Protein 4F23 (pdb70)

Nearest PDB structures (foldseek):
  4fiu-assembly1_C  TM=9.993E-01  e=0.000E+00  Influenza A virus (A/black-headed gull/Sweden/2/99(H16N3))
  4f23-assembly1_C  TM=9.999E-01  e=0.000E+00  Influenza A virus (A/black-headed gull/Sweden/2/99(H16N3))
  8g5a-assembly1_A  TM=8.730E-01  e=5.882E-51  Influenza A virus
  1ha0-assembly1_A  TM=8.598E-01  e=1.245E-51  Influenza A virus
  6pdx-assembly1_A  TM=8.762E-01  e=6.628E-51  Influenza A virus

Foldseek 3Di:
DDDFFWKKFFFWEFADFDDFAFFPPGGGFTANDWDWQADADFDQFFEAAQPFAAEEFPLEDPQCQQQAQLVGDDCQPPFWHFAYAYAPPRPHYALFAEDEPPVLVVCLFVRTFGGKHKDFFWDPCQFDQWDFDFAPSRDHPRDTHHGPFWTHTWHDPLDQPKGKDKGWQQPQFKKKWKKKFKAEQDPVVQCRTQVDPFKKKWKDKPVDIDIDTHDYHADDDPPHRIYMYMYMDIDGHGIMMMMIISHGMRHGTMIMGTDHTSQHHHAYDDRYHDHHYAQKAANRHGDHDLRQEYQHHQQMHGQHRAHAPDDIHIAHQAESADPCCLVVLHDYDHDPDDVPAADDRHNIAGWMWIQAPVGIDIDGLPVLRVVSVVVSVVVVCCVRVVSRDRRHFQAGGGDDVCPPVRVVSNVVRVVVNVVVRVVRNNVRNHVNVVNNVVSVVSSVVVLVLLCVQQPLQWDSPSRSMTRGQAHQDPVNVVCSSVVNRHNVVCVVSSVVSVVVVVPDDPPDD/DDDFFWKKFWFAEFADFDAAAFFPVGDGFTANDWDWQADADFDQFAEAAPPFAAEEFALEAPQLQQQALLVTDDCQPPFWHFAYADAPPRPHYALFAEEEPPVLVVCLFARTFGGKHKDFFWAPCQFDQWDFDFAPSRDNVPHTHHGPFWTATWHDPQAQPKGKDKGAQQPQFKKKWKKKFKAEQDPVVQCHGQVDDFKKKWKDKVVDIDMDTHDYHADDDPPDRIYMYMYMDIDHHGIMMMMIISHGMRHGTMMMGTDHTSQHHHAYPDRHHDHDYAQKAANRHGDHDLRQEYQHHQGMHGQHRAHAPDDIHIAAQAESADPVCLVVLHDYDHDPDAPPAADPRHSFFTWMWIQAPVGIHIDGQCVLRVVSNVVSVVVVCCVRVVSRDDHHFQAGGGDDPCVVVRVVSNVVSVVVNHVVRVVSNNVRNPNNVVSHVVSVVSSVVVLVLLCVQQPLQWDSPSRSMTRGQAHADPVNVVCSSVVNRHNVVCVVSNVVSVVVVVPDDPPHD/DDDFFWKKFFFAEFAFFPDFAFFPPGGTQGANDWDWQADADFPQFAEAAPPFAAEEFPLEAPQCQQQALQVTDDCQPPFWHFAYAGAPVRPRYALFAEEEPPVLVVCLQARTFGGKHKDFFWAPCQFDQWDFDFAPSRDHPHGGHHGPFWTATWHDPLAQPKGKDKGAQAPQFKKKWKKKFKAEADPVVQCRTQVDDQKKKWKDKPPDIDMDTHDYHADPDPPHRIYMYMYIDIDHHGIMMMMIISHTMRHGTMIMGTDDTSQHHHAYPDRYHDHDYAFKAANRHHDHDLRQEYQHHQQMHGPHRAHAPDDIHIAQQAESADPCCLVVLHDYDHDPDD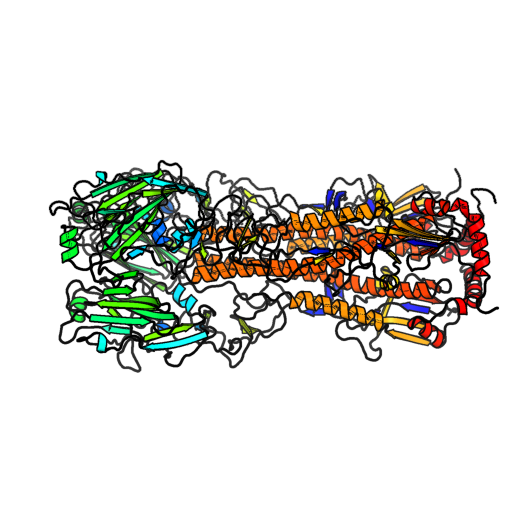VVAADDRHRHATWMWIQAPVGIDIDGLVPLGVVSVVVSVVVVCCVRVVSRDDRHAQAGGGDPVPVPVRVVSNVVRVVVNVVVRVVSNNVRNHVNVVSNVVSVVSSVVVLVLLCVQQPLQWDSPSRSMTRGQAHQPVVNVVCSSVVNRHNVVCVVSSVVSVVVVVPDDPPDD

Secondary structure (DSSP, 8-state):
------EEEEEEEE-----EE--SS-SSEE-S-EEE-EE----SSEEEETTB--EE-TTB-HHHHHHT-TTS---TT---BS-EEE-TT-SBS-SSSEEETTHHHHHHHTS-EEEEEEEE-S-GGGG-S-EEE-EEEEEETTEEE--TTEEEEE-BTTB-PPEEEEEE--SSSEEEEEEEEEE-SSHHHHHHHH-SSS-EEEEE-SS-EEEEE---S---STT-SSEEEEEEEEEPTT-EEEEEESS-EEEE-EEEEEEEES---EEESSS-EEEEEESEEETTEEE--S-SEE-S-S-EEES-PEE-S-S--EEE-S----GGGGGGT-EEEE-S--TT---TTTSSEEEEEEE-SS-EEEEE-HHHHHHHHHHHHHHHHHHHHT--S--S-------TT-HHHHHHHHHHHHHHHHHHHHHHHHHHHHHHHHHHHHHHHHHHHHHHHHHHHHGGGEEE-SSSEEEESS---HHHHHHHHTT---GGGGHHHHHHHHHHHHH--SS--/------EEEEEEEE-----EE--SS-SSEE-S-EEE-EE----SSEEEETTB--EE-TTB-HHHHHHT-TTSPP-TT---BS-EEE-TT-SBS-SSSEEETTHHHHHHHTS-EEEEEEEE-S-GGGG-S-EE--EEEEEETTEEE--TTEEEEE-BTTB---EEEEEE--SSSEEEEEEEEEE-SSHHHHHHHH-SSS-EEEEE-SS-EEEEE--------TT-SSEEEEEEEEEPTT-EEEEEESS-EEEE-EEEEEEEES---EEESSSPEEEEEESEEESS-EE--S-SEE-S-S-EEES-PEE-S-S--EEE-S----GGGGGGT-EEEE-S--SS---TTTS-EEEEEEEETTEEEEEE-HHHHHHHHHHHHHHHHHHHHT--S--S-------TT-HHHHHHHHHHHHHHHHHHHHHHHHHHHHHHHHHHHHHHHHHHHHHHHHHHHHGGGEEE-SSSEEEESS---HHHHHHHHTT---GGGGHHHHHHHHHHHHH--SS--/------EEEEEEEE----EEE--SS-SSEEES-EEE-EE----SSEEEETTB--EE-TTB-HHHHHHT-TTSPP-TT---BS-EEE-TT-SBS-SSSEEETTHHHHHHHTS-EEEEEEEE-S-GGGG-S-EEE-EEEEEETTEEE--TTEEEEE-BTTB-PPEEEEEE--SSSEEEEEEEEEE-SSHHHHHHHH-SSS-EEEEE-SS-EEEEE---S---STT-SSEEEEEEEEEPTT-EEEEEESS-EEEE-EEEEEEEES---EEESSSPEEEEEESEEETTEEE--S-SEE-S-S-EEES-PEE-S-S--EEE-S----GGGGGGT-EEEE-S--TT---TTTSSEEEEEEEETTEEEEEE-HHHHHHHHHHHHHHHHHHHHT--S--S-------TT-HHHHHHHHHHHHHHHHHHHHHHHHHHHHHHHHHHHHHHHHHHHHHHHHHHHHGGGEEE-SSSEEEESS---HHHHHHHHTT---GGGGHHHHHHHHHHHHH--SS--

Solvent-accessible surface area: 61920 Å² total; per-residue (Å²): 159,131,79,124,46,7,69,0,2,3,0,0,0,0,63,109,32,130,44,73,4,62,0,4,18,83,97,40,5,51,0,9,16,24,55,56,5,1,17,66,113,74,66,35,29,1,0,26,18,85,58,41,61,10,23,68,9,34,72,3,6,0,19,0,11,0,0,3,1,13,57,4,83,47,5,87,115,49,135,74,3,12,0,0,0,16,42,73,124,1,98,61,93,29,24,4,12,12,22,14,69,58,30,0,10,0,37,9,4,0,3,0,0,66,30,4,36,36,33,80,17,3,71,36,93,101,5,42,94,16,88,96,13,78,10,67,36,1,76,32,226,61,59,76,23,15,4,48,1,7,8,20,0,18,25,79,148,98,144,8,61,71,1,109,4,80,26,72,2,123,45,57,85,20,0,0,0,0,6,0,1,2,5,0,25,48,124,74,42,7,85,138,41,0,54,45,176,106,10,40,1,4,0,0,0,82,96,29,0,97,58,29,96,25,50,40,7,45,8,27,12,107,72,53,134,7,0,1,18,1,39,28,25,9,0,48,70,67,24,83,0,24,3,35,0,10,1,0,0,0,0,0,72,38,0,0,27,2,79,130,42,10,64,10,12,23,2,118,28,60,45,195,78,39,216,42,78,3,59,0,0,0,32,94,0,0,1,94,18,131,65,15,11,0,44,28,26,87,16,2,10,25,92,9,7,10,41,0,61,25,51,62,22,82,2,1,1,0,0,29,7,29,128,58,4,61,85,71,30,8,23,30,15,88,20,66,141,13,148,79,31,56,17,75,48,0,56,0,33,0,0,3,54,24,86,13,152,119,34,93,25,54,26,28,20,142,96,12,0,88,107,0,33,76,27,0,51,20,3,22,63,18,4,40,114,74,12,112,20,78,19,24,9,4,90,12,21,29,39,108,79,33,34,22,35,51,67,15,5,52,49,6,10,16,4,7,4,4,1,6,5,16,35,4,24,8,34,7,14,18,1,1,29,41,0,0,81,39,0,5,54,32,3,99,37,10,22,86,71,10,87,97,28,1,64,112,5,11,57,44,38,27,25,2,8,3,11,0,0,2,101,0,81,59,79,7,0,77,41,1,50,85,64,90,19,64,48,61,88,50,29,51,70,1,48,98,56,80,115,98,51,78,51,96,54,124,87,111,233,157,128,80,139,43,15,72,0,3,4,0,0,0,0,57,113,37,137,54,62,5,72,0,0,12,69,112,38,6,49,0,13,19,29,51,57,11,1,17,67,112,69,61,36,15,1,0,26,11,81,62,26,59,10,23,70,10,34,72,2,4,0,19,0,8,0,0,3,1,17,52,5,78,46,6,91,117,45,140,74,0,11,0,0,0,18,42,74,124,2,99,62,95,30,26,3,12,10,25,14,72,58,30,0,11,0,35,8,2,0,3,0,0,52,34,3,36,37,30,79,17,2,64,37,95,125,4,45,102,16,89,96,12,79,10,66,33,0,68,50,224,58,56,77,28,15,4,64,1,6,10,19,0,20,22,82,154,93,141,7,55,71,1,124,6,87,26,73,2,122,42,56,94,19,0,0,0,0,5,0,1,2,6,0,24,50,125,74,42,6,86,134,37,0,55,45,178,103,12,40,1,5,0,1,0,73,100,34,0,99,58,29,101,26,49,43,8,46,4,27,9,106,73,51,130,8,0,0,21,1,43,32,36,6,0,52,65,69,28,77,0,22,3,29,0,9,1,0,0,0,0,0,74,36,0,0,28,2,75,143,40,12,63,9,13,24,2,116,28,73,46,153,73,17,210,42,74,2,62,0,0,0,30,94,0,0,1,93,19,133,67,21,10,0,43,28,27,80,15,2,11,28,90,11,9,10,41,0,65,23,49,64,22,84,1,1,2,0,0,27,11,32,126,59,3,61,88,75,30,8,26,29,15,83,21,64,136,19,135,83,32,53,20,77,48,0,50,0,28,0,0,3,53,23,98,13,155,118,31,93,23,54,27,32,22,149,94,16,0,87,103,0,31,77,33,1,55,22,5,19,62,14,5,48,117,68,12,102,19,77,18,24,6,4,72,12,22,26,36,118,78,31,39,24,36,50,73,16,5,45,50,7,7,17,5,7,3,4,1,9,5,16,34,4,19,8,32,5,13,22,0,1,14,50,0,0,80,41,0,4,54,29,2,97,38,11,24,88,67,10,88,91,32,1,57,104,6,13,58,49,38,27,26,2,6,2,12,0,0,3,116,0,46,62,77,6,0,74,39,2,56,83,66,90,19,65,54,57,92,53,28,46,73,2,60,106,54,87,121,99,43,86,50,101,45,112,110,113,224,160,132,80,112,38,6,67,0,2,4,0,0,0,0,68,108,20,139,42,68,6,69,1,0,14,86,107,41,5,50,0,7,18,24,50,58,10,1,12,66,114,73,60,34,33,2,0,22,15,78,61,28,63,14,24,71,11,36,71,2,4,0,19,0,11,0,0,3,2,12,56,3,82,47,5,88,113,48,141,76,0,8,0,0,0,16,40,77,122,1,94,62,90,32,26,2,11,11,23,15,73,58,31,0,12,0,37,9,2,0,4,0,0,46,43,5,32,40,29,79,14,2,69,38,97,112,3,44,95,18,97,99,13,75,9,61,35,2,103,39,219,80,53,79,28,16,3,62,1,7,9,20,0,16,23,74,153,92,145,7,52,68,1,108,4,85,24,73,2,122,30,57,88,18,0,1,1,0,6,0,0,2,6,0,26,46,121,74,43,6,84,138,38,0,52,46,175,120,12,38,0,4,0,1,0,78,94,31,0,102,58,29,97,25,48,44,8,45,8,28,12,106,72,55,125,7,0,0,20,0,40,32,19,6,0,41,65,68,30,75,0,23,3,28,0,9,0,0,0,0,0,0,73,40,0,0,19,1,86,128,39,12,52,9,10,23,2,116,31,58,44,198,77,41,218,42,73,5,62,0,0,0,32,95,0,1,1,96,16,132,67,20,12,0,44,26,25,83,17,3,10,27,86,12,8,10,43,0,64,21,50,68,20,88,2,1,1,0,0,34,8,31,124,60,3,62,88,72,35,8,26,29,16,82,23,63,150,13,144,78,27,55,19,75,50,0,52,0,33,0,0,3,44,25,74,13,144,123,31,85,22,55,28,24,22,141,94,20,0,92,102,0,31,78,31,1,53,28,5,16,59,10,7,51,110,67,12,102,18,75,18,23,8,4,81,10,21,27,31,121,87,28,35,22,34,52,69,15,5,47,53,6,9,18,4,6,3,4,2,7,5,15,36,4,16,8,36,6,16,18,0,1,14,51,0,0,71,44,0,4,54,31,2,103,35,10,24,90,73,11,85,92,30,1,66,109,6,13,52,53,40,29,24,3,7,2,12,0,0,2,89,0,80,64,78,8,0,72,41,2,57,83,66,93,18,63,52,52,86,51,29,46,71,1,62,98,55,88,132,98,48,89,51,99,52,110,109,113,215

Structure (mmCIF, N/CA/C/O backbone):
data_4F23
#
_entry.id   4F23
#
_cell.length_a   69.332
_cell.length_b   240.944
_cell.length_c   69.673
_cell.angle_alpha   90.00
_cell.angle_beta   119.79
_cell.angle_gamma   90.00
#
_symmetry.space_group_name_H-M   'P 1 21 1'
#
loop_
_entity.id
_entity.type
_entity.pdbx_description
1 polymer Hemagglutinin
2 branched 2-acetamido-2-deoxy-beta-D-glucopyranose-(1-4)-2-acetamido-2-deoxy-beta-D-glucopyranose
3 non-polymer 2-acetamido-2-deoxy-beta-D-glucopyranose
4 water water
#
loop_
_atom_site.group_PDB
_atom_site.id
_atom_site.type_symbol
_atom_site.label_atom_id
_atom_site.label_alt_id
_atom_site.label_comp_id
_atom_site.label_asym_id
_atom_site.label_entity_id
_atom_site.label_seq_id
_atom_site.pdbx_PDB_ins_code
_atom_site.Cartn_x
_atom_site.Cartn_y
_atom_site.Cartn_z
_atom_site.occupancy
_atom_site.B_iso_or_equiv
_atom_site.auth_seq_id
_atom_site.auth_comp_id
_atom_site.auth_asym_id
_atom_site.auth_atom_id
_atom_site.pdbx_PDB_model_num
ATOM 1 N N . ALA A 1 7 ? -22.100 -89.276 39.581 1.00 36.39 1 ALA A N 1
ATOM 2 C CA . ALA A 1 7 ? -21.723 -88.768 38.225 1.00 35.26 1 ALA A CA 1
ATOM 3 C C . ALA A 1 7 ? -20.544 -89.538 37.665 1.00 33.47 1 ALA A C 1
ATOM 4 O O . ALA A 1 7 ? -19.875 -90.282 38.391 1.00 35.13 1 ALA A O 1
ATOM 6 N N . ASP A 1 8 ? -20.282 -89.395 36.367 1.00 30.67 2 ASP A N 1
ATOM 7 C CA . ASP A 1 8 ? -19.114 -90.010 35.772 1.00 27.83 2 ASP A CA 1
ATOM 8 C C . ASP A 1 8 ? -17.843 -89.506 36.461 1.00 28.78 2 ASP A C 1
ATOM 9 O O . ASP A 1 8 ? -17.841 -88.402 36.990 1.00 28.46 2 ASP A O 1
ATOM 14 N N . GLY A 1 9 ? -16.762 -90.265 36.353 1.00 30.62 3 GLY A N 1
ATOM 15 C CA . GLY A 1 9 ? -15.493 -89.817 36.886 1.00 30.91 3 GLY A CA 1
ATOM 16 C C . GLY A 1 9 ? -14.961 -88.661 36.059 1.00 30.67 3 GLY A C 1
ATOM 17 O O . GLY A 1 9 ? -15.167 -88.588 34.839 1.00 30.37 3 GLY A O 1
ATOM 18 N N . ILE A 1 10 ? -14.244 -87.767 36.739 1.00 28.53 4 ILE A N 1
ATOM 19 C CA . ILE A 1 10 ? -13.660 -86.601 36.068 1.00 26.10 4 ILE A CA 1
ATOM 20 C C . ILE A 1 10 ? -12.241 -86.478 36.571 1.00 24.56 4 ILE A C 1
ATOM 21 O O . ILE A 1 10 ? -11.980 -86.803 37.731 1.00 21.87 4 ILE A O 1
ATOM 26 N N . GLN A 1 11 ? -11.329 -86.035 35.689 1.00 19.26 5 GLN A N 1
ATOM 27 C CA . GLN A 1 11 ? -9.941 -85.785 36.159 1.00 19.39 5 GLN A CA 1
ATOM 28 C C . GLN A 1 11 ? -9.866 -84.516 36.996 1.00 19.45 5 GLN A C 1
ATOM 29 O O . GLN A 1 11 ? -10.559 -83.540 36.771 1.00 19.77 5 GLN A O 1
ATOM 35 N N . ASP A 1 12 ? -8.948 -84.522 37.977 1.00 18.55 6 ASP A N 1
ATOM 36 C CA . ASP A 1 12 ? -8.651 -83.348 38.700 1.00 16.32 6 ASP A CA 1
ATOM 37 C C . ASP A 1 12 ? -8.214 -82.242 37.721 1.00 17.96 6 ASP A C 1
ATOM 38 O O . ASP A 1 12 ? -7.754 -82.535 36.556 1.00 15.36 6 ASP A O 1
ATOM 43 N N . LYS A 1 13 ? -8.424 -81.005 38.123 1.00 14.80 7 LYS A N 1
ATOM 44 C CA . LYS A 1 13 ? -8.246 -79.888 37.170 1.00 17.67 7 LYS A CA 1
ATOM 45 C C . LYS A 1 13 ? -7.690 -78.671 37.852 1.00 16.66 7 LYS A C 1
ATOM 46 O O . LYS A 1 13 ? -7.999 -78.388 38.973 1.00 16.55 7 LYS A O 1
ATOM 52 N N . ILE A 1 14 ? -6.831 -77.951 37.122 1.00 15.01 8 ILE A N 1
ATOM 53 C CA . ILE A 1 14 ? -6.395 -76.641 37.550 1.00 14.30 8 ILE A CA 1
ATOM 54 C C . ILE A 1 14 ? -6.557 -75.674 36.422 1.00 15.14 8 ILE A C 1
ATOM 55 O O . ILE A 1 14 ? -6.175 -75.995 35.295 1.00 16.25 8 ILE A O 1
ATOM 60 N N . CYS A 1 15 ? -7.083 -74.503 36.715 1.00 14.99 9 CYS A N 1
ATOM 61 C CA . CYS A 1 15 ? -7.319 -73.429 35.738 1.00 16.07 9 CYS A CA 1
ATOM 62 C C . CYS A 1 15 ? -6.500 -72.206 36.076 1.00 16.22 9 CYS A C 1
ATOM 63 O O . CYS A 1 15 ? -6.326 -71.867 37.252 1.00 15.01 9 CYS A O 1
ATOM 66 N N . ILE A 1 16 ? -5.905 -71.561 35.033 1.00 14.77 10 ILE A N 1
ATOM 67 C CA . ILE A 1 16 ? -5.063 -70.384 35.218 1.00 15.48 10 ILE A CA 1
ATOM 68 C C . ILE A 1 16 ? -5.657 -69.194 34.573 1.00 16.34 10 ILE A C 1
ATOM 69 O O . ILE A 1 16 ? -6.061 -69.290 33.371 1.00 16.38 10 ILE A O 1
ATOM 74 N N . GLY A 1 17 ? -5.887 -68.106 35.323 1.00 17.73 11 GLY A N 1
ATOM 75 C CA . GLY A 1 17 ? -6.452 -66.897 34.715 1.00 17.29 11 GLY A CA 1
ATOM 76 C C . GLY A 1 17 ? -6.767 -65.786 35.727 1.00 15.31 11 GLY A C 1
ATOM 77 O O . GLY A 1 17 ? -5.956 -65.458 36.614 1.00 16.06 11 GLY A O 1
ATOM 78 N N . TYR A 1 18 ? -7.950 -65.189 35.535 1.00 13.84 12 TYR A N 1
ATOM 79 C CA . TYR A 1 18 ? -8.356 -64.011 36.321 1.00 15.51 12 TYR A CA 1
ATOM 80 C C . TYR A 1 18 ? -9.221 -64.403 37.522 1.00 17.07 12 TYR A C 1
ATOM 81 O O . TYR A 1 18 ? -10.169 -65.266 37.382 1.00 19.45 12 TYR A O 1
ATOM 90 N N . LEU A 1 19 ? -8.934 -63.770 38.658 1.00 16.90 13 LEU A N 1
ATOM 91 C CA . LEU A 1 19 ? -9.869 -63.900 39.809 1.00 17.73 13 LEU A CA 1
ATOM 92 C C . LEU A 1 19 ? -10.287 -62.480 40.153 1.00 19.77 13 LEU A C 1
ATOM 93 O O . LEU A 1 19 ? -9.441 -61.594 40.281 1.00 18.88 13 LEU A O 1
ATOM 98 N N . SER A 1 20 ? -11.600 -62.262 40.313 1.00 20.25 14 SER A N 1
ATOM 99 C CA . SER A 1 20 ? -12.032 -60.950 40.724 1.00 22.59 14 SER A CA 1
ATOM 100 C C . SER A 1 20 ? -13.528 -61.025 41.119 1.00 23.48 14 SER A C 1
ATOM 101 O O . SER A 1 20 ? -14.145 -62.095 40.980 1.00 24.62 14 SER A O 1
ATOM 104 N N . ASN A 1 21 ? -14.088 -59.934 41.601 1.00 24.36 15 ASN A N 1
ATOM 105 C CA . ASN A 1 21 ? -15.546 -59.920 41.788 1.00 29.83 15 ASN A CA 1
ATOM 106 C C . ASN A 1 21 ? -16.173 -59.460 40.483 1.00 31.46 15 ASN A C 1
ATOM 107 O O . ASN A 1 21 ? -15.477 -59.344 39.449 1.00 31.60 15 ASN A O 1
ATOM 112 N N . ASN A 1 22 ? -17.469 -59.252 40.497 1.00 34.75 16 ASN A N 1
ATOM 113 C CA . ASN A 1 22 ? -18.204 -58.741 39.358 1.00 37.17 16 ASN A CA 1
ATOM 114 C C . ASN A 1 22 ? -17.720 -57.348 38.993 1.00 36.99 16 ASN A C 1
ATOM 115 O O . ASN A 1 22 ? -17.416 -56.546 39.900 1.00 36.96 16 ASN A O 1
ATOM 120 N N . SER A 1 23 ? -17.642 -57.098 37.678 1.00 37.32 17 SER A N 1
ATOM 121 C CA . SER A 1 23 ? -17.162 -55.797 37.101 1.00 36.40 17 SER A CA 1
ATOM 122 C C . SER A 1 23 ? -18.253 -54.726 37.056 1.00 39.12 17 SER A C 1
ATOM 123 O O . SER A 1 23 ? -19.210 -54.828 36.274 1.00 40.85 17 SER A O 1
ATOM 126 N N . THR A 1 24 ? -18.073 -53.723 37.915 1.00 40.95 18 THR A N 1
ATOM 127 C CA . THR A 1 24 ? -18.936 -52.542 37.941 1.00 42.84 18 THR A CA 1
ATOM 128 C C . THR A 1 24 ? -17.962 -51.428 37.584 1.00 41.72 18 THR A C 1
ATOM 129 O O . THR A 1 24 ? -17.276 -50.860 38.460 1.00 44.09 18 THR A O 1
ATOM 133 N N . ASP A 1 25 ? -17.869 -51.175 36.288 1.00 38.92 19 ASP A N 1
ATOM 134 C CA . ASP A 1 25 ? -16.987 -50.157 35.731 1.00 35.42 19 ASP A CA 1
ATOM 135 C C . ASP A 1 25 ? -16.776 -50.487 34.273 1.00 31.97 19 ASP A C 1
ATOM 136 O O . ASP A 1 25 ? -16.306 -51.591 33.955 1.00 30.88 19 ASP A O 1
ATOM 141 N N . THR A 1 26 ? -17.151 -49.549 33.407 1.00 28.11 20 THR A N 1
ATOM 142 C CA . THR A 1 26 ? -16.891 -49.752 31.985 1.00 26.42 20 THR A CA 1
ATOM 143 C C . THR A 1 26 ? -15.954 -48.655 31.410 1.00 24.63 20 THR A C 1
ATOM 144 O O . THR A 1 26 ? -15.992 -47.502 31.839 1.00 24.68 20 THR A O 1
ATOM 148 N N . VAL A 1 27 ? -15.107 -49.034 30.423 1.00 22.32 21 VAL A N 1
ATOM 149 C CA . VAL A 1 27 ? -14.254 -48.095 29.745 1.00 18.82 21 VAL A CA 1
ATOM 150 C C . VAL A 1 27 ? -14.545 -48.209 28.236 1.00 19.34 21 VAL A C 1
ATOM 151 O O . VAL A 1 27 ? -15.201 -49.135 27.824 1.00 19.19 21 VAL A O 1
ATOM 155 N N . ASP A 1 28 ? -14.052 -47.264 27.457 1.00 18.65 22 ASP A N 1
ATOM 156 C CA . ASP A 1 28 ? -14.038 -47.428 26.015 1.00 19.20 22 ASP A CA 1
ATOM 157 C C . ASP A 1 28 ? -12.596 -47.653 25.561 1.00 18.40 22 ASP A C 1
ATOM 158 O O . ASP A 1 28 ? -11.645 -47.223 26.253 1.00 18.01 22 ASP A O 1
ATOM 163 N N . THR A 1 29 ? -12.442 -48.369 24.453 1.00 16.59 23 THR A N 1
ATOM 164 C CA . THR A 1 29 ? -11.116 -48.543 23.852 1.00 17.36 23 THR A CA 1
ATOM 165 C C . THR A 1 29 ? -11.155 -48.033 22.396 1.00 15.28 23 THR A C 1
ATOM 166 O O . THR A 1 29 ? -12.228 -47.744 21.867 1.00 16.37 23 THR A O 1
ATOM 170 N N . LEU A 1 30 ? -9.980 -47.975 21.723 1.00 15.32 24 LEU A N 1
ATOM 171 C CA . LEU A 1 30 ? -10.012 -47.426 20.379 1.00 15.60 24 LEU A CA 1
ATOM 172 C C . LEU A 1 30 ? -10.931 -48.281 19.467 1.00 18.79 24 LEU A C 1
ATOM 173 O O . LEU A 1 30 ? -11.501 -47.775 18.462 1.00 18.03 24 LEU A O 1
ATOM 178 N N . THR A 1 31 ? -11.092 -49.562 19.831 1.00 18.90 25 THR A N 1
ATOM 179 C CA . THR A 1 31 ? -11.764 -50.530 18.981 1.00 19.77 25 THR A CA 1
ATOM 180 C C . THR A 1 31 ? -13.035 -51.085 19.564 1.00 20.38 25 THR A C 1
ATOM 181 O O . THR A 1 31 ? -13.790 -51.747 18.873 1.00 20.54 25 THR A O 1
ATOM 185 N N . GLU A 1 32 ? -13.287 -50.746 20.810 1.00 20.36 26 GLU A N 1
ATOM 186 C CA . GLU A 1 32 ? -14.523 -51.206 21.464 1.00 22.93 26 GLU A CA 1
ATOM 187 C C . GLU A 1 32 ? -15.126 -50.249 22.463 1.00 22.35 26 GLU A C 1
ATOM 188 O O . GLU A 1 32 ? -14.414 -49.502 23.163 1.00 20.02 26 GLU A O 1
ATOM 194 N N . ASN A 1 33 ? -16.459 -50.281 22.550 1.00 22.84 27 ASN A N 1
ATOM 195 C CA . ASN A 1 33 ? -17.194 -49.447 23.524 1.00 24.40 27 ASN A CA 1
ATOM 196 C C . ASN A 1 33 ? -17.762 -50.271 24.663 1.00 23.01 27 ASN A C 1
ATOM 197 O O . ASN A 1 33 ? -18.174 -51.385 24.475 1.00 22.56 27 ASN A O 1
ATOM 202 N N . GLY A 1 34 ? -17.798 -49.663 25.840 1.00 23.05 28 GLY A N 1
ATOM 203 C CA . GLY A 1 34 ? -18.504 -50.224 26.980 1.00 23.95 28 GLY A CA 1
ATOM 204 C C . GLY A 1 34 ? -17.948 -51.527 27.506 1.00 23.68 28 GLY A C 1
ATOM 205 O O . GLY A 1 34 ? -18.682 -52.453 27.796 1.00 22.29 28 GLY A O 1
ATOM 206 N N . VAL A 1 35 ? -16.632 -51.593 27.624 1.00 21.49 29 VAL A N 1
ATOM 207 C CA . VAL A 1 35 ? -15.933 -52.834 27.990 1.00 20.86 29 VAL A CA 1
ATOM 208 C C . VAL A 1 35 ? -15.910 -52.857 29.481 1.00 20.72 29 VAL A C 1
ATOM 209 O O . VAL A 1 35 ? -15.362 -51.934 30.080 1.00 18.16 29 VAL A O 1
ATOM 213 N N . PRO A 1 36 ? -16.541 -53.888 30.097 1.00 21.31 30 PRO A N 1
ATOM 214 C CA . PRO A 1 36 ? -16.470 -53.976 31.544 1.00 20.60 30 PRO A CA 1
ATOM 215 C C . PRO A 1 36 ? -15.085 -54.375 32.018 1.00 18.75 30 PRO A C 1
ATOM 216 O O . PRO A 1 36 ? -14.497 -55.354 31.505 1.00 21.12 30 PRO A O 1
ATOM 220 N N . VAL A 1 37 ? -14.631 -53.675 33.053 1.00 18.77 31 VAL A N 1
ATOM 221 C CA . VAL A 1 37 ? -13.308 -53.876 33.651 1.00 17.58 31 VAL A CA 1
ATOM 222 C C . VAL A 1 37 ? -13.426 -53.846 35.131 1.00 19.06 31 VAL A C 1
ATOM 223 O O . VAL A 1 37 ? -14.281 -53.178 35.658 1.00 21.42 31 VAL A O 1
ATOM 227 N N . THR A 1 38 ? -12.470 -54.480 35.823 1.00 19.82 32 THR A N 1
ATOM 228 C CA . THR A 1 38 ? -12.573 -54.497 37.308 1.00 18.97 32 THR A CA 1
ATOM 229 C C . THR A 1 38 ? -12.150 -53.169 37.982 1.00 20.82 32 THR A C 1
ATOM 230 O O . THR A 1 38 ? -12.456 -52.922 39.161 1.00 19.95 32 THR A O 1
ATOM 234 N N . SER A 1 39 ? -11.412 -52.324 37.258 1.00 20.52 33 SER A N 1
ATOM 235 C CA . SER A 1 39 ? -11.178 -50.964 37.791 1.00 20.86 33 SER A CA 1
ATOM 236 C C . SER A 1 39 ? -10.638 -50.017 36.743 1.00 19.61 33 SER A C 1
ATOM 237 O O . SER A 1 39 ? -10.061 -50.456 35.729 1.00 17.75 33 SER A O 1
ATOM 240 N N . SER A 1 40 ? -10.757 -48.719 37.024 1.00 18.18 34 SER A N 1
ATOM 241 C CA . SER A 1 40 ? -10.162 -47.695 36.153 1.00 17.50 34 SER A CA 1
ATOM 242 C C . SER A 1 40 ? -9.870 -46.468 37.012 1.00 18.83 34 SER A C 1
ATOM 243 O O . SER A 1 40 ? -10.356 -46.394 38.193 1.00 20.04 34 SER A O 1
ATOM 246 N N . ILE A 1 41 ? -9.179 -45.483 36.456 1.00 17.60 35 ILE A N 1
ATOM 247 C CA . ILE A 1 41 ? -9.062 -44.191 37.120 1.00 17.89 35 ILE A CA 1
ATOM 248 C C . ILE A 1 41 ? -9.604 -43.061 36.225 1.00 18.59 35 ILE A C 1
ATOM 249 O O . ILE A 1 41 ? -9.548 -43.135 34.982 1.00 20.11 35 ILE A O 1
ATOM 254 N N . ASP A 1 42 ? -10.088 -41.991 36.859 1.00 18.85 36 ASP A N 1
ATOM 255 C CA . ASP A 1 42 ? -10.537 -40.763 36.096 1.00 19.40 36 ASP A CA 1
ATOM 256 C C . ASP A 1 42 ? -9.355 -39.850 35.775 1.00 18.18 36 ASP A C 1
ATOM 257 O O . ASP A 1 42 ? -8.558 -39.516 36.655 1.00 19.30 36 ASP A O 1
ATOM 262 N N . LEU A 1 43 ? -9.204 -39.469 34.519 1.00 17.13 37 LEU A N 1
ATOM 263 C CA . LEU A 1 43 ? -8.079 -38.591 34.124 1.00 17.10 37 LEU A CA 1
ATOM 264 C C . LEU A 1 43 ? -8.429 -37.128 34.136 1.00 17.33 37 LEU A C 1
ATOM 265 O O . LEU A 1 43 ? -7.554 -36.280 34.042 1.00 18.57 37 LEU A O 1
ATOM 270 N N . VAL A 1 44 ? -9.724 -36.831 34.222 1.00 16.63 38 VAL A N 1
ATOM 271 C CA . VAL A 1 44 ? -10.194 -35.444 34.067 1.00 16.82 38 VAL A CA 1
ATOM 272 C C . VAL A 1 44 ? -10.839 -34.943 35.368 1.00 17.95 38 VAL A C 1
ATOM 273 O O . VAL A 1 44 ? -11.828 -35.545 35.870 1.00 19.48 38 VAL A O 1
ATOM 277 N N . GLU A 1 45 ? -10.338 -33.834 35.896 1.00 17.90 39 GLU A N 1
ATOM 278 C CA . GLU A 1 45 ? -10.980 -33.264 37.127 1.00 18.55 39 GLU A CA 1
ATOM 279 C C . GLU A 1 45 ? -12.276 -32.482 36.811 1.00 19.85 39 GLU A C 1
ATOM 280 O O . GLU A 1 45 ? -12.306 -31.679 35.884 1.00 19.49 39 GLU A O 1
ATOM 286 N N . THR A 1 46 ? -13.361 -32.796 37.539 1.00 21.00 40 THR A N 1
ATOM 287 C CA . THR A 1 46 ? -14.616 -32.114 37.347 1.00 22.60 40 THR A CA 1
ATOM 288 C C . THR A 1 46 ? -15.117 -31.378 38.635 1.00 22.36 40 THR A C 1
ATOM 289 O O . THR A 1 46 ? -16.110 -30.694 38.606 1.00 22.85 40 THR A O 1
ATOM 293 N N . ASN A 1 47 ? -14.370 -31.526 39.718 1.00 23.13 41 ASN A N 1
ATOM 294 C CA . ASN A 1 47 ? -14.734 -30.916 41.026 1.00 24.32 41 ASN A CA 1
ATOM 295 C C . ASN A 1 47 ? -13.915 -29.699 41.280 1.00 23.13 41 ASN A C 1
ATOM 296 O O . ASN A 1 47 ? -12.757 -29.615 40.858 1.00 21.19 41 ASN A O 1
ATOM 301 N N . HIS A 1 48 ? -14.549 -28.717 41.904 1.00 22.30 42 HIS A N 1
ATOM 302 C CA . HIS A 1 48 ? -13.913 -27.448 42.225 1.00 22.18 42 HIS A CA 1
ATOM 303 C C . HIS A 1 48 ? -14.670 -26.779 43.347 1.00 22.95 42 HIS A C 1
ATOM 304 O O . HIS A 1 48 ? -15.827 -27.256 43.692 1.00 23.45 42 HIS A O 1
ATOM 311 N N . THR A 1 49 ? -14.108 -25.682 43.885 1.00 21.96 43 THR A N 1
ATOM 312 C CA . THR A 1 49 ? -14.713 -25.038 45.066 1.00 22.80 43 THR A CA 1
ATOM 313 C C . THR A 1 49 ? -15.967 -24.192 44.800 1.00 24.92 43 THR A C 1
ATOM 314 O O . THR A 1 49 ? -16.727 -23.873 45.750 1.00 24.99 43 THR A O 1
ATOM 318 N N . GLY A 1 50 ? -16.171 -23.772 43.556 1.00 22.63 44 GLY A N 1
ATOM 319 C CA . GLY A 1 50 ? -17.254 -22.870 43.276 1.00 22.53 44 GLY A CA 1
ATOM 320 C C . GLY A 1 50 ? -17.031 -21.488 43.885 1.00 22.03 44 GLY A C 1
ATOM 321 O O . GLY A 1 50 ? -17.946 -20.682 43.913 1.00 24.26 44 GLY A O 1
ATOM 322 N N . THR A 1 51 ? -15.809 -21.209 44.353 1.00 22.16 45 THR A N 1
ATOM 323 C CA . THR A 1 51 ? -15.483 -19.938 44.948 1.00 22.92 45 THR A CA 1
ATOM 324 C C . THR A 1 51 ? -14.105 -19.412 44.483 1.00 21.17 45 THR A C 1
ATOM 325 O O . THR A 1 51 ? -13.363 -20.117 43.841 1.00 18.82 45 THR A O 1
ATOM 329 N N . TYR A 1 52 ? -13.782 -18.179 44.834 1.00 20.31 46 TYR A N 1
ATOM 330 C CA . TYR A 1 52 ? -12.470 -17.651 44.555 1.00 20.06 46 TYR A CA 1
ATOM 331 C C . TYR A 1 52 ? -11.660 -17.926 45.794 1.00 21.66 46 TYR A C 1
ATOM 332 O O . TYR A 1 52 ? -12.104 -17.606 46.896 1.00 25.42 46 TYR A O 1
ATOM 341 N N . CYS A 1 53 ? -10.492 -18.495 45.638 1.00 20.58 47 CYS A N 1
ATOM 342 C CA . CYS A 1 53 ? -9.618 -18.888 46.776 1.00 20.33 47 CYS A CA 1
ATOM 343 C C . CYS A 1 53 ? -8.291 -18.212 46.718 1.00 20.50 47 CYS A C 1
ATOM 344 O O . CYS A 1 53 ? -7.908 -17.618 45.656 1.00 21.35 47 CYS A O 1
ATOM 347 N N . SER A 1 54 ? -7.504 -18.329 47.799 1.00 19.91 48 SER A N 1
ATOM 348 C CA . SER A 1 54 ? -6.097 -18.060 47.725 1.00 20.45 48 SER A CA 1
ATOM 349 C C . SER A 1 54 ? -5.510 -18.978 46.683 1.00 20.34 48 SER A C 1
ATOM 350 O O . SER A 1 54 ? -6.086 -20.040 46.388 1.00 23.15 48 SER A O 1
ATOM 353 N N . LEU A 1 55 ? -4.425 -18.544 46.087 1.00 20.71 49 LEU A N 1
ATOM 354 C CA . LEU A 1 55 ? -3.771 -19.275 45.009 1.00 22.01 49 LEU A CA 1
ATOM 355 C C . LEU A 1 55 ? -2.349 -19.564 45.447 1.00 22.35 49 LEU A C 1
ATOM 356 O O . LEU A 1 55 ? -1.534 -18.684 45.546 1.00 23.30 49 LEU A O 1
ATOM 361 N N . ASN A 1 56 ? -2.091 -20.825 45.759 1.00 24.73 50 ASN A N 1
ATOM 362 C CA . ASN A 1 56 ? -0.838 -21.289 46.276 1.00 23.04 50 ASN A CA 1
ATOM 363 C C . ASN A 1 56 ? -0.322 -20.408 47.390 1.00 22.23 50 ASN A C 1
ATOM 364 O O . ASN A 1 56 ? 0.864 -20.085 47.442 1.00 22.67 50 ASN A O 1
ATOM 369 N N . GLY A 1 57 ? -1.225 -20.051 48.317 1.00 21.97 51 GLY A N 1
ATOM 370 C CA . GLY A 1 57 ? -0.810 -19.323 49.520 1.00 22.64 51 GLY A CA 1
ATOM 371 C C . GLY A 1 57 ? -0.942 -17.799 49.437 1.00 23.86 51 GLY A C 1
ATOM 372 O O . GLY A 1 57 ? -0.707 -17.059 50.429 1.00 24.44 51 GLY A O 1
ATOM 373 N N . VAL A 1 58 ? -1.300 -17.298 48.237 1.00 20.89 52 VAL A N 1
ATOM 374 C CA . VAL A 1 58 ? -1.332 -15.869 48.028 1.00 20.13 52 VAL A CA 1
ATOM 375 C C . VAL A 1 58 ? -2.774 -15.453 47.745 1.00 21.02 52 VAL A C 1
ATOM 376 O O . VAL A 1 58 ? -3.426 -15.919 46.800 1.00 21.59 52 VAL A O 1
ATOM 380 N N . SER A 1 59 ? -3.287 -14.590 48.627 1.00 20.72 53 SER A N 1
ATOM 381 C CA . SER A 1 59 ? -4.593 -14.090 48.478 1.00 21.46 53 SER A CA 1
ATOM 382 C C . SER A 1 59 ? -4.771 -13.142 47.277 1.00 19.75 53 SER A C 1
ATOM 383 O O . SER A 1 59 ? -3.898 -12.394 46.943 1.00 18.58 53 SER A O 1
ATOM 386 N N . PRO A 1 60 ? -5.946 -13.168 46.668 1.00 18.95 54 PRO A N 1
ATOM 387 C CA . PRO A 1 60 ? -6.225 -12.176 45.614 1.00 17.71 54 PRO A CA 1
ATOM 388 C C . PRO A 1 60 ? -6.759 -10.887 46.237 1.00 19.76 54 PRO A C 1
ATOM 389 O O . PRO A 1 60 ? -6.868 -10.755 47.476 1.00 19.72 54 PRO A O 1
ATOM 393 N N . ILE A 1 61 ? -7.107 -9.930 45.389 1.00 17.57 55 ILE A N 1
ATOM 394 C CA . ILE A 1 61 ? -7.843 -8.726 45.828 1.00 15.30 55 ILE A CA 1
ATOM 395 C C . ILE A 1 61 ? -9.135 -8.649 45.109 1.00 16.87 55 ILE A C 1
ATOM 396 O O . ILE A 1 61 ? -9.134 -8.625 43.898 1.00 17.13 55 ILE A O 1
ATOM 401 N N . HIS A 1 62 ? -10.203 -8.550 45.886 1.00 16.39 56 HIS A N 1
ATOM 402 C CA . HIS A 1 62 ? -11.539 -8.331 45.329 1.00 16.40 56 HIS A CA 1
ATOM 403 C C . HIS A 1 62 ? -11.704 -6.796 45.312 1.00 19.52 56 HIS A C 1
ATOM 404 O O . HIS A 1 62 ? -11.682 -6.087 46.377 1.00 15.85 56 HIS A O 1
ATOM 411 N N . LEU A 1 63 ? -11.849 -6.239 44.118 1.00 16.34 57 LEU A N 1
ATOM 412 C CA . LEU A 1 63 ? -11.956 -4.796 43.961 1.00 19.07 57 LEU A CA 1
ATOM 413 C C . LEU A 1 63 ? -13.312 -4.242 44.378 1.00 19.66 57 LEU A C 1
ATOM 414 O O . LEU A 1 63 ? -13.463 -3.007 44.434 1.00 21.30 57 LEU A O 1
ATOM 419 N N . GLY A 1 64 ? -14.231 -5.155 44.707 1.00 20.83 58 GLY A N 1
ATOM 420 C CA . GLY A 1 64 ? -15.534 -4.768 45.229 1.00 21.67 58 GLY A CA 1
ATOM 421 C C . GLY A 1 64 ? -16.313 -3.842 44.285 1.00 22.27 58 GLY A C 1
ATOM 422 O O . GLY A 1 64 ? -16.667 -4.262 43.202 1.00 22.22 58 GLY A O 1
ATOM 423 N N . ASP A 1 65 ? -16.651 -2.623 44.738 1.00 22.82 59 ASP A N 1
ATOM 424 C CA . ASP A 1 65 ? -17.438 -1.705 43.922 1.00 23.92 59 ASP A CA 1
ATOM 425 C C . ASP A 1 65 ? -16.543 -0.732 43.099 1.00 21.80 59 ASP A C 1
ATOM 426 O O . ASP A 1 65 ? -17.040 0.258 42.552 1.00 20.07 59 ASP A O 1
ATOM 431 N N . CYS A 1 66 ? -15.263 -1.085 42.986 1.00 18.47 60 CYS A N 1
ATOM 432 C CA . CYS A 1 66 ? -14.378 -0.234 42.239 1.00 17.61 60 CYS A CA 1
ATOM 433 C C . CYS A 1 66 ? -13.807 -0.902 41.015 1.00 16.73 60 CYS A C 1
ATOM 434 O O . CYS A 1 66 ? -13.557 -2.118 41.054 1.00 16.77 60 CYS A O 1
ATOM 437 N N . SER A 1 67 ? -13.507 -0.102 39.956 1.00 16.93 61 SER A N 1
ATOM 438 C CA . SER A 1 67 ? -12.738 -0.667 38.816 1.00 15.41 61 SER A CA 1
ATOM 439 C C . SER A 1 67 ? -11.290 -0.697 39.179 1.00 17.00 61 SER A C 1
ATOM 440 O O . SER A 1 67 ? -10.911 -0.101 40.164 1.00 19.11 61 SER A O 1
ATOM 443 N N . PHE A 1 68 ? -10.491 -1.424 38.361 1.00 14.47 62 PHE A N 1
ATOM 444 C CA . PHE A 1 68 ? -9.047 -1.447 38.575 1.00 14.93 62 PHE A CA 1
ATOM 445 C C . PHE A 1 68 ? -8.489 -0.004 38.478 1.00 13.22 62 PHE A C 1
ATOM 446 O O . PHE A 1 68 ? -7.579 0.368 39.198 1.00 14.00 62 PHE A O 1
ATOM 454 N N . GLU A 1 69 ? -8.961 0.756 37.494 1.00 13.53 63 GLU A N 1
ATOM 455 C CA . GLU A 1 69 ? -8.505 2.147 37.306 1.00 13.41 63 GLU A CA 1
ATOM 456 C C . GLU A 1 69 ? -8.763 3.033 38.497 1.00 13.20 63 GLU A C 1
ATOM 457 O O . GLU A 1 69 ? -7.901 3.734 38.991 1.00 13.95 63 GLU A O 1
ATOM 463 N N . GLY A 1 70 ? -9.985 2.904 39.032 1.00 15.26 64 GLY A N 1
ATOM 464 C CA . GLY A 1 70 ? -10.295 3.671 40.216 1.00 11.89 64 GLY A CA 1
ATOM 465 C C . GLY A 1 70 ? -9.340 3.284 41.342 1.00 12.47 64 GLY A C 1
ATOM 466 O O . GLY A 1 70 ? -8.886 4.160 42.073 1.00 13.46 64 GLY A O 1
ATOM 467 N N . TRP A 1 71 ? -9.209 1.998 41.564 1.00 14.80 65 TRP A N 1
ATOM 468 C CA . TRP A 1 71 ? -8.335 1.473 42.671 1.00 13.29 65 TRP A CA 1
ATOM 469 C C . TRP A 1 71 ? -6.905 1.901 42.468 1.00 14.60 65 TRP A C 1
ATOM 470 O O . TRP A 1 71 ? -6.239 2.320 43.410 1.00 15.29 65 TRP A O 1
ATOM 481 N N . ILE A 1 72 ? -6.375 1.729 41.253 1.00 14.84 66 ILE A N 1
ATOM 482 C CA . ILE A 1 72 ? -4.960 2.031 41.037 1.00 13.76 66 ILE A CA 1
ATOM 483 C C . ILE A 1 72 ? -4.576 3.503 41.133 1.00 12.05 66 ILE A C 1
ATOM 484 O O . ILE A 1 72 ? -3.452 3.852 41.557 1.00 14.27 66 ILE A O 1
ATOM 489 N N . VAL A 1 73 ? -5.450 4.417 40.710 1.00 12.06 67 VAL A N 1
ATOM 490 C CA . VAL A 1 73 ? -5.183 5.835 40.823 1.00 10.80 67 VAL A CA 1
ATOM 491 C C . VAL A 1 73 ? -5.523 6.424 42.192 1.00 12.78 67 VAL A C 1
ATOM 492 O O . VAL A 1 73 ? -5.132 7.550 42.483 1.00 13.66 67 VAL A O 1
ATOM 496 N N . GLY A 1 74 ? -6.294 5.642 42.962 1.00 13.97 68 GLY A N 1
ATOM 497 C CA . GLY A 1 74 ? -6.669 5.977 44.352 1.00 14.21 68 GLY A CA 1
ATOM 498 C C . GLY A 1 74 ? -7.924 6.852 44.488 1.00 13.58 68 GLY A C 1
ATOM 499 O O . GLY A 1 74 ? -7.995 7.825 45.239 1.00 13.90 68 GLY A O 1
ATOM 500 N N . ASN A 1 75 ? -8.980 6.477 43.747 1.00 12.53 69 ASN A N 1
ATOM 501 C CA . ASN A 1 75 ? -10.279 7.046 43.968 1.00 12.94 69 ASN A CA 1
ATOM 502 C C . ASN A 1 75 ? -10.619 6.871 45.441 1.00 13.67 69 ASN A C 1
ATOM 503 O O . ASN A 1 75 ? -10.602 5.756 45.889 1.00 15.21 69 ASN A O 1
ATOM 508 N N . PRO A 1 76 ? -10.855 7.997 46.127 1.00 16.69 70 PRO A N 1
ATOM 509 C CA . PRO A 1 76 ? -11.025 7.968 47.609 1.00 16.33 70 PRO A CA 1
ATOM 510 C C . PRO A 1 76 ? -12.247 7.153 47.992 1.00 17.96 70 PRO A C 1
ATOM 511 O O . PRO A 1 76 ? -12.369 6.782 49.150 1.00 18.81 70 PRO A O 1
ATOM 515 N N . SER A 1 77 ? -13.176 6.865 47.055 1.00 16.89 71 SER A N 1
ATOM 516 C CA . SER A 1 77 ? -14.303 5.952 47.356 1.00 19.63 71 SER A CA 1
ATOM 517 C C . SER A 1 77 ? -13.832 4.505 47.375 1.00 20.77 71 SER A C 1
ATOM 518 O O . SER A 1 77 ? -14.590 3.598 47.752 1.00 24.29 71 SER A O 1
ATOM 521 N N . CYS A 1 78 ? -12.556 4.277 47.024 1.00 19.77 72 CYS A N 1
ATOM 522 C CA . CYS A 1 78 ? -12.018 2.881 46.911 1.00 18.49 72 CYS A CA 1
ATOM 523 C C . CYS A 1 78 ? -11.081 2.634 48.125 1.00 17.13 72 CYS A C 1
ATOM 524 O O . CYS A 1 78 ? -10.508 3.560 48.642 1.00 16.37 72 CYS A O 1
ATOM 527 N N . ALA A 1 79 ? -10.968 1.380 48.494 1.00 20.32 73 ALA A N 1
ATOM 528 C CA . ALA A 1 79 ? -10.100 0.968 49.621 1.00 19.52 73 ALA A CA 1
ATOM 529 C C . ALA A 1 79 ? -8.682 1.367 49.337 1.00 20.42 73 ALA A C 1
ATOM 530 O O . ALA A 1 79 ? -8.138 1.055 48.221 1.00 20.39 73 ALA A O 1
ATOM 532 N N . SER A 1 80 ? -8.055 2.082 50.276 1.00 19.71 74 SER A N 1
ATOM 533 C CA . SER A 1 80 ? -6.650 2.446 50.160 1.00 20.52 74 SER A CA 1
ATOM 534 C C . SER A 1 80 ? -5.780 1.179 49.930 1.00 19.44 74 SER A C 1
ATOM 535 O O . SER A 1 80 ? -6.008 0.139 50.563 1.00 19.56 74 SER A O 1
ATOM 538 N N . ASN A 1 81 ? -4.709 1.287 49.089 1.00 18.84 75 ASN A N 1
ATOM 539 C CA . ASN A 1 81 ? -3.816 0.149 48.920 1.00 16.57 75 ASN A CA 1
ATOM 540 C C . ASN A 1 81 ? -2.533 0.374 49.708 1.00 19.98 75 ASN A C 1
ATOM 541 O O . ASN A 1 81 ? -1.540 -0.238 49.483 1.00 19.20 75 ASN A O 1
ATOM 546 N N . ILE A 1 82 ? -2.618 1.299 50.631 1.00 19.58 76 ILE A N 1
ATOM 547 C CA . ILE A 1 82 ? -1.371 1.744 51.347 1.00 21.19 76 ILE A CA 1
ATOM 548 C C . ILE A 1 82 ? -0.747 0.516 52.028 1.00 23.45 76 ILE A C 1
ATOM 549 O O . ILE A 1 82 ? 0.494 0.411 52.102 1.00 26.00 76 ILE A O 1
ATOM 554 N N . ASN A 1 83 ? -1.591 -0.395 52.527 1.00 22.46 77 ASN A N 1
ATOM 555 C CA . ASN A 1 83 ? -1.117 -1.545 53.333 1.00 24.06 77 ASN A CA 1
ATOM 556 C C . ASN A 1 83 ? -0.902 -2.831 52.538 1.00 23.38 77 ASN A C 1
ATOM 557 O O . ASN A 1 83 ? -0.328 -3.790 53.051 1.00 25.01 77 ASN A O 1
ATOM 562 N N . ILE A 1 84 ? -1.369 -2.866 51.270 1.00 20.91 78 ILE A N 1
ATOM 563 C CA . ILE A 1 84 ? -1.247 -4.050 50.426 1.00 19.09 78 ILE A CA 1
ATOM 564 C C . ILE A 1 84 ? 0.183 -4.391 50.117 1.00 17.06 78 ILE A C 1
ATOM 565 O O . ILE A 1 84 ? 0.987 -3.513 49.923 1.00 19.18 78 ILE A O 1
ATOM 570 N N . ARG A 1 85 ? 0.528 -5.666 50.135 1.00 20.40 79 ARG A N 1
ATOM 571 C CA . ARG A 1 85 ? 1.860 -6.124 49.910 1.00 21.49 79 ARG A CA 1
ATOM 572 C C . ARG A 1 85 ? 2.023 -7.094 48.711 1.00 21.63 79 ARG A C 1
ATOM 573 O O . ARG A 1 85 ? 3.168 -7.334 48.233 1.00 20.76 79 ARG A O 1
ATOM 581 N N . GLU A 1 86 ? 0.933 -7.707 48.296 1.00 22.38 80 GLU A N 1
ATOM 582 C CA . GLU A 1 86 ? 0.944 -8.743 47.270 1.00 22.02 80 GLU A CA 1
ATOM 583 C C . GLU A 1 86 ? -0.456 -9.112 46.853 1.00 20.90 80 GLU A C 1
ATOM 584 O O . GLU A 1 86 ? -1.398 -8.812 47.548 1.00 21.49 80 GLU A O 1
ATOM 590 N N . TRP A 1 87 ? -0.587 -9.692 45.637 1.00 19.97 81 TRP A N 1
ATOM 591 C CA . TRP A 1 87 ? -1.823 -10.386 45.315 1.00 18.38 81 TRP A CA 1
ATOM 592 C C . TRP A 1 87 ? -1.565 -11.399 44.220 1.00 19.11 81 TRP A C 1
ATOM 593 O O . TRP A 1 87 ? -0.671 -11.168 43.348 1.00 17.25 81 TRP A O 1
ATOM 604 N N . SER A 1 88 ? -2.340 -12.464 44.198 1.00 17.46 82 SER A N 1
ATOM 605 C CA . SER A 1 88 ? -2.268 -13.550 43.184 1.00 17.25 82 SER A CA 1
ATOM 606 C C . SER A 1 88 ? -3.116 -13.210 41.937 1.00 17.09 82 SER A C 1
ATOM 607 O O . SER A 1 88 ? -2.740 -13.544 40.851 1.00 19.58 82 SER A O 1
ATOM 610 N N . TYR A 1 89 ? -4.230 -12.557 42.113 1.00 17.99 83 TYR A N 1
ATOM 611 C CA . TYR A 1 89 ? -5.107 -12.207 40.987 1.00 16.42 83 TYR A CA 1
ATOM 612 C C . TYR A 1 89 ? -6.071 -11.145 41.471 1.00 17.45 83 TYR A C 1
ATOM 613 O O . TYR A 1 89 ? -6.091 -10.819 42.661 1.00 19.26 83 TYR A O 1
ATOM 622 N N . LEU A 1 90 ? -6.862 -10.552 40.541 1.00 16.13 84 LEU A N 1
ATOM 623 C CA . LEU A 1 90 ? -7.890 -9.570 40.953 1.00 16.32 84 LEU A CA 1
ATOM 624 C C . LEU A 1 90 ? -9.253 -10.023 40.562 1.00 15.49 84 LEU A C 1
ATOM 625 O O . LEU A 1 90 ? -9.428 -10.789 39.611 1.00 16.83 84 LEU A O 1
ATOM 630 N N . ILE A 1 91 ? -10.250 -9.596 41.364 1.00 13.06 85 ILE A N 1
ATOM 631 C CA . ILE A 1 91 ? -11.620 -9.881 41.013 1.00 15.58 85 ILE A CA 1
ATOM 632 C C . ILE A 1 91 ? -12.338 -8.511 40.855 1.00 15.53 85 ILE A C 1
ATOM 633 O O . ILE A 1 91 ? -12.305 -7.636 41.729 1.00 17.03 85 ILE A O 1
ATOM 638 N N . GLU A 1 92 ? -12.990 -8.299 39.708 1.00 17.49 86 GLU A N 1
ATOM 639 C CA . GLU A 1 92 ? -13.508 -7.007 39.425 1.00 17.13 86 GLU A CA 1
ATOM 640 C C . GLU A 1 92 ? -14.947 -7.081 38.874 1.00 18.62 86 GLU A C 1
ATOM 641 O O . GLU A 1 92 ? -15.282 -7.963 38.064 1.00 20.95 86 GLU A O 1
ATOM 647 N N . ASP A 1 93 ? -15.783 -6.181 39.316 1.00 19.36 87 ASP A N 1
ATOM 648 C CA . ASP A 1 93 ? -17.116 -6.027 38.755 1.00 21.88 87 ASP A CA 1
ATOM 649 C C . ASP A 1 93 ? -17.013 -5.142 37.523 1.00 23.43 87 ASP A C 1
ATOM 650 O O . ASP A 1 93 ? -16.646 -3.974 37.597 1.00 22.26 87 ASP A O 1
ATOM 655 N N . PRO A 1 94 ? -17.362 -5.713 36.360 1.00 26.34 88 PRO A N 1
ATOM 656 C CA . PRO A 1 94 ? -17.291 -4.960 35.108 1.00 27.76 88 PRO A CA 1
ATOM 657 C C . PRO A 1 94 ? -18.194 -3.697 35.126 1.00 28.87 88 PRO A C 1
ATOM 658 O O . PRO A 1 94 ? -17.920 -2.723 34.385 1.00 31.11 88 PRO A O 1
ATOM 662 N N . ASN A 1 95 ? -19.214 -3.682 35.981 1.00 28.56 89 ASN A N 1
ATOM 663 C CA . ASN A 1 95 ? -20.049 -2.444 36.117 1.00 27.55 89 ASN A CA 1
ATOM 664 C C . ASN A 1 95 ? -19.886 -1.827 37.477 1.00 25.54 89 ASN A C 1
ATOM 665 O O . ASN A 1 95 ? -20.831 -1.263 38.068 1.00 27.61 89 ASN A O 1
ATOM 670 N N . ALA A 1 96 ? -18.680 -1.921 38.031 1.00 24.70 90 ALA A N 1
ATOM 671 C CA . ALA A 1 96 ? -18.473 -1.233 39.293 1.00 22.41 90 ALA A CA 1
ATOM 672 C C . ALA A 1 96 ? -18.796 0.254 39.204 1.00 22.55 90 ALA A C 1
ATOM 673 O O . ALA A 1 96 ? -18.359 0.937 38.277 1.00 22.37 90 ALA A O 1
ATOM 675 N N . PRO A 1 97 ? -19.531 0.773 40.185 1.00 24.18 91 PRO A N 1
ATOM 676 C CA . PRO A 1 97 ? -19.939 2.185 40.150 1.00 24.53 91 PRO A CA 1
ATOM 677 C C . PRO A 1 97 ? -18.733 3.139 40.280 1.00 22.41 91 PRO A C 1
ATOM 678 O O . PRO A 1 97 ? -18.742 4.224 39.715 1.00 26.46 91 PRO A O 1
ATOM 682 N N . HIS A 1 98 ? -17.718 2.759 41.046 1.00 21.07 92 HIS A N 1
ATOM 683 C CA . HIS A 1 98 ? -16.606 3.680 41.334 1.00 18.77 92 HIS A CA 1
ATOM 684 C C . HIS A 1 98 ? -15.441 3.439 40.377 1.00 18.78 92 HIS A C 1
ATOM 685 O O . HIS A 1 98 ? -14.748 2.484 40.507 1.00 19.24 92 HIS A O 1
ATOM 692 N N . LYS A 1 99 ? -15.337 4.296 39.368 1.00 16.51 93 LYS A N 1
ATOM 693 C CA . LYS A 1 99 ? -14.273 4.104 38.365 1.00 18.28 93 LYS A CA 1
ATOM 694 C C . LYS A 1 99 ? -13.314 5.277 38.532 1.00 17.18 93 LYS A C 1
ATOM 695 O O . LYS A 1 99 ? -12.716 5.447 39.590 1.00 16.37 93 LYS A O 1
ATOM 701 N N . LEU A 1 100 ? -13.033 6.072 37.498 1.00 15.08 94 LEU A N 1
ATOM 702 C CA . LEU A 1 100 ? -12.457 7.371 37.739 1.00 17.75 94 LEU A CA 1
ATOM 703 C C . LEU A 1 100 ? -13.524 8.289 38.302 1.00 17.26 94 LEU A C 1
ATOM 704 O O . LEU A 1 100 ? -14.545 8.580 37.649 1.00 20.97 94 LEU A O 1
ATOM 709 N N . CYS A 1 101 ? -13.297 8.814 39.478 1.00 15.46 95 CYS A N 1
ATOM 710 C CA . CYS A 1 101 ? -14.279 9.752 40.124 1.00 17.44 95 CYS A CA 1
ATOM 711 C C . CYS A 1 101 ? -14.502 11.084 39.402 1.00 16.57 95 CYS A C 1
ATOM 712 O O . CYS A 1 101 ? -15.630 11.598 39.318 1.00 17.17 95 CYS A O 1
ATOM 715 N N . PHE A 1 102 ? -13.452 11.594 38.785 1.00 12.82 96 PHE A N 1
ATOM 716 C CA . PHE A 1 102 ? -13.600 12.789 37.991 1.00 14.43 96 PHE A CA 1
ATOM 717 C C . PHE A 1 102 ? -13.500 12.324 36.559 1.00 14.67 96 PHE A C 1
ATOM 718 O O . PHE A 1 102 ? -12.596 11.597 36.240 1.00 16.78 96 PHE A O 1
ATOM 726 N N . PRO A 1 103 ? -14.469 12.724 35.716 1.00 14.58 97 PRO A N 1
ATOM 727 C CA . PRO A 1 103 ? -14.492 12.110 34.396 1.00 14.08 97 PRO A CA 1
ATOM 728 C C . PRO A 1 103 ? -13.107 12.190 33.748 1.00 13.40 97 PRO A C 1
ATOM 729 O O . PRO A 1 103 ? -12.475 13.264 33.693 1.00 13.38 97 PRO A O 1
ATOM 733 N N . GLY A 1 104 ? -12.733 11.055 33.184 1.00 14.43 98 GLY A N 1
ATOM 734 C CA . GLY A 1 104 ? -11.455 10.924 32.524 1.00 12.49 98 GLY A CA 1
ATOM 735 C C . GLY A 1 104 ? -11.168 9.566 31.917 1.00 13.60 98 GLY A C 1
ATOM 736 O O . GLY A 1 104 ? -12.020 8.668 31.847 1.00 11.54 98 GLY A O 1
ATOM 737 N N . GLU A 1 105 ? -9.931 9.410 31.462 1.00 12.93 99 GLU A N 1
ATOM 738 C CA . GLU A 1 105 ? -9.423 8.146 30.890 1.00 11.10 99 GLU A CA 1
ATOM 739 C C . GLU A 1 105 ? -7.995 7.864 31.385 1.00 10.63 99 GLU A C 1
ATOM 740 O O . GLU A 1 105 ? -7.234 8.799 31.711 1.00 12.22 99 GLU A O 1
ATOM 746 N N . VAL A 1 106 ? -7.686 6.583 31.439 1.00 11.16 100 VAL A N 1
ATOM 747 C CA . VAL A 1 106 ? -6.306 6.152 31.671 1.00 11.25 100 VAL A CA 1
ATOM 748 C C . VAL A 1 106 ? -5.691 5.652 30.360 1.00 11.36 100 VAL A C 1
ATOM 749 O O . VAL A 1 106 ? -6.228 4.697 29.739 1.00 12.49 100 VAL A O 1
ATOM 753 N N . ASP A 1 107 ? -4.583 6.246 30.012 1.00 11.86 101 ASP A N 1
ATOM 754 C CA . ASP A 1 107 ? -3.842 5.905 28.793 1.00 14.40 101 ASP A CA 1
ATOM 755 C C . ASP A 1 107 ? -3.257 4.532 28.882 1.00 15.59 101 ASP A C 1
ATOM 756 O O . ASP A 1 107 ? -2.681 4.156 29.902 1.00 14.02 101 ASP A O 1
ATOM 761 N N . ASN A 1 108 ? -3.474 3.741 27.814 1.00 14.93 102 ASN A N 1
ATOM 762 C CA . ASN A 1 108 ? -2.824 2.422 27.732 1.00 15.40 102 ASN A CA 1
ATOM 763 C C . ASN A 1 108 ? -3.193 1.558 28.883 1.00 15.63 102 ASN A C 1
ATOM 764 O O . ASN A 1 108 ? -2.314 0.928 29.479 1.00 15.50 102 ASN A O 1
ATOM 769 N N . ASN A 1 109 ? -4.485 1.621 29.266 1.00 15.51 103 ASN A N 1
ATOM 770 C CA . ASN A 1 109 ? -4.912 0.912 30.467 1.00 15.06 103 ASN A CA 1
ATOM 771 C C . ASN A 1 109 ? -4.971 -0.614 30.351 1.00 16.03 103 ASN A C 1
ATOM 772 O O . ASN A 1 109 ? -4.950 -1.337 31.314 1.00 14.32 103 ASN A O 1
ATOM 777 N N . GLY A 1 110 ? -5.061 -1.122 29.106 1.00 15.73 104 GLY A N 1
ATOM 778 C CA . GLY A 1 110 ? -4.992 -2.574 28.910 1.00 16.93 104 GLY A CA 1
ATOM 779 C C . GLY A 1 110 ? -3.623 -3.136 29.362 1.00 14.48 104 GLY A C 1
ATOM 780 O O . GLY A 1 110 ? -3.557 -4.129 30.057 1.00 15.36 104 GLY A O 1
ATOM 781 N N . GLU A 1 111 ? -2.573 -2.514 28.882 1.00 14.63 105 GLU A N 1
ATOM 782 C CA . GLU A 1 111 ? -1.218 -2.875 29.286 1.00 16.08 105 GLU A CA 1
ATOM 783 C C . GLU A 1 111 ? -1.063 -2.802 30.794 1.00 17.36 105 GLU A C 1
ATOM 784 O O . GLU A 1 111 ? -0.424 -3.700 31.412 1.00 17.50 105 GLU A O 1
ATOM 790 N N . LEU A 1 112 ? -1.604 -1.719 31.368 1.00 15.66 106 LEU A N 1
ATOM 791 C CA . LEU A 1 112 ? -1.496 -1.487 32.808 1.00 15.36 106 LEU A CA 1
ATOM 792 C C . LEU A 1 112 ? -2.260 -2.609 33.592 1.00 14.81 106 LEU A C 1
ATOM 793 O O . LEU A 1 112 ? -1.748 -3.111 34.596 1.00 14.16 106 LEU A O 1
ATOM 798 N N . ARG A 1 113 ? -3.491 -2.901 33.209 1.00 12.07 107 ARG A N 1
ATOM 799 C CA . ARG A 1 113 ? -4.210 -4.047 33.759 1.00 14.23 107 ARG A CA 1
ATOM 800 C C . ARG A 1 113 ? -3.432 -5.340 33.684 1.00 16.72 107 ARG A C 1
ATOM 801 O O . ARG A 1 113 ? -3.405 -6.146 34.617 1.00 15.76 107 ARG A O 1
ATOM 809 N N . HIS A 1 114 ? -2.744 -5.561 32.529 1.00 15.83 108 HIS A N 1
ATOM 810 C CA . HIS A 1 114 ? -2.095 -6.833 32.335 1.00 16.61 108 HIS A CA 1
ATOM 811 C C . HIS A 1 114 ? -0.925 -6.952 33.369 1.00 16.79 108 HIS A C 1
ATOM 812 O O . HIS A 1 114 ? -0.764 -7.992 34.017 1.00 19.57 108 HIS A O 1
ATOM 819 N N . LEU A 1 115 ? -0.195 -5.892 33.581 1.00 15.45 109 LEU A N 1
ATOM 820 C CA . LEU A 1 115 ? 0.956 -5.885 34.454 1.00 17.04 109 LEU A CA 1
ATOM 821 C C . LEU A 1 115 ? 0.538 -5.963 35.920 1.00 16.44 109 LEU A C 1
ATOM 822 O O . LEU A 1 115 ? 1.302 -6.454 36.711 1.00 18.34 109 LEU A O 1
ATOM 827 N N . PHE A 1 116 ? -0.638 -5.479 36.221 1.00 14.82 110 PHE A N 1
ATOM 828 C CA . PHE A 1 116 ? -1.090 -5.462 37.658 1.00 14.69 110 PHE A CA 1
ATOM 829 C C . PHE A 1 116 ? -2.049 -6.623 37.966 1.00 16.07 110 PHE A C 1
ATOM 830 O O . PHE A 1 116 ? -2.713 -6.601 38.937 1.00 16.44 110 PHE A O 1
ATOM 838 N N . SER A 1 117 ? -2.138 -7.600 37.061 1.00 17.72 111 SER A N 1
ATOM 839 C CA . SER A 1 117 ? -3.112 -8.701 37.148 1.00 17.35 111 SER A CA 1
ATOM 840 C C . SER A 1 117 ? -2.739 -9.554 38.376 1.00 17.51 111 SER A C 1
ATOM 841 O O . SER A 1 117 ? -3.578 -10.118 39.032 1.00 19.17 111 SER A O 1
ATOM 844 N N . GLY A 1 118 ? -1.427 -9.604 38.625 1.00 16.18 112 GLY A N 1
ATOM 845 C CA . GLY A 1 118 ? -0.970 -10.120 39.893 1.00 15.21 112 GLY A CA 1
ATOM 846 C C . GLY A 1 118 ? 0.408 -9.683 40.102 1.00 16.51 112 GLY A C 1
ATOM 847 O O . GLY A 1 118 ? 1.209 -9.711 39.165 1.00 15.21 112 GLY A O 1
ATOM 848 N N . VAL A 1 119 ? 0.786 -9.416 41.382 1.00 16.72 113 VAL A N 1
ATOM 849 C CA . VAL A 1 119 ? 2.125 -8.983 41.594 1.00 17.33 113 VAL A CA 1
ATOM 850 C C . VAL A 1 119 ? 2.612 -9.497 42.947 1.00 18.01 113 VAL A C 1
ATOM 851 O O . VAL A 1 119 ? 1.879 -9.368 43.940 1.00 17.22 113 VAL A O 1
ATOM 855 N N . ASN A 1 120 ? 3.811 -10.048 42.942 1.00 20.13 114 ASN A N 1
ATOM 856 C CA . ASN A 1 120 ? 4.316 -10.810 44.106 1.00 22.56 114 ASN A CA 1
ATOM 857 C C . ASN A 1 120 ? 4.803 -9.948 45.225 1.00 23.76 114 ASN A C 1
ATOM 858 O O . ASN A 1 120 ? 4.684 -10.329 46.399 1.00 22.43 114 ASN A O 1
ATOM 863 N N . SER A 1 121 ? 5.367 -8.795 44.893 1.00 23.52 115 SER A N 1
ATOM 864 C CA . SER A 1 121 ? 5.898 -7.865 45.855 1.00 23.44 115 SER A CA 1
ATOM 865 C C . SER A 1 121 ? 5.443 -6.499 45.384 1.00 22.56 115 SER A C 1
ATOM 866 O O . SER A 1 121 ? 5.822 -6.042 44.286 1.00 21.11 115 SER A O 1
ATOM 869 N N . PHE A 1 122 ? 4.614 -5.853 46.168 1.00 20.00 116 PHE A N 1
ATOM 870 C CA . PHE A 1 122 ? 4.004 -4.556 45.898 1.00 20.01 116 PHE A CA 1
ATOM 871 C C . PHE A 1 122 ? 4.170 -3.695 47.148 1.00 20.91 116 PHE A C 1
ATOM 872 O O . PHE A 1 122 ? 3.969 -4.180 48.267 1.00 24.10 116 PHE A O 1
ATOM 880 N N . SER A 1 123 ? 4.515 -2.426 46.937 1.00 18.54 117 SER A N 1
ATOM 881 C CA . SER A 1 123 ? 4.623 -1.471 47.983 1.00 18.74 117 SER A CA 1
ATOM 882 C C . SER A 1 123 ? 4.340 -0.045 47.474 1.00 16.51 117 SER A C 1
ATOM 883 O O . SER A 1 123 ? 5.075 0.421 46.595 1.00 18.43 117 SER A O 1
ATOM 886 N N . ARG A 1 124 ? 3.355 0.650 48.007 1.00 17.66 118 ARG A N 1
ATOM 887 C CA . ARG A 1 124 ? 3.135 2.061 47.664 1.00 16.43 118 ARG A CA 1
ATOM 888 C C . ARG A 1 124 ? 4.244 2.903 48.262 1.00 17.97 118 ARG A C 1
ATOM 889 O O . ARG A 1 124 ? 4.766 2.622 49.367 1.00 20.96 118 ARG A O 1
ATOM 897 N N . THR A 1 125 ? 4.619 3.953 47.555 1.00 16.05 119 THR A N 1
ATOM 898 C CA . THR A 1 125 ? 5.727 4.820 47.977 1.00 17.78 119 THR A CA 1
ATOM 899 C C . THR A 1 125 ? 5.480 6.268 47.544 1.00 17.19 119 THR A C 1
ATOM 900 O O . THR A 1 125 ? 4.866 6.525 46.480 1.00 16.14 119 THR A O 1
ATOM 904 N N . GLU A 1 126 ? 5.799 7.187 48.436 1.00 15.83 120 GLU A N 1
ATOM 905 C CA . GLU A 1 126 ? 5.750 8.594 48.119 1.00 16.44 120 GLU A CA 1
ATOM 906 C C . GLU A 1 126 ? 6.961 9.024 47.332 1.00 18.00 120 GLU A C 1
ATOM 907 O O . GLU A 1 126 ? 8.066 9.146 47.843 1.00 16.61 120 GLU A O 1
ATOM 913 N N . LEU A 1 127 ? 6.731 9.309 46.066 1.00 14.35 121 LEU A N 1
ATOM 914 C CA . LEU A 1 127 ? 7.763 9.732 45.161 1.00 15.89 121 LEU A CA 1
ATOM 915 C C . LEU A 1 127 ? 8.291 11.168 45.417 1.00 17.31 121 LEU A C 1
ATOM 916 O O . LEU A 1 127 ? 9.511 11.388 45.530 1.00 15.51 121 LEU A O 1
ATOM 921 N N . ILE A 1 128 ? 7.380 12.128 45.574 1.00 15.69 122 ILE A N 1
ATOM 922 C CA . ILE A 1 128 ? 7.664 13.568 45.566 1.00 15.35 122 ILE A CA 1
ATOM 923 C C . ILE A 1 128 ? 6.716 14.174 46.562 1.00 16.62 122 ILE A C 1
ATOM 924 O O . ILE A 1 128 ? 5.557 13.920 46.508 1.00 17.64 122 ILE A O 1
ATOM 929 N N . PRO A 1 129 ? 7.253 14.980 47.483 1.00 17.41 123 PRO A N 1
ATOM 930 C CA . PRO A 1 129 ? 6.402 15.598 48.503 1.00 19.18 123 PRO A CA 1
ATOM 931 C C . PRO A 1 129 ? 5.492 16.665 47.853 1.00 16.56 123 PRO A C 1
ATOM 932 O O . PRO A 1 129 ? 5.920 17.427 47.014 1.00 16.50 123 PRO A O 1
ATOM 936 N N . PRO A 1 130 ? 4.280 16.815 48.333 1.00 19.84 124 PRO A N 1
ATOM 937 C CA . PRO A 1 130 ? 3.391 17.906 47.810 1.00 18.47 124 PRO A CA 1
ATOM 938 C C . PRO A 1 130 ? 4.003 19.278 47.939 1.00 20.55 124 PRO A C 1
ATOM 939 O O . PRO A 1 130 ? 3.734 20.153 47.106 1.00 19.13 124 PRO A O 1
ATOM 943 N N . SER A 1 131 ? 4.879 19.512 48.946 1.00 18.57 125 SER A N 1
ATOM 944 C CA . SER A 1 131 ? 5.523 20.772 49.087 1.00 20.45 125 SER A CA 1
ATOM 945 C C . SER A 1 131 ? 6.570 21.117 47.999 1.00 17.57 125 SER A C 1
ATOM 946 O O . SER A 1 131 ? 6.903 22.266 47.821 1.00 18.98 125 SER A O 1
ATOM 949 N N . LYS A 1 132 ? 7.068 20.112 47.301 1.00 15.37 126 LYS A N 1
ATOM 950 C CA . LYS A 1 132 ? 8.153 20.311 46.328 1.00 17.38 126 LYS A CA 1
ATOM 951 C C . LYS A 1 132 ? 7.647 21.139 45.177 1.00 16.45 126 LYS A C 1
ATOM 952 O O . LYS A 1 132 ? 8.381 21.932 44.622 1.00 17.83 126 LYS A O 1
ATOM 958 N N . TRP A 1 133 ? 6.345 20.992 44.821 1.00 15.92 127 TRP A N 1
ATOM 959 C CA . TRP A 1 133 ? 5.827 21.750 43.684 1.00 15.78 127 TRP A CA 1
ATOM 960 C C . TRP A 1 133 ? 5.799 23.281 43.804 1.00 18.57 127 TRP A C 1
ATOM 961 O O . TRP A 1 133 ? 5.813 23.990 42.819 1.00 23.50 127 TRP A O 1
ATOM 972 N N . GLY A 1 134 ? 5.887 23.816 45.007 1.00 17.52 128 GLY A N 1
ATOM 973 C CA . GLY A 1 134 ? 6.072 25.240 45.185 1.00 18.44 128 GLY A CA 1
ATOM 974 C C . GLY A 1 134 ? 4.775 25.967 45.641 1.00 20.25 128 GLY A C 1
ATOM 975 O O . GLY A 1 134 ? 3.907 25.368 46.293 1.00 19.15 128 GLY A O 1
ATOM 976 N N . ASP A 1 135 ? 4.699 27.244 45.288 1.00 19.63 129 ASP A N 1
ATOM 977 C CA . ASP A 1 135 ? 3.660 28.139 45.715 1.00 19.77 129 ASP A CA 1
ATOM 978 C C . ASP A 1 135 ? 2.408 27.915 44.901 1.00 19.98 129 ASP A C 1
ATOM 979 O O . ASP A 1 135 ? 1.986 28.805 44.219 1.00 18.19 129 ASP A O 1
ATOM 984 N N . ILE A 1 136 ? 1.878 26.698 45.045 1.00 18.12 130 ILE A N 1
ATOM 985 C CA . ILE A 1 136 ? 0.678 26.247 44.411 1.00 18.35 130 ILE A CA 1
ATOM 986 C C . ILE A 1 136 ? -0.345 25.823 45.493 1.00 17.30 130 ILE A C 1
ATOM 987 O O . ILE A 1 136 ? -0.011 25.723 46.672 1.00 15.75 130 ILE A O 1
ATOM 992 N N . LEU A 1 137 ? -1.608 25.649 45.109 1.00 14.37 131 LEU A N 1
ATOM 993 C CA . LEU A 1 137 ? -2.583 25.013 46.030 1.00 14.39 131 LEU A CA 1
ATOM 994 C C . LEU A 1 137 ? -3.055 23.669 45.429 1.00 16.10 131 LEU A C 1
ATOM 995 O O . LEU A 1 137 ? -2.631 23.276 44.326 1.00 16.66 131 LEU A O 1
ATOM 1000 N N . GLU A 1 138 ? -3.880 22.935 46.149 1.00 13.53 132 GLU A N 1
ATOM 1001 C CA . GLU A 1 138 ? -4.322 21.596 45.618 1.00 14.30 132 GLU A CA 1
ATOM 1002 C C . GLU A 1 138 ? -5.796 21.619 45.366 1.00 15.23 132 GLU A C 1
ATOM 1003 O O . GLU A 1 138 ? -6.612 21.894 46.336 1.00 16.67 132 GLU A O 1
ATOM 1009 N N . GLY A 1 139 ? -6.205 21.391 44.124 1.00 15.36 133 GLY A N 1
ATOM 1010 C CA . GLY A 1 139 ? -7.652 21.329 43.780 1.00 12.62 133 GLY A CA 1
ATOM 1011 C C . GLY A 1 139 ? -8.311 20.104 44.416 1.00 13.87 133 GLY A C 1
ATOM 1012 O O . GLY A 1 139 ? -7.714 19.029 44.536 1.00 15.37 133 GLY A O 1
ATOM 1013 N N . THR A 1 140 ? -9.556 20.339 44.990 1.00 14.07 134 THR A N 1
ATOM 1014 C CA . THR A 1 140 ? -10.334 19.233 45.393 1.00 12.73 134 THR A CA 1
ATOM 1015 C C . THR A 1 140 ? -11.649 19.318 44.706 1.00 12.58 134 THR A C 1
ATOM 1016 O O . THR A 1 140 ? -11.966 20.357 44.150 1.00 13.46 134 THR A O 1
ATOM 1020 N N . THR A 1 141 ? -12.390 18.254 44.831 1.00 11.11 135 THR A N 1
ATOM 1021 C CA . THR A 1 141 ? -13.675 18.144 44.106 1.00 12.71 135 THR A CA 1
ATOM 1022 C C . THR A 1 141 ? -14.698 17.303 44.780 1.00 13.94 135 THR A C 1
ATOM 1023 O O . THR A 1 141 ? -14.402 16.273 45.390 1.00 14.78 135 THR A O 1
ATOM 1027 N N . ALA A 1 142 ? -15.954 17.747 44.667 1.00 13.11 136 ALA A N 1
ATOM 1028 C CA . ALA A 1 142 ? -17.048 16.919 45.118 1.00 14.95 136 ALA A CA 1
ATOM 1029 C C . ALA A 1 142 ? -17.266 15.629 44.372 1.00 13.62 136 ALA A C 1
ATOM 1030 O O . ALA A 1 142 ? -18.027 14.754 44.802 1.00 17.65 136 ALA A O 1
ATOM 1032 N N . SER A 1 143 ? -16.610 15.483 43.196 1.00 14.46 137 SER A N 1
ATOM 1033 C CA . SER A 1 143 ? -16.671 14.268 42.447 1.00 14.78 137 SER A CA 1
ATOM 1034 C C . SER A 1 143 ? -15.837 13.220 43.055 1.00 12.52 137 SER A C 1
ATOM 1035 O O . SER A 1 143 ? -16.055 12.013 42.855 1.00 16.86 137 SER A O 1
ATOM 1038 N N . CYS A 1 144 ? -14.897 13.670 43.859 1.00 14.89 138 CYS A N 1
ATOM 1039 C CA . CYS A 1 144 ? -14.009 12.755 44.477 1.00 14.17 138 CYS A CA 1
ATOM 1040 C C . CYS A 1 144 ? -14.032 12.971 45.983 1.00 14.78 138 CYS A C 1
ATOM 1041 O O . CYS A 1 144 ? -13.047 13.426 46.562 1.00 16.80 138 CYS A O 1
ATOM 1044 N N . GLN A 1 145 ? -15.132 12.593 46.618 1.00 18.36 139 GLN A N 1
ATOM 1045 C CA . GLN A 1 145 ? -15.222 12.812 48.124 1.00 19.53 139 GLN A CA 1
ATOM 1046 C C . GLN A 1 145 ? -14.538 11.753 48.964 1.00 19.26 139 GLN A C 1
ATOM 1047 O O . GLN A 1 145 ? -14.387 10.552 48.590 1.00 20.92 139 GLN A O 1
ATOM 1053 N N . ASN A 1 146 ? -14.023 12.195 50.095 1.00 19.39 140 ASN A N 1
ATOM 1054 C CA . ASN A 1 146 ? -13.267 11.368 51.008 1.00 22.95 140 ASN A CA 1
ATOM 1055 C C . ASN A 1 146 ? -13.782 11.653 52.418 1.00 26.05 140 ASN A C 1
ATOM 1056 O O . ASN A 1 146 ? -13.473 12.704 52.964 1.00 26.16 140 ASN A O 1
ATOM 1061 N N . ARG A 1 147 ? -14.534 10.697 52.990 1.00 27.61 141 ARG A N 1
ATOM 1062 C CA . ARG A 1 147 ? -15.127 10.878 54.329 1.00 27.67 141 ARG A CA 1
ATOM 1063 C C . ARG A 1 147 ? -16.093 12.054 54.291 1.00 27.52 141 ARG A C 1
ATOM 1064 O O . ARG A 1 147 ? -16.187 12.803 55.216 1.00 26.88 141 ARG A O 1
ATOM 1072 N N . GLY A 1 148 ? -16.856 12.204 53.181 1.00 25.56 142 GLY A N 1
ATOM 1073 C CA . GLY A 1 148 ? -17.687 13.397 52.891 1.00 25.21 142 GLY A CA 1
ATOM 1074 C C . GLY A 1 148 ? -17.070 14.733 52.419 1.00 23.80 142 GLY A C 1
ATOM 1075 O O . GLY A 1 148 ? -17.780 15.656 52.099 1.00 25.09 142 GLY A O 1
ATOM 1076 N N . ALA A 1 149 ? -15.762 14.853 52.420 1.00 19.72 143 ALA A N 1
ATOM 1077 C CA . ALA A 1 149 ? -15.146 16.103 52.123 1.00 17.99 143 ALA A CA 1
ATOM 1078 C C . ALA A 1 149 ? -14.771 16.050 50.622 1.00 15.79 143 ALA A C 1
ATOM 1079 O O . ALA A 1 149 ? -14.377 14.998 50.144 1.00 14.93 143 ALA A O 1
ATOM 1081 N N . ASN A 1 150 ? -14.816 17.200 49.977 1.00 15.08 144 ASN A N 1
ATOM 1082 C CA . ASN A 1 150 ? -14.223 17.311 48.586 1.00 13.67 144 ASN A CA 1
ATOM 1083 C C . ASN A 1 150 ? -12.799 16.899 48.671 1.00 14.66 144 ASN A C 1
ATOM 1084 O O . ASN A 1 150 ? -12.049 17.263 49.629 1.00 14.71 144 ASN A O 1
ATOM 1089 N N . SER A 1 151 ? -12.347 16.142 47.670 1.00 15.03 145 SER A N 1
ATOM 1090 C CA . SER A 1 151 ? -10.977 15.580 47.785 1.00 12.59 145 SER A CA 1
ATOM 1091 C C . SER A 1 151 ? -10.481 15.312 46.383 1.00 14.23 145 SER A C 1
ATOM 1092 O O . SER A 1 151 ? -10.927 16.016 45.460 1.00 11.32 145 SER A O 1
ATOM 1095 N N . PHE A 1 152 ? -9.621 14.335 46.260 1.00 12.64 146 PHE A N 1
ATOM 1096 C CA . PHE A 1 152 ? -8.928 13.986 44.958 1.00 13.62 146 PHE A CA 1
ATOM 1097 C C . PHE A 1 152 ? -8.315 12.588 45.071 1.00 15.25 146 PHE A C 1
ATOM 1098 O O . PHE A 1 152 ? -8.259 11.971 46.164 1.00 16.28 146 PHE A O 1
ATOM 1106 N N . TYR A 1 153 ? -7.877 12.000 43.932 1.00 14.01 147 TYR A N 1
ATOM 1107 C CA . TYR A 1 153 ? -7.243 10.731 43.923 1.00 11.52 147 TYR A CA 1
ATOM 1108 C C . TYR A 1 153 ? -6.077 10.750 44.915 1.00 10.89 147 TYR A C 1
ATOM 1109 O O . TYR A 1 153 ? -5.384 11.788 44.977 1.00 12.11 147 TYR A O 1
ATOM 1118 N N . ARG A 1 154 ? -5.895 9.674 45.649 1.00 11.79 148 ARG A N 1
ATOM 1119 C CA . ARG A 1 154 ? -4.811 9.650 46.680 1.00 12.87 148 ARG A CA 1
ATOM 1120 C C . ARG A 1 154 ? -3.495 9.831 46.005 1.00 12.38 148 ARG A C 1
ATOM 1121 O O . ARG A 1 154 ? -2.499 10.289 46.635 1.00 13.96 148 ARG A O 1
ATOM 1129 N N . ASN A 1 155 ? -3.408 9.356 44.738 1.00 12.19 149 ASN A N 1
ATOM 1130 C CA . ASN A 1 155 ? -2.054 9.199 44.113 1.00 11.59 149 ASN A CA 1
ATOM 1131 C C . ASN A 1 155 ? -1.577 10.450 43.435 1.00 13.26 149 ASN A C 1
ATOM 1132 O O . ASN A 1 155 ? -0.364 10.553 43.072 1.00 13.77 149 ASN A O 1
ATOM 1137 N N . LEU A 1 156 ? -2.464 11.420 43.253 1.00 11.01 150 LEU A N 1
ATOM 1138 C CA . LEU A 1 156 ? -2.151 12.638 42.459 1.00 9.79 150 LEU A CA 1
ATOM 1139 C C . LEU A 1 156 ? -2.476 13.913 43.195 1.00 11.15 150 LEU A C 1
ATOM 1140 O O . LEU A 1 156 ? -3.323 13.921 44.164 1.00 14.34 150 LEU A O 1
ATOM 1145 N N . ILE A 1 157 ? -1.862 14.996 42.792 1.00 9.60 151 ILE A N 1
ATOM 1146 C CA . ILE A 1 157 ? -2.132 16.272 43.329 1.00 11.15 151 ILE A CA 1
ATOM 1147 C C . ILE A 1 157 ? -2.633 17.196 42.217 1.00 9.69 151 ILE A C 1
ATOM 1148 O O . ILE A 1 157 ? -1.844 17.485 41.254 1.00 12.66 151 ILE A O 1
ATOM 1153 N N . TRP A 1 158 ? -3.864 17.667 42.300 1.00 12.87 152 TRP A N 1
ATOM 1154 C CA . TRP A 1 158 ? -4.365 18.670 41.372 1.00 11.45 152 TRP A CA 1
ATOM 1155 C C . TRP A 1 158 ? -3.779 20.023 41.608 1.00 11.89 152 TRP A C 1
ATOM 1156 O O . TRP A 1 158 ? -4.254 20.803 42.442 1.00 13.71 152 TRP A O 1
ATOM 1167 N N . LEU A 1 159 ? -2.700 20.390 40.882 1.00 7.45 153 LEU A N 1
ATOM 1168 C CA . LEU A 1 159 ? -2.082 21.696 41.174 1.00 11.50 153 LEU A CA 1
ATOM 1169 C C . LEU A 1 159 ? -2.877 22.818 40.590 1.00 12.84 153 LEU A C 1
ATOM 1170 O O . LEU A 1 159 ? -3.219 22.801 39.365 1.00 13.37 153 LEU A O 1
ATOM 1175 N N . VAL A 1 160 ? -3.244 23.787 41.437 1.00 11.63 154 VAL A N 1
ATOM 1176 C CA . VAL A 1 160 ? -3.894 24.989 40.975 1.00 13.86 154 VAL A CA 1
ATOM 1177 C C . VAL A 1 160 ? -3.279 26.273 41.542 1.00 13.56 154 VAL A C 1
ATOM 1178 O O . VAL A 1 160 ? -2.414 26.218 42.357 1.00 14.09 154 VAL A O 1
ATOM 1182 N N . ASN A 1 161 ? -3.713 27.407 41.004 1.00 14.37 155 ASN A N 1
ATOM 1183 C CA . ASN A 1 161 ? -3.083 28.668 41.370 1.00 14.41 155 ASN A CA 1
ATOM 1184 C C . ASN A 1 161 ? -3.195 28.944 42.880 1.00 16.39 155 ASN A C 1
ATOM 1185 O O . ASN A 1 161 ? -4.040 28.363 43.607 1.00 12.49 155 ASN A O 1
ATOM 1190 N N . LYS A 1 162 ? -2.269 29.749 43.340 1.00 16.27 156 LYS A N 1
ATOM 1191 C CA . LYS A 1 162 ? -2.379 30.327 44.709 1.00 17.43 156 LYS A CA 1
ATOM 1192 C C . LYS A 1 162 ? -2.414 31.844 44.507 1.00 18.73 156 LYS A C 1
ATOM 1193 O O . LYS A 1 162 ? -1.511 32.425 43.883 1.00 18.17 156 LYS A O 1
ATOM 1199 N N . LEU A 1 163 ? -3.494 32.475 45.002 1.00 17.33 157 LEU A N 1
ATOM 1200 C CA . LEU A 1 163 ? -3.582 33.910 44.864 1.00 19.97 157 LEU A CA 1
ATOM 1201 C C . LEU A 1 163 ? -3.470 34.421 43.391 1.00 19.73 157 LEU A C 1
ATOM 1202 O O . LEU A 1 163 ? -2.911 35.458 43.108 1.00 24.41 157 LEU A O 1
ATOM 1207 N N . ASN A 1 164 ? -4.034 33.665 42.457 1.00 19.55 158 ASN A N 1
ATOM 1208 C CA . ASN A 1 164 ? -4.058 34.021 41.065 1.00 19.93 158 ASN A CA 1
ATOM 1209 C C . ASN A 1 164 ? -2.682 34.059 40.463 1.00 19.39 158 ASN A C 1
ATOM 1210 O O . ASN A 1 164 ? -2.464 34.802 39.508 1.00 20.64 158 ASN A O 1
ATOM 1215 N N . LYS A 1 165 ? -1.770 33.318 41.087 1.00 18.98 159 LYS A N 1
ATOM 1216 C CA . LYS A 1 165 ? -0.418 33.046 40.520 1.00 16.56 159 LYS A CA 1
ATOM 1217 C C . LYS A 1 165 ? -0.210 31.563 40.374 1.00 15.23 159 LYS A C 1
ATOM 1218 O O . LYS A 1 165 ? -0.554 30.780 41.239 1.00 15.63 159 LYS A O 1
ATOM 1224 N N . TYR A 1 166 ? 0.437 31.153 39.250 1.00 13.58 160 TYR A N 1
ATOM 1225 C CA . TYR A 1 166 ? 0.846 29.771 39.111 1.00 13.75 160 TYR A CA 1
ATOM 1226 C C . TYR A 1 166 ? 2.319 29.741 38.646 1.00 13.06 160 TYR A C 1
ATOM 1227 O O . TYR A 1 166 ? 2.607 29.838 37.456 1.00 13.66 160 TYR A O 1
ATOM 1236 N N . PRO A 1 167 ? 3.287 29.653 39.595 1.00 14.15 161 PRO A N 1
ATOM 1237 C CA . PRO A 1 167 ? 4.661 29.694 39.141 1.00 14.18 161 PRO A CA 1
ATOM 1238 C C . PRO A 1 167 ? 4.975 28.339 38.491 1.00 13.99 161 PRO A C 1
ATOM 1239 O O . PRO A 1 167 ? 4.296 27.360 38.752 1.00 15.55 161 PRO A O 1
ATOM 1243 N N . VAL A 1 168 ? 5.939 28.313 37.568 1.00 14.84 162 VAL A N 1
ATOM 1244 C CA . VAL A 1 168 ? 6.325 27.040 37.018 1.00 13.78 162 VAL A CA 1
ATOM 1245 C C . VAL A 1 168 ? 6.677 26.054 38.099 1.00 14.96 162 VAL A C 1
ATOM 1246 O O . VAL A 1 168 ? 7.479 26.387 38.999 1.00 18.99 162 VAL A O 1
ATOM 1250 N N . VAL A 1 169 ? 6.035 24.887 38.102 1.00 14.97 163 VAL A N 1
ATOM 1251 C CA . VAL A 1 169 ? 6.309 23.820 39.074 1.00 14.52 163 VAL A CA 1
ATOM 1252 C C . VAL A 1 169 ? 7.256 22.817 38.525 1.00 16.49 163 VAL A C 1
ATOM 1253 O O . VAL A 1 169 ? 7.197 22.416 37.355 1.00 15.10 163 VAL A O 1
ATOM 1257 N N . LYS A 1 170 ? 8.144 22.343 39.411 1.00 13.78 164 LYS A N 1
ATOM 1258 C CA . LYS A 1 170 ? 9.060 21.278 39.010 1.00 17.24 164 LYS A CA 1
ATOM 1259 C C . LYS A 1 170 ? 9.238 20.213 40.085 1.00 15.18 164 LYS A C 1
ATOM 1260 O O . LYS A 1 170 ? 9.263 20.525 41.310 1.00 15.41 164 LYS A O 1
ATOM 1266 N N . GLY A 1 171 ? 9.383 18.987 39.679 1.00 14.86 165 GLY A N 1
ATOM 1267 C CA . GLY A 1 171 ? 9.555 17.842 40.560 1.00 15.07 165 GLY A CA 1
ATOM 1268 C C . GLY A 1 171 ? 10.269 16.700 39.829 1.00 14.68 165 GLY A C 1
ATOM 1269 O O . GLY A 1 171 ? 10.102 16.442 38.644 1.00 16.04 165 GLY A O 1
ATOM 1270 N N . GLU A 1 172 ? 11.036 15.913 40.594 1.00 14.92 166 GLU A N 1
ATOM 1271 C CA . GLU A 1 172 ? 11.719 14.819 39.925 1.00 15.49 166 GLU A CA 1
ATOM 1272 C C . GLU A 1 172 ? 11.849 13.665 40.855 1.00 15.13 166 GLU A C 1
ATOM 1273 O O . GLU A 1 172 ? 11.726 13.821 42.097 1.00 16.74 166 GLU A O 1
ATOM 1279 N N . TYR A 1 173 ? 11.963 12.494 40.268 1.00 14.15 167 TYR A N 1
ATOM 1280 C CA . TYR A 1 173 ? 12.058 11.206 40.977 1.00 15.31 167 TYR A CA 1
ATOM 1281 C C . TYR A 1 173 ? 13.180 10.321 40.425 1.00 16.23 167 TYR A C 1
ATOM 1282 O O . TYR A 1 173 ? 13.200 9.976 39.268 1.00 14.75 167 TYR A O 1
ATOM 1291 N N . ASN A 1 174 ? 14.095 9.947 41.322 1.00 14.64 168 ASN A N 1
ATOM 1292 C CA . ASN A 1 174 ? 15.188 9.029 40.941 1.00 17.18 168 ASN A CA 1
ATOM 1293 C C . ASN A 1 174 ? 14.855 7.640 41.434 1.00 17.04 168 ASN A C 1
ATOM 1294 O O . ASN A 1 174 ? 14.598 7.413 42.652 1.00 17.95 168 ASN A O 1
ATOM 1299 N N . ASN A 1 175 ? 14.708 6.667 40.535 1.00 18.86 169 ASN A N 1
ATOM 1300 C CA . ASN A 1 175 ? 14.386 5.295 40.976 1.00 16.90 169 ASN A CA 1
ATOM 1301 C C . ASN A 1 175 ? 15.698 4.662 41.531 1.00 20.01 169 ASN A C 1
ATOM 1302 O O . ASN A 1 175 ? 16.490 4.163 40.747 1.00 19.47 169 ASN A O 1
ATOM 1307 N N . THR A 1 176 ? 15.877 4.759 42.858 1.00 19.07 170 THR A N 1
ATOM 1308 C CA . THR A 1 176 ? 17.033 4.161 43.553 1.00 23.16 170 THR A CA 1
ATOM 1309 C C . THR A 1 176 ? 16.610 2.875 44.330 1.00 21.43 170 THR A C 1
ATOM 1310 O O . THR A 1 176 ? 17.321 2.405 45.292 1.00 23.56 170 THR A O 1
ATOM 1314 N N . THR A 1 177 ? 15.523 2.213 43.910 1.00 20.32 171 THR A N 1
ATOM 1315 C CA . THR A 1 177 ? 14.908 1.173 44.773 1.00 19.89 171 THR A CA 1
ATOM 1316 C C . THR A 1 177 ? 15.457 -0.207 44.468 1.00 21.23 171 THR A C 1
ATOM 1317 O O . THR A 1 177 ? 15.168 -1.140 45.194 1.00 25.08 171 THR A O 1
ATOM 1321 N N . GLY A 1 178 ? 16.239 -0.366 43.385 1.00 20.63 172 GLY A N 1
ATOM 1322 C CA . GLY A 1 178 ? 16.635 -1.701 42.942 1.00 22.26 172 GLY A CA 1
ATOM 1323 C C . GLY A 1 178 ? 15.527 -2.447 42.267 1.00 22.21 172 GLY A C 1
ATOM 1324 O O . GLY A 1 178 ? 15.773 -3.505 41.781 1.00 22.74 172 GLY A O 1
ATOM 1325 N N . ARG A 1 179 ? 14.298 -1.864 42.235 1.00 20.50 173 ARG A N 1
ATOM 1326 C CA . ARG A 1 179 ? 13.136 -2.484 41.654 1.00 20.41 173 ARG A CA 1
ATOM 1327 C C . ARG A 1 179 ? 12.465 -1.573 40.698 1.00 17.91 173 ARG A C 1
ATOM 1328 O O . ARG A 1 179 ? 12.790 -0.417 40.653 1.00 19.27 173 ARG A O 1
ATOM 1336 N N . ASP A 1 180 ? 11.445 -2.100 40.025 1.00 16.83 174 ASP A N 1
ATOM 1337 C CA . ASP A 1 180 ? 10.568 -1.334 39.121 1.00 18.54 174 ASP A CA 1
ATOM 1338 C C . ASP A 1 180 ? 9.578 -0.478 39.832 1.00 16.49 174 ASP A C 1
ATOM 1339 O O . ASP A 1 180 ? 9.016 -0.911 40.841 1.00 16.97 174 ASP A O 1
ATOM 1344 N N . VAL A 1 181 ? 9.434 0.781 39.367 1.00 15.69 175 VAL A N 1
ATOM 1345 C CA . VAL A 1 181 ? 8.522 1.762 40.147 1.00 13.27 175 VAL A CA 1
ATOM 1346 C C . VAL A 1 181 ? 7.497 2.246 39.143 1.00 14.04 175 VAL A C 1
ATOM 1347 O O . VAL A 1 181 ? 7.874 2.805 38.127 1.00 15.10 175 VAL A O 1
ATOM 1351 N N . LEU A 1 182 ? 6.222 2.031 39.461 1.00 12.29 176 LEU A N 1
ATOM 1352 C CA . LEU A 1 182 ? 5.176 2.563 38.591 1.00 14.99 176 LEU A CA 1
ATOM 1353 C C . LEU A 1 182 ? 4.892 4.006 39.011 1.00 12.21 176 LEU A C 1
ATOM 1354 O O . LEU A 1 182 ? 4.434 4.245 40.131 1.00 14.03 176 LEU A O 1
ATOM 1359 N N . VAL A 1 183 ? 5.013 4.906 38.063 1.00 13.27 177 VAL A N 1
ATOM 1360 C CA . VAL A 1 183 ? 4.691 6.331 38.306 1.00 10.04 177 VAL A CA 1
ATOM 1361 C C . VAL A 1 183 ? 3.413 6.702 37.531 1.00 11.84 177 VAL A C 1
ATOM 1362 O O . VAL A 1 183 ? 3.329 6.483 36.339 1.00 13.00 177 VAL A O 1
ATOM 1366 N N . LEU A 1 184 ? 2.474 7.373 38.215 1.00 12.21 178 LEU A N 1
ATOM 1367 C CA . LEU A 1 184 ? 1.225 7.890 37.549 1.00 12.89 178 LEU A CA 1
ATOM 1368 C C . LEU A 1 184 ? 1.248 9.413 37.580 1.00 11.17 178 LEU A C 1
ATOM 1369 O O . LEU A 1 184 ? 1.639 10.044 38.565 1.00 10.00 178 LEU A O 1
ATOM 1374 N N . TRP A 1 185 ? 0.663 10.047 36.530 1.00 10.21 179 TRP A N 1
ATOM 1375 C CA . TRP A 1 185 ? 0.478 11.443 36.483 1.00 9.10 179 TRP A CA 1
ATOM 1376 C C . TRP A 1 185 ? -0.712 11.745 35.567 1.00 9.69 179 TRP A C 1
ATOM 1377 O O . TRP A 1 185 ? -1.257 10.817 35.030 1.00 11.83 179 TRP A O 1
ATOM 1388 N N . GLY A 1 186 ? -1.163 12.992 35.534 1.00 10.22 180 GLY A N 1
ATOM 1389 C CA . GLY A 1 186 ? -2.336 13.282 34.591 1.00 10.65 180 GLY A CA 1
ATOM 1390 C C . GLY A 1 186 ? -2.275 14.696 34.135 1.00 7.89 180 GLY A C 1
ATOM 1391 O O . GLY A 1 186 ? -1.405 15.524 34.498 1.00 8.11 180 GLY A O 1
ATOM 1392 N N . ILE A 1 187 ? -3.226 15.044 33.269 1.00 8.13 181 ILE A N 1
ATOM 1393 C CA . ILE A 1 187 ? -3.404 16.376 32.848 1.00 10.00 181 ILE A CA 1
ATOM 1394 C C . ILE A 1 187 ? -4.879 16.710 32.875 1.00 9.75 181 ILE A C 1
ATOM 1395 O O . ILE A 1 187 ? -5.693 15.848 32.403 1.00 11.65 181 ILE A O 1
ATOM 1400 N N . HIS A 1 188 ? -5.239 17.873 33.458 1.00 9.80 182 HIS A N 1
ATOM 1401 C CA . HIS A 1 188 ? -6.624 18.311 33.419 1.00 9.31 182 HIS A CA 1
ATOM 1402 C C . HIS A 1 188 ? -6.877 19.239 32.294 1.00 10.13 182 HIS A C 1
ATOM 1403 O O . HIS A 1 188 ? -6.217 20.172 32.111 1.00 11.01 182 HIS A O 1
ATOM 1410 N N . HIS A 1 189 ? -7.923 18.904 31.500 1.00 11.88 183 HIS A N 1
ATOM 1411 C CA . HIS A 1 189 ? -8.319 19.665 30.348 1.00 10.29 183 HIS A CA 1
ATOM 1412 C C . HIS A 1 189 ? -9.619 20.394 30.643 1.00 9.12 183 HIS A C 1
ATOM 1413 O O . HIS A 1 189 ? -10.665 19.717 30.702 1.00 11.81 183 HIS A O 1
ATOM 1420 N N . PRO A 1 190 ? -9.554 21.715 30.782 1.00 10.57 184 PRO A N 1
ATOM 1421 C CA . PRO A 1 190 ? -10.737 22.550 31.159 1.00 9.73 184 PRO A CA 1
ATOM 1422 C C . PRO A 1 190 ? -11.827 22.478 30.072 1.00 10.60 184 PRO A C 1
ATOM 1423 O O . PRO A 1 190 ? -11.514 22.240 28.894 1.00 10.10 184 PRO A O 1
ATOM 1427 N N . ASP A 1 191 ? -13.035 22.764 30.490 1.00 8.11 185 ASP A N 1
ATOM 1428 C CA . ASP A 1 191 ? -14.172 22.819 29.503 1.00 10.48 185 ASP A CA 1
ATOM 1429 C C . ASP A 1 191 ? -14.131 24.114 28.751 1.00 13.07 185 ASP A C 1
ATOM 1430 O O . ASP A 1 191 ? -14.669 24.218 27.631 1.00 12.67 185 ASP A O 1
ATOM 1435 N N . THR A 1 192 ? -13.512 25.146 29.341 1.00 10.42 186 THR A N 1
ATOM 1436 C CA . THR A 1 192 ? -13.458 26.540 28.762 1.00 11.85 186 THR A CA 1
ATOM 1437 C C . THR A 1 192 ? -12.128 27.200 28.993 1.00 11.99 186 THR A C 1
ATOM 1438 O O . THR A 1 192 ? -11.343 26.783 29.925 1.00 13.34 186 THR A O 1
ATOM 1442 N N . GLU A 1 193 ? -11.789 28.134 28.095 1.00 14.47 187 GLU A N 1
ATOM 1443 C CA . GLU A 1 193 ? -10.637 28.998 28.364 1.00 16.67 187 GLU A CA 1
ATOM 1444 C C . GLU A 1 193 ? -10.782 29.748 29.679 1.00 15.37 187 GLU A C 1
ATOM 1445 O O . GLU A 1 193 ? -9.763 29.978 30.413 1.00 15.09 187 GLU A O 1
ATOM 1451 N N . ALA A 1 194 ? -12.039 30.150 30.008 1.00 15.80 188 ALA A N 1
ATOM 1452 C CA . ALA A 1 194 ? -12.256 30.827 31.323 1.00 15.68 188 ALA A CA 1
ATOM 1453 C C . ALA A 1 194 ? -11.788 29.975 32.466 1.00 14.38 188 ALA A C 1
ATOM 1454 O O . ALA A 1 194 ? -11.042 30.513 33.358 1.00 15.81 188 ALA A O 1
ATOM 1456 N N . THR A 1 195 ? -12.116 28.676 32.451 1.00 12.71 189 THR A N 1
ATOM 1457 C CA . THR A 1 195 ? -11.680 27.775 33.575 1.00 11.99 189 THR A CA 1
ATOM 1458 C C . THR A 1 195 ? -10.183 27.616 33.507 1.00 10.00 189 THR A C 1
ATOM 1459 O O . THR A 1 195 ? -9.457 27.660 34.506 1.00 11.42 189 THR A O 1
ATOM 1463 N N . ALA A 1 196 ? -9.653 27.392 32.295 1.00 11.46 190 ALA A N 1
ATOM 1464 C CA . ALA A 1 196 ? -8.169 27.293 32.202 1.00 11.17 190 ALA A CA 1
ATOM 1465 C C . ALA A 1 196 ? -7.458 28.506 32.793 1.00 12.15 190 ALA A C 1
ATOM 1466 O O . ALA A 1 196 ? -6.454 28.377 33.590 1.00 11.50 190 ALA A O 1
ATOM 1468 N N . ASN A 1 197 ? -7.939 29.698 32.465 1.00 11.78 191 ASN A N 1
ATOM 1469 C CA . ASN A 1 197 ? -7.373 30.977 33.053 1.00 13.32 191 ASN A CA 1
ATOM 1470 C C . ASN A 1 197 ? -7.550 31.064 34.523 1.00 13.05 191 ASN A C 1
ATOM 1471 O O . ASN A 1 197 ? -6.579 31.358 35.260 1.00 13.86 191 ASN A O 1
ATOM 1476 N N . LYS A 1 198 ? -8.732 30.653 34.985 1.00 13.65 192 LYS A N 1
ATOM 1477 C CA . LYS A 1 198 ? -9.016 30.655 36.483 1.00 13.62 192 LYS A CA 1
ATOM 1478 C C . LYS A 1 198 ? -8.125 29.687 37.256 1.00 13.65 192 LYS A C 1
ATOM 1479 O O . LYS A 1 198 ? -7.488 30.113 38.286 1.00 16.61 192 LYS A O 1
ATOM 1485 N N . LEU A 1 199 ? -8.015 28.426 36.805 1.00 11.80 193 LEU A N 1
ATOM 1486 C CA . LEU A 1 199 ? -7.216 27.458 37.546 1.00 12.85 193 LEU A CA 1
ATOM 1487 C C . LEU A 1 199 ? -5.744 27.687 37.429 1.00 12.08 193 LEU A C 1
ATOM 1488 O O . LEU A 1 199 ? -4.964 27.555 38.422 1.00 12.19 193 LEU A O 1
ATOM 1493 N N . TYR A 1 200 ? -5.296 27.895 36.180 1.00 11.33 194 TYR A N 1
ATOM 1494 C CA . TYR A 1 200 ? -3.815 27.860 35.893 1.00 12.38 194 TYR A CA 1
ATOM 1495 C C . TYR A 1 200 ? -3.118 29.169 35.565 1.00 14.16 194 TYR A C 1
ATOM 1496 O O . TYR A 1 200 ? -1.912 29.221 35.618 1.00 14.63 194 TYR A O 1
ATOM 1505 N N . VAL A 1 201 ? -3.898 30.206 35.235 1.00 14.18 195 VAL A N 1
ATOM 1506 C CA . VAL A 1 201 ? -3.440 31.595 35.105 1.00 13.61 195 VAL A CA 1
ATOM 1507 C C . VAL A 1 201 ? -2.628 31.874 33.838 1.00 14.66 195 VAL A C 1
ATOM 1508 O O . VAL A 1 201 ? -2.929 32.820 33.079 1.00 16.09 195 VAL A O 1
ATOM 1512 N N . ASN A 1 202 ? -1.608 31.064 33.590 1.00 14.37 196 ASN A N 1
ATOM 1513 C CA . ASN A 1 202 ? -0.664 31.307 32.506 1.00 15.90 196 ASN A CA 1
ATOM 1514 C C . ASN A 1 202 ? -1.348 31.016 31.162 1.00 18.64 196 ASN A C 1
ATOM 1515 O O . ASN A 1 202 ? -2.175 30.147 31.051 1.00 17.54 196 ASN A O 1
ATOM 1520 N N . LYS A 1 203 ? -0.900 31.766 30.148 1.00 22.27 197 LYS A N 1
ATOM 1521 C CA . LYS A 1 203 ? -1.417 31.509 28.787 1.00 25.51 197 LYS A CA 1
ATOM 1522 C C . LYS A 1 203 ? -0.716 30.295 28.191 1.00 23.89 197 LYS A C 1
ATOM 1523 O O . LYS A 1 203 ? 0.494 30.130 28.407 1.00 22.86 197 LYS A O 1
ATOM 1529 N N . ASN A 1 204 ? -1.489 29.465 27.489 1.00 23.02 198 ASN A N 1
ATOM 1530 C CA . ASN A 1 204 ? -1.003 28.239 26.844 1.00 23.80 198 ASN A CA 1
ATOM 1531 C C . ASN A 1 204 ? -0.102 27.438 27.781 1.00 21.06 198 ASN A C 1
ATOM 1532 O O . ASN A 1 204 ? 1.100 27.157 27.508 1.00 18.72 198 ASN A O 1
ATOM 1537 N N . PRO A 1 205 ? -0.679 27.074 28.924 1.00 17.20 199 PRO A N 1
ATOM 1538 C CA . PRO A 1 205 ? 0.089 26.252 29.817 1.00 16.39 199 PRO A CA 1
ATOM 1539 C C . PRO A 1 205 ? 0.532 24.907 29.219 1.00 15.24 199 PRO A C 1
ATOM 1540 O O . PRO A 1 205 ? -0.188 24.313 28.420 1.00 15.16 199 PRO A O 1
ATOM 1544 N N . TYR A 1 206 ? 1.703 24.419 29.674 1.00 12.88 200 TYR A N 1
ATOM 1545 C CA . TYR A 1 206 ? 2.260 23.209 29.180 1.00 12.83 200 TYR A CA 1
ATOM 1546 C C . TYR A 1 206 ? 2.685 22.299 30.345 1.00 11.40 200 TYR A C 1
ATOM 1547 O O . TYR A 1 206 ? 2.977 22.830 31.420 1.00 13.54 200 TYR A O 1
ATOM 1556 N N . THR A 1 207 ? 2.779 21.005 30.117 1.00 12.41 201 THR A N 1
ATOM 1557 C CA . THR A 1 207 ? 3.418 20.075 31.035 1.00 11.36 201 THR A CA 1
ATOM 1558 C C . THR A 1 207 ? 4.485 19.268 30.268 1.00 13.20 201 THR A C 1
ATOM 1559 O O . THR A 1 207 ? 4.243 18.805 29.177 1.00 13.23 201 THR A O 1
ATOM 1563 N N . LEU A 1 208 ? 5.681 19.134 30.867 1.00 10.09 202 LEU A N 1
ATOM 1564 C CA . LEU A 1 208 ? 6.734 18.337 30.277 1.00 11.79 202 LEU A CA 1
ATOM 1565 C C . LEU A 1 208 ? 7.153 17.256 31.201 1.00 12.96 202 LEU A C 1
ATOM 1566 O O . LEU A 1 208 ? 7.514 17.537 32.398 1.00 13.24 202 LEU A O 1
ATOM 1571 N N . VAL A 1 209 ? 7.085 16.038 30.741 1.00 11.57 203 VAL A N 1
ATOM 1572 C CA . VAL A 1 209 ? 7.512 14.885 31.509 1.00 13.31 203 VAL A CA 1
ATOM 1573 C C . VAL A 1 209 ? 8.579 14.117 30.761 1.00 14.89 203 VAL A C 1
ATOM 1574 O O . VAL A 1 209 ? 8.377 13.718 29.643 1.00 14.94 203 VAL A O 1
ATOM 1578 N N A SER A 1 210 ? 9.683 13.807 31.433 0.47 14.70 204 SER A N 1
ATOM 1579 N N B SER A 1 210 ? 9.701 13.823 31.403 0.53 14.78 204 SER A N 1
ATOM 1580 C CA A SER A 1 210 ? 10.789 13.190 30.753 0.47 14.91 204 SER A CA 1
ATOM 1581 C CA B SER A 1 210 ? 10.693 13.072 30.686 0.53 15.66 204 SER A CA 1
ATOM 1582 C C A SER A 1 210 ? 11.553 12.178 31.590 0.47 16.11 204 SER A C 1
ATOM 1583 C C B SER A 1 210 ? 11.602 12.233 31.546 0.53 16.28 204 SER A C 1
ATOM 1584 O O A SER A 1 210 ? 11.650 12.311 32.816 0.47 13.88 204 SER A O 1
ATOM 1585 O O B SER A 1 210 ? 11.821 12.535 32.739 0.53 13.68 204 SER A O 1
ATOM 1590 N N . THR A 1 211 ? 12.132 11.192 30.926 1.00 15.41 205 THR A N 1
ATOM 1591 C CA . THR A 1 211 ? 13.148 10.311 31.580 1.00 15.61 205 THR A CA 1
ATOM 1592 C C . THR A 1 211 ? 14.357 10.443 30.645 1.00 16.01 205 THR A C 1
ATOM 1593 O O . THR A 1 211 ? 14.274 11.189 29.687 1.00 16.60 205 THR A O 1
ATOM 1597 N N . LYS A 1 212 ? 15.474 9.762 30.902 1.00 14.37 206 LYS A N 1
ATOM 1598 C CA . LYS A 1 212 ? 16.550 9.818 29.946 1.00 16.60 206 LYS A CA 1
ATOM 1599 C C . LYS A 1 212 ? 16.231 9.037 28.671 1.00 17.81 206 LYS A C 1
ATOM 1600 O O . LYS A 1 212 ? 17.042 9.124 27.693 1.00 17.65 206 LYS A O 1
ATOM 1606 N N . GLU A 1 213 ? 15.089 8.340 28.610 1.00 15.90 207 GLU A N 1
ATOM 1607 C CA . GLU A 1 213 ? 14.716 7.432 27.494 1.00 16.06 207 GLU A CA 1
ATOM 1608 C C . GLU A 1 213 ? 13.607 7.980 26.652 1.00 15.82 207 GLU A C 1
ATOM 1609 O O . GLU A 1 213 ? 13.411 7.514 25.534 1.00 14.01 207 GLU A O 1
ATOM 1615 N N . TRP A 1 214 ? 12.780 8.862 27.214 1.00 14.83 208 TRP A N 1
ATOM 1616 C CA . TRP A 1 214 ? 11.623 9.431 26.458 1.00 13.70 208 TRP A CA 1
ATOM 1617 C C . TRP A 1 214 ? 11.166 10.758 27.065 1.00 14.51 208 TRP A C 1
ATOM 1618 O O . TRP A 1 214 ? 11.539 11.131 28.188 1.00 14.44 208 TRP A O 1
ATOM 1629 N N . SER A 1 215 ? 10.377 11.504 26.268 1.00 11.99 209 SER A N 1
ATOM 1630 C CA . SER A 1 215 ? 9.965 12.784 26.638 1.00 11.05 209 SER A CA 1
ATOM 1631 C C . SER A 1 215 ? 8.613 13.051 26.052 1.00 13.94 209 SER A C 1
ATOM 1632 O O . SER A 1 215 ? 8.399 12.782 24.901 1.00 12.14 209 SER A O 1
ATOM 1635 N N . ARG A 1 216 ? 7.698 13.591 26.901 1.00 12.64 210 ARG A N 1
ATOM 1636 C CA . ARG A 1 216 ? 6.348 13.920 26.379 1.00 13.70 210 ARG A CA 1
ATOM 1637 C C . ARG A 1 216 ? 5.998 15.339 26.820 1.00 13.77 210 ARG A C 1
ATOM 1638 O O . ARG A 1 216 ? 6.321 15.774 27.923 1.00 14.12 210 ARG A O 1
ATOM 1646 N N . ARG A 1 217 ? 5.316 16.084 25.958 1.00 9.25 211 ARG A N 1
ATOM 1647 C CA . ARG A 1 217 ? 4.893 17.440 26.264 1.00 9.84 211 ARG A CA 1
ATOM 1648 C C . ARG A 1 217 ? 3.408 17.501 26.077 1.00 12.60 211 ARG A C 1
ATOM 1649 O O . ARG A 1 217 ? 2.934 16.975 25.083 1.00 12.51 211 ARG A O 1
ATOM 1657 N N . TYR A 1 218 ? 2.685 18.117 27.041 1.00 10.11 212 TYR A N 1
ATOM 1658 C CA . TYR A 1 218 ? 1.203 18.113 27.024 1.00 13.38 212 TYR A CA 1
ATOM 1659 C C . TYR A 1 218 ? 0.648 19.520 27.083 1.00 14.23 212 TYR A C 1
ATOM 1660 O O . TYR A 1 218 ? 1.055 20.330 27.941 1.00 13.73 212 TYR A O 1
ATOM 1669 N N . GLU A 1 219 ? -0.276 19.886 26.146 1.00 11.18 213 GLU A N 1
ATOM 1670 C CA . GLU A 1 219 ? -0.957 21.150 26.205 1.00 12.63 213 GLU A CA 1
ATOM 1671 C C . GLU A 1 219 ? -2.441 20.856 26.456 1.00 9.96 213 GLU A C 1
ATOM 1672 O O . GLU A 1 219 ? -2.852 19.725 26.388 1.00 11.71 213 GLU A O 1
ATOM 1678 N N . LEU A 1 220 ? -3.214 21.889 26.826 1.00 10.74 214 LEU A N 1
ATOM 1679 C CA . LEU A 1 220 ? -4.613 21.632 27.239 1.00 11.21 214 LEU A CA 1
ATOM 1680 C C . LEU A 1 220 ? -5.497 21.524 25.995 1.00 12.51 214 LEU A C 1
ATOM 1681 O O . LEU A 1 220 ? -5.213 22.226 25.016 1.00 12.79 214 LEU A O 1
ATOM 1686 N N . GLU A 1 221 ? -6.431 20.633 26.029 1.00 10.35 215 GLU A N 1
ATOM 1687 C CA . GLU A 1 221 ? -7.378 20.450 24.900 1.00 10.84 215 GLU A CA 1
ATOM 1688 C C . GLU A 1 221 ? -8.745 20.867 25.479 1.00 10.06 215 GLU A C 1
ATOM 1689 O O . GLU A 1 221 ? -9.307 20.173 26.265 1.00 9.24 215 GLU A O 1
ATOM 1695 N N . ILE A 1 222 ? -9.184 22.059 25.116 1.00 11.59 216 ILE A N 1
ATOM 1696 C CA . ILE A 1 222 ? -10.301 22.731 25.793 1.00 11.45 216 ILE A CA 1
ATOM 1697 C C . ILE A 1 222 ? -11.610 22.336 25.108 1.00 12.77 216 ILE A C 1
ATOM 1698 O O . ILE A 1 222 ? -11.679 22.309 23.900 1.00 13.05 216 ILE A O 1
ATOM 1703 N N . GLY A 1 223 ? -12.631 22.064 25.936 1.00 10.44 217 GLY A N 1
ATOM 1704 C CA . GLY A 1 223 ? -13.971 21.862 25.369 1.00 11.71 217 GLY A CA 1
ATOM 1705 C C . GLY A 1 223 ? -14.821 21.038 26.322 1.00 13.18 217 GLY A C 1
ATOM 1706 O O . GLY A 1 223 ? -14.323 20.502 27.323 1.00 11.26 217 GLY A O 1
ATOM 1707 N N . THR A 1 224 ? -16.120 20.986 26.054 1.00 11.49 218 THR A N 1
ATOM 1708 C CA . THR A 1 224 ? -16.992 20.298 26.954 1.00 12.66 218 THR A CA 1
ATOM 1709 C C . THR A 1 224 ? -17.048 18.803 26.660 1.00 14.12 218 THR A C 1
ATOM 1710 O O . THR A 1 224 ? -17.155 18.373 25.503 1.00 14.56 218 THR A O 1
ATOM 1714 N N . ARG A 1 225 ? -17.009 17.986 27.728 1.00 11.99 219 ARG A N 1
ATOM 1715 C CA . ARG A 1 225 ? -17.061 16.542 27.679 1.00 12.10 219 ARG A CA 1
ATOM 1716 C C . ARG A 1 225 ? -18.371 16.066 28.276 1.00 12.90 219 ARG A C 1
ATOM 1717 O O . ARG A 1 225 ? -19.085 16.907 28.871 1.00 15.45 219 ARG A O 1
ATOM 1725 N N . ILE A 1 226 ? -18.628 14.803 28.228 1.00 14.35 220 ILE A N 1
ATOM 1726 C CA . ILE A 1 226 ? -19.926 14.234 28.666 1.00 17.18 220 ILE A CA 1
ATOM 1727 C C . ILE A 1 226 ? -19.893 13.325 29.863 1.00 17.09 220 ILE A C 1
ATOM 1728 O O . ILE A 1 226 ? -20.838 12.590 30.094 1.00 19.29 220 ILE A O 1
ATOM 1733 N N . GLY A 1 227 ? -18.833 13.393 30.687 1.00 14.08 221 GLY A N 1
ATOM 1734 C CA . GLY A 1 227 ? -18.751 12.518 31.819 1.00 16.29 221 GLY A CA 1
ATOM 1735 C C . GLY A 1 227 ? -19.762 13.038 32.844 1.00 16.29 221 GLY A C 1
ATOM 1736 O O . GLY A 1 227 ? -20.201 14.191 32.781 1.00 16.75 221 GLY A O 1
ATOM 1737 N N . ASP A 1 228 ? -20.062 12.164 33.810 1.00 17.30 222 ASP A N 1
ATOM 1738 C CA . ASP A 1 228 ? -21.065 12.498 34.821 1.00 19.70 222 ASP A CA 1
ATOM 1739 C C . ASP A 1 228 ? -20.509 13.570 35.785 1.00 16.86 222 ASP A C 1
ATOM 1740 O O . ASP A 1 228 ? -19.421 13.358 36.421 1.00 18.55 222 ASP A O 1
ATOM 1745 N N . GLY A 1 229 ? -21.235 14.710 35.901 1.00 17.12 223 GLY A N 1
ATOM 1746 C CA . GLY A 1 229 ? -21.011 15.686 36.969 1.00 15.04 223 GLY A CA 1
ATOM 1747 C C . GLY A 1 229 ? -19.954 16.712 36.712 1.00 16.70 223 GLY A C 1
ATOM 1748 O O . GLY A 1 229 ? -19.697 17.559 37.522 1.00 15.48 223 GLY A O 1
ATOM 1749 N N . GLN A 1 230 ? -19.259 16.623 35.551 1.00 14.68 224 GLN A N 1
ATOM 1750 C CA . GLN A 1 230 ? -18.296 17.611 35.235 1.00 14.02 224 GLN A CA 1
ATOM 1751 C C . GLN A 1 230 ? -18.336 17.814 33.680 1.00 12.71 224 GLN A C 1
ATOM 1752 O O . GLN A 1 230 ? -18.579 16.865 32.983 1.00 15.73 224 GLN A O 1
ATOM 1758 N N . ARG A 1 231 ? -18.012 19.026 33.255 1.00 11.89 225 ARG A N 1
ATOM 1759 C CA . ARG A 1 231 ? -17.863 19.288 31.793 1.00 13.46 225 ARG A CA 1
ATOM 1760 C C . ARG A 1 231 ? -16.456 19.158 31.362 1.00 13.11 225 ARG A C 1
ATOM 1761 O O . ARG A 1 231 ? -16.172 19.110 30.180 1.00 12.82 225 ARG A O 1
ATOM 1769 N N . SER A 1 232 ? -15.499 19.171 32.313 1.00 12.23 226 SER A N 1
ATOM 1770 C CA . SER A 1 232 ? -14.126 19.062 31.914 1.00 10.78 226 SER A CA 1
ATOM 1771 C C . SER A 1 232 ? -13.632 17.648 31.956 1.00 10.10 226 SER A C 1
ATOM 1772 O O . SER A 1 232 ? -14.425 16.726 32.115 1.00 11.52 226 SER A O 1
ATOM 1775 N N . TRP A 1 233 ? -12.289 17.421 31.779 1.00 9.02 227 TRP A N 1
ATOM 1776 C CA . TRP A 1 233 ? -11.882 16.023 31.507 1.00 9.70 227 TRP A CA 1
ATOM 1777 C C . TRP A 1 233 ? -10.422 15.866 31.965 1.00 8.19 227 TRP A C 1
ATOM 1778 O O . TRP A 1 233 ? -9.695 16.830 31.931 1.00 8.97 227 TRP A O 1
ATOM 1789 N N . MET A 1 234 ? -10.086 14.662 32.444 1.00 11.06 228 MET A N 1
ATOM 1790 C CA . MET A 1 234 ? -8.692 14.380 32.836 1.00 9.63 228 MET A CA 1
ATOM 1791 C C . MET A 1 234 ? -8.141 13.205 32.064 1.00 12.10 228 MET A C 1
ATOM 1792 O O . MET A 1 234 ? -8.884 12.215 31.798 1.00 13.11 228 MET A O 1
ATOM 1797 N N . LYS A 1 235 ? -6.878 13.295 31.645 1.00 12.29 229 LYS A N 1
ATOM 1798 C CA . LYS A 1 235 ? -6.171 12.187 31.052 1.00 9.91 229 LYS A CA 1
ATOM 1799 C C . LYS A 1 235 ? -5.028 11.741 31.982 1.00 10.65 229 LYS A C 1
ATOM 1800 O O . LYS A 1 235 ? -4.238 12.573 32.342 1.00 11.04 229 LYS A O 1
ATOM 1806 N N . ILE A 1 236 ? -5.059 10.462 32.342 1.00 10.63 230 ILE A N 1
ATOM 1807 C CA . ILE A 1 236 ? -4.058 9.916 33.294 1.00 10.90 230 ILE A CA 1
ATOM 1808 C C . ILE A 1 236 ? -3.081 9.083 32.487 1.00 10.91 230 ILE A C 1
ATOM 1809 O O . ILE A 1 236 ? -3.497 8.299 31.602 1.00 12.81 230 ILE A O 1
ATOM 1814 N N . TYR A 1 237 ? -1.806 9.162 32.871 1.00 10.12 231 TYR A N 1
ATOM 1815 C CA . TYR A 1 237 ? -0.742 8.562 32.161 1.00 8.75 231 TYR A CA 1
ATOM 1816 C C . TYR A 1 237 ? 0.186 7.830 33.150 1.00 11.58 231 TYR A C 1
ATOM 1817 O O . TYR A 1 237 ? 0.132 8.121 34.353 1.00 12.05 231 TYR A O 1
ATOM 1826 N N . TRP A 1 238 ? 0.940 6.876 32.648 1.00 11.42 232 TRP A N 1
ATOM 1827 C CA . TRP A 1 238 ? 1.856 6.065 33.588 1.00 11.97 232 TRP A CA 1
ATOM 1828 C C . TRP A 1 238 ? 3.076 5.567 32.867 1.00 13.12 232 TRP A C 1
ATOM 1829 O O . TRP A 1 238 ? 3.126 5.439 31.634 1.00 12.41 232 TRP A O 1
ATOM 1840 N N . HIS A 1 239 ? 4.159 5.342 33.645 1.00 11.97 233 HIS A N 1
ATOM 1841 C CA . HIS A 1 239 ? 5.336 4.743 33.146 1.00 16.34 233 HIS A CA 1
ATOM 1842 C C . HIS A 1 239 ? 5.946 3.875 34.261 1.00 18.04 233 HIS A C 1
ATOM 1843 O O . HIS A 1 239 ? 5.946 4.286 35.409 1.00 18.03 233 HIS A O 1
ATOM 1850 N N . LEU A 1 240 ? 6.453 2.710 33.857 1.00 19.08 234 LEU A N 1
ATOM 1851 C CA . LEU A 1 240 ? 7.091 1.752 34.787 1.00 18.54 234 LEU A CA 1
ATOM 1852 C C . LEU A 1 240 ? 8.533 2.051 34.688 1.00 18.92 234 LEU A C 1
ATOM 1853 O O . LEU A 1 240 ? 9.162 1.715 33.657 1.00 20.92 234 LEU A O 1
ATOM 1858 N N . MET A 1 241 ? 9.115 2.635 35.735 1.00 17.47 235 MET A N 1
ATOM 1859 C CA . MET A 1 241 ? 10.564 2.867 35.776 1.00 19.49 235 MET A CA 1
ATOM 1860 C C . MET A 1 241 ? 11.369 1.675 36.230 1.00 20.23 235 MET A C 1
ATOM 1861 O O . MET A 1 241 ? 11.102 1.066 37.272 1.00 20.82 235 MET A O 1
ATOM 1866 N N . HIS A 1 242 ? 12.400 1.334 35.445 1.00 20.83 236 HIS A N 1
ATOM 1867 C CA . HIS A 1 242 ? 13.365 0.317 35.892 1.00 22.74 236 HIS A CA 1
ATOM 1868 C C . HIS A 1 242 ? 14.401 0.946 36.785 1.00 22.47 236 HIS A C 1
ATOM 1869 O O . HIS A 1 242 ? 14.593 2.153 36.792 1.00 19.70 236 HIS A O 1
ATOM 1876 N N . PRO A 1 243 ? 15.125 0.111 37.544 1.00 21.89 237 PRO A N 1
ATOM 1877 C CA . PRO A 1 243 ? 16.141 0.681 38.436 1.00 22.90 237 PRO A CA 1
ATOM 1878 C C . PRO A 1 243 ? 17.107 1.597 37.708 1.00 22.85 237 PRO A C 1
ATOM 1879 O O . PRO A 1 243 ? 17.564 1.259 36.599 1.00 23.44 237 PRO A O 1
ATOM 1883 N N . GLY A 1 244 ? 17.420 2.740 38.303 1.00 21.41 238 GLY A N 1
ATOM 1884 C CA . GLY A 1 244 ? 18.392 3.721 37.772 1.00 20.35 238 GLY A CA 1
ATOM 1885 C C . GLY A 1 244 ? 17.773 4.732 36.869 1.00 19.94 238 GLY A C 1
ATOM 1886 O O . GLY A 1 244 ? 18.411 5.693 36.493 1.00 19.30 238 GLY A O 1
ATOM 1887 N N . GLU A 1 245 ? 16.510 4.523 36.497 1.00 19.85 239 GLU A N 1
ATOM 1888 C CA . GLU A 1 245 ? 15.860 5.561 35.716 1.00 19.75 239 GLU A CA 1
ATOM 1889 C C . GLU A 1 245 ? 15.628 6.861 36.539 1.00 20.60 239 GLU A C 1
ATOM 1890 O O . GLU A 1 245 ? 15.627 6.888 37.801 1.00 21.45 239 GLU A O 1
ATOM 1896 N N . ARG A 1 246 ? 15.403 7.954 35.829 1.00 18.48 240 ARG A N 1
ATOM 1897 C CA . ARG A 1 246 ? 15.143 9.240 36.407 1.00 18.23 240 ARG A CA 1
ATOM 1898 C C . ARG A 1 246 ? 13.934 9.826 35.667 1.00 16.42 240 ARG A C 1
ATOM 1899 O O . ARG A 1 246 ? 13.807 9.647 34.487 1.00 18.27 240 ARG A O 1
ATOM 1907 N N . ILE A 1 247 ? 13.060 10.524 36.384 1.00 15.76 241 ILE A N 1
ATOM 1908 C CA . ILE A 1 247 ? 11.879 11.129 35.732 1.00 14.35 241 ILE A CA 1
ATOM 1909 C C . ILE A 1 247 ? 11.676 12.582 36.252 1.00 17.07 241 ILE A C 1
ATOM 1910 O O . ILE A 1 247 ? 11.845 12.889 37.443 1.00 16.69 241 ILE A O 1
ATOM 1915 N N . THR A 1 248 ? 11.401 13.522 35.337 1.00 13.74 242 THR A N 1
ATOM 1916 C CA . THR A 1 248 ? 11.246 14.916 35.766 1.00 12.51 242 THR A CA 1
ATOM 1917 C C . THR A 1 248 ? 9.879 15.384 35.296 1.00 13.71 242 THR A C 1
ATOM 1918 O O . THR A 1 248 ? 9.411 14.935 34.203 1.00 13.93 242 THR A O 1
ATOM 1922 N N . PHE A 1 249 ? 9.297 16.316 36.073 1.00 11.86 243 PHE A N 1
ATOM 1923 C CA . PHE A 1 249 ? 8.038 16.951 35.797 1.00 13.08 243 PHE A CA 1
ATOM 1924 C C . PHE A 1 249 ? 8.227 18.434 35.805 1.00 11.28 243 PHE A C 1
ATOM 1925 O O . PHE A 1 249 ? 8.845 18.994 36.716 1.00 13.22 243 PHE A O 1
ATOM 1933 N N . GLU A 1 250 ? 7.626 19.163 34.826 1.00 10.14 244 GLU A N 1
ATOM 1934 C CA . GLU A 1 250 ? 7.606 20.621 34.875 1.00 10.25 244 GLU A CA 1
ATOM 1935 C C . GLU A 1 250 ? 6.257 21.045 34.303 1.00 11.35 244 GLU A C 1
ATOM 1936 O O . GLU A 1 250 ? 5.822 20.486 33.286 1.00 13.60 244 GLU A O 1
ATOM 1942 N N . SER A 1 251 ? 5.621 22.054 34.946 1.00 12.22 245 SER A N 1
ATOM 1943 C CA . SER A 1 251 ? 4.308 22.456 34.353 1.00 11.64 245 SER A CA 1
ATOM 1944 C C . SER A 1 251 ? 4.060 23.954 34.593 1.00 11.59 245 SER A C 1
ATOM 1945 O O . SER A 1 251 ? 4.476 24.509 35.589 1.00 11.92 245 SER A O 1
ATOM 1948 N N . SER A 1 252 ? 3.315 24.608 33.657 1.00 10.01 246 SER A N 1
ATOM 1949 C CA . SER A 1 252 ? 2.848 25.962 33.878 1.00 12.68 246 SER A CA 1
ATOM 1950 C C . SER A 1 252 ? 1.288 25.924 33.959 1.00 11.22 246 SER A C 1
ATOM 1951 O O . SER A 1 252 ? 0.662 26.970 34.013 1.00 11.16 246 SER A O 1
ATOM 1954 N N . GLY A 1 253 ? 0.753 24.709 34.098 1.00 12.74 247 GLY A N 1
ATOM 1955 C CA . GLY A 1 253 ? -0.759 24.521 34.322 1.00 11.54 247 GLY A CA 1
ATOM 1956 C C . GLY A 1 253 ? -1.246 23.295 33.665 1.00 11.04 247 GLY A C 1
ATOM 1957 O O . GLY A 1 253 ? -0.891 23.010 32.498 1.00 13.57 247 GLY A O 1
ATOM 1958 N N . GLY A 1 254 ? -1.984 22.508 34.362 1.00 11.54 248 GLY A N 1
ATOM 1959 C CA . GLY A 1 254 ? -2.651 21.282 33.894 1.00 12.17 248 GLY A CA 1
ATOM 1960 C C . GLY A 1 254 ? -2.195 20.038 34.504 1.00 10.42 248 GLY A C 1
ATOM 1961 O O . GLY A 1 254 ? -2.881 19.031 34.547 1.00 9.13 248 GLY A O 1
ATOM 1962 N N . LEU A 1 255 ? -0.975 20.085 35.107 1.00 9.02 249 LEU A N 1
ATOM 1963 C CA . LEU A 1 255 ? -0.417 18.830 35.599 1.00 8.02 249 LEU A CA 1
ATOM 1964 C C . LEU A 1 255 ? -1.204 18.356 36.842 1.00 10.37 249 LEU A C 1
ATOM 1965 O O . LEU A 1 255 ? -1.416 19.204 37.778 1.00 11.43 249 LEU A O 1
ATOM 1970 N N . LEU A 1 256 ? -1.562 17.094 36.849 1.00 9.65 250 LEU A N 1
ATOM 1971 C CA . LEU A 1 256 ? -2.103 16.380 38.043 1.00 8.98 250 LEU A CA 1
ATOM 1972 C C . LEU A 1 256 ? -0.829 15.674 38.507 1.00 9.38 250 LEU A C 1
ATOM 1973 O O . LEU A 1 256 ? -0.324 14.667 37.866 1.00 8.86 250 LEU A O 1
ATOM 1978 N N . ALA A 1 257 ? -0.163 16.265 39.479 1.00 9.52 251 ALA A N 1
ATOM 1979 C CA . ALA A 1 257 ? 1.179 15.804 39.817 1.00 12.27 251 ALA A CA 1
ATOM 1980 C C . ALA A 1 257 ? 1.278 14.434 40.566 1.00 11.45 251 ALA A C 1
ATOM 1981 O O . ALA A 1 257 ? 0.426 14.035 41.360 1.00 12.91 251 ALA A O 1
ATOM 1983 N N . PRO A 1 258 ? 2.357 13.679 40.308 1.00 9.88 252 PRO A N 1
ATOM 1984 C CA . PRO A 1 258 ? 2.617 12.403 40.972 1.00 10.05 252 PRO A CA 1
ATOM 1985 C C . PRO A 1 258 ? 2.857 12.656 42.450 1.00 12.99 252 PRO A C 1
ATOM 1986 O O . PRO A 1 258 ? 3.681 13.535 42.814 1.00 14.65 252 PRO A O 1
ATOM 1990 N N . ARG A 1 259 ? 2.125 11.936 43.285 1.00 13.14 253 ARG A N 1
ATOM 1991 C CA . ARG A 1 259 ? 2.522 11.815 44.671 1.00 13.19 253 ARG A CA 1
ATOM 1992 C C . ARG A 1 259 ? 2.967 10.402 45.049 1.00 13.43 253 ARG A C 1
ATOM 1993 O O . ARG A 1 259 ? 4.056 10.233 45.596 1.00 15.80 253 ARG A O 1
ATOM 2001 N N . TYR A 1 260 ? 2.056 9.449 44.917 1.00 11.93 254 TYR A N 1
ATOM 2002 C CA . TYR A 1 260 ? 2.321 8.038 45.247 1.00 14.09 254 TYR A CA 1
ATOM 2003 C C . TYR A 1 260 ? 2.551 7.201 44.054 1.00 16.17 254 TYR A C 1
ATOM 2004 O O . TYR A 1 260 ? 1.808 7.344 43.050 1.00 15.37 254 TYR A O 1
ATOM 2013 N N . GLY A 1 261 ? 3.594 6.379 44.111 1.00 14.60 255 GLY A N 1
ATOM 2014 C CA . GLY A 1 261 ? 3.834 5.383 43.064 1.00 15.67 255 GLY A CA 1
ATOM 2015 C C . GLY A 1 261 ? 3.840 4.002 43.712 1.00 16.15 255 GLY A C 1
ATOM 2016 O O . GLY A 1 261 ? 3.479 3.865 44.908 1.00 15.26 255 GLY A O 1
ATOM 2017 N N . TYR A 1 262 ? 4.242 2.977 42.972 1.00 14.48 256 TYR A N 1
ATOM 2018 C CA . TYR A 1 262 ? 4.191 1.594 43.458 1.00 13.64 256 TYR A CA 1
ATOM 2019 C C . TYR A 1 262 ? 5.487 0.871 43.086 1.00 14.59 256 TYR A C 1
ATOM 2020 O O . TYR A 1 262 ? 5.836 0.744 41.923 1.00 16.85 256 TYR A O 1
ATOM 2029 N N . ILE A 1 263 ? 6.226 0.425 44.093 1.00 13.16 257 ILE A N 1
ATOM 2030 C CA . ILE A 1 263 ? 7.406 -0.435 43.818 1.00 15.73 257 ILE A CA 1
ATOM 2031 C C . ILE A 1 263 ? 6.937 -1.870 43.648 1.00 16.98 257 ILE A C 1
ATOM 2032 O O . ILE A 1 263 ? 6.268 -2.462 44.513 1.00 18.70 257 ILE A O 1
ATOM 2037 N N . ILE A 1 264 ? 7.301 -2.480 42.532 1.00 16.43 258 ILE A N 1
ATOM 2038 C CA . ILE A 1 264 ? 6.734 -3.807 42.190 1.00 16.38 258 ILE A CA 1
ATOM 2039 C C . ILE A 1 264 ? 7.828 -4.760 41.718 1.00 19.71 258 ILE A C 1
ATOM 2040 O O . ILE A 1 264 ? 8.785 -4.349 41.016 1.00 20.37 258 ILE A O 1
ATOM 2045 N N . GLU A 1 265 ? 7.623 -6.016 42.045 1.00 20.56 259 GLU A N 1
ATOM 2046 C CA . GLU A 1 265 ? 8.527 -7.078 41.623 1.00 22.03 259 GLU A CA 1
ATOM 2047 C C . GLU A 1 265 ? 7.645 -8.274 41.273 1.00 20.50 259 GLU A C 1
ATOM 2048 O O . GLU A 1 265 ? 6.593 -8.514 41.932 1.00 21.52 259 GLU A O 1
ATOM 2054 N N A LYS A 1 266 ? 8.081 -9.027 40.273 0.29 20.87 260 LYS A N 1
ATOM 2055 N N B LYS A 1 266 ? 8.045 -9.016 40.255 0.71 20.62 260 LYS A N 1
ATOM 2056 C CA A LYS A 1 266 ? 7.400 -10.242 39.847 0.29 20.81 260 LYS A CA 1
ATOM 2057 C CA B LYS A 1 266 ? 7.367 -10.258 39.866 0.71 20.66 260 LYS A CA 1
ATOM 2058 C C A LYS A 1 266 ? 5.925 -9.966 39.626 0.29 20.84 260 LYS A C 1
ATOM 2059 C C B LYS A 1 266 ? 5.902 -10.032 39.582 0.71 21.36 260 LYS A C 1
ATOM 2060 O O A LYS A 1 266 ? 5.073 -10.385 40.402 0.29 21.16 260 LYS A O 1
ATOM 2061 O O B LYS A 1 266 ? 5.035 -10.579 40.255 0.71 21.94 260 LYS A O 1
ATOM 2072 N N . TYR A 1 267 ? 5.640 -9.244 38.555 1.00 21.24 261 TYR A N 1
ATOM 2073 C CA . TYR A 1 267 ? 4.274 -8.857 38.223 1.00 18.29 261 TYR A CA 1
ATOM 2074 C C . TYR A 1 267 ? 3.806 -9.363 36.902 1.00 17.82 261 TYR A C 1
ATOM 2075 O O . TYR A 1 267 ? 4.545 -10.075 36.217 1.00 20.79 261 TYR A O 1
ATOM 2084 N N . GLY A 1 268 ? 2.580 -9.027 36.478 1.00 19.01 262 GLY A N 1
ATOM 2085 C CA . GLY A 1 268 ? 1.993 -9.579 35.239 1.00 19.89 262 GLY A CA 1
ATOM 2086 C C . GLY A 1 268 ? 1.743 -11.098 35.297 1.00 21.69 262 GLY A C 1
ATOM 2087 O O . GLY A 1 268 ? 1.731 -11.788 34.249 1.00 25.79 262 GLY A O 1
ATOM 2088 N N . THR A 1 269 ? 1.602 -11.627 36.499 1.00 18.91 263 THR A N 1
ATOM 2089 C CA . THR A 1 269 ? 1.527 -13.050 36.781 1.00 20.09 263 THR A CA 1
ATOM 2090 C C . THR A 1 269 ? 0.134 -13.539 37.098 1.00 19.88 263 THR A C 1
ATOM 2091 O O . THR A 1 269 ? -0.060 -14.693 37.482 1.00 22.56 263 THR A O 1
ATOM 2095 N N . GLY A 1 270 ? -0.866 -12.661 36.944 1.00 19.68 264 GLY A N 1
ATOM 2096 C CA . GLY A 1 270 ? -2.173 -12.880 37.500 1.00 14.12 264 GLY A CA 1
ATOM 2097 C C . GLY A 1 270 ? -3.269 -12.924 36.433 1.00 15.91 264 GLY A C 1
ATOM 2098 O O . GLY A 1 270 ? -3.033 -13.337 35.308 1.00 14.31 264 GLY A O 1
ATOM 2099 N N . ARG A 1 271 ? -4.483 -12.595 36.866 1.00 15.95 265 ARG A N 1
ATOM 2100 C CA . ARG A 1 271 ? -5.657 -12.561 36.029 1.00 17.66 265 ARG A CA 1
ATOM 2101 C C . ARG A 1 271 ? -6.636 -11.625 36.676 1.00 17.95 265 ARG A C 1
ATOM 2102 O O . ARG A 1 271 ? -6.687 -11.490 37.925 1.00 19.42 265 ARG A O 1
ATOM 2110 N N . ILE A 1 272 ? -7.448 -11.002 35.835 1.00 19.27 266 ILE A N 1
ATOM 2111 C CA . ILE A 1 272 ? -8.526 -10.230 36.369 1.00 17.78 266 ILE A CA 1
ATOM 2112 C C . ILE A 1 272 ? -9.770 -11.022 36.082 1.00 18.46 266 ILE A C 1
ATOM 2113 O O . ILE A 1 272 ? -10.312 -10.959 34.956 1.00 19.32 266 ILE A O 1
ATOM 2118 N N . PHE A 1 273 ? -10.266 -11.727 37.115 1.00 19.22 267 PHE A N 1
ATOM 2119 C CA . PHE A 1 273 ? -11.534 -12.471 37.081 1.00 18.52 267 PHE A CA 1
ATOM 2120 C C . PHE A 1 273 ? -12.736 -11.583 37.366 1.00 20.95 267 PHE A C 1
ATOM 2121 O O . PHE A 1 273 ? -12.599 -10.563 38.013 1.00 23.08 267 PHE A O 1
ATOM 2129 N N . GLN A 1 274 ? -13.898 -11.915 36.812 1.00 20.03 268 GLN A N 1
ATOM 2130 C CA . GLN A 1 274 ? -15.110 -11.165 36.992 1.00 20.97 268 GLN A CA 1
ATOM 2131 C C . GLN A 1 274 ? -15.804 -11.533 38.314 1.00 23.16 268 GLN A C 1
ATOM 2132 O O . GLN A 1 274 ? -15.787 -12.697 38.726 1.00 25.12 268 GLN A O 1
ATOM 2138 N N . SER A 1 275 ? -16.348 -10.538 39.007 1.00 23.11 269 SER A N 1
ATOM 2139 C CA . SER A 1 275 ? -17.122 -10.726 40.240 1.00 24.93 269 SER A CA 1
ATOM 2140 C C . SER A 1 275 ? -18.400 -11.552 40.006 1.00 27.30 269 SER A C 1
ATOM 2141 O O . SER A 1 275 ? -18.801 -11.742 38.852 1.00 27.32 269 SER A O 1
ATOM 2144 N N . GLY A 1 276 ? -19.111 -11.893 41.105 1.00 28.56 270 GLY A N 1
ATOM 2145 C CA . GLY A 1 276 ? -20.264 -12.851 41.068 1.00 28.28 270 GLY A CA 1
ATOM 2146 C C . GLY A 1 276 ? -19.900 -14.071 41.928 1.00 27.82 270 GLY A C 1
ATOM 2147 O O . GLY A 1 276 ? -20.371 -14.257 43.041 1.00 27.68 270 GLY A O 1
ATOM 2148 N N . VAL A 1 277 ? -19.029 -14.915 41.430 1.00 27.88 271 VAL A N 1
ATOM 2149 C CA . VAL A 1 277 ? -18.539 -16.024 42.257 1.00 26.52 271 VAL A CA 1
ATOM 2150 C C . VAL A 1 277 ? -17.894 -15.431 43.503 1.00 27.14 271 VAL A C 1
ATOM 2151 O O . VAL A 1 277 ? -17.222 -14.416 43.445 1.00 27.61 271 VAL A O 1
ATOM 2155 N N . ARG A 1 278 ? -18.116 -16.069 44.641 1.00 28.63 272 ARG A N 1
ATOM 2156 C CA . ARG A 1 278 ? -17.762 -15.447 45.901 1.00 29.82 272 ARG A CA 1
ATOM 2157 C C . ARG A 1 278 ? -16.374 -15.770 46.376 1.00 27.36 272 ARG A C 1
ATOM 2158 O O . ARG A 1 278 ? -15.908 -16.908 46.233 1.00 26.32 272 ARG A O 1
ATOM 2166 N N . LEU A 1 279 ? -15.731 -14.793 47.014 1.00 26.78 273 LEU A N 1
ATOM 2167 C CA . LEU A 1 279 ? -14.375 -14.978 47.593 1.00 25.98 273 LEU A CA 1
ATOM 2168 C C . LEU A 1 279 ? -14.467 -15.682 48.941 1.00 28.32 273 LEU A C 1
ATOM 2169 O O . LEU A 1 279 ? -14.921 -15.063 49.929 1.00 28.30 273 LEU A O 1
ATOM 2174 N N . ALA A 1 280 ? -14.073 -16.961 48.985 1.00 27.90 274 ALA A N 1
ATOM 2175 C CA . ALA A 1 280 ? -14.216 -17.766 50.222 1.00 28.29 274 ALA A CA 1
ATOM 2176 C C . ALA A 1 280 ? -12.895 -17.853 50.949 1.00 28.75 274 ALA A C 1
ATOM 2177 O O . ALA A 1 280 ? -11.843 -17.464 50.461 1.00 28.49 274 ALA A O 1
ATOM 2179 N N . LYS A 1 281 ? -12.933 -18.307 52.180 1.00 30.38 275 LYS A N 1
ATOM 2180 C CA . LYS A 1 281 ? -11.680 -18.581 52.869 1.00 31.70 275 LYS A CA 1
ATOM 2181 C C . LYS A 1 281 ? -11.207 -19.999 52.426 1.00 30.50 275 LYS A C 1
ATOM 2182 O O . LYS A 1 281 ? -11.781 -21.012 52.836 1.00 32.31 275 LYS A O 1
ATOM 2188 N N . CYS A 1 282 ? -10.194 -20.069 51.548 1.00 27.86 276 CYS A N 1
ATOM 2189 C CA . CYS A 1 282 ? -9.751 -21.349 51.027 1.00 25.34 276 CYS A CA 1
ATOM 2190 C C . CYS A 1 282 ? -8.492 -21.098 50.205 1.00 23.87 276 CYS A C 1
ATOM 2191 O O . CYS A 1 282 ? -8.149 -19.967 49.956 1.00 23.24 276 CYS A O 1
ATOM 2194 N N . ASN A 1 283 ? -7.824 -22.177 49.840 1.00 22.52 277 ASN A N 1
ATOM 2195 C CA . ASN A 1 283 ? -6.535 -22.113 49.145 1.00 22.41 277 ASN A CA 1
ATOM 2196 C C . ASN A 1 283 ? -6.463 -23.256 48.124 1.00 22.38 277 ASN A C 1
ATOM 2197 O O . ASN A 1 283 ? -6.771 -24.414 48.464 1.00 21.90 277 ASN A O 1
ATOM 2202 N N . THR A 1 284 ? -6.059 -22.945 46.873 1.00 22.22 278 THR A N 1
ATOM 2203 C CA . THR A 1 284 ? -6.033 -23.952 45.789 1.00 22.90 278 THR A CA 1
ATOM 2204 C C . THR A 1 284 ? -4.766 -23.740 45.011 1.00 22.61 278 THR A C 1
ATOM 2205 O O . THR A 1 284 ? -4.126 -22.719 45.149 1.00 21.34 278 THR A O 1
ATOM 2209 N N . LYS A 1 285 ? -4.360 -24.736 44.232 1.00 21.15 279 LYS A N 1
ATOM 2210 C CA . LYS A 1 285 ? -3.220 -24.501 43.380 1.00 22.55 279 LYS A CA 1
ATOM 2211 C C . LYS A 1 285 ? -3.555 -23.996 41.981 1.00 19.66 279 LYS A C 1
ATOM 2212 O O . LYS A 1 285 ? -2.635 -23.650 41.229 1.00 19.15 279 LYS A O 1
ATOM 2218 N N . CYS A 1 286 ? -4.809 -23.998 41.670 1.00 18.81 280 CYS A N 1
ATOM 2219 C CA . CYS A 1 286 ? -5.302 -23.530 40.375 1.00 17.85 280 CYS A CA 1
ATOM 2220 C C . CYS A 1 286 ? -6.676 -22.826 40.479 1.00 17.69 280 CYS A C 1
ATOM 2221 O O . CYS A 1 286 ? -7.646 -23.426 40.923 1.00 19.87 280 CYS A O 1
ATOM 2224 N N . GLN A 1 287 ? -6.742 -21.560 40.103 1.00 15.79 281 GLN A N 1
ATOM 2225 C CA . GLN A 1 287 ? -7.994 -20.802 40.248 1.00 16.38 281 GLN A CA 1
ATOM 2226 C C . GLN A 1 287 ? -8.639 -20.623 38.853 1.00 16.35 281 GLN A C 1
ATOM 2227 O O . GLN A 1 287 ? -7.941 -20.193 37.885 1.00 17.63 281 GLN A O 1
ATOM 2233 N N . THR A 1 288 ? -9.890 -21.030 38.727 1.00 15.80 282 THR A N 1
ATOM 2234 C CA . THR A 1 288 ? -10.637 -20.687 37.503 1.00 17.46 282 THR A CA 1
ATOM 2235 C C . THR A 1 288 ? -11.757 -19.718 37.813 1.00 18.59 282 THR A C 1
ATOM 2236 O O . THR A 1 288 ? -12.073 -19.468 38.997 1.00 18.17 282 THR A O 1
ATOM 2240 N N . SER A 1 289 ? -12.435 -19.233 36.738 1.00 19.18 283 SER A N 1
ATOM 2241 C CA . SER A 1 289 ? -13.500 -18.269 36.929 1.00 19.78 283 SER A CA 1
ATOM 2242 C C . SER A 1 289 ? -14.724 -18.959 37.552 1.00 20.79 283 SER A C 1
ATOM 2243 O O . SER A 1 289 ? -15.660 -18.279 37.986 1.00 21.63 283 SER A O 1
ATOM 2246 N N . MET A 1 290 ? -14.705 -20.302 37.596 1.00 20.77 284 MET A N 1
ATOM 2247 C CA . MET A 1 290 ? -15.851 -21.105 38.111 1.00 21.11 284 MET A CA 1
ATOM 2248 C C . MET A 1 290 ? -15.595 -21.486 39.565 1.00 20.23 284 MET A C 1
ATOM 2249 O O . MET A 1 290 ? -16.547 -21.737 40.299 1.00 22.33 284 MET A O 1
ATOM 2254 N N . GLY A 1 291 ? -14.314 -21.484 39.988 1.00 19.91 285 GLY A N 1
ATOM 2255 C CA . GLY A 1 291 ? -13.902 -22.098 41.237 1.00 18.41 285 GLY A CA 1
ATOM 2256 C C . GLY A 1 291 ? -12.470 -22.544 41.280 1.00 18.04 285 GLY A C 1
ATOM 2257 O O . GLY A 1 291 ? -11.772 -22.632 40.232 1.00 16.46 285 GLY A O 1
ATOM 2258 N N . GLY A 1 292 ? -11.949 -22.772 42.479 1.00 16.99 286 GLY A N 1
ATOM 2259 C CA . GLY A 1 292 ? -10.588 -23.298 42.635 1.00 19.08 286 GLY A CA 1
ATOM 2260 C C . GLY A 1 292 ? -10.522 -24.824 42.406 1.00 19.24 286 GLY A C 1
ATOM 2261 O O . GLY A 1 292 ? -11.461 -25.573 42.732 1.00 19.19 286 GLY A O 1
ATOM 2262 N N . ILE A 1 293 ? -9.409 -25.283 41.839 1.00 18.31 287 ILE A N 1
ATOM 2263 C CA . ILE A 1 293 ? -9.221 -26.725 41.549 1.00 18.71 287 ILE A CA 1
ATOM 2264 C C . ILE A 1 293 ? -8.056 -27.223 42.383 1.00 19.77 287 ILE A C 1
ATOM 2265 O O . ILE A 1 293 ? -6.940 -26.690 42.255 1.00 18.71 287 ILE A O 1
ATOM 2270 N N . ASN A 1 294 ? -8.307 -28.220 43.248 1.00 21.86 288 ASN A N 1
ATOM 2271 C CA . ASN A 1 294 ? -7.210 -28.827 44.040 1.00 22.58 288 ASN A CA 1
ATOM 2272 C C . ASN A 1 294 ? -7.201 -30.336 43.687 1.00 22.35 288 ASN A C 1
ATOM 2273 O O . ASN A 1 294 ? -8.100 -31.123 44.122 1.00 23.61 288 ASN A O 1
ATOM 2278 N N . THR A 1 295 ? -6.260 -30.757 42.850 1.00 21.30 289 THR A N 1
ATOM 2279 C CA . THR A 1 295 ? -6.280 -32.107 42.256 1.00 21.56 289 THR A CA 1
ATOM 2280 C C . THR A 1 295 ? -4.888 -32.498 41.773 1.00 21.87 289 THR A C 1
ATOM 2281 O O . THR A 1 295 ? -4.023 -31.642 41.547 1.00 21.71 289 THR A O 1
ATOM 2285 N N . ASN A 1 296 ? -4.687 -33.800 41.606 1.00 21.98 290 ASN A N 1
ATOM 2286 C CA . ASN A 1 296 ? -3.489 -34.318 41.049 1.00 21.71 290 ASN A CA 1
ATOM 2287 C C . ASN A 1 296 ? -3.771 -34.807 39.630 1.00 21.31 290 ASN A C 1
ATOM 2288 O O . ASN A 1 296 ? -2.865 -35.189 38.941 1.00 20.71 290 ASN A O 1
ATOM 2293 N N . LYS A 1 297 ? -5.032 -34.762 39.200 1.00 18.32 291 LYS A N 1
ATOM 2294 C CA . LYS A 1 297 ? -5.323 -35.048 37.806 1.00 17.87 291 LYS A CA 1
ATOM 2295 C C . LYS A 1 297 ? -4.625 -33.988 36.924 1.00 18.27 291 LYS A C 1
ATOM 2296 O O . LYS A 1 297 ? -4.350 -32.853 37.396 1.00 18.02 291 LYS A O 1
ATOM 2302 N N . THR A 1 298 ? -4.339 -34.352 35.675 1.00 14.92 292 THR A N 1
ATOM 2303 C CA . THR A 1 298 ? -3.620 -33.487 34.795 1.00 17.13 292 THR A CA 1
ATOM 2304 C C . THR A 1 298 ? -4.478 -32.829 33.751 1.00 15.54 292 THR A C 1
ATOM 2305 O O . THR A 1 298 ? -3.971 -32.003 32.917 1.00 16.63 292 THR A O 1
ATOM 2309 N N . PHE A 1 299 ? -5.770 -33.173 33.742 1.00 16.84 293 PHE A N 1
ATOM 2310 C CA . PHE A 1 299 ? -6.737 -32.559 32.877 1.00 17.05 293 PHE A CA 1
ATOM 2311 C C . PHE A 1 299 ? -7.921 -32.026 33.714 1.00 17.29 293 PHE A C 1
ATOM 2312 O O . PHE A 1 299 ? -8.213 -32.578 34.790 1.00 20.14 293 PHE A O 1
ATOM 2320 N N . GLN A 1 300 ? -8.606 -30.981 33.201 1.00 16.77 294 GLN A N 1
ATOM 2321 C CA . GLN A 1 300 ? -9.832 -30.545 33.792 1.00 14.73 294 GLN A CA 1
ATOM 2322 C C . GLN A 1 300 ? -10.784 -30.128 32.645 1.00 14.71 294 GLN A C 1
ATOM 2323 O O . GLN A 1 300 ? -10.313 -29.681 31.611 1.00 16.56 294 GLN A O 1
ATOM 2329 N N . ASN A 1 301 ? -12.054 -30.238 32.842 1.00 15.48 295 ASN A N 1
ATOM 2330 C CA . ASN A 1 301 ? -13.050 -29.852 31.767 1.00 15.91 295 ASN A CA 1
ATOM 2331 C C . ASN A 1 301 ? -14.038 -28.853 32.294 1.00 17.07 295 ASN A C 1
ATOM 2332 O O . ASN A 1 301 ? -15.163 -28.692 31.738 1.00 17.71 295 ASN A O 1
ATOM 2337 N N . ILE A 1 302 ? -13.670 -28.199 33.372 1.00 15.14 296 ILE A N 1
ATOM 2338 C CA . ILE A 1 302 ? -14.532 -27.242 34.081 1.00 18.49 296 ILE A CA 1
ATOM 2339 C C . ILE A 1 302 ? -14.598 -25.888 33.440 1.00 17.88 296 ILE A C 1
ATOM 2340 O O . ILE A 1 302 ? -15.654 -25.419 33.123 1.00 20.49 296 ILE A O 1
ATOM 2345 N N . GLU A 1 303 ? -13.469 -25.239 33.230 1.00 17.35 297 GLU A N 1
ATOM 2346 C CA . GLU A 1 303 ? -13.448 -23.857 32.836 1.00 16.22 297 GLU A CA 1
ATOM 2347 C C . GLU A 1 303 ? -12.128 -23.560 32.062 1.00 17.71 297 GLU A C 1
ATOM 2348 O O . GLU A 1 303 ? -10.997 -23.858 32.543 1.00 17.53 297 GLU A O 1
ATOM 2354 N N . ARG A 1 304 ? -12.240 -22.988 30.854 1.00 17.72 298 ARG A N 1
ATOM 2355 C CA . ARG A 1 304 ? -11.021 -22.619 30.074 1.00 18.42 298 ARG A CA 1
ATOM 2356 C C . ARG A 1 304 ? -10.225 -21.498 30.690 1.00 16.64 298 ARG A C 1
ATOM 2357 O O . ARG A 1 304 ? -9.041 -21.374 30.441 1.00 16.76 298 ARG A O 1
ATOM 2365 N N . ASN A 1 305 ? -10.846 -20.628 31.492 1.00 17.65 299 ASN A N 1
ATOM 2366 C CA . ASN A 1 305 ? -10.165 -19.463 32.052 1.00 17.09 299 ASN A CA 1
ATOM 2367 C C . ASN A 1 305 ? -9.568 -19.846 33.412 1.00 16.14 299 ASN A C 1
ATOM 2368 O O . ASN A 1 305 ? -10.273 -19.752 34.449 1.00 17.19 299 ASN A O 1
ATOM 2373 N N . ALA A 1 306 ? -8.311 -20.261 33.394 1.00 14.89 300 ALA A N 1
ATOM 2374 C CA . ALA A 1 306 ? -7.711 -20.885 34.601 1.00 15.33 300 ALA A CA 1
ATOM 2375 C C . ALA A 1 306 ? -6.362 -20.297 34.855 1.00 16.24 300 ALA A C 1
ATOM 2376 O O . ALA A 1 306 ? -5.631 -19.935 33.878 1.00 16.90 300 ALA A O 1
ATOM 2378 N N . LEU A 1 307 ? -5.965 -20.211 36.125 1.00 13.85 301 LEU A N 1
ATOM 2379 C CA . LEU A 1 307 ? -4.705 -19.561 36.438 1.00 13.16 301 LEU A CA 1
ATOM 2380 C C . LEU A 1 307 ? -4.007 -20.382 37.531 1.00 12.34 301 LEU A C 1
ATOM 2381 O O . LEU A 1 307 ? -4.626 -20.753 38.570 1.00 17.94 301 LEU A O 1
ATOM 2386 N N . GLY A 1 308 ? -2.718 -20.622 37.300 1.00 14.20 302 GLY A N 1
ATOM 2387 C CA . GLY A 1 308 ? -1.896 -21.286 38.319 1.00 16.87 302 GLY A CA 1
ATOM 2388 C C . GLY A 1 308 ? -1.270 -22.598 37.931 1.00 19.08 302 GLY A C 1
ATOM 2389 O O . GLY A 1 308 ? -0.922 -22.820 36.750 1.00 18.97 302 GLY A O 1
ATOM 2390 N N . ASP A 1 309 ? -1.004 -23.447 38.933 1.00 18.91 303 ASP A N 1
ATOM 2391 C CA . ASP A 1 309 ? -0.517 -24.810 38.709 1.00 17.76 303 ASP A CA 1
ATOM 2392 C C . ASP A 1 309 ? -1.711 -25.680 38.333 1.00 17.47 303 ASP A C 1
ATOM 2393 O O . ASP A 1 309 ? -2.354 -26.284 39.151 1.00 18.04 303 ASP A O 1
ATOM 2398 N N . CYS A 1 310 ? -2.069 -25.659 37.037 1.00 18.58 304 CYS A N 1
ATOM 2399 C CA . CYS A 1 310 ? -3.372 -26.202 36.622 1.00 17.14 304 CYS A CA 1
ATOM 2400 C C . CYS A 1 310 ? -3.295 -27.503 35.822 1.00 16.85 304 CYS A C 1
ATOM 2401 O O . CYS A 1 310 ? -2.282 -27.712 35.076 1.00 16.12 304 CYS A O 1
ATOM 2404 N N . PRO A 1 311 ? -4.323 -28.336 35.941 1.00 16.65 305 PRO A N 1
ATOM 2405 C CA . PRO A 1 311 ? -4.538 -29.401 34.958 1.00 16.96 305 PRO A CA 1
ATOM 2406 C C . PRO A 1 311 ? -4.831 -28.627 33.623 1.00 16.77 305 PRO A C 1
ATOM 2407 O O . PRO A 1 311 ? -5.275 -27.488 33.659 1.00 15.31 305 PRO A O 1
ATOM 2411 N N . LYS A 1 312 ? -4.532 -29.263 32.498 1.00 14.04 306 LYS A N 1
ATOM 2412 C CA . LYS A 1 312 ? -4.819 -28.576 31.254 1.00 13.96 306 LYS A CA 1
ATOM 2413 C C . LYS A 1 312 ? -6.282 -28.732 31.018 1.00 14.20 306 LYS A C 1
ATOM 2414 O O . LYS A 1 312 ? -6.823 -29.851 31.094 1.00 16.03 306 LYS A O 1
ATOM 2420 N N . TYR A 1 313 ? -6.884 -27.626 30.586 1.00 13.54 307 TYR A N 1
ATOM 2421 C CA . TYR A 1 313 ? -8.313 -27.636 30.225 1.00 13.92 307 TYR A CA 1
ATOM 2422 C C . TYR A 1 313 ? -8.525 -28.317 28.927 1.00 14.81 307 TYR A C 1
ATOM 2423 O O . TYR A 1 313 ? -7.727 -28.080 27.966 1.00 14.48 307 TYR A O 1
ATOM 2432 N N . ILE A 1 314 ? -9.519 -29.209 28.887 1.00 14.56 308 ILE A N 1
ATOM 2433 C CA . ILE A 1 314 ? -9.781 -29.925 27.594 1.00 15.94 308 ILE A CA 1
ATOM 2434 C C . ILE A 1 314 ? -11.258 -29.867 27.326 1.00 14.87 308 ILE A C 1
ATOM 2435 O O . ILE A 1 314 ? -12.057 -29.794 28.257 1.00 14.10 308 ILE A O 1
ATOM 2440 N N . LYS A 1 315 ? -11.641 -29.960 26.076 1.00 14.56 309 LYS A N 1
ATOM 2441 C CA . LYS A 1 315 ? -13.034 -30.025 25.689 1.00 17.42 309 LYS A CA 1
ATOM 2442 C C . LYS A 1 315 ? -13.417 -31.480 25.604 1.00 18.34 309 LYS A C 1
ATOM 2443 O O . LYS A 1 315 ? -13.250 -32.100 24.570 1.00 21.78 309 LYS A O 1
ATOM 2449 N N . SER A 1 316 ? -13.928 -32.032 26.695 1.00 17.32 310 SER A N 1
ATOM 2450 C CA . SER A 1 316 ? -14.080 -33.510 26.815 1.00 19.25 310 SER A CA 1
ATOM 2451 C C . SER A 1 316 ? -15.009 -33.814 27.957 1.00 18.80 310 SER A C 1
ATOM 2452 O O . SER A 1 316 ? -15.159 -32.969 28.872 1.00 21.96 310 SER A O 1
ATOM 2455 N N . GLY A 1 317 ? -15.619 -35.018 27.889 1.00 21.25 311 GLY A N 1
ATOM 2456 C CA . GLY A 1 317 ? -16.279 -35.618 29.042 1.00 17.99 311 GLY A CA 1
ATOM 2457 C C . GLY A 1 317 ? -15.177 -36.221 29.914 1.00 19.96 311 GLY A C 1
ATOM 2458 O O . GLY A 1 317 ? -13.943 -35.984 29.667 1.00 20.41 311 GLY A O 1
ATOM 2459 N N . GLN A 1 318 ? -15.584 -37.023 30.874 1.00 19.37 312 GLN A N 1
ATOM 2460 C CA . GLN A 1 318 ? -14.603 -37.779 31.716 1.00 19.40 312 GLN A CA 1
ATOM 2461 C C . GLN A 1 318 ? -13.850 -38.755 30.817 1.00 18.38 312 GLN A C 1
ATOM 2462 O O . GLN A 1 318 ? -14.396 -39.275 29.810 1.00 21.12 312 GLN A O 1
ATOM 2468 N N . LEU A 1 319 ? -12.592 -38.993 31.160 1.00 18.32 313 LEU A N 1
ATOM 2469 C CA . LEU A 1 319 ? -11.822 -39.987 30.423 1.00 16.70 313 LEU A CA 1
ATOM 2470 C C . LEU A 1 319 ? -11.359 -41.076 31.405 1.00 16.51 313 LEU A C 1
ATOM 2471 O O . LEU A 1 319 ? -10.454 -40.830 32.268 1.00 19.92 313 LEU A O 1
ATOM 2476 N N . LYS A 1 320 ? -11.970 -42.260 31.271 1.00 15.26 314 LYS A N 1
ATOM 2477 C CA . LYS A 1 320 ? -11.594 -43.370 32.189 1.00 15.45 314 LYS A CA 1
ATOM 2478 C C . LYS A 1 320 ? -10.449 -44.201 31.643 1.00 15.00 314 LYS A C 1
ATOM 2479 O O . LYS A 1 320 ? -10.615 -44.836 30.628 1.00 16.08 314 LYS A O 1
ATOM 2485 N N . LEU A 1 321 ? -9.307 -44.219 32.374 1.00 13.48 315 LEU A N 1
ATOM 2486 C CA . LEU A 1 321 ? -8.133 -45.035 31.958 1.00 14.53 315 LEU A CA 1
ATOM 2487 C C . LEU A 1 321 ? -8.270 -46.365 32.665 1.00 15.17 315 LEU A C 1
ATOM 2488 O O . LEU A 1 321 ? -8.197 -46.425 33.939 1.00 17.22 315 LEU A O 1
ATOM 2493 N N . ALA A 1 322 ? -8.374 -47.441 31.908 1.00 16.02 316 ALA A N 1
ATOM 2494 C CA . ALA A 1 322 ? -8.442 -48.804 32.473 1.00 15.79 316 ALA A CA 1
ATOM 2495 C C . ALA A 1 322 ? -7.193 -49.140 33.247 1.00 15.39 316 ALA A C 1
ATOM 2496 O O . ALA A 1 322 ? -6.081 -48.843 32.794 1.00 15.33 316 ALA A O 1
ATOM 2498 N N . THR A 1 323 ? -7.363 -49.680 34.450 1.00 16.97 317 THR A N 1
ATOM 2499 C CA . THR A 1 323 ? -6.225 -50.246 35.154 1.00 15.55 317 THR A CA 1
ATOM 2500 C C . THR A 1 323 ? -6.400 -51.769 35.440 1.00 17.39 317 THR A C 1
ATOM 2501 O O . THR A 1 323 ? -5.411 -52.511 35.528 1.00 18.09 317 THR A O 1
ATOM 2505 N N . GLY A 1 324 ? -7.606 -52.214 35.647 1.00 16.66 318 GLY A N 1
ATOM 2506 C CA . GLY A 1 324 ? -7.850 -53.594 35.973 1.00 16.21 318 GLY A CA 1
ATOM 2507 C C . GLY A 1 324 ? -8.155 -54.529 34.802 1.00 17.48 318 GLY A C 1
ATOM 2508 O O . GLY A 1 324 ? -7.756 -54.248 33.639 1.00 17.47 318 GLY A O 1
ATOM 2509 N N . LEU A 1 325 ? -8.825 -55.616 35.109 1.00 17.41 319 LEU A N 1
ATOM 2510 C CA . LEU A 1 325 ? -8.971 -56.773 34.203 1.00 16.28 319 LEU A CA 1
ATOM 2511 C C . LEU A 1 325 ? -10.277 -56.769 33.425 1.00 16.60 319 LEU A C 1
ATOM 2512 O O . LEU A 1 325 ? -11.343 -56.422 33.946 1.00 19.03 319 LEU A O 1
ATOM 2517 N N . ARG A 1 326 ? -10.167 -57.188 32.166 1.00 17.45 320 ARG A N 1
ATOM 2518 C CA . ARG A 1 326 ? -11.359 -57.642 31.366 1.00 17.78 320 ARG A CA 1
ATOM 2519 C C . ARG A 1 326 ? -11.700 -59.096 31.689 1.00 16.54 320 ARG A C 1
ATOM 2520 O O . ARG A 1 326 ? -11.237 -60.030 31.003 1.00 16.11 320 ARG A O 1
ATOM 2528 N N . ASN A 1 327 ? -12.440 -59.312 32.786 1.00 16.56 321 ASN A N 1
ATOM 2529 C CA . ASN A 1 327 ? -12.763 -60.669 33.232 1.00 15.44 321 ASN A CA 1
ATOM 2530 C C . ASN A 1 327 ? -14.255 -60.909 33.107 1.00 18.60 321 ASN A C 1
ATOM 2531 O O . ASN A 1 327 ? -14.994 -60.753 34.085 1.00 20.83 321 ASN A O 1
ATOM 2536 N N . VAL A 1 328 ? -14.698 -61.158 31.891 1.00 20.46 322 VAL A N 1
ATOM 2537 C CA . VAL A 1 328 ? -16.145 -61.338 31.581 1.00 20.33 322 VAL A CA 1
ATOM 2538 C C . VAL A 1 328 ? -16.293 -62.738 30.993 1.00 23.32 322 VAL A C 1
ATOM 2539 O O . VAL A 1 328 ? -15.351 -63.330 30.529 1.00 21.24 322 VAL A O 1
ATOM 2543 N N . PRO A 1 329 ? -17.522 -63.249 30.919 1.00 24.73 323 PRO A N 1
ATOM 2544 C CA . PRO A 1 329 ? -17.703 -64.666 30.568 1.00 26.22 323 PRO A CA 1
ATOM 2545 C C . PRO A 1 329 ? -17.171 -64.989 29.172 1.00 24.90 323 PRO A C 1
ATOM 2546 O O . PRO A 1 329 ? -16.798 -66.122 28.894 1.00 28.56 323 PRO A O 1
ATOM 2550 N N . SER A 1 330 ? -17.126 -63.979 28.322 1.00 23.96 324 SER A N 1
ATOM 2551 C CA . SER A 1 330 ? -16.792 -64.194 26.932 1.00 21.40 324 SER A CA 1
ATOM 2552 C C . SER A 1 330 ? -15.303 -64.283 26.691 1.00 19.63 324 SER A C 1
ATOM 2553 O O . SER A 1 330 ? -14.844 -64.580 25.572 1.00 21.93 324 SER A O 1
ATOM 2556 N N . ILE A 1 331 ? -14.493 -64.202 27.747 1.00 19.32 325 ILE A N 1
ATOM 2557 C CA . ILE A 1 331 ? -13.095 -64.333 27.489 1.00 15.86 325 ILE A CA 1
ATOM 2558 C C . ILE A 1 331 ? -12.683 -65.780 27.074 1.00 17.90 325 ILE A C 1
ATOM 2559 O O . ILE A 1 331 ? -11.637 -66.006 26.463 1.00 17.52 325 ILE A O 1
ATOM 2564 N N . VAL A 1 332 ? -13.529 -66.753 27.402 1.00 17.26 326 VAL A N 1
ATOM 2565 C CA . VAL A 1 332 ? -13.274 -68.126 27.069 1.00 19.96 326 VAL A CA 1
ATOM 2566 C C . VAL A 1 332 ? -13.231 -68.333 25.562 1.00 20.01 326 VAL A C 1
ATOM 2567 O O . VAL A 1 332 ? -12.592 -69.287 25.083 1.00 22.46 326 VAL A O 1
ATOM 2571 N N . GLU A 1 333 ? -13.902 -67.425 24.835 1.00 19.92 327 GLU A N 1
ATOM 2572 C CA . GLU A 1 333 ? -13.875 -67.484 23.349 1.00 21.01 327 GLU A CA 1
ATOM 2573 C C . GLU A 1 333 ? -12.497 -67.201 22.822 1.00 20.10 327 GLU A C 1
ATOM 2574 O O . GLU A 1 333 ? -12.166 -67.501 21.652 1.00 20.57 327 GLU A O 1
ATOM 2580 N N . ARG A 1 334 ? -11.646 -66.614 23.643 1.00 18.66 328 ARG A N 1
ATOM 2581 C CA . ARG A 1 334 ? -10.297 -66.352 23.249 1.00 17.88 328 ARG A CA 1
ATOM 2582 C C . ARG A 1 334 ? -9.308 -67.241 24.064 1.00 17.62 328 ARG A C 1
ATOM 2583 O O . ARG A 1 334 ? -8.149 -66.925 24.152 1.00 18.20 328 ARG A O 1
ATOM 2591 N N . GLY A 1 335 ? -9.811 -68.334 24.676 1.00 18.79 329 GLY A N 1
ATOM 2592 C CA . GLY A 1 335 ? -9.019 -69.348 25.289 1.00 16.06 329 GLY A CA 1
ATOM 2593 C C . GLY A 1 335 ? -8.624 -69.004 26.698 1.00 18.92 329 GLY A C 1
ATOM 2594 O O . GLY A 1 335 ? -7.679 -69.589 27.259 1.00 19.32 329 GLY A O 1
ATOM 2595 N N . LEU A 1 336 ? -9.328 -68.049 27.285 1.00 18.46 330 LEU A N 1
ATOM 2596 C CA . LEU A 1 336 ? -8.904 -67.523 28.598 1.00 16.21 330 LEU A CA 1
ATOM 2597 C C . LEU A 1 336 ? -9.864 -68.015 29.689 1.00 16.51 330 LEU A C 1
ATOM 2598 O O . LEU A 1 336 ? -11.065 -68.099 29.495 1.00 16.89 330 LEU A O 1
ATOM 2603 N N . PHE A 1 337 ? -9.271 -68.235 30.854 1.00 15.28 331 PHE A N 1
ATOM 2604 C CA . PHE A 1 337 ? -10.063 -68.567 32.033 1.00 16.37 331 PHE A CA 1
ATOM 2605 C C . PHE A 1 337 ? -10.295 -67.377 32.990 1.00 17.18 331 PHE A C 1
ATOM 2606 O O . PHE A 1 337 ? -9.368 -66.603 33.286 1.00 17.60 331 PHE A O 1
ATOM 2614 N N . GLY A 1 338 ? -11.487 -67.310 33.578 1.00 16.84 332 GLY A N 1
ATOM 2615 C CA . GLY A 1 338 ? -11.689 -66.365 34.678 1.00 16.38 332 GLY A CA 1
ATOM 2616 C C . GLY A 1 338 ? -12.795 -66.874 35.588 1.00 18.39 332 GLY A C 1
ATOM 2617 O O . GLY A 1 338 ? -13.726 -67.574 35.164 1.00 19.42 332 GLY A O 1
ATOM 2618 N N . ALA A 1 339 ? -12.643 -66.534 36.863 1.00 18.38 333 ALA A N 1
ATOM 2619 C CA . ALA A 1 339 ? -13.621 -66.935 37.876 1.00 21.73 333 ALA A CA 1
ATOM 2620 C C . ALA A 1 339 ? -14.053 -65.716 38.663 1.00 22.41 333 ALA A C 1
ATOM 2621 O O . ALA A 1 339 ? -13.237 -64.814 38.923 1.00 21.72 333 ALA A O 1
ATOM 2623 N N . ILE A 1 340 ? -15.324 -65.686 39.068 1.00 22.73 334 ILE A N 1
ATOM 2624 C CA . ILE A 1 340 ? -15.909 -64.539 39.819 1.00 25.23 334 ILE A CA 1
ATOM 2625 C C . ILE A 1 340 ? -16.195 -64.932 41.269 1.00 26.14 334 ILE A C 1
ATOM 2626 O O . ILE A 1 340 ? -16.876 -65.922 41.513 1.00 29.19 334 ILE A O 1
ATOM 2631 N N . ALA A 1 341 ? -15.578 -64.239 42.206 1.00 26.68 335 ALA A N 1
ATOM 2632 C CA . ALA A 1 341 ? -15.705 -64.577 43.617 1.00 27.71 335 ALA A CA 1
ATOM 2633 C C . ALA A 1 341 ? -16.035 -63.279 44.376 1.00 29.53 335 ALA A C 1
ATOM 2634 O O . ALA A 1 341 ? -15.455 -62.221 44.117 1.00 30.32 335 ALA A O 1
ATOM 2636 N N . GLY A 1 342 ? -16.949 -63.380 45.354 1.00 31.49 336 GLY A N 1
ATOM 2637 C CA . GLY A 1 342 ? -17.236 -62.229 46.195 1.00 31.41 336 GLY A CA 1
ATOM 2638 C C . GLY A 1 342 ? -16.129 -62.141 47.242 1.00 33.90 336 GLY A C 1
ATOM 2639 O O . GLY A 1 342 ? -15.990 -61.116 47.900 1.00 36.35 336 GLY A O 1
ATOM 2640 N N . PHE A 1 343 ? -15.347 -63.211 47.404 1.00 33.17 337 PHE A N 1
ATOM 2641 C CA . PHE A 1 343 ? -14.317 -63.250 48.453 1.00 33.46 337 PHE A CA 1
ATOM 2642 C C . PHE A 1 343 ? -13.003 -63.946 48.065 1.00 31.82 337 PHE A C 1
ATOM 2643 O O . PHE A 1 343 ? -13.030 -64.939 47.366 1.00 33.88 337 PHE A O 1
ATOM 2651 N N . ILE A 1 344 ? -11.861 -63.427 48.556 1.00 28.97 338 ILE A N 1
ATOM 2652 C CA . ILE A 1 344 ? -10.628 -64.151 48.491 1.00 29.52 338 ILE A CA 1
ATOM 2653 C C . ILE A 1 344 ? -9.835 -63.772 49.698 1.00 31.51 338 ILE A C 1
ATOM 2654 O O . ILE A 1 344 ? -9.881 -62.615 50.128 1.00 30.92 338 ILE A O 1
ATOM 2659 N N . GLU A 1 345 ? -9.100 -64.728 50.247 1.00 33.99 339 GLU A N 1
ATOM 2660 C CA . GLU A 1 345 ? -8.297 -64.453 51.454 1.00 35.53 339 GLU A CA 1
ATOM 2661 C C . GLU A 1 345 ? -7.341 -63.306 51.237 1.00 35.68 339 GLU A C 1
ATOM 2662 O O . GLU A 1 345 ? -6.440 -63.386 50.395 1.00 35.80 339 GLU A O 1
ATOM 2668 N N . GLY A 1 346 ? -7.505 -62.244 52.028 1.00 34.83 340 GLY A N 1
ATOM 2669 C CA . GLY A 1 346 ? -6.600 -61.098 51.961 1.00 35.89 340 GLY A CA 1
ATOM 2670 C C . GLY A 1 346 ? -7.149 -59.983 51.075 1.00 34.92 340 GLY A C 1
ATOM 2671 O O . GLY A 1 346 ? -6.531 -58.914 50.980 1.00 38.03 340 GLY A O 1
ATOM 2672 N N . GLY A 1 347 ? -8.330 -60.224 50.473 1.00 32.76 341 GLY A N 1
ATOM 2673 C CA . GLY A 1 347 ? -8.967 -59.292 49.579 1.00 28.84 341 GLY A CA 1
ATOM 2674 C C . GLY A 1 347 ? -8.254 -59.068 48.253 1.00 29.43 341 GLY A C 1
ATOM 2675 O O . GLY A 1 347 ? -7.223 -59.726 47.932 1.00 27.50 341 GLY A O 1
ATOM 2676 N N . TRP A 1 348 ? -8.831 -58.176 47.462 1.00 28.66 342 TRP A N 1
ATOM 2677 C CA . TRP A 1 348 ? -8.288 -57.903 46.121 1.00 28.37 342 TRP A CA 1
ATOM 2678 C C . TRP A 1 348 ? -7.227 -56.784 46.174 1.00 28.83 342 TRP A C 1
ATOM 2679 O O . TRP A 1 348 ? -7.351 -55.855 46.952 1.00 30.80 342 TRP A O 1
ATOM 2690 N N . PRO A 1 349 ? -6.206 -56.830 45.297 1.00 28.20 343 PRO A N 1
ATOM 2691 C CA . PRO A 1 349 ? -5.265 -55.709 45.219 1.00 29.21 343 PRO A CA 1
ATOM 2692 C C . PRO A 1 349 ? -5.932 -54.403 44.776 1.00 28.63 343 PRO A C 1
ATOM 2693 O O . PRO A 1 349 ? -6.891 -54.415 43.942 1.00 27.73 343 PRO A O 1
ATOM 2697 N N . GLY A 1 350 ? -5.422 -53.281 45.292 1.00 27.93 344 GLY A N 1
ATOM 2698 C CA . GLY A 1 350 ? -6.072 -51.995 45.079 1.00 28.69 344 GLY A CA 1
ATOM 2699 C C . GLY A 1 350 ? -6.145 -51.476 43.613 1.00 29.22 344 GLY A C 1
ATOM 2700 O O . GLY A 1 350 ? -7.231 -51.206 43.106 1.00 32.08 344 GLY A O 1
ATOM 2701 N N . LEU A 1 351 ? -5.003 -51.409 42.924 1.00 27.57 345 LEU A N 1
ATOM 2702 C CA . LEU A 1 351 ? -4.935 -50.852 41.586 1.00 26.05 345 LEU A CA 1
ATOM 2703 C C . LEU A 1 351 ? -5.664 -51.718 40.529 1.00 26.12 345 LEU A C 1
ATOM 2704 O O . LEU A 1 351 ? -6.361 -51.192 39.665 1.00 25.55 345 LEU A O 1
ATOM 2709 N N . ILE A 1 352 ? -5.567 -53.047 40.609 1.00 24.47 346 ILE A N 1
ATOM 2710 C CA . ILE A 1 352 ? -6.210 -53.861 39.591 1.00 24.30 346 ILE A CA 1
ATOM 2711 C C . ILE A 1 352 ? -7.527 -54.514 40.013 1.00 23.85 346 ILE A C 1
ATOM 2712 O O . ILE A 1 352 ? -8.269 -55.076 39.202 1.00 24.77 346 ILE A O 1
ATOM 2717 N N . ASN A 1 353 ? -7.823 -54.447 41.301 1.00 22.25 347 ASN A N 1
ATOM 2718 C CA . ASN A 1 353 ? -9.044 -54.992 41.805 1.00 22.56 347 ASN A CA 1
ATOM 2719 C C . ASN A 1 353 ? -9.276 -56.414 41.297 1.00 21.72 347 ASN A C 1
ATOM 2720 O O . ASN A 1 353 ? -10.333 -56.721 40.733 1.00 22.31 347 ASN A O 1
ATOM 2725 N N . GLY A 1 354 ? -8.289 -57.284 41.480 1.00 21.71 348 GLY A N 1
ATOM 2726 C CA . GLY A 1 354 ? -8.374 -58.631 40.923 1.00 21.49 348 GLY A CA 1
ATOM 2727 C C . GLY A 1 354 ? -7.000 -59.267 40.975 1.00 21.18 348 GLY A C 1
ATOM 2728 O O . GLY A 1 354 ? -5.993 -58.540 41.128 1.00 21.61 348 GLY A O 1
ATOM 2729 N N . TRP A 1 355 ? -6.950 -60.589 40.847 1.00 20.42 349 TRP A N 1
ATOM 2730 C CA . TRP A 1 355 ? -5.674 -61.343 40.847 1.00 19.34 349 TRP A CA 1
ATOM 2731 C C . TRP A 1 355 ? -5.479 -62.136 39.555 1.00 16.76 349 TRP A C 1
ATOM 2732 O O . TRP A 1 355 ? -6.458 -62.503 38.889 1.00 16.78 349 TRP A O 1
ATOM 2743 N N . TYR A 1 356 ? -4.234 -62.315 39.145 1.00 15.66 350 TYR A N 1
ATOM 2744 C CA . TYR A 1 356 ? -3.943 -63.468 38.321 1.00 15.68 350 TYR A CA 1
ATOM 2745 C C . TYR A 1 356 ? -3.855 -64.635 39.293 1.00 16.25 350 TYR A C 1
ATOM 2746 O O . TYR A 1 356 ? -3.320 -64.482 40.382 1.00 17.71 350 TYR A O 1
ATOM 2755 N N . GLY A 1 357 ? -4.267 -65.792 38.867 1.00 17.85 351 GLY A N 1
ATOM 2756 C CA . GLY A 1 357 ? -4.134 -66.984 39.712 1.00 15.06 351 GLY A CA 1
ATOM 2757 C C . GLY A 1 357 ? -4.836 -68.208 39.218 1.00 16.09 351 GLY A C 1
ATOM 2758 O O . GLY A 1 357 ? -5.060 -68.362 38.039 1.00 17.18 351 GLY A O 1
ATOM 2759 N N . PHE A 1 358 ? -5.254 -69.064 40.145 1.00 15.36 352 PHE A N 1
ATOM 2760 C CA . PHE A 1 358 ? -5.636 -70.409 39.875 1.00 14.47 352 PHE A CA 1
ATOM 2761 C C . PHE A 1 358 ? -7.008 -70.689 40.455 1.00 16.24 352 PHE A C 1
ATOM 2762 O O . PHE A 1 358 ? -7.370 -70.078 41.461 1.00 18.42 352 PHE A O 1
ATOM 2770 N N . GLN A 1 359 ? -7.720 -71.621 39.798 1.00 15.66 353 GLN A N 1
ATOM 2771 C CA . GLN A 1 359 ? -8.848 -72.362 40.414 1.00 13.80 353 GLN A CA 1
ATOM 2772 C C . GLN A 1 359 ? -8.613 -73.815 40.252 1.00 15.29 353 GLN A C 1
ATOM 2773 O O . GLN A 1 359 ? -8.061 -74.263 39.232 1.00 14.91 353 GLN A O 1
ATOM 2779 N N . HIS A 1 360 ? -8.957 -74.642 41.235 1.00 14.16 354 HIS A N 1
ATOM 2780 C CA . HIS A 1 360 ? -8.694 -76.054 41.137 1.00 16.31 354 HIS A CA 1
ATOM 2781 C C . HIS A 1 360 ? -9.868 -76.880 41.589 1.00 17.25 354 HIS A C 1
ATOM 2782 O O . HIS A 1 360 ? -10.741 -76.360 42.305 1.00 18.30 354 HIS A O 1
ATOM 2789 N N . GLN A 1 361 ? -9.923 -78.140 41.099 1.00 19.05 355 GLN A N 1
ATOM 2790 C CA . GLN A 1 361 ? -10.912 -79.116 41.582 1.00 18.17 355 GLN A CA 1
ATOM 2791 C C . GLN A 1 361 ? -10.212 -80.454 41.728 1.00 18.55 355 GLN A C 1
ATOM 2792 O O . GLN A 1 361 ? -9.449 -80.873 40.809 1.00 16.02 355 GLN A O 1
ATOM 2798 N N . ASN A 1 362 ? -10.415 -81.105 42.872 1.00 16.99 356 ASN A N 1
ATOM 2799 C CA . ASN A 1 362 ? -9.938 -82.450 43.067 1.00 17.00 356 ASN A CA 1
ATOM 2800 C C . ASN A 1 362 ? -10.821 -83.123 44.047 1.00 20.09 356 ASN A C 1
ATOM 2801 O O . ASN A 1 362 ? -11.919 -82.656 44.276 1.00 21.57 356 ASN A O 1
ATOM 2806 N N . GLU A 1 363 ? -10.411 -84.279 44.560 1.00 20.82 357 GLU A N 1
ATOM 2807 C CA . GLU A 1 363 ? -11.349 -84.994 45.461 1.00 24.82 357 GLU A CA 1
ATOM 2808 C C . GLU A 1 363 ? -11.599 -84.221 46.789 1.00 23.17 357 GLU A C 1
ATOM 2809 O O . GLU A 1 363 ? -12.647 -84.374 47.434 1.00 23.35 357 GLU A O 1
ATOM 2815 N N . GLN A 1 364 ? -10.593 -83.475 47.246 1.00 23.03 358 GLN A N 1
ATOM 2816 C CA . GLN A 1 364 ? -10.664 -82.724 48.477 1.00 21.38 358 GLN A CA 1
ATOM 2817 C C . GLN A 1 364 ? -11.674 -81.575 48.409 1.00 22.78 358 GLN A C 1
ATOM 2818 O O . GLN A 1 364 ? -12.293 -81.152 49.442 1.00 25.43 358 GLN A O 1
ATOM 2824 N N . GLY A 1 365 ? -11.853 -81.042 47.195 1.00 21.21 359 GLY A N 1
ATOM 2825 C CA . GLY A 1 365 ? -12.884 -80.032 46.917 1.00 21.51 359 GLY A CA 1
ATOM 2826 C C . GLY A 1 365 ? -12.352 -79.076 45.888 1.00 20.76 359 GLY A C 1
ATOM 2827 O O . GLY A 1 365 ? -11.462 -79.433 45.097 1.00 18.59 359 GLY A O 1
ATOM 2828 N N . THR A 1 366 ? -12.862 -77.847 45.924 1.00 22.37 360 THR A N 1
ATOM 2829 C CA . THR A 1 366 ? -12.478 -76.810 44.917 1.00 20.75 360 THR A CA 1
ATOM 2830 C C . THR A 1 366 ? -12.008 -75.572 45.614 1.00 21.94 360 THR A C 1
ATOM 2831 O O . THR A 1 366 ? -12.333 -75.325 46.809 1.00 26.26 360 THR A O 1
ATOM 2835 N N . GLY A 1 367 ? -11.253 -74.734 44.926 1.00 21.82 361 GLY A N 1
ATOM 2836 C CA . GLY A 1 367 ? -10.849 -73.487 45.595 1.00 19.70 361 GLY A CA 1
ATOM 2837 C C . GLY A 1 367 ? -10.186 -72.591 44.582 1.00 20.63 361 GLY A C 1
ATOM 2838 O O . GLY A 1 367 ? -9.997 -73.035 43.395 1.00 19.20 361 GLY A O 1
ATOM 2839 N N . ILE A 1 368 ? -9.873 -71.374 45.005 1.00 19.36 362 ILE A N 1
ATOM 2840 C CA . ILE A 1 368 ? -9.099 -70.425 44.126 1.00 18.50 362 ILE A CA 1
ATOM 2841 C C . ILE A 1 368 ? -7.883 -69.944 44.905 1.00 18.81 362 ILE A C 1
ATOM 2842 O O . ILE A 1 368 ? -7.917 -69.952 46.139 1.00 20.21 362 ILE A O 1
ATOM 2847 N N . ALA A 1 369 ? -6.863 -69.458 44.209 1.00 14.72 363 ALA A N 1
ATOM 2848 C CA . ALA A 1 369 ? -5.694 -68.982 44.845 1.00 17.36 363 ALA A CA 1
ATOM 2849 C C . ALA A 1 369 ? -4.961 -67.991 43.964 1.00 18.53 363 ALA A C 1
ATOM 2850 O O . ALA A 1 369 ? -4.760 -68.244 42.805 1.00 17.80 363 ALA A O 1
ATOM 2852 N N . ALA A 1 370 ? -4.518 -66.903 44.580 1.00 17.12 364 ALA A N 1
ATOM 2853 C CA . ALA A 1 370 ? -3.835 -65.840 43.856 1.00 15.34 364 ALA A CA 1
ATOM 2854 C C . ALA A 1 370 ? -2.407 -66.250 43.547 1.00 18.66 364 ALA A C 1
ATOM 2855 O O . ALA A 1 370 ? -1.705 -66.861 44.393 1.00 21.55 364 ALA A O 1
ATOM 2857 N N . ASP A 1 371 ? -1.954 -65.949 42.314 1.00 17.96 365 ASP A N 1
ATOM 2858 C CA . ASP A 1 371 ? -0.538 -65.973 42.041 1.00 17.43 365 ASP A CA 1
ATOM 2859 C C . ASP A 1 371 ? 0.068 -64.579 42.290 1.00 16.66 365 ASP A C 1
ATOM 2860 O O . ASP A 1 371 ? -0.136 -63.671 41.531 1.00 15.95 365 ASP A O 1
ATOM 2865 N N . LYS A 1 372 ? 0.796 -64.439 43.422 1.00 17.09 366 LYS A N 1
ATOM 2866 C CA . LYS A 1 372 ? 1.236 -63.154 43.858 1.00 19.84 366 LYS A CA 1
ATOM 2867 C C . LYS A 1 372 ? 2.341 -62.576 42.984 1.00 16.81 366 LYS A C 1
ATOM 2868 O O . LYS A 1 372 ? 2.341 -61.359 42.717 1.00 17.04 366 LYS A O 1
ATOM 2874 N N . THR A 1 373 ? 3.239 -63.449 42.540 1.00 18.62 367 THR A N 1
ATOM 2875 C CA . THR A 1 373 ? 4.403 -62.973 41.767 1.00 20.44 367 THR A CA 1
ATOM 2876 C C . THR A 1 373 ? 3.983 -62.320 40.422 1.00 21.44 367 THR A C 1
ATOM 2877 O O . THR A 1 373 ? 4.378 -61.177 40.119 1.00 21.30 367 THR A O 1
ATOM 2881 N N . SER A 1 374 ? 3.159 -63.040 39.671 1.00 19.74 368 SER A N 1
ATOM 2882 C CA . SER A 1 374 ? 2.675 -62.516 38.363 1.00 19.62 368 SER A CA 1
ATOM 2883 C C . SER A 1 374 ? 1.853 -61.266 38.561 1.00 19.30 368 SER A C 1
ATOM 2884 O O . SER A 1 374 ? 2.021 -60.306 37.872 1.00 20.92 368 SER A O 1
ATOM 2887 N N . THR A 1 375 ? 0.961 -61.265 39.540 1.00 19.27 369 THR A N 1
ATOM 2888 C CA . THR A 1 375 ? 0.078 -60.142 39.722 1.00 19.34 369 THR A CA 1
ATOM 2889 C C . THR A 1 375 ? 0.872 -58.930 40.160 1.00 20.38 369 THR A C 1
ATOM 2890 O O . THR A 1 375 ? 0.594 -57.836 39.756 1.00 19.08 369 THR A O 1
ATOM 2894 N N . GLN A 1 376 ? 1.823 -59.117 41.088 1.00 20.01 370 GLN A N 1
ATOM 2895 C CA . GLN A 1 376 ? 2.681 -58.026 41.454 1.00 22.18 370 GLN A CA 1
ATOM 2896 C C . GLN A 1 376 ? 3.418 -57.407 40.237 1.00 22.21 370 GLN A C 1
ATOM 2897 O O . GLN A 1 376 ? 3.511 -56.160 40.117 1.00 22.92 370 GLN A O 1
ATOM 2903 N N . LYS A 1 377 ? 3.903 -58.252 39.324 1.00 22.62 371 LYS A N 1
ATOM 2904 C CA . LYS A 1 377 ? 4.574 -57.745 38.138 1.00 21.99 371 LYS A CA 1
ATOM 2905 C C . LYS A 1 377 ? 3.584 -56.863 37.372 1.00 21.49 371 LYS A C 1
ATOM 2906 O O . LYS A 1 377 ? 4.013 -55.808 36.857 1.00 20.98 371 LYS A O 1
ATOM 2912 N N . ALA A 1 378 ? 2.325 -57.271 37.285 1.00 17.85 372 ALA A N 1
ATOM 2913 C CA . ALA A 1 378 ? 1.284 -56.474 36.602 1.00 20.00 372 ALA A CA 1
ATOM 2914 C C . ALA A 1 378 ? 1.028 -55.160 37.328 1.00 18.71 372 ALA A C 1
ATOM 2915 O O . ALA A 1 378 ? 0.943 -54.112 36.732 1.00 18.93 372 ALA A O 1
ATOM 2917 N N . ILE A 1 379 ? 0.941 -55.207 38.652 1.00 18.67 373 ILE A N 1
ATOM 2918 C CA . ILE A 1 379 ? 0.668 -53.996 39.385 1.00 20.24 373 ILE A CA 1
ATOM 2919 C C . ILE A 1 379 ? 1.785 -53.012 39.128 1.00 21.72 373 ILE A C 1
ATOM 2920 O O . ILE A 1 379 ? 1.524 -51.800 38.990 1.00 23.42 373 ILE A O 1
ATOM 2925 N N . ASN A 1 380 ? 3.018 -53.520 39.070 1.00 22.04 374 ASN A N 1
ATOM 2926 C CA . ASN A 1 380 ? 4.176 -52.635 38.791 1.00 22.18 374 ASN A CA 1
ATOM 2927 C C . ASN A 1 380 ? 4.070 -52.018 37.413 1.00 22.12 374 ASN A C 1
ATOM 2928 O O . ASN A 1 380 ? 4.378 -50.830 37.231 1.00 21.72 374 ASN A O 1
ATOM 2933 N N . GLU A 1 381 ? 3.651 -52.842 36.444 1.00 19.62 375 GLU A N 1
ATOM 2934 C CA . GLU A 1 381 ? 3.518 -52.342 35.081 1.00 19.87 375 GLU A CA 1
ATOM 2935 C C . GLU A 1 381 ? 2.466 -51.263 34.969 1.00 19.31 375 GLU A C 1
ATOM 2936 O O . GLU A 1 381 ? 2.697 -50.256 34.274 1.00 20.52 375 GLU A O 1
ATOM 2942 N N . ILE A 1 382 ? 1.288 -51.470 35.566 1.00 19.18 376 ILE A N 1
ATOM 2943 C CA . ILE A 1 382 ? 0.198 -50.533 35.497 1.00 19.26 376 ILE A CA 1
ATOM 2944 C C . ILE A 1 382 ? 0.540 -49.280 36.260 1.00 17.65 376 ILE A C 1
ATOM 2945 O O . ILE A 1 382 ? 0.287 -48.203 35.791 1.00 15.76 376 ILE A O 1
ATOM 2950 N N . THR A 1 383 ? 1.195 -49.424 37.436 1.00 17.17 377 THR A N 1
ATOM 2951 C CA . THR A 1 383 ? 1.660 -48.288 38.184 1.00 19.05 377 THR A CA 1
ATOM 2952 C C . THR A 1 383 ? 2.645 -47.416 37.399 1.00 19.08 377 THR A C 1
ATOM 2953 O O . THR A 1 383 ? 2.536 -46.178 37.398 1.00 20.72 377 THR A O 1
ATOM 2957 N N . THR A 1 384 ? 3.626 -48.050 36.751 1.00 18.75 378 THR A N 1
ATOM 2958 C CA . THR A 1 384 ? 4.626 -47.409 35.971 1.00 17.76 378 THR A CA 1
ATOM 2959 C C . THR A 1 384 ? 3.983 -46.675 34.775 1.00 18.48 378 THR A C 1
ATOM 2960 O O . THR A 1 384 ? 4.295 -45.488 34.470 1.00 17.21 378 THR A O 1
ATOM 2964 N N . LYS A 1 385 ? 3.014 -47.362 34.186 1.00 16.85 379 LYS A N 1
ATOM 2965 C CA . LYS A 1 385 ? 2.251 -46.783 33.042 1.00 16.01 379 LYS A CA 1
ATOM 2966 C C . LYS A 1 385 ? 1.543 -45.487 33.481 1.00 18.23 379 LYS A C 1
ATOM 2967 O O . LYS A 1 385 ? 1.707 -44.406 32.851 1.00 15.91 379 LYS A O 1
ATOM 2973 N N . ILE A 1 386 ? 0.706 -45.595 34.524 1.00 16.32 380 ILE A N 1
ATOM 2974 C CA . ILE A 1 386 ? 0.017 -44.461 35.061 1.00 18.43 380 ILE A CA 1
ATOM 2975 C C . ILE A 1 386 ? 0.922 -43.321 35.450 1.00 18.84 380 ILE A C 1
ATOM 2976 O O . ILE A 1 386 ? 0.711 -42.214 35.011 1.00 19.82 380 ILE A O 1
ATOM 2981 N N . ASN A 1 387 ? 1.954 -43.594 36.262 1.00 17.52 381 ASN A N 1
ATOM 2982 C CA . ASN A 1 387 ? 2.924 -42.607 36.660 1.00 19.50 381 ASN A CA 1
ATOM 2983 C C . ASN A 1 387 ? 3.601 -41.935 35.465 1.00 18.98 381 ASN A C 1
ATOM 2984 O O . ASN A 1 387 ? 3.936 -40.770 35.516 1.00 21.26 381 ASN A O 1
ATOM 2989 N N . ASN A 1 388 ? 3.878 -42.683 34.394 1.00 19.53 382 ASN A N 1
ATOM 2990 C CA . ASN A 1 388 ? 4.413 -42.020 33.241 1.00 17.68 382 ASN A CA 1
ATOM 2991 C C . ASN A 1 388 ? 3.409 -41.046 32.630 1.00 17.06 382 ASN A C 1
ATOM 2992 O O . ASN A 1 388 ? 3.790 -39.921 32.295 1.00 18.04 382 ASN A O 1
ATOM 2997 N N . ILE A 1 389 ? 2.186 -41.507 32.400 1.00 18.21 383 ILE A N 1
ATOM 2998 C CA . ILE A 1 389 ? 1.177 -40.699 31.722 1.00 16.98 383 ILE A CA 1
ATOM 2999 C C . ILE A 1 389 ? 0.926 -39.407 32.484 1.00 19.81 383 ILE A C 1
ATOM 3000 O O . ILE A 1 389 ? 0.798 -38.352 31.888 1.00 18.99 383 ILE A O 1
ATOM 3005 N N . ILE A 1 390 ? 0.895 -39.499 33.823 1.00 19.48 384 ILE A N 1
ATOM 3006 C CA . ILE A 1 390 ? 0.650 -38.388 34.693 1.00 20.82 384 ILE A CA 1
ATOM 3007 C C . ILE A 1 390 ? 1.835 -37.473 34.924 1.00 19.16 384 ILE A C 1
ATOM 3008 O O . ILE A 1 390 ? 1.746 -36.268 34.671 1.00 18.29 384 ILE A O 1
ATOM 3013 N N . GLU A 1 391 ? 2.955 -38.041 35.390 1.00 19.65 385 GLU A N 1
ATOM 3014 C CA . GLU A 1 391 ? 4.083 -37.260 35.857 1.00 20.05 385 GLU A CA 1
ATOM 3015 C C . GLU A 1 391 ? 4.924 -36.632 34.748 1.00 20.02 385 GLU A C 1
ATOM 3016 O O . GLU A 1 391 ? 5.608 -35.649 34.987 1.00 20.23 385 GLU A O 1
ATOM 3022 N N . LYS A 1 392 ? 4.874 -37.214 33.557 1.00 20.13 386 LYS A N 1
ATOM 3023 C CA . LYS A 1 392 ? 5.545 -36.611 32.375 1.00 20.97 386 LYS A CA 1
ATOM 3024 C C . LYS A 1 392 ? 4.859 -35.304 31.911 1.00 19.21 386 LYS A C 1
ATOM 3025 O O . LYS A 1 392 ? 5.436 -34.550 31.156 1.00 19.46 386 LYS A O 1
ATOM 3031 N N . MET A 1 393 ? 3.649 -35.045 32.390 1.00 19.01 387 MET A N 1
ATOM 3032 C CA . MET A 1 393 ? 2.963 -33.791 32.050 1.00 19.39 387 MET A CA 1
ATOM 3033 C C . MET A 1 393 ? 3.270 -32.789 33.152 1.00 17.14 387 MET A C 1
ATOM 3034 O O . MET A 1 393 ? 2.399 -32.527 34.016 1.00 20.60 387 MET A O 1
ATOM 3039 N N . ASN A 1 394 ? 4.487 -32.243 33.139 1.00 17.42 388 ASN A N 1
ATOM 3040 C CA . ASN A 1 394 ? 4.929 -31.358 34.199 1.00 19.59 388 ASN A CA 1
ATOM 3041 C C . ASN A 1 394 ? 5.152 -29.980 33.632 1.00 18.81 388 ASN A C 1
ATOM 3042 O O . ASN A 1 394 ? 6.033 -29.253 34.067 1.00 20.65 388 ASN A O 1
ATOM 3047 N N . GLY A 1 395 ? 4.382 -29.630 32.590 1.00 18.74 389 GLY A N 1
ATOM 3048 C CA . GLY A 1 395 ? 4.564 -28.359 31.931 1.00 18.62 389 GLY A CA 1
ATOM 3049 C C . GLY A 1 395 ? 3.668 -27.261 32.542 1.00 17.93 389 GLY A C 1
ATOM 3050 O O . GLY A 1 395 ? 3.319 -27.306 33.732 1.00 19.20 389 GLY A O 1
ATOM 3051 N N . ASN A 1 396 ? 3.313 -26.259 31.743 1.00 18.17 390 ASN A N 1
ATOM 3052 C CA . ASN A 1 396 ? 2.524 -25.129 32.210 1.00 15.18 390 ASN A CA 1
ATOM 3053 C C . ASN A 1 396 ? 1.230 -25.094 31.385 1.00 16.35 390 ASN A C 1
ATOM 3054 O O . ASN A 1 396 ? 1.271 -24.796 30.193 1.00 17.42 390 ASN A O 1
ATOM 3059 N N . TYR A 1 397 ? 0.117 -25.445 32.052 1.00 16.60 391 TYR A N 1
ATOM 3060 C CA . TYR A 1 397 ? -1.159 -25.747 31.356 1.00 15.88 391 TYR A CA 1
ATOM 3061 C C . TYR A 1 397 ? -2.331 -24.777 31.696 1.00 15.57 391 TYR A C 1
ATOM 3062 O O . TYR A 1 397 ? -3.503 -25.018 31.326 1.00 16.04 391 TYR A O 1
ATOM 3071 N N . ASP A 1 398 ? -2.068 -23.699 32.414 1.00 16.80 392 ASP A N 1
ATOM 3072 C CA . ASP A 1 398 ? -3.122 -22.711 32.646 1.00 17.42 392 ASP A CA 1
ATOM 3073 C C . ASP A 1 398 ? -3.362 -21.923 31.341 1.00 18.32 392 ASP A C 1
ATOM 3074 O O . ASP A 1 398 ? -2.652 -22.153 30.320 1.00 18.24 392 ASP A O 1
ATOM 3079 N N . SER A 1 399 ? -4.324 -21.046 31.312 1.00 16.65 393 SER A N 1
ATOM 3080 C CA . SER A 1 399 ? -4.723 -20.361 30.063 1.00 17.54 393 SER A CA 1
ATOM 3081 C C . SER A 1 399 ? -3.682 -19.496 29.438 1.00 18.45 393 SER A C 1
ATOM 3082 O O . SER A 1 399 ? -2.795 -18.884 30.133 1.00 18.93 393 SER A O 1
ATOM 3085 N N . ILE A 1 400 ? -3.670 -19.518 28.116 1.00 17.13 394 ILE A N 1
ATOM 3086 C CA . ILE A 1 400 ? -2.818 -18.582 27.382 1.00 18.36 394 ILE A CA 1
ATOM 3087 C C . ILE A 1 400 ? -3.733 -17.378 27.147 1.00 16.98 394 ILE A C 1
ATOM 3088 O O . ILE A 1 400 ? -4.722 -17.444 26.436 1.00 16.49 394 ILE A O 1
ATOM 3093 N N . ARG A 1 401 ? -3.449 -16.316 27.864 1.00 19.51 395 ARG A N 1
ATOM 3094 C CA . ARG A 1 401 ? -4.414 -15.207 28.025 1.00 20.28 395 ARG A CA 1
ATOM 3095 C C . ARG A 1 401 ? -3.706 -13.918 28.452 1.00 19.27 395 ARG A C 1
ATOM 3096 O O . ARG A 1 401 ? -2.611 -13.927 29.023 1.00 18.44 395 ARG A O 1
ATOM 3104 N N . GLY A 1 402 ? -4.309 -12.799 28.158 1.00 19.14 396 GLY A N 1
ATOM 3105 C CA . GLY A 1 402 ? -3.828 -11.504 28.627 1.00 17.07 396 GLY A CA 1
ATOM 3106 C C . GLY A 1 402 ? -4.965 -10.627 29.097 1.00 16.99 396 GLY A C 1
ATOM 3107 O O . GLY A 1 402 ? -6.189 -10.974 28.954 1.00 18.25 396 GLY A O 1
ATOM 3108 N N . GLU A 1 403 ? -4.585 -9.430 29.549 1.00 17.48 397 GLU A N 1
ATOM 3109 C CA . GLU A 1 403 ? -5.543 -8.400 29.835 1.00 18.65 397 GLU A CA 1
ATOM 3110 C C . GLU A 1 403 ? -5.584 -7.359 28.685 1.00 17.59 397 GLU A C 1
ATOM 3111 O O . GLU A 1 403 ? -4.591 -6.823 28.367 1.00 17.41 397 GLU A O 1
ATOM 3117 N N . PHE A 1 404 ? -6.788 -7.104 28.108 1.00 17.99 398 PHE A N 1
ATOM 3118 C CA . PHE A 1 404 ? -6.947 -6.186 26.997 1.00 18.31 398 PHE A CA 1
ATOM 3119 C C . PHE A 1 404 ? -8.067 -5.225 27.261 1.00 20.22 398 PHE A C 1
ATOM 3120 O O . PHE A 1 404 ? -8.981 -5.588 27.988 1.00 23.36 398 PHE A O 1
ATOM 3128 N N . ASN A 1 405 ? -8.030 -4.036 26.692 1.00 21.24 399 ASN A N 1
ATOM 3129 C CA . ASN A 1 405 ? -9.128 -3.110 26.910 1.00 20.78 399 ASN A CA 1
ATOM 3130 C C . ASN A 1 405 ? -10.062 -3.183 25.726 1.00 22.46 399 ASN A C 1
ATOM 3131 O O . ASN A 1 405 ? -9.879 -4.041 24.818 1.00 21.06 399 ASN A O 1
ATOM 3136 N N . GLN A 1 406 ? -11.025 -2.268 25.689 1.00 25.02 400 GLN A N 1
ATOM 3137 C CA . GLN A 1 406 ? -12.130 -2.378 24.697 1.00 26.35 400 GLN A CA 1
ATOM 3138 C C . GLN A 1 406 ? -11.727 -2.162 23.277 1.00 24.43 400 GLN A C 1
ATOM 3139 O O . GLN A 1 406 ? -12.385 -2.697 22.359 1.00 26.61 400 GLN A O 1
ATOM 3145 N N . VAL A 1 407 ? -10.654 -1.446 23.058 1.00 22.35 401 VAL A N 1
ATOM 3146 C CA . VAL A 1 407 ? -10.213 -1.082 21.721 1.00 24.24 401 VAL A CA 1
ATOM 3147 C C . VAL A 1 407 ? -9.095 -2.038 21.215 1.00 23.22 401 VAL A C 1
ATOM 3148 O O . VAL A 1 407 ? -8.464 -1.809 20.151 1.00 24.19 401 VAL A O 1
ATOM 3152 N N . GLU A 1 408 ? -8.831 -3.091 21.998 1.00 19.70 402 GLU A N 1
ATOM 3153 C CA . GLU A 1 408 ? -7.796 -4.052 21.667 1.00 17.92 402 GLU A CA 1
ATOM 3154 C C . GLU A 1 408 ? -8.420 -5.366 21.259 1.00 16.36 402 GLU A C 1
ATOM 3155 O O . GLU A 1 408 ? -8.013 -6.454 21.662 1.00 16.46 402 GLU A O 1
ATOM 3161 N N . LYS A 1 409 ? -9.491 -5.315 20.476 1.00 17.01 403 LYS A N 1
ATOM 3162 C CA . LYS A 1 409 ? -10.200 -6.528 20.163 1.00 15.66 403 LYS A CA 1
ATOM 3163 C C . LYS A 1 409 ? -9.450 -7.558 19.306 1.00 14.63 403 LYS A C 1
ATOM 3164 O O . LYS A 1 409 ? -9.654 -8.766 19.487 1.00 16.26 403 LYS A O 1
ATOM 3170 N N . ARG A 1 410 ? -8.665 -7.108 18.301 1.00 14.89 404 ARG A N 1
ATOM 3171 C CA . ARG A 1 410 ? -8.003 -8.071 17.453 1.00 13.48 404 ARG A CA 1
ATOM 3172 C C . ARG A 1 410 ? -7.018 -8.918 18.183 1.00 13.48 404 ARG A C 1
ATOM 3173 O O . ARG A 1 410 ? -7.009 -10.142 18.078 1.00 13.02 404 ARG A O 1
ATOM 3181 N N . ILE A 1 411 ? -6.136 -8.255 18.911 1.00 14.85 405 ILE A N 1
ATOM 3182 C CA . ILE A 1 411 ? -5.167 -9.005 19.618 1.00 15.26 405 ILE A CA 1
ATOM 3183 C C . ILE A 1 411 ? -5.758 -9.924 20.697 1.00 16.97 405 ILE A C 1
ATOM 3184 O O . ILE A 1 411 ? -5.264 -11.033 20.924 1.00 15.47 405 ILE A O 1
ATOM 3189 N N . ASN A 1 412 ? -6.849 -9.468 21.321 1.00 16.21 406 ASN A N 1
ATOM 3190 C CA . ASN A 1 412 ? -7.550 -10.284 22.308 1.00 18.47 406 ASN A CA 1
ATOM 3191 C C . ASN A 1 412 ? -8.123 -11.524 21.614 1.00 17.18 406 ASN A C 1
ATOM 3192 O O . ASN A 1 412 ? -8.052 -12.630 22.125 1.00 14.59 406 ASN A O 1
ATOM 3197 N N . MET A 1 413 ? -8.710 -11.308 20.419 1.00 18.58 407 MET A N 1
ATOM 3198 C CA . MET A 1 413 ? -9.291 -12.377 19.717 1.00 18.49 407 MET A CA 1
ATOM 3199 C C . MET A 1 413 ? -8.279 -13.427 19.293 1.00 17.64 407 MET A C 1
ATOM 3200 O O . MET A 1 413 ? -8.549 -14.614 19.373 1.00 20.47 407 MET A O 1
ATOM 3205 N N . ILE A 1 414 ? -7.151 -12.960 18.818 1.00 17.98 408 ILE A N 1
ATOM 3206 C CA . ILE A 1 414 ? -6.087 -13.818 18.389 1.00 15.94 408 ILE A CA 1
ATOM 3207 C C . ILE A 1 414 ? -5.535 -14.609 19.595 1.00 18.02 408 ILE A C 1
ATOM 3208 O O . ILE A 1 414 ? -5.328 -15.827 19.481 1.00 18.23 408 ILE A O 1
ATOM 3213 N N . ALA A 1 415 ? -5.230 -13.921 20.674 1.00 17.22 409 ALA A N 1
ATOM 3214 C CA . ALA A 1 415 ? -4.672 -14.621 21.844 1.00 18.83 409 ALA A CA 1
ATOM 3215 C C . ALA A 1 415 ? -5.681 -15.729 22.273 1.00 20.26 409 ALA A C 1
ATOM 3216 O O . ALA A 1 415 ? -5.254 -16.871 22.586 1.00 21.07 409 ALA A O 1
ATOM 3218 N N . ASP A 1 416 ? -6.990 -15.427 22.300 1.00 19.55 410 ASP A N 1
ATOM 3219 C CA . ASP A 1 416 ? -7.966 -16.420 22.698 1.00 21.32 410 ASP A CA 1
ATOM 3220 C C . ASP A 1 416 ? -8.003 -17.615 21.748 1.00 19.77 410 ASP A C 1
ATOM 3221 O O . ASP A 1 416 ? -8.236 -18.754 22.185 1.00 21.01 410 ASP A O 1
ATOM 3226 N N . ARG A 1 417 ? -7.840 -17.360 20.449 1.00 18.87 411 ARG A N 1
ATOM 3227 C CA . ARG A 1 417 ? -7.826 -18.447 19.447 1.00 18.17 411 ARG A CA 1
ATOM 3228 C C . ARG A 1 417 ? -6.589 -19.358 19.597 1.00 18.54 411 ARG A C 1
ATOM 3229 O O . ARG A 1 417 ? -6.697 -20.590 19.476 1.00 16.92 411 ARG A O 1
ATOM 3237 N N . VAL A 1 418 ? -5.463 -18.770 20.029 1.00 15.59 412 VAL A N 1
ATOM 3238 C CA . VAL A 1 418 ? -4.319 -19.551 20.242 1.00 16.30 412 VAL A CA 1
ATOM 3239 C C . VAL A 1 418 ? -4.586 -20.438 21.475 1.00 16.42 412 VAL A C 1
ATOM 3240 O O . VAL A 1 418 ? -4.247 -21.617 21.447 1.00 16.51 412 VAL A O 1
ATOM 3244 N N . ASP A 1 419 ? -5.172 -19.843 22.534 1.00 14.85 413 ASP A N 1
ATOM 3245 C CA . ASP A 1 419 ? -5.472 -20.664 23.717 1.00 15.81 413 ASP A CA 1
ATOM 3246 C C . ASP A 1 419 ? -6.344 -21.829 23.266 1.00 15.19 413 ASP A C 1
ATOM 3247 O O . ASP A 1 419 ? -6.150 -22.971 23.662 1.00 16.11 413 ASP A O 1
ATOM 3252 N N . ASP A 1 420 ? -7.332 -21.556 22.409 1.00 13.92 414 ASP A N 1
ATOM 3253 C CA . ASP A 1 420 ? -8.277 -22.556 22.000 1.00 15.33 414 ASP A CA 1
ATOM 3254 C C . ASP A 1 420 ? -7.627 -23.628 21.160 1.00 15.19 414 ASP A C 1
ATOM 3255 O O . ASP A 1 420 ? -7.917 -24.799 21.274 1.00 14.52 414 ASP A O 1
ATOM 3260 N N . ALA A 1 421 ? -6.684 -23.238 20.299 1.00 16.88 415 ALA A N 1
ATOM 3261 C CA . ALA A 1 421 ? -6.032 -24.224 19.432 1.00 15.64 415 ALA A CA 1
ATOM 3262 C C . ALA A 1 421 ? -5.112 -25.141 20.212 1.00 13.66 415 ALA A C 1
ATOM 3263 O O . ALA A 1 421 ? -5.035 -26.321 19.876 1.00 17.11 415 ALA A O 1
ATOM 3265 N N . VAL A 1 422 ? -4.447 -24.587 21.219 1.00 12.09 416 VAL A N 1
ATOM 3266 C CA . VAL A 1 422 ? -3.656 -25.384 22.123 1.00 13.64 416 VAL A CA 1
ATOM 3267 C C . VAL A 1 422 ? -4.533 -26.378 22.863 1.00 13.99 416 VAL A C 1
ATOM 3268 O O . VAL A 1 422 ? -4.185 -27.560 22.977 1.00 14.57 416 VAL A O 1
ATOM 3272 N N . THR A 1 423 ? -5.677 -25.906 23.338 1.00 15.17 417 THR A N 1
ATOM 3273 C CA . THR A 1 423 ? -6.672 -26.800 23.944 1.00 13.94 417 THR A CA 1
ATOM 3274 C C . THR A 1 423 ? -7.130 -27.886 22.947 1.00 14.78 417 THR A C 1
ATOM 3275 O O . THR A 1 423 ? -7.220 -29.046 23.288 1.00 13.23 417 THR A O 1
ATOM 3279 N N . ASP A 1 424 ? -7.385 -27.509 21.691 1.00 13.54 418 ASP A N 1
ATOM 3280 C CA . ASP A 1 424 ? -7.784 -28.512 20.738 1.00 15.53 418 ASP A CA 1
ATOM 3281 C C . ASP A 1 424 ? -6.761 -29.634 20.514 1.00 14.83 418 ASP A C 1
ATOM 3282 O O . ASP A 1 424 ? -7.132 -30.820 20.351 1.00 13.89 418 ASP A O 1
ATOM 3287 N N . ILE A 1 425 ? -5.481 -29.277 20.470 1.00 15.80 419 ILE A N 1
ATOM 3288 C CA . ILE A 1 425 ? -4.425 -30.286 20.465 1.00 16.12 419 ILE A CA 1
ATOM 3289 C C . ILE A 1 425 ? -4.512 -31.249 21.685 1.00 15.85 419 ILE A C 1
ATOM 3290 O O . ILE A 1 425 ? -4.546 -32.494 21.514 1.00 14.84 419 ILE A O 1
ATOM 3295 N N . TRP A 1 426 ? -4.482 -30.714 22.892 1.00 14.95 420 TRP A N 1
ATOM 3296 C CA . TRP A 1 426 ? -4.518 -31.564 24.077 1.00 15.99 420 TRP A CA 1
ATOM 3297 C C . TRP A 1 426 ? -5.785 -32.343 24.224 1.00 16.51 420 TRP A C 1
ATOM 3298 O O . TRP A 1 426 ? -5.745 -33.488 24.667 1.00 14.16 420 TRP A O 1
ATOM 3309 N N . SER A 1 427 ? -6.895 -31.784 23.735 1.00 16.19 421 SER A N 1
ATOM 3310 C CA . SER A 1 427 ? -8.192 -32.501 23.837 1.00 16.32 421 SER A CA 1
ATOM 3311 C C . SER A 1 427 ? -8.183 -33.760 23.031 1.00 15.39 421 SER A C 1
ATOM 3312 O O . SER A 1 427 ? -8.639 -34.798 23.481 1.00 16.07 421 SER A O 1
ATOM 3315 N N . TYR A 1 428 ? -7.735 -33.662 21.764 1.00 15.30 422 TYR A N 1
ATOM 3316 C CA . TYR A 1 428 ? -7.698 -34.836 20.900 1.00 15.04 422 TYR A CA 1
ATOM 3317 C C . TYR A 1 428 ? -6.688 -35.847 21.412 1.00 16.15 422 TYR A C 1
ATOM 3318 O O . TYR A 1 428 ? -6.968 -37.069 21.477 1.00 15.97 422 TYR A O 1
ATOM 3327 N N . ASN A 1 429 ? -5.512 -35.340 21.797 1.00 16.48 423 ASN A N 1
ATOM 3328 C CA . ASN A 1 429 ? -4.443 -36.175 22.262 1.00 17.34 423 ASN A CA 1
ATOM 3329 C C . ASN A 1 429 ? -4.876 -36.992 23.458 1.00 17.35 423 ASN A C 1
ATOM 3330 O O . ASN A 1 429 ? -4.493 -38.165 23.609 1.00 19.07 423 ASN A O 1
ATOM 3335 N N . ALA A 1 430 ? -5.687 -36.385 24.327 1.00 16.31 424 ALA A N 1
ATOM 3336 C CA . ALA A 1 430 ? -6.118 -37.050 25.562 1.00 16.87 424 ALA A CA 1
ATOM 3337 C C . ALA A 1 430 ? -7.162 -38.089 25.233 1.00 15.61 424 ALA A C 1
ATOM 3338 O O . ALA A 1 430 ? -7.100 -39.214 25.700 1.00 17.10 424 ALA A O 1
ATOM 3340 N N . LYS A 1 431 ? -8.147 -37.724 24.400 1.00 15.65 425 LYS A N 1
ATOM 3341 C CA . LYS A 1 431 ? -9.178 -38.662 24.056 1.00 16.44 425 LYS A CA 1
ATOM 3342 C C . LYS A 1 431 ? -8.633 -39.890 23.385 1.00 17.00 425 LYS A C 1
ATOM 3343 O O . LYS A 1 431 ? -9.096 -40.990 23.658 1.00 17.74 425 LYS A O 1
ATOM 3349 N N . LEU A 1 432 ? -7.703 -39.692 22.423 1.00 16.00 426 LEU A N 1
ATOM 3350 C CA . LEU A 1 432 ? -7.092 -40.799 21.753 1.00 15.83 426 LEU A CA 1
ATOM 3351 C C . LEU A 1 432 ? -6.110 -41.610 22.598 1.00 15.69 426 LEU A C 1
ATOM 3352 O O . LEU A 1 432 ? -6.141 -42.847 22.535 1.00 20.03 426 LEU A O 1
ATOM 3357 N N . LEU A 1 433 ? -5.281 -40.939 23.398 1.00 15.13 427 LEU A N 1
ATOM 3358 C CA . LEU A 1 433 ? -4.272 -41.667 24.217 1.00 16.04 427 LEU A CA 1
ATOM 3359 C C . LEU A 1 433 ? -5.039 -42.644 25.073 1.00 17.58 427 LEU A C 1
ATOM 3360 O O . LEU A 1 433 ? -4.626 -43.809 25.176 1.00 18.59 427 LEU A O 1
ATOM 3365 N N . VAL A 1 434 ? -6.136 -42.163 25.748 1.00 15.23 428 VAL A N 1
ATOM 3366 C CA . VAL A 1 434 ? -6.895 -43.069 26.601 1.00 15.31 428 VAL A CA 1
ATOM 3367 C C . VAL A 1 434 ? -7.460 -44.276 25.885 1.00 14.80 428 VAL A C 1
ATOM 3368 O O . VAL A 1 434 ? -7.384 -45.357 26.356 1.00 15.79 428 VAL A O 1
ATOM 3372 N N . LEU A 1 435 ? -8.099 -44.060 24.731 1.00 15.77 429 LEU A N 1
ATOM 3373 C CA . LEU A 1 435 ? -8.688 -45.157 23.996 1.00 17.26 429 LEU A CA 1
ATOM 3374 C C . LEU A 1 435 ? -7.620 -46.181 23.586 1.00 15.41 429 LEU A C 1
ATOM 3375 O O . LEU A 1 435 ? -7.826 -47.374 23.619 1.00 16.63 429 LEU A O 1
ATOM 3380 N N . ILE A 1 436 ? -6.474 -45.690 23.152 1.00 15.73 430 ILE A N 1
ATOM 3381 C CA . ILE A 1 436 ? -5.413 -46.503 22.671 1.00 15.25 430 ILE A CA 1
ATOM 3382 C C . ILE A 1 436 ? -4.809 -47.271 23.836 1.00 15.10 430 ILE A C 1
ATOM 3383 O O . ILE A 1 436 ? -4.609 -48.501 23.780 1.00 17.15 430 ILE A O 1
ATOM 3388 N N . GLU A 1 437 ? -4.617 -46.554 24.935 1.00 15.93 431 GLU A N 1
ATOM 3389 C CA . GLU A 1 437 ? -3.898 -47.159 26.056 1.00 16.44 431 GLU A CA 1
ATOM 3390 C C . GLU A 1 437 ? -4.808 -48.177 26.789 1.00 18.09 431 GLU A C 1
ATOM 3391 O O . GLU A 1 437 ? -4.344 -49.130 27.387 1.00 16.88 431 GLU A O 1
ATOM 3397 N N . ASN A 1 438 ? -6.141 -47.960 26.714 1.00 16.15 432 ASN A N 1
ATOM 3398 C CA . ASN A 1 438 ? -7.039 -48.956 27.271 1.00 15.70 432 ASN A CA 1
ATOM 3399 C C . ASN A 1 438 ? -6.970 -50.325 26.544 1.00 16.93 432 ASN A C 1
ATOM 3400 O O . ASN A 1 438 ? -7.049 -51.364 27.167 1.00 14.99 432 ASN A O 1
ATOM 3405 N N . ASP A 1 439 ? -6.821 -50.297 25.188 1.00 15.78 433 ASP A N 1
ATOM 3406 C CA . ASP A 1 439 ? -6.658 -51.546 24.452 1.00 16.80 433 ASP A CA 1
ATOM 3407 C C . ASP A 1 439 ? -5.357 -52.192 24.912 1.00 18.01 433 ASP A C 1
ATOM 3408 O O . ASP A 1 439 ? -5.331 -53.392 25.174 1.00 17.92 433 ASP A O 1
ATOM 3413 N N . ARG A 1 440 ? -4.305 -51.382 25.032 1.00 17.63 434 ARG A N 1
ATOM 3414 C CA . ARG A 1 440 ? -2.990 -51.914 25.414 1.00 18.14 434 ARG A CA 1
ATOM 3415 C C . ARG A 1 440 ? -2.991 -52.557 26.798 1.00 17.50 434 ARG A C 1
ATOM 3416 O O . ARG A 1 440 ? -2.440 -53.621 27.005 1.00 17.58 434 ARG A O 1
ATOM 3424 N N . THR A 1 441 ? -3.675 -51.908 27.712 1.00 17.53 435 THR A N 1
ATOM 3425 C CA . THR A 1 441 ? -3.730 -52.370 29.077 1.00 15.65 435 THR A CA 1
ATOM 3426 C C . THR A 1 441 ? -4.462 -53.720 29.210 1.00 16.87 435 THR A C 1
ATOM 3427 O O . THR A 1 441 ? -3.963 -54.625 29.846 1.00 15.47 435 THR A O 1
ATOM 3431 N N . LEU A 1 442 ? -5.673 -53.805 28.628 1.00 15.43 436 LEU A N 1
ATOM 3432 C CA . LEU A 1 442 ? -6.465 -55.002 28.654 1.00 16.45 436 LEU A CA 1
ATOM 3433 C C . LEU A 1 442 ? -5.768 -56.145 27.908 1.00 15.90 436 LEU A C 1
ATOM 3434 O O . LEU A 1 442 ? -5.853 -57.291 28.284 1.00 16.85 436 LEU A O 1
ATOM 3439 N N . ASP A 1 443 ? -4.986 -55.809 26.877 1.00 15.97 437 ASP A N 1
ATOM 3440 C CA . ASP A 1 443 ? -4.274 -56.773 26.113 1.00 16.11 437 ASP A CA 1
ATOM 3441 C C . ASP A 1 443 ? -3.085 -57.249 26.936 1.00 15.70 437 ASP A C 1
ATOM 3442 O O . ASP A 1 443 ? -2.689 -58.427 26.855 1.00 17.08 437 ASP A O 1
ATOM 3447 N N . LEU A 1 444 ? -2.489 -56.334 27.667 1.00 15.24 438 LEU A N 1
ATOM 3448 C CA . LEU A 1 444 ? -1.282 -56.687 28.478 1.00 15.43 438 LEU A CA 1
ATOM 3449 C C . LEU A 1 444 ? -1.686 -57.691 29.594 1.00 15.63 438 LEU A C 1
ATOM 3450 O O . LEU A 1 444 ? -0.962 -58.644 29.868 1.00 15.39 438 LEU A O 1
ATOM 3455 N N . HIS A 1 445 ? -2.814 -57.402 30.238 1.00 15.74 439 HIS A N 1
ATOM 3456 C CA . HIS A 1 445 ? -3.322 -58.350 31.249 1.00 15.39 439 HIS A CA 1
ATOM 3457 C C . HIS A 1 445 ? -3.510 -59.729 30.644 1.00 16.16 439 HIS A C 1
ATOM 3458 O O . HIS A 1 445 ? -3.116 -60.741 31.267 1.00 15.23 439 HIS A O 1
ATOM 3465 N N . ASP A 1 446 ? -4.200 -59.816 29.477 1.00 15.61 440 ASP A N 1
ATOM 3466 C CA . ASP A 1 446 ? -4.306 -61.116 28.805 1.00 14.34 440 ASP A CA 1
ATOM 3467 C C . ASP A 1 446 ? -2.963 -61.804 28.545 1.00 14.78 440 ASP A C 1
ATOM 3468 O O . ASP A 1 446 ? -2.807 -62.987 28.758 1.00 16.52 440 ASP A O 1
ATOM 3473 N N . ALA A 1 447 ? -2.037 -61.052 27.999 1.00 12.67 441 ALA A N 1
ATOM 3474 C CA . ALA A 1 447 ? -0.733 -61.543 27.672 1.00 15.11 441 ALA A CA 1
ATOM 3475 C C . ALA A 1 447 ? -0.046 -62.097 28.951 1.00 16.08 441 ALA A C 1
ATOM 3476 O O . ALA A 1 447 ? 0.526 -63.213 28.945 1.00 16.72 441 ALA A O 1
ATOM 3478 N N . ASN A 1 448 ? -0.240 -61.397 30.046 1.00 16.62 442 ASN A N 1
ATOM 3479 C CA . ASN A 1 448 ? 0.384 -61.811 31.353 1.00 16.42 442 ASN A CA 1
ATOM 3480 C C . ASN A 1 448 ? -0.192 -63.148 31.842 1.00 17.26 442 ASN A C 1
ATOM 3481 O O . ASN A 1 448 ? 0.566 -64.000 32.233 1.00 15.54 442 ASN A O 1
ATOM 3486 N N . VAL A 1 449 ? -1.520 -63.339 31.788 1.00 16.13 443 VAL A N 1
ATOM 3487 C CA . VAL A 1 449 ? -2.078 -64.632 32.264 1.00 17.12 443 VAL A CA 1
ATOM 3488 C C . VAL A 1 449 ? -1.829 -65.757 31.247 1.00 16.95 443 VAL A C 1
ATOM 3489 O O . VAL A 1 449 ? -1.735 -66.943 31.602 1.00 18.77 443 VAL A O 1
ATOM 3493 N N . ARG A 1 450 ? -1.744 -65.407 29.943 1.00 17.55 444 ARG A N 1
ATOM 3494 C CA . ARG A 1 450 ? -1.339 -66.405 28.987 1.00 14.79 444 ARG A CA 1
ATOM 3495 C C . ARG A 1 450 ? 0.068 -66.886 29.304 1.00 16.12 444 ARG A C 1
ATOM 3496 O O . ARG A 1 450 ? 0.369 -68.077 29.158 1.00 16.24 444 ARG A O 1
ATOM 3504 N N . ASN A 1 451 ? 0.919 -65.952 29.762 1.00 15.04 445 ASN A N 1
ATOM 3505 C CA . ASN A 1 451 ? 2.311 -66.309 30.177 1.00 16.69 445 ASN A CA 1
ATOM 3506 C C . ASN A 1 451 ? 2.346 -67.263 31.383 1.00 16.63 445 ASN A C 1
ATOM 3507 O O . ASN A 1 451 ? 3.093 -68.178 31.393 1.00 14.91 445 ASN A O 1
ATOM 3512 N N . LEU A 1 452 ? 1.531 -66.997 32.403 1.00 14.59 446 LEU A N 1
ATOM 3513 C CA . LEU A 1 452 ? 1.372 -67.934 33.510 1.00 15.37 446 LEU A CA 1
ATOM 3514 C C . LEU A 1 452 ? 0.891 -69.285 33.028 1.00 15.52 446 LEU A C 1
ATOM 3515 O O . LEU A 1 452 ? 1.443 -70.273 33.351 1.00 15.76 446 LEU A O 1
ATOM 3520 N N . HIS A 1 453 ? -0.183 -69.302 32.223 1.00 14.43 447 HIS A N 1
ATOM 3521 C CA . HIS A 1 453 ? -0.800 -70.503 31.766 1.00 15.47 447 HIS A CA 1
ATOM 3522 C C . HIS A 1 453 ? 0.274 -71.331 31.050 1.00 13.94 447 HIS A C 1
ATOM 3523 O O . HIS A 1 453 ? 0.345 -72.538 31.190 1.00 17.67 447 HIS A O 1
ATOM 3530 N N . GLU A 1 454 ? 1.113 -70.644 30.265 1.00 15.84 448 GLU A N 1
ATOM 3531 C CA . GLU A 1 454 ? 2.215 -71.337 29.533 1.00 14.35 448 GLU A CA 1
ATOM 3532 C C . GLU A 1 454 ? 3.255 -71.899 30.482 1.00 13.03 448 GLU A C 1
ATOM 3533 O O . GLU A 1 454 ? 3.787 -72.969 30.202 1.00 14.46 448 GLU A O 1
ATOM 3539 N N . GLN A 1 455 ? 3.552 -71.193 31.587 1.00 14.94 449 GLN A N 1
ATOM 3540 C CA . GLN A 1 455 ? 4.515 -71.746 32.536 1.00 13.79 449 GLN A CA 1
ATOM 3541 C C . GLN A 1 455 ? 3.956 -73.016 33.165 1.00 16.32 449 GLN A C 1
ATOM 3542 O O . GLN A 1 455 ? 4.687 -73.993 33.322 1.00 13.95 449 GLN A O 1
ATOM 3548 N N . ILE A 1 456 ? 2.677 -73.007 33.577 1.00 15.53 450 ILE A N 1
ATOM 3549 C CA . ILE A 1 456 ? 2.076 -74.233 34.051 1.00 16.03 450 ILE A CA 1
ATOM 3550 C C . ILE A 1 456 ? 2.112 -75.334 32.959 1.00 16.29 450 ILE A C 1
ATOM 3551 O O . ILE A 1 456 ? 2.422 -76.456 33.266 1.00 16.23 450 ILE A O 1
ATOM 3556 N N . LYS A 1 457 ? 1.693 -75.028 31.710 1.00 15.53 451 LYS A N 1
ATOM 3557 C CA . LYS A 1 457 ? 1.762 -75.982 30.612 1.00 15.16 451 LYS A CA 1
ATOM 3558 C C . LYS A 1 457 ? 3.131 -76.642 30.523 1.00 15.09 451 LYS A C 1
ATOM 3559 O O . LYS A 1 457 ? 3.247 -77.861 30.435 1.00 14.43 451 LYS A O 1
ATOM 3565 N N . ARG A 1 458 ? 4.157 -75.853 30.691 1.00 14.69 452 ARG A N 1
ATOM 3566 C CA . ARG A 1 458 ? 5.500 -76.346 30.565 1.00 15.55 452 ARG A CA 1
ATOM 3567 C C . ARG A 1 458 ? 5.792 -77.270 31.770 1.00 16.49 452 ARG A C 1
ATOM 3568 O O . ARG A 1 458 ? 6.560 -78.208 31.620 1.00 17.82 452 ARG A O 1
ATOM 3576 N N . ALA A 1 459 ? 5.251 -76.953 32.941 1.00 14.98 453 ALA A N 1
ATOM 3577 C CA . ALA A 1 459 ? 5.489 -77.808 34.147 1.00 15.62 453 ALA A CA 1
ATOM 3578 C C . ALA A 1 459 ? 4.811 -79.120 34.064 1.00 13.76 453 ALA A C 1
ATOM 3579 O O . ALA A 1 459 ? 5.341 -80.162 34.455 1.00 11.96 453 ALA A O 1
ATOM 3581 N N . LEU A 1 460 ? 3.581 -79.141 33.533 1.00 12.63 454 LEU A N 1
ATOM 3582 C CA . LEU A 1 460 ? 2.779 -80.356 33.533 1.00 13.94 454 LEU A CA 1
ATOM 3583 C C . LEU A 1 460 ? 3.183 -81.290 32.394 1.00 13.57 454 LEU A C 1
ATOM 3584 O O . LEU A 1 460 ? 3.035 -82.492 32.482 1.00 12.76 454 LEU A O 1
ATOM 3589 N N . LYS A 1 461 ? 3.735 -80.684 31.328 1.00 13.83 455 LYS A N 1
ATOM 3590 C CA . LYS A 1 461 ? 4.134 -81.477 30.162 1.00 16.47 455 LYS A CA 1
ATOM 3591 C C . LYS A 1 461 ? 3.045 -82.481 29.731 1.00 15.64 455 LYS A C 1
ATOM 3592 O O . LYS A 1 461 ? 1.897 -82.098 29.571 1.00 16.62 455 LYS A O 1
ATOM 3598 N N . ASP A 1 462 ? 3.408 -83.757 29.582 1.00 17.38 456 ASP A N 1
ATOM 3599 C CA . ASP A 1 462 ? 2.499 -84.784 29.092 1.00 16.76 456 ASP A CA 1
ATOM 3600 C C . ASP A 1 462 ? 1.555 -85.362 30.180 1.00 17.50 456 ASP A C 1
ATOM 3601 O O . ASP A 1 462 ? 0.763 -86.256 29.876 1.00 16.14 456 ASP A O 1
ATOM 3606 N N . ASN A 1 463 ? 1.615 -84.766 31.381 1.00 14.56 457 ASN A N 1
ATOM 3607 C CA . ASN A 1 463 ? 0.714 -85.219 32.493 1.00 14.99 457 ASN A CA 1
ATOM 3608 C C . ASN A 1 463 ? -0.619 -84.515 32.529 1.00 14.11 457 ASN A C 1
ATOM 3609 O O . ASN A 1 463 ? -1.356 -84.708 33.467 1.00 13.67 457 ASN A O 1
ATOM 3614 N N . ALA A 1 464 ? -0.890 -83.643 31.543 1.00 13.59 458 ALA A N 1
ATOM 3615 C CA . ALA A 1 464 ? -2.182 -82.899 31.537 1.00 15.99 458 ALA A CA 1
ATOM 3616 C C . ALA A 1 464 ? -2.677 -82.603 30.162 1.00 16.12 458 ALA A C 1
ATOM 3617 O O . ALA A 1 464 ? -1.884 -82.361 29.243 1.00 16.76 458 ALA A O 1
ATOM 3619 N N . ILE A 1 465 ? -3.973 -82.638 29.999 1.00 12.63 459 ILE A N 1
ATOM 3620 C CA . ILE A 1 465 ? -4.590 -82.317 28.668 1.00 14.73 459 ILE A CA 1
ATOM 3621 C C . ILE A 1 465 ? -4.937 -80.819 28.746 1.00 14.64 459 ILE A C 1
ATOM 3622 O O . ILE A 1 465 ? -5.631 -80.320 29.693 1.00 14.18 459 ILE A O 1
ATOM 3627 N N . ASP A 1 466 ? -4.475 -80.091 27.716 1.00 14.30 460 ASP A N 1
ATOM 3628 C CA . ASP A 1 466 ? -4.820 -78.653 27.560 1.00 16.14 460 ASP A CA 1
ATOM 3629 C C . ASP A 1 466 ? -6.213 -78.476 26.943 1.00 16.96 460 ASP A C 1
ATOM 3630 O O . ASP A 1 466 ? -6.391 -78.749 25.789 1.00 17.74 460 ASP A O 1
ATOM 3635 N N . GLU A 1 467 ? -7.223 -78.149 27.778 1.00 15.94 461 GLU A N 1
ATOM 3636 C CA . GLU A 1 467 ? -8.600 -78.051 27.352 1.00 18.52 461 GLU A CA 1
ATOM 3637 C C . GLU A 1 467 ? -8.927 -76.857 26.462 1.00 19.87 461 GLU A C 1
ATOM 3638 O O . GLU A 1 467 ? -10.065 -76.751 25.983 1.00 20.67 461 GLU A O 1
ATOM 3644 N N . GLY A 1 468 ? -7.960 -76.001 26.219 1.00 17.41 462 GLY A N 1
ATOM 3645 C CA . GLY A 1 468 ? -8.086 -74.805 25.355 1.00 20.52 462 GLY A CA 1
ATOM 3646 C C . GLY A 1 468 ? -8.934 -73.671 25.964 1.00 18.27 462 GLY A C 1
ATOM 3647 O O . GLY A 1 468 ? -9.325 -72.729 25.255 1.00 18.88 462 GLY A O 1
ATOM 3648 N N . ASP A 1 469 ? -9.212 -73.739 27.250 1.00 16.39 463 ASP A N 1
ATOM 3649 C CA . ASP A 1 469 ? -10.101 -72.765 27.905 1.00 16.05 463 ASP A CA 1
ATOM 3650 C C . ASP A 1 469 ? -9.430 -72.192 29.144 1.00 15.39 463 ASP A C 1
ATOM 3651 O O . ASP A 1 469 ? -10.089 -71.565 30.022 1.00 14.56 463 ASP A O 1
ATOM 3656 N N . GLY A 1 470 ? -8.100 -72.373 29.193 1.00 14.32 464 GLY A N 1
ATOM 3657 C CA . GLY A 1 470 ? -7.371 -71.874 30.346 1.00 15.21 464 GLY A CA 1
ATOM 3658 C C . GLY A 1 470 ? -7.121 -72.968 31.393 1.00 15.12 464 GLY A C 1
ATOM 3659 O O . GLY A 1 470 ? -6.297 -72.753 32.324 1.00 17.28 464 GLY A O 1
ATOM 3660 N N . CYS A 1 471 ? -7.823 -74.105 31.277 1.00 16.65 465 CYS A N 1
ATOM 3661 C CA . CYS A 1 471 ? -7.737 -75.212 32.213 1.00 16.32 465 CYS A CA 1
ATOM 3662 C C . CYS A 1 471 ? -6.936 -76.440 31.664 1.00 15.95 465 CYS A C 1
ATOM 3663 O O . CYS A 1 471 ? -6.849 -76.679 30.456 1.00 11.34 465 CYS A O 1
ATOM 3666 N N . PHE A 1 472 ? -6.301 -77.175 32.583 1.00 14.49 466 PHE A N 1
ATOM 3667 C CA . PHE A 1 472 ? -5.688 -78.432 32.324 1.00 15.07 466 PHE A CA 1
ATOM 3668 C C . PHE A 1 472 ? -6.373 -79.571 33.097 1.00 16.20 466 PHE A C 1
ATOM 3669 O O . PHE A 1 472 ? -6.616 -79.446 34.302 1.00 14.83 466 PHE A O 1
ATOM 3677 N N A SER A 1 473 ? -6.715 -80.652 32.400 0.83 17.00 467 SER A N 1
ATOM 3678 N N B SER A 1 473 ? -6.693 -80.659 32.392 0.17 16.78 467 SER A N 1
ATOM 3679 C CA A SER A 1 473 ? -7.215 -81.889 33.014 0.83 16.72 467 SER A CA 1
ATOM 3680 C CA B SER A 1 473 ? -7.211 -81.889 33.001 0.17 16.82 467 SER A CA 1
ATOM 3681 C C A SER A 1 473 ? -6.043 -82.753 33.410 0.83 16.51 467 SER A C 1
ATOM 3682 C C B SER A 1 473 ? -6.046 -82.774 33.411 0.17 16.53 467 SER A C 1
ATOM 3683 O O A SER A 1 473 ? -5.314 -83.189 32.548 0.83 16.45 467 SER A O 1
ATOM 3684 O O B SER A 1 473 ? -5.390 -83.355 32.556 0.17 16.73 467 SER A O 1
ATOM 3689 N N . ILE A 1 474 ? -5.772 -82.867 34.709 1.00 15.13 468 ILE A N 1
ATOM 3690 C CA . ILE A 1 474 ? -4.555 -83.549 35.160 1.00 13.98 468 ILE A CA 1
ATOM 3691 C C . ILE A 1 474 ? -4.703 -85.078 35.097 1.00 15.17 468 ILE A C 1
ATOM 3692 O O . ILE A 1 474 ? -5.723 -85.623 35.552 1.00 13.86 468 ILE A O 1
ATOM 3697 N N . LEU A 1 475 ? -3.751 -85.769 34.447 1.00 13.28 469 LEU A N 1
ATOM 3698 C CA . LEU A 1 475 ? -3.900 -87.214 34.212 1.00 14.25 469 LEU A CA 1
ATOM 3699 C C . LEU A 1 475 ? -3.433 -88.114 35.405 1.00 15.03 469 LEU A C 1
ATOM 3700 O O . LEU A 1 475 ? -3.012 -89.275 35.194 1.00 15.45 469 LEU A O 1
ATOM 3705 N N . HIS A 1 476 ? -3.456 -87.560 36.620 1.00 15.75 470 HIS A N 1
ATOM 3706 C CA . HIS A 1 476 ? -3.115 -88.369 37.803 1.00 14.57 470 HIS A CA 1
ATOM 3707 C C . HIS A 1 476 ? -3.890 -87.713 38.950 1.00 15.51 470 HIS A C 1
ATOM 3708 O O . HIS A 1 476 ? -4.301 -86.555 38.845 1.00 16.56 470 HIS A O 1
ATOM 3715 N N . LYS A 1 477 ? -3.978 -88.384 40.064 1.00 15.49 471 LYS A N 1
ATOM 3716 C CA . LYS A 1 477 ? -4.623 -87.803 41.224 1.00 18.01 471 LYS A CA 1
ATOM 3717 C C . LYS A 1 477 ? -3.706 -86.690 41.682 1.00 18.51 471 LYS A C 1
ATOM 3718 O O . LYS A 1 477 ? -2.501 -86.894 41.820 1.00 17.07 471 LYS A O 1
ATOM 3724 N N . CYS A 1 478 ? -4.289 -85.523 41.972 1.00 18.05 472 CYS A N 1
ATOM 3725 C CA . CYS A 1 478 ? -3.512 -84.358 42.306 1.00 17.05 472 CYS A CA 1
ATOM 3726 C C . CYS A 1 478 ? -4.209 -83.720 43.502 1.00 17.91 472 CYS A C 1
ATOM 3727 O O . CYS A 1 478 ? -5.110 -82.868 43.388 1.00 17.74 472 CYS A O 1
ATOM 3730 N N . ASN A 1 479 ? -3.795 -84.210 44.660 1.00 17.69 473 ASN A N 1
ATOM 3731 C CA . ASN A 1 479 ? -4.450 -83.664 45.885 1.00 18.37 473 ASN A CA 1
ATOM 3732 C C . ASN A 1 479 ? -3.932 -82.247 46.204 1.00 17.20 473 ASN A C 1
ATOM 3733 O O . ASN A 1 479 ? -3.199 -81.622 45.419 1.00 16.39 473 ASN A O 1
ATOM 3738 N N . ASP A 1 480 ? -4.341 -81.676 47.329 1.00 16.64 474 ASP A N 1
ATOM 3739 C CA . ASP A 1 480 ? -4.014 -80.285 47.623 1.00 17.60 474 ASP A CA 1
ATOM 3740 C C . ASP A 1 480 ? -2.489 -80.028 47.674 1.00 15.57 474 ASP A C 1
ATOM 3741 O O . ASP A 1 480 ? -2.012 -78.991 47.246 1.00 14.81 474 ASP A O 1
ATOM 3746 N N . SER A 1 481 ? -1.776 -81.010 48.201 1.00 17.02 475 SER A N 1
ATOM 3747 C CA . SER A 1 481 ? -0.324 -80.943 48.237 1.00 17.55 475 SER A CA 1
ATOM 3748 C C . SER A 1 481 ? 0.252 -80.817 46.810 1.00 18.08 475 SER A C 1
ATOM 3749 O O . SER A 1 481 ? 1.137 -80.006 46.553 1.00 18.61 475 SER A O 1
ATOM 3752 N N . CYS A 1 482 ? -0.229 -81.688 45.936 1.00 16.14 476 CYS A N 1
ATOM 3753 C CA . CYS A 1 482 ? 0.209 -81.752 44.528 1.00 16.40 476 CYS A CA 1
ATOM 3754 C C . CYS A 1 482 ? -0.152 -80.413 43.879 1.00 16.75 476 CYS A C 1
ATOM 3755 O O . CYS A 1 482 ? 0.696 -79.793 43.173 1.00 17.13 476 CYS A O 1
ATOM 3758 N N . MET A 1 483 ? -1.402 -79.931 44.093 1.00 14.64 477 MET A N 1
ATOM 3759 C CA . MET A 1 483 ? -1.803 -78.623 43.509 1.00 15.11 477 MET A CA 1
ATOM 3760 C C . MET A 1 483 ? -0.890 -77.491 43.985 1.00 15.39 477 MET A C 1
ATOM 3761 O O . MET A 1 483 ? -0.615 -76.555 43.238 1.00 15.31 477 MET A O 1
ATOM 3766 N N . GLU A 1 484 ? -0.361 -77.557 45.243 1.00 15.82 478 GLU A N 1
ATOM 3767 C CA . GLU A 1 484 ? 0.422 -76.470 45.735 1.00 16.92 478 GLU A CA 1
ATOM 3768 C C . GLU A 1 484 ? 1.789 -76.498 45.025 1.00 17.10 478 GLU A C 1
ATOM 3769 O O . GLU A 1 484 ? 2.391 -75.462 44.782 1.00 19.53 478 GLU A O 1
ATOM 3775 N N . THR A 1 485 ? 2.246 -77.700 44.710 1.00 17.12 479 THR A N 1
ATOM 3776 C CA . THR A 1 485 ? 3.517 -77.817 43.975 1.00 15.92 479 THR A CA 1
ATOM 3777 C C . THR A 1 485 ? 3.380 -77.226 42.578 1.00 14.04 479 THR A C 1
ATOM 3778 O O . THR A 1 485 ? 4.326 -76.698 42.050 1.00 16.92 479 THR A O 1
ATOM 3782 N N . ILE A 1 486 ? 2.208 -77.344 42.008 1.00 12.38 480 ILE A N 1
ATOM 3783 C CA . ILE A 1 486 ? 1.996 -76.755 40.726 1.00 12.68 480 ILE A CA 1
ATOM 3784 C C . ILE A 1 486 ? 1.981 -75.242 40.886 1.00 14.61 480 ILE A C 1
ATOM 3785 O O . ILE A 1 486 ? 2.630 -74.566 40.163 1.00 15.00 480 ILE A O 1
ATOM 3790 N N . ARG A 1 487 ? 1.214 -74.747 41.870 1.00 14.29 481 ARG A N 1
ATOM 3791 C CA . ARG A 1 487 ? 1.119 -73.293 42.091 1.00 15.62 481 ARG A CA 1
ATOM 3792 C C . ARG A 1 487 ? 2.458 -72.681 42.514 1.00 17.51 481 ARG A C 1
ATOM 3793 O O . ARG A 1 487 ? 2.746 -71.513 42.104 1.00 18.97 481 ARG A O 1
ATOM 3801 N N . ASN A 1 488 ? 3.284 -73.415 43.243 1.00 18.28 482 ASN A N 1
ATOM 3802 C CA . ASN A 1 488 ? 4.512 -72.803 43.691 1.00 18.54 482 ASN A CA 1
ATOM 3803 C C . ASN A 1 488 ? 5.748 -73.154 42.802 1.00 17.89 482 ASN A C 1
ATOM 3804 O O . ASN A 1 488 ? 6.927 -72.960 43.164 1.00 18.51 482 ASN A O 1
ATOM 3809 N N . GLY A 1 489 ? 5.458 -73.767 41.674 1.00 16.44 483 GLY A N 1
ATOM 3810 C CA . GLY A 1 489 ? 6.497 -74.069 40.693 1.00 17.81 483 GLY A CA 1
ATOM 3811 C C . GLY A 1 489 ? 7.509 -75.127 41.037 1.00 18.00 483 GLY A C 1
ATOM 3812 O O . GLY A 1 489 ? 8.610 -75.115 40.458 1.00 18.85 483 GLY A O 1
ATOM 3813 N N . THR A 1 490 ? 7.148 -76.080 41.882 1.00 17.86 484 THR A N 1
ATOM 3814 C CA . THR A 1 490 ? 8.049 -77.193 42.228 1.00 17.93 484 THR A CA 1
ATOM 3815 C C . THR A 1 490 ? 7.602 -78.534 41.725 1.00 16.55 484 THR A C 1
ATOM 3816 O O . THR A 1 490 ? 8.362 -79.497 41.780 1.00 17.57 484 THR A O 1
ATOM 3820 N N . TYR A 1 491 ? 6.342 -78.606 41.187 1.00 15.63 485 TYR A N 1
ATOM 3821 C CA . TYR A 1 491 ? 5.846 -79.798 40.628 1.00 13.53 485 TYR A CA 1
ATOM 3822 C C . TYR A 1 491 ? 6.833 -80.373 39.583 1.00 15.91 485 TYR A C 1
ATOM 3823 O O . TYR A 1 491 ? 7.311 -79.620 38.661 1.00 17.47 485 TYR A O 1
ATOM 3832 N N . ASN A 1 492 ? 7.120 -81.670 39.691 1.00 14.93 486 ASN A N 1
ATOM 3833 C CA . ASN A 1 492 ? 8.018 -82.388 38.770 1.00 17.16 486 ASN A CA 1
ATOM 3834 C C . ASN A 1 492 ? 7.272 -83.443 38.011 1.00 15.01 486 ASN A C 1
ATOM 3835 O O . ASN A 1 492 ? 6.801 -84.386 38.609 1.00 16.47 486 ASN A O 1
ATOM 3840 N N . HIS A 1 493 ? 7.083 -83.233 36.701 1.00 15.19 487 HIS A N 1
ATOM 3841 C CA . HIS A 1 493 ? 6.235 -84.152 35.940 1.00 14.19 487 HIS A CA 1
ATOM 3842 C C . HIS A 1 493 ? 6.703 -85.608 36.014 1.00 14.55 487 HIS A C 1
ATOM 3843 O O . HIS A 1 493 ? 5.970 -86.542 35.857 1.00 13.02 487 HIS A O 1
ATOM 3850 N N . GLU A 1 494 ? 8.022 -85.786 36.237 1.00 14.16 488 GLU A N 1
ATOM 3851 C CA . GLU A 1 494 ? 8.567 -87.119 36.280 1.00 15.35 488 GLU A CA 1
ATOM 3852 C C . GLU A 1 494 ? 8.005 -87.963 37.428 1.00 13.12 488 GLU A C 1
ATOM 3853 O O . GLU A 1 494 ? 7.991 -89.172 37.353 1.00 15.14 488 GLU A O 1
ATOM 3859 N N . ASP A 1 495 ? 7.516 -87.309 38.451 1.00 14.04 489 ASP A N 1
ATOM 3860 C CA . ASP A 1 495 ? 6.993 -88.006 39.629 1.00 14.35 489 ASP A CA 1
ATOM 3861 C C . ASP A 1 495 ? 5.695 -88.729 39.373 1.00 15.04 489 ASP A C 1
ATOM 3862 O O . ASP A 1 495 ? 5.338 -89.650 40.092 1.00 13.94 489 ASP A O 1
ATOM 3867 N N . TYR A 1 496 ? 5.047 -88.347 38.299 1.00 14.39 490 TYR A N 1
ATOM 3868 C CA . TYR A 1 496 ? 3.661 -88.882 38.016 1.00 13.24 490 TYR A CA 1
ATOM 3869 C C . TYR A 1 496 ? 3.594 -89.534 36.632 1.00 13.06 490 TYR A C 1
ATOM 3870 O O . TYR A 1 496 ? 2.481 -89.845 36.082 1.00 15.82 490 TYR A O 1
ATOM 3879 N N . LYS A 1 497 ? 4.752 -89.709 36.025 1.00 13.50 491 LYS A N 1
ATOM 3880 C CA . LYS A 1 497 ? 4.870 -90.256 34.621 1.00 12.62 491 LYS A CA 1
ATOM 3881 C C . LYS A 1 497 ? 4.127 -91.600 34.402 1.00 13.78 491 LYS A C 1
ATOM 3882 O O . LYS A 1 497 ? 3.315 -91.734 33.458 1.00 14.68 491 LYS A O 1
ATOM 3888 N N . GLU A 1 498 ? 4.362 -92.576 35.286 1.00 14.09 492 GLU A N 1
ATOM 3889 C CA . GLU A 1 498 ? 3.700 -93.924 35.184 1.00 11.72 492 GLU A CA 1
ATOM 3890 C C . GLU A 1 498 ? 2.178 -93.740 35.284 1.00 13.09 492 GLU A C 1
ATOM 3891 O O . GLU A 1 498 ? 1.429 -94.222 34.401 1.00 14.06 492 GLU A O 1
ATOM 3897 N N . GLU A 1 499 ? 1.732 -93.021 36.323 1.00 13.77 493 GLU A N 1
ATOM 3898 C CA . GLU A 1 499 ? 0.242 -92.900 36.601 1.00 12.96 493 GLU A CA 1
ATOM 3899 C C . GLU A 1 499 ? -0.436 -92.177 35.400 1.00 15.54 493 GLU A C 1
ATOM 3900 O O . GLU A 1 499 ? -1.524 -92.594 34.901 1.00 15.48 493 GLU A O 1
ATOM 3906 N N . SER A 1 500 ? 0.251 -91.121 34.936 1.00 12.83 494 SER A N 1
ATOM 3907 C CA . SER A 1 500 ? -0.265 -90.231 33.852 1.00 14.00 494 SER A CA 1
ATOM 3908 C C . SER A 1 500 ? -0.363 -90.997 32.502 1.00 15.36 494 SER A C 1
ATOM 3909 O O . SER A 1 500 ? -1.390 -90.898 31.777 1.00 14.47 494 SER A O 1
ATOM 3912 N N . GLN A 1 501 ? 0.682 -91.785 32.190 1.00 15.48 495 GLN A N 1
ATOM 3913 C CA . GLN A 1 501 ? 0.637 -92.628 30.991 1.00 15.87 495 GLN A CA 1
ATOM 3914 C C . GLN A 1 501 ? -0.505 -93.663 31.010 1.00 16.85 495 GLN A C 1
ATOM 3915 O O . GLN A 1 501 ? -1.237 -93.860 29.993 1.00 18.15 495 GLN A O 1
ATOM 3921 N N . LEU A 1 502 ? -0.703 -94.288 32.173 1.00 14.76 496 LEU A N 1
ATOM 3922 C CA . LEU A 1 502 ? -1.760 -95.287 32.367 1.00 17.12 496 LEU A CA 1
ATOM 3923 C C . LEU A 1 502 ? -3.101 -94.632 32.206 1.00 18.29 496 LEU A C 1
ATOM 3924 O O . LEU A 1 502 ? -4.002 -95.212 31.501 1.00 19.03 496 LEU A O 1
ATOM 3929 N N . LYS A 1 503 ? -3.258 -93.438 32.826 1.00 18.47 497 LYS A N 1
ATOM 3930 C CA . LYS A 1 503 ? -4.569 -92.718 32.682 1.00 17.74 497 LYS A CA 1
ATOM 3931 C C . LYS A 1 503 ? -4.840 -92.276 31.222 1.00 18.08 497 LYS A C 1
ATOM 3932 O O . LYS A 1 503 ? -5.994 -92.401 30.678 1.00 16.05 497 LYS A O 1
ATOM 3938 N N . ARG A 1 504 ? -3.804 -91.755 30.589 1.00 15.50 498 ARG A N 1
ATOM 3939 C CA . ARG A 1 504 ? -3.991 -91.297 29.200 1.00 17.71 498 ARG A CA 1
ATOM 3940 C C . ARG A 1 504 ? -4.473 -92.459 28.337 1.00 17.80 498 ARG A C 1
ATOM 3941 O O . ARG A 1 504 ? -5.404 -92.296 27.496 1.00 17.21 498 ARG A O 1
ATOM 3949 N N . GLN A 1 505 ? -3.823 -93.629 28.508 1.00 17.68 499 GLN A N 1
ATOM 3950 C CA . GLN A 1 505 ? -4.154 -94.875 27.747 1.00 20.30 499 GLN A CA 1
ATOM 3951 C C . GLN A 1 505 ? -5.584 -95.284 28.014 1.00 20.57 499 GLN A C 1
ATOM 3952 O O . GLN A 1 505 ? -6.363 -95.613 27.055 1.00 18.60 499 GLN A O 1
ATOM 3958 N N . GLU A 1 506 ? -5.963 -95.233 29.299 1.00 18.42 500 GLU A N 1
ATOM 3959 C CA . GLU A 1 506 ? -7.363 -95.498 29.629 1.00 19.13 500 GLU A CA 1
ATOM 3960 C C . GLU A 1 506 ? -8.341 -94.524 28.939 1.00 19.67 500 GLU A C 1
ATOM 3961 O O . GLU A 1 506 ? -9.368 -94.971 28.316 1.00 21.14 500 GLU A O 1
ATOM 3967 N N . ILE A 1 507 ? -8.058 -93.242 29.015 1.00 16.59 501 ILE A N 1
ATOM 3968 C CA . ILE A 1 507 ? -8.946 -92.225 28.368 1.00 18.54 501 ILE A CA 1
ATOM 3969 C C . ILE A 1 507 ? -9.000 -92.411 26.873 1.00 19.02 501 ILE A C 1
ATOM 3970 O O . ILE A 1 507 ? -10.095 -92.301 26.249 1.00 18.73 501 ILE A O 1
ATOM 3975 N N . GLU A 1 508 ? -7.855 -92.661 26.257 1.00 16.43 502 GLU A N 1
ATOM 3976 C CA . GLU A 1 508 ? -7.886 -92.889 24.792 1.00 20.04 502 GLU A CA 1
ATOM 3977 C C . GLU A 1 508 ? -8.752 -94.068 24.416 1.00 18.96 502 GLU A C 1
ATOM 3978 O O . GLU A 1 508 ? -9.265 -94.123 23.318 1.00 18.63 502 GLU A O 1
ATOM 3984 N N . GLY A 1 509 ? -8.884 -95.049 25.313 1.00 17.99 503 GLY A N 1
ATOM 3985 C CA . GLY A 1 509 ? -9.667 -96.262 25.068 1.00 18.66 503 GLY A CA 1
ATOM 3986 C C . GLY A 1 509 ? -11.166 -96.109 25.213 1.00 16.97 503 GLY A C 1
ATOM 3987 O O . GLY A 1 509 ? -11.927 -96.928 24.669 1.00 19.10 503 GLY A O 1
ATOM 3988 N N . ILE A 1 510 ? -11.603 -95.060 25.912 1.00 17.52 504 ILE A N 1
ATOM 3989 C CA . ILE A 1 510 ? -13.058 -94.883 26.167 1.00 15.83 504 ILE A CA 1
ATOM 3990 C C . ILE A 1 510 ? -13.760 -94.508 24.886 1.00 14.07 504 ILE A C 1
ATOM 3991 O O . ILE A 1 510 ? -13.175 -93.787 24.026 1.00 14.41 504 ILE A O 1
ATOM 3996 N N . ARG A 1 511 ? -14.995 -94.955 24.742 1.00 11.29 505 ARG A N 1
ATOM 3997 C CA . ARG A 1 511 ? -15.855 -94.647 23.590 1.00 13.38 505 ARG A CA 1
ATOM 3998 C C . ARG A 1 511 ? -17.171 -94.141 24.006 1.00 14.98 505 ARG A C 1
ATOM 3999 O O . ARG A 1 511 ? -17.960 -94.849 24.556 1.00 14.97 505 ARG A O 1
ATOM 4007 N N . LEU A 1 512 ? -17.464 -92.886 23.686 1.00 17.76 506 LEU A N 1
ATOM 4008 C CA . LEU A 1 512 ? -18.794 -92.307 23.988 1.00 16.87 506 LEU A CA 1
ATOM 4009 C C . LEU A 1 512 ? -19.882 -93.072 23.273 1.00 15.38 506 LEU A C 1
ATOM 4010 O O . LEU A 1 512 ? -20.922 -93.476 23.878 1.00 14.30 506 LEU A O 1
ATOM 4015 N N . VAL A 1 513 ? -19.719 -93.236 21.956 1.00 14.89 507 VAL A N 1
ATOM 4016 C CA . VAL A 1 513 ? -20.548 -94.138 21.267 1.00 17.55 507 VAL A CA 1
ATOM 4017 C C . VAL A 1 513 ? -19.735 -95.418 21.076 1.00 14.78 507 VAL A C 1
ATOM 4018 O O . VAL A 1 513 ? -18.585 -95.402 20.517 1.00 16.13 507 VAL A O 1
ATOM 4022 N N . PRO A 1 514 ? -20.260 -96.533 21.534 1.00 13.87 508 PRO A N 1
ATOM 4023 C CA . PRO A 1 514 ? -19.513 -97.782 21.506 1.00 13.59 508 PRO A CA 1
ATOM 4024 C C . PRO A 1 514 ? -18.938 -98.103 20.113 1.00 15.11 508 PRO A C 1
ATOM 4025 O O . PRO A 1 514 ? -19.701 -97.991 19.097 1.00 13.30 508 PRO A O 1
ATOM 4029 N N . ARG A 1 515 ? -17.682 -98.494 20.102 1.00 14.77 509 ARG A N 1
ATOM 4030 C CA . ARG A 1 515 ? -17.047 -99.041 18.873 1.00 16.83 509 ARG A CA 1
ATOM 4031 C C . ARG A 1 515 ? -17.910 -100.128 18.252 1.00 17.94 509 ARG A C 1
ATOM 4032 O O . ARG A 1 515 ? -18.000 -100.263 16.984 1.00 17.31 509 ARG A O 1
ATOM 4041 N N . ALA B 1 7 ? 27.653 -88.187 33.180 1.00 34.11 1 ALA B N 1
ATOM 4042 C CA . ALA B 1 7 ? 26.257 -87.738 33.318 1.00 31.66 1 ALA B CA 1
ATOM 4043 C C . ALA B 1 7 ? 25.387 -88.538 32.375 1.00 29.19 1 ALA B C 1
ATOM 4044 O O . ALA B 1 7 ? 25.886 -89.180 31.476 1.00 30.86 1 ALA B O 1
ATOM 4046 N N . ASP B 1 8 ? 24.064 -88.480 32.576 1.00 27.05 2 ASP B N 1
ATOM 4047 C CA . ASP B 1 8 ? 23.173 -89.319 31.822 1.00 25.63 2 ASP B CA 1
ATOM 4048 C C . ASP B 1 8 ? 23.102 -88.814 30.367 1.00 26.46 2 ASP B C 1
ATOM 4049 O O . ASP B 1 8 ? 23.335 -87.625 30.111 1.00 24.92 2 ASP B O 1
ATOM 4054 N N . GLY B 1 9 ? 22.809 -89.729 29.458 1.00 27.04 3 GLY B N 1
ATOM 4055 C CA . GLY B 1 9 ? 22.701 -89.353 28.039 1.00 29.05 3 GLY B CA 1
ATOM 4056 C C . GLY B 1 9 ? 21.544 -88.429 27.806 1.00 28.22 3 GLY B C 1
ATOM 4057 O O . GLY B 1 9 ? 20.503 -88.500 28.512 1.00 29.04 3 GLY B O 1
ATOM 4058 N N . ILE B 1 10 ? 21.697 -87.578 26.804 1.00 26.93 4 ILE B N 1
ATOM 4059 C CA . ILE B 1 10 ? 20.752 -86.535 26.512 1.00 24.76 4 ILE B CA 1
ATOM 4060 C C . ILE B 1 10 ? 20.535 -86.481 24.990 1.00 22.10 4 ILE B C 1
ATOM 4061 O O . ILE B 1 10 ? 21.466 -86.691 24.233 1.00 25.86 4 ILE B O 1
ATOM 4066 N N . GLN B 1 11 ? 19.298 -86.215 24.572 1.00 19.70 5 GLN B N 1
ATOM 4067 C CA . GLN B 1 11 ? 19.019 -85.951 23.156 1.00 18.80 5 GLN B CA 1
ATOM 4068 C C . GLN B 1 11 ? 19.736 -84.714 22.610 1.00 18.61 5 GLN B C 1
ATOM 4069 O O . GLN B 1 11 ? 19.844 -83.718 23.304 1.00 18.90 5 GLN B O 1
ATOM 4075 N N . ASP B 1 12 ? 20.254 -84.824 21.371 1.00 17.13 6 ASP B N 1
ATOM 4076 C CA . ASP B 1 12 ? 20.705 -83.636 20.635 1.00 18.62 6 ASP B CA 1
ATOM 4077 C C . ASP B 1 12 ? 19.604 -82.523 20.676 1.00 19.34 6 ASP B C 1
ATOM 4078 O O . ASP B 1 12 ? 18.389 -82.788 20.703 1.00 18.03 6 ASP B O 1
ATOM 4083 N N . LYS B 1 13 ? 20.025 -81.297 20.615 1.00 17.20 7 LYS B N 1
ATOM 4084 C CA . LYS B 1 13 ? 19.151 -80.176 20.978 1.00 18.90 7 LYS B CA 1
ATOM 4085 C C . LYS B 1 13 ? 19.472 -78.955 20.084 1.00 18.24 7 LYS B C 1
ATOM 4086 O O . LYS B 1 13 ? 20.637 -78.663 19.838 1.00 20.01 7 LYS B O 1
ATOM 4092 N N . ILE B 1 14 ? 18.428 -78.282 19.583 1.00 16.08 8 ILE B N 1
ATOM 4093 C CA . ILE B 1 14 ? 18.575 -77.031 18.921 1.00 16.60 8 ILE B CA 1
ATOM 4094 C C . ILE B 1 14 ? 17.633 -75.949 19.557 1.00 18.07 8 ILE B C 1
ATOM 4095 O O . ILE B 1 14 ? 16.416 -76.206 19.871 1.00 17.33 8 ILE B O 1
ATOM 4100 N N . CYS B 1 15 ? 18.209 -74.758 19.737 1.00 17.17 9 CYS B N 1
ATOM 4101 C CA . CYS B 1 15 ? 17.505 -73.666 20.482 1.00 16.53 9 CYS B CA 1
ATOM 4102 C C . CYS B 1 15 ? 17.419 -72.496 19.538 1.00 16.88 9 CYS B C 1
ATOM 4103 O O . CYS B 1 15 ? 18.396 -72.248 18.717 1.00 17.12 9 CYS B O 1
ATOM 4106 N N . ILE B 1 16 ? 16.296 -71.763 19.557 1.00 18.04 10 ILE B N 1
ATOM 4107 C CA . ILE B 1 16 ? 16.085 -70.655 18.686 1.00 18.11 10 ILE B CA 1
ATOM 4108 C C . ILE B 1 16 ? 15.796 -69.417 19.483 1.00 19.88 10 ILE B C 1
ATOM 4109 O O . ILE B 1 16 ? 14.829 -69.411 20.359 1.00 17.67 10 ILE B O 1
ATOM 4114 N N . GLY B 1 17 ? 16.547 -68.343 19.211 1.00 17.80 11 GLY B N 1
ATOM 4115 C CA . GLY B 1 17 ? 16.315 -67.069 19.988 1.00 17.68 11 GLY B CA 1
ATOM 4116 C C . GLY B 1 17 ? 17.384 -66.040 19.693 1.00 16.97 11 GLY B C 1
ATOM 4117 O O . GLY B 1 17 ? 17.729 -65.783 18.526 1.00 18.32 11 GLY B O 1
ATOM 4118 N N . TYR B 1 18 ? 17.882 -65.410 20.754 1.00 17.41 12 TYR B N 1
ATOM 4119 C CA . TYR B 1 18 ? 18.740 -64.251 20.640 1.00 15.83 12 TYR B CA 1
ATOM 4120 C C . TYR B 1 18 ? 20.189 -64.673 20.865 1.00 19.99 12 TYR B C 1
ATOM 4121 O O . TYR B 1 18 ? 20.481 -65.537 21.723 1.00 17.10 12 TYR B O 1
ATOM 4130 N N . LEU B 1 19 ? 21.053 -64.032 20.065 1.00 19.01 13 LEU B N 1
ATOM 4131 C CA . LEU B 1 19 ? 22.496 -64.134 20.253 1.00 20.27 13 LEU B CA 1
ATOM 4132 C C . LEU B 1 19 ? 23.065 -62.727 20.389 1.00 20.60 13 LEU B C 1
ATOM 4133 O O . LEU B 1 19 ? 22.910 -61.913 19.497 1.00 18.84 13 LEU B O 1
ATOM 4138 N N . SER B 1 20 ? 23.778 -62.457 21.491 1.00 21.09 14 SER B N 1
ATOM 4139 C CA . SER B 1 20 ? 24.351 -61.150 21.622 1.00 22.82 14 SER B CA 1
ATOM 4140 C C . SER B 1 20 ? 25.432 -61.192 22.662 1.00 25.73 14 SER B C 1
ATOM 4141 O O . SER B 1 20 ? 25.611 -62.212 23.296 1.00 22.24 14 SER B O 1
ATOM 4144 N N . ASN B 1 21 ? 26.128 -60.065 22.867 1.00 29.16 15 ASN B N 1
ATOM 4145 C CA . ASN B 1 21 ? 27.006 -59.995 24.026 1.00 31.97 15 ASN B CA 1
ATOM 4146 C C . ASN B 1 21 ? 26.176 -59.544 25.241 1.00 33.35 15 ASN B C 1
ATOM 4147 O O . ASN B 1 21 ? 24.943 -59.405 25.146 1.00 32.13 15 ASN B O 1
ATOM 4152 N N . ASN B 1 22 ? 26.845 -59.375 26.377 1.00 35.26 16 ASN B N 1
ATOM 4153 C CA . ASN B 1 22 ? 26.247 -58.809 27.575 1.00 37.84 16 ASN B CA 1
ATOM 4154 C C . ASN B 1 22 ? 25.957 -57.326 27.323 1.00 38.16 16 ASN B C 1
ATOM 4155 O O . ASN B 1 22 ? 26.851 -56.578 26.883 1.00 39.17 16 ASN B O 1
ATOM 4160 N N . SER B 1 23 ? 24.699 -56.928 27.560 1.00 39.09 17 SER B N 1
ATOM 4161 C CA . SER B 1 23 ? 24.284 -55.484 27.454 1.00 39.54 17 SER B CA 1
ATOM 4162 C C . SER B 1 23 ? 24.587 -54.666 28.715 1.00 39.64 17 SER B C 1
ATOM 4163 O O . SER B 1 23 ? 24.508 -55.191 29.801 1.00 41.49 17 SER B O 1
ATOM 4166 N N . THR B 1 24 ? 24.906 -53.386 28.552 1.00 39.86 18 THR B N 1
ATOM 4167 C CA . THR B 1 24 ? 25.184 -52.517 29.707 1.00 39.11 18 THR B CA 1
ATOM 4168 C C . THR B 1 24 ? 24.153 -51.383 29.769 1.00 38.60 18 THR B C 1
ATOM 4169 O O . THR B 1 24 ? 23.803 -50.905 30.861 1.00 39.51 18 THR B O 1
ATOM 4173 N N . ASP B 1 25 ? 23.640 -50.977 28.604 1.00 36.97 19 ASP B N 1
ATOM 4174 C CA . ASP B 1 25 ? 22.830 -49.746 28.528 1.00 35.04 19 ASP B CA 1
ATOM 4175 C C . ASP B 1 25 ? 21.308 -50.035 28.563 1.00 33.29 19 ASP B C 1
ATOM 4176 O O . ASP B 1 25 ? 20.789 -50.875 27.835 1.00 35.25 19 ASP B O 1
ATOM 4181 N N . THR B 1 26 ? 20.616 -49.348 29.434 1.00 29.42 20 THR B N 1
ATOM 4182 C CA . THR B 1 26 ? 19.231 -49.630 29.645 1.00 27.22 20 THR B CA 1
ATOM 4183 C C . THR B 1 26 ? 18.338 -48.558 28.945 1.00 26.12 20 THR B C 1
ATOM 4184 O O . THR B 1 26 ? 18.805 -47.475 28.620 1.00 26.28 20 THR B O 1
ATOM 4188 N N . VAL B 1 27 ? 17.030 -48.859 28.795 1.00 23.42 21 VAL B N 1
ATOM 4189 C CA . VAL B 1 27 ? 16.070 -47.873 28.352 1.00 20.51 21 VAL B CA 1
ATOM 4190 C C . VAL B 1 27 ? 14.896 -47.948 29.334 1.00 20.17 21 VAL B C 1
ATOM 4191 O O . VAL B 1 27 ? 14.824 -48.876 30.139 1.00 18.54 21 VAL B O 1
ATOM 4195 N N . ASP B 1 28 ? 13.949 -47.019 29.182 1.00 18.88 22 ASP B N 1
ATOM 4196 C CA . ASP B 1 28 ? 12.711 -47.076 29.945 1.00 17.35 22 ASP B CA 1
ATOM 4197 C C . ASP B 1 28 ? 11.630 -47.341 28.904 1.00 17.06 22 ASP B C 1
ATOM 4198 O O . ASP B 1 28 ? 11.741 -46.938 27.746 1.00 17.77 22 ASP B O 1
ATOM 4203 N N . THR B 1 29 ? 10.593 -48.024 29.342 1.00 15.10 23 THR B N 1
ATOM 4204 C CA . THR B 1 29 ? 9.415 -48.191 28.447 1.00 15.25 23 THR B CA 1
ATOM 4205 C C . THR B 1 29 ? 8.227 -47.712 29.264 1.00 16.41 23 THR B C 1
ATOM 4206 O O . THR B 1 29 ? 8.374 -47.420 30.444 1.00 16.82 23 THR B O 1
ATOM 4210 N N . LEU B 1 30 ? 7.040 -47.654 28.643 1.00 12.98 24 LEU B N 1
ATOM 4211 C CA . LEU B 1 30 ? 5.925 -47.119 29.324 1.00 16.45 24 LEU B CA 1
ATOM 4212 C C . LEU B 1 30 ? 5.586 -47.958 30.543 1.00 17.57 24 LEU B C 1
ATOM 4213 O O . LEU B 1 30 ? 4.984 -47.415 31.509 1.00 16.72 24 LEU B O 1
ATOM 4218 N N . THR B 1 31 ? 5.945 -49.256 30.517 1.00 19.35 25 THR B N 1
ATOM 4219 C CA . THR B 1 31 ? 5.592 -50.140 31.584 1.00 20.32 25 THR B CA 1
ATOM 4220 C C . THR B 1 31 ? 6.741 -50.609 32.470 1.00 21.09 25 THR B C 1
ATOM 4221 O O . THR B 1 31 ? 6.512 -51.151 33.571 1.00 22.21 25 THR B O 1
ATOM 4225 N N . GLU B 1 32 ? 7.963 -50.362 32.041 1.00 20.58 26 GLU B N 1
ATOM 4226 C CA . GLU B 1 32 ? 9.134 -50.900 32.667 1.00 22.84 26 GLU B CA 1
ATOM 4227 C C . GLU B 1 32 ? 10.251 -49.870 32.794 1.00 22.31 26 GLU B C 1
ATOM 4228 O O . GLU B 1 32 ? 10.534 -49.061 31.890 1.00 21.13 26 GLU B O 1
ATOM 4234 N N . ASN B 1 33 ? 11.024 -49.998 33.873 1.00 22.38 27 ASN B N 1
ATOM 4235 C CA . ASN B 1 33 ? 12.120 -49.078 34.067 1.00 22.95 27 ASN B CA 1
ATOM 4236 C C . ASN B 1 33 ? 13.431 -49.845 33.954 1.00 23.45 27 ASN B C 1
ATOM 4237 O O . ASN B 1 33 ? 13.521 -51.001 34.414 1.00 22.90 27 ASN B O 1
ATOM 4242 N N . GLY B 1 34 ? 14.452 -49.196 33.384 1.00 22.26 28 GLY B N 1
ATOM 4243 C CA . GLY B 1 34 ? 15.823 -49.731 33.444 1.00 23.63 28 GLY B CA 1
ATOM 4244 C C . GLY B 1 34 ? 15.928 -51.121 32.819 1.00 24.29 28 GLY B C 1
ATOM 4245 O O . GLY B 1 34 ? 16.508 -52.017 33.414 1.00 25.90 28 GLY B O 1
ATOM 4246 N N . VAL B 1 35 ? 15.314 -51.294 31.642 1.00 21.95 29 VAL B N 1
ATOM 4247 C CA . VAL B 1 35 ? 15.391 -52.465 30.847 1.00 20.74 29 VAL B CA 1
ATOM 4248 C C . VAL B 1 35 ? 16.714 -52.553 30.107 1.00 21.72 29 VAL B C 1
ATOM 4249 O O . VAL B 1 35 ? 17.010 -51.694 29.224 1.00 20.66 29 VAL B O 1
ATOM 4253 N N . PRO B 1 36 ? 17.471 -53.631 30.351 1.00 24.02 30 PRO B N 1
ATOM 4254 C CA . PRO B 1 36 ? 18.718 -53.799 29.609 1.00 23.28 30 PRO B CA 1
ATOM 4255 C C . PRO B 1 36 ? 18.441 -54.170 28.146 1.00 22.30 30 PRO B C 1
ATOM 4256 O O . PRO B 1 36 ? 17.702 -55.115 27.913 1.00 23.70 30 PRO B O 1
ATOM 4260 N N . VAL B 1 37 ? 19.072 -53.448 27.203 1.00 19.38 31 VAL B N 1
ATOM 4261 C CA . VAL B 1 37 ? 18.916 -53.828 25.764 1.00 19.70 31 VAL B CA 1
ATOM 4262 C C . VAL B 1 37 ? 20.276 -53.772 25.115 1.00 19.26 31 VAL B C 1
ATOM 4263 O O . VAL B 1 37 ? 21.227 -53.207 25.637 1.00 21.32 31 VAL B O 1
ATOM 4267 N N . THR B 1 38 ? 20.407 -54.418 23.969 1.00 21.54 32 THR B N 1
ATOM 4268 C CA . THR B 1 38 ? 21.752 -54.536 23.403 1.00 20.85 32 THR B CA 1
ATOM 4269 C C . THR B 1 38 ? 22.195 -53.210 22.716 1.00 21.71 32 THR B C 1
ATOM 4270 O O . THR B 1 38 ? 23.345 -53.033 22.428 1.00 22.27 32 THR B O 1
ATOM 4274 N N . SER B 1 39 ? 21.229 -52.345 22.378 1.00 21.99 33 SER B N 1
ATOM 4275 C CA . SER B 1 39 ? 21.529 -51.061 21.729 1.00 22.37 33 SER B CA 1
ATOM 4276 C C . SER B 1 39 ? 20.372 -50.090 21.748 1.00 21.47 33 SER B C 1
ATOM 4277 O O . SER B 1 39 ? 19.195 -50.478 21.815 1.00 20.88 33 SER B O 1
ATOM 4280 N N . SER B 1 40 ? 20.703 -48.818 21.635 1.00 22.13 34 SER B N 1
ATOM 4281 C CA . SER B 1 40 ? 19.670 -47.787 21.537 1.00 20.28 34 SER B CA 1
ATOM 4282 C C . SER B 1 40 ? 20.298 -46.595 20.888 1.00 21.26 34 SER B C 1
ATOM 4283 O O . SER B 1 40 ? 21.530 -46.583 20.705 1.00 22.94 34 SER B O 1
ATOM 4286 N N . ILE B 1 41 ? 19.488 -45.623 20.523 1.00 20.95 35 ILE B N 1
ATOM 4287 C CA . ILE B 1 41 ? 19.922 -44.296 20.019 1.00 19.15 35 ILE B CA 1
ATOM 4288 C C . ILE B 1 41 ? 19.415 -43.166 20.903 1.00 19.61 35 ILE B C 1
ATOM 4289 O O . ILE B 1 41 ? 18.388 -43.290 21.590 1.00 20.48 35 ILE B O 1
ATOM 4294 N N . ASP B 1 42 ? 20.169 -42.057 20.934 1.00 20.27 36 ASP B N 1
ATOM 4295 C CA . ASP B 1 42 ? 19.743 -40.868 21.678 1.00 18.64 36 ASP B CA 1
ATOM 4296 C C . ASP B 1 42 ? 18.970 -39.942 20.700 1.00 18.54 36 ASP B C 1
ATOM 4297 O O . ASP B 1 42 ? 19.423 -39.703 19.560 1.00 19.05 36 ASP B O 1
ATOM 4302 N N . LEU B 1 43 ? 17.784 -39.491 21.120 1.00 17.58 37 LEU B N 1
ATOM 4303 C CA . LEU B 1 43 ? 16.917 -38.666 20.303 1.00 17.05 37 LEU B CA 1
ATOM 4304 C C . LEU B 1 43 ? 17.163 -37.162 20.572 1.00 17.46 37 LEU B C 1
ATOM 4305 O O . LEU B 1 43 ? 16.652 -36.295 19.848 1.00 17.54 37 LEU B O 1
ATOM 4310 N N . VAL B 1 44 ? 17.901 -36.846 21.646 1.00 18.18 38 VAL B N 1
ATOM 4311 C CA . VAL B 1 44 ? 18.028 -35.475 22.092 1.00 17.28 38 VAL B CA 1
ATOM 4312 C C . VAL B 1 44 ? 19.446 -34.973 21.928 1.00 19.24 38 VAL B C 1
ATOM 4313 O O . VAL B 1 44 ? 20.400 -35.624 22.435 1.00 19.28 38 VAL B O 1
ATOM 4317 N N . GLU B 1 45 ? 19.613 -33.792 21.306 1.00 19.41 39 GLU B N 1
ATOM 4318 C CA . GLU B 1 45 ? 21.003 -33.219 21.234 1.00 19.19 39 GLU B CA 1
ATOM 4319 C C . GLU B 1 45 ? 21.360 -32.426 22.489 1.00 17.52 39 GLU B C 1
ATOM 4320 O O . GLU B 1 45 ? 20.571 -31.580 22.957 1.00 16.80 39 GLU B O 1
ATOM 4326 N N . THR B 1 46 ? 22.538 -32.679 23.054 1.00 17.36 40 THR B N 1
ATOM 4327 C CA . THR B 1 46 ? 22.919 -32.006 24.248 1.00 20.06 40 THR B CA 1
ATOM 4328 C C . THR B 1 46 ? 24.216 -31.231 24.054 1.00 21.26 40 THR B C 1
ATOM 4329 O O . THR B 1 46 ? 24.629 -30.524 24.942 1.00 24.20 40 THR B O 1
ATOM 4333 N N . ASN B 1 47 ? 24.880 -31.451 22.945 1.00 22.36 41 ASN B N 1
ATOM 4334 C CA . ASN B 1 47 ? 26.115 -30.743 22.640 1.00 24.01 41 ASN B CA 1
ATOM 4335 C C . ASN B 1 47 ? 25.938 -29.537 21.753 1.00 23.70 41 ASN B C 1
ATOM 4336 O O . ASN B 1 47 ? 25.081 -29.510 20.851 1.00 22.75 41 ASN B O 1
ATOM 4341 N N . HIS B 1 48 ? 26.845 -28.572 21.929 1.00 22.65 42 HIS B N 1
ATOM 4342 C CA . HIS B 1 48 ? 26.823 -27.361 21.160 1.00 22.36 42 HIS B CA 1
ATOM 4343 C C . HIS B 1 48 ? 28.182 -26.694 21.269 1.00 22.99 42 HIS B C 1
ATOM 4344 O O . HIS B 1 48 ? 29.003 -27.026 22.156 1.00 24.02 42 HIS B O 1
ATOM 4351 N N . THR B 1 49 ? 28.396 -25.698 20.433 1.00 24.30 43 THR B N 1
ATOM 4352 C CA . THR B 1 49 ? 29.727 -25.100 20.336 1.00 24.24 43 THR B CA 1
ATOM 4353 C C . THR B 1 49 ? 30.070 -24.132 21.482 1.00 25.24 43 THR B C 1
ATOM 4354 O O . THR B 1 49 ? 31.223 -23.697 21.629 1.00 26.56 43 THR B O 1
ATOM 4358 N N . GLY B 1 50 ? 29.064 -23.717 22.257 1.00 23.51 44 GLY B N 1
ATOM 4359 C CA . GLY B 1 50 ? 29.241 -22.694 23.289 1.00 23.78 44 GLY B CA 1
ATOM 4360 C C . GLY B 1 50 ? 29.744 -21.362 22.805 1.00 22.63 44 GLY B C 1
ATOM 4361 O O . GLY B 1 50 ? 30.330 -20.607 23.587 1.00 22.64 44 GLY B O 1
ATOM 4362 N N . THR B 1 51 ? 29.506 -21.074 21.514 1.00 22.43 45 THR B N 1
ATOM 4363 C CA . THR B 1 51 ? 29.934 -19.848 20.886 1.00 22.88 45 THR B CA 1
ATOM 4364 C C . THR B 1 51 ? 28.855 -19.344 19.915 1.00 21.07 45 THR B C 1
ATOM 4365 O O . THR B 1 51 ? 27.982 -20.117 19.571 1.00 19.71 45 THR B O 1
ATOM 4369 N N . TYR B 1 52 ? 28.981 -18.086 19.457 1.00 19.78 46 TYR B N 1
ATOM 4370 C CA . TYR B 1 52 ? 28.118 -17.629 18.366 1.00 19.25 46 TYR B CA 1
ATOM 4371 C C . TYR B 1 52 ? 28.853 -17.919 17.068 1.00 19.75 46 TYR B C 1
ATOM 4372 O O . TYR B 1 52 ? 30.000 -17.504 16.895 1.00 23.03 46 TYR B O 1
ATOM 4381 N N . CYS B 1 53 ? 28.164 -18.558 16.137 1.00 20.84 47 CYS B N 1
ATOM 4382 C CA . CYS B 1 53 ? 28.718 -18.913 14.822 1.00 21.92 47 CYS B CA 1
ATOM 4383 C C . CYS B 1 53 ? 27.950 -18.288 13.697 1.00 21.03 47 CYS B C 1
ATOM 4384 O O . CYS B 1 53 ? 26.868 -17.736 13.895 1.00 20.86 47 CYS B O 1
ATOM 4387 N N . SER B 1 54 ? 28.500 -18.367 12.484 1.00 19.11 48 SER B N 1
ATOM 4388 C CA . SER B 1 54 ? 27.645 -18.115 11.306 1.00 18.95 48 SER B CA 1
ATOM 4389 C C . SER B 1 54 ? 26.495 -19.075 11.311 1.00 18.88 48 SER B C 1
ATOM 4390 O O . SER B 1 54 ? 26.545 -20.170 11.949 1.00 20.32 48 SER B O 1
ATOM 4393 N N . LEU B 1 55 ? 25.427 -18.713 10.597 1.00 19.30 49 LEU B N 1
ATOM 4394 C CA . LEU B 1 55 ? 24.249 -19.489 10.614 1.00 19.30 49 LEU B CA 1
ATOM 4395 C C . LEU B 1 55 ? 23.961 -19.827 9.159 1.00 20.96 49 LEU B C 1
ATOM 4396 O O . LEU B 1 55 ? 23.571 -18.942 8.336 1.00 21.85 49 LEU B O 1
ATOM 4401 N N . ASN B 1 56 ? 24.110 -21.121 8.839 1.00 21.66 50 ASN B N 1
ATOM 4402 C CA . ASN B 1 56 ? 23.865 -21.633 7.490 1.00 20.50 50 ASN B CA 1
ATOM 4403 C C . ASN B 1 56 ? 24.640 -20.797 6.449 1.00 20.75 50 ASN B C 1
ATOM 4404 O O . ASN B 1 56 ? 24.123 -20.419 5.412 1.00 23.16 50 ASN B O 1
ATOM 4409 N N . GLY B 1 57 ? 25.881 -20.510 6.809 1.00 21.08 51 GLY B N 1
ATOM 4410 C CA . GLY B 1 57 ? 26.826 -19.765 5.878 1.00 23.08 51 GLY B CA 1
ATOM 4411 C C . GLY B 1 57 ? 26.800 -18.260 5.956 1.00 23.18 51 GLY B C 1
ATOM 4412 O O . GLY B 1 57 ? 27.654 -17.600 5.302 1.00 25.38 51 GLY B O 1
ATOM 4413 N N . VAL B 1 58 ? 25.851 -17.724 6.755 1.00 22.38 52 VAL B N 1
ATOM 4414 C CA . VAL B 1 58 ? 25.601 -16.270 6.873 1.00 18.94 52 VAL B CA 1
ATOM 4415 C C . VAL B 1 58 ? 26.114 -15.750 8.210 1.00 19.73 52 VAL B C 1
ATOM 4416 O O . VAL B 1 58 ? 25.681 -16.269 9.267 1.00 19.04 52 VAL B O 1
ATOM 4420 N N A SER B 1 59 ? 27.000 -14.748 8.191 0.38 19.83 53 SER B N 1
ATOM 4421 N N B SER B 1 59 ? 27.032 -14.758 8.197 0.62 19.78 53 SER B N 1
ATOM 4422 C CA A SER B 1 59 ? 27.550 -14.219 9.424 0.38 20.91 53 SER B CA 1
ATOM 4423 C CA B SER B 1 59 ? 27.562 -14.212 9.451 0.62 21.32 53 SER B CA 1
ATOM 4424 C C A SER B 1 59 ? 26.615 -13.260 10.191 0.38 19.90 53 SER B C 1
ATOM 4425 C C B SER B 1 59 ? 26.577 -13.295 10.202 0.62 19.89 53 SER B C 1
ATOM 4426 O O A SER B 1 59 ? 25.909 -12.461 9.572 0.38 19.52 53 SER B O 1
ATOM 4427 O O B SER B 1 59 ? 25.773 -12.598 9.576 0.62 20.07 53 SER B O 1
ATOM 4432 N N . PRO B 1 60 ? 26.622 -13.336 11.531 1.00 19.12 54 PRO B N 1
ATOM 4433 C CA . PRO B 1 60 ? 25.909 -12.347 12.301 1.00 19.68 54 PRO B CA 1
ATOM 4434 C C . PRO B 1 60 ? 26.703 -11.054 12.405 1.00 18.11 54 PRO B C 1
ATOM 4435 O O . PRO B 1 60 ? 27.812 -10.942 11.858 1.00 21.02 54 PRO B O 1
ATOM 4439 N N . ILE B 1 61 ? 26.105 -10.031 13.004 1.00 18.17 55 ILE B N 1
ATOM 4440 C CA . ILE B 1 61 ? 26.821 -8.771 13.326 1.00 16.35 55 ILE B CA 1
ATOM 4441 C C . ILE B 1 61 ? 26.794 -8.601 14.821 1.00 16.23 55 ILE B C 1
ATOM 4442 O O . ILE B 1 61 ? 25.710 -8.651 15.446 1.00 18.19 55 ILE B O 1
ATOM 4447 N N . HIS B 1 62 ? 27.971 -8.512 15.423 1.00 16.35 56 HIS B N 1
ATOM 4448 C CA . HIS B 1 62 ? 28.125 -8.212 16.795 1.00 16.43 56 HIS B CA 1
ATOM 4449 C C . HIS B 1 62 ? 28.174 -6.708 16.902 1.00 17.79 56 HIS B C 1
ATOM 4450 O O . HIS B 1 62 ? 29.036 -6.054 16.295 1.00 19.88 56 HIS B O 1
ATOM 4457 N N . LEU B 1 63 ? 27.225 -6.101 17.623 1.00 16.43 57 LEU B N 1
ATOM 4458 C CA . LEU B 1 63 ? 27.082 -4.631 17.698 1.00 15.68 57 LEU B CA 1
ATOM 4459 C C . LEU B 1 63 ? 28.078 -4.041 18.695 1.00 17.02 57 LEU B C 1
ATOM 4460 O O . LEU B 1 63 ? 28.183 -2.807 18.842 1.00 18.41 57 LEU B O 1
ATOM 4465 N N . GLY B 1 64 ? 28.913 -4.893 19.250 1.00 18.82 58 GLY B N 1
ATOM 4466 C CA . GLY B 1 64 ? 29.969 -4.416 20.190 1.00 18.43 58 GLY B CA 1
ATOM 4467 C C . GLY B 1 64 ? 29.494 -3.488 21.305 1.00 20.16 58 GLY B C 1
ATOM 4468 O O . GLY B 1 64 ? 28.719 -3.898 22.205 1.00 20.83 58 GLY B O 1
ATOM 4469 N N . ASP B 1 65 ? 30.008 -2.252 21.286 1.00 19.91 59 ASP B N 1
ATOM 4470 C CA . ASP B 1 65 ? 29.683 -1.254 22.278 1.00 19.97 59 ASP B CA 1
ATOM 4471 C C . ASP B 1 65 ? 28.517 -0.405 21.915 1.00 19.57 59 ASP B C 1
ATOM 4472 O O . ASP B 1 65 ? 28.237 0.607 22.571 1.00 20.56 59 ASP B O 1
ATOM 4477 N N . CYS B 1 66 ? 27.742 -0.840 20.921 1.00 19.12 60 CYS B N 1
ATOM 4478 C CA . CYS B 1 66 ? 26.656 0.011 20.442 1.00 18.67 60 CYS B CA 1
ATOM 4479 C C . CYS B 1 66 ? 25.321 -0.697 20.506 1.00 17.70 60 CYS B C 1
ATOM 4480 O O . CYS B 1 66 ? 25.287 -1.881 20.417 1.00 18.18 60 CYS B O 1
ATOM 4483 N N . SER B 1 67 ? 24.254 0.061 20.757 1.00 17.60 61 SER B N 1
ATOM 4484 C CA . SER B 1 67 ? 22.906 -0.523 20.745 1.00 15.01 61 SER B CA 1
ATOM 4485 C C . SER B 1 67 ? 22.463 -0.631 19.316 1.00 15.13 61 SER B C 1
ATOM 4486 O O . SER B 1 67 ? 23.022 -0.002 18.427 1.00 16.66 61 SER B O 1
ATOM 4489 N N . PHE B 1 68 ? 21.438 -1.394 19.088 1.00 15.66 62 PHE B N 1
ATOM 4490 C CA . PHE B 1 68 ? 20.841 -1.445 17.740 1.00 15.21 62 PHE B CA 1
ATOM 4491 C C . PHE B 1 68 ? 20.497 -0.041 17.260 1.00 14.33 62 PHE B C 1
ATOM 4492 O O . PHE B 1 68 ? 20.765 0.273 16.110 1.00 15.24 62 PHE B O 1
ATOM 4500 N N . GLU B 1 69 ? 19.809 0.773 18.087 1.00 15.53 63 GLU B N 1
ATOM 4501 C CA . GLU B 1 69 ? 19.399 2.124 17.686 1.00 15.02 63 GLU B CA 1
ATOM 4502 C C . GLU B 1 69 ? 20.574 3.008 17.318 1.00 14.43 63 GLU B C 1
ATOM 4503 O O . GLU B 1 69 ? 20.546 3.716 16.339 1.00 13.59 63 GLU B O 1
ATOM 4509 N N . GLY B 1 70 ? 21.666 2.903 18.092 1.00 14.86 64 GLY B N 1
ATOM 4510 C CA . GLY B 1 70 ? 22.801 3.692 17.760 1.00 11.81 64 GLY B CA 1
ATOM 4511 C C . GLY B 1 70 ? 23.374 3.296 16.394 1.00 13.91 64 GLY B C 1
ATOM 4512 O O . GLY B 1 70 ? 23.754 4.141 15.610 1.00 12.60 64 GLY B O 1
ATOM 4513 N N . TRP B 1 71 ? 23.395 2.012 16.136 1.00 15.07 65 TRP B N 1
ATOM 4514 C CA . TRP B 1 71 ? 23.942 1.437 14.934 1.00 14.42 65 TRP B CA 1
ATOM 4515 C C . TRP B 1 71 ? 23.082 1.757 13.738 1.00 12.91 65 TRP B C 1
ATOM 4516 O O . TRP B 1 71 ? 23.639 2.188 12.698 1.00 14.59 65 TRP B O 1
ATOM 4527 N N . ILE B 1 72 ? 21.827 1.619 13.884 1.00 12.89 66 ILE B N 1
ATOM 4528 C CA . ILE B 1 72 ? 20.902 1.770 12.691 1.00 13.84 66 ILE B CA 1
ATOM 4529 C C . ILE B 1 72 ? 20.796 3.258 12.293 1.00 14.10 66 ILE B C 1
ATOM 4530 O O . ILE B 1 72 ? 20.632 3.564 11.116 1.00 16.26 66 ILE B O 1
ATOM 4535 N N . VAL B 1 73 ? 20.800 4.207 13.239 1.00 13.35 67 VAL B N 1
ATOM 4536 C CA . VAL B 1 73 ? 20.764 5.644 12.942 1.00 12.59 67 VAL B CA 1
ATOM 4537 C C . VAL B 1 73 ? 22.120 6.199 12.508 1.00 12.96 67 VAL B C 1
ATOM 4538 O O . VAL B 1 73 ? 22.266 7.300 11.916 1.00 11.30 67 VAL B O 1
ATOM 4542 N N . GLY B 1 74 ? 23.170 5.449 12.856 1.00 14.22 68 GLY B N 1
ATOM 4543 C CA . GLY B 1 74 ? 24.531 5.823 12.407 1.00 15.43 68 GLY B CA 1
ATOM 4544 C C . GLY B 1 74 ? 25.330 6.685 13.379 1.00 14.09 68 GLY B C 1
ATOM 4545 O O . GLY B 1 74 ? 26.080 7.564 13.005 1.00 15.02 68 GLY B O 1
ATOM 4546 N N . ASN B 1 75 ? 25.109 6.466 14.650 1.00 12.55 69 ASN B N 1
ATOM 4547 C CA . ASN B 1 75 ? 25.976 7.052 15.678 1.00 12.40 69 ASN B CA 1
ATOM 4548 C C . ASN B 1 75 ? 27.392 6.854 15.258 1.00 13.53 69 ASN B C 1
ATOM 4549 O O . ASN B 1 75 ? 27.772 5.741 15.027 1.00 16.33 69 ASN B O 1
ATOM 4554 N N . PRO B 1 76 ? 28.130 7.962 15.103 1.00 14.96 70 PRO B N 1
ATOM 4555 C CA . PRO B 1 76 ? 29.510 7.845 14.521 1.00 17.19 70 PRO B CA 1
ATOM 4556 C C . PRO B 1 76 ? 30.468 7.200 15.499 1.00 17.42 70 PRO B C 1
ATOM 4557 O O . PRO B 1 76 ? 31.624 6.899 15.046 1.00 17.64 70 PRO B O 1
ATOM 4561 N N . SER B 1 77 ? 30.000 6.862 16.702 1.00 17.86 71 SER B N 1
ATOM 4562 C CA . SER B 1 77 ? 30.869 6.060 17.607 1.00 20.98 71 SER B CA 1
ATOM 4563 C C . SER B 1 77 ? 30.747 4.554 17.322 1.00 20.29 71 SER B C 1
ATOM 4564 O O . SER B 1 77 ? 31.521 3.762 17.857 1.00 22.79 71 SER B O 1
ATOM 4567 N N . CYS B 1 78 ? 29.792 4.187 16.428 1.00 18.07 72 CYS B N 1
ATOM 4568 C CA . CYS B 1 78 ? 29.498 2.833 16.064 1.00 18.91 72 CYS B CA 1
ATOM 4569 C C . CYS B 1 78 ? 30.146 2.485 14.701 1.00 18.16 72 CYS B C 1
ATOM 4570 O O . CYS B 1 78 ? 30.472 3.359 13.977 1.00 20.21 72 CYS B O 1
ATOM 4573 N N . ALA B 1 79 ? 30.321 1.197 14.451 1.00 20.71 73 ALA B N 1
ATOM 4574 C CA . ALA B 1 79 ? 30.829 0.702 13.193 1.00 18.29 73 ALA B CA 1
ATOM 4575 C C . ALA B 1 79 ? 29.885 1.127 12.064 1.00 20.26 73 ALA B C 1
ATOM 4576 O O . ALA B 1 79 ? 28.666 1.014 12.235 1.00 21.45 73 ALA B O 1
ATOM 4578 N N . SER B 1 80 ? 30.456 1.741 11.009 1.00 18.81 74 SER B N 1
ATOM 4579 C CA . SER B 1 80 ? 29.619 2.060 9.876 1.00 19.31 74 SER B CA 1
ATOM 4580 C C . SER B 1 80 ? 29.079 0.822 9.188 1.00 19.55 74 SER B C 1
ATOM 4581 O O . SER B 1 80 ? 29.766 -0.179 9.083 1.00 19.45 74 SER B O 1
ATOM 4584 N N . ASN B 1 81 ? 27.848 0.922 8.650 1.00 18.89 75 ASN B N 1
ATOM 4585 C CA . ASN B 1 81 ? 27.302 -0.210 7.951 1.00 17.81 75 ASN B CA 1
ATOM 4586 C C . ASN B 1 81 ? 27.302 0.012 6.429 1.00 20.69 75 ASN B C 1
ATOM 4587 O O . ASN B 1 81 ? 26.551 -0.609 5.710 1.00 19.94 75 ASN B O 1
ATOM 4592 N N . ILE B 1 82 ? 28.184 0.904 5.990 1.00 21.37 76 ILE B N 1
ATOM 4593 C CA . ILE B 1 82 ? 28.301 1.234 4.548 1.00 23.06 76 ILE B CA 1
ATOM 4594 C C . ILE B 1 82 ? 28.539 0.005 3.661 1.00 23.34 76 ILE B C 1
ATOM 4595 O O . ILE B 1 82 ? 28.002 -0.056 2.521 1.00 23.63 76 ILE B O 1
ATOM 4600 N N . ASN B 1 83 ? 29.363 -0.912 4.159 1.00 22.06 77 ASN B N 1
ATOM 4601 C CA . ASN B 1 83 ? 29.745 -2.143 3.423 1.00 23.33 77 ASN B CA 1
ATOM 4602 C C . ASN B 1 83 ? 29.012 -3.432 3.807 1.00 22.71 77 ASN B C 1
ATOM 4603 O O . ASN B 1 83 ? 29.303 -4.516 3.286 1.00 23.06 77 ASN B O 1
ATOM 4608 N N . ILE B 1 84 ? 28.045 -3.354 4.733 1.00 19.83 78 ILE B N 1
ATOM 4609 C CA . ILE B 1 84 ? 27.301 -4.539 5.127 1.00 19.79 78 ILE B CA 1
ATOM 4610 C C . ILE B 1 84 ? 26.385 -4.953 4.031 1.00 18.79 78 ILE B C 1
ATOM 4611 O O . ILE B 1 84 ? 25.736 -4.120 3.456 1.00 20.80 78 ILE B O 1
ATOM 4616 N N . ARG B 1 85 ? 26.266 -6.253 3.806 1.00 19.26 79 ARG B N 1
ATOM 4617 C CA . ARG B 1 85 ? 25.403 -6.803 2.743 1.00 20.11 79 ARG B CA 1
ATOM 4618 C C . ARG B 1 85 ? 24.339 -7.714 3.261 1.00 18.43 79 ARG B C 1
ATOM 4619 O O . ARG B 1 85 ? 23.378 -8.054 2.530 1.00 16.58 79 ARG B O 1
ATOM 4627 N N . GLU B 1 86 ? 24.534 -8.205 4.472 1.00 17.50 80 GLU B N 1
ATOM 4628 C CA . GLU B 1 86 ? 23.623 -9.274 5.046 1.00 18.70 80 GLU B CA 1
ATOM 4629 C C . GLU B 1 86 ? 23.983 -9.575 6.494 1.00 18.61 80 GLU B C 1
ATOM 4630 O O . GLU B 1 86 ? 25.154 -9.348 6.949 1.00 19.69 80 GLU B O 1
ATOM 4636 N N . TRP B 1 87 ? 22.994 -10.025 7.257 1.00 15.73 81 TRP B N 1
ATOM 4637 C CA . TRP B 1 87 ? 23.336 -10.705 8.499 1.00 16.50 81 TRP B CA 1
ATOM 4638 C C . TRP B 1 87 ? 22.244 -11.719 8.881 1.00 16.64 81 TRP B C 1
ATOM 4639 O O . TRP B 1 87 ? 21.046 -11.583 8.502 1.00 17.11 81 TRP B O 1
ATOM 4650 N N . SER B 1 88 ? 22.629 -12.719 9.638 1.00 16.52 82 SER B N 1
ATOM 4651 C CA . SER B 1 88 ? 21.728 -13.813 10.013 1.00 15.77 82 SER B CA 1
ATOM 4652 C C . SER B 1 88 ? 21.059 -13.469 11.348 1.00 17.03 82 SER B C 1
ATOM 4653 O O . SER B 1 88 ? 19.919 -13.901 11.615 1.00 19.56 82 SER B O 1
ATOM 4656 N N . TYR B 1 89 ? 21.783 -12.747 12.188 1.00 16.63 83 TYR B N 1
ATOM 4657 C CA . TYR B 1 89 ? 21.310 -12.337 13.485 1.00 17.75 83 TYR B CA 1
ATOM 4658 C C . TYR B 1 89 ? 22.266 -11.256 14.083 1.00 17.05 83 TYR B C 1
ATOM 4659 O O . TYR B 1 89 ? 23.349 -11.003 13.548 1.00 17.82 83 TYR B O 1
ATOM 4668 N N . LEU B 1 90 ? 21.810 -10.605 15.139 1.00 15.92 84 LEU B N 1
ATOM 4669 C CA . LEU B 1 90 ? 22.594 -9.567 15.793 1.00 14.33 84 LEU B CA 1
ATOM 4670 C C . LEU B 1 90 ? 22.917 -10.019 17.170 1.00 15.26 84 LEU B C 1
ATOM 4671 O O . LEU B 1 90 ? 22.147 -10.768 17.790 1.00 16.93 84 LEU B O 1
ATOM 4676 N N . ILE B 1 91 ? 24.064 -9.594 17.640 1.00 15.15 85 ILE B N 1
ATOM 4677 C CA . ILE B 1 91 ? 24.431 -9.833 19.081 1.00 15.89 85 ILE B CA 1
ATOM 4678 C C . ILE B 1 91 ? 24.608 -8.443 19.686 1.00 16.04 85 ILE B C 1
ATOM 4679 O O . ILE B 1 91 ? 25.309 -7.558 19.096 1.00 16.86 85 ILE B O 1
ATOM 4684 N N . GLU B 1 92 ? 23.920 -8.185 20.774 1.00 14.75 86 GLU B N 1
ATOM 4685 C CA . GLU B 1 92 ? 23.818 -6.871 21.384 1.00 17.55 86 GLU B CA 1
ATOM 4686 C C . GLU B 1 92 ? 24.044 -6.895 22.910 1.00 19.00 86 GLU B C 1
ATOM 4687 O O . GLU B 1 92 ? 23.460 -7.750 23.688 1.00 17.90 86 GLU B O 1
ATOM 4693 N N . ASP B 1 93 ? 24.836 -5.940 23.343 1.00 20.11 87 ASP B N 1
ATOM 4694 C CA . ASP B 1 93 ? 25.017 -5.659 24.778 1.00 18.43 87 ASP B CA 1
ATOM 4695 C C . ASP B 1 93 ? 23.937 -4.764 25.360 1.00 21.70 87 ASP B C 1
ATOM 4696 O O . ASP B 1 93 ? 23.794 -3.607 24.984 1.00 21.17 87 ASP B O 1
ATOM 4701 N N . PRO B 1 94 ? 23.069 -5.346 26.220 1.00 24.14 88 PRO B N 1
ATOM 4702 C CA . PRO B 1 94 ? 21.909 -4.599 26.746 1.00 27.36 88 PRO B CA 1
ATOM 4703 C C . PRO B 1 94 ? 22.357 -3.262 27.360 1.00 28.13 88 PRO B C 1
ATOM 4704 O O . PRO B 1 94 ? 21.571 -2.292 27.430 1.00 28.97 88 PRO B O 1
ATOM 4708 N N . ASN B 1 95 ? 23.608 -3.215 27.821 1.00 27.72 89 ASN B N 1
ATOM 4709 C CA . ASN B 1 95 ? 24.149 -2.029 28.462 1.00 28.29 89 ASN B CA 1
ATOM 4710 C C . ASN B 1 95 ? 25.224 -1.342 27.628 1.00 27.22 89 ASN B C 1
ATOM 4711 O O . ASN B 1 95 ? 26.200 -0.769 28.165 1.00 29.09 89 ASN B O 1
ATOM 4716 N N . ALA B 1 96 ? 25.092 -1.406 26.292 1.00 25.01 90 ALA B N 1
ATOM 4717 C CA . ALA B 1 96 ? 26.063 -0.847 25.399 1.00 23.84 90 ALA B CA 1
ATOM 4718 C C . ALA B 1 96 ? 26.137 0.638 25.725 1.00 23.93 90 ALA B C 1
ATOM 4719 O O . ALA B 1 96 ? 25.104 1.266 25.987 1.00 25.27 90 ALA B O 1
ATOM 4721 N N . PRO B 1 97 ? 27.345 1.202 25.754 1.00 25.70 91 PRO B N 1
ATOM 4722 C CA . PRO B 1 97 ? 27.499 2.641 26.050 1.00 25.26 91 PRO B CA 1
ATOM 4723 C C . PRO B 1 97 ? 27.006 3.552 24.921 1.00 24.48 91 PRO B C 1
ATOM 4724 O O . PRO B 1 97 ? 26.410 4.595 25.211 1.00 23.99 91 PRO B O 1
ATOM 4728 N N . HIS B 1 98 ? 27.264 3.187 23.669 1.00 21.78 92 HIS B N 1
ATOM 4729 C CA . HIS B 1 98 ? 26.845 4.065 22.582 1.00 19.93 92 HIS B CA 1
ATOM 4730 C C . HIS B 1 98 ? 25.450 3.706 22.075 1.00 18.79 92 HIS B C 1
ATOM 4731 O O . HIS B 1 98 ? 25.283 2.756 21.355 1.00 20.87 92 HIS B O 1
ATOM 4738 N N . LYS B 1 99 ? 24.498 4.485 22.525 1.00 18.59 93 LYS B N 1
ATOM 4739 C CA . LYS B 1 99 ? 23.081 4.290 22.071 1.00 17.53 93 LYS B CA 1
ATOM 4740 C C . LYS B 1 99 ? 22.799 5.477 21.107 1.00 14.80 93 LYS B C 1
ATOM 4741 O O . LYS B 1 99 ? 23.575 5.716 20.164 1.00 15.08 93 LYS B O 1
ATOM 4747 N N . LEU B 1 100 ? 21.775 6.280 21.379 1.00 13.57 94 LEU B N 1
ATOM 4748 C CA . LEU B 1 100 ? 21.611 7.539 20.620 1.00 15.48 94 LEU B CA 1
ATOM 4749 C C . LEU B 1 100 ? 22.616 8.519 21.251 1.00 16.13 94 LEU B C 1
ATOM 4750 O O . LEU B 1 100 ? 22.419 8.905 22.409 1.00 18.70 94 LEU B O 1
ATOM 4755 N N . CYS B 1 101 ? 23.529 9.015 20.445 1.00 13.54 95 CYS B N 1
ATOM 4756 C CA . CYS B 1 101 ? 24.642 9.893 20.929 1.00 16.83 95 CYS B CA 1
ATOM 4757 C C . CYS B 1 101 ? 24.077 11.259 21.468 1.00 14.15 95 CYS B C 1
ATOM 4758 O O . CYS B 1 101 ? 24.597 11.829 22.431 1.00 16.77 95 CYS B O 1
ATOM 4761 N N . PHE B 1 102 ? 22.995 11.757 20.846 1.00 11.84 96 PHE B N 1
ATOM 4762 C CA . PHE B 1 102 ? 22.390 12.981 21.275 1.00 12.53 96 PHE B CA 1
ATOM 4763 C C . PHE B 1 102 ? 21.077 12.475 21.957 1.00 11.67 96 PHE B C 1
ATOM 4764 O O . PHE B 1 102 ? 20.346 11.679 21.365 1.00 11.91 96 PHE B O 1
ATOM 4772 N N . PRO B 1 103 ? 20.707 13.032 23.126 1.00 12.49 97 PRO B N 1
ATOM 4773 C CA . PRO B 1 103 ? 19.554 12.509 23.812 1.00 11.28 97 PRO B CA 1
ATOM 4774 C C . PRO B 1 103 ? 18.303 12.486 22.935 1.00 11.95 97 PRO B C 1
ATOM 4775 O O . PRO B 1 103 ? 17.999 13.440 22.245 1.00 9.35 97 PRO B O 1
ATOM 4779 N N . GLY B 1 104 ? 17.663 11.371 22.998 1.00 9.89 98 GLY B N 1
ATOM 4780 C CA . GLY B 1 104 ? 16.438 11.182 22.155 1.00 10.39 98 GLY B CA 1
ATOM 4781 C C . GLY B 1 104 ? 15.844 9.806 22.262 1.00 11.12 98 GLY B C 1
ATOM 4782 O O . GLY B 1 104 ? 16.181 9.006 23.118 1.00 11.94 98 GLY B O 1
ATOM 4783 N N . GLU B 1 105 ? 14.859 9.511 21.360 1.00 11.31 99 GLU B N 1
ATOM 4784 C CA . GLU B 1 105 ? 14.281 8.239 21.370 1.00 10.43 99 GLU B CA 1
ATOM 4785 C C . GLU B 1 105 ? 13.953 7.874 19.900 1.00 11.76 99 GLU B C 1
ATOM 4786 O O . GLU B 1 105 ? 13.747 8.803 19.099 1.00 11.74 99 GLU B O 1
ATOM 4792 N N . VAL B 1 106 ? 13.837 6.599 19.665 1.00 9.54 100 VAL B N 1
ATOM 4793 C CA . VAL B 1 106 ? 13.346 6.120 18.365 1.00 11.90 100 VAL B CA 1
ATOM 4794 C C . VAL B 1 106 ? 11.907 5.609 18.535 1.00 10.52 100 VAL B C 1
ATOM 4795 O O . VAL B 1 106 ? 11.600 4.634 19.298 1.00 14.89 100 VAL B O 1
ATOM 4799 N N . ASP B 1 107 ? 11.019 6.211 17.731 1.00 12.93 101 ASP B N 1
ATOM 4800 C CA . ASP B 1 107 ? 9.651 5.799 17.659 1.00 12.84 101 ASP B CA 1
ATOM 4801 C C . ASP B 1 107 ? 9.482 4.393 17.181 1.00 12.77 101 ASP B C 1
ATOM 4802 O O . ASP B 1 107 ? 10.125 3.959 16.216 1.00 11.95 101 ASP B O 1
ATOM 4807 N N . ASN B 1 108 ? 8.551 3.618 17.825 1.00 13.21 102 ASN B N 1
ATOM 4808 C CA . ASN B 1 108 ? 8.313 2.213 17.403 1.00 12.43 102 ASN B CA 1
ATOM 4809 C C . ASN B 1 108 ? 9.556 1.427 17.213 1.00 13.68 102 ASN B C 1
ATOM 4810 O O . ASN B 1 108 ? 9.742 0.689 16.192 1.00 14.82 102 ASN B O 1
ATOM 4815 N N . ASN B 1 109 ? 10.488 1.525 18.185 1.00 12.97 103 ASN B N 1
ATOM 4816 C CA . ASN B 1 109 ? 11.716 0.885 17.968 1.00 13.36 103 ASN B CA 1
ATOM 4817 C C . ASN B 1 109 ? 11.729 -0.650 18.238 1.00 13.08 103 ASN B C 1
ATOM 4818 O O . ASN B 1 109 ? 12.626 -1.339 17.815 1.00 13.84 103 ASN B O 1
ATOM 4823 N N . GLY B 1 110 ? 10.686 -1.188 18.919 1.00 14.04 104 GLY B N 1
ATOM 4824 C CA . GLY B 1 110 ? 10.513 -2.648 19.069 1.00 13.66 104 GLY B CA 1
ATOM 4825 C C . GLY B 1 110 ? 10.239 -3.262 17.703 1.00 13.31 104 GLY B C 1
ATOM 4826 O O . GLY B 1 110 ? 10.837 -4.262 17.305 1.00 16.37 104 GLY B O 1
ATOM 4827 N N . GLU B 1 111 ? 9.309 -2.661 16.956 1.00 13.24 105 GLU B N 1
ATOM 4828 C CA . GLU B 1 111 ? 9.018 -3.110 15.621 1.00 12.79 105 GLU B CA 1
ATOM 4829 C C . GLU B 1 111 ? 10.207 -3.039 14.660 1.00 14.39 105 GLU B C 1
ATOM 4830 O O . GLU B 1 111 ? 10.440 -3.977 13.898 1.00 16.64 105 GLU B O 1
ATOM 4836 N N . LEU B 1 112 ? 10.978 -1.972 14.774 1.00 12.99 106 LEU B N 1
ATOM 4837 C CA . LEU B 1 112 ? 12.216 -1.800 13.942 1.00 14.29 106 LEU B CA 1
ATOM 4838 C C . LEU B 1 112 ? 13.258 -2.853 14.284 1.00 15.04 106 LEU B C 1
ATOM 4839 O O . LEU B 1 112 ? 13.830 -3.453 13.397 1.00 12.97 106 LEU B O 1
ATOM 4844 N N . ARG B 1 113 ? 13.495 -3.112 15.572 1.00 15.31 107 ARG B N 1
ATOM 4845 C CA . ARG B 1 113 ? 14.366 -4.220 15.997 1.00 15.93 107 ARG B CA 1
ATOM 4846 C C . ARG B 1 113 ? 13.932 -5.559 15.456 1.00 16.05 107 ARG B C 1
ATOM 4847 O O . ARG B 1 113 ? 14.705 -6.312 14.977 1.00 15.68 107 ARG B O 1
ATOM 4855 N N . HIS B 1 114 ? 12.613 -5.853 15.524 1.00 15.93 108 HIS B N 1
ATOM 4856 C CA . HIS B 1 114 ? 12.106 -7.076 14.981 1.00 15.26 108 HIS B CA 1
ATOM 4857 C C . HIS B 1 114 ? 12.367 -7.214 13.484 1.00 15.62 108 HIS B C 1
ATOM 4858 O O . HIS B 1 114 ? 12.740 -8.277 13.086 1.00 14.82 108 HIS B O 1
ATOM 4865 N N . LEU B 1 115 ? 12.121 -6.158 12.712 1.00 15.15 109 LEU B N 1
ATOM 4866 C CA . LEU B 1 115 ? 12.411 -6.210 11.271 1.00 15.98 109 LEU B CA 1
ATOM 4867 C C . LEU B 1 115 ? 13.882 -6.303 10.902 1.00 16.49 109 LEU B C 1
ATOM 4868 O O . LEU B 1 115 ? 14.247 -6.928 9.898 1.00 16.04 109 LEU B O 1
ATOM 4873 N N . PHE B 1 116 ? 14.751 -5.739 11.711 1.00 14.24 110 PHE B N 1
ATOM 4874 C CA . PHE B 1 116 ? 16.193 -5.841 11.388 1.00 14.75 110 PHE B CA 1
ATOM 4875 C C . PHE B 1 116 ? 16.962 -6.908 12.194 1.00 16.01 110 PHE B C 1
ATOM 4876 O O . PHE B 1 116 ? 18.200 -6.902 12.253 1.00 15.78 110 PHE B O 1
ATOM 4884 N N . SER B 1 117 ? 16.228 -7.844 12.780 1.00 17.15 111 SER B N 1
ATOM 4885 C CA . SER B 1 117 ? 16.845 -8.887 13.598 1.00 15.92 111 SER B CA 1
ATOM 4886 C C . SER B 1 117 ? 17.688 -9.814 12.711 1.00 15.69 111 SER B C 1
ATOM 4887 O O . SER B 1 117 ? 18.709 -10.353 13.147 1.00 17.28 111 SER B O 1
ATOM 4890 N N . GLY B 1 118 ? 17.221 -10.015 11.493 1.00 14.67 112 GLY B N 1
ATOM 4891 C CA . GLY B 1 118 ? 18.080 -10.571 10.464 1.00 16.93 112 GLY B CA 1
ATOM 4892 C C . GLY B 1 118 ? 17.517 -10.141 9.110 1.00 16.65 112 GLY B C 1
ATOM 4893 O O . GLY B 1 118 ? 16.320 -9.968 8.951 1.00 18.35 112 GLY B O 1
ATOM 4894 N N . VAL B 1 119 ? 18.450 -9.842 8.181 1.00 18.21 113 VAL B N 1
ATOM 4895 C CA . VAL B 1 119 ? 18.074 -9.442 6.796 1.00 18.14 113 VAL B CA 1
ATOM 4896 C C . VAL B 1 119 ? 19.025 -10.067 5.805 1.00 19.59 113 VAL B C 1
ATOM 4897 O O . VAL B 1 119 ? 20.260 -9.986 5.953 1.00 18.82 113 VAL B O 1
ATOM 4901 N N . ASN B 1 120 ? 18.455 -10.728 4.817 1.00 20.14 114 ASN B N 1
ATOM 4902 C CA . ASN B 1 120 ? 19.309 -11.514 3.928 1.00 21.12 114 ASN B CA 1
ATOM 4903 C C . ASN B 1 120 ? 19.929 -10.705 2.820 1.00 21.18 114 ASN B C 1
ATOM 4904 O O . ASN B 1 120 ? 20.966 -11.124 2.253 1.00 21.64 114 ASN B O 1
ATOM 4909 N N . SER B 1 121 ? 19.323 -9.554 2.498 1.00 21.39 115 SER B N 1
ATOM 4910 C CA . SER B 1 121 ? 19.875 -8.630 1.460 1.00 20.72 115 SER B CA 1
ATOM 4911 C C . SER B 1 121 ? 19.697 -7.221 1.997 1.00 21.12 115 SER B C 1
ATOM 4912 O O . SER B 1 121 ? 18.566 -6.760 2.230 1.00 20.75 115 SER B O 1
ATOM 4915 N N . PHE B 1 122 ? 20.830 -6.573 2.260 1.00 18.68 116 PHE B N 1
ATOM 4916 C CA . PHE B 1 122 ? 20.868 -5.264 2.833 1.00 16.59 116 PHE B CA 1
ATOM 4917 C C . PHE B 1 122 ? 21.893 -4.395 2.032 1.00 17.34 116 PHE B C 1
ATOM 4918 O O . PHE B 1 122 ? 23.034 -4.858 1.730 1.00 17.94 116 PHE B O 1
ATOM 4926 N N . SER B 1 123 ? 21.547 -3.154 1.780 1.00 15.59 117 SER B N 1
ATOM 4927 C CA . SER B 1 123 ? 22.440 -2.201 1.125 1.00 19.58 117 SER B CA 1
ATOM 4928 C C . SER B 1 123 ? 22.104 -0.813 1.603 1.00 18.25 117 SER B C 1
ATOM 4929 O O . SER B 1 123 ? 20.941 -0.421 1.543 1.00 22.11 117 SER B O 1
ATOM 4932 N N . ARG B 1 124 ? 23.068 -0.084 2.194 1.00 15.86 118 ARG B N 1
ATOM 4933 C CA . ARG B 1 124 ? 22.860 1.314 2.491 1.00 17.40 118 ARG B CA 1
ATOM 4934 C C . ARG B 1 124 ? 22.844 2.145 1.212 1.00 17.26 118 ARG B C 1
ATOM 4935 O O . ARG B 1 124 ? 23.620 1.842 0.267 1.00 18.56 118 ARG B O 1
ATOM 4943 N N . THR B 1 125 ? 21.972 3.135 1.155 1.00 17.26 119 THR B N 1
ATOM 4944 C CA . THR B 1 125 ? 21.735 3.921 -0.101 1.00 16.67 119 THR B CA 1
ATOM 4945 C C . THR B 1 125 ? 21.532 5.354 0.231 1.00 17.32 119 THR B C 1
ATOM 4946 O O . THR B 1 125 ? 20.861 5.694 1.253 1.00 15.61 119 THR B O 1
ATOM 4950 N N . GLU B 1 126 ? 22.144 6.249 -0.531 1.00 16.57 120 GLU B N 1
ATOM 4951 C CA . GLU B 1 126 ? 21.866 7.690 -0.342 1.00 17.19 120 GLU B CA 1
ATOM 4952 C C . GLU B 1 126 ? 20.513 8.042 -0.961 1.00 18.53 120 GLU B C 1
ATOM 4953 O O . GLU B 1 126 ? 20.316 7.866 -2.164 1.00 21.01 120 GLU B O 1
ATOM 4959 N N . LEU B 1 127 ? 19.608 8.614 -0.167 1.00 14.50 121 LEU B N 1
ATOM 4960 C CA . LEU B 1 127 ? 18.265 8.869 -0.629 1.00 14.25 121 LEU B CA 1
ATOM 4961 C C . LEU B 1 127 ? 18.230 10.220 -1.304 1.00 16.78 121 LEU B C 1
ATOM 4962 O O . LEU B 1 127 ? 17.678 10.356 -2.409 1.00 18.88 121 LEU B O 1
ATOM 4967 N N . ILE B 1 128 ? 18.698 11.254 -0.619 1.00 16.55 122 ILE B N 1
ATOM 4968 C CA . ILE B 1 128 ? 18.566 12.694 -1.080 1.00 17.84 122 ILE B CA 1
ATOM 4969 C C . ILE B 1 128 ? 19.912 13.327 -0.826 1.00 19.68 122 ILE B C 1
ATOM 4970 O O . ILE B 1 128 ? 20.460 13.145 0.252 1.00 19.74 122 ILE B O 1
ATOM 4975 N N . PRO B 1 129 ? 20.503 14.041 -1.828 1.00 22.86 123 PRO B N 1
ATOM 4976 C CA . PRO B 1 129 ? 21.839 14.612 -1.536 1.00 23.39 123 PRO B CA 1
ATOM 4977 C C . PRO B 1 129 ? 21.697 15.810 -0.553 1.00 22.09 123 PRO B C 1
ATOM 4978 O O . PRO B 1 129 ? 20.725 16.498 -0.623 1.00 19.41 123 PRO B O 1
ATOM 4982 N N . PRO B 1 130 ? 22.671 16.026 0.335 1.00 21.84 124 PRO B N 1
ATOM 4983 C CA . PRO B 1 130 ? 22.610 17.177 1.251 1.00 23.67 124 PRO B CA 1
ATOM 4984 C C . PRO B 1 130 ? 22.276 18.536 0.612 1.00 24.44 124 PRO B C 1
ATOM 4985 O O . PRO B 1 130 ? 21.655 19.386 1.246 1.00 21.77 124 PRO B O 1
ATOM 4989 N N . SER B 1 131 ? 22.713 18.746 -0.639 1.00 24.30 125 SER B N 1
ATOM 4990 C CA . SER B 1 131 ? 22.448 19.969 -1.376 1.00 25.76 125 SER B CA 1
ATOM 4991 C C . SER B 1 131 ? 20.959 20.223 -1.735 1.00 24.54 125 SER B C 1
ATOM 4992 O O . SER B 1 131 ? 20.564 21.337 -2.003 1.00 26.67 125 SER B O 1
ATOM 4995 N N . LYS B 1 132 ? 20.122 19.209 -1.681 1.00 23.86 126 LYS B N 1
ATOM 4996 C CA . LYS B 1 132 ? 18.758 19.327 -2.115 1.00 22.55 126 LYS B CA 1
ATOM 4997 C C . LYS B 1 132 ? 17.932 20.290 -1.222 1.00 21.86 126 LYS B C 1
ATOM 4998 O O . LYS B 1 132 ? 16.998 20.922 -1.652 1.00 18.86 126 LYS B O 1
ATOM 5004 N N . TRP B 1 133 ? 18.354 20.381 0.031 1.00 18.40 127 TRP B N 1
ATOM 5005 C CA . TRP B 1 133 ? 17.571 21.136 1.042 1.00 14.16 127 TRP B CA 1
ATOM 5006 C C . TRP B 1 133 ? 17.765 22.658 0.905 1.00 16.38 127 TRP B C 1
ATOM 5007 O O . TRP B 1 133 ? 17.125 23.446 1.557 1.00 21.08 127 TRP B O 1
ATOM 5018 N N . GLY B 1 134 ? 18.726 23.095 0.106 1.00 17.96 128 GLY B N 1
ATOM 5019 C CA . GLY B 1 134 ? 18.889 24.537 -0.170 1.00 16.48 128 GLY B CA 1
ATOM 5020 C C . GLY B 1 134 ? 19.794 25.287 0.720 1.00 17.78 128 GLY B C 1
ATOM 5021 O O . GLY B 1 134 ? 20.781 24.679 1.189 1.00 17.61 128 GLY B O 1
ATOM 5022 N N . ASP B 1 135 ? 19.439 26.544 0.985 1.00 16.90 129 ASP B N 1
ATOM 5023 C CA . ASP B 1 135 ? 20.312 27.478 1.656 1.00 19.61 129 ASP B CA 1
ATOM 5024 C C . ASP B 1 135 ? 20.261 27.312 3.136 1.00 19.12 129 ASP B C 1
ATOM 5025 O O . ASP B 1 135 ? 19.817 28.230 3.884 1.00 20.83 129 ASP B O 1
ATOM 5030 N N . ILE B 1 136 ? 20.756 26.166 3.554 1.00 16.82 130 ILE B N 1
ATOM 5031 C CA . ILE B 1 136 ? 20.837 25.778 4.932 1.00 18.59 130 ILE B CA 1
ATOM 5032 C C . ILE B 1 136 ? 22.226 25.401 5.300 1.00 16.47 130 ILE B C 1
ATOM 5033 O O . ILE B 1 136 ? 23.052 25.275 4.428 1.00 15.56 130 ILE B O 1
ATOM 5038 N N . LEU B 1 137 ? 22.505 25.257 6.626 1.00 14.32 131 LEU B N 1
ATOM 5039 C CA . LEU B 1 137 ? 23.797 24.617 6.982 1.00 13.82 131 LEU B CA 1
ATOM 5040 C C . LEU B 1 137 ? 23.503 23.334 7.863 1.00 15.09 131 LEU B C 1
ATOM 5041 O O . LEU B 1 137 ? 22.307 23.093 8.216 1.00 15.31 131 LEU B O 1
ATOM 5046 N N . GLU B 1 138 ? 24.551 22.561 8.200 1.00 15.32 132 GLU B N 1
ATOM 5047 C CA . GLU B 1 138 ? 24.433 21.305 8.890 1.00 12.89 132 GLU B CA 1
ATOM 5048 C C . GLU B 1 138 ? 24.899 21.373 10.306 1.00 12.68 132 GLU B C 1
ATOM 5049 O O . GLU B 1 138 ? 26.054 21.689 10.532 1.00 14.18 132 GLU B O 1
ATOM 5055 N N . GLY B 1 139 ? 24.002 21.120 11.264 1.00 12.08 133 GLY B N 1
ATOM 5056 C CA . GLY B 1 139 ? 24.410 21.080 12.691 1.00 14.14 133 GLY B CA 1
ATOM 5057 C C . GLY B 1 139 ? 25.295 19.934 13.044 1.00 12.28 133 GLY B C 1
ATOM 5058 O O . GLY B 1 139 ? 25.168 18.849 12.617 1.00 15.17 133 GLY B O 1
ATOM 5059 N N . THR B 1 140 ? 26.291 20.241 13.925 1.00 14.00 134 THR B N 1
ATOM 5060 C CA . THR B 1 140 ? 27.103 19.166 14.411 1.00 13.72 134 THR B CA 1
ATOM 5061 C C . THR B 1 140 ? 27.256 19.368 15.920 1.00 14.73 134 THR B C 1
ATOM 5062 O O . THR B 1 140 ? 26.965 20.452 16.418 1.00 13.49 134 THR B O 1
ATOM 5066 N N . THR B 1 141 ? 27.691 18.344 16.611 1.00 13.39 135 THR B N 1
ATOM 5067 C CA . THR B 1 141 ? 27.616 18.356 18.080 1.00 13.73 135 THR B CA 1
ATOM 5068 C C . THR B 1 141 ? 28.701 17.514 18.712 1.00 12.90 135 THR B C 1
ATOM 5069 O O . THR B 1 141 ? 29.036 16.412 18.238 1.00 14.84 135 THR B O 1
ATOM 5073 N N . ALA B 1 142 ? 29.271 18.034 19.809 1.00 13.65 136 ALA B N 1
ATOM 5074 C CA . ALA B 1 142 ? 30.196 17.195 20.540 1.00 13.55 136 ALA B CA 1
ATOM 5075 C C . ALA B 1 142 ? 29.605 15.881 21.117 1.00 14.37 136 ALA B C 1
ATOM 5076 O O . ALA B 1 142 ? 30.311 14.965 21.505 1.00 15.18 136 ALA B O 1
ATOM 5078 N N . SER B 1 143 ? 28.265 15.820 21.237 1.00 15.30 137 SER B N 1
ATOM 5079 C CA . SER B 1 143 ? 27.619 14.620 21.627 1.00 16.02 137 SER B CA 1
ATOM 5080 C C . SER B 1 143 ? 27.856 13.444 20.680 1.00 14.94 137 SER B C 1
ATOM 5081 O O . SER B 1 143 ? 27.762 12.314 21.075 1.00 14.87 137 SER B O 1
ATOM 5084 N N . CYS B 1 144 ? 28.060 13.774 19.387 1.00 15.12 138 CYS B N 1
ATOM 5085 C CA . CYS B 1 144 ? 28.125 12.799 18.339 1.00 14.77 138 CYS B CA 1
ATOM 5086 C C . CYS B 1 144 ? 29.445 12.999 17.636 1.00 16.32 138 CYS B C 1
ATOM 5087 O O . CYS B 1 144 ? 29.491 13.369 16.489 1.00 14.06 138 CYS B O 1
ATOM 5090 N N . GLN B 1 145 ? 30.546 12.837 18.361 1.00 18.33 139 GLN B N 1
ATOM 5091 C CA . GLN B 1 145 ? 31.815 12.956 17.753 1.00 18.78 139 GLN B CA 1
ATOM 5092 C C . GLN B 1 145 ? 32.240 11.846 16.791 1.00 19.59 139 GLN B C 1
ATOM 5093 O O . GLN B 1 145 ? 31.995 10.681 16.969 1.00 20.86 139 GLN B O 1
ATOM 5099 N N . ASN B 1 146 ? 32.989 12.262 15.790 1.00 22.00 140 ASN B N 1
ATOM 5100 C CA . ASN B 1 146 ? 33.619 11.339 14.833 1.00 22.04 140 ASN B CA 1
ATOM 5101 C C . ASN B 1 146 ? 35.091 11.592 15.028 1.00 23.07 140 ASN B C 1
ATOM 5102 O O . ASN B 1 146 ? 35.591 12.609 14.575 1.00 19.99 140 ASN B O 1
ATOM 5107 N N . ARG B 1 147 ? 35.752 10.711 15.762 1.00 23.42 141 ARG B N 1
ATOM 5108 C CA . ARG B 1 147 ? 37.219 10.801 15.882 1.00 25.65 141 ARG B CA 1
ATOM 5109 C C . ARG B 1 147 ? 37.642 12.159 16.389 1.00 25.87 141 ARG B C 1
ATOM 5110 O O . ARG B 1 147 ? 38.610 12.757 15.914 1.00 26.70 141 ARG B O 1
ATOM 5118 N N . GLY B 1 148 ? 36.917 12.680 17.371 1.00 25.14 142 GLY B N 1
ATOM 5119 C CA . GLY B 1 148 ? 37.324 13.913 18.022 1.00 25.51 142 GLY B CA 1
ATOM 5120 C C . GLY B 1 148 ? 36.769 15.167 17.430 1.00 23.44 142 GLY B C 1
ATOM 5121 O O . GLY B 1 148 ? 36.737 16.206 18.084 1.00 26.12 142 GLY B O 1
ATOM 5122 N N . ALA B 1 149 ? 36.166 15.052 16.243 1.00 21.19 143 ALA B N 1
ATOM 5123 C CA . ALA B 1 149 ? 35.488 16.172 15.619 1.00 18.68 143 ALA B CA 1
ATOM 5124 C C . ALA B 1 149 ? 33.941 16.128 15.884 1.00 16.78 143 ALA B C 1
ATOM 5125 O O . ALA B 1 149 ? 33.348 15.127 15.833 1.00 15.28 143 ALA B O 1
ATOM 5127 N N . ASN B 1 150 ? 33.358 17.284 16.079 1.00 15.35 144 ASN B N 1
ATOM 5128 C CA . ASN B 1 150 ? 31.916 17.353 16.318 1.00 13.95 144 ASN B CA 1
ATOM 5129 C C . ASN B 1 150 ? 31.253 16.910 15.060 1.00 14.24 144 ASN B C 1
ATOM 5130 O O . ASN B 1 150 ? 31.721 17.216 13.973 1.00 14.49 144 ASN B O 1
ATOM 5135 N N . SER B 1 151 ? 30.162 16.172 15.213 1.00 12.70 145 SER B N 1
ATOM 5136 C CA . SER B 1 151 ? 29.586 15.534 13.991 1.00 13.81 145 SER B CA 1
ATOM 5137 C C . SER B 1 151 ? 28.114 15.272 14.230 1.00 13.96 145 SER B C 1
ATOM 5138 O O . SER B 1 151 ? 27.521 15.957 15.069 1.00 12.58 145 SER B O 1
ATOM 5141 N N . PHE B 1 152 ? 27.583 14.249 13.572 1.00 13.04 146 PHE B N 1
ATOM 5142 C CA . PHE B 1 152 ? 26.167 13.874 13.722 1.00 11.81 146 PHE B CA 1
ATOM 5143 C C . PHE B 1 152 ? 25.961 12.465 13.204 1.00 12.96 146 PHE B C 1
ATOM 5144 O O . PHE B 1 152 ? 26.861 11.851 12.543 1.00 14.78 146 PHE B O 1
ATOM 5152 N N . TYR B 1 153 ? 24.797 11.895 13.472 1.00 12.35 147 TYR B N 1
ATOM 5153 C CA . TYR B 1 153 ? 24.447 10.585 12.913 1.00 12.74 147 TYR B CA 1
ATOM 5154 C C . TYR B 1 153 ? 24.771 10.562 11.422 1.00 13.91 147 TYR B C 1
ATOM 5155 O O . TYR B 1 153 ? 24.417 11.530 10.686 1.00 15.61 147 TYR B O 1
ATOM 5164 N N . ARG B 1 154 ? 25.300 9.452 10.947 1.00 13.53 148 ARG B N 1
ATOM 5165 C CA . ARG B 1 154 ? 25.724 9.368 9.540 1.00 12.99 148 ARG B CA 1
ATOM 5166 C C . ARG B 1 154 ? 24.474 9.461 8.660 1.00 13.78 148 ARG B C 1
ATOM 5167 O O . ARG B 1 154 ? 24.560 9.972 7.537 1.00 15.37 148 ARG B O 1
ATOM 5175 N N . ASN B 1 155 ? 23.367 8.998 9.178 1.00 10.64 149 ASN B N 1
ATOM 5176 C CA . ASN B 1 155 ? 22.141 8.812 8.281 1.00 10.71 149 ASN B CA 1
ATOM 5177 C C . ASN B 1 155 ? 21.328 10.032 8.148 1.00 12.82 149 ASN B C 1
ATOM 5178 O O . ASN B 1 155 ? 20.373 10.063 7.348 1.00 12.98 149 ASN B O 1
ATOM 5183 N N . LEU B 1 156 ? 21.520 11.007 9.008 1.00 12.22 150 LEU B N 1
ATOM 5184 C CA . LEU B 1 156 ? 20.630 12.166 9.056 1.00 11.18 150 LEU B CA 1
ATOM 5185 C C . LEU B 1 156 ? 21.436 13.446 8.877 1.00 12.37 150 LEU B C 1
ATOM 5186 O O . LEU B 1 156 ? 22.669 13.471 9.175 1.00 13.11 150 LEU B O 1
ATOM 5191 N N . ILE B 1 157 ? 20.789 14.525 8.486 1.00 10.16 151 ILE B N 1
ATOM 5192 C CA . ILE B 1 157 ? 21.394 15.875 8.444 1.00 12.08 151 ILE B CA 1
ATOM 5193 C C . ILE B 1 157 ? 20.619 16.843 9.331 1.00 11.44 151 ILE B C 1
ATOM 5194 O O . ILE B 1 157 ? 19.371 17.084 9.186 1.00 10.12 151 ILE B O 1
ATOM 5199 N N . TRP B 1 158 ? 21.309 17.389 10.314 1.00 10.38 152 TRP B N 1
ATOM 5200 C CA . TRP B 1 158 ? 20.674 18.363 11.180 1.00 11.47 152 TRP B CA 1
ATOM 5201 C C . TRP B 1 158 ? 20.613 19.715 10.536 1.00 10.25 152 TRP B C 1
ATOM 5202 O O . TRP B 1 158 ? 21.569 20.484 10.496 1.00 12.03 152 TRP B O 1
ATOM 5213 N N . LEU B 1 159 ? 19.434 20.012 9.888 1.00 10.87 153 LEU B N 1
ATOM 5214 C CA . LEU B 1 159 ? 19.347 21.278 9.173 1.00 10.58 153 LEU B CA 1
ATOM 5215 C C . LEU B 1 159 ? 19.197 22.468 10.081 1.00 9.71 153 LEU B C 1
ATOM 5216 O O . LEU B 1 159 ? 18.361 22.485 10.952 1.00 10.85 153 LEU B O 1
ATOM 5221 N N . VAL B 1 160 ? 20.071 23.459 9.911 1.00 9.91 154 VAL B N 1
ATOM 5222 C CA . VAL B 1 160 ? 20.025 24.687 10.769 1.00 9.80 154 VAL B CA 1
ATOM 5223 C C . VAL B 1 160 ? 20.223 25.907 9.916 1.00 12.84 154 VAL B C 1
ATOM 5224 O O . VAL B 1 160 ? 20.475 25.783 8.633 1.00 15.84 154 VAL B O 1
ATOM 5228 N N . ASN B 1 161 ? 20.038 27.078 10.517 1.00 11.29 155 ASN B N 1
ATOM 5229 C CA . ASN B 1 161 ? 20.055 28.331 9.750 1.00 12.53 155 ASN B CA 1
ATOM 5230 C C . ASN B 1 161 ? 21.372 28.539 9.013 1.00 13.16 155 ASN B C 1
ATOM 5231 O O . ASN B 1 161 ? 22.460 28.114 9.468 1.00 14.18 155 ASN B O 1
ATOM 5236 N N . LYS B 1 162 ? 21.263 29.259 7.900 1.00 15.11 156 LYS B N 1
ATOM 5237 C CA . LYS B 1 162 ? 22.494 29.867 7.256 1.00 16.24 156 LYS B CA 1
ATOM 5238 C C . LYS B 1 162 ? 22.323 31.375 7.275 1.00 16.60 156 LYS B C 1
ATOM 5239 O O . LYS B 1 162 ? 21.333 31.929 6.732 1.00 15.61 156 LYS B O 1
ATOM 5245 N N . LEU B 1 163 ? 23.293 32.054 7.880 1.00 17.14 157 LEU B N 1
ATOM 5246 C CA . LEU B 1 163 ? 23.287 33.538 7.932 1.00 18.88 157 LEU B CA 1
ATOM 5247 C C . LEU B 1 163 ? 21.996 34.064 8.619 1.00 18.14 157 LEU B C 1
ATOM 5248 O O . LEU B 1 163 ? 21.429 35.097 8.192 1.00 19.15 157 LEU B O 1
ATOM 5253 N N . ASN B 1 164 ? 21.508 33.274 9.581 1.00 17.97 158 ASN B N 1
ATOM 5254 C CA . ASN B 1 164 ? 20.338 33.656 10.366 1.00 17.22 158 ASN B CA 1
ATOM 5255 C C . ASN B 1 164 ? 19.046 33.660 9.556 1.00 17.02 158 ASN B C 1
ATOM 5256 O O . ASN B 1 164 ? 18.102 34.410 9.863 1.00 17.06 158 ASN B O 1
ATOM 5261 N N . LYS B 1 165 ? 19.032 32.849 8.520 1.00 15.10 159 LYS B N 1
ATOM 5262 C CA . LYS B 1 165 ? 17.761 32.581 7.769 1.00 15.28 159 LYS B CA 1
ATOM 5263 C C . LYS B 1 165 ? 17.581 31.099 7.577 1.00 12.75 159 LYS B C 1
ATOM 5264 O O . LYS B 1 165 ? 18.529 30.337 7.413 1.00 14.53 159 LYS B O 1
ATOM 5270 N N . TYR B 1 166 ? 16.342 30.642 7.563 1.00 14.45 160 TYR B N 1
ATOM 5271 C CA . TYR B 1 166 ? 16.068 29.251 7.361 1.00 12.98 160 TYR B CA 1
ATOM 5272 C C . TYR B 1 166 ? 14.887 29.202 6.362 1.00 13.60 160 TYR B C 1
ATOM 5273 O O . TYR B 1 166 ? 13.749 29.321 6.710 1.00 15.20 160 TYR B O 1
ATOM 5282 N N . PRO B 1 167 ? 15.228 29.129 5.088 1.00 13.95 161 PRO B N 1
ATOM 5283 C CA . PRO B 1 167 ? 14.109 29.116 4.085 1.00 13.44 161 PRO B CA 1
ATOM 5284 C C . PRO B 1 167 ? 13.352 27.781 4.263 1.00 15.15 161 PRO B C 1
ATOM 5285 O O . PRO B 1 167 ? 13.884 26.818 4.788 1.00 17.77 161 PRO B O 1
ATOM 5289 N N . VAL B 1 168 ? 12.147 27.664 3.744 1.00 14.47 162 VAL B N 1
ATOM 5290 C CA . VAL B 1 168 ? 11.517 26.412 3.738 1.00 14.07 162 VAL B CA 1
ATOM 5291 C C . VAL B 1 168 ? 12.313 25.439 2.908 1.00 15.43 162 VAL B C 1
ATOM 5292 O O . VAL B 1 168 ? 12.748 25.805 1.773 1.00 18.07 162 VAL B O 1
ATOM 5296 N N . VAL B 1 169 ? 12.588 24.270 3.456 1.00 13.30 163 VAL B N 1
ATOM 5297 C CA . VAL B 1 169 ? 13.391 23.248 2.796 1.00 13.74 163 VAL B CA 1
ATOM 5298 C C . VAL B 1 169 ? 12.484 22.172 2.348 1.00 14.72 163 VAL B C 1
ATOM 5299 O O . VAL B 1 169 ? 11.448 21.842 3.028 1.00 17.30 163 VAL B O 1
ATOM 5303 N N . LYS B 1 170 ? 12.873 21.528 1.258 1.00 13.85 164 LYS B N 1
ATOM 5304 C CA . LYS B 1 170 ? 12.097 20.454 0.654 1.00 17.49 164 LYS B CA 1
ATOM 5305 C C . LYS B 1 170 ? 12.987 19.394 0.021 1.00 17.27 164 LYS B C 1
ATOM 5306 O O . LYS B 1 170 ? 14.016 19.718 -0.543 1.00 18.91 164 LYS B O 1
ATOM 5312 N N . GLY B 1 171 ? 12.586 18.139 0.130 1.00 17.22 165 GLY B N 1
ATOM 5313 C CA . GLY B 1 171 ? 13.290 17.031 -0.466 1.00 14.81 165 GLY B CA 1
ATOM 5314 C C . GLY B 1 171 ? 12.343 15.859 -0.688 1.00 17.67 165 GLY B C 1
ATOM 5315 O O . GLY B 1 171 ? 11.361 15.695 0.067 1.00 16.95 165 GLY B O 1
ATOM 5316 N N . GLU B 1 172 ? 12.608 14.995 -1.670 1.00 16.07 166 GLU B N 1
ATOM 5317 C CA . GLU B 1 172 ? 11.744 13.808 -1.781 1.00 16.95 166 GLU B CA 1
ATOM 5318 C C . GLU B 1 172 ? 12.498 12.646 -2.293 1.00 16.98 166 GLU B C 1
ATOM 5319 O O . GLU B 1 172 ? 13.572 12.836 -2.947 1.00 17.27 166 GLU B O 1
ATOM 5325 N N . TYR B 1 173 ? 12.009 11.469 -2.027 1.00 16.26 167 TYR B N 1
ATOM 5326 C CA . TYR B 1 173 ? 12.652 10.209 -2.512 1.00 15.82 167 TYR B CA 1
ATOM 5327 C C . TYR B 1 173 ? 11.609 9.286 -3.085 1.00 18.39 167 TYR B C 1
ATOM 5328 O O . TYR B 1 173 ? 10.519 9.040 -2.431 1.00 14.40 167 TYR B O 1
ATOM 5337 N N . ASN B 1 174 ? 11.827 8.834 -4.321 1.00 16.67 168 ASN B N 1
ATOM 5338 C CA . ASN B 1 174 ? 11.016 7.774 -4.929 1.00 19.85 168 ASN B CA 1
ATOM 5339 C C . ASN B 1 174 ? 11.692 6.414 -4.817 1.00 17.89 168 ASN B C 1
ATOM 5340 O O . ASN B 1 174 ? 12.831 6.253 -5.218 1.00 20.81 168 ASN B O 1
ATOM 5345 N N . ASN B 1 175 ? 11.013 5.420 -4.260 1.00 17.33 169 ASN B N 1
ATOM 5346 C CA . ASN B 1 175 ? 11.594 4.102 -4.215 1.00 16.31 169 ASN B CA 1
ATOM 5347 C C . ASN B 1 175 ? 11.438 3.400 -5.530 1.00 19.28 169 ASN B C 1
ATOM 5348 O O . ASN B 1 175 ? 10.356 2.863 -5.793 1.00 20.92 169 ASN B O 1
ATOM 5353 N N . THR B 1 176 ? 12.508 3.432 -6.296 1.00 19.83 170 THR B N 1
ATOM 5354 C CA . THR B 1 176 ? 12.588 2.849 -7.641 1.00 22.45 170 THR B CA 1
ATOM 5355 C C . THR B 1 176 ? 13.478 1.584 -7.605 1.00 23.40 170 THR B C 1
ATOM 5356 O O . THR B 1 176 ? 13.692 0.930 -8.617 1.00 24.57 170 THR B O 1
ATOM 5360 N N . THR B 1 177 ? 13.951 1.202 -6.428 1.00 24.61 171 THR B N 1
ATOM 5361 C CA . THR B 1 177 ? 14.876 0.031 -6.268 1.00 23.61 171 THR B CA 1
ATOM 5362 C C . THR B 1 177 ? 14.292 -1.348 -6.515 1.00 23.54 171 THR B C 1
ATOM 5363 O O . THR B 1 177 ? 15.056 -2.333 -6.699 1.00 27.14 171 THR B O 1
ATOM 5367 N N . GLY B 1 178 ? 12.974 -1.461 -6.536 1.00 24.64 172 GLY B N 1
ATOM 5368 C CA . GLY B 1 178 ? 12.285 -2.730 -6.707 1.00 23.40 172 GLY B CA 1
ATOM 5369 C C . GLY B 1 178 ? 12.279 -3.566 -5.448 1.00 22.86 172 GLY B C 1
ATOM 5370 O O . GLY B 1 178 ? 11.759 -4.675 -5.431 1.00 23.27 172 GLY B O 1
ATOM 5371 N N . ARG B 1 179 ? 12.873 -3.020 -4.365 1.00 20.61 173 ARG B N 1
ATOM 5372 C CA . ARG B 1 179 ? 12.834 -3.635 -3.038 1.00 21.50 173 ARG B CA 1
ATOM 5373 C C . ARG B 1 179 ? 12.258 -2.686 -1.999 1.00 18.06 173 ARG B C 1
ATOM 5374 O O . ARG B 1 179 ? 12.040 -1.569 -2.293 1.00 17.81 173 ARG B O 1
ATOM 5382 N N . ASP B 1 180 ? 12.117 -3.167 -0.766 1.00 18.33 174 ASP B N 1
ATOM 5383 C CA . ASP B 1 180 ? 11.741 -2.286 0.362 1.00 15.91 174 ASP B CA 1
ATOM 5384 C C . ASP B 1 180 ? 12.898 -1.410 0.826 1.00 15.61 174 ASP B C 1
ATOM 5385 O O . ASP B 1 180 ? 14.056 -1.852 0.832 1.00 15.36 174 ASP B O 1
ATOM 5390 N N . VAL B 1 181 ? 12.586 -0.169 1.167 1.00 15.99 175 VAL B N 1
ATOM 5391 C CA . VAL B 1 181 ? 13.582 0.815 1.601 1.00 15.36 175 VAL B CA 1
ATOM 5392 C C . VAL B 1 181 ? 13.191 1.416 2.950 1.00 12.78 175 VAL B C 1
ATOM 5393 O O . VAL B 1 181 ? 12.215 2.082 3.051 1.00 13.06 175 VAL B O 1
ATOM 5397 N N . LEU B 1 182 ? 14.106 1.324 3.920 1.00 11.39 176 LEU B N 1
ATOM 5398 C CA . LEU B 1 182 ? 13.878 1.940 5.197 1.00 13.30 176 LEU B CA 1
ATOM 5399 C C . LEU B 1 182 ? 14.396 3.411 5.148 1.00 13.43 176 LEU B C 1
ATOM 5400 O O . LEU B 1 182 ? 15.539 3.637 4.888 1.00 12.89 176 LEU B O 1
ATOM 5405 N N . VAL B 1 183 ? 13.526 4.356 5.478 1.00 11.28 177 VAL B N 1
ATOM 5406 C CA . VAL B 1 183 ? 13.806 5.753 5.532 1.00 9.99 177 VAL B CA 1
ATOM 5407 C C . VAL B 1 183 ? 13.699 6.194 6.997 1.00 13.35 177 VAL B C 1
ATOM 5408 O O . VAL B 1 183 ? 12.706 5.896 7.663 1.00 12.90 177 VAL B O 1
ATOM 5412 N N . LEU B 1 184 ? 14.747 6.859 7.452 1.00 10.46 178 LEU B N 1
ATOM 5413 C CA . LEU B 1 184 ? 14.821 7.458 8.799 1.00 12.11 178 LEU B CA 1
ATOM 5414 C C . LEU B 1 184 ? 14.850 9.005 8.771 1.00 10.59 178 LEU B C 1
ATOM 5415 O O . LEU B 1 184 ? 15.566 9.625 7.976 1.00 10.42 178 LEU B O 1
ATOM 5420 N N . TRP B 1 185 ? 14.122 9.642 9.672 1.00 9.12 179 TRP B N 1
ATOM 5421 C CA . TRP B 1 185 ? 14.208 11.092 9.811 1.00 7.87 179 TRP B CA 1
ATOM 5422 C C . TRP B 1 185 ? 13.970 11.451 11.268 1.00 9.99 179 TRP B C 1
ATOM 5423 O O . TRP B 1 185 ? 13.662 10.536 12.074 1.00 9.79 179 TRP B O 1
ATOM 5434 N N . GLY B 1 186 ? 14.083 12.718 11.586 1.00 11.25 180 GLY B N 1
ATOM 5435 C CA . GLY B 1 186 ? 13.825 13.078 13.042 1.00 9.38 180 GLY B CA 1
ATOM 5436 C C . GLY B 1 186 ? 13.429 14.496 13.191 1.00 11.08 180 GLY B C 1
ATOM 5437 O O . GLY B 1 186 ? 13.318 15.291 12.190 1.00 10.19 180 GLY B O 1
ATOM 5438 N N . ILE B 1 187 ? 13.113 14.873 14.446 1.00 8.90 181 ILE B N 1
ATOM 5439 C CA . ILE B 1 187 ? 12.754 16.222 14.781 1.00 8.92 181 ILE B CA 1
ATOM 5440 C C . ILE B 1 187 ? 13.634 16.577 16.017 1.00 7.91 181 ILE B C 1
ATOM 5441 O O . ILE B 1 187 ? 13.692 15.767 16.922 1.00 8.59 181 ILE B O 1
ATOM 5446 N N . HIS B 1 188 ? 14.278 17.711 15.960 1.00 8.59 182 HIS B N 1
ATOM 5447 C CA . HIS B 1 188 ? 15.007 18.241 17.165 1.00 9.42 182 HIS B CA 1
ATOM 5448 C C . HIS B 1 188 ? 14.119 19.198 17.859 1.00 9.82 182 HIS B C 1
ATOM 5449 O O . HIS B 1 188 ? 13.561 20.164 17.269 1.00 10.07 182 HIS B O 1
ATOM 5456 N N . HIS B 1 189 ? 13.901 18.919 19.171 1.00 9.14 183 HIS B N 1
ATOM 5457 C CA . HIS B 1 189 ? 13.040 19.741 20.019 1.00 6.91 183 HIS B CA 1
ATOM 5458 C C . HIS B 1 189 ? 13.911 20.603 20.983 1.00 7.10 183 HIS B C 1
ATOM 5459 O O . HIS B 1 189 ? 14.519 20.030 21.885 1.00 9.41 183 HIS B O 1
ATOM 5466 N N . PRO B 1 190 ? 13.980 21.884 20.748 1.00 8.73 184 PRO B N 1
ATOM 5467 C CA . PRO B 1 190 ? 14.813 22.764 21.587 1.00 10.16 184 PRO B CA 1
ATOM 5468 C C . PRO B 1 190 ? 14.416 22.850 23.027 1.00 10.32 184 PRO B C 1
ATOM 5469 O O . PRO B 1 190 ? 13.224 22.653 23.381 1.00 10.19 184 PRO B O 1
ATOM 5473 N N . ASP B 1 191 ? 15.448 23.039 23.885 1.00 9.54 185 ASP B N 1
ATOM 5474 C CA . ASP B 1 191 ? 15.095 23.204 25.289 1.00 8.64 185 ASP B CA 1
ATOM 5475 C C . ASP B 1 191 ? 14.440 24.554 25.639 1.00 11.05 185 ASP B C 1
ATOM 5476 O O . ASP B 1 191 ? 13.721 24.662 26.691 1.00 14.17 185 ASP B O 1
ATOM 5481 N N . THR B 1 192 ? 14.705 25.609 24.856 1.00 9.89 186 THR B N 1
ATOM 5482 C CA . THR B 1 192 ? 14.195 26.987 25.021 1.00 11.16 186 THR B CA 1
ATOM 5483 C C . THR B 1 192 ? 13.704 27.574 23.732 1.00 11.17 186 THR B C 1
ATOM 5484 O O . THR B 1 192 ? 14.141 27.130 22.659 1.00 12.33 186 THR B O 1
ATOM 5488 N N . GLU B 1 193 ? 12.852 28.563 23.825 1.00 14.05 187 GLU B N 1
ATOM 5489 C CA . GLU B 1 193 ? 12.474 29.419 22.675 1.00 14.34 187 GLU B CA 1
ATOM 5490 C C . GLU B 1 193 ? 13.725 30.115 22.129 1.00 14.79 187 GLU B C 1
ATOM 5491 O O . GLU B 1 193 ? 13.855 30.291 20.909 1.00 14.95 187 GLU B O 1
ATOM 5497 N N . ALA B 1 194 ? 14.677 30.487 22.998 1.00 12.73 188 ALA B N 1
ATOM 5498 C CA . ALA B 1 194 ? 15.850 31.134 22.466 1.00 10.79 188 ALA B CA 1
ATOM 5499 C C . ALA B 1 194 ? 16.616 30.243 21.530 1.00 9.26 188 ALA B C 1
ATOM 5500 O O . ALA B 1 194 ? 17.120 30.728 20.517 1.00 14.53 188 ALA B O 1
ATOM 5502 N N . THR B 1 195 ? 16.817 28.980 21.892 1.00 9.91 189 THR B N 1
ATOM 5503 C CA . THR B 1 195 ? 17.506 28.018 21.049 1.00 9.87 189 THR B CA 1
ATOM 5504 C C . THR B 1 195 ? 16.685 27.774 19.735 1.00 9.62 189 THR B C 1
ATOM 5505 O O . THR B 1 195 ? 17.249 27.685 18.699 1.00 9.33 189 THR B O 1
ATOM 5509 N N . ALA B 1 196 ? 15.402 27.563 19.873 1.00 10.18 190 ALA B N 1
ATOM 5510 C CA . ALA B 1 196 ? 14.586 27.387 18.662 1.00 11.06 190 ALA B CA 1
ATOM 5511 C C . ALA B 1 196 ? 14.752 28.568 17.716 1.00 14.48 190 ALA B C 1
ATOM 5512 O O . ALA B 1 196 ? 14.864 28.349 16.447 1.00 15.50 190 ALA B O 1
ATOM 5514 N N . ASN B 1 197 ? 14.663 29.772 18.254 1.00 10.63 191 ASN B N 1
ATOM 5515 C CA . ASN B 1 197 ? 14.819 31.034 17.421 1.00 11.24 191 ASN B CA 1
ATOM 5516 C C . ASN B 1 197 ? 16.187 31.066 16.777 1.00 13.66 191 ASN B C 1
ATOM 5517 O O . ASN B 1 197 ? 16.372 31.347 15.587 1.00 12.10 191 ASN B O 1
ATOM 5522 N N . LYS B 1 198 ? 17.208 30.763 17.583 1.00 9.28 192 LYS B N 1
ATOM 5523 C CA . LYS B 1 198 ? 18.521 30.751 17.065 1.00 10.30 192 LYS B CA 1
ATOM 5524 C C . LYS B 1 198 ? 18.756 29.752 15.958 1.00 11.10 192 LYS B C 1
ATOM 5525 O O . LYS B 1 198 ? 19.380 30.143 14.897 1.00 12.68 192 LYS B O 1
ATOM 5531 N N . LEU B 1 199 ? 18.379 28.496 16.105 1.00 10.33 193 LEU B N 1
ATOM 5532 C CA . LEU B 1 199 ? 18.766 27.462 15.149 1.00 8.98 193 LEU B CA 1
ATOM 5533 C C . LEU B 1 199 ? 17.821 27.639 13.904 1.00 9.72 193 LEU B C 1
ATOM 5534 O O . LEU B 1 199 ? 18.255 27.450 12.755 1.00 13.05 193 LEU B O 1
ATOM 5539 N N . TYR B 1 200 ? 16.573 27.890 14.155 1.00 10.40 194 TYR B N 1
ATOM 5540 C CA . TYR B 1 200 ? 15.554 27.758 13.050 1.00 11.59 194 TYR B CA 1
ATOM 5541 C C . TYR B 1 200 ? 14.949 29.043 12.542 1.00 13.20 194 TYR B C 1
ATOM 5542 O O . TYR B 1 200 ? 14.305 29.002 11.470 1.00 14.25 194 TYR B O 1
ATOM 5551 N N . VAL B 1 201 ? 15.027 30.102 13.319 1.00 11.16 195 VAL B N 1
ATOM 5552 C CA . VAL B 1 201 ? 14.728 31.450 12.937 1.00 12.27 195 VAL B CA 1
ATOM 5553 C C . VAL B 1 201 ? 13.210 31.707 12.820 1.00 1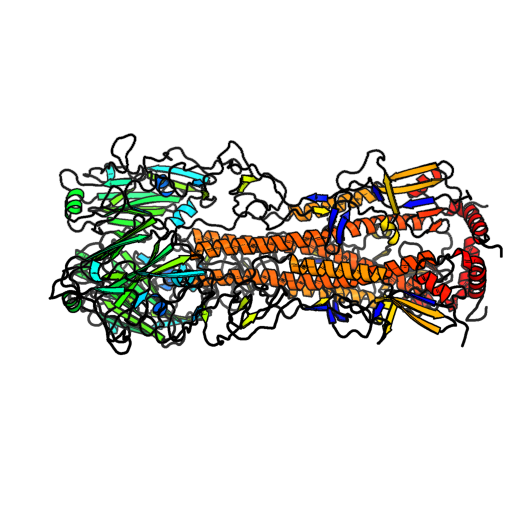3.79 195 VAL B C 1
ATOM 5554 O O . VAL B 1 201 ? 12.680 32.718 13.407 1.00 13.58 195 VAL B O 1
ATOM 5558 N N . ASN B 1 202 ? 12.524 30.827 12.112 1.00 13.29 196 ASN B N 1
ATOM 5559 C CA . ASN B 1 202 ? 11.088 31.039 11.743 1.00 13.01 196 ASN B CA 1
ATOM 5560 C C . ASN B 1 202 ? 10.187 30.854 12.969 1.00 14.92 196 ASN B C 1
ATOM 5561 O O . ASN B 1 202 ? 10.486 30.071 13.923 1.00 18.86 196 ASN B O 1
ATOM 5566 N N . LYS B 1 203 ? 9.092 31.540 12.958 1.00 17.34 197 LYS B N 1
ATOM 5567 C CA . LYS B 1 203 ? 8.077 31.438 14.007 1.00 21.58 197 LYS B CA 1
ATOM 5568 C C . LYS B 1 203 ? 7.242 30.153 13.767 1.00 21.45 197 LYS B C 1
ATOM 5569 O O . LYS B 1 203 ? 6.831 29.841 12.595 1.00 23.15 197 LYS B O 1
ATOM 5575 N N . ASN B 1 204 ? 6.975 29.423 14.823 1.00 21.37 198 ASN B N 1
ATOM 5576 C CA . ASN B 1 204 ? 6.184 28.176 14.758 1.00 21.37 198 ASN B CA 1
ATOM 5577 C C . ASN B 1 204 ? 6.682 27.273 13.643 1.00 17.82 198 ASN B C 1
ATOM 5578 O O . ASN B 1 204 ? 5.933 26.938 12.706 1.00 18.59 198 ASN B O 1
ATOM 5583 N N . PRO B 1 205 ? 7.945 26.919 13.697 1.00 14.39 199 PRO B N 1
ATOM 5584 C CA . PRO B 1 205 ? 8.466 25.959 12.740 1.00 15.85 199 PRO B CA 1
ATOM 5585 C C . PRO B 1 205 ? 7.674 24.663 12.676 1.00 14.42 199 PRO B C 1
ATOM 5586 O O . PRO B 1 205 ? 7.245 24.121 13.733 1.00 17.49 199 PRO B O 1
ATOM 5590 N N . TYR B 1 206 ? 7.494 24.135 11.456 1.00 15.02 200 TYR B N 1
ATOM 5591 C CA . TYR B 1 206 ? 6.777 22.920 11.249 1.00 13.21 200 TYR B CA 1
ATOM 5592 C C . TYR B 1 206 ? 7.564 21.990 10.360 1.00 12.30 200 TYR B C 1
ATOM 5593 O O . TYR B 1 206 ? 8.428 22.482 9.550 1.00 13.59 200 TYR B O 1
ATOM 5602 N N . THR B 1 207 ? 7.351 20.705 10.464 1.00 12.19 201 THR B N 1
ATOM 5603 C CA . THR B 1 207 ? 7.883 19.724 9.486 1.00 11.35 201 THR B CA 1
ATOM 5604 C C . THR B 1 207 ? 6.718 18.874 8.969 1.00 12.05 201 THR B C 1
ATOM 5605 O O . THR B 1 207 ? 5.812 18.475 9.717 1.00 12.30 201 THR B O 1
ATOM 5609 N N . LEU B 1 208 ? 6.732 18.602 7.662 1.00 10.28 202 LEU B N 1
ATOM 5610 C CA . LEU B 1 208 ? 5.598 17.836 7.109 1.00 11.94 202 LEU B CA 1
ATOM 5611 C C . LEU B 1 208 ? 6.215 16.691 6.263 1.00 10.39 202 LEU B C 1
ATOM 5612 O O . LEU B 1 208 ? 7.099 16.952 5.367 1.00 12.90 202 LEU B O 1
ATOM 5617 N N . VAL B 1 209 ? 5.849 15.479 6.566 1.00 11.54 203 VAL B N 1
ATOM 5618 C CA . VAL B 1 209 ? 6.357 14.263 5.906 1.00 10.54 203 VAL B CA 1
ATOM 5619 C C . VAL B 1 209 ? 5.182 13.425 5.404 1.00 12.68 203 VAL B C 1
ATOM 5620 O O . VAL B 1 209 ? 4.205 13.138 6.111 1.00 11.13 203 VAL B O 1
ATOM 5624 N N . SER B 1 210 ? 5.218 13.118 4.151 1.00 13.05 204 SER B N 1
ATOM 5625 C CA . SER B 1 210 ? 4.089 12.409 3.552 1.00 14.34 204 SER B CA 1
ATOM 5626 C C . SER B 1 210 ? 4.475 11.425 2.495 1.00 12.74 204 SER B C 1
ATOM 5627 O O . SER B 1 210 ? 5.427 11.671 1.752 1.00 15.06 204 SER B O 1
ATOM 5630 N N . THR B 1 211 ? 3.679 10.375 2.375 1.00 12.61 205 THR B N 1
ATOM 5631 C CA . THR B 1 211 ? 3.765 9.517 1.127 1.00 14.00 205 THR B CA 1
ATOM 5632 C C . THR B 1 211 ? 2.377 9.702 0.492 1.00 13.55 205 THR B C 1
ATOM 5633 O O . THR B 1 211 ? 1.576 10.479 0.993 1.00 13.80 205 THR B O 1
ATOM 5637 N N . LYS B 1 212 ? 2.062 8.922 -0.521 1.00 16.51 206 LYS B N 1
ATOM 5638 C CA . LYS B 1 212 ? 0.672 9.018 -1.074 1.00 15.18 206 LYS B CA 1
ATOM 5639 C C . LYS B 1 212 ? -0.316 8.261 -0.152 1.00 17.17 206 LYS B C 1
ATOM 5640 O O . LYS B 1 212 ? -1.574 8.326 -0.346 1.00 16.90 206 LYS B O 1
ATOM 5646 N N . GLU B 1 213 ? 0.206 7.624 0.888 1.00 14.47 207 GLU B N 1
ATOM 5647 C CA . GLU B 1 213 ? -0.656 6.786 1.798 1.00 13.73 207 GLU B CA 1
ATOM 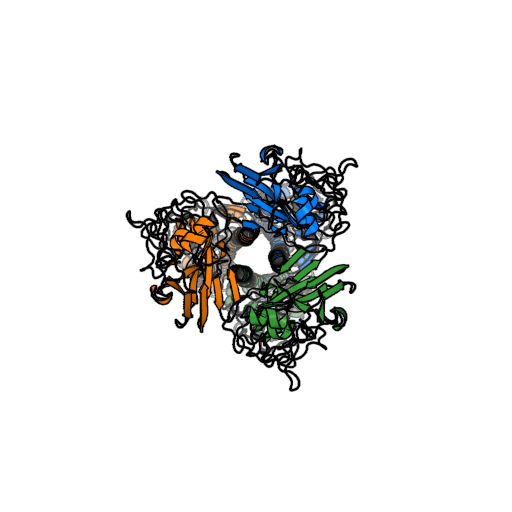5648 C C . GLU B 1 213 ? -0.875 7.372 3.212 1.00 14.63 207 GLU B C 1
ATOM 5649 O O . GLU B 1 213 ? -1.776 6.946 3.909 1.00 15.79 207 GLU B O 1
ATOM 5655 N N . TRP B 1 214 ? 0.021 8.259 3.641 1.00 12.72 208 TRP B N 1
ATOM 5656 C CA . TRP B 1 214 ? -0.099 8.842 4.959 1.00 12.89 208 TRP B CA 1
ATOM 5657 C C . TRP B 1 214 ? 0.634 10.174 5.030 1.00 12.19 208 TRP B C 1
ATOM 5658 O O . TRP B 1 214 ? 1.528 10.503 4.166 1.00 12.49 208 TRP B O 1
ATOM 5669 N N . SER B 1 215 ? 0.257 10.993 6.016 1.00 11.97 209 SER B N 1
ATOM 5670 C CA . SER B 1 215 ? 0.888 12.294 6.200 1.00 11.32 209 SER B CA 1
ATOM 5671 C C . SER B 1 215 ? 0.979 12.607 7.656 1.00 13.43 209 SER B C 1
ATOM 5672 O O . SER B 1 215 ? 0.074 12.359 8.418 1.00 10.76 209 SER B O 1
ATOM 5675 N N . ARG B 1 216 ? 2.173 13.051 8.030 1.00 11.64 210 ARG B N 1
ATOM 5676 C CA . ARG B 1 216 ? 2.385 13.496 9.429 1.00 12.59 210 ARG B CA 1
ATOM 5677 C C . ARG B 1 216 ? 2.950 14.919 9.486 1.00 11.48 210 ARG B C 1
ATOM 5678 O O . ARG B 1 216 ? 3.819 15.310 8.724 1.00 13.29 210 ARG B O 1
ATOM 5686 N N . ARG B 1 217 ? 2.567 15.688 10.506 1.00 11.29 211 ARG B N 1
ATOM 5687 C CA . ARG B 1 217 ? 3.059 17.086 10.668 1.00 12.49 211 ARG B CA 1
ATOM 5688 C C . ARG B 1 217 ? 3.595 17.151 12.086 1.00 13.02 211 ARG B C 1
ATOM 5689 O O . ARG B 1 217 ? 2.972 16.603 12.989 1.00 12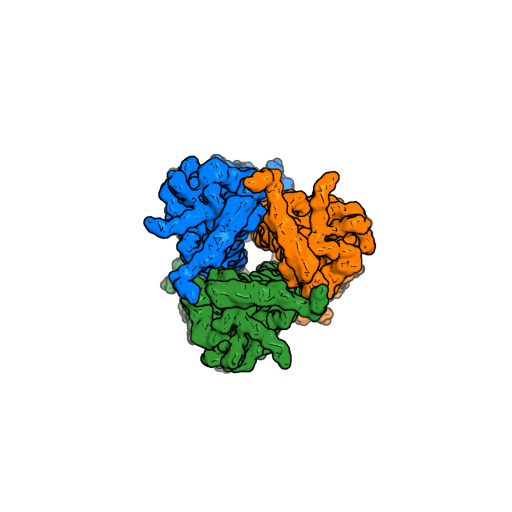.75 211 ARG B O 1
ATOM 5697 N N . TYR B 1 218 ? 4.770 17.736 12.208 1.00 11.83 212 TYR B N 1
ATOM 5698 C CA . TYR B 1 218 ? 5.481 17.822 13.482 1.00 14.00 212 TYR B CA 1
ATOM 5699 C C . TYR B 1 218 ? 5.766 19.266 13.837 1.00 13.22 212 TYR B C 1
ATOM 5700 O O . TYR B 1 218 ? 6.426 19.980 13.063 1.00 12.20 212 TYR B O 1
ATOM 5709 N N . GLU B 1 219 ? 5.383 19.650 15.074 1.00 11.74 213 GLU B N 1
ATOM 5710 C CA . GLU B 1 219 ? 5.791 20.985 15.610 1.00 10.33 213 GLU B CA 1
ATOM 5711 C C . GLU B 1 219 ? 6.774 20.739 16.776 1.00 9.34 213 GLU B C 1
ATOM 5712 O O . GLU B 1 219 ? 6.878 19.651 17.207 1.00 9.41 213 GLU B O 1
ATOM 5718 N N . LEU B 1 220 ? 7.449 21.813 17.151 1.00 8.95 214 LEU B N 1
ATOM 5719 C CA . LEU B 1 220 ? 8.492 21.702 18.225 1.00 8.81 214 LEU B CA 1
ATOM 5720 C C . LEU B 1 220 ? 7.821 21.596 19.575 1.00 11.96 214 LEU B C 1
ATOM 5721 O O . LEU B 1 220 ? 6.809 22.284 19.814 1.00 10.45 214 LEU B O 1
ATOM 5726 N N . GLU B 1 221 ? 8.438 20.765 20.460 1.00 11.16 215 GLU B N 1
ATOM 5727 C CA . GLU B 1 221 ? 7.920 20.625 21.841 1.00 8.13 215 GLU B CA 1
ATOM 5728 C C . GLU B 1 221 ? 9.036 21.197 22.692 1.00 9.21 215 GLU B C 1
ATOM 5729 O O . GLU B 1 221 ? 9.997 20.520 22.917 1.00 12.44 215 GLU B O 1
ATOM 5735 N N . ILE B 1 222 ? 8.873 22.439 23.094 1.00 11.15 216 ILE B N 1
ATOM 5736 C CA . ILE B 1 222 ? 10.006 23.139 23.754 1.00 11.73 216 ILE B CA 1
ATOM 5737 C C . ILE B 1 222 ? 10.035 22.761 25.212 1.00 11.38 216 ILE B C 1
ATOM 5738 O O . ILE B 1 222 ? 9.023 22.765 25.863 1.00 14.27 216 ILE B O 1
ATOM 5743 N N . GLY B 1 223 ? 11.262 22.533 25.743 1.00 11.72 217 GLY B N 1
ATOM 5744 C CA . GLY B 1 223 ? 11.390 22.294 27.181 1.00 12.26 217 GLY B CA 1
ATOM 5745 C C . GLY B 1 223 ? 12.659 21.633 27.534 1.00 11.44 217 GLY B C 1
ATOM 5746 O O . GLY B 1 223 ? 13.367 21.072 26.692 1.00 10.29 217 GLY B O 1
ATOM 5747 N N . THR B 1 224 ? 12.997 21.694 28.844 1.00 9.97 218 THR B N 1
ATOM 5748 C CA . THR B 1 224 ? 14.262 21.052 29.253 1.00 10.69 218 THR B CA 1
ATOM 5749 C C . THR B 1 224 ? 14.136 19.556 29.549 1.00 10.72 218 THR B C 1
ATOM 5750 O O . THR B 1 224 ? 13.186 19.117 30.276 1.00 13.71 218 THR B O 1
ATOM 5754 N N . ARG B 1 225 ? 15.047 18.750 28.966 1.00 11.25 219 ARG B N 1
ATOM 5755 C CA . ARG B 1 225 ? 15.019 17.315 29.171 1.00 10.33 219 ARG B CA 1
ATOM 5756 C C . ARG B 1 225 ? 16.273 16.920 29.998 1.00 13.06 219 ARG B C 1
ATOM 5757 O O . ARG B 1 225 ? 17.107 17.784 30.317 1.00 13.02 219 ARG B O 1
ATOM 5765 N N . ILE B 1 226 ? 16.358 15.652 30.340 1.00 16.93 220 ILE B N 1
ATOM 5766 C CA . ILE B 1 226 ? 17.469 15.226 31.296 1.00 17.29 220 ILE B CA 1
ATOM 5767 C C . ILE B 1 226 ? 18.420 14.229 30.728 1.00 17.85 220 ILE B C 1
ATOM 5768 O O . ILE B 1 226 ? 19.159 13.561 31.498 1.00 19.23 220 ILE B O 1
ATOM 5773 N N . GLY B 1 227 ? 18.459 14.073 29.411 1.00 19.67 221 GLY B N 1
ATOM 5774 C CA . GLY B 1 227 ? 19.464 13.252 28.758 1.00 18.31 221 GLY B CA 1
ATOM 5775 C C . GLY B 1 227 ? 20.877 13.761 29.112 1.00 17.20 221 GLY B C 1
ATOM 5776 O O . GLY B 1 227 ? 21.057 14.934 29.384 1.00 16.12 221 GLY B O 1
ATOM 5777 N N . ASP B 1 228 ? 21.877 12.903 29.079 1.00 19.62 222 ASP B N 1
ATOM 5778 C CA . ASP B 1 228 ? 23.247 13.327 29.370 1.00 19.91 222 ASP B CA 1
ATOM 5779 C C . ASP B 1 228 ? 23.831 14.208 28.256 1.00 18.59 222 ASP B C 1
ATOM 5780 O O . ASP B 1 228 ? 23.799 13.808 27.055 1.00 17.89 222 ASP B O 1
ATOM 5785 N N . GLY B 1 229 ? 24.345 15.391 28.659 1.00 16.85 223 GLY B N 1
ATOM 5786 C CA . GLY B 1 229 ? 25.226 16.212 27.772 1.00 16.93 223 GLY B CA 1
ATOM 5787 C C . GLY B 1 229 ? 24.414 17.231 26.929 1.00 14.71 223 GLY B C 1
ATOM 5788 O O . GLY B 1 229 ? 25.012 18.081 26.261 1.00 15.65 223 GLY B O 1
ATOM 5789 N N . GLN B 1 230 ? 23.083 17.196 27.022 1.00 15.51 224 GLN B N 1
ATOM 5790 C CA . GLN B 1 230 ? 22.209 18.118 26.342 1.00 12.85 224 GLN B CA 1
ATOM 5791 C C . GLN B 1 230 ? 20.924 18.420 27.132 1.00 11.86 224 GLN B C 1
ATOM 5792 O O . GLN B 1 230 ? 20.406 17.497 27.805 1.00 15.10 224 GLN B O 1
ATOM 5798 N N . ARG B 1 231 ? 20.387 19.643 27.008 1.00 11.64 225 ARG B N 1
ATOM 5799 C CA . ARG B 1 231 ? 19.073 19.943 27.612 1.00 8.79 225 ARG B CA 1
ATOM 5800 C C . ARG B 1 231 ? 17.940 19.735 26.573 1.00 10.94 225 ARG B C 1
ATOM 5801 O O . ARG B 1 231 ? 16.739 19.654 26.935 1.00 12.10 225 ARG B O 1
ATOM 5809 N N . SER B 1 232 ? 18.330 19.693 25.319 1.00 11.21 226 SER B N 1
ATOM 5810 C CA . SER B 1 232 ? 17.264 19.521 24.229 1.00 9.47 226 SER B CA 1
ATOM 5811 C C . SER B 1 232 ? 17.089 18.037 23.933 1.00 10.15 226 SER B C 1
ATOM 5812 O O . SER B 1 232 ? 17.630 17.185 24.599 1.00 9.66 226 SER B O 1
ATOM 5815 N N . TRP B 1 233 ? 16.280 17.690 22.890 1.00 8.31 227 TRP B N 1
ATOM 5816 C CA . TRP B 1 233 ? 15.859 16.320 22.769 1.00 10.94 227 TRP B CA 1
ATOM 5817 C C . TRP B 1 233 ? 15.565 16.071 21.302 1.00 10.11 227 TRP B C 1
ATOM 5818 O O . TRP B 1 233 ? 15.100 17.014 20.597 1.00 11.09 227 TRP B O 1
ATOM 5829 N N . MET B 1 234 ? 15.839 14.862 20.829 1.00 11.30 228 MET B N 1
ATOM 5830 C CA . MET B 1 234 ? 15.457 14.467 19.465 1.00 11.30 228 MET B CA 1
ATOM 5831 C C . MET B 1 234 ? 14.547 13.252 19.425 1.00 13.19 228 MET B C 1
ATOM 5832 O O . MET B 1 234 ? 14.652 12.277 20.196 1.00 14.08 228 MET B O 1
ATOM 5837 N N . LYS B 1 235 ? 13.558 13.329 18.522 1.00 9.35 229 LYS B N 1
ATOM 5838 C CA . LYS B 1 235 ? 12.762 12.139 18.310 1.00 11.43 229 LYS B CA 1
ATOM 5839 C C . LYS B 1 235 ? 13.010 11.631 16.867 1.00 10.58 229 LYS B C 1
ATOM 5840 O O . LYS B 1 235 ? 12.921 12.478 15.956 1.00 14.53 229 LYS B O 1
ATOM 5846 N N . ILE B 1 236 ? 13.351 10.362 16.740 1.00 11.19 230 ILE B N 1
ATOM 5847 C CA . ILE B 1 236 ? 13.649 9.698 15.404 1.00 10.84 230 ILE B CA 1
ATOM 5848 C C . ILE B 1 236 ? 12.476 8.802 14.991 1.00 10.67 230 ILE B C 1
ATOM 5849 O O . ILE B 1 236 ? 11.824 8.064 15.799 1.00 12.52 230 ILE B O 1
ATOM 5854 N N . TYR B 1 237 ? 12.096 8.926 13.713 1.00 12.44 231 TYR B N 1
ATOM 5855 C CA . TYR B 1 237 ? 10.966 8.229 13.134 1.00 10.05 231 TYR B CA 1
ATOM 5856 C C . TYR B 1 237 ? 11.459 7.412 11.899 1.00 11.45 231 TYR B C 1
ATOM 5857 O O . TYR B 1 237 ? 12.548 7.669 11.367 1.00 12.48 231 TYR B O 1
ATOM 5866 N N . TRP B 1 238 ? 10.667 6.444 11.455 1.00 11.17 232 TRP B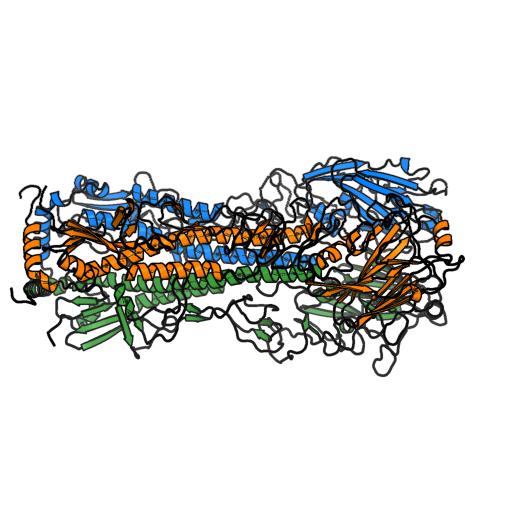 N 1
ATOM 5867 C CA . TRP B 1 238 ? 11.103 5.611 10.323 1.00 10.63 232 TRP B CA 1
ATOM 5868 C C . TRP B 1 238 ? 9.858 5.160 9.562 1.00 11.62 232 TRP B C 1
ATOM 5869 O O . TRP B 1 238 ? 8.763 5.185 10.090 1.00 13.14 232 TRP B O 1
ATOM 5880 N N . HIS B 1 239 ? 10.073 4.785 8.303 1.00 11.72 233 HIS B N 1
ATOM 5881 C CA . HIS B 1 239 ? 9.021 4.184 7.509 1.00 10.79 233 HIS B CA 1
ATOM 5882 C C . HIS B 1 239 ? 9.691 3.232 6.491 1.00 12.53 233 HIS B C 1
ATOM 5883 O O . HIS B 1 239 ? 10.735 3.592 5.907 1.00 14.29 233 HIS B O 1
ATOM 5890 N N . LEU B 1 240 ? 9.126 2.023 6.343 1.00 13.72 234 LEU B N 1
ATOM 5891 C CA . LEU B 1 240 ? 9.577 1.078 5.339 1.00 14.30 234 LEU B CA 1
ATOM 5892 C C . LEU B 1 240 ? 8.808 1.323 4.093 1.00 15.94 234 LEU B C 1
ATOM 5893 O O . LEU B 1 240 ? 7.613 1.103 4.129 1.00 16.24 234 LEU B O 1
ATOM 5898 N N . MET B 1 241 ? 9.454 1.788 3.017 1.00 15.83 235 MET B N 1
ATOM 5899 C CA . MET B 1 241 ? 8.703 2.030 1.774 1.00 15.66 235 MET B CA 1
ATOM 5900 C C . MET B 1 241 ? 8.737 0.786 0.884 1.00 16.74 235 MET B C 1
ATOM 5901 O O . MET B 1 241 ? 9.776 0.207 0.575 1.00 16.03 235 MET B O 1
ATOM 5906 N N . HIS B 1 242 ? 7.549 0.342 0.470 1.00 17.78 236 HIS B N 1
ATOM 5907 C CA . HIS B 1 242 ? 7.461 -0.695 -0.557 1.00 18.16 236 HIS B CA 1
ATOM 5908 C C . HIS B 1 242 ? 7.815 -0.069 -1.906 1.00 18.56 236 HIS B C 1
ATOM 5909 O O . HIS B 1 242 ? 7.746 1.135 -2.095 1.00 18.35 236 HIS B O 1
ATOM 5916 N N . PRO B 1 243 ? 8.170 -0.910 -2.885 1.00 18.09 237 PRO B N 1
ATOM 5917 C CA . PRO B 1 243 ? 8.578 -0.346 -4.176 1.00 20.86 237 PRO B CA 1
ATOM 5918 C C . PRO B 1 243 ? 7.467 0.518 -4.752 1.00 18.91 237 PRO B C 1
ATOM 5919 O O . PRO B 1 243 ? 6.302 0.211 -4.518 1.00 22.51 237 PRO B O 1
ATOM 5923 N N . GLY B 1 244 ? 7.813 1.632 -5.399 1.00 19.21 238 GLY B N 1
ATOM 5924 C CA . GLY B 1 244 ? 6.823 2.489 -6.004 1.00 19.78 238 GLY B CA 1
ATOM 5925 C C . GLY B 1 244 ? 6.273 3.551 -5.077 1.00 19.95 238 GLY B C 1
ATOM 5926 O O . GLY B 1 244 ? 5.562 4.434 -5.491 1.00 20.79 238 GLY B O 1
ATOM 5927 N N . GLU B 1 245 ? 6.624 3.448 -3.771 1.00 18.42 239 GLU B N 1
ATOM 5928 C CA . GLU B 1 245 ? 6.191 4.526 -2.847 1.00 19.27 239 GLU B CA 1
ATOM 5929 C C . GLU B 1 245 ? 7.004 5.799 -3.066 1.00 19.39 239 GLU B C 1
ATOM 5930 O O . GLU B 1 245 ? 8.128 5.770 -3.577 1.00 18.82 239 GLU B O 1
ATOM 5936 N N . ARG B 1 246 ? 6.427 6.925 -2.725 1.00 17.67 240 ARG B N 1
ATOM 5937 C CA . ARG B 1 246 ? 7.104 8.228 -2.821 1.00 16.94 240 ARG B CA 1
ATOM 5938 C C . ARG B 1 246 ? 7.003 8.930 -1.444 1.00 16.67 240 ARG B C 1
ATOM 5939 O O . ARG B 1 246 ? 5.952 8.931 -0.806 1.00 17.29 240 ARG B O 1
ATOM 5947 N N . ILE B 1 247 ? 8.112 9.466 -0.951 1.00 14.82 241 ILE B N 1
ATOM 5948 C CA . ILE B 1 247 ? 8.040 10.188 0.344 1.00 14.34 241 ILE B CA 1
ATOM 5949 C C . ILE B 1 247 ? 8.565 11.631 0.163 1.00 14.86 241 ILE B C 1
ATOM 5950 O O . ILE B 1 247 ? 9.639 11.860 -0.497 1.00 15.67 241 ILE B O 1
ATOM 5955 N N . THR B 1 248 ? 7.880 12.617 0.738 1.00 13.13 242 THR B N 1
ATOM 5956 C CA . THR B 1 248 ? 8.267 14.048 0.568 1.00 13.05 242 THR B CA 1
ATOM 5957 C C . THR B 1 248 ? 8.451 14.673 1.955 1.00 14.08 242 THR B C 1
ATOM 5958 O O . THR B 1 248 ? 7.740 14.280 2.933 1.00 14.31 242 THR B O 1
ATOM 5962 N N . PHE B 1 249 ? 9.396 15.574 2.060 1.00 12.26 243 PHE B N 1
ATOM 5963 C CA . PHE B 1 249 ? 9.753 16.241 3.366 1.00 10.59 243 PHE B CA 1
ATOM 5964 C C . PHE B 1 249 ? 9.738 17.733 3.110 1.00 11.77 243 PHE B C 1
ATOM 5965 O O . PHE B 1 249 ? 10.211 18.253 2.069 1.00 12.96 243 PHE B O 1
ATOM 5973 N N . GLU B 1 250 ? 9.133 18.452 4.037 1.00 12.84 244 GLU B N 1
ATOM 5974 C CA . GLU B 1 250 ? 9.174 19.907 4.045 1.00 12.56 244 GLU B CA 1
ATOM 5975 C C . GLU B 1 250 ? 9.329 20.419 5.453 1.00 12.64 244 GLU B C 1
ATOM 5976 O O . GLU B 1 250 ? 8.732 19.829 6.380 1.00 13.67 244 GLU B O 1
ATOM 5982 N N . SER B 1 251 ? 10.148 21.451 5.631 1.00 12.13 245 SER B N 1
ATOM 5983 C CA . SER B 1 251 ? 10.346 22.009 7.008 1.00 11.26 245 SER B CA 1
ATOM 5984 C C . SER B 1 251 ? 10.670 23.469 7.002 1.00 9.25 245 SER B C 1
ATOM 5985 O O . SER B 1 251 ? 11.424 23.934 6.181 1.00 11.53 245 SER B O 1
ATOM 5988 N N . SER B 1 252 ? 10.190 24.185 8.038 1.00 9.70 246 SER B N 1
ATOM 5989 C CA . SER B 1 252 ? 10.608 25.522 8.279 1.00 10.42 246 SER B CA 1
ATOM 5990 C C . SER B 1 252 ? 11.465 25.491 9.577 1.00 9.11 246 SER B C 1
ATOM 5991 O O . SER B 1 252 ? 11.721 26.556 10.112 1.00 13.22 246 SER B O 1
ATOM 5994 N N . GLY B 1 253 ? 11.744 24.309 10.060 1.00 12.01 247 GLY B N 1
ATOM 5995 C CA . GLY B 1 253 ? 12.689 24.201 11.276 1.00 9.93 247 GLY B CA 1
ATOM 5996 C C . GLY B 1 253 ? 12.414 22.982 12.062 1.00 11.13 247 GLY B C 1
ATOM 5997 O O . GLY B 1 253 ? 11.207 22.719 12.421 1.00 12.77 247 GLY B O 1
ATOM 5998 N N . GLY B 1 254 ? 13.467 22.274 12.460 1.00 10.55 248 GLY B N 1
ATOM 5999 C CA . GLY B 1 254 ? 13.300 21.048 13.286 1.00 9.76 248 GLY B CA 1
ATOM 6000 C C . GLY B 1 254 ? 13.758 19.792 12.635 1.00 10.05 248 GLY B C 1
ATOM 6001 O O . GLY B 1 254 ? 14.122 18.848 13.240 1.00 11.78 248 GLY B O 1
ATOM 6002 N N . LEU B 1 255 ? 13.488 19.680 11.311 1.00 10.71 249 LEU B N 1
ATOM 6003 C CA . LEU B 1 255 ? 13.791 18.473 10.613 1.00 10.26 249 LEU B CA 1
ATOM 6004 C C . LEU B 1 255 ? 15.240 18.024 10.699 1.00 9.68 249 LEU B C 1
ATOM 6005 O O . LEU B 1 255 ? 16.155 18.807 10.418 1.00 10.82 249 LEU B O 1
ATOM 6010 N N . LEU B 1 256 ? 15.445 16.812 11.119 1.00 10.75 250 LEU B N 1
ATOM 6011 C CA . LEU B 1 256 ? 16.697 16.056 10.955 1.00 12.90 250 LEU B CA 1
ATOM 6012 C C . LEU B 1 256 ? 16.457 15.246 9.688 1.00 10.92 250 LEU B C 1
ATOM 6013 O O . LEU B 1 256 ? 15.709 14.224 9.670 1.00 11.71 250 LEU B O 1
ATOM 6018 N N . ALA B 1 257 ? 17.069 15.706 8.630 1.00 11.62 251 ALA B N 1
ATOM 6019 C CA . ALA B 1 257 ? 16.668 15.258 7.224 1.00 8.60 251 ALA B CA 1
ATOM 6020 C C . ALA B 1 257 ? 17.289 13.879 6.938 1.00 10.34 251 ALA B C 1
ATOM 6021 O O . ALA B 1 257 ? 18.438 13.554 7.368 1.00 10.74 251 ALA B O 1
ATOM 6023 N N . PRO B 1 258 ? 16.620 13.085 6.147 1.00 9.90 252 PRO B N 1
ATOM 6024 C CA . PRO B 1 258 ? 17.076 11.720 5.770 1.00 10.95 252 PRO B CA 1
ATOM 6025 C C . PRO B 1 258 ? 18.225 11.883 4.767 1.00 13.18 252 PRO B C 1
ATOM 6026 O O . PRO B 1 258 ? 18.057 12.598 3.781 1.00 16.06 252 PRO B O 1
ATOM 6030 N N . ARG B 1 259 ? 19.357 11.279 5.044 1.00 13.28 253 ARG B N 1
ATOM 6031 C CA . ARG B 1 259 ? 20.443 11.224 3.946 1.00 13.23 253 ARG B CA 1
ATOM 6032 C C . ARG B 1 259 ? 20.580 9.775 3.439 1.00 16.16 253 ARG B C 1
ATOM 6033 O O . ARG B 1 259 ? 20.552 9.519 2.246 1.00 16.87 253 ARG B O 1
ATOM 6041 N N . TYR B 1 260 ? 20.775 8.820 4.348 1.00 13.66 254 TYR B N 1
ATOM 6042 C CA . TYR B 1 260 ? 20.971 7.418 3.977 1.00 14.29 254 TYR B CA 1
ATOM 6043 C C . TYR B 1 260 ? 19.844 6.552 4.519 1.00 15.96 254 TYR B C 1
ATOM 6044 O O . TYR B 1 260 ? 19.415 6.763 5.646 1.00 14.03 254 TYR B O 1
ATOM 6053 N N . GLY B 1 261 ? 19.307 5.696 3.644 1.00 15.09 255 GLY B N 1
ATOM 6054 C CA . GLY B 1 261 ? 18.344 4.651 3.973 1.00 14.92 255 GLY B CA 1
ATOM 6055 C C . GLY B 1 261 ? 18.920 3.296 3.677 1.00 14.37 255 GLY B C 1
ATOM 6056 O O . GLY B 1 261 ? 20.169 3.176 3.340 1.00 13.38 255 GLY B O 1
ATOM 6057 N N . TYR B 1 262 ? 18.118 2.252 3.854 1.00 13.89 256 TYR B N 1
ATOM 6058 C CA . TYR B 1 262 ? 18.563 0.912 3.664 1.00 12.68 256 TYR B CA 1
ATOM 6059 C C . TYR B 1 262 ? 17.640 0.159 2.737 1.00 13.64 256 TYR B C 1
ATOM 6060 O O . TYR B 1 262 ? 16.427 0.060 2.963 1.00 14.52 256 TYR B O 1
ATOM 6069 N N . ILE B 1 263 ? 18.236 -0.469 1.731 1.00 16.05 257 ILE B N 1
ATOM 6070 C CA . ILE B 1 263 ? 17.457 -1.281 0.826 1.00 15.12 257 ILE B CA 1
ATOM 6071 C C . ILE B 1 263 ? 17.540 -2.691 1.341 1.00 15.89 257 ILE B C 1
ATOM 6072 O O . ILE B 1 263 ? 18.612 -3.225 1.460 1.00 17.36 257 ILE B O 1
ATOM 6077 N N . ILE B 1 264 ? 16.403 -3.281 1.671 1.00 17.32 258 ILE B N 1
ATOM 6078 C CA . ILE B 1 264 ? 16.356 -4.552 2.389 1.00 16.99 258 ILE B CA 1
ATOM 6079 C C . ILE B 1 264 ? 15.393 -5.566 1.754 1.00 19.35 258 ILE B C 1
ATOM 6080 O O . ILE B 1 264 ? 14.296 -5.240 1.192 1.00 18.23 258 ILE B O 1
ATOM 6085 N N . GLU B 1 265 ? 15.843 -6.812 1.781 1.00 20.91 259 GLU B N 1
ATOM 6086 C CA . GLU B 1 265 ? 15.032 -7.920 1.219 1.00 22.21 259 GLU B CA 1
ATOM 6087 C C . GLU B 1 265 ? 15.124 -9.130 2.151 1.00 20.90 259 GLU B C 1
ATOM 6088 O O . GLU B 1 265 ? 16.190 -9.337 2.801 1.00 21.85 259 GLU B O 1
ATOM 6094 N N . LYS B 1 266 ? 14.043 -9.887 2.320 1.00 19.06 260 LYS B N 1
ATOM 6095 C CA . LYS B 1 266 ? 14.028 -11.071 3.212 1.00 20.33 260 LYS B CA 1
ATOM 6096 C C . LYS B 1 266 ? 14.524 -10.712 4.626 1.00 20.26 260 LYS B C 1
ATOM 6097 O O . LYS B 1 266 ? 15.669 -11.035 5.000 1.00 21.87 260 LYS B O 1
ATOM 6103 N N . TYR B 1 267 ? 13.675 -10.043 5.399 1.00 17.93 261 TYR B N 1
ATOM 6104 C CA . TYR B 1 267 ? 14.131 -9.460 6.707 1.00 16.93 261 TYR B CA 1
ATOM 6105 C C . TYR B 1 267 ? 13.154 -9.901 7.765 1.00 17.90 261 TYR B C 1
ATOM 6106 O O . TYR B 1 267 ? 12.167 -10.511 7.463 1.00 20.52 261 TYR B O 1
ATOM 6115 N N . GLY B 1 268 ? 13.458 -9.588 9.011 1.00 16.69 262 GLY B N 1
ATOM 6116 C CA . GLY B 1 268 ? 12.680 -10.149 10.177 1.00 16.19 262 GLY B CA 1
ATOM 6117 C C . GLY B 1 268 ? 12.997 -11.601 10.363 1.00 19.60 262 GLY B C 1
ATOM 6118 O O . GLY B 1 268 ? 12.231 -12.342 10.931 1.00 23.45 262 GLY B O 1
ATOM 6119 N N . THR B 1 269 ? 14.143 -12.060 9.887 1.00 20.79 263 THR B N 1
ATOM 6120 C CA . THR B 1 269 ? 14.427 -13.496 9.841 1.00 20.71 263 THR B CA 1
ATOM 6121 C C . THR B 1 269 ? 15.482 -13.904 10.869 1.00 20.06 263 THR B C 1
ATOM 6122 O O . THR B 1 269 ? 16.022 -15.002 10.781 1.00 23.23 263 THR B O 1
ATOM 6126 N N . GLY B 1 270 ? 15.799 -12.991 11.778 1.00 14.70 264 GLY B N 1
ATOM 6127 C CA . GLY B 1 270 ? 16.913 -13.232 12.740 1.00 15.03 264 GLY B CA 1
ATOM 6128 C C . GLY B 1 270 ? 16.431 -13.155 14.173 1.00 16.25 264 GLY B C 1
ATOM 6129 O O . GLY B 1 270 ? 15.374 -13.634 14.526 1.00 16.45 264 GLY B O 1
ATOM 6130 N N . ARG B 1 271 ? 17.305 -12.632 15.009 1.00 16.33 265 ARG B N 1
ATOM 6131 C CA . ARG B 1 271 ? 17.115 -12.632 16.442 1.00 16.09 265 ARG B CA 1
ATOM 6132 C C . ARG B 1 271 ? 18.156 -11.659 16.957 1.00 16.80 265 ARG B C 1
ATOM 6133 O O . ARG B 1 271 ? 19.246 -11.564 16.383 1.00 17.26 265 ARG B O 1
ATOM 6141 N N . ILE B 1 272 ? 17.828 -10.927 18.027 1.00 14.96 266 ILE B N 1
ATOM 6142 C CA . ILE B 1 272 ? 18.880 -10.165 18.710 1.00 16.78 266 ILE B CA 1
ATOM 6143 C C . ILE B 1 272 ? 19.294 -10.923 19.952 1.00 16.28 266 ILE B C 1
ATOM 6144 O O . ILE B 1 272 ? 18.575 -10.942 20.942 1.00 19.09 266 ILE B O 1
ATOM 6149 N N . PHE B 1 273 ? 20.384 -11.612 19.880 1.00 17.07 267 PHE B N 1
ATOM 6150 C CA . PHE B 1 273 ? 21.008 -12.340 20.987 1.00 16.76 267 PHE B CA 1
ATOM 6151 C C . PHE B 1 273 ? 21.865 -11.431 21.868 1.00 16.98 267 PHE B C 1
ATOM 6152 O O . PHE B 1 273 ? 22.334 -10.378 21.442 1.00 17.43 267 PHE B O 1
ATOM 6160 N N . GLN B 1 274 ? 22.088 -11.829 23.113 1.00 20.15 268 GLN B N 1
ATOM 6161 C CA . GLN B 1 274 ? 22.744 -10.965 24.079 1.00 23.17 268 GLN B CA 1
ATOM 6162 C C . GLN B 1 274 ? 24.217 -11.231 24.044 1.00 22.31 268 GLN B C 1
ATOM 6163 O O . GLN B 1 274 ? 24.652 -12.382 23.882 1.00 24.06 268 GLN B O 1
ATOM 6169 N N . SER B 1 275 ? 24.996 -10.198 24.273 1.00 21.47 269 SER B N 1
ATOM 6170 C CA . SER B 1 275 ? 26.481 -10.356 24.208 1.00 23.11 269 SER B CA 1
ATOM 6171 C C . SER B 1 275 ? 26.910 -11.143 25.423 1.00 25.12 269 SER B C 1
ATOM 6172 O O . SER B 1 275 ? 26.122 -11.302 26.369 1.00 26.47 269 SER B O 1
ATOM 6175 N N . GLY B 1 276 ? 28.185 -11.548 25.436 1.00 25.93 270 GLY B N 1
ATOM 6176 C CA . GLY B 1 276 ? 28.708 -12.434 26.524 1.00 26.36 270 GLY B CA 1
ATOM 6177 C C . GLY B 1 276 ? 29.309 -13.693 25.904 1.00 26.90 270 GLY B C 1
ATOM 6178 O O . GLY B 1 276 ? 30.551 -13.852 25.817 1.00 27.83 270 GLY B O 1
ATOM 6179 N N . VAL B 1 277 ? 28.450 -14.579 25.413 1.00 25.69 271 VAL B N 1
ATOM 6180 C CA . VAL B 1 277 ? 28.931 -15.697 24.655 1.00 24.43 271 VAL B CA 1
ATOM 6181 C C . VAL B 1 277 ? 29.755 -15.148 23.475 1.00 24.29 271 VAL B C 1
ATOM 6182 O O . VAL B 1 277 ? 29.354 -14.172 22.830 1.00 26.45 271 VAL B O 1
ATOM 6186 N N . ARG B 1 278 ? 30.918 -15.729 23.218 1.00 25.86 272 ARG B N 1
ATOM 6187 C CA . ARG B 1 278 ? 31.816 -15.200 22.221 1.00 26.41 272 ARG B CA 1
ATOM 6188 C C . ARG B 1 278 ? 31.520 -15.549 20.757 1.00 26.27 272 ARG B C 1
ATOM 6189 O O . ARG B 1 278 ? 31.109 -16.648 20.429 1.00 25.58 272 ARG B O 1
ATOM 6197 N N . LEU B 1 279 ? 31.803 -14.611 19.869 1.00 24.78 273 LEU B N 1
ATOM 6198 C CA . LEU B 1 279 ? 31.621 -14.840 18.453 1.00 26.56 273 LEU B CA 1
ATOM 6199 C C . LEU B 1 279 ? 32.855 -15.537 17.993 1.00 27.66 273 LEU B C 1
ATOM 6200 O O . LEU B 1 279 ? 33.971 -14.987 18.168 1.00 29.59 273 LEU B O 1
ATOM 6205 N N . ALA B 1 280 ? 32.684 -16.746 17.457 1.00 28.50 274 ALA B N 1
ATOM 6206 C CA . ALA B 1 280 ? 33.800 -17.560 16.950 1.00 30.29 274 ALA B CA 1
ATOM 6207 C C . ALA B 1 280 ? 33.731 -17.751 15.436 1.00 29.72 274 ALA B C 1
ATOM 6208 O O . ALA B 1 280 ? 32.663 -17.589 14.781 1.00 29.07 274 ALA B O 1
ATOM 6210 N N . LYS B 1 281 ? 34.860 -18.181 14.872 1.00 30.89 275 LYS B N 1
ATOM 6211 C CA . LYS B 1 281 ? 34.869 -18.591 13.478 1.00 31.72 275 LYS B CA 1
ATOM 6212 C C . LYS B 1 281 ? 34.332 -20.022 13.338 1.00 32.29 275 LYS B C 1
ATOM 6213 O O . LYS B 1 281 ? 35.075 -20.985 13.555 1.00 34.53 275 LYS B O 1
ATOM 6219 N N . CYS B 1 282 ? 33.072 -20.176 12.941 1.00 28.12 276 CYS B N 1
ATOM 6220 C CA . CYS B 1 282 ? 32.420 -21.492 12.868 1.00 27.90 276 CYS B CA 1
ATOM 6221 C C . CYS B 1 282 ? 31.086 -21.275 12.258 1.00 23.49 276 CYS B C 1
ATOM 6222 O O . CYS B 1 282 ? 30.651 -20.112 12.083 1.00 23.85 276 CYS B O 1
ATOM 6225 N N . ASN B 1 283 ? 30.443 -22.371 11.899 1.00 23.68 277 ASN B N 1
ATOM 6226 C CA . ASN B 1 283 ? 29.170 -22.335 11.188 1.00 22.60 277 ASN B CA 1
ATOM 6227 C C . ASN B 1 283 ? 28.279 -23.491 11.666 1.00 23.51 277 ASN B C 1
ATOM 6228 O O . ASN B 1 283 ? 28.734 -24.597 11.879 1.00 25.29 277 ASN B O 1
ATOM 6233 N N . THR B 1 284 ? 26.978 -23.219 11.816 1.00 22.66 278 THR B N 1
ATOM 6234 C CA . THR B 1 284 ? 26.075 -24.187 12.391 1.00 21.83 278 THR B CA 1
ATOM 6235 C C . THR B 1 284 ? 24.758 -24.026 11.691 1.00 21.49 278 THR B C 1
ATOM 6236 O O . THR B 1 284 ? 24.538 -22.972 11.107 1.00 22.78 278 THR B O 1
ATOM 6240 N N . LYS B 1 285 ? 23.862 -25.020 11.714 1.00 21.79 279 LYS B N 1
ATOM 6241 C CA . LYS B 1 285 ? 22.546 -24.722 11.069 1.00 21.39 279 LYS B CA 1
ATOM 6242 C C . LYS B 1 285 ? 21.510 -24.217 12.129 1.00 20.19 279 LYS B C 1
ATOM 6243 O O . LYS B 1 285 ? 20.381 -23.861 11.795 1.00 20.74 279 LYS B O 1
ATOM 6249 N N . CYS B 1 286 ? 21.928 -24.160 13.377 1.00 19.91 280 CYS B N 1
ATOM 6250 C CA . CYS B 1 286 ? 21.011 -23.760 14.472 1.00 18.79 280 CYS B CA 1
ATOM 6251 C C . CYS B 1 286 ? 21.785 -23.000 15.528 1.00 17.98 280 CYS B C 1
ATOM 6252 O O . CYS B 1 286 ? 22.601 -23.579 16.257 1.00 22.69 280 CYS B O 1
ATOM 6255 N N . GLN B 1 287 ? 21.545 -21.698 15.599 1.00 18.30 281 GLN B N 1
ATOM 6256 C CA . GLN B 1 287 ? 22.132 -20.886 16.680 1.00 16.34 281 GLN B CA 1
ATOM 6257 C C . GLN B 1 287 ? 21.155 -20.733 17.894 1.00 14.59 281 GLN B C 1
ATOM 6258 O O . GLN B 1 287 ? 19.964 -20.335 17.769 1.00 15.61 281 GLN B O 1
ATOM 6264 N N . THR B 1 288 ? 21.714 -20.928 19.084 1.00 14.42 282 THR B N 1
ATOM 6265 C CA . THR B 1 288 ? 20.930 -20.632 20.313 1.00 15.63 282 THR B CA 1
ATOM 6266 C C . THR B 1 288 ? 21.761 -19.641 21.138 1.00 17.64 282 THR B C 1
ATOM 6267 O O . THR B 1 288 ? 22.904 -19.410 20.836 1.00 17.13 282 THR B O 1
ATOM 6271 N N . SER B 1 289 ? 21.157 -19.102 22.186 1.00 17.20 283 SER B N 1
ATOM 6272 C CA . SER B 1 289 ? 21.877 -18.115 23.042 1.00 17.81 283 SER B CA 1
ATOM 6273 C C . SER B 1 289 ? 22.986 -18.785 23.794 1.00 18.76 283 SER B C 1
ATOM 6274 O O . SER B 1 289 ? 23.802 -18.086 24.438 1.00 22.30 283 SER B O 1
ATOM 6277 N N . MET B 1 290 ? 23.005 -20.102 23.819 1.00 16.71 284 MET B N 1
ATOM 6278 C CA . MET B 1 290 ? 24.099 -20.820 24.553 1.00 19.07 284 MET B CA 1
ATOM 6279 C C . MET B 1 290 ? 25.158 -21.198 23.598 1.00 19.03 284 MET B C 1
ATOM 6280 O O . MET B 1 290 ? 26.368 -21.467 24.020 1.00 19.70 284 MET B O 1
ATOM 6285 N N . GLY B 1 291 ? 24.798 -21.344 22.347 1.00 19.77 285 GLY B N 1
ATOM 6286 C CA . GLY B 1 291 ? 25.742 -21.934 21.340 1.00 19.93 285 GLY B CA 1
ATOM 6287 C C . GLY B 1 291 ? 25.077 -22.539 20.101 1.00 19.61 285 GLY B C 1
ATOM 6288 O O . GLY B 1 291 ? 23.855 -22.752 20.043 1.00 22.54 285 GLY B O 1
ATOM 6289 N N . GLY B 1 292 ? 25.916 -22.838 19.116 1.00 18.26 286 GLY B N 1
ATOM 6290 C CA . GLY B 1 292 ? 25.418 -23.378 17.832 1.00 19.52 286 GLY B CA 1
ATOM 6291 C C . GLY B 1 292 ? 25.322 -24.899 17.909 1.00 20.60 286 GLY B C 1
ATOM 6292 O O . GLY B 1 292 ? 26.136 -25.571 18.559 1.00 20.77 286 GLY B O 1
ATOM 6293 N N . ILE B 1 293 ? 24.315 -25.419 17.232 1.00 19.85 287 ILE B N 1
ATOM 6294 C CA . ILE B 1 293 ? 24.025 -26.841 17.243 1.00 20.82 287 ILE B CA 1
ATOM 6295 C C . ILE B 1 293 ? 24.178 -27.368 15.850 1.00 21.83 287 ILE B C 1
ATOM 6296 O O . ILE B 1 293 ? 23.513 -26.913 14.883 1.00 23.32 287 ILE B O 1
ATOM 6301 N N . ASN B 1 294 ? 25.018 -28.371 15.736 1.00 22.50 288 ASN B N 1
ATOM 6302 C CA . ASN B 1 294 ? 25.127 -29.096 14.477 1.00 23.86 288 ASN B CA 1
ATOM 6303 C C . ASN B 1 294 ? 24.763 -30.578 14.666 1.00 23.69 288 ASN B C 1
ATOM 6304 O O . ASN B 1 294 ? 25.557 -31.350 15.245 1.00 23.73 288 ASN B O 1
ATOM 6309 N N . THR B 1 295 ? 23.578 -30.967 14.217 1.00 22.21 289 THR B N 1
ATOM 6310 C CA . THR B 1 295 ? 23.091 -32.311 14.512 1.00 23.24 289 THR B CA 1
ATOM 6311 C C . THR B 1 295 ? 22.041 -32.727 13.541 1.00 25.04 289 THR B C 1
ATOM 6312 O O . THR B 1 295 ? 21.365 -31.871 12.963 1.00 25.84 289 THR B O 1
ATOM 6316 N N . ASN B 1 296 ? 21.852 -34.057 13.448 1.00 24.34 290 ASN B N 1
ATOM 6317 C CA . ASN B 1 296 ? 20.716 -34.656 12.775 1.00 24.91 290 ASN B CA 1
ATOM 6318 C C . ASN B 1 296 ? 19.568 -35.149 13.712 1.00 23.75 290 ASN B C 1
ATOM 6319 O O . ASN B 1 296 ? 18.504 -35.600 13.240 1.00 22.91 290 ASN B O 1
ATOM 6324 N N . LYS B 1 297 ? 19.780 -34.928 15.007 1.00 20.52 291 LYS B N 1
ATOM 6325 C CA . LYS B 1 297 ? 18.772 -35.158 16.022 1.00 20.74 291 LYS B CA 1
ATOM 6326 C C . LYS B 1 297 ? 17.709 -34.103 15.885 1.00 20.44 291 LYS B C 1
ATOM 6327 O O . LYS B 1 297 ? 18.001 -33.004 15.392 1.00 20.28 291 LYS B O 1
ATOM 6333 N N . THR B 1 298 ? 16.462 -34.453 16.236 1.00 18.93 292 THR B N 1
ATOM 6334 C CA . THR B 1 298 ? 15.336 -33.622 15.967 1.00 19.28 292 THR B CA 1
ATOM 6335 C C . THR B 1 298 ? 14.796 -32.985 17.223 1.00 18.68 292 THR B C 1
ATOM 6336 O O . THR B 1 298 ? 13.829 -32.254 17.189 1.00 17.33 292 THR B O 1
ATOM 6340 N N . PHE B 1 299 ? 15.516 -33.199 18.326 1.00 17.94 293 PHE B N 1
ATOM 6341 C CA . PHE B 1 299 ? 15.172 -32.599 19.597 1.00 17.17 293 PHE B CA 1
ATOM 6342 C C . PHE B 1 299 ? 16.450 -32.127 20.238 1.00 18.78 293 PHE B C 1
ATOM 6343 O O . PHE B 1 299 ? 17.542 -32.745 19.981 1.00 19.87 293 PHE B O 1
ATOM 6351 N N . GLN B 1 300 ? 16.333 -31.044 21.007 1.00 14.71 294 GLN B N 1
ATOM 6352 C CA . GLN B 1 300 ? 17.432 -30.565 21.830 1.00 16.15 294 GLN B CA 1
ATOM 6353 C C . GLN B 1 300 ? 16.905 -30.065 23.123 1.00 16.65 294 GLN B C 1
ATOM 6354 O O . GLN B 1 300 ? 15.776 -29.570 23.205 1.00 15.06 294 GLN B O 1
ATOM 6360 N N . ASN B 1 301 ? 17.734 -30.170 24.174 1.00 16.20 295 ASN B N 1
ATOM 6361 C CA . ASN B 1 301 ? 17.240 -29.707 25.500 1.00 18.09 295 ASN B CA 1
ATOM 6362 C C . ASN B 1 301 ? 18.230 -28.686 26.102 1.00 16.93 295 ASN B C 1
ATOM 6363 O O . ASN B 1 301 ? 18.278 -28.492 27.333 1.00 18.95 295 ASN B O 1
ATOM 6368 N N . ILE B 1 302 ? 18.955 -28.005 25.240 1.00 16.16 296 ILE B N 1
ATOM 6369 C CA . ILE B 1 302 ? 19.960 -27.048 25.616 1.00 18.06 296 ILE B CA 1
ATOM 6370 C C . ILE B 1 302 ? 19.445 -25.646 25.940 1.00 16.73 296 ILE B C 1
ATOM 6371 O O . ILE B 1 302 ? 19.779 -25.076 26.973 1.00 21.42 296 ILE B O 1
ATOM 6376 N N . GLU B 1 303 ? 18.582 -25.103 25.081 1.00 17.30 297 GLU B N 1
ATOM 6377 C CA . GLU B 1 303 ? 18.225 -23.675 25.160 1.00 16.59 297 GLU B CA 1
ATOM 6378 C C . GLU B 1 303 ? 16.973 -23.392 24.329 1.00 16.34 297 GLU B C 1
ATOM 6379 O O . GLU B 1 303 ? 16.931 -23.759 23.155 1.00 15.58 297 GLU B O 1
ATOM 6385 N N . ARG B 1 304 ? 15.958 -22.797 24.985 1.00 18.06 298 ARG B N 1
ATOM 6386 C CA . ARG B 1 304 ? 14.670 -22.518 24.287 1.00 17.98 298 ARG B CA 1
ATOM 6387 C C . ARG B 1 304 ? 14.822 -21.433 23.249 1.00 18.05 298 ARG B C 1
ATOM 6388 O O . ARG B 1 304 ? 13.967 -21.344 22.349 1.00 21.72 298 ARG B O 1
ATOM 6396 N N . ASN B 1 305 ? 15.800 -20.541 23.426 1.00 19.06 299 ASN B N 1
ATOM 6397 C CA . ASN B 1 305 ? 16.060 -19.374 22.561 1.00 18.37 299 ASN B CA 1
ATOM 6398 C C . ASN B 1 305 ? 16.932 -19.781 21.331 1.00 17.82 299 ASN B C 1
ATOM 6399 O O . ASN B 1 305 ? 18.188 -19.758 21.392 1.00 16.18 299 ASN B O 1
ATOM 6404 N N . ALA B 1 306 ? 16.264 -20.186 20.260 1.00 14.66 300 ALA B N 1
ATOM 6405 C CA . ALA B 1 306 ? 17.027 -20.826 19.131 1.00 15.47 300 ALA B CA 1
ATOM 6406 C C . ALA B 1 306 ? 16.525 -20.296 17.794 1.00 17.49 300 ALA B C 1
ATOM 6407 O O . ALA B 1 306 ? 15.325 -19.963 17.657 1.00 17.02 300 ALA B O 1
ATOM 6409 N N . LEU B 1 307 ? 17.450 -20.255 16.826 1.00 18.48 301 LEU B N 1
ATOM 6410 C CA . LEU B 1 307 ? 17.172 -19.659 15.547 1.00 17.71 301 LEU B CA 1
ATOM 6411 C C . LEU B 1 307 ? 17.790 -20.571 14.472 1.00 17.84 301 LEU B C 1
ATOM 6412 O O . LEU B 1 307 ? 18.934 -20.983 14.589 1.00 17.31 301 LEU B O 1
ATOM 6417 N N . GLY B 1 308 ? 16.983 -20.851 13.435 1.00 16.01 302 GLY B N 1
ATOM 6418 C CA . GLY B 1 308 ? 17.520 -21.499 12.215 1.00 20.69 302 GLY B CA 1
ATOM 6419 C C . GLY B 1 308 ? 16.883 -22.857 11.913 1.00 19.54 302 GLY B C 1
ATOM 6420 O O . GLY B 1 308 ? 15.682 -23.100 12.262 1.00 18.88 302 GLY B O 1
ATOM 6421 N N . ASP B 1 309 ? 17.688 -23.736 11.309 1.00 20.11 303 ASP B N 1
ATOM 6422 C CA . ASP B 1 309 ? 17.294 -25.090 10.962 1.00 21.58 303 ASP B CA 1
ATOM 6423 C C . ASP B 1 309 ? 17.510 -25.980 12.185 1.00 21.47 303 ASP B C 1
ATOM 6424 O O . ASP B 1 309 ? 18.585 -26.551 12.328 1.00 21.24 303 ASP B O 1
ATOM 6429 N N . CYS B 1 310 ? 16.497 -25.984 13.107 1.00 20.88 304 CYS B N 1
ATOM 6430 C CA . CYS B 1 310 ? 16.740 -26.430 14.473 1.00 19.77 304 CYS B CA 1
ATOM 6431 C C . CYS B 1 310 ? 15.989 -27.702 14.862 1.00 18.67 304 CYS B C 1
ATOM 6432 O O . CYS B 1 310 ? 14.859 -27.940 14.415 1.00 19.05 304 CYS B O 1
ATOM 6435 N N . PRO B 1 311 ? 16.577 -28.486 15.733 1.00 18.68 305 PRO B N 1
ATOM 6436 C CA . PRO B 1 311 ? 15.788 -29.481 16.458 1.00 17.32 305 PRO B CA 1
ATOM 6437 C C . PRO B 1 311 ? 14.767 -28.688 17.331 1.00 16.23 305 PRO B C 1
ATOM 6438 O O . PRO B 1 311 ? 15.012 -27.526 17.684 1.00 16.34 305 PRO B O 1
ATOM 6442 N N . LYS B 1 312 ? 13.652 -29.310 17.664 1.00 14.92 306 LYS B N 1
ATOM 6443 C CA . LYS B 1 312 ? 12.727 -28.680 18.592 1.00 13.72 306 LYS B CA 1
ATOM 6444 C C . LYS B 1 312 ? 13.353 -28.691 20.006 1.00 15.42 306 LYS B C 1
ATOM 6445 O O . LYS B 1 312 ? 13.786 -29.705 20.477 1.00 17.32 306 LYS B O 1
ATOM 6451 N N . TYR B 1 313 ? 13.256 -27.566 20.682 1.00 15.35 307 TYR B N 1
ATOM 6452 C CA . TYR B 1 313 ? 13.576 -27.532 22.081 1.00 16.24 307 TYR B CA 1
ATOM 6453 C C . TYR B 1 313 ? 12.444 -28.274 22.844 1.00 15.23 307 TYR B C 1
ATOM 6454 O O . TYR B 1 313 ? 11.294 -28.118 22.512 1.00 17.57 307 TYR B O 1
ATOM 6463 N N . ILE B 1 314 ? 12.843 -29.060 23.828 1.00 15.50 308 ILE B N 1
ATOM 6464 C CA . ILE B 1 314 ? 11.936 -29.768 24.735 1.00 16.34 308 ILE B CA 1
ATOM 6465 C C . ILE B 1 314 ? 12.521 -29.716 26.124 1.00 17.13 308 ILE B C 1
ATOM 6466 O O . ILE B 1 314 ? 13.785 -29.580 26.275 1.00 16.68 308 ILE B O 1
ATOM 6471 N N . LYS B 1 315 ? 11.627 -29.706 27.111 1.00 17.51 309 LYS B N 1
ATOM 6472 C CA . LYS B 1 315 ? 12.075 -29.700 28.524 1.00 18.81 309 LYS B CA 1
ATOM 6473 C C . LYS B 1 315 ? 12.221 -31.149 28.911 1.00 19.66 309 LYS B C 1
ATOM 6474 O O . LYS B 1 315 ? 11.246 -31.781 29.405 1.00 22.39 309 LYS B O 1
ATOM 6480 N N . SER B 1 316 ? 13.417 -31.693 28.757 1.00 20.26 310 SER B N 1
ATOM 6481 C CA . SER B 1 316 ? 13.607 -33.135 28.918 1.00 19.32 310 SER B CA 1
ATOM 6482 C C . SER B 1 316 ? 15.031 -33.461 29.186 1.00 20.23 310 SER B C 1
ATOM 6483 O O . SER B 1 316 ? 15.916 -32.661 28.797 1.00 18.65 310 SER B O 1
ATOM 6486 N N . GLY B 1 317 ? 15.260 -34.637 29.793 1.00 22.21 311 GLY B N 1
ATOM 6487 C CA . GLY B 1 317 ? 16.634 -35.183 29.847 1.00 22.34 311 GLY B CA 1
ATOM 6488 C C . GLY B 1 317 ? 16.771 -35.978 28.587 1.00 21.20 311 GLY B C 1
ATOM 6489 O O . GLY B 1 317 ? 15.921 -35.834 27.638 1.00 20.60 311 GLY B O 1
ATOM 6490 N N . GLN B 1 318 ? 17.815 -36.770 28.478 1.00 19.14 312 GLN B N 1
ATOM 6491 C CA . GLN B 1 318 ? 18.001 -37.585 27.290 1.00 19.36 312 GLN B CA 1
ATOM 6492 C C . GLN B 1 318 ? 16.845 -38.575 27.098 1.00 19.76 312 GLN B C 1
ATOM 6493 O O . GLN B 1 318 ? 16.152 -38.982 28.092 1.00 20.80 312 GLN B O 1
ATOM 6499 N N . LEU B 1 319 ? 16.587 -38.884 25.840 1.00 18.88 313 LEU B N 1
ATOM 6500 C CA . LEU B 1 319 ? 15.493 -39.856 25.522 1.00 18.29 313 LEU B CA 1
ATOM 6501 C C . LEU B 1 319 ? 16.091 -40.962 24.643 1.00 18.97 313 LEU B C 1
ATOM 6502 O O . LEU B 1 319 ? 16.417 -40.703 23.452 1.00 17.59 313 LEU B O 1
ATOM 6507 N N . LYS B 1 320 ? 16.231 -42.161 25.213 1.00 16.22 314 LYS B N 1
ATOM 6508 C CA . LYS B 1 320 ? 16.910 -43.291 24.508 1.00 16.73 314 LYS B CA 1
ATOM 6509 C C . LYS B 1 320 ? 15.878 -44.144 23.872 1.00 15.97 314 LYS B C 1
ATOM 6510 O O . LYS B 1 320 ? 15.009 -44.680 24.546 1.00 17.13 314 LYS B O 1
ATOM 6516 N N . LEU B 1 321 ? 15.983 -44.233 22.570 1.00 15.63 315 LEU B N 1
ATOM 6517 C CA . LEU B 1 321 ? 15.029 -45.023 21.727 1.00 16.82 315 LEU B CA 1
ATOM 6518 C C . LEU B 1 321 ? 15.646 -46.400 21.504 1.00 17.32 315 LEU B C 1
ATOM 6519 O O . LEU B 1 321 ? 16.697 -46.533 20.843 1.00 18.27 315 LEU B O 1
ATOM 6524 N N . ALA B 1 322 ? 15.025 -47.449 22.071 1.00 16.36 316 ALA B N 1
ATOM 6525 C CA . ALA B 1 322 ? 15.516 -48.803 21.911 1.00 15.84 316 ALA B CA 1
ATOM 6526 C C . ALA B 1 322 ? 15.589 -49.218 20.426 1.00 16.90 316 ALA B C 1
ATOM 6527 O O . ALA B 1 322 ? 14.627 -49.026 19.661 1.00 16.53 316 ALA B O 1
ATOM 6529 N N . THR B 1 323 ? 16.704 -49.867 20.058 1.00 18.61 317 THR B N 1
ATOM 6530 C CA . THR B 1 323 ? 16.821 -50.445 18.742 1.00 20.21 317 THR B CA 1
ATOM 6531 C C . THR B 1 323 ? 17.116 -51.941 18.831 1.00 19.21 317 THR B C 1
ATOM 6532 O O . THR B 1 323 ? 16.709 -52.679 17.970 1.00 18.38 317 THR B O 1
ATOM 6536 N N . GLY B 1 324 ? 17.908 -52.356 19.829 1.00 16.76 318 GLY B N 1
ATOM 6537 C CA . GLY B 1 324 ? 18.246 -53.759 19.963 1.00 15.74 318 GLY B CA 1
ATOM 6538 C C . GLY B 1 324 ? 17.351 -54.663 20.775 1.00 17.67 318 GLY B C 1
ATOM 6539 O O . GLY B 1 324 ? 16.157 -54.370 20.909 1.00 18.65 318 GLY B O 1
ATOM 6540 N N . LEU B 1 325 ? 17.917 -55.735 21.313 1.00 15.95 319 LEU B N 1
ATOM 6541 C CA . LEU B 1 325 ? 17.147 -56.856 21.878 1.00 16.92 319 LEU B CA 1
ATOM 6542 C C . LEU B 1 325 ? 17.125 -56.784 23.359 1.00 15.93 319 LEU B C 1
ATOM 6543 O O . LEU B 1 325 ? 18.084 -56.349 24.010 1.00 18.06 319 LEU B O 1
ATOM 6548 N N . ARG B 1 326 ? 16.011 -57.237 23.923 1.00 18.04 320 ARG B N 1
ATOM 6549 C CA . ARG B 1 326 ? 15.950 -57.572 25.362 1.00 16.96 320 ARG B CA 1
ATOM 6550 C C . ARG B 1 326 ? 16.364 -59.066 25.574 1.00 18.31 320 ARG B C 1
ATOM 6551 O O . ARG B 1 326 ? 15.548 -59.990 25.554 1.00 17.93 320 ARG B O 1
ATOM 6559 N N . ASN B 1 327 ? 17.672 -59.284 25.756 1.00 19.30 321 ASN B N 1
ATOM 6560 C CA . ASN B 1 327 ? 18.239 -60.652 25.834 1.00 17.07 321 ASN B CA 1
ATOM 6561 C C . ASN B 1 327 ? 18.849 -60.791 27.181 1.00 20.60 321 ASN B C 1
ATOM 6562 O O . ASN B 1 327 ? 20.089 -60.620 27.324 1.00 21.23 321 ASN B O 1
ATOM 6567 N N . VAL B 1 328 ? 18.011 -61.068 28.189 1.00 21.89 322 VAL B N 1
ATOM 6568 C CA . VAL B 1 328 ? 18.477 -61.241 29.553 1.00 22.91 322 VAL B CA 1
ATOM 6569 C C . VAL B 1 328 ? 17.999 -62.632 30.065 1.00 24.25 322 VAL B C 1
ATOM 6570 O O . VAL B 1 328 ? 17.118 -63.224 29.444 1.00 21.94 322 VAL B O 1
ATOM 6574 N N . PRO B 1 329 ? 18.580 -63.128 31.175 1.00 23.62 323 PRO B N 1
ATOM 6575 C CA . PRO B 1 329 ? 18.278 -64.507 31.682 1.00 25.29 323 PRO B CA 1
ATOM 6576 C C . PRO B 1 329 ? 16.804 -64.760 31.868 1.00 23.63 323 PRO B C 1
ATOM 6577 O O . PRO B 1 329 ? 16.309 -65.845 31.529 1.00 24.69 323 PRO B O 1
ATOM 6581 N N . SER B 1 330 ? 16.104 -63.748 32.368 1.00 23.21 324 SER B N 1
ATOM 6582 C CA . SER B 1 330 ? 14.683 -63.876 32.679 1.00 22.25 324 SER B CA 1
ATOM 6583 C C . SER B 1 330 ? 13.776 -64.039 31.497 1.00 20.02 324 SER B C 1
ATOM 6584 O O . SER B 1 330 ? 12.531 -64.314 31.669 1.00 17.89 324 SER B O 1
ATOM 6587 N N . ILE B 1 331 ? 14.293 -63.904 30.277 1.00 18.65 325 ILE B N 1
ATOM 6588 C CA . ILE B 1 331 ? 13.323 -64.061 29.164 1.00 18.84 325 ILE B CA 1
ATOM 6589 C C . ILE B 1 331 ? 12.811 -65.480 29.098 1.00 18.38 325 ILE B C 1
ATOM 6590 O O . ILE B 1 331 ? 11.801 -65.774 28.427 1.00 19.12 325 ILE B O 1
ATOM 6595 N N . VAL B 1 332 ? 13.508 -66.387 29.777 1.00 19.00 326 VAL B N 1
ATOM 6596 C CA . VAL B 1 332 ? 13.129 -67.794 29.739 1.00 17.71 326 VAL B CA 1
ATOM 6597 C C . VAL B 1 332 ? 11.746 -67.990 30.398 1.00 19.09 326 VAL B C 1
ATOM 6598 O O . VAL B 1 332 ? 10.985 -68.894 30.027 1.00 21.09 326 VAL B O 1
ATOM 6602 N N . GLU B 1 333 ? 11.386 -67.049 31.270 1.00 17.79 327 GLU B N 1
ATOM 6603 C CA . GLU B 1 333 ? 10.159 -67.229 32.057 1.00 19.32 327 GLU B CA 1
ATOM 6604 C C . GLU B 1 333 ? 9.008 -66.969 31.079 1.00 20.68 327 GLU B C 1
ATOM 6605 O O . GLU B 1 333 ? 7.862 -67.348 31.337 1.00 21.20 327 GLU B O 1
ATOM 6611 N N . ARG B 1 334 ? 9.353 -66.337 29.941 1.00 18.77 328 ARG B N 1
ATOM 6612 C CA . ARG B 1 334 ? 8.375 -66.113 28.852 1.00 20.52 328 ARG B CA 1
ATOM 6613 C C . ARG B 1 334 ? 8.560 -67.087 27.680 1.00 20.56 328 ARG B C 1
ATOM 6614 O O . ARG B 1 334 ? 8.023 -66.861 26.605 1.00 20.39 328 ARG B O 1
ATOM 6622 N N . GLY B 1 335 ? 9.320 -68.153 27.890 1.00 19.59 329 GLY B N 1
ATOM 6623 C CA . GLY B 1 335 ? 9.483 -69.224 26.902 1.00 16.22 329 GLY B CA 1
ATOM 6624 C C . GLY B 1 335 ? 10.504 -68.844 25.833 1.00 19.01 329 GLY B C 1
ATOM 6625 O O . GLY B 1 335 ? 10.466 -69.421 24.729 1.00 19.18 329 GLY B O 1
ATOM 6626 N N . LEU B 1 336 ? 11.349 -67.851 26.130 1.00 17.56 330 LEU B N 1
ATOM 6627 C CA . LEU B 1 336 ? 12.301 -67.399 25.100 1.00 15.76 330 LEU B CA 1
ATOM 6628 C C . LEU B 1 336 ? 13.709 -67.863 25.334 1.00 18.46 330 LEU B C 1
ATOM 6629 O O . LEU B 1 336 ? 14.105 -67.972 26.475 1.00 16.13 330 LEU B O 1
ATOM 6634 N N . PHE B 1 337 ? 14.478 -68.097 24.235 1.00 16.92 331 PHE B N 1
ATOM 6635 C CA . PHE B 1 337 ? 15.837 -68.600 24.469 1.00 17.83 331 PHE B CA 1
ATOM 6636 C C . PHE B 1 337 ? 16.792 -67.415 24.123 1.00 16.96 331 PHE B C 1
ATOM 6637 O O . PHE B 1 337 ? 16.563 -66.670 23.227 1.00 18.98 331 PHE B O 1
ATOM 6645 N N . GLY B 1 338 ? 17.841 -67.262 24.877 1.00 16.89 332 GLY B N 1
ATOM 6646 C CA . GLY B 1 338 ? 18.887 -66.369 24.433 1.00 18.90 332 GLY B CA 1
ATOM 6647 C C . GLY B 1 338 ? 20.230 -66.849 24.936 1.00 20.20 332 GLY B C 1
ATOM 6648 O O . GLY B 1 338 ? 20.328 -67.525 25.952 1.00 19.72 332 GLY B O 1
ATOM 6649 N N . ALA B 1 339 ? 21.274 -66.488 24.187 1.00 22.10 333 ALA B N 1
ATOM 6650 C CA . ALA B 1 339 ? 22.639 -66.888 24.564 1.00 24.03 333 ALA B CA 1
ATOM 6651 C C . ALA B 1 339 ? 23.548 -65.700 24.518 1.00 24.83 333 ALA B C 1
ATOM 6652 O O . ALA B 1 339 ? 23.375 -64.825 23.671 1.00 24.77 333 ALA B O 1
ATOM 6654 N N . ILE B 1 340 ? 24.548 -65.669 25.432 1.00 25.12 334 ILE B N 1
ATOM 6655 C CA . ILE B 1 340 ? 25.486 -64.592 25.497 1.00 26.60 334 ILE B CA 1
ATOM 6656 C C . ILE B 1 340 ? 26.842 -65.083 24.974 1.00 27.53 334 ILE B C 1
ATOM 6657 O O . ILE B 1 340 ? 27.281 -66.214 25.259 1.00 29.48 334 ILE B O 1
ATOM 6662 N N . ALA B 1 341 ? 27.498 -64.249 24.197 1.00 29.46 335 ALA B N 1
ATOM 6663 C CA . ALA B 1 341 ? 28.751 -64.645 23.572 1.00 32.50 335 ALA B CA 1
ATOM 6664 C C . ALA B 1 341 ? 29.545 -63.409 23.190 1.00 34.42 335 ALA B C 1
ATOM 6665 O O . ALA B 1 341 ? 29.089 -62.605 22.325 1.00 36.45 335 ALA B O 1
ATOM 6667 N N . GLY B 1 342 ? 30.766 -63.284 23.750 1.00 35.75 336 GLY B N 1
ATOM 6668 C CA . GLY B 1 342 ? 31.674 -62.204 23.326 1.00 37.06 336 GLY B CA 1
ATOM 6669 C C . GLY B 1 342 ? 31.993 -62.191 21.837 1.00 37.63 336 GLY B C 1
ATOM 6670 O O . GLY B 1 342 ? 32.499 -61.193 21.303 1.00 40.54 336 GLY B O 1
ATOM 6671 N N . PHE B 1 343 ? 31.705 -63.286 21.154 1.00 37.04 337 PHE B N 1
ATOM 6672 C CA . PHE B 1 343 ? 32.133 -63.438 19.781 1.00 37.94 337 PHE B CA 1
ATOM 6673 C C . PHE B 1 343 ? 31.209 -64.301 18.954 1.00 37.35 337 PHE B C 1
ATOM 6674 O O . PHE B 1 343 ? 30.611 -65.266 19.465 1.00 36.76 337 PHE B O 1
ATOM 6682 N N . ILE B 1 344 ? 31.090 -63.957 17.679 1.00 36.31 338 ILE B N 1
ATOM 6683 C CA . ILE B 1 344 ? 30.380 -64.839 16.784 1.00 37.81 338 ILE B CA 1
ATOM 6684 C C . ILE B 1 344 ? 31.173 -65.112 15.510 1.00 41.26 338 ILE B C 1
ATOM 6685 O O . ILE B 1 344 ? 31.901 -66.098 15.471 1.00 44.26 338 ILE B O 1
ATOM 6690 N N . GLU B 1 345 ? 31.027 -64.262 14.501 1.00 42.61 339 GLU B N 1
ATOM 6691 C CA . GLU B 1 345 ? 31.718 -64.386 13.200 1.00 43.45 339 GLU B CA 1
ATOM 6692 C C . GLU B 1 345 ? 31.043 -63.553 12.123 1.00 42.85 339 GLU B C 1
ATOM 6693 O O . GLU B 1 345 ? 29.911 -63.839 11.709 1.00 41.66 339 GLU B O 1
ATOM 6699 N N . GLY B 1 346 ? 31.784 -62.535 11.672 1.00 41.52 340 GLY B N 1
ATOM 6700 C CA . GLY B 1 346 ? 31.213 -61.421 10.941 1.00 41.52 340 GLY B CA 1
ATOM 6701 C C . GLY B 1 346 ? 30.679 -60.441 11.960 1.00 39.54 340 GLY B C 1
ATOM 6702 O O . GLY B 1 346 ? 30.049 -59.439 11.610 1.00 41.17 340 GLY B O 1
ATOM 6703 N N . GLY B 1 347 ? 30.904 -60.770 13.237 1.00 37.70 341 GLY B N 1
ATOM 6704 C CA . GLY B 1 347 ? 30.442 -59.974 14.382 1.00 34.64 341 GLY B CA 1
ATOM 6705 C C . GLY B 1 347 ? 28.953 -59.684 14.428 1.00 32.76 341 GLY B C 1
ATOM 6706 O O . GLY B 1 347 ? 28.175 -60.267 13.659 1.00 30.84 341 GLY B O 1
ATOM 6707 N N . TRP B 1 348 ? 28.572 -58.758 15.322 1.00 31.23 342 TRP B N 1
ATOM 6708 C CA . TRP B 1 348 ? 27.165 -58.327 15.484 1.00 30.21 342 TRP B CA 1
ATOM 6709 C C . TRP B 1 348 ? 26.739 -57.209 14.503 1.00 30.73 342 TRP B C 1
ATOM 6710 O O . TRP B 1 348 ? 27.507 -56.234 14.272 1.00 30.87 342 TRP B O 1
ATOM 6721 N N . PRO B 1 349 ? 25.530 -57.335 13.908 1.00 29.93 343 PRO B N 1
ATOM 6722 C CA . PRO B 1 349 ? 24.993 -56.237 13.065 1.00 30.22 343 PRO B CA 1
ATOM 6723 C C . PRO B 1 349 ? 24.948 -54.871 13.822 1.00 30.93 343 PRO B C 1
ATOM 6724 O O . PRO B 1 349 ? 24.556 -54.810 15.008 1.00 30.69 343 PRO B O 1
ATOM 6728 N N . GLY B 1 350 ? 25.363 -53.784 13.171 1.00 29.79 344 GLY B N 1
ATOM 6729 C CA . GLY B 1 350 ? 25.381 -52.445 13.817 1.00 30.27 344 GLY B CA 1
ATOM 6730 C C . GLY B 1 350 ? 24.132 -51.952 14.571 1.00 30.03 344 GLY B C 1
ATOM 6731 O O . GLY B 1 350 ? 24.193 -51.592 15.774 1.00 33.20 344 GLY B O 1
ATOM 6732 N N . LEU B 1 351 ? 22.989 -51.996 13.918 1.00 27.27 345 LEU B N 1
ATOM 6733 C CA . LEU B 1 351 ? 21.836 -51.308 14.427 1.00 26.08 345 LEU B CA 1
ATOM 6734 C C . LEU B 1 351 ? 21.295 -52.037 15.642 1.00 26.74 345 LEU B C 1
ATOM 6735 O O . LEU B 1 351 ? 20.904 -51.382 16.629 1.00 28.84 345 LEU B O 1
ATOM 6740 N N . ILE B 1 352 ? 21.188 -53.379 15.582 1.00 25.94 346 ILE B N 1
ATOM 6741 C CA . ILE B 1 352 ? 20.512 -54.097 16.693 1.00 24.33 346 ILE B CA 1
ATOM 6742 C C . ILE B 1 352 ? 21.501 -54.873 17.615 1.00 22.52 346 ILE B C 1
ATOM 6743 O O . ILE B 1 352 ? 21.162 -55.330 18.652 1.00 20.37 346 ILE B O 1
ATOM 6748 N N . ASN B 1 353 ? 22.765 -54.976 17.207 1.00 21.70 347 ASN B N 1
ATOM 6749 C CA . ASN B 1 353 ? 23.794 -55.546 18.082 1.00 23.47 347 ASN B CA 1
ATOM 6750 C C . ASN B 1 353 ? 23.525 -56.941 18.774 1.00 25.41 347 ASN B C 1
ATOM 6751 O O . ASN B 1 353 ? 23.821 -57.085 19.951 1.00 26.90 347 ASN B O 1
ATOM 6756 N N . GLY B 1 354 ? 23.016 -57.994 18.114 1.00 27.06 348 GLY B N 1
ATOM 6757 C CA . GLY B 1 354 ? 22.503 -57.942 16.799 1.00 29.31 348 GLY B CA 1
ATOM 6758 C C . GLY B 1 354 ? 21.940 -59.208 16.199 1.00 24.63 348 GLY B C 1
ATOM 6759 O O . GLY B 1 354 ? 21.553 -59.124 15.036 1.00 31.89 348 GLY B O 1
ATOM 6760 N N . TRP B 1 355 ? 21.875 -60.400 16.878 1.00 25.46 349 TRP B N 1
ATOM 6761 C CA . TRP B 1 355 ? 21.350 -61.614 16.097 1.00 22.49 349 TRP B CA 1
ATOM 6762 C C . TRP B 1 355 ? 20.112 -62.409 16.587 1.00 19.32 349 TRP B C 1
ATOM 6763 O O . TRP B 1 355 ? 20.051 -62.756 17.703 1.00 18.88 349 TRP B O 1
ATOM 6774 N N . TYR B 1 356 ? 19.151 -62.708 15.710 1.00 19.06 350 TYR B N 1
ATOM 6775 C CA . TYR B 1 356 ? 18.273 -63.834 15.944 1.00 17.41 350 TYR B CA 1
ATOM 6776 C C . TYR B 1 356 ? 19.012 -65.072 15.411 1.00 16.26 350 TYR B C 1
ATOM 6777 O O . TYR B 1 356 ? 19.676 -64.999 14.376 1.00 20.49 350 TYR B O 1
ATOM 6786 N N . GLY B 1 357 ? 18.891 -66.204 16.064 1.00 15.77 351 GLY B N 1
ATOM 6787 C CA . GLY B 1 357 ? 19.620 -67.377 15.599 1.00 15.16 351 GLY B CA 1
ATOM 6788 C C . GLY B 1 357 ? 19.479 -68.617 16.434 1.00 18.40 351 GLY B C 1
ATOM 6789 O O . GLY B 1 357 ? 18.466 -68.797 17.156 1.00 19.62 351 GLY B O 1
ATOM 6790 N N . PHE B 1 358 ? 20.478 -69.490 16.287 1.00 16.24 352 PHE B N 1
ATOM 6791 C CA . PHE B 1 358 ? 20.391 -70.853 16.762 1.00 15.08 352 PHE B CA 1
ATOM 6792 C C . PHE B 1 358 ? 21.548 -71.099 17.698 1.00 17.55 352 PHE B C 1
ATOM 6793 O O . PHE B 1 358 ? 22.608 -70.499 17.565 1.00 18.81 352 PHE B O 1
ATOM 6801 N N . GLN B 1 359 ? 21.318 -72.026 18.601 1.00 15.69 353 GLN B N 1
ATOM 6802 C CA . GLN B 1 359 ? 22.382 -72.667 19.320 1.00 17.95 353 GLN B CA 1
ATOM 6803 C C . GLN B 1 359 ? 22.081 -74.189 19.292 1.00 18.31 353 GLN B C 1
ATOM 6804 O O . GLN B 1 359 ? 20.940 -74.637 19.490 1.00 18.37 353 GLN B O 1
ATOM 6810 N N . HIS B 1 360 ? 23.088 -75.000 19.007 1.00 18.55 354 HIS B N 1
ATOM 6811 C CA . HIS B 1 360 ? 22.871 -76.431 19.003 1.00 17.51 354 HIS B CA 1
ATOM 6812 C C . HIS B 1 360 ? 23.788 -77.174 19.922 1.00 19.94 354 HIS B C 1
ATOM 6813 O O . HIS B 1 360 ? 24.881 -76.645 20.363 1.00 18.67 354 HIS B O 1
ATOM 6820 N N . GLN B 1 361 ? 23.405 -78.432 20.178 1.00 19.51 355 GLN B N 1
ATOM 6821 C CA . GLN B 1 361 ? 24.296 -79.357 20.845 1.00 22.09 355 GLN B CA 1
ATOM 6822 C C . GLN B 1 361 ? 24.107 -80.759 20.250 1.00 22.79 355 GLN B C 1
ATOM 6823 O O . GLN B 1 361 ? 23.004 -81.227 20.091 1.00 21.96 355 GLN B O 1
ATOM 6829 N N . ASN B 1 362 ? 25.195 -81.383 19.778 1.00 20.72 356 ASN B N 1
ATOM 6830 C CA . ASN B 1 362 ? 25.109 -82.804 19.416 1.00 20.63 356 ASN B CA 1
ATOM 6831 C C . ASN B 1 362 ? 26.361 -83.515 19.925 1.00 21.93 356 ASN B C 1
ATOM 6832 O O . ASN B 1 362 ? 27.069 -82.973 20.796 1.00 22.99 356 ASN B O 1
ATOM 6837 N N . GLU B 1 363 ? 26.603 -84.700 19.429 1.00 22.73 357 GLU B N 1
ATOM 6838 C CA . GLU B 1 363 ? 27.746 -85.504 19.889 1.00 26.35 357 GLU B CA 1
ATOM 6839 C C . GLU B 1 363 ? 29.071 -84.915 19.388 1.00 26.64 357 GLU B C 1
ATOM 6840 O O . GLU B 1 363 ? 30.127 -85.093 20.031 1.00 30.09 357 GLU B O 1
ATOM 6846 N N . GLN B 1 364 ? 29.010 -84.219 18.274 1.00 25.53 358 GLN B N 1
ATOM 6847 C CA . GLN B 1 364 ? 30.190 -83.512 17.719 1.00 27.13 358 GLN B CA 1
ATOM 6848 C C . GLN B 1 364 ? 30.568 -82.247 18.501 1.00 28.51 358 GLN B C 1
ATOM 6849 O O . GLN B 1 364 ? 31.712 -81.785 18.439 1.00 28.90 358 GLN B O 1
ATOM 6855 N N . GLY B 1 365 ? 29.613 -81.673 19.244 1.00 28.95 359 GLY B N 1
ATOM 6856 C CA . GLY B 1 365 ? 29.871 -80.547 20.133 1.00 27.70 359 GLY B CA 1
ATOM 6857 C C . GLY B 1 365 ? 28.739 -79.528 20.079 1.00 27.19 359 GLY B C 1
ATOM 6858 O O . GLY B 1 365 ? 27.620 -79.855 19.650 1.00 25.44 359 GLY B O 1
ATOM 6859 N N . THR B 1 366 ? 29.072 -78.295 20.462 1.00 26.78 360 THR B N 1
ATOM 6860 C CA . THR B 1 366 ? 28.141 -77.177 20.496 1.00 26.37 360 THR B CA 1
ATOM 6861 C C . THR B 1 366 ? 28.551 -76.004 19.585 1.00 26.30 360 THR B C 1
ATOM 6862 O O . THR B 1 366 ? 29.714 -75.917 19.109 1.00 27.69 360 THR B O 1
ATOM 6866 N N . GLY B 1 367 ? 27.609 -75.117 19.311 1.00 23.96 361 GLY B N 1
ATOM 6867 C CA . GLY B 1 367 ? 27.887 -73.937 18.540 1.00 23.17 361 GLY B CA 1
ATOM 6868 C C . GLY B 1 367 ? 26.677 -73.028 18.417 1.00 22.33 361 GLY B C 1
ATOM 6869 O O . GLY B 1 367 ? 25.558 -73.368 18.887 1.00 20.58 361 GLY B O 1
ATOM 6870 N N . ILE B 1 368 ? 26.911 -71.860 17.840 1.00 20.68 362 ILE B N 1
ATOM 6871 C CA . ILE B 1 368 ? 25.843 -70.866 17.617 1.00 20.72 362 ILE B CA 1
ATOM 6872 C C . ILE B 1 368 ? 25.933 -70.383 16.199 1.00 21.08 362 ILE B C 1
ATOM 6873 O O . ILE B 1 368 ? 27.021 -70.400 15.570 1.00 23.18 362 ILE B O 1
ATOM 6878 N N . ALA B 1 369 ? 24.804 -69.987 15.627 1.00 17.80 363 ALA B N 1
ATOM 6879 C CA . ALA B 1 369 ? 24.748 -69.585 14.239 1.00 20.08 363 ALA B CA 1
ATOM 6880 C C . ALA B 1 369 ? 23.623 -68.578 14.089 1.00 18.12 363 ALA B C 1
ATOM 6881 O O . ALA B 1 369 ? 22.492 -68.788 14.586 1.00 19.38 363 ALA B O 1
ATOM 6883 N N . ALA B 1 370 ? 23.902 -67.506 13.354 1.00 19.76 364 ALA B N 1
ATOM 6884 C CA . ALA B 1 370 ? 22.898 -66.504 13.162 1.00 19.59 364 ALA B CA 1
ATOM 6885 C C . ALA B 1 370 ? 21.919 -66.916 12.062 1.00 19.43 364 ALA B C 1
ATOM 6886 O O . ALA B 1 370 ? 22.323 -67.469 11.056 1.00 22.20 364 ALA B O 1
ATOM 6888 N N . ASP B 1 371 ? 20.693 -66.518 12.186 1.00 17.40 365 ASP B N 1
ATOM 6889 C CA . ASP B 1 371 ? 19.747 -66.581 11.071 1.00 18.52 365 ASP B CA 1
ATOM 6890 C C . ASP B 1 371 ? 19.700 -65.208 10.371 1.00 18.71 365 ASP B C 1
ATOM 6891 O O . ASP B 1 371 ? 19.013 -64.273 10.835 1.00 18.23 365 ASP B O 1
ATOM 6896 N N . LYS B 1 372 ? 20.470 -65.069 9.270 1.00 20.74 366 LYS B N 1
ATOM 6897 C CA . LYS B 1 372 ? 20.558 -63.791 8.593 1.00 22.67 366 LYS B CA 1
ATOM 6898 C C . LYS B 1 372 ? 19.226 -63.272 8.048 1.00 20.24 366 LYS B C 1
ATOM 6899 O O . LYS B 1 372 ? 18.945 -62.102 8.154 1.00 23.01 366 LYS B O 1
ATOM 6905 N N . THR B 1 373 ? 18.413 -64.135 7.498 1.00 24.03 367 THR B N 1
ATOM 6906 C CA . THR B 1 373 ? 17.174 -63.719 6.829 1.00 23.49 367 THR B CA 1
ATOM 6907 C C . THR B 1 373 ? 16.141 -63.060 7.759 1.00 22.30 367 THR B C 1
ATOM 6908 O O . THR B 1 373 ? 15.576 -62.021 7.460 1.00 22.64 367 THR B O 1
ATOM 6912 N N . SER B 1 374 ? 15.990 -63.627 8.921 1.00 20.15 368 SER B N 1
ATOM 6913 C CA . SER B 1 374 ? 15.037 -63.055 9.889 1.00 20.76 368 SER B CA 1
ATOM 6914 C C . SER B 1 374 ? 15.625 -61.820 10.558 1.00 20.47 368 SER B C 1
ATOM 6915 O O . SER B 1 374 ? 14.903 -60.876 10.797 1.00 22.58 368 SER B O 1
ATOM 6918 N N . THR B 1 375 ? 16.932 -61.869 10.940 1.00 22.38 369 THR B N 1
ATOM 6919 C CA . THR B 1 375 ? 17.548 -60.729 11.554 1.00 20.37 369 THR B CA 1
ATOM 6920 C C . THR B 1 375 ? 17.541 -59.545 10.546 1.00 22.41 369 THR B C 1
ATOM 6921 O O . THR B 1 375 ? 17.337 -58.366 10.919 1.00 23.29 369 THR B O 1
ATOM 6925 N N . GLN B 1 376 ? 17.667 -59.837 9.254 1.00 22.36 370 GLN B N 1
ATOM 6926 C CA . GLN B 1 376 ? 17.614 -58.746 8.249 1.00 23.55 370 GLN B CA 1
ATOM 6927 C C . GLN B 1 376 ? 16.243 -58.093 8.148 1.00 22.84 370 GLN B C 1
ATOM 6928 O O . GLN B 1 376 ? 16.154 -56.893 8.069 1.00 23.77 370 GLN B O 1
ATOM 6934 N N . LYS B 1 377 ? 15.214 -58.873 8.224 1.00 22.63 371 LYS B N 1
ATOM 6935 C CA . LYS B 1 377 ? 13.833 -58.315 8.219 1.00 23.04 371 LYS B CA 1
ATOM 6936 C C . LYS B 1 377 ? 13.664 -57.404 9.461 1.00 22.32 371 LYS B C 1
ATOM 6937 O O . LYS B 1 377 ? 12.996 -56.396 9.369 1.00 24.12 371 LYS B O 1
ATOM 6943 N N . ALA B 1 378 ? 14.277 -57.753 10.597 1.00 21.08 372 ALA B N 1
ATOM 6944 C CA . ALA B 1 378 ? 14.241 -56.965 11.814 1.00 20.69 372 ALA B CA 1
ATOM 6945 C C . ALA B 1 378 ? 15.017 -55.675 11.668 1.00 20.56 372 ALA B C 1
ATOM 6946 O O . ALA B 1 378 ? 14.613 -54.622 12.099 1.00 20.50 372 ALA B O 1
ATOM 6948 N N . ILE B 1 379 ? 16.171 -55.748 11.042 1.00 20.21 373 ILE B N 1
ATOM 6949 C CA . ILE B 1 379 ? 16.965 -54.546 10.877 1.00 20.25 373 ILE B CA 1
ATOM 6950 C C . ILE B 1 379 ? 16.213 -53.600 9.980 1.00 20.49 373 ILE B C 1
ATOM 6951 O O . ILE B 1 379 ? 16.186 -52.420 10.221 1.00 21.12 373 ILE B O 1
ATOM 6956 N N . ASN B 1 380 ? 15.549 -54.134 8.957 1.00 19.50 374 ASN B N 1
ATOM 6957 C CA . ASN B 1 380 ? 14.767 -53.315 8.087 1.00 19.85 374 ASN B CA 1
ATOM 6958 C C . ASN B 1 380 ? 13.599 -52.666 8.806 1.00 21.49 374 ASN B C 1
ATOM 6959 O O . ASN B 1 380 ? 13.316 -51.484 8.625 1.00 22.08 374 ASN B O 1
ATOM 6964 N N . GLU B 1 381 ? 12.915 -53.435 9.637 1.00 19.77 375 GLU B N 1
ATOM 6965 C CA . GLU B 1 381 ? 11.777 -52.896 10.385 1.00 20.67 375 GLU B CA 1
ATOM 6966 C C . GLU B 1 381 ? 12.222 -51.803 11.364 1.00 19.23 375 GLU B C 1
ATOM 6967 O O . GLU B 1 381 ? 11.541 -50.797 11.517 1.00 18.61 375 GLU B O 1
ATOM 6973 N N . ILE B 1 382 ? 13.356 -52.008 12.018 1.00 19.13 376 ILE B N 1
ATOM 6974 C CA . ILE B 1 382 ? 13.858 -51.023 12.938 1.00 18.93 376 ILE B CA 1
ATOM 6975 C C . ILE B 1 382 ? 14.355 -49.756 12.281 1.00 20.10 376 ILE B C 1
ATOM 6976 O O . ILE B 1 382 ? 14.127 -48.643 12.782 1.00 19.06 376 ILE B O 1
ATOM 6981 N N . THR B 1 383 ? 15.070 -49.927 11.177 1.00 17.33 377 THR B N 1
ATOM 6982 C CA . THR B 1 383 ? 15.508 -48.827 10.365 1.00 18.98 377 THR B CA 1
ATOM 6983 C C . THR B 1 383 ? 14.311 -48.028 9.840 1.00 18.34 377 THR B C 1
ATOM 6984 O O . THR B 1 383 ? 14.318 -46.792 9.853 1.00 20.99 377 THR B O 1
ATOM 6988 N N . THR B 1 384 ? 13.272 -48.728 9.365 1.00 18.38 378 THR B N 1
ATOM 6989 C CA . THR B 1 384 ? 12.080 -48.058 8.904 1.00 18.42 378 THR B CA 1
ATOM 6990 C C . THR B 1 384 ? 11.385 -47.220 10.018 1.00 18.24 378 THR B C 1
ATOM 6991 O O . THR B 1 384 ? 11.000 -46.070 9.818 1.00 17.05 378 THR B O 1
ATOM 6995 N N . LYS B 1 385 ? 11.272 -47.817 11.183 1.00 18.70 379 LYS B N 1
ATOM 6996 C CA . LYS B 1 385 ? 10.693 -47.118 12.320 1.00 18.09 379 LYS B CA 1
ATOM 6997 C C . LYS B 1 385 ? 11.455 -45.872 12.687 1.00 17.72 379 LYS B C 1
ATOM 6998 O O . LYS B 1 385 ? 10.846 -44.831 12.909 1.00 16.59 379 LYS B O 1
ATOM 7004 N N . ILE B 1 386 ? 12.769 -45.997 12.941 1.00 18.58 380 ILE B N 1
ATOM 7005 C CA . ILE B 1 386 ? 13.625 -44.851 13.285 1.00 20.78 380 ILE B CA 1
ATOM 7006 C C . ILE B 1 386 ? 13.576 -43.746 12.232 1.00 21.21 380 ILE B C 1
ATOM 7007 O O . ILE B 1 386 ? 13.322 -42.587 12.584 1.00 20.75 380 ILE B O 1
ATOM 7012 N N . ASN B 1 387 ? 13.665 -44.112 10.949 1.00 19.92 381 ASN B N 1
ATOM 7013 C CA . ASN B 1 387 ? 13.587 -43.148 9.875 1.00 21.28 381 ASN B CA 1
ATOM 7014 C C . ASN B 1 387 ? 12.214 -42.455 9.854 1.00 19.71 381 ASN B C 1
ATOM 7015 O O . ASN B 1 387 ? 12.125 -41.282 9.472 1.00 20.43 381 ASN B O 1
ATOM 7020 N N . ASN B 1 388 ? 11.150 -43.153 10.248 1.00 20.38 382 ASN B N 1
ATOM 7021 C CA . ASN B 1 388 ? 9.802 -42.510 10.192 1.00 19.08 382 ASN B CA 1
ATOM 7022 C C . ASN B 1 388 ? 9.657 -41.491 11.341 1.00 20.20 382 ASN B C 1
ATOM 7023 O O . ASN B 1 388 ? 9.186 -40.360 11.162 1.00 19.17 382 ASN B O 1
ATOM 7028 N N . ILE B 1 389 ? 10.151 -41.883 12.499 1.00 18.92 383 ILE B N 1
ATOM 7029 C CA . ILE B 1 389 ? 10.068 -40.996 13.655 1.00 19.60 383 ILE B CA 1
ATOM 7030 C C . ILE B 1 389 ? 10.858 -39.721 13.407 1.00 19.89 383 ILE B C 1
ATOM 7031 O O . ILE B 1 389 ? 10.484 -38.665 13.856 1.00 20.18 383 ILE B O 1
ATOM 7036 N N . ILE B 1 390 ? 11.994 -39.858 12.743 1.00 20.54 384 ILE B N 1
ATOM 7037 C CA . ILE B 1 390 ? 12.971 -38.757 12.546 1.00 22.18 384 ILE B CA 1
ATOM 7038 C C . ILE B 1 390 ? 12.689 -37.882 11.323 1.00 21.85 384 ILE B C 1
ATOM 7039 O O . ILE B 1 390 ? 12.640 -36.629 11.417 1.00 20.97 384 ILE B O 1
ATOM 7044 N N . GLU B 1 391 ? 12.488 -38.537 10.178 1.00 21.32 385 GLU B N 1
ATOM 7045 C CA . GLU B 1 391 ? 12.375 -37.810 8.936 1.00 21.76 385 GLU B CA 1
ATOM 7046 C C . GLU B 1 391 ? 11.040 -37.148 8.748 1.00 22.12 385 GLU B C 1
ATOM 7047 O O . GLU B 1 391 ? 10.927 -36.216 7.972 1.00 24.26 385 GLU B O 1
ATOM 7053 N N . LYS B 1 392 ? 10.029 -37.619 9.465 1.00 21.11 386 LYS B N 1
ATOM 7054 C CA . LYS B 1 392 ? 8.715 -36.996 9.348 1.00 21.14 386 LYS B CA 1
ATOM 7055 C C . LYS B 1 392 ? 8.622 -35.719 10.165 1.00 19.84 386 LYS B C 1
ATOM 7056 O O . LYS B 1 392 ? 7.629 -34.989 10.054 1.00 20.61 386 LYS B O 1
ATOM 7062 N N . MET B 1 393 ? 9.622 -35.479 11.040 1.00 19.69 387 MET B N 1
ATOM 7063 C CA . MET B 1 393 ? 9.730 -34.177 11.715 1.00 19.31 387 MET B CA 1
ATOM 7064 C C . MET B 1 393 ? 10.478 -33.181 10.821 1.00 20.67 387 MET B C 1
ATOM 7065 O O . MET B 1 393 ? 11.660 -32.871 11.033 1.00 20.26 387 MET B O 1
ATOM 7070 N N . ASN B 1 394 ? 9.769 -32.684 9.808 1.00 17.75 388 ASN B N 1
ATOM 7071 C CA . ASN B 1 394 ? 10.427 -31.905 8.781 1.00 21.36 388 ASN B CA 1
ATOM 7072 C C . ASN B 1 394 ? 9.892 -30.482 8.772 1.00 20.94 388 ASN B C 1
ATOM 7073 O O . ASN B 1 394 ? 10.014 -29.748 7.784 1.00 21.71 388 ASN B O 1
ATOM 7078 N N . GLY B 1 395 ? 9.251 -30.090 9.897 1.00 20.87 389 GLY B N 1
ATOM 7079 C CA . GLY B 1 395 ? 8.669 -28.767 9.973 1.00 19.52 389 GLY B CA 1
ATOM 7080 C C . GLY B 1 395 ? 9.633 -27.740 10.495 1.00 19.84 389 GLY B C 1
ATOM 7081 O O . GLY B 1 395 ? 10.867 -27.864 10.301 1.00 18.93 389 GLY B O 1
ATOM 7082 N N . ASN B 1 396 ? 9.084 -26.698 11.153 1.00 19.18 390 ASN B N 1
ATOM 7083 C CA . ASN B 1 396 ? 9.880 -25.562 11.595 1.00 17.10 390 ASN B CA 1
ATOM 7084 C C . ASN B 1 396 ? 9.879 -25.507 13.122 1.00 16.13 390 ASN B C 1
ATOM 7085 O O . ASN B 1 396 ? 8.835 -25.222 13.727 1.00 16.66 390 ASN B O 1
ATOM 7090 N N . TYR B 1 397 ? 11.070 -25.715 13.748 1.00 17.05 391 TYR B N 1
ATOM 7091 C CA . TYR B 1 397 ? 11.070 -25.940 15.202 1.00 16.10 391 TYR B CA 1
ATOM 7092 C C . TYR B 1 397 ? 11.916 -25.006 16.024 1.00 17.58 391 TYR B C 1
ATOM 7093 O O . TYR B 1 397 ? 12.124 -25.247 17.204 1.00 17.61 391 TYR B O 1
ATOM 7102 N N . ASP B 1 398 ? 12.447 -23.938 15.384 1.00 18.03 392 ASP B N 1
ATOM 7103 C CA . ASP B 1 398 ? 13.126 -22.907 16.172 1.00 18.70 392 ASP B CA 1
ATOM 7104 C C . ASP B 1 398 ? 12.069 -22.120 16.995 1.00 18.84 392 ASP B C 1
ATOM 7105 O O . ASP B 1 398 ? 10.822 -22.351 16.845 1.00 19.42 392 ASP B O 1
ATOM 7110 N N . SER B 1 399 ? 12.548 -21.260 17.886 1.00 19.06 393 SER B N 1
ATOM 7111 C CA . SER B 1 399 ? 11.641 -20.500 18.787 1.00 18.91 393 SER B CA 1
ATOM 7112 C C . SER B 1 399 ? 10.578 -19.707 18.040 1.00 18.46 393 SER B C 1
ATOM 7113 O O . SER B 1 399 ? 10.835 -19.147 17.001 1.00 18.79 393 SER B O 1
ATOM 7116 N N . ILE B 1 400 ? 9.433 -19.641 18.654 1.00 18.32 394 ILE B N 1
ATOM 7117 C CA . ILE B 1 400 ? 8.358 -18.680 18.258 1.00 20.24 394 ILE B CA 1
ATOM 7118 C C . ILE B 1 400 ? 8.644 -17.443 19.118 1.00 18.93 394 ILE B C 1
ATOM 7119 O O . ILE B 1 400 ? 8.456 -17.447 20.349 1.00 19.82 394 ILE B O 1
ATOM 7124 N N . ARG B 1 401 ? 9.131 -16.381 18.465 1.00 19.55 395 ARG B N 1
ATOM 7125 C CA . ARG B 1 401 ? 9.725 -15.290 19.221 1.00 19.89 395 ARG B CA 1
ATOM 7126 C C . ARG B 1 401 ? 9.752 -14.029 18.383 1.00 18.13 395 ARG B C 1
ATOM 7127 O O . ARG B 1 401 ? 9.747 -14.070 17.156 1.00 23.50 395 ARG B O 1
ATOM 7135 N N . GLY B 1 402 ? 9.801 -12.908 19.040 1.00 18.06 396 GLY B N 1
ATOM 7136 C CA . GLY B 1 402 ? 9.882 -11.600 18.369 1.00 16.90 396 GLY B CA 1
ATOM 7137 C C . GLY B 1 402 ? 10.823 -10.716 19.115 1.00 17.91 396 GLY B C 1
ATOM 7138 O O . GLY B 1 402 ? 11.306 -11.106 20.287 1.00 20.83 396 GLY B O 1
ATOM 7139 N N . GLU B 1 403 ? 11.143 -9.565 18.497 1.00 16.35 397 GLU B N 1
ATOM 7140 C CA . GLU B 1 403 ? 11.807 -8.466 19.178 1.00 14.62 397 GLU B CA 1
ATOM 7141 C C . GLU B 1 403 ? 10.840 -7.435 19.702 1.00 16.70 397 GLU B C 1
ATOM 7142 O O . GLU B 1 403 ? 9.907 -7.015 19.001 1.00 15.68 397 GLU B O 1
ATOM 7148 N N . PHE B 1 404 ? 10.990 -7.074 20.986 1.00 15.79 398 PHE B N 1
ATOM 7149 C CA . PHE B 1 404 ? 10.041 -6.113 21.617 1.00 17.47 398 PHE B CA 1
ATOM 7150 C C . PHE B 1 404 ? 10.824 -5.098 22.425 1.00 19.48 398 PHE B C 1
ATOM 7151 O O . PHE B 1 404 ? 11.923 -5.413 22.958 1.00 22.76 398 PHE B O 1
ATOM 7159 N N . ASN B 1 405 ? 10.283 -3.894 22.575 1.00 19.31 399 ASN B N 1
ATOM 7160 C CA . ASN B 1 405 ? 11.007 -2.894 23.372 1.00 21.21 399 ASN B CA 1
ATOM 7161 C C . ASN B 1 405 ? 10.467 -2.895 24.818 1.00 23.01 399 ASN B C 1
ATOM 7162 O O . ASN B 1 405 ? 9.684 -3.767 25.184 1.00 23.68 399 ASN B O 1
ATOM 7167 N N . GLN B 1 406 ? 10.851 -1.889 25.594 1.00 24.73 400 GLN B N 1
ATOM 7168 C CA . GLN B 1 406 ? 10.617 -1.895 27.037 1.00 27.19 400 GLN B CA 1
ATOM 7169 C C . GLN B 1 406 ? 9.163 -1.786 27.420 1.00 25.75 400 GLN B C 1
ATOM 7170 O O . GLN B 1 406 ? 8.736 -2.312 28.466 1.00 27.69 400 GLN B O 1
ATOM 7176 N N . VAL B 1 407 ? 8.379 -1.121 26.593 1.00 25.06 401 VAL B N 1
ATOM 7177 C CA . VAL B 1 407 ? 6.990 -0.880 26.896 1.00 26.02 401 VAL B CA 1
ATOM 7178 C C . VAL B 1 407 ? 6.053 -1.885 26.237 1.00 24.79 401 VAL B C 1
ATOM 7179 O O . VAL B 1 407 ? 4.814 -1.772 26.345 1.00 27.93 401 VAL B O 1
ATOM 7183 N N . GLU B 1 408 ? 6.644 -2.925 25.656 1.00 21.65 402 GLU B N 1
ATOM 7184 C CA . GLU B 1 408 ? 5.828 -3.944 24.987 1.00 21.31 402 GLU B CA 1
ATOM 7185 C C . GLU B 1 408 ? 5.821 -5.233 25.803 1.00 20.23 402 GLU B C 1
ATOM 7186 O O . GLU B 1 408 ? 5.959 -6.325 25.290 1.00 20.17 402 GLU B O 1
ATOM 7192 N N . LYS B 1 409 ? 5.683 -5.090 27.142 1.00 20.36 403 LYS B N 1
ATOM 7193 C CA . LYS B 1 409 ? 5.777 -6.252 28.020 1.00 20.62 403 LYS B CA 1
ATOM 7194 C C . LYS B 1 409 ? 4.639 -7.269 27.846 1.00 19.08 403 LYS B C 1
ATOM 7195 O O . LYS B 1 409 ? 4.846 -8.463 27.847 1.00 20.62 403 LYS B O 1
ATOM 7201 N N . ARG B 1 410 ? 3.437 -6.784 27.629 1.00 18.19 404 ARG B N 1
ATOM 7202 C CA . ARG B 1 410 ? 2.314 -7.677 27.519 1.00 18.67 404 ARG B CA 1
ATOM 7203 C C . ARG B 1 410 ? 2.481 -8.617 26.317 1.00 18.80 404 ARG B C 1
ATOM 7204 O O . ARG B 1 410 ? 2.355 -9.845 26.437 1.00 19.15 404 ARG B O 1
ATOM 7212 N N . ILE B 1 411 ? 2.774 -8.019 25.179 1.00 19.50 405 ILE B N 1
ATOM 7213 C CA . ILE B 1 411 ? 2.844 -8.809 23.944 1.00 19.60 405 ILE B CA 1
ATOM 7214 C C . ILE B 1 411 ? 4.095 -9.694 23.921 1.00 18.59 405 ILE B C 1
ATOM 7215 O O . ILE B 1 411 ? 4.061 -10.801 23.379 1.00 17.70 405 ILE B O 1
ATOM 7220 N N . ASN B 1 412 ? 5.163 -9.216 24.508 1.00 16.75 406 ASN B N 1
ATOM 7221 C CA . ASN B 1 412 ? 6.348 -10.015 24.701 1.00 16.29 406 ASN B CA 1
ATOM 7222 C C . ASN B 1 412 ? 6.012 -11.247 25.540 1.00 17.39 406 ASN B C 1
ATOM 7223 O O . ASN B 1 412 ? 6.487 -12.329 25.232 1.00 17.46 406 ASN B O 1
ATOM 7228 N N . MET B 1 413 ? 5.339 -11.030 26.675 1.00 16.93 407 MET B N 1
ATOM 7229 C CA . MET B 1 413 ? 4.961 -12.160 27.546 1.00 18.75 407 MET B CA 1
ATOM 7230 C C . MET B 1 413 ? 4.085 -13.199 26.862 1.00 18.25 407 MET B C 1
ATOM 7231 O O . MET B 1 413 ? 4.347 -14.383 27.031 1.00 18.21 407 MET B O 1
ATOM 7236 N N . ILE B 1 414 ? 3.121 -12.773 26.051 1.00 17.76 408 ILE B N 1
ATOM 7237 C CA . ILE B 1 414 ? 2.232 -13.685 25.420 1.00 17.75 408 ILE B CA 1
ATOM 7238 C C . ILE B 1 414 ? 2.946 -14.482 24.308 1.00 19.26 408 ILE B C 1
ATOM 7239 O O . ILE B 1 414 ? 2.727 -15.688 24.131 1.00 19.37 408 ILE B O 1
ATOM 7244 N N . ALA B 1 415 ? 3.829 -13.808 23.578 1.00 18.81 409 ALA B N 1
ATOM 7245 C CA . ALA B 1 415 ? 4.631 -14.490 22.557 1.00 18.48 409 ALA B CA 1
ATOM 7246 C C . ALA B 1 415 ? 5.477 -15.584 23.232 1.00 17.72 409 ALA B C 1
ATOM 7247 O O . ALA B 1 415 ? 5.473 -16.717 22.779 1.00 18.74 409 ALA B O 1
ATOM 7249 N N . ASP B 1 416 ? 6.206 -15.247 24.324 1.00 17.51 410 ASP B N 1
ATOM 7250 C CA . ASP B 1 416 ? 7.006 -16.239 25.003 1.00 18.56 410 ASP B CA 1
ATOM 7251 C C . ASP B 1 416 ? 6.175 -17.429 25.609 1.00 18.27 410 ASP B C 1
ATOM 7252 O O . ASP B 1 416 ? 6.599 -18.585 25.599 1.00 18.10 410 ASP B O 1
ATOM 7257 N N . ARG B 1 417 ? 4.971 -17.135 26.103 1.00 16.96 411 ARG B N 1
ATOM 7258 C CA . ARG B 1 417 ? 4.123 -18.142 26.533 1.00 17.61 411 ARG B CA 1
ATOM 7259 C C . ARG B 1 417 ? 3.660 -19.104 25.427 1.00 18.02 411 ARG B C 1
ATOM 7260 O O . ARG B 1 417 ? 3.580 -20.315 25.654 1.00 17.08 411 ARG B O 1
ATOM 7268 N N . VAL B 1 418 ? 3.315 -18.565 24.232 1.00 18.02 412 VAL B N 1
ATOM 7269 C CA . VAL B 1 418 ? 2.929 -19.430 23.196 1.00 16.11 412 VAL B CA 1
ATOM 7270 C C . VAL B 1 418 ? 4.150 -20.336 22.796 1.00 16.97 412 VAL B C 1
ATOM 7271 O O . VAL B 1 418 ? 3.999 -21.543 22.555 1.00 14.32 412 VAL B O 1
ATOM 7275 N N . ASP B 1 419 ? 5.377 -19.785 22.820 1.00 18.58 413 ASP B N 1
ATOM 7276 C CA . ASP B 1 419 ? 6.527 -20.615 22.537 1.00 18.46 413 ASP B CA 1
ATOM 7277 C C . ASP B 1 419 ? 6.611 -21.713 23.603 1.00 18.22 413 ASP B C 1
ATOM 7278 O O . ASP B 1 419 ? 6.888 -22.859 23.332 1.00 16.58 413 ASP B O 1
ATOM 7283 N N . ASP B 1 420 ? 6.388 -21.329 24.854 1.00 18.54 414 ASP B N 1
ATOM 7284 C CA . ASP B 1 420 ? 6.431 -22.341 25.942 1.00 19.07 414 ASP B CA 1
ATOM 7285 C C . ASP B 1 420 ? 5.348 -23.411 25.801 1.00 18.44 414 ASP B C 1
ATOM 7286 O O . ASP B 1 420 ? 5.590 -24.596 26.047 1.00 16.73 414 ASP B O 1
ATOM 7291 N N . ALA B 1 421 ? 4.160 -23.030 25.378 1.00 18.67 415 ALA B N 1
ATOM 7292 C CA . ALA B 1 421 ? 3.059 -23.978 25.223 1.00 16.96 415 ALA B CA 1
ATOM 7293 C C . ALA B 1 421 ? 3.336 -25.001 24.080 1.00 15.32 415 ALA B C 1
ATOM 7294 O O . ALA B 1 421 ? 3.071 -26.200 24.207 1.00 14.29 415 ALA B O 1
ATOM 7296 N N . VAL B 1 422 ? 3.953 -24.508 22.994 1.00 13.99 416 VAL B N 1
ATOM 7297 C CA . VAL B 1 422 ? 4.307 -25.358 21.886 1.00 14.67 416 VAL B CA 1
ATOM 7298 C C . VAL B 1 422 ? 5.443 -26.334 22.334 1.00 14.66 416 VAL B C 1
ATOM 7299 O O . VAL B 1 422 ? 5.440 -27.544 22.026 1.00 16.03 416 VAL B O 1
ATOM 7303 N N . THR B 1 423 ? 6.332 -25.831 23.155 1.00 16.39 417 THR B N 1
ATOM 7304 C CA . THR B 1 423 ? 7.408 -26.690 23.692 1.00 14.24 417 THR B CA 1
ATOM 7305 C C . THR B 1 423 ? 6.822 -27.769 24.637 1.00 14.74 417 THR B C 1
ATOM 7306 O O . THR B 1 423 ? 7.282 -28.883 24.675 1.00 15.52 417 THR B O 1
ATOM 7310 N N . ASP B 1 424 ? 5.769 -27.405 25.416 1.00 15.01 418 ASP B N 1
ATOM 7311 C CA . ASP B 1 424 ? 5.146 -28.350 26.302 1.00 15.58 418 ASP B CA 1
ATOM 7312 C C . ASP B 1 424 ? 4.457 -29.490 25.556 1.00 16.34 418 ASP B C 1
ATOM 7313 O O . ASP B 1 424 ? 4.450 -30.560 26.017 1.00 15.06 418 ASP B O 1
ATOM 7318 N N . ILE B 1 425 ? 3.779 -29.190 24.432 1.00 15.52 419 ILE B N 1
ATOM 7319 C CA . ILE B 1 425 ? 3.186 -30.235 23.653 1.00 14.33 419 ILE B CA 1
ATOM 7320 C C . ILE B 1 425 ? 4.286 -31.182 23.078 1.00 15.06 419 ILE B C 1
ATOM 7321 O O . ILE B 1 425 ? 4.167 -32.380 23.198 1.00 15.74 419 ILE B O 1
ATOM 7326 N N . TRP B 1 426 ? 5.293 -30.632 22.432 1.00 16.26 420 TRP B N 1
ATOM 7327 C CA . TRP B 1 426 ? 6.408 -31.419 21.933 1.00 15.55 420 TRP B CA 1
ATOM 7328 C C . TRP B 1 426 ? 7.117 -32.235 23.037 1.00 16.98 420 TRP B C 1
ATOM 7329 O O . TRP B 1 426 ? 7.510 -33.414 22.798 1.00 16.40 420 TRP B O 1
ATOM 7340 N N . SER B 1 427 ? 7.224 -31.650 24.217 1.00 17.23 421 SER B N 1
ATOM 7341 C CA . SER B 1 427 ? 8.077 -32.297 25.242 1.00 16.42 421 SER B CA 1
ATOM 7342 C C . SER B 1 427 ? 7.312 -33.530 25.764 1.00 17.57 421 SER B C 1
ATOM 7343 O O . SER B 1 427 ? 7.864 -34.607 25.929 1.00 17.10 421 SER B O 1
ATOM 7346 N N . TYR B 1 428 ? 6.007 -33.375 26.012 1.00 17.54 422 TYR B N 1
ATOM 7347 C CA . TYR B 1 428 ? 5.231 -34.527 26.499 1.00 17.91 422 TYR B CA 1
ATOM 7348 C C . TYR B 1 428 ? 5.161 -35.603 25.396 1.00 18.67 422 TYR B C 1
ATOM 7349 O O . TYR B 1 428 ? 5.294 -36.818 25.641 1.00 18.46 422 TYR B O 1
ATOM 7358 N N . ASN B 1 429 ? 4.852 -35.146 24.183 1.00 18.90 423 ASN B N 1
ATOM 7359 C CA . ASN B 1 429 ? 4.707 -36.102 23.096 1.00 19.82 423 ASN B CA 1
ATOM 7360 C C . ASN B 1 429 ? 5.984 -36.937 22.885 1.00 18.83 423 ASN B C 1
ATOM 7361 O O . ASN B 1 429 ? 5.927 -38.148 22.659 1.00 17.38 423 ASN B O 1
ATOM 7366 N N . ALA B 1 430 ? 7.134 -36.255 22.982 1.00 18.98 424 ALA B N 1
ATOM 7367 C CA . ALA B 1 430 ? 8.426 -36.935 22.757 1.00 19.20 424 ALA B CA 1
ATOM 7368 C C . ALA B 1 430 ? 8.637 -37.966 23.893 1.00 17.89 424 ALA B C 1
ATOM 7369 O O . ALA B 1 430 ? 9.045 -39.079 23.657 1.00 17.04 424 ALA B O 1
ATOM 7371 N N . LYS B 1 431 ? 8.361 -37.585 25.124 1.00 18.65 425 LYS B N 1
ATOM 7372 C CA . LYS B 1 431 ? 8.621 -38.462 26.277 1.00 18.34 425 LYS B CA 1
ATOM 7373 C C . LYS B 1 431 ? 7.731 -39.683 26.228 1.00 20.26 425 LYS B C 1
ATOM 7374 O O . LYS B 1 431 ? 8.125 -40.783 26.624 1.00 21.24 425 LYS B O 1
ATOM 7380 N N . LEU B 1 432 ? 6.482 -39.499 25.780 1.00 18.14 426 LEU B N 1
ATOM 7381 C CA . LEU B 1 432 ? 5.592 -40.632 25.658 1.00 17.83 426 LEU B CA 1
ATOM 7382 C C . LEU B 1 432 ? 5.863 -41.537 24.455 1.00 19.62 426 LEU B C 1
ATOM 7383 O O . LEU B 1 432 ? 5.772 -42.769 24.558 1.00 19.01 426 LEU B O 1
ATOM 7388 N N . LEU B 1 433 ? 6.148 -40.940 23.312 1.00 19.24 427 LEU B N 1
ATOM 7389 C CA . LEU B 1 433 ? 6.418 -41.726 22.092 1.00 19.94 427 LEU B CA 1
ATOM 7390 C C . LEU B 1 433 ? 7.540 -42.670 22.346 1.00 18.80 427 LEU B C 1
ATOM 7391 O O . LEU B 1 433 ? 7.485 -43.828 21.968 1.00 18.69 427 LEU B O 1
ATOM 7396 N N . VAL B 1 434 ? 8.585 -42.154 22.980 1.00 17.57 428 VAL B N 1
ATOM 7397 C CA . VAL B 1 434 ? 9.746 -43.007 23.227 1.00 17.33 428 VAL B CA 1
ATOM 7398 C C . VAL B 1 434 ? 9.395 -44.176 24.168 1.00 17.95 428 VAL B C 1
ATOM 7399 O O . VAL B 1 434 ? 9.746 -45.348 23.884 1.00 16.63 428 VAL B O 1
ATOM 7403 N N . LEU B 1 435 ? 8.690 -43.885 25.257 1.00 15.29 429 LEU B N 1
ATOM 7404 C CA . LEU B 1 435 ? 8.322 -44.960 26.220 1.00 15.65 429 LEU B CA 1
ATOM 7405 C C . LEU B 1 435 ? 7.401 -45.989 25.544 1.00 15.15 429 LEU B C 1
ATOM 7406 O O . LEU B 1 435 ? 7.609 -47.162 25.668 1.00 16.41 429 LEU B O 1
ATOM 7411 N N . ILE B 1 436 ? 6.399 -45.513 24.797 1.00 15.74 430 ILE B N 1
ATOM 7412 C CA . ILE B 1 436 ? 5.503 -46.398 24.088 1.00 13.80 430 ILE B CA 1
ATOM 7413 C C . ILE B 1 436 ? 6.213 -47.244 23.053 1.00 15.25 430 ILE B C 1
ATOM 7414 O O . ILE B 1 436 ? 6.037 -48.472 22.955 1.00 16.46 430 ILE B O 1
ATOM 7419 N N . GLU B 1 437 ? 7.031 -46.552 22.233 1.00 14.84 431 GLU B N 1
ATOM 7420 C CA . GLU B 1 437 ? 7.686 -47.288 21.137 1.00 16.09 431 GLU B CA 1
ATOM 7421 C C . GLU B 1 437 ? 8.739 -48.258 21.630 1.00 14.56 431 GLU B C 1
ATOM 7422 O O . GLU B 1 437 ? 9.060 -49.208 20.955 1.00 14.91 431 GLU B O 1
ATOM 7428 N N . ASN B 1 438 ? 9.339 -47.968 22.800 1.00 16.51 432 ASN B N 1
ATOM 7429 C CA . ASN B 1 438 ? 10.330 -48.893 23.317 1.00 15.21 432 ASN B CA 1
ATOM 7430 C C . ASN B 1 438 ? 9.698 -50.239 23.670 1.00 14.76 432 ASN B C 1
ATOM 7431 O O . ASN B 1 438 ? 10.268 -51.254 23.400 1.00 16.33 432 ASN B O 1
ATOM 7436 N N . ASP B 1 439 ? 8.489 -50.227 24.276 1.00 15.15 433 ASP B N 1
ATOM 7437 C CA . ASP B 1 439 ? 7.776 -51.433 24.561 1.00 16.12 433 ASP B CA 1
ATOM 7438 C C . ASP B 1 439 ? 7.464 -52.140 23.223 1.00 15.69 433 ASP B C 1
ATOM 7439 O O . ASP B 1 439 ? 7.665 -53.332 23.137 1.00 16.84 433 ASP B O 1
ATOM 7444 N N . ARG B 1 440 ? 6.997 -51.400 22.232 1.00 17.15 434 ARG B N 1
ATOM 7445 C CA . ARG B 1 440 ? 6.563 -52.008 20.964 1.00 17.90 434 ARG B CA 1
ATOM 7446 C C . ARG B 1 440 ? 7.822 -52.653 20.244 1.00 17.96 434 ARG B C 1
ATOM 7447 O O . ARG B 1 440 ? 7.749 -53.726 19.738 1.00 18.47 434 ARG B O 1
ATOM 7455 N N . THR B 1 441 ? 8.953 -51.980 20.319 1.00 17.60 435 THR B N 1
ATOM 7456 C CA . THR B 1 441 ? 10.207 -52.519 19.687 1.00 17.97 435 THR B CA 1
ATOM 7457 C C . THR B 1 441 ? 10.637 -53.786 20.394 1.00 17.50 435 THR B C 1
ATOM 7458 O O . THR B 1 441 ? 11.041 -54.759 19.727 1.00 16.68 435 THR B O 1
ATOM 7462 N N . LEU B 1 442 ? 10.687 -53.770 21.743 1.00 18.15 436 LEU B N 1
ATOM 7463 C CA . LEU B 1 442 ? 11.100 -54.975 22.420 1.00 19.16 436 LEU B CA 1
ATOM 7464 C C . LEU B 1 442 ? 10.151 -56.148 22.164 1.00 17.16 436 LEU B C 1
ATOM 7465 O O . LEU B 1 442 ? 10.595 -57.308 22.049 1.00 16.15 436 LEU B O 1
ATOM 7470 N N . ASP B 1 443 ? 8.855 -55.890 22.065 1.00 18.13 437 ASP B N 1
ATOM 7471 C CA . ASP B 1 443 ? 7.867 -56.926 21.909 1.00 17.14 437 ASP B CA 1
ATOM 7472 C C . ASP B 1 443 ? 7.965 -57.399 20.420 1.00 17.95 437 ASP B C 1
ATOM 7473 O O . ASP B 1 443 ? 7.728 -58.572 20.127 1.00 14.52 437 ASP B O 1
ATOM 7478 N N . LEU B 1 444 ? 8.387 -56.489 19.560 1.00 18.42 438 LEU B N 1
ATOM 7479 C CA . LEU B 1 444 ? 8.553 -56.842 18.099 1.00 17.30 438 LEU B CA 1
ATOM 7480 C C . LEU B 1 444 ? 9.686 -57.853 17.901 1.00 17.20 438 LEU B C 1
ATOM 7481 O O . LEU B 1 444 ? 9.523 -58.868 17.203 1.00 16.52 438 LEU B O 1
ATOM 7486 N N . HIS B 1 445 ? 10.791 -57.648 18.639 1.00 15.25 439 HIS B N 1
ATOM 7487 C CA . HIS B 1 445 ? 11.895 -58.613 18.588 1.00 17.11 439 HIS B CA 1
ATOM 7488 C C . HIS B 1 445 ? 11.444 -59.969 19.094 1.00 15.52 439 HIS B C 1
ATOM 7489 O O . HIS B 1 445 ? 11.736 -60.937 18.506 1.00 17.38 439 HIS B O 1
ATOM 7496 N N . ASP B 1 446 ? 10.649 -59.991 20.175 1.00 15.15 440 ASP B N 1
ATOM 7497 C CA . ASP B 1 446 ? 10.170 -61.219 20.736 1.00 14.82 440 ASP B CA 1
ATOM 7498 C C . ASP B 1 446 ? 9.262 -61.890 19.726 1.00 16.46 440 ASP B C 1
ATOM 7499 O O . ASP B 1 446 ? 9.437 -63.051 19.481 1.00 15.98 440 ASP B O 1
ATOM 7504 N N . ALA B 1 447 ? 8.329 -61.148 19.144 1.00 13.76 441 ALA B N 1
ATOM 7505 C CA . ALA B 1 447 ? 7.377 -61.752 18.197 1.00 15.42 441 ALA B CA 1
ATOM 7506 C C . ALA B 1 447 ? 8.198 -62.359 17.017 1.00 14.99 441 ALA B C 1
ATOM 7507 O O . ALA B 1 447 ? 7.895 -63.451 16.552 1.00 15.54 441 ALA B O 1
ATOM 7509 N N . ASN B 1 448 ? 9.235 -61.654 16.575 1.00 17.67 442 ASN B N 1
ATOM 7510 C CA . ASN B 1 448 ? 10.110 -62.169 15.498 1.00 17.84 442 ASN B CA 1
ATOM 7511 C C . ASN B 1 448 ? 10.809 -63.515 15.789 1.00 17.21 442 ASN B C 1
ATOM 7512 O O . ASN B 1 448 ? 10.826 -64.420 14.932 1.00 17.04 442 ASN B O 1
ATOM 7517 N N . VAL B 1 449 ? 11.415 -63.654 16.971 1.00 15.74 443 VAL B N 1
ATOM 7518 C CA . VAL B 1 449 ? 12.042 -64.889 17.289 1.00 16.16 443 VAL B CA 1
ATOM 7519 C C . VAL B 1 449 ? 11.038 -65.966 17.584 1.00 14.86 443 VAL B C 1
ATOM 7520 O O . VAL B 1 449 ? 11.258 -67.111 17.315 1.00 16.80 443 VAL B O 1
ATOM 7524 N N . ARG B 1 450 ? 9.884 -65.608 18.144 1.00 14.69 444 ARG B N 1
ATOM 7525 C CA . ARG B 1 450 ? 8.889 -66.637 18.354 1.00 15.55 444 ARG B CA 1
ATOM 7526 C C . ARG B 1 450 ? 8.449 -67.158 16.965 1.00 17.49 444 ARG B C 1
ATOM 7527 O O . ARG B 1 450 ? 8.185 -68.325 16.809 1.00 17.65 444 ARG B O 1
ATOM 7535 N N . ASN B 1 451 ? 8.307 -66.257 16.014 1.00 17.39 445 ASN B N 1
ATOM 7536 C CA . ASN B 1 451 ? 7.915 -66.652 14.640 1.00 17.52 445 ASN B CA 1
ATOM 7537 C C . ASN B 1 451 ? 8.992 -67.625 14.017 1.00 17.14 445 ASN B C 1
ATOM 7538 O O . ASN B 1 451 ? 8.666 -68.611 13.412 1.00 16.71 445 ASN B O 1
ATOM 7543 N N . LEU B 1 452 ? 10.258 -67.330 14.229 1.00 17.28 446 LEU B N 1
ATOM 7544 C CA . LEU B 1 452 ? 11.323 -68.269 13.785 1.00 17.69 446 LEU B CA 1
ATOM 7545 C C . LEU B 1 452 ? 11.225 -69.620 14.492 1.00 16.16 446 LEU B C 1
ATOM 7546 O O . LEU B 1 452 ? 11.376 -70.652 13.861 1.00 13.37 446 LEU B O 1
ATOM 7551 N N . HIS B 1 453 ? 10.966 -69.601 15.815 1.00 15.62 447 HIS B N 1
ATOM 7552 C CA . HIS B 1 453 ? 10.799 -70.797 16.603 1.00 15.40 447 HIS B CA 1
ATOM 7553 C C . HIS B 1 453 ? 9.676 -71.644 16.074 1.00 17.08 447 HIS B C 1
ATOM 7554 O O . HIS B 1 453 ? 9.815 -72.860 16.050 1.00 15.56 447 HIS B O 1
ATOM 7561 N N . GLU B 1 454 ? 8.583 -70.988 15.622 1.00 15.16 448 GLU B N 1
ATOM 7562 C CA . GLU B 1 454 ? 7.450 -71.749 15.130 1.00 16.42 448 GLU B CA 1
ATOM 7563 C C . GLU B 1 454 ? 7.705 -72.396 13.787 1.00 17.38 448 GLU B C 1
ATOM 7564 O O . GLU B 1 454 ? 7.124 -73.453 13.491 1.00 16.95 448 GLU B O 1
ATOM 7570 N N . GLN B 1 455 ? 8.582 -71.765 12.985 1.00 15.73 449 GLN B N 1
ATOM 7571 C CA . GLN B 1 455 ? 8.932 -72.358 11.699 1.00 17.08 449 GLN B CA 1
ATOM 7572 C C . GLN B 1 455 ? 9.744 -73.621 11.944 1.00 15.77 449 GLN B C 1
ATOM 7573 O O . GLN B 1 455 ? 9.624 -74.581 11.243 1.00 17.54 449 GLN B O 1
ATOM 7579 N N . ILE B 1 456 ? 10.669 -73.588 12.897 1.00 14.45 450 ILE B N 1
ATOM 7580 C CA . ILE B 1 456 ? 11.422 -74.772 13.243 1.00 13.64 450 ILE B CA 1
ATOM 7581 C C . ILE B 1 456 ? 10.525 -75.865 13.806 1.00 15.66 450 ILE B C 1
ATOM 7582 O O . ILE B 1 456 ? 10.600 -76.976 13.418 1.00 14.61 450 ILE B O 1
ATOM 7587 N N . LYS B 1 457 ? 9.600 -75.491 14.676 1.00 14.72 451 LYS B N 1
ATOM 7588 C CA . LYS B 1 457 ? 8.671 -76.425 15.290 1.00 13.97 451 LYS B CA 1
ATOM 7589 C C . LYS B 1 457 ? 7.930 -77.130 14.210 1.00 15.34 451 LYS B C 1
ATOM 7590 O O . LYS B 1 457 ? 7.678 -78.354 14.255 1.00 15.79 451 LYS B O 1
ATOM 7596 N N . ARG B 1 458 ? 7.638 -76.352 13.209 1.00 15.41 452 ARG B N 1
ATOM 7597 C CA . ARG B 1 458 ? 6.791 -76.836 12.097 1.00 15.60 452 ARG B CA 1
ATOM 7598 C C . ARG B 1 458 ? 7.589 -77.785 11.224 1.00 16.57 452 ARG B C 1
ATOM 7599 O O . ARG B 1 458 ? 7.078 -78.813 10.729 1.00 21.36 452 ARG B O 1
ATOM 7607 N N . ALA B 1 459 ? 8.850 -77.513 11.068 1.00 13.23 453 ALA B N 1
ATOM 7608 C CA . ALA B 1 459 ? 9.713 -78.403 10.265 1.00 15.02 453 ALA B CA 1
ATOM 7609 C C . ALA B 1 459 ? 10.061 -79.715 11.013 1.00 14.71 453 ALA B C 1
ATOM 7610 O O . ALA B 1 459 ? 10.130 -80.784 10.437 1.00 14.01 453 ALA B O 1
ATOM 7612 N N . LEU B 1 460 ? 10.280 -79.630 12.351 1.00 15.66 454 LEU B N 1
ATOM 7613 C CA . LEU B 1 460 ? 10.589 -80.793 13.095 1.00 15.69 454 LEU B CA 1
ATOM 7614 C C . LEU B 1 460 ? 9.413 -81.734 13.354 1.00 16.03 454 LEU B C 1
ATOM 7615 O O . LEU B 1 460 ? 9.609 -82.960 13.538 1.00 13.24 454 LEU B O 1
ATOM 7620 N N . LYS B 1 461 ? 8.193 -81.202 13.389 1.00 16.73 455 LYS B N 1
ATOM 7621 C CA . LYS B 1 461 ? 6.951 -81.970 13.637 1.00 19.17 455 LYS B CA 1
ATOM 7622 C C . LYS B 1 461 ? 7.108 -82.952 14.804 1.00 16.05 455 LYS B C 1
ATOM 7623 O O . LYS B 1 461 ? 7.607 -82.542 15.886 1.00 17.14 455 LYS B O 1
ATOM 7629 N N . ASP B 1 462 ? 6.799 -84.240 14.596 1.00 15.19 456 ASP B N 1
ATOM 7630 C CA . ASP B 1 462 ? 6.785 -85.192 15.700 1.00 15.77 456 ASP B CA 1
ATOM 7631 C C . ASP B 1 462 ? 8.201 -85.706 16.047 1.00 15.16 456 ASP B C 1
ATOM 7632 O O . ASP B 1 462 ? 8.313 -86.694 16.823 1.00 16.00 456 ASP B O 1
ATOM 7637 N N . ASN B 1 463 ? 9.240 -85.130 15.376 1.00 11.18 457 ASN B N 1
ATOM 7638 C CA . ASN B 1 463 ? 10.601 -85.585 15.614 1.00 12.83 457 ASN B CA 1
ATOM 7639 C C . ASN B 1 463 ? 11.315 -84.872 16.721 1.00 12.37 457 ASN B C 1
ATOM 7640 O O . ASN B 1 463 ? 12.520 -85.081 16.931 1.00 14.44 457 ASN B O 1
ATOM 7645 N N . ALA B 1 464 ? 10.591 -84.020 17.455 1.00 12.76 458 ALA B N 1
ATOM 7646 C CA . ALA B 1 464 ? 11.268 -83.202 18.509 1.00 14.06 458 ALA B CA 1
ATOM 7647 C C . ALA B 1 464 ? 10.280 -82.901 19.596 1.00 15.19 458 ALA B C 1
ATOM 7648 O O . ALA B 1 464 ? 9.081 -82.792 19.354 1.00 17.84 458 ALA B O 1
ATOM 7650 N N . ILE B 1 465 ? 10.821 -82.820 20.800 1.00 14.37 459 ILE B N 1
ATOM 7651 C CA . ILE B 1 465 ? 10.051 -82.389 21.939 1.00 17.54 459 ILE B CA 1
ATOM 7652 C C . ILE B 1 465 ? 10.288 -80.870 22.179 1.00 17.09 459 ILE B C 1
ATOM 7653 O O . ILE B 1 465 ? 11.420 -80.393 22.319 1.00 14.65 459 ILE B O 1
ATOM 7658 N N . ASP B 1 466 ? 9.218 -80.124 22.223 1.00 18.16 460 ASP B N 1
ATOM 7659 C CA . ASP B 1 466 ? 9.273 -78.690 22.474 1.00 17.79 460 ASP B CA 1
ATOM 7660 C C . ASP B 1 466 ? 9.497 -78.494 24.004 1.00 18.22 460 ASP B C 1
ATOM 7661 O O . ASP B 1 466 ? 8.589 -78.782 24.826 1.00 17.46 460 ASP B O 1
ATOM 7666 N N . GLU B 1 467 ? 10.682 -78.027 24.392 1.00 14.29 461 GLU B N 1
ATOM 7667 C CA . GLU B 1 467 ? 11.041 -78.019 25.812 1.00 16.61 461 GLU B CA 1
ATOM 7668 C C . GLU B 1 467 ? 10.396 -76.821 26.503 1.00 17.97 461 GLU B C 1
ATOM 7669 O O . GLU B 1 467 ? 10.517 -76.666 27.745 1.00 20.82 461 GLU B O 1
ATOM 7675 N N . GLY B 1 468 ? 9.740 -75.969 25.726 1.00 17.61 462 GLY B N 1
ATOM 7676 C CA . GLY B 1 468 ? 9.081 -74.751 26.280 1.00 18.08 462 GLY B CA 1
ATOM 7677 C C . GLY B 1 468 ? 10.000 -73.644 26.737 1.00 19.11 462 GLY B C 1
ATOM 7678 O O . GLY B 1 468 ? 9.549 -72.716 27.424 1.00 18.68 462 GLY B O 1
ATOM 7679 N N . ASP B 1 469 ? 11.259 -73.660 26.279 1.00 17.75 463 ASP B N 1
ATOM 7680 C CA . ASP B 1 469 ? 12.232 -72.670 26.671 1.00 18.21 463 ASP B CA 1
ATOM 7681 C C . ASP B 1 469 ? 12.942 -72.113 25.401 1.00 17.72 463 ASP B C 1
ATOM 7682 O O . ASP B 1 469 ? 14.053 -71.517 25.466 1.00 18.46 463 ASP B O 1
ATOM 7687 N N . GLY B 1 470 ? 12.280 -72.315 24.265 1.00 16.86 464 GLY B N 1
ATOM 7688 C CA . GLY B 1 470 ? 12.832 -71.903 23.002 1.00 16.80 464 GLY B CA 1
ATOM 7689 C C . GLY B 1 470 ? 13.719 -73.051 22.395 1.00 15.76 464 GLY B C 1
ATOM 7690 O O . GLY B 1 470 ? 14.262 -72.845 21.289 1.00 18.13 464 GLY B O 1
ATOM 7691 N N . CYS B 1 471 ? 13.967 -74.141 23.110 1.00 14.95 465 CYS B N 1
ATOM 7692 C CA . CYS B 1 471 ? 14.738 -75.281 22.592 1.00 17.19 465 CYS B CA 1
ATOM 7693 C C . CYS B 1 471 ? 13.889 -76.481 22.161 1.00 15.72 465 CYS B C 1
ATOM 7694 O O . CYS B 1 471 ? 12.785 -76.713 22.719 1.00 15.02 465 CYS B O 1
ATOM 7697 N N . PHE B 1 472 ? 14.399 -77.277 21.206 1.00 15.42 466 PHE B N 1
ATOM 7698 C CA . PHE B 1 472 ? 13.832 -78.551 20.889 1.00 17.58 466 PHE B CA 1
ATOM 7699 C C . PHE B 1 472 ? 14.785 -79.718 21.157 1.00 15.69 466 PHE B C 1
ATOM 7700 O O . PHE B 1 472 ? 15.947 -79.677 20.746 1.00 16.92 466 PHE B O 1
ATOM 7708 N N . SER B 1 473 ? 14.301 -80.747 21.819 1.00 14.44 467 SER B N 1
ATOM 7709 C CA . SER B 1 473 ? 15.121 -81.983 21.977 1.00 15.93 467 SER B CA 1
ATOM 7710 C C . SER B 1 473 ? 14.773 -82.910 20.813 1.00 15.83 467 SER B C 1
ATOM 7711 O O . SER B 1 473 ? 13.644 -83.327 20.664 1.00 19.15 467 SER B O 1
ATOM 7714 N N . ILE B 1 474 ? 15.784 -83.245 19.987 1.00 13.58 468 ILE B N 1
ATOM 7715 C CA . ILE B 1 474 ? 15.527 -83.946 18.754 1.00 15.09 468 ILE B CA 1
ATOM 7716 C C . ILE B 1 474 ? 15.566 -85.413 18.995 1.00 14.62 468 ILE B C 1
ATOM 7717 O O . ILE B 1 474 ? 16.459 -85.933 19.685 1.00 14.54 468 ILE B O 1
ATOM 7722 N N . LEU B 1 475 ? 14.543 -86.110 18.528 1.00 14.57 469 LEU B N 1
ATOM 7723 C CA . LEU B 1 475 ? 14.348 -87.530 18.834 1.00 14.62 469 LEU B CA 1
ATOM 7724 C C . LEU B 1 475 ? 15.123 -88.487 17.920 1.00 13.15 469 LEU B C 1
ATOM 7725 O O . LEU B 1 475 ? 14.799 -89.646 17.781 1.00 13.91 469 LEU B O 1
ATOM 7730 N N . HIS B 1 476 ? 16.185 -87.955 17.304 1.00 15.83 470 HIS B N 1
ATOM 7731 C CA . HIS B 1 476 ? 17.104 -88.788 16.528 1.00 14.68 470 HIS B CA 1
ATOM 7732 C C . HIS B 1 476 ? 18.513 -88.170 16.615 1.00 16.91 470 HIS B C 1
ATOM 7733 O O . HIS B 1 476 ? 18.704 -87.056 17.073 1.00 19.65 470 HIS B O 1
ATOM 7740 N N . LYS B 1 477 ? 19.512 -88.953 16.187 1.00 15.42 471 LYS B N 1
ATOM 7741 C CA . LYS B 1 477 ? 20.853 -88.425 16.123 1.00 18.74 471 LYS B CA 1
ATOM 7742 C C . LYS B 1 477 ? 20.847 -87.275 15.079 1.00 18.63 471 LYS B C 1
ATOM 7743 O O . LYS B 1 477 ? 20.265 -87.408 13.967 1.00 19.78 471 LYS B O 1
ATOM 7749 N N . CYS B 1 478 ? 21.432 -86.146 15.439 1.00 19.45 472 CYS B N 1
ATOM 7750 C CA . CYS B 1 478 ? 21.383 -84.996 14.542 1.00 19.49 472 CYS B CA 1
ATOM 7751 C C . CYS B 1 478 ? 22.737 -84.328 14.464 1.00 19.82 472 CYS B C 1
ATOM 7752 O O . CYS B 1 478 ? 23.068 -83.452 15.253 1.00 19.18 472 CYS B O 1
ATOM 7755 N N . ASN B 1 479 ? 23.543 -84.826 13.540 1.00 20.40 473 ASN B N 1
ATOM 7756 C CA . ASN B 1 479 ? 24.916 -84.310 13.379 1.00 22.18 473 ASN B CA 1
ATOM 7757 C C . ASN B 1 479 ? 24.994 -82.925 12.745 1.00 22.02 473 ASN B C 1
ATOM 7758 O O . ASN B 1 479 ? 23.994 -82.333 12.352 1.00 21.15 473 ASN B O 1
ATOM 7763 N N . ASP B 1 480 ? 26.208 -82.400 12.568 1.00 21.09 474 ASP B N 1
ATOM 7764 C CA . ASP B 1 480 ? 26.261 -81.005 12.144 1.00 20.98 474 ASP B CA 1
ATOM 7765 C C . ASP B 1 480 ? 25.559 -80.827 10.782 1.00 20.63 474 ASP B C 1
ATOM 7766 O O . ASP B 1 480 ? 24.946 -79.817 10.509 1.00 21.53 474 ASP B O 1
ATOM 7771 N N . SER B 1 481 ? 25.602 -81.856 9.938 1.00 21.25 475 SER B N 1
ATOM 7772 C CA . SER B 1 481 ? 24.952 -81.745 8.657 1.00 20.95 475 SER B CA 1
ATOM 7773 C C . SER B 1 481 ? 23.430 -81.708 8.853 1.00 21.06 475 SER B C 1
ATOM 7774 O O . SER B 1 481 ? 22.731 -80.935 8.214 1.00 21.14 475 SER B O 1
ATOM 7777 N N . CYS B 1 482 ? 22.945 -82.571 9.745 1.00 18.22 476 CYS B N 1
ATOM 7778 C CA . CYS B 1 482 ? 21.496 -82.517 10.109 1.00 18.91 476 CYS B CA 1
ATOM 7779 C C . CYS B 1 482 ? 21.099 -81.146 10.631 1.00 18.61 476 CYS B C 1
ATOM 7780 O O . CYS B 1 482 ? 20.091 -80.566 10.132 1.00 16.93 476 CYS B O 1
ATOM 7783 N N . MET B 1 483 ? 21.880 -80.624 11.590 1.00 17.58 477 MET B N 1
ATOM 7784 C CA . MET B 1 483 ? 21.659 -79.266 12.186 1.00 17.59 477 MET B CA 1
ATOM 7785 C C . MET B 1 483 ? 21.582 -78.198 11.095 1.00 18.02 477 MET B C 1
ATOM 7786 O O . MET B 1 483 ? 20.705 -77.386 11.067 1.00 19.13 477 MET B O 1
ATOM 7791 N N . GLU B 1 484 ? 22.506 -78.228 10.120 1.00 20.02 478 GLU B N 1
ATOM 7792 C CA . GLU B 1 484 ? 22.507 -77.254 9.098 1.00 19.33 478 GLU B CA 1
ATOM 7793 C C . GLU B 1 484 ? 21.290 -77.376 8.181 1.00 19.63 478 GLU B C 1
ATOM 7794 O O . GLU B 1 484 ? 20.780 -76.360 7.716 1.00 17.82 478 GLU B O 1
ATOM 7800 N N . THR B 1 485 ? 20.753 -78.584 8.037 1.00 17.97 479 THR B N 1
ATOM 7801 C CA . THR B 1 485 ? 19.461 -78.717 7.265 1.00 17.30 479 THR B CA 1
ATOM 7802 C C . THR B 1 485 ? 18.302 -78.083 8.039 1.00 16.03 479 THR B C 1
ATOM 7803 O O . THR B 1 485 ? 17.345 -77.648 7.473 1.00 17.10 479 THR B O 1
ATOM 7807 N N . ILE B 1 486 ? 18.393 -78.105 9.359 1.00 15.75 480 ILE B N 1
ATOM 7808 C CA . ILE B 1 486 ? 17.293 -77.461 10.126 1.00 16.67 480 ILE B CA 1
ATOM 7809 C C . ILE B 1 486 ? 17.441 -75.952 9.990 1.00 16.83 480 ILE B C 1
ATOM 7810 O O . ILE B 1 486 ? 16.494 -75.240 9.607 1.00 15.51 480 ILE B O 1
ATOM 7815 N N . ARG B 1 487 ? 18.658 -75.446 10.217 1.00 16.34 481 ARG B N 1
ATOM 7816 C CA . ARG B 1 487 ? 18.882 -73.986 10.072 1.00 16.60 481 ARG B CA 1
ATOM 7817 C C . ARG B 1 487 ? 18.596 -73.416 8.688 1.00 17.68 481 ARG B C 1
ATOM 7818 O O . ARG B 1 487 ? 18.157 -72.271 8.541 1.00 18.90 481 ARG B O 1
ATOM 7826 N N . ASN B 1 488 ? 18.757 -74.235 7.668 1.00 17.65 482 ASN B N 1
ATOM 7827 C CA . ASN B 1 488 ? 18.569 -73.720 6.340 1.00 19.05 482 ASN B CA 1
ATOM 7828 C C . ASN B 1 488 ? 17.256 -74.080 5.674 1.00 18.99 482 ASN B C 1
ATOM 7829 O O . ASN B 1 488 ? 17.026 -73.803 4.470 1.00 19.85 482 ASN B O 1
ATOM 7834 N N . GLY B 1 489 ? 16.361 -74.634 6.473 1.00 19.47 483 GLY B N 1
ATOM 7835 C CA . GLY B 1 489 ? 14.974 -74.837 6.043 1.00 18.93 483 GLY B CA 1
ATOM 7836 C C . GLY B 1 489 ? 14.810 -76.011 5.079 1.00 17.86 483 GLY B C 1
ATOM 7837 O O . GLY B 1 489 ? 13.761 -76.073 4.383 1.00 19.95 483 GLY B O 1
ATOM 7838 N N . THR B 1 490 ? 15.753 -76.948 5.045 1.00 18.88 484 THR B N 1
ATOM 7839 C CA . THR B 1 490 ? 15.612 -78.073 4.138 1.00 19.91 484 THR B CA 1
ATOM 7840 C C . THR B 1 490 ? 15.387 -79.384 4.861 1.00 18.89 484 THR B C 1
ATOM 7841 O O . THR B 1 490 ? 15.190 -80.414 4.221 1.00 23.38 484 THR B O 1
ATOM 7845 N N . TYR B 1 491 ? 15.428 -79.379 6.191 1.00 19.70 485 TYR B N 1
ATOM 7846 C CA . TYR B 1 491 ? 15.140 -80.579 6.934 1.00 18.16 485 TYR B CA 1
ATOM 7847 C C . TYR B 1 491 ? 13.781 -81.187 6.573 1.00 18.10 485 TYR B C 1
ATOM 7848 O O . TYR B 1 491 ? 12.720 -80.519 6.565 1.00 19.56 485 TYR B O 1
ATOM 7857 N N . ASN B 1 492 ? 13.769 -82.488 6.371 1.00 18.88 486 ASN B N 1
ATOM 7858 C CA . ASN B 1 492 ? 12.532 -83.219 6.113 1.00 17.48 486 ASN B CA 1
ATOM 7859 C C . ASN B 1 492 ? 12.308 -84.278 7.202 1.00 15.48 486 ASN B C 1
ATOM 7860 O O . ASN B 1 492 ? 13.029 -85.286 7.343 1.00 15.42 486 ASN B O 1
ATOM 7865 N N . HIS B 1 493 ? 11.282 -84.009 8.028 1.00 15.92 487 HIS B N 1
ATOM 7866 C CA . HIS B 1 493 ? 10.954 -84.925 9.124 1.00 14.90 487 HIS B CA 1
ATOM 7867 C C . HIS B 1 493 ? 10.697 -86.383 8.712 1.00 16.31 487 HIS B C 1
ATOM 7868 O O . HIS B 1 493 ? 10.997 -87.289 9.445 1.00 14.99 487 HIS B O 1
ATOM 7875 N N . GLU B 1 494 ? 10.174 -86.614 7.471 1.00 14.61 488 GLU B N 1
ATOM 7876 C CA . GLU B 1 494 ? 10.060 -87.978 6.970 1.00 15.32 488 GLU B CA 1
ATOM 7877 C C . GLU B 1 494 ? 11.317 -88.827 6.993 1.00 14.51 488 GLU B C 1
ATOM 7878 O O . GLU B 1 494 ? 11.282 -90.037 7.110 1.00 17.10 488 GLU B O 1
ATOM 7884 N N . ASP B 1 495 ? 12.453 -88.183 6.775 1.00 16.71 489 ASP B N 1
ATOM 7885 C CA . ASP B 1 495 ? 13.703 -88.887 6.698 1.00 18.60 489 ASP B CA 1
ATOM 7886 C C . ASP B 1 495 ? 14.073 -89.608 7.994 1.00 16.78 489 ASP B C 1
ATOM 7887 O O . ASP B 1 495 ? 14.784 -90.632 7.992 1.00 16.67 489 ASP B O 1
ATOM 7892 N N . TYR B 1 496 ? 13.577 -89.051 9.094 1.00 14.55 490 TYR B N 1
ATOM 7893 C CA . TYR B 1 496 ? 14.007 -89.564 10.417 1.00 14.54 490 TYR B CA 1
ATOM 7894 C C . TYR B 1 496 ? 12.846 -90.175 11.169 1.00 14.78 490 TYR B C 1
ATOM 7895 O O . TYR B 1 496 ? 12.952 -90.411 12.403 1.00 15.42 490 TYR B O 1
ATOM 7904 N N . LYS B 1 497 ? 11.731 -90.446 10.465 1.00 12.80 491 LYS B N 1
ATOM 7905 C CA . LYS B 1 497 ? 10.497 -90.934 11.164 1.00 13.36 491 LYS B CA 1
ATOM 7906 C C . LYS B 1 497 ? 10.719 -92.277 11.860 1.00 12.89 491 LYS B C 1
ATOM 7907 O O . LYS B 1 497 ? 10.293 -92.450 13.005 1.00 15.60 491 LYS B O 1
ATOM 7913 N N . GLU B 1 498 ? 11.318 -93.250 11.202 1.00 13.88 492 GLU B N 1
ATOM 7914 C CA . GLU B 1 498 ? 11.563 -94.554 11.790 1.00 13.91 492 GLU B CA 1
ATOM 7915 C C . GLU B 1 498 ? 12.412 -94.368 13.086 1.00 11.96 492 GLU B C 1
ATOM 7916 O O . GLU B 1 498 ? 12.050 -94.950 14.131 1.00 13.25 492 GLU B O 1
ATOM 7922 N N . GLU B 1 499 ? 13.506 -93.665 12.949 1.00 13.41 493 GLU B N 1
ATOM 7923 C CA . GLU B 1 499 ? 14.464 -93.549 14.124 1.00 14.19 493 GLU B CA 1
ATOM 7924 C C . GLU B 1 499 ? 13.759 -92.819 15.267 1.00 15.26 493 GLU B C 1
ATOM 7925 O O . GLU B 1 499 ? 13.881 -93.233 16.472 1.00 13.27 493 GLU B O 1
ATOM 7931 N N . SER B 1 500 ? 13.042 -91.732 14.913 1.00 13.47 494 SER B N 1
ATOM 7932 C CA . SER B 1 500 ? 12.313 -90.892 15.929 1.00 11.75 494 SER B CA 1
ATOM 7933 C C . SER B 1 500 ? 11.208 -91.613 16.641 1.00 12.89 494 SER B C 1
ATOM 7934 O O . SER B 1 500 ? 10.964 -91.341 17.869 1.00 15.29 494 SER B O 1
ATOM 7937 N N . GLN B 1 501 ? 10.462 -92.475 15.959 1.00 14.10 495 GLN B N 1
ATOM 7938 C CA . GLN B 1 501 ? 9.379 -93.201 16.675 1.00 13.30 495 GLN B CA 1
ATOM 7939 C C . GLN B 1 501 ? 9.967 -94.224 17.664 1.00 13.60 495 GLN B C 1
ATOM 7940 O O . GLN B 1 501 ? 9.387 -94.474 18.742 1.00 16.70 495 GLN B O 1
ATOM 7946 N N . LEU B 1 502 ? 11.100 -94.817 17.293 1.00 13.62 496 LEU B N 1
ATOM 7947 C CA . LEU B 1 502 ? 11.788 -95.806 18.183 1.00 14.39 496 LEU B CA 1
ATOM 7948 C C . LEU B 1 502 ? 12.311 -95.061 19.386 1.00 14.82 496 LEU B C 1
ATOM 7949 O O . LEU B 1 502 ? 12.110 -95.488 20.505 1.00 19.01 496 LEU B O 1
ATOM 7954 N N . LYS B 1 503 ? 12.944 -93.910 19.145 1.00 14.34 497 LYS B N 1
ATOM 7955 C CA . LYS B 1 503 ? 13.484 -93.129 20.300 1.00 15.91 497 LYS B CA 1
ATOM 7956 C C . LYS B 1 503 ? 12.328 -92.596 21.200 1.00 15.05 497 LYS B C 1
ATOM 7957 O O . LYS B 1 503 ? 12.490 -92.541 22.446 1.00 18.07 497 LYS B O 1
ATOM 7963 N N . ARG B 1 504 ? 11.177 -92.276 20.641 1.00 13.36 498 ARG B N 1
ATOM 7964 C CA . ARG B 1 504 ? 10.157 -91.665 21.432 1.00 14.03 498 ARG B CA 1
ATOM 7965 C C . ARG B 1 504 ? 9.666 -92.851 22.305 1.00 14.86 498 ARG B C 1
ATOM 7966 O O . ARG B 1 504 ? 9.289 -92.642 23.474 1.00 17.22 498 ARG B O 1
ATOM 7974 N N . GLN B 1 505 ? 9.540 -94.034 21.731 1.00 15.24 499 GLN B N 1
ATOM 7975 C CA . GLN B 1 505 ? 9.092 -95.198 22.503 1.00 15.35 499 GLN B CA 1
ATOM 7976 C C . GLN B 1 505 ? 10.046 -95.433 23.695 1.00 16.79 499 GLN B C 1
ATOM 7977 O O . GLN B 1 505 ? 9.631 -95.666 24.842 1.00 18.23 499 GLN B O 1
ATOM 7983 N N . GLU B 1 506 ? 11.304 -95.339 23.399 1.00 14.50 500 GLU B N 1
ATOM 7984 C CA . GLU B 1 506 ? 12.325 -95.657 24.470 1.00 16.18 500 GLU B CA 1
ATOM 7985 C C . GLU B 1 506 ? 12.185 -94.648 25.606 1.00 16.09 500 GLU B C 1
ATOM 7986 O O . GLU B 1 506 ? 12.040 -95.034 26.751 1.00 17.05 500 GLU B O 1
ATOM 7992 N N . ILE B 1 507 ? 12.127 -93.356 25.263 1.00 14.28 501 ILE B N 1
ATOM 7993 C CA . ILE B 1 507 ? 12.005 -92.256 26.247 1.00 16.24 501 ILE B CA 1
ATOM 7994 C C . ILE B 1 507 ? 10.705 -92.413 27.025 1.00 15.89 501 ILE B C 1
ATOM 7995 O O . ILE B 1 507 ? 10.726 -92.306 28.270 1.00 15.49 501 ILE B O 1
ATOM 8000 N N . GLU B 1 508 ? 9.558 -92.583 26.319 1.00 15.89 502 GLU B N 1
ATOM 8001 C CA . GLU B 1 508 ? 8.305 -92.826 26.983 1.00 17.10 502 GLU B CA 1
ATOM 8002 C C . GLU B 1 508 ? 8.366 -93.918 28.106 1.00 18.13 502 GLU B C 1
ATOM 8003 O O . GLU B 1 508 ? 7.571 -93.881 29.063 1.00 16.82 502 GLU B O 1
ATOM 8009 N N . GLY B 1 509 ? 9.272 -94.890 27.968 1.00 16.14 503 GLY B N 1
ATOM 8010 C CA . GLY B 1 509 ? 9.321 -96.020 28.918 1.00 16.20 503 GLY B CA 1
ATOM 8011 C C . GLY B 1 509 ? 10.230 -95.760 30.104 1.00 16.30 503 GLY B C 1
ATOM 8012 O O . GLY B 1 509 ? 10.109 -96.504 31.091 1.00 15.53 503 GLY B O 1
ATOM 8013 N N . ILE B 1 510 ? 10.999 -94.713 30.044 1.00 14.43 504 ILE B N 1
ATOM 8014 C CA . ILE B 1 510 ? 11.973 -94.407 31.201 1.00 12.85 504 ILE B CA 1
ATOM 8015 C C . ILE B 1 510 ? 11.161 -93.932 32.454 1.00 13.56 504 ILE B C 1
ATOM 8016 O O . ILE B 1 510 ? 10.109 -93.345 32.325 1.00 14.58 504 ILE B O 1
ATOM 8021 N N . ARG B 1 511 ? 11.616 -94.291 33.660 1.00 12.60 505 ARG B N 1
ATOM 8022 C CA . ARG B 1 511 ? 10.893 -94.054 34.887 1.00 10.35 505 ARG B CA 1
ATOM 8023 C C . ARG B 1 511 ? 11.922 -93.588 35.888 1.00 11.70 505 ARG B C 1
ATOM 8024 O O . ARG B 1 511 ? 12.902 -94.272 36.087 1.00 14.28 505 ARG B O 1
ATOM 8032 N N . LEU B 1 512 ? 11.679 -92.412 36.419 1.00 8.89 506 LEU B N 1
ATOM 8033 C CA . LEU B 1 512 ? 12.575 -91.796 37.454 1.00 11.04 506 LEU B CA 1
ATOM 8034 C C . LEU B 1 512 ? 12.594 -92.608 38.718 1.00 11.23 506 LEU B C 1
ATOM 8035 O O . LEU B 1 512 ? 13.653 -93.008 39.249 1.00 12.06 506 LEU B O 1
ATOM 8040 N N . VAL B 1 513 ? 11.384 -92.914 39.199 1.00 14.20 507 VAL B N 1
ATOM 8041 C CA . VAL B 1 513 ? 11.166 -93.912 40.280 1.00 13.69 507 VAL B CA 1
ATOM 8042 C C . VAL B 1 513 ? 10.676 -95.139 39.543 1.00 13.53 507 VAL B C 1
ATOM 8043 O O . VAL B 1 513 ? 9.648 -95.038 38.791 1.00 13.74 507 VAL B O 1
ATOM 8047 N N . PRO B 1 514 ? 11.352 -96.302 39.667 1.00 12.24 508 PRO B N 1
ATOM 8048 C CA . PRO B 1 514 ? 10.956 -97.522 38.966 1.00 12.14 508 PRO B CA 1
ATOM 8049 C C . PRO B 1 514 ? 9.443 -97.837 39.102 1.00 14.11 508 PRO B C 1
ATOM 8050 O O . PRO B 1 514 ? 8.886 -97.738 40.263 1.00 13.83 508 PRO B O 1
ATOM 8054 N N . ARG B 1 515 ? 8.738 -98.128 37.984 1.00 13.61 509 ARG B N 1
ATOM 8055 C CA . ARG B 1 515 ? 7.366 -98.526 38.148 1.00 16.33 509 ARG B CA 1
ATOM 8056 C C . ARG B 1 515 ? 7.234 -99.804 38.988 1.00 17.08 509 ARG B C 1
ATOM 8057 O O . ARG B 1 515 ? 6.181 -100.047 39.627 1.00 16.02 509 ARG B O 1
ATOM 8066 N N . ALA C 1 7 ? -2.161 -88.508 -8.257 1.00 36.12 1 ALA C N 1
ATOM 8067 C CA . ALA C 1 7 ? -1.649 -87.976 -6.975 1.00 33.18 1 ALA C CA 1
ATOM 8068 C C . ALA C 1 7 ? -2.035 -88.929 -5.801 1.00 31.68 1 ALA C C 1
ATOM 8069 O O . ALA C 1 7 ? -3.062 -89.600 -5.836 1.00 29.54 1 ALA C O 1
ATOM 8071 N N . ASP C 1 8 ? -1.176 -89.016 -4.781 1.00 29.11 2 ASP C N 1
ATOM 8072 C CA . ASP C 1 8 ? -1.483 -89.780 -3.599 1.00 26.89 2 ASP C CA 1
ATOM 8073 C C . ASP C 1 8 ? -2.777 -89.301 -2.907 1.00 25.84 2 ASP C C 1
ATOM 8074 O O . ASP C 1 8 ? -3.104 -88.120 -2.968 1.00 24.97 2 ASP C O 1
ATOM 8079 N N . GLY C 1 9 ? -3.433 -90.236 -2.218 1.00 25.80 3 GLY C N 1
ATOM 8080 C CA . GLY C 1 9 ? -4.569 -89.935 -1.328 1.00 28.10 3 GLY C CA 1
ATOM 8081 C C . GLY C 1 9 ? -4.098 -89.004 -0.237 1.00 27.16 3 GLY C C 1
ATOM 8082 O O . GLY C 1 9 ? -2.961 -89.169 0.283 1.00 26.61 3 GLY C O 1
ATOM 8083 N N . ILE C 1 10 ? -4.916 -87.990 0.066 1.00 24.18 4 ILE C N 1
ATOM 8084 C CA . ILE C 1 10 ? -4.572 -87.055 1.134 1.00 23.86 4 ILE C CA 1
ATOM 8085 C C . ILE C 1 10 ? -5.746 -87.054 2.146 1.00 21.54 4 ILE C C 1
ATOM 8086 O O . ILE C 1 10 ? -6.889 -87.224 1.745 1.00 21.20 4 ILE C O 1
ATOM 8091 N N . GLN C 1 11 ? -5.477 -86.786 3.400 1.00 16.95 5 GLN C N 1
ATOM 8092 C CA . GLN C 1 11 ? -6.635 -86.571 4.374 1.00 18.34 5 GLN C CA 1
ATOM 8093 C C . GLN C 1 11 ? -7.475 -85.355 3.987 1.00 17.50 5 GLN C C 1
ATOM 8094 O O . GLN C 1 11 ? -6.964 -84.369 3.431 1.00 19.27 5 GLN C O 1
ATOM 8100 N N . ASP C 1 12 ? -8.761 -85.393 4.302 1.00 17.16 6 ASP C N 1
ATOM 8101 C CA . ASP C 1 12 ? -9.595 -84.159 4.219 1.00 17.47 6 ASP C CA 1
ATOM 8102 C C . ASP C 1 12 ? -9.012 -83.031 5.067 1.00 17.18 6 ASP C C 1
ATOM 8103 O O . ASP C 1 12 ? -8.346 -83.263 6.087 1.00 16.66 6 ASP C O 1
ATOM 8108 N N . LYS C 1 13 ? -9.203 -81.813 4.586 1.00 15.68 7 LYS C N 1
ATOM 8109 C CA . LYS C 1 13 ? -8.554 -80.644 5.170 1.00 15.00 7 LYS C CA 1
ATOM 8110 C C . LYS C 1 13 ? -9.484 -79.457 5.307 1.00 16.29 7 LYS C C 1
ATOM 8111 O O . LYS C 1 13 ? -10.366 -79.172 4.468 1.00 17.52 7 LYS C O 1
ATOM 8117 N N . ILE C 1 14 ? -9.323 -78.717 6.424 1.00 15.58 8 ILE C N 1
ATOM 8118 C CA . ILE C 1 14 ? -9.976 -77.466 6.550 1.00 13.83 8 ILE C CA 1
ATOM 8119 C C . ILE C 1 14 ? -8.932 -76.415 6.955 1.00 14.67 8 ILE C C 1
ATOM 8120 O O . ILE C 1 14 ? -8.024 -76.724 7.813 1.00 13.64 8 ILE C O 1
ATOM 8125 N N . CYS C 1 15 ? -9.021 -75.216 6.363 1.00 13.65 9 CYS C N 1
ATOM 8126 C CA . CYS C 1 15 ? -7.998 -74.144 6.568 1.00 15.14 9 CYS C CA 1
ATOM 8127 C C . CYS C 1 15 ? -8.771 -72.912 7.067 1.00 16.21 9 CYS C C 1
ATOM 8128 O O . CYS C 1 15 ? -9.816 -72.536 6.528 1.00 16.60 9 CYS C O 1
ATOM 8131 N N . ILE C 1 16 ? -8.198 -72.218 8.049 1.00 14.97 10 ILE C N 1
ATOM 8132 C CA . ILE C 1 16 ? -8.857 -71.032 8.622 1.00 16.54 10 ILE C CA 1
ATOM 8133 C C . ILE C 1 16 ? -8.002 -69.787 8.401 1.00 16.54 10 ILE C C 1
ATOM 8134 O O . ILE C 1 16 ? -6.790 -69.754 8.765 1.00 18.01 10 ILE C O 1
ATOM 8139 N N . GLY C 1 17 ? -8.576 -68.773 7.776 1.00 15.49 11 GLY C N 1
ATOM 8140 C CA . GLY C 1 17 ? -7.871 -67.480 7.628 1.00 16.37 11 GLY C CA 1
ATOM 8141 C C . GLY C 1 17 ? -8.609 -66.477 6.732 1.00 16.10 11 GLY C C 1
ATOM 8142 O O . GLY C 1 17 ? -9.793 -66.267 6.904 1.00 17.08 11 GLY C O 1
ATOM 8143 N N . TYR C 1 18 ? -7.890 -65.866 5.785 1.00 15.67 12 TYR C N 1
ATOM 8144 C CA . TYR C 1 18 ? -8.398 -64.737 5.043 1.00 15.07 12 TYR C CA 1
ATOM 8145 C C . TYR C 1 18 ? -8.970 -65.245 3.735 1.00 16.31 12 TYR C C 1
ATOM 8146 O O . TYR C 1 18 ? -8.360 -66.099 3.059 1.00 17.47 12 TYR C O 1
ATOM 8155 N N . LEU C 1 19 ? -10.116 -64.684 3.361 1.00 17.49 13 LEU C N 1
ATOM 8156 C CA . LEU C 1 19 ? -10.663 -64.880 2.007 1.00 17.81 13 LEU C CA 1
ATOM 8157 C C . LEU C 1 19 ? -10.801 -63.475 1.402 1.00 20.10 13 LEU C C 1
ATOM 8158 O O . LEU C 1 19 ? -11.410 -62.575 2.000 1.00 19.99 13 LEU C O 1
ATOM 8163 N N . SER C 1 20 ? -10.183 -63.285 0.242 1.00 19.83 14 SER C N 1
ATOM 8164 C CA . SER C 1 20 ? -10.371 -61.993 -0.488 1.00 23.76 14 SER C CA 1
ATOM 8165 C C . SER C 1 20 ? -9.924 -62.070 -1.961 1.00 24.43 14 SER C C 1
ATOM 8166 O O . SER C 1 20 ? -9.498 -63.103 -2.403 1.00 23.63 14 SER C O 1
ATOM 8169 N N . ASN C 1 21 ? -10.058 -60.953 -2.671 1.00 27.19 15 ASN C N 1
ATOM 8170 C CA . ASN C 1 21 ? -9.459 -60.781 -4.022 1.00 31.06 15 ASN C CA 1
ATOM 8171 C C . ASN C 1 21 ? -7.995 -60.312 -3.955 1.00 31.47 15 ASN C C 1
ATOM 8172 O O . ASN C 1 21 ? -7.457 -60.030 -2.843 1.00 29.85 15 ASN C O 1
ATOM 8177 N N . ASN C 1 22 ? -7.305 -60.278 -5.099 1.00 34.62 16 ASN C N 1
ATOM 8178 C CA . ASN C 1 22 ? -6.001 -59.583 -5.170 1.00 36.92 16 ASN C CA 1
ATOM 8179 C C . ASN C 1 22 ? -6.144 -58.126 -4.660 1.00 36.83 16 ASN C C 1
ATOM 8180 O O . ASN C 1 22 ? -7.179 -57.433 -4.946 1.00 36.97 16 ASN C O 1
ATOM 8185 N N . SER C 1 23 ? -5.108 -57.704 -3.908 1.00 36.70 17 SER C N 1
ATOM 8186 C CA . SER C 1 23 ? -5.077 -56.403 -3.202 1.00 37.67 17 SER C CA 1
ATOM 8187 C C . SER C 1 23 ? -5.043 -55.066 -3.989 1.00 39.30 17 SER C C 1
ATOM 8188 O O . SER C 1 23 ? -5.932 -54.200 -3.766 1.00 42.49 17 SER C O 1
ATOM 8191 N N . THR C 1 24 ? -3.986 -54.860 -4.788 1.00 39.97 18 THR C N 1
ATOM 8192 C CA . THR C 1 24 ? -3.819 -53.633 -5.620 1.00 40.68 18 THR C CA 1
ATOM 8193 C C . THR C 1 24 ? -3.812 -52.300 -4.841 1.00 41.33 18 THR C C 1
ATOM 8194 O O . THR C 1 24 ? -3.697 -51.214 -5.444 1.00 43.98 18 THR C O 1
ATOM 8198 N N . ASP C 1 25 ? -3.921 -52.381 -3.513 1.00 39.16 19 ASP C N 1
ATOM 8199 C CA . ASP C 1 25 ? -4.006 -51.215 -2.634 1.00 35.05 19 ASP C CA 1
ATOM 8200 C C . ASP C 1 25 ? -2.876 -51.353 -1.602 1.00 32.40 19 ASP C C 1
ATOM 8201 O O . ASP C 1 25 ? -2.798 -52.367 -0.901 1.00 32.08 19 ASP C O 1
ATOM 8206 N N . THR C 1 26 ? -2.031 -50.327 -1.471 1.00 28.69 20 THR C N 1
ATOM 8207 C CA . THR C 1 26 ? -0.933 -50.423 -0.501 1.00 25.11 20 THR C CA 1
ATOM 8208 C C . THR C 1 26 ? -0.950 -49.283 0.514 1.00 23.43 20 THR C C 1
ATOM 8209 O O . THR C 1 26 ? -1.522 -48.227 0.288 1.00 23.54 20 THR C O 1
ATOM 8213 N N . VAL C 1 27 ? -0.302 -49.520 1.655 1.00 23.29 21 VAL C N 1
ATOM 8214 C CA . VAL C 1 27 ? -0.181 -48.518 2.715 1.00 19.29 21 VAL C CA 1
ATOM 8215 C C . VAL C 1 27 ? 1.178 -48.689 3.313 1.00 19.21 21 VAL C C 1
ATOM 8216 O O . VAL C 1 27 ? 1.802 -49.702 3.095 1.00 21.26 21 VAL C O 1
ATOM 8220 N N . ASP C 1 28 ? 1.625 -47.709 4.101 1.00 17.35 22 ASP C N 1
ATOM 8221 C CA . ASP C 1 28 ? 2.851 -47.837 4.859 1.00 17.40 22 ASP C CA 1
ATOM 8222 C C . ASP C 1 28 ? 2.467 -48.017 6.319 1.00 19.24 22 ASP C C 1
ATOM 8223 O O . ASP C 1 28 ? 1.382 -47.612 6.729 1.00 20.50 22 ASP C O 1
ATOM 8228 N N . THR C 1 29 ? 3.400 -48.596 7.066 1.00 18.46 23 THR C N 1
ATOM 8229 C CA . THR C 1 29 ? 3.231 -48.765 8.496 1.00 16.59 23 THR C CA 1
ATOM 8230 C C . THR C 1 29 ? 4.478 -48.239 9.145 1.00 17.50 23 THR C C 1
ATOM 8231 O O . THR C 1 29 ? 5.458 -47.972 8.475 1.00 17.41 23 THR C O 1
ATOM 8235 N N . LEU C 1 30 ? 4.455 -48.086 10.462 1.00 16.40 24 LEU C N 1
ATOM 8236 C CA . LEU C 1 30 ? 5.686 -47.546 11.122 1.00 18.87 24 LEU C CA 1
ATOM 8237 C C . LEU C 1 30 ? 6.918 -48.357 10.808 1.00 19.98 24 LEU C C 1
ATOM 8238 O O . LEU C 1 30 ? 8.034 -47.823 10.840 1.00 21.63 24 LEU C O 1
ATOM 8243 N N . THR C 1 31 ? 6.744 -49.677 10.543 1.00 20.99 25 THR C N 1
ATOM 8244 C CA . THR C 1 31 ? 7.887 -50.608 10.380 1.00 20.96 25 THR C CA 1
ATOM 8245 C C . THR C 1 31 ? 8.045 -51.171 8.986 1.00 21.81 25 THR C C 1
ATOM 8246 O O . THR C 1 31 ? 9.018 -51.850 8.715 1.00 20.37 25 THR C O 1
ATOM 8250 N N . GLU C 1 32 ? 7.059 -50.953 8.098 1.00 20.78 26 GLU C N 1
ATOM 8251 C CA . GLU C 1 32 ? 7.134 -51.471 6.785 1.00 24.69 26 GLU C CA 1
ATOM 8252 C C . GLU C 1 32 ? 6.537 -50.489 5.715 1.00 24.25 26 GLU C C 1
ATOM 8253 O O . GLU C 1 32 ? 5.503 -49.833 5.899 1.00 22.11 26 GLU C O 1
ATOM 8259 N N . ASN C 1 33 ? 7.168 -50.488 4.540 1.00 23.82 27 ASN C N 1
ATOM 8260 C CA . ASN C 1 33 ? 6.682 -49.653 3.419 1.00 25.40 27 ASN C CA 1
ATOM 8261 C C . ASN C 1 33 ? 5.967 -50.486 2.405 1.00 25.30 27 ASN C C 1
ATOM 8262 O O . ASN C 1 33 ? 6.321 -51.674 2.204 1.00 25.21 27 ASN C O 1
ATOM 8267 N N . GLY C 1 34 ? 4.949 -49.905 1.757 1.00 24.77 28 GLY C N 1
ATOM 8268 C CA . GLY C 1 34 ? 4.286 -50.551 0.634 1.00 25.08 28 GLY C CA 1
ATOM 8269 C C . GLY C 1 34 ? 3.627 -51.879 0.930 1.00 25.50 28 GLY C C 1
ATOM 8270 O O . GLY C 1 34 ? 3.756 -52.790 0.131 1.00 27.36 28 GLY C O 1
ATOM 8271 N N . VAL C 1 35 ? 2.902 -52.010 2.055 1.00 22.23 29 VAL C N 1
ATOM 8272 C CA . VAL C 1 35 ? 2.223 -53.252 2.416 1.00 20.81 29 VAL C CA 1
ATOM 8273 C C . VAL C 1 35 ? 0.902 -53.327 1.644 1.00 21.45 29 VAL C C 1
ATOM 8274 O O . VAL C 1 35 ? 0.083 -52.466 1.776 1.00 21.51 29 VAL C O 1
ATOM 8278 N N . PRO C 1 36 ? 0.712 -54.359 0.807 1.00 23.13 30 PRO C N 1
ATOM 8279 C CA . PRO C 1 36 ? -0.559 -54.498 0.083 1.00 22.43 30 PRO C CA 1
ATOM 8280 C C . PRO C 1 36 ? -1.683 -54.900 1.023 1.00 22.91 30 PRO C C 1
ATOM 8281 O O . PRO C 1 36 ? -1.524 -55.788 1.862 1.00 23.74 30 PRO C O 1
ATOM 8285 N N . VAL C 1 37 ? -2.801 -54.190 0.940 1.00 20.98 31 VAL C N 1
ATOM 8286 C CA . VAL C 1 37 ? -3.907 -54.480 1.854 1.00 19.77 31 VAL C CA 1
ATOM 8287 C C . VAL C 1 37 ? -5.167 -54.610 1.033 1.00 20.39 31 VAL C C 1
ATOM 8288 O O . VAL C 1 37 ? -5.219 -54.113 -0.095 1.00 22.04 31 VAL C O 1
ATOM 8292 N N . THR C 1 38 ? -6.217 -55.200 1.621 1.00 20.72 32 THR C N 1
ATOM 8293 C CA . THR C 1 38 ? -7.461 -55.367 0.822 1.00 20.19 32 THR C CA 1
ATOM 8294 C C . THR C 1 38 ? -8.270 -54.089 0.695 1.00 20.85 32 THR C C 1
ATOM 8295 O O . THR C 1 38 ? -9.167 -53.974 -0.160 1.00 20.25 32 THR C O 1
ATOM 8299 N N . SER C 1 39 ? -8.012 -53.127 1.579 1.00 20.90 33 SER C N 1
ATOM 8300 C CA . SER C 1 39 ? -8.702 -51.849 1.493 1.00 21.21 33 SER C CA 1
ATOM 8301 C C . SER C 1 39 ? -8.154 -50.883 2.515 1.00 20.79 33 SER C C 1
ATOM 8302 O O . SER C 1 39 ? -7.568 -51.287 3.551 1.00 18.81 33 SER C O 1
ATOM 8305 N N . SER C 1 40 ? -8.302 -49.610 2.183 1.00 20.32 34 SER C N 1
ATOM 8306 C CA . SER C 1 40 ? -7.911 -48.512 3.096 1.00 19.57 34 SER C CA 1
ATOM 8307 C C . SER C 1 40 ? -8.771 -47.304 2.834 1.00 19.96 34 SER C C 1
ATOM 8308 O O . SER C 1 40 ? -9.632 -47.301 1.898 1.00 21.23 34 SER C O 1
ATOM 8311 N N . ILE C 1 41 ? -8.592 -46.258 3.628 1.00 19.14 35 ILE C N 1
ATOM 8312 C CA . ILE C 1 41 ? -9.391 -45.013 3.423 1.00 19.03 35 ILE C CA 1
ATOM 8313 C C . ILE C 1 41 ? -8.390 -43.833 3.367 1.00 20.63 35 ILE C C 1
ATOM 8314 O O . ILE C 1 41 ? -7.284 -43.875 3.961 1.00 20.61 35 ILE C O 1
ATOM 8319 N N . ASP C 1 42 ? -8.762 -42.764 2.677 1.00 20.52 36 ASP C N 1
ATOM 8320 C CA . ASP C 1 42 ? -7.907 -41.579 2.596 1.00 19.94 36 ASP C CA 1
ATOM 8321 C C . ASP C 1 42 ? -8.274 -40.604 3.764 1.00 18.94 36 ASP C C 1
ATOM 8322 O O . ASP C 1 42 ? -9.451 -40.327 4.002 1.00 20.54 36 ASP C O 1
ATOM 8327 N N . LEU C 1 43 ? -7.278 -40.234 4.574 1.00 17.77 37 LEU C N 1
ATOM 8328 C CA . LEU C 1 43 ? -7.519 -39.300 5.647 1.00 17.51 37 LEU C CA 1
ATOM 8329 C C . LEU C 1 43 ? -7.415 -37.807 5.272 1.00 17.28 37 LEU C C 1
ATOM 8330 O O . LEU C 1 43 ? -7.877 -36.947 6.046 1.00 18.71 37 LEU C O 1
ATOM 8335 N N . VAL C 1 44 ? -6.768 -37.492 4.121 1.00 17.66 38 VAL C N 1
ATOM 8336 C CA . VAL C 1 44 ? -6.467 -36.103 3.741 1.00 15.48 38 VAL C CA 1
ATOM 8337 C C . VAL C 1 44 ? -7.309 -35.688 2.556 1.00 16.69 38 VAL C C 1
ATOM 8338 O O . VAL C 1 44 ? -7.346 -36.385 1.553 1.00 18.24 38 VAL C O 1
ATOM 8342 N N . GLU C 1 45 ? -7.968 -34.530 2.649 1.00 18.09 39 GLU C N 1
ATOM 8343 C CA . GLU C 1 45 ? -8.768 -34.038 1.494 1.00 19.00 39 GLU C CA 1
ATOM 8344 C C . GLU C 1 45 ? -7.835 -33.266 0.540 1.00 19.90 39 GLU C C 1
ATOM 8345 O O . GLU C 1 45 ? -7.003 -32.473 0.969 1.00 19.53 39 GLU C O 1
ATOM 8351 N N . THR C 1 46 ? -8.022 -33.506 -0.772 1.00 21.01 40 THR C N 1
ATOM 8352 C CA . THR C 1 46 ? -7.201 -32.887 -1.807 1.00 20.54 40 THR C CA 1
ATOM 8353 C C . THR C 1 46 ? -8.058 -32.243 -2.890 1.00 20.77 40 THR C C 1
ATOM 8354 O O . THR C 1 46 ? -7.515 -31.560 -3.765 1.00 20.82 40 THR C O 1
ATOM 8358 N N . ASN C 1 47 ? -9.357 -32.454 -2.818 1.00 20.30 41 ASN C N 1
ATOM 8359 C CA . ASN C 1 47 ? -10.271 -31.863 -3.818 1.00 22.34 41 ASN C CA 1
ATOM 8360 C C . ASN C 1 47 ? -10.973 -30.607 -3.279 1.00 23.44 41 ASN C C 1
ATOM 8361 O O . ASN C 1 47 ? -11.434 -30.557 -2.083 1.00 22.76 41 ASN C O 1
ATOM 8366 N N . HIS C 1 48 ? -11.096 -29.622 -4.167 1.00 23.38 42 HIS C N 1
ATOM 8367 C CA . HIS C 1 48 ? -11.699 -28.375 -3.819 1.00 22.08 42 HIS C CA 1
ATOM 8368 C C . HIS C 1 48 ? -12.355 -27.765 -5.066 1.00 23.93 42 HIS C C 1
ATOM 8369 O O . HIS C 1 48 ? -12.166 -28.285 -6.167 1.00 25.14 42 HIS C O 1
ATOM 8376 N N . THR C 1 49 ? -13.128 -26.720 -4.870 1.00 24.02 43 THR C N 1
ATOM 8377 C CA . THR C 1 49 ? -13.973 -26.164 -5.954 1.00 23.69 43 THR C CA 1
ATOM 8378 C C . THR C 1 49 ? -13.142 -25.313 -6.881 1.00 23.85 43 THR C C 1
ATOM 8379 O O . THR C 1 49 ? -13.565 -25.008 -8.003 1.00 25.16 43 THR C O 1
ATOM 8383 N N . GLY C 1 50 ? -11.978 -24.868 -6.421 1.00 22.51 44 GLY C N 1
ATOM 8384 C CA . GLY C 1 50 ? -11.172 -23.916 -7.194 1.00 22.09 44 GLY C CA 1
ATOM 8385 C C . GLY C 1 50 ? -11.852 -22.578 -7.429 1.00 23.25 44 GLY C C 1
ATOM 8386 O O . GLY C 1 50 ? -11.460 -21.870 -8.354 1.00 21.41 44 GLY C O 1
ATOM 8387 N N . THR C 1 51 ? -12.826 -22.219 -6.564 1.00 21.53 45 THR C N 1
ATOM 8388 C CA . THR C 1 51 ? -13.594 -20.977 -6.685 1.00 21.90 45 THR C CA 1
ATOM 8389 C C . THR C 1 51 ? -13.918 -20.451 -5.288 1.00 21.60 45 THR C C 1
ATOM 8390 O O . THR C 1 51 ? -13.841 -21.207 -4.327 1.00 21.56 45 THR C O 1
ATOM 8394 N N . TYR C 1 52 ? -14.336 -19.189 -5.203 1.00 22.11 46 TYR C N 1
ATOM 8395 C CA . TYR C 1 52 ? -14.965 -18.643 -3.979 1.00 20.48 46 TYR C CA 1
ATOM 8396 C C . TYR C 1 52 ? -16.410 -18.983 -3.960 1.00 21.98 46 TYR C C 1
ATOM 8397 O O . TYR C 1 52 ? -17.145 -18.704 -4.948 1.00 23.37 46 TYR C O 1
ATOM 8406 N N . CYS C 1 53 ? -16.867 -19.600 -2.859 1.00 20.78 47 CYS C N 1
ATOM 8407 C CA . CYS C 1 53 ? -18.264 -19.955 -2.649 1.00 21.77 47 CYS C CA 1
ATOM 8408 C C . CYS C 1 53 ? -18.885 -19.280 -1.450 1.00 22.17 47 CYS C C 1
ATOM 8409 O O . CYS C 1 53 ? -18.161 -18.708 -0.634 1.00 21.53 47 CYS C O 1
ATOM 8412 N N . SER C 1 54 ? -20.221 -19.332 -1.334 1.00 21.84 48 SER C N 1
ATOM 8413 C CA . SER C 1 54 ? -20.835 -19.047 -0.018 1.00 22.34 48 SER C CA 1
ATOM 8414 C C . SER C 1 54 ? -20.251 -20.008 1.026 1.00 21.70 48 SER C C 1
ATOM 8415 O O . SER C 1 54 ? -19.886 -21.176 0.715 1.00 21.46 48 SER C O 1
ATOM 8418 N N . LEU C 1 55 ? -20.253 -19.561 2.264 1.00 20.71 49 LEU C N 1
ATOM 8419 C CA . LEU C 1 55 ? -19.648 -20.325 3.365 1.00 19.90 49 LEU C CA 1
ATOM 8420 C C . LEU C 1 55 ? -20.743 -20.712 4.310 1.00 19.61 49 LEU C C 1
ATOM 8421 O O . LEU C 1 55 ? -21.274 -19.875 4.959 1.00 19.01 49 LEU C O 1
ATOM 8426 N N . ASN C 1 56 ? -21.065 -22.002 4.362 1.00 19.47 50 ASN C N 1
ATOM 8427 C CA . ASN C 1 56 ? -22.161 -22.500 5.206 1.00 22.49 50 ASN C CA 1
ATOM 8428 C C . ASN C 1 56 ? -23.377 -21.611 5.071 1.00 22.41 50 ASN C C 1
ATOM 8429 O O . ASN C 1 56 ? -23.855 -21.115 6.094 1.00 22.46 50 ASN C O 1
ATOM 8434 N N . GLY C 1 57 ? -23.791 -21.381 3.804 1.00 23.50 51 GLY C N 1
ATOM 8435 C CA . GLY C 1 57 ? -25.048 -20.701 3.433 1.00 23.14 51 GLY C CA 1
ATOM 8436 C C . GLY C 1 57 ? -24.945 -19.180 3.403 1.00 23.83 51 GLY C C 1
ATOM 8437 O O . GLY C 1 57 ? -25.868 -18.511 2.983 1.00 24.46 51 GLY C O 1
ATOM 8438 N N . VAL C 1 58 ? -23.815 -18.632 3.869 1.00 21.57 52 VAL C N 1
ATOM 8439 C CA . VAL C 1 58 ? -23.590 -17.176 3.937 1.00 21.29 52 VAL C CA 1
ATOM 8440 C C . VAL C 1 58 ? -22.681 -16.643 2.814 1.00 20.53 52 VAL C C 1
ATOM 8441 O O . VAL C 1 58 ? -21.549 -17.132 2.659 1.00 22.83 52 VAL C O 1
ATOM 8445 N N . SER C 1 59 ? -23.158 -15.679 2.020 1.00 20.69 53 SER C N 1
ATOM 8446 C CA . SER C 1 59 ? -22.395 -15.193 0.839 1.00 21.12 53 SER C CA 1
ATOM 8447 C C . SER C 1 59 ? -21.251 -14.290 1.298 1.00 19.47 53 SER C C 1
ATOM 8448 O O . SER C 1 59 ? -21.394 -13.561 2.284 1.00 21.35 53 SER C O 1
ATOM 8451 N N . PRO C 1 60 ? -20.152 -14.311 0.536 1.00 19.21 54 PRO C N 1
ATOM 8452 C CA . PRO C 1 60 ? -19.109 -13.317 0.800 1.00 19.67 54 PRO C CA 1
ATOM 8453 C C . PRO C 1 60 ? -19.456 -12.008 0.081 1.00 19.85 54 PRO C C 1
ATOM 8454 O O . PRO C 1 60 ? -20.520 -11.902 -0.593 1.00 20.14 54 PRO C O 1
ATOM 8458 N N . ILE C 1 61 ? -18.604 -11.025 0.216 1.00 17.45 55 ILE C N 1
ATOM 8459 C CA . ILE C 1 61 ? -18.699 -9.833 -0.583 1.00 17.97 55 ILE C CA 1
ATOM 8460 C C . ILE C 1 61 ? -17.452 -9.646 -1.412 1.00 17.15 55 ILE C C 1
ATOM 8461 O O . ILE C 1 61 ? -16.301 -9.544 -0.878 1.00 17.96 55 ILE C O 1
ATOM 8466 N N . HIS C 1 62 ? -17.660 -9.558 -2.716 1.00 16.99 56 HIS C N 1
ATOM 8467 C CA . HIS C 1 62 ? -16.534 -9.261 -3.594 1.00 16.46 56 HIS C CA 1
ATOM 8468 C C . HIS C 1 62 ? -16.474 -7.752 -3.765 1.00 17.80 56 HIS C C 1
ATOM 8469 O O . HIS C 1 62 ? -17.353 -7.138 -4.375 1.00 17.16 56 HIS C O 1
ATOM 8476 N N . LEU C 1 63 ? -15.412 -7.118 -3.239 1.00 16.11 57 LEU C N 1
ATOM 8477 C CA . LEU C 1 63 ? -15.262 -5.669 -3.305 1.00 17.88 57 LEU C CA 1
ATOM 8478 C C . LEU C 1 63 ? -14.974 -5.099 -4.720 1.00 18.08 57 LEU C C 1
ATOM 8479 O O . LEU C 1 63 ? -14.981 -3.892 -4.871 1.00 17.79 57 LEU C O 1
ATOM 8484 N N . GLY C 1 64 ? -14.786 -6.010 -5.691 1.00 18.12 58 GLY C N 1
ATOM 8485 C CA . GLY C 1 64 ? -14.627 -5.663 -7.153 1.00 19.12 58 GLY C CA 1
ATOM 8486 C C . GLY C 1 64 ? -13.451 -4.738 -7.355 1.00 19.86 58 GLY C C 1
ATOM 8487 O O . GLY C 1 64 ? -12.313 -5.098 -6.997 1.00 22.22 58 GLY C O 1
ATOM 8488 N N . ASP C 1 65 ? -13.698 -3.522 -7.840 1.00 20.90 59 ASP C N 1
ATOM 8489 C CA . ASP C 1 65 ? -12.574 -2.571 -8.062 1.00 21.38 59 ASP C CA 1
ATOM 8490 C C . ASP C 1 65 ? -12.336 -1.561 -6.935 1.00 20.35 59 ASP C C 1
ATOM 8491 O O . ASP C 1 65 ? -11.634 -0.588 -7.142 1.00 21.28 59 ASP C O 1
ATOM 8496 N N . CYS C 1 66 ? -12.918 -1.848 -5.737 1.00 17.92 60 CYS C N 1
ATOM 8497 C CA . CYS C 1 66 ? -12.762 -0.956 -4.587 1.00 16.98 60 CYS C CA 1
ATOM 8498 C C . CYS C 1 66 ? -11.953 -1.618 -3.470 1.00 16.89 60 CYS C C 1
ATOM 8499 O O . CYS C 1 66 ? -12.005 -2.832 -3.333 1.00 15.63 60 CYS C O 1
ATOM 8502 N N . SER C 1 67 ? -11.187 -0.795 -2.696 1.00 15.89 61 SER C N 1
ATOM 8503 C CA . SER C 1 67 ? -10.528 -1.401 -1.575 1.00 14.60 61 SER C CA 1
ATOM 8504 C C . SER C 1 67 ? -11.526 -1.462 -0.415 1.00 15.08 61 SER C C 1
ATOM 8505 O O . SER C 1 67 ? -12.577 -0.763 -0.427 1.00 15.45 61 SER C O 1
ATOM 8508 N N . PHE C 1 68 ? -11.195 -2.221 0.636 1.00 15.31 62 PHE C N 1
ATOM 8509 C CA . PHE C 1 68 ? -12.060 -2.196 1.807 1.00 12.35 62 PHE C CA 1
ATOM 8510 C C . PHE C 1 68 ? -12.283 -0.771 2.363 1.00 12.64 62 PHE C C 1
ATOM 8511 O O . PHE C 1 68 ? -13.424 -0.464 2.741 1.00 12.64 62 PHE C O 1
ATOM 8519 N N . GLU C 1 69 ? -11.235 0.068 2.486 1.00 12.80 63 GLU C N 1
ATOM 8520 C CA . GLU C 1 69 ? -11.439 1.426 2.967 1.00 11.08 63 GLU C CA 1
ATOM 8521 C C . GLU C 1 69 ? -12.455 2.205 2.137 1.00 13.80 63 GLU C C 1
ATOM 8522 O O . GLU C 1 69 ? -13.432 2.817 2.659 1.00 15.10 63 GLU C O 1
ATOM 8528 N N . GLY C 1 70 ? -12.223 2.127 0.840 1.00 13.51 64 GLY C N 1
ATOM 8529 C CA . GLY C 1 70 ? -13.155 2.786 -0.074 1.00 14.19 64 GLY C CA 1
ATOM 8530 C C . GLY C 1 70 ? -14.592 2.325 0.159 1.00 12.95 64 GLY C C 1
ATOM 8531 O O . GLY C 1 70 ? -15.525 3.165 0.200 1.00 15.91 64 GLY C O 1
ATOM 8532 N N . TRP C 1 71 ? -14.817 1.021 0.358 1.00 15.03 65 TRP C N 1
ATOM 8533 C CA . TRP C 1 71 ? -16.167 0.481 0.585 1.00 13.67 65 TRP C CA 1
ATOM 8534 C C . TRP C 1 71 ? -16.786 0.915 1.904 1.00 13.96 65 TRP C C 1
ATOM 8535 O O . TRP C 1 71 ? -17.914 1.302 1.943 1.00 13.79 65 TRP C O 1
ATOM 8546 N N . ILE C 1 72 ? -15.961 0.831 2.949 1.00 12.51 66 ILE C N 1
ATOM 8547 C CA . ILE C 1 72 ? -16.523 1.047 4.300 1.00 13.39 66 ILE C CA 1
ATOM 8548 C C . ILE C 1 72 ? -16.855 2.516 4.570 1.00 11.85 66 ILE C C 1
ATOM 8549 O O . ILE C 1 72 ? -17.822 2.832 5.257 1.00 13.16 66 ILE C O 1
ATOM 8554 N N . VAL C 1 73 ? -16.137 3.416 3.948 1.00 11.03 67 VAL C N 1
ATOM 8555 C CA . VAL C 1 73 ? -16.323 4.863 4.173 1.00 11.45 67 VAL C CA 1
ATOM 8556 C C . VAL C 1 73 ? -17.438 5.386 3.227 1.00 11.51 67 VAL C C 1
ATOM 8557 O O . VAL C 1 73 ? -17.908 6.453 3.347 1.00 14.15 67 VAL C O 1
ATOM 8561 N N . GLY C 1 74 ? -17.663 4.605 2.189 1.00 15.45 68 GLY C N 1
ATOM 8562 C CA . GLY C 1 74 ? -18.675 4.910 1.163 1.00 11.81 68 GLY C CA 1
ATOM 8563 C C . GLY C 1 74 ? -18.213 5.757 -0.010 1.00 13.24 68 GLY C C 1
ATOM 8564 O O . GLY C 1 74 ? -18.935 6.645 -0.443 1.00 13.57 68 GLY C O 1
ATOM 8565 N N . ASN C 1 75 ? -17.033 5.449 -0.556 1.00 12.59 69 ASN C N 1
ATOM 8566 C CA . ASN C 1 75 ? -16.561 6.074 -1.769 1.00 13.10 69 ASN C CA 1
ATOM 8567 C C . ASN C 1 75 ? -17.681 5.815 -2.797 1.00 13.95 69 ASN C C 1
ATOM 8568 O O . ASN C 1 75 ? -18.063 4.637 -2.968 1.00 16.15 69 ASN C O 1
ATOM 8573 N N . PRO C 1 76 ? -18.166 6.877 -3.423 1.00 16.06 70 PRO C N 1
ATOM 8574 C CA . PRO C 1 76 ? -19.440 6.722 -4.282 1.00 17.14 70 PRO C CA 1
ATOM 8575 C C . PRO C 1 76 ? -19.125 5.913 -5.520 1.00 20.01 70 PRO C C 1
ATOM 8576 O O . PRO C 1 76 ? -20.084 5.479 -6.246 1.00 20.12 70 PRO C O 1
ATOM 8580 N N . SER C 1 77 ? -17.850 5.654 -5.796 1.00 16.77 71 SER C N 1
ATOM 8581 C CA . SER C 1 77 ? -17.471 4.783 -6.950 1.00 19.95 71 SER C CA 1
ATOM 8582 C C . SER C 1 77 ? -17.716 3.317 -6.571 1.00 20.27 71 SER C C 1
ATOM 8583 O O . SER C 1 77 ? -17.639 2.398 -7.417 1.00 21.19 71 SER C O 1
ATOM 8586 N N . CYS C 1 78 ? -17.895 3.061 -5.268 1.00 18.51 72 CYS C N 1
ATOM 8587 C CA . CYS C 1 78 ? -18.096 1.699 -4.797 1.00 17.89 72 CYS C CA 1
ATOM 8588 C C . CYS C 1 78 ? -19.552 1.389 -4.616 1.00 19.19 72 CYS C C 1
ATOM 8589 O O . CYS C 1 78 ? -20.375 2.302 -4.431 1.00 20.37 72 CYS C O 1
ATOM 8592 N N . ALA C 1 79 ? -19.898 0.113 -4.742 1.00 20.20 73 ALA C N 1
ATOM 8593 C CA . ALA C 1 79 ? -21.278 -0.323 -4.541 1.00 20.69 73 ALA C CA 1
ATOM 8594 C C . ALA C 1 79 ? -21.731 0.108 -3.108 1.00 19.31 73 ALA C C 1
ATOM 8595 O O . ALA C 1 79 ? -20.969 -0.041 -2.138 1.00 20.19 73 ALA C O 1
ATOM 8597 N N . SER C 1 80 ? -22.930 0.641 -3.000 1.00 19.78 74 SER C N 1
ATOM 8598 C CA . SER C 1 80 ? -23.485 1.021 -1.713 1.00 20.53 74 SER C CA 1
ATOM 8599 C C . SER C 1 80 ? -23.734 -0.207 -0.890 1.00 20.84 74 SER C C 1
ATOM 8600 O O . SER C 1 80 ? -24.092 -1.270 -1.440 1.00 21.54 74 SER C O 1
ATOM 8603 N N . ASN C 1 81 ? -23.505 -0.116 0.436 1.00 19.93 75 ASN C N 1
ATOM 8604 C CA . ASN C 1 81 ? -23.815 -1.248 1.300 1.00 19.00 75 ASN C CA 1
ATOM 8605 C C . ASN C 1 81 ? -25.133 -1.066 2.070 1.00 19.97 75 ASN C C 1
ATOM 8606 O O . ASN C 1 81 ? -25.376 -1.737 3.069 1.00 19.95 75 ASN C O 1
ATOM 8611 N N . ILE C 1 82 ? -25.959 -0.160 1.559 1.00 19.89 76 ILE C N 1
ATOM 8612 C CA . ILE C 1 82 ? -27.267 0.146 2.171 1.00 21.39 76 ILE C CA 1
ATOM 8613 C C . ILE C 1 82 ? -28.102 -1.135 2.427 1.00 19.75 76 ILE C C 1
ATOM 8614 O O . ILE C 1 82 ? -28.781 -1.207 3.454 1.00 24.01 76 ILE C O 1
ATOM 8619 N N . ASN C 1 83 ? -28.022 -2.110 1.516 1.00 20.70 77 ASN C N 1
ATOM 8620 C CA . ASN C 1 83 ? -28.882 -3.340 1.538 1.00 22.55 77 ASN C CA 1
ATOM 8621 C C . ASN C 1 83 ? -28.201 -4.578 2.069 1.00 22.15 77 ASN C C 1
ATOM 8622 O O . ASN C 1 83 ? -28.833 -5.615 2.275 1.00 22.42 77 ASN C O 1
ATOM 8627 N N . ILE C 1 84 ? -26.900 -4.466 2.389 1.00 20.06 78 ILE C N 1
ATOM 8628 C CA . ILE C 1 84 ? -26.156 -5.617 2.885 1.00 20.32 78 ILE C CA 1
ATOM 8629 C C . ILE C 1 84 ? -26.653 -6.015 4.226 1.00 19.65 78 ILE C C 1
ATOM 8630 O O . ILE C 1 84 ? -26.939 -5.148 5.025 1.00 21.78 78 ILE C O 1
ATOM 8635 N N . ARG C 1 85 ? -26.734 -7.323 4.483 1.00 19.33 79 ARG C N 1
ATOM 8636 C CA . ARG C 1 85 ? -27.215 -7.794 5.795 1.00 20.55 79 ARG C CA 1
ATOM 8637 C C . ARG C 1 85 ? -26.166 -8.607 6.532 1.00 17.99 79 ARG C C 1
ATOM 8638 O O . ARG C 1 85 ? -26.332 -8.868 7.696 1.00 19.55 79 ARG C O 1
ATOM 8646 N N . GLU C 1 86 ? -25.201 -9.095 5.784 1.00 18.64 80 GLU C N 1
ATOM 8647 C CA . GLU C 1 86 ? -24.211 -10.096 6.287 1.00 19.86 80 GLU C CA 1
ATOM 8648 C C . GLU C 1 86 ? -23.125 -10.380 5.218 1.00 18.96 80 GLU C C 1
ATOM 8649 O O . GLU C 1 86 ? -23.323 -10.211 4.030 1.00 18.16 80 GLU C O 1
ATOM 8655 N N . TRP C 1 87 ? -21.969 -10.855 5.668 1.00 16.07 81 TRP C N 1
ATOM 8656 C CA . TRP C 1 87 ? -21.075 -11.551 4.732 1.00 15.54 81 TRP C CA 1
ATOM 8657 C C . TRP C 1 87 ? -20.265 -12.520 5.476 1.00 16.18 81 TRP C C 1
ATOM 8658 O O . TRP C 1 87 ? -19.967 -12.254 6.674 1.00 19.31 81 TRP C O 1
ATOM 8669 N N . SER C 1 88 ? -19.811 -13.580 4.808 1.00 15.64 82 SER C N 1
ATOM 8670 C CA . SER C 1 88 ? -18.999 -14.593 5.458 1.00 17.31 82 SER C CA 1
ATOM 8671 C C . SER C 1 88 ? -17.529 -14.246 5.367 1.00 16.70 82 SER C C 1
ATOM 8672 O O . SER C 1 88 ? -16.736 -14.653 6.237 1.00 18.43 82 SER C O 1
ATOM 8675 N N . TYR C 1 89 ? -17.142 -13.547 4.301 1.00 16.94 83 TYR C N 1
ATOM 8676 C CA . TYR C 1 89 ? -15.719 -13.143 4.144 1.00 18.03 83 TYR C CA 1
ATOM 8677 C C . TYR C 1 89 ? -15.717 -12.068 3.007 1.00 16.90 83 TYR C C 1
ATOM 8678 O O . TYR C 1 89 ? -16.740 -11.838 2.359 1.00 19.72 83 TYR C O 1
ATOM 8687 N N . LEU C 1 90 ? -14.556 -11.436 2.796 1.00 14.38 84 LEU C N 1
ATOM 8688 C CA . LEU C 1 90 ? -14.454 -10.433 1.736 1.00 14.80 84 LEU C CA 1
ATOM 8689 C C . LEU C 1 90 ? -13.434 -10.951 0.681 1.00 16.41 84 LEU C C 1
ATOM 8690 O O . LEU C 1 90 ? -12.471 -11.624 0.997 1.00 16.69 84 LEU C O 1
ATOM 8695 N N . ILE C 1 91 ? -13.621 -10.550 -0.554 1.00 15.06 85 ILE C N 1
ATOM 8696 C CA . ILE C 1 91 ? -12.567 -10.761 -1.587 1.00 15.39 85 ILE C CA 1
ATOM 8697 C C . ILE C 1 91 ? -12.167 -9.395 -2.108 1.00 15.96 85 ILE C C 1
ATOM 8698 O O . ILE C 1 91 ? -13.039 -8.584 -2.554 1.00 15.08 85 ILE C O 1
ATOM 8703 N N . GLU C 1 92 ? -10.872 -9.115 -2.042 1.00 16.19 86 GLU C N 1
ATOM 8704 C CA . GLU C 1 92 ? -10.344 -7.766 -2.328 1.00 16.75 86 GLU C CA 1
ATOM 8705 C C . GLU C 1 92 ? -9.171 -7.805 -3.292 1.00 18.62 86 GLU C C 1
ATOM 8706 O O . GLU C 1 92 ? -8.263 -8.640 -3.159 1.00 17.13 86 GLU C O 1
ATOM 8712 N N . ASP C 1 93 ? -9.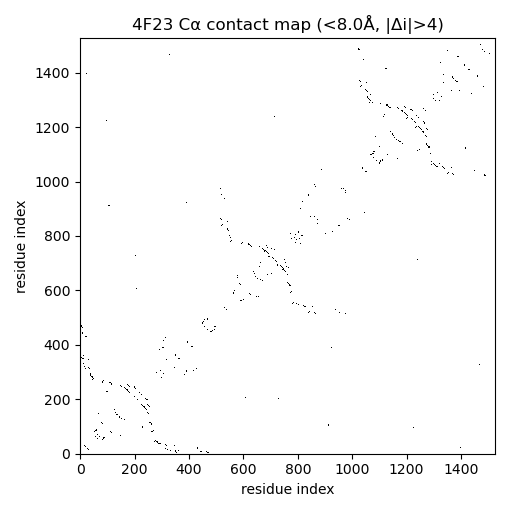216 -6.923 -4.268 1.00 17.74 87 ASP C N 1
ATOM 8713 C CA . ASP C 1 93 ? -8.090 -6.665 -5.131 1.00 20.27 87 ASP C CA 1
ATOM 8714 C C . ASP C 1 93 ? -7.082 -5.774 -4.419 1.00 20.68 87 ASP C C 1
ATOM 8715 O O . ASP C 1 93 ? -7.385 -4.637 -4.075 1.00 18.26 87 ASP C O 1
ATOM 8720 N N . PRO C 1 94 ? -5.841 -6.272 -4.257 1.00 23.54 88 PRO C N 1
ATOM 8721 C CA . PRO C 1 94 ? -4.867 -5.458 -3.551 1.00 26.42 88 PRO C CA 1
ATOM 8722 C C . PRO C 1 94 ? -4.435 -4.226 -4.318 1.00 27.98 88 PRO C C 1
ATOM 8723 O O . PRO C 1 94 ? -3.789 -3.353 -3.725 1.00 30.98 88 PRO C O 1
ATOM 8727 N N . ASN C 1 95 ? -4.788 -4.174 -5.621 1.00 26.69 89 ASN C N 1
ATOM 8728 C CA . ASN C 1 95 ? -4.508 -3.020 -6.502 1.00 25.63 89 ASN C CA 1
ATOM 8729 C C . ASN C 1 95 ? -5.778 -2.417 -6.964 1.00 24.68 89 ASN C C 1
ATOM 8730 O O . ASN C 1 95 ? -5.816 -1.845 -8.088 1.00 25.73 89 ASN C O 1
ATOM 8735 N N . ALA C 1 96 ? -6.829 -2.556 -6.143 1.00 22.16 90 ALA C N 1
ATOM 8736 C CA . ALA C 1 96 ? -8.113 -1.961 -6.463 1.00 21.80 90 ALA C CA 1
ATOM 8737 C C . ALA C 1 96 ? -7.859 -0.469 -6.734 1.00 21.58 90 ALA C C 1
ATOM 8738 O O . ALA C 1 96 ? -7.224 0.230 -5.876 1.00 22.56 90 ALA C O 1
ATOM 8740 N N . PRO C 1 97 ? -8.391 0.056 -7.858 1.00 22.62 91 PRO C N 1
ATOM 8741 C CA . PRO C 1 97 ? -8.209 1.458 -8.196 1.00 23.75 91 PRO C CA 1
ATOM 8742 C C . PRO C 1 97 ? -8.975 2.439 -7.267 1.00 22.11 91 PRO C C 1
ATOM 8743 O O . PRO C 1 97 ? -8.481 3.555 -7.090 1.00 24.69 91 PRO C O 1
ATOM 8747 N N . HIS C 1 98 ? -10.181 2.076 -6.766 1.00 20.45 92 HIS C N 1
ATOM 8748 C CA . HIS C 1 98 ? -10.996 3.046 -6.031 1.00 17.81 92 HIS C CA 1
ATOM 8749 C C . HIS C 1 98 ? -10.733 2.809 -4.553 1.00 19.88 92 HIS C C 1
ATOM 8750 O O . HIS C 1 98 ? -11.206 1.797 -4.003 1.00 20.20 92 HIS C O 1
ATOM 8757 N N . LYS C 1 99 ? -9.977 3.691 -3.949 1.00 17.52 93 LYS C N 1
ATOM 8758 C CA . LYS C 1 99 ? -9.679 3.531 -2.524 1.00 18.15 93 LYS C CA 1
ATOM 8759 C C . LYS C 1 99 ? -10.396 4.692 -1.773 1.00 16.42 93 LYS C C 1
ATOM 8760 O O . LYS C 1 99 ? -11.616 4.790 -1.793 1.00 17.02 93 LYS C O 1
ATOM 8766 N N . LEU C 1 100 ? -9.628 5.601 -1.156 1.00 16.61 94 LEU C N 1
ATOM 8767 C CA . LEU C 1 100 ? -10.222 6.871 -0.753 1.00 18.08 94 LEU C CA 1
ATOM 8768 C C . LEU C 1 100 ? -10.269 7.803 -1.987 1.00 19.81 94 LEU C C 1
ATOM 8769 O O . LEU C 1 100 ? -9.253 8.046 -2.644 1.00 23.57 94 LEU C O 1
ATOM 8774 N N . CYS C 1 101 ? -11.448 8.215 -2.369 1.00 18.42 95 CYS C N 1
ATOM 8775 C CA . CYS C 1 101 ? -11.575 9.146 -3.517 1.00 17.96 95 CYS C CA 1
ATOM 8776 C C . CYS C 1 101 ? -10.913 10.535 -3.355 1.00 15.31 95 CYS C C 1
ATOM 8777 O O . CYS C 1 101 ? -10.270 11.040 -4.310 1.00 17.30 95 CYS C O 1
ATOM 8780 N N . PHE C 1 102 ? -10.894 11.063 -2.129 1.00 13.50 96 PHE C N 1
ATOM 8781 C CA . PHE C 1 102 ? -10.184 12.251 -1.869 1.00 11.85 96 PHE C CA 1
ATOM 8782 C C . PHE C 1 102 ? -8.916 11.803 -1.037 1.00 12.63 96 PHE C C 1
ATOM 8783 O O . PHE C 1 102 ? -9.072 10.962 -0.151 1.00 10.56 96 PHE C O 1
ATOM 8791 N N . PRO C 1 103 ? -7.751 12.325 -1.375 1.00 11.93 97 PRO C N 1
ATOM 8792 C CA . PRO C 1 103 ? -6.509 11.943 -0.676 1.00 11.14 97 PRO C CA 1
ATOM 8793 C C . PRO C 1 103 ? -6.661 11.927 0.835 1.00 11.45 97 PRO C C 1
ATOM 8794 O O . PRO C 1 103 ? -7.071 12.906 1.411 1.00 9.95 97 PRO C O 1
ATOM 8798 N N . GLY C 1 104 ? -6.244 10.804 1.401 1.00 13.29 98 GLY C N 1
ATOM 8799 C CA . GLY C 1 104 ? -6.398 10.624 2.869 1.00 11.91 98 GLY C CA 1
ATOM 8800 C C . GLY C 1 104 ? -5.946 9.277 3.361 1.00 11.69 98 GLY C C 1
ATOM 8801 O O . GLY C 1 104 ? -5.352 8.491 2.589 1.00 11.45 98 GLY C O 1
ATOM 8802 N N . GLU C 1 105 ? -6.184 9.007 4.645 1.00 11.80 99 GLU C N 1
ATOM 8803 C CA . GLU C 1 105 ? -5.828 7.778 5.262 1.00 10.03 99 GLU C CA 1
ATOM 8804 C C . GLU C 1 105 ? -6.882 7.381 6.284 1.00 9.24 99 GLU C C 1
ATOM 8805 O O . GLU C 1 105 ? -7.616 8.224 6.725 1.00 12.71 99 GLU C O 1
ATOM 8811 N N . VAL C 1 106 ? -7.035 6.118 6.534 1.00 9.13 100 VAL C N 1
ATOM 8812 C CA . VAL C 1 106 ? -7.967 5.689 7.608 1.00 10.31 100 VAL C CA 1
ATOM 8813 C C . VAL C 1 106 ? -7.051 5.251 8.819 1.00 11.83 100 VAL C C 1
ATOM 8814 O O . VAL C 1 106 ? -6.259 4.323 8.686 1.00 15.35 100 VAL C O 1
ATOM 8818 N N . ASP C 1 107 ? -7.285 5.864 9.969 1.00 11.94 101 ASP C N 1
ATOM 8819 C CA . ASP C 1 107 ? -6.546 5.549 11.176 1.00 13.20 101 ASP C CA 1
ATOM 8820 C C . ASP C 1 107 ? -6.882 4.081 11.581 1.00 12.82 101 ASP C C 1
ATOM 8821 O O . ASP C 1 107 ? -8.007 3.630 11.469 1.00 14.28 101 ASP C O 1
ATOM 8826 N N . ASN C 1 108 ? -5.863 3.385 12.150 1.00 11.01 102 ASN C N 1
ATOM 8827 C CA . ASN C 1 108 ? -6.034 2.050 12.691 1.00 10.79 102 ASN C CA 1
ATOM 8828 C C . ASN C 1 108 ? -6.814 1.137 11.794 1.00 14.79 102 ASN C C 1
ATOM 8829 O O . ASN C 1 108 ? -7.741 0.439 12.239 1.00 14.26 102 ASN C O 1
ATOM 8834 N N . ASN C 1 109 ? -6.425 1.127 10.494 1.00 14.03 103 ASN C N 1
ATOM 8835 C CA . ASN C 1 109 ? -7.262 0.477 9.513 1.00 13.77 103 ASN C CA 1
ATOM 8836 C C . ASN C 1 109 ? -7.035 -1.034 9.471 1.00 13.22 103 ASN C C 1
ATOM 8837 O O . ASN C 1 109 ? -7.870 -1.786 9.002 1.00 12.27 103 ASN C O 1
ATOM 8842 N N . GLY C 1 110 ? -5.899 -1.513 10.082 1.00 10.78 104 GLY C N 1
ATOM 8843 C CA . GLY C 1 110 ? -5.718 -2.955 10.093 1.00 12.10 104 GLY C CA 1
ATOM 8844 C C . GLY C 1 110 ? -6.708 -3.593 11.084 1.00 12.12 104 GLY C C 1
ATOM 8845 O O . GLY C 1 110 ? -7.316 -4.625 10.795 1.00 13.53 104 GLY C O 1
ATOM 8846 N N . GLU C 1 111 ? -6.888 -2.939 12.250 1.00 11.96 105 GLU C N 1
ATOM 8847 C CA . GLU C 1 111 ? -7.859 -3.372 13.241 1.00 14.27 105 GLU C CA 1
ATOM 8848 C C . GLU C 1 111 ? -9.289 -3.383 12.639 1.00 14.12 105 GLU C C 1
ATOM 8849 O O . GLU C 1 111 ? -10.058 -4.327 12.861 1.00 13.41 105 GLU C O 1
ATOM 8855 N N . LEU C 1 112 ? -9.539 -2.393 11.820 1.00 14.41 106 LEU C N 1
ATOM 8856 C CA . LEU C 1 112 ? -10.873 -2.211 11.188 1.00 12.11 106 LEU C CA 1
ATOM 8857 C C . LEU C 1 112 ? -11.127 -3.295 10.221 1.00 12.00 106 LEU C C 1
ATOM 8858 O O . LEU C 1 112 ? -12.209 -3.946 10.240 1.00 12.99 106 LEU C O 1
ATOM 8863 N N . ARG C 1 113 ? -10.192 -3.554 9.328 1.00 10.82 107 ARG C N 1
ATOM 8864 C CA . ARG C 1 113 ? -10.214 -4.723 8.440 1.00 11.37 107 ARG C CA 1
ATOM 8865 C C . ARG C 1 113 ? -10.488 -6.064 9.176 1.00 13.06 107 ARG C C 1
ATOM 8866 O O . ARG C 1 113 ? -11.217 -6.888 8.720 1.00 11.01 107 ARG C O 1
ATOM 8874 N N . HIS C 1 114 ? -9.773 -6.297 10.310 1.00 10.38 108 HIS C N 1
ATOM 8875 C CA . HIS C 1 114 ? -9.925 -7.487 11.022 1.00 14.27 108 HIS C CA 1
ATOM 8876 C C . HIS C 1 114 ? -11.329 -7.687 11.565 1.00 13.23 108 HIS C C 1
ATOM 8877 O O . HIS C 1 114 ? -11.960 -8.779 11.392 1.00 17.58 108 HIS C O 1
ATOM 8884 N N . LEU C 1 115 ? -11.920 -6.622 12.147 1.00 12.55 109 LEU C N 1
ATOM 8885 C CA . LEU C 1 115 ? -13.254 -6.693 12.704 1.00 14.20 109 LEU C CA 1
ATOM 8886 C C . LEU C 1 115 ? -14.346 -6.835 11.649 1.00 13.50 109 LEU C C 1
ATOM 8887 O O . LEU C 1 115 ? -15.375 -7.434 11.893 1.00 14.57 109 LEU C O 1
ATOM 8892 N N . PHE C 1 116 ? -14.058 -6.297 10.478 1.00 13.74 110 PHE C N 1
ATOM 8893 C CA . PHE C 1 116 ? -15.039 -6.431 9.327 1.00 12.60 110 PHE C CA 1
ATOM 8894 C C . PHE C 1 116 ? -14.735 -7.539 8.347 1.00 14.89 110 PHE C C 1
ATOM 8895 O O . PHE C 1 116 ? -15.343 -7.625 7.257 1.00 12.41 110 PHE C O 1
ATOM 8903 N N . SER C 1 117 ? -13.815 -8.429 8.674 1.00 13.56 111 SER C N 1
ATOM 8904 C CA . SER C 1 117 ? -13.424 -9.512 7.786 1.00 15.62 111 SER C CA 1
ATOM 8905 C C . SER C 1 117 ? -14.599 -10.427 7.467 1.00 14.93 111 SER C C 1
ATOM 8906 O O . SER C 1 117 ? -14.664 -10.981 6.417 1.00 16.81 111 SER C O 1
ATOM 8909 N N . GLY C 1 118 ? -15.507 -10.625 8.433 1.00 13.79 112 GLY C N 1
ATOM 8910 C CA . GLY C 1 118 ? -16.786 -11.308 8.229 1.00 14.76 112 GLY C CA 1
ATOM 8911 C C . GLY C 1 118 ? -17.743 -10.807 9.308 1.00 14.90 112 GLY C C 1
ATOM 8912 O O . GLY C 1 118 ? -17.338 -10.606 10.438 1.00 14.69 112 GLY C O 1
ATOM 8913 N N . VAL C 1 119 ? -19.008 -10.600 8.999 1.00 14.59 113 VAL C N 1
ATOM 8914 C CA . VAL C 1 119 ? -19.923 -9.980 9.896 1.00 16.82 113 VAL C CA 1
ATOM 8915 C C . VAL C 1 119 ? -21.307 -10.669 9.746 1.00 20.02 113 VAL C C 1
ATOM 8916 O O . VAL C 1 119 ? -21.942 -10.610 8.690 1.00 21.96 113 VAL C O 1
ATOM 8920 N N . ASN C 1 120 ? -21.726 -11.361 10.804 1.00 19.54 114 ASN C N 1
ATOM 8921 C CA . ASN C 1 120 ? -23.010 -12.133 10.659 1.00 23.51 114 ASN C CA 1
ATOM 8922 C C . ASN C 1 120 ? -24.301 -11.371 10.675 1.00 23.87 114 ASN C C 1
ATOM 8923 O O . ASN C 1 120 ? -25.300 -11.803 9.995 1.00 24.46 114 ASN C O 1
ATOM 8928 N N . SER C 1 121 ? -24.323 -10.258 11.391 1.00 22.15 115 SER C N 1
ATOM 8929 C CA . SER C 1 121 ? -25.450 -9.350 11.388 1.00 22.43 115 SER C CA 1
ATOM 8930 C C . SER C 1 121 ? -24.938 -7.912 11.208 1.00 20.50 115 SER C C 1
ATOM 8931 O O . SER C 1 121 ? -24.194 -7.384 12.017 1.00 20.76 115 SER C O 1
ATOM 8934 N N . PHE C 1 122 ? -25.320 -7.318 10.088 1.00 19.19 116 PHE C N 1
ATOM 8935 C CA . PHE C 1 122 ? -24.884 -6.019 9.693 1.00 17.96 116 PHE C CA 1
ATOM 8936 C C . PHE C 1 122 ? -26.084 -5.242 9.205 1.00 19.90 116 PHE C C 1
ATOM 8937 O O . PHE C 1 122 ? -26.938 -5.766 8.391 1.00 19.24 116 PHE C O 1
ATOM 8945 N N . SER C 1 123 ? -26.155 -3.976 9.609 1.00 18.84 117 SER C N 1
ATOM 8946 C CA . SER C 1 123 ? -27.096 -3.074 8.940 1.00 18.92 117 SER C CA 1
ATOM 8947 C C . SER C 1 123 ? -26.597 -1.611 9.002 1.00 17.71 117 SER C C 1
ATOM 8948 O O . SER C 1 123 ? -26.004 -1.167 10.005 1.00 19.09 117 SER C O 1
ATOM 8951 N N . ARG C 1 124 ? -26.768 -0.880 7.933 1.00 16.57 118 ARG C N 1
ATOM 8952 C CA . ARG C 1 124 ? -26.369 0.517 7.893 1.00 17.39 118 ARG C CA 1
ATOM 8953 C C . ARG C 1 124 ? -27.434 1.320 8.563 1.00 17.92 118 ARG C C 1
ATOM 8954 O O . ARG C 1 124 ? -28.624 0.993 8.431 1.00 21.02 118 ARG C O 1
ATOM 8962 N N . THR C 1 125 ? -27.035 2.354 9.274 1.00 19.34 119 THR C N 1
ATOM 8963 C CA . THR C 1 125 ? -27.959 3.157 10.052 1.00 16.86 119 THR C CA 1
ATOM 8964 C C . THR C 1 125 ? -27.575 4.606 10.048 1.00 18.72 119 THR C C 1
ATOM 8965 O O . THR C 1 125 ? -26.374 4.945 10.074 1.00 15.99 119 THR C O 1
ATOM 8969 N N . GLU C 1 126 ? -28.586 5.490 9.994 1.00 18.07 120 GLU C N 1
ATOM 8970 C CA . GLU C 1 126 ? -28.308 6.929 10.048 1.00 19.40 120 GLU C CA 1
ATOM 8971 C C . GLU C 1 126 ? -28.061 7.365 11.497 1.00 19.75 120 GLU C C 1
ATOM 8972 O O . GLU C 1 126 ? -28.905 7.164 12.381 1.00 22.78 120 GLU C O 1
ATOM 8978 N N . LEU C 1 127 ? -26.892 7.887 11.766 1.00 18.48 121 LEU C N 1
ATOM 8979 C CA . LEU C 1 127 ? -26.533 8.202 13.127 1.00 18.18 121 LEU C CA 1
ATOM 8980 C C . LEU C 1 127 ? -27.122 9.567 13.550 1.00 19.83 121 LEU C C 1
ATOM 8981 O O . LEU C 1 127 ? -27.780 9.671 14.647 1.00 18.26 121 LEU C O 1
ATOM 8986 N N . ILE C 1 128 ? -26.810 10.613 12.781 1.00 19.09 122 ILE C N 1
ATOM 8987 C CA . ILE C 1 128 ? -27.130 12.038 13.079 1.00 18.38 122 ILE C CA 1
ATOM 8988 C C . ILE C 1 128 ? -27.682 12.615 11.762 1.00 19.96 122 ILE C C 1
ATOM 8989 O O . ILE C 1 128 ? -27.028 12.513 10.754 1.00 19.15 122 ILE C O 1
ATOM 8994 N N . PRO C 1 129 ? -28.930 13.153 11.754 1.00 21.44 123 PRO C N 1
ATOM 8995 C CA . PRO C 1 129 ? -29.419 13.690 10.473 1.00 22.74 123 PRO C CA 1
ATOM 8996 C C . PRO C 1 129 ? -28.565 14.910 10.077 1.00 21.87 123 PRO C C 1
ATOM 8997 O O . PRO C 1 129 ? -28.165 15.680 10.924 1.00 20.46 123 PRO C O 1
ATOM 9001 N N . PRO C 1 130 ? -28.329 15.104 8.788 1.00 23.36 124 PRO C N 1
ATOM 9002 C CA . PRO C 1 130 ? -27.523 16.267 8.345 1.00 24.33 124 PRO C CA 1
ATOM 9003 C C . PRO C 1 130 ? -27.941 17.635 8.933 1.00 24.93 124 PRO C C 1
ATOM 9004 O O . PRO C 1 130 ? -27.102 18.540 9.102 1.00 24.55 124 PRO C O 1
ATOM 9008 N N . SER C 1 131 ? -29.244 17.770 9.267 1.00 26.11 125 SER C N 1
ATOM 9009 C CA . SER C 1 131 ? -29.815 19.011 9.800 1.00 25.94 125 SER C CA 1
ATOM 9010 C C . SER C 1 131 ? -29.279 19.441 11.149 1.00 24.44 125 SER C C 1
ATOM 9011 O O . SER C 1 131 ? -29.162 20.622 11.456 1.00 26.03 125 SER C O 1
ATOM 9014 N N . LYS C 1 132 ? -28.927 18.461 11.971 1.00 24.00 126 LYS C N 1
ATOM 9015 C CA . LYS C 1 132 ? -28.382 18.742 13.263 1.00 24.19 126 LYS C CA 1
ATOM 9016 C C . LYS C 1 132 ? -27.224 19.740 13.340 1.00 24.18 126 LYS C C 1
ATOM 9017 O O . LYS C 1 132 ? -27.071 20.510 14.314 1.00 25.73 126 LYS C O 1
ATOM 9023 N N . TRP C 1 133 ? -26.350 19.720 12.349 1.00 21.01 127 TRP C N 1
ATOM 9024 C CA . TRP C 1 133 ? -25.150 20.506 12.449 1.00 19.42 127 TRP C CA 1
ATOM 9025 C C . TRP C 1 133 ? -25.370 22.007 12.286 1.00 19.38 127 TRP C C 1
ATOM 9026 O O . TRP C 1 133 ? -24.477 22.801 12.470 1.00 21.82 127 TRP C O 1
ATOM 9037 N N . GLY C 1 134 ? -26.553 22.389 11.880 1.00 19.55 128 GLY C N 1
ATOM 9038 C CA . GLY C 1 134 ? -26.893 23.804 11.891 1.00 20.79 128 GLY C CA 1
ATOM 9039 C C . GLY C 1 134 ? -26.607 24.540 10.587 1.00 21.21 128 GLY C C 1
ATOM 9040 O O . GLY C 1 134 ? -26.751 23.963 9.514 1.00 19.98 128 GLY C O 1
ATOM 9041 N N . ASP C 1 135 ? -26.292 25.830 10.708 1.00 19.53 129 ASP C N 1
ATOM 9042 C CA . ASP C 1 135 ? -26.086 26.728 9.575 1.00 19.17 129 ASP C CA 1
ATOM 9043 C C . ASP C 1 135 ? -24.719 26.599 8.868 1.00 19.36 129 ASP C C 1
ATOM 9044 O O . ASP C 1 135 ? -23.941 27.519 8.850 1.00 20.69 129 ASP C O 1
ATOM 9049 N N . ILE C 1 136 ? -24.489 25.434 8.309 1.00 18.61 130 ILE C N 1
ATOM 9050 C CA . ILE C 1 136 ? -23.302 25.176 7.454 1.00 16.60 130 ILE C CA 1
ATOM 9051 C C . ILE C 1 136 ? -23.765 24.650 6.142 1.00 16.55 130 ILE C C 1
ATOM 9052 O O . ILE C 1 136 ? -24.998 24.408 5.932 1.00 17.55 130 ILE C O 1
ATOM 9057 N N . LEU C 1 137 ? -22.848 24.525 5.184 1.00 15.37 131 LEU C N 1
ATOM 9058 C CA . LEU C 1 137 ? -23.195 23.857 3.956 1.00 17.12 131 LEU C CA 1
ATOM 9059 C C . LEU C 1 137 ? -22.363 22.578 3.800 1.00 15.82 131 LEU C C 1
ATOM 9060 O O . LEU C 1 137 ? -21.424 22.297 4.605 1.00 15.39 131 LEU C O 1
ATOM 9065 N N . GLU C 1 138 ? -22.695 21.785 2.802 1.00 15.90 132 GLU C N 1
ATOM 9066 C CA . GLU C 1 138 ? -21.971 20.534 2.565 1.00 18.24 132 GLU C CA 1
ATOM 9067 C C . GLU C 1 138 ? -20.957 20.679 1.418 1.00 17.75 132 GLU C C 1
ATOM 9068 O O . GLU C 1 138 ? -21.321 20.896 0.277 1.00 20.14 132 GLU C O 1
ATOM 9074 N N . GLY C 1 139 ? -19.681 20.490 1.731 1.00 12.88 133 GLY C N 1
ATOM 9075 C CA . GLY C 1 139 ? -18.631 20.412 0.702 1.00 14.36 133 GLY C CA 1
ATOM 9076 C C . GLY C 1 139 ? -18.712 19.201 -0.162 1.00 12.35 133 GLY C C 1
ATOM 9077 O O . GLY C 1 139 ? -18.959 18.081 0.287 1.00 14.10 133 GLY C O 1
ATOM 9078 N N . THR C 1 140 ? -18.547 19.420 -1.495 1.00 13.79 134 THR C N 1
ATOM 9079 C CA . THR C 1 140 ? -18.518 18.294 -2.400 1.00 13.62 134 THR C CA 1
ATOM 9080 C C . THR C 1 140 ? -17.334 18.516 -3.319 1.00 12.42 134 THR C C 1
ATOM 9081 O O . THR C 1 140 ? -16.747 19.620 -3.312 1.00 12.42 134 THR C O 1
ATOM 9085 N N . THR C 1 141 ? -16.976 17.459 -4.030 1.00 12.26 135 THR C N 1
ATOM 9086 C CA . THR C 1 141 ? -15.741 17.481 -4.813 1.00 12.44 135 THR C CA 1
ATOM 9087 C C . THR C 1 141 ? -15.764 16.591 -6.019 1.00 12.90 135 THR C C 1
ATOM 9088 O O . THR C 1 141 ? -16.419 15.532 -6.063 1.00 13.35 135 THR C O 1
ATOM 9092 N N . ALA C 1 142 ? -15.081 17.049 -7.063 1.00 13.95 136 ALA C N 1
ATOM 9093 C CA . ALA C 1 142 ? -14.977 16.244 -8.257 1.00 14.44 136 ALA C CA 1
ATOM 9094 C C . ALA C 1 142 ? -14.161 14.971 -8.026 1.00 13.98 136 ALA C C 1
ATOM 9095 O O . ALA C 1 142 ? -14.139 14.058 -8.833 1.00 14.40 136 ALA C O 1
ATOM 9097 N N . SER C 1 143 ? -13.362 14.903 -6.942 1.00 13.66 137 SER C N 1
ATOM 9098 C CA . SER C 1 143 ? -12.679 13.729 -6.667 1.00 13.24 137 SER C CA 1
ATOM 9099 C C . SER C 1 143 ? -13.608 12.591 -6.258 1.00 15.53 137 SER C C 1
ATOM 9100 O O . SER C 1 143 ? -13.230 11.422 -6.366 1.00 18.56 137 SER C O 1
ATOM 9103 N N . CYS C 1 144 ? -14.804 12.957 -5.768 1.00 13.50 138 CYS C N 1
ATOM 9104 C CA . CYS C 1 144 ? -15.738 11.995 -5.341 1.00 14.15 138 CYS C CA 1
ATOM 9105 C C . CYS C 1 144 ? -17.041 12.181 -6.139 1.00 15.15 138 CYS C C 1
ATOM 9106 O O . CYS C 1 144 ? -18.084 12.495 -5.541 1.00 15.69 138 CYS C O 1
ATOM 9109 N N . GLN C 1 145 ? -16.961 11.903 -7.420 1.00 13.95 139 GLN C N 1
ATOM 9110 C CA . GLN C 1 145 ? -18.220 12.125 -8.209 1.00 17.85 139 GLN C CA 1
ATOM 9111 C C . GLN C 1 145 ? -19.226 11.024 -7.966 1.00 17.97 139 GLN C C 1
ATOM 9112 O O . GLN C 1 145 ? -18.866 9.854 -7.851 1.00 15.77 139 GLN C O 1
ATOM 9118 N N . ASN C 1 146 ? -20.513 11.397 -8.033 1.00 19.76 140 ASN C N 1
ATOM 9119 C CA . ASN C 1 146 ? -21.580 10.428 -7.886 1.00 22.21 140 ASN C CA 1
ATOM 9120 C C . ASN C 1 146 ? -22.756 10.956 -8.665 1.00 20.56 140 ASN C C 1
ATOM 9121 O O . ASN C 1 146 ? -23.114 12.145 -8.553 1.00 20.01 140 ASN C O 1
ATOM 9126 N N . ARG C 1 147 ? -23.370 10.050 -9.405 1.00 23.42 141 ARG C N 1
ATOM 9127 C CA . ARG C 1 147 ? -24.608 10.422 -10.144 1.00 24.11 141 ARG C CA 1
ATOM 9128 C C . ARG C 1 147 ? -24.408 11.714 -10.945 1.00 22.31 141 ARG C C 1
ATOM 9129 O O . ARG C 1 147 ? -25.338 12.546 -11.052 1.00 21.11 141 ARG C O 1
ATOM 9137 N N . GLY C 1 148 ? -23.248 11.844 -11.596 1.00 20.00 142 GLY C N 1
ATOM 9138 C CA . GLY C 1 148 ? -23.059 12.994 -12.472 1.00 19.16 142 GLY C CA 1
ATOM 9139 C C . GLY C 1 148 ? -22.610 14.305 -11.814 1.00 21.24 142 GLY C C 1
ATOM 9140 O O . GLY C 1 148 ? -22.387 15.315 -12.499 1.00 20.61 142 GLY C O 1
ATOM 9141 N N . ALA C 1 149 ? -22.378 14.294 -10.470 1.00 19.08 143 ALA C N 1
ATOM 9142 C CA . ALA C 1 149 ? -22.098 15.564 -9.825 1.00 16.94 143 ALA C CA 1
ATOM 9143 C C . ALA C 1 149 ? -20.984 15.391 -8.762 1.00 15.42 143 ALA C C 1
ATOM 9144 O O . ALA C 1 149 ? -20.676 14.299 -8.406 1.00 14.69 143 ALA C O 1
ATOM 9146 N N . ASN C 1 150 ? -20.296 16.456 -8.504 1.00 13.87 144 ASN C N 1
ATOM 9147 C CA . ASN C 1 150 ? -19.323 16.460 -7.366 1.00 11.00 144 ASN C CA 1
ATOM 9148 C C . ASN C 1 150 ? -20.073 15.968 -6.176 1.00 12.16 144 ASN C C 1
ATOM 9149 O O . ASN C 1 150 ? -21.254 16.373 -5.914 1.00 12.10 144 ASN C O 1
ATOM 9154 N N . SER C 1 151 ? -19.413 15.139 -5.353 1.00 12.49 145 SER C N 1
ATOM 9155 C CA . SER C 1 151 ? -20.155 14.564 -4.228 1.00 11.69 145 SER C CA 1
ATOM 9156 C C . SER C 1 151 ? -19.125 14.298 -3.134 1.00 11.61 145 SER C C 1
ATOM 9157 O O . SER C 1 151 ? -18.134 15.000 -3.058 1.00 11.27 145 SER C O 1
ATOM 9160 N N . PHE C 1 152 ? -19.453 13.300 -2.327 1.00 13.27 146 PHE C N 1
ATOM 9161 C CA . PHE C 1 152 ? -18.476 12.998 -1.184 1.00 12.29 146 PHE C CA 1
ATOM 9162 C C . PHE C 1 152 ? -18.844 11.585 -0.695 1.00 13.96 146 PHE C C 1
ATOM 9163 O O . PHE C 1 152 ? -19.817 10.983 -1.129 1.00 13.03 146 PHE C O 1
ATOM 9171 N N . TYR C 1 153 ? -18.075 11.060 0.280 1.00 12.11 147 TYR C N 1
ATOM 9172 C CA . TYR C 1 153 ? -18.327 9.768 0.868 1.00 13.94 147 TYR C CA 1
ATOM 9173 C C . TYR C 1 153 ? -19.778 9.661 1.351 1.00 12.93 147 TYR C C 1
ATOM 9174 O O . TYR C 1 153 ? -20.308 10.612 1.937 1.00 14.39 147 TYR C O 1
ATOM 9183 N N . ARG C 1 154 ? -20.388 8.493 1.143 1.00 15.36 148 ARG C N 1
ATOM 9184 C CA . ARG C 1 154 ? -21.796 8.342 1.535 1.00 14.53 148 ARG C CA 1
ATOM 9185 C C . ARG C 1 154 ? -21.970 8.526 3.010 1.00 12.94 148 ARG C C 1
ATOM 9186 O O . ARG C 1 154 ? -22.987 8.991 3.470 1.00 14.90 148 ARG C O 1
ATOM 9194 N N . ASN C 1 155 ? -20.933 8.140 3.780 1.00 13.07 149 ASN C N 1
ATOM 9195 C CA . ASN C 1 155 ? -21.130 7.958 5.232 1.00 14.91 149 ASN C CA 1
ATOM 9196 C C . ASN C 1 155 ? -20.749 9.249 5.990 1.00 13.90 149 ASN C C 1
ATOM 9197 O O . ASN C 1 155 ? -20.977 9.342 7.217 1.00 15.96 149 ASN C O 1
ATOM 9202 N N . LEU C 1 156 ? -20.170 10.209 5.328 1.00 11.70 150 LEU C N 1
ATOM 9203 C CA . LEU C 1 156 ? -19.680 11.431 5.921 1.00 13.92 150 LEU C CA 1
ATOM 9204 C C . LEU C 1 156 ? -20.269 12.688 5.293 1.00 13.88 150 LEU C C 1
ATOM 9205 O O . LEU C 1 156 ? -20.731 12.661 4.117 1.00 15.12 150 LEU C O 1
ATOM 9210 N N . ILE C 1 157 ? -20.306 13.786 6.052 1.00 11.42 151 ILE C N 1
ATOM 9211 C CA . ILE C 1 157 ? -20.650 15.100 5.515 1.00 12.66 151 ILE C CA 1
ATOM 9212 C C . ILE C 1 157 ? -19.538 16.073 5.739 1.00 13.03 151 ILE C C 1
ATOM 9213 O O . ILE C 1 157 ? -19.061 16.281 6.947 1.00 12.35 151 ILE C O 1
ATOM 9218 N N . TRP C 1 158 ? -18.956 16.611 4.654 1.00 11.99 152 TRP C N 1
ATOM 9219 C CA . TRP C 1 158 ? -17.959 17.672 4.732 1.00 12.93 152 TRP C CA 1
ATOM 9220 C C . TRP C 1 158 ? -18.571 19.002 5.096 1.00 13.00 152 TRP C C 1
ATOM 9221 O O . TRP C 1 158 ? -19.149 19.726 4.278 1.00 13.36 152 TRP C O 1
ATOM 9232 N N . LEU C 1 159 ? -18.494 19.358 6.404 1.00 11.18 153 LEU C N 1
ATOM 9233 C CA . LEU C 1 159 ? -19.100 20.572 6.809 1.00 11.97 153 LEU C CA 1
ATOM 9234 C C . LEU C 1 159 ? -18.246 21.763 6.379 1.00 13.40 153 LEU C C 1
ATOM 9235 O O . LEU C 1 159 ? -17.061 21.824 6.674 1.00 12.94 153 LEU C O 1
ATOM 9240 N N . VAL C 1 160 ? -18.865 22.696 5.636 1.00 12.69 154 VAL C N 1
ATOM 9241 C CA . VAL C 1 160 ? -18.164 23.965 5.333 1.00 13.03 154 VAL C CA 1
ATOM 9242 C C . VAL C 1 160 ? -19.043 25.177 5.629 1.00 15.00 154 VAL C C 1
ATOM 9243 O O . VAL C 1 160 ? -20.215 25.038 6.022 1.00 14.33 154 VAL C O 1
ATOM 9247 N N . ASN C 1 161 ? -18.469 26.369 5.486 1.00 15.02 155 ASN C N 1
ATOM 9248 C CA . ASN C 1 161 ? -19.166 27.582 5.844 1.00 16.66 155 ASN C CA 1
ATOM 9249 C C . ASN C 1 161 ? -20.415 27.799 5.005 1.00 16.96 155 ASN C C 1
ATOM 9250 O O . ASN C 1 161 ? -20.525 27.229 3.919 1.00 16.98 155 ASN C O 1
ATOM 9255 N N . LYS C 1 162 ? -21.318 28.606 5.575 1.00 19.41 156 LYS C N 1
ATOM 9256 C CA . LYS C 1 162 ? -22.453 29.161 4.805 1.00 18.56 156 LYS C CA 1
ATOM 9257 C C . LYS C 1 162 ? -22.370 30.685 4.969 1.00 19.81 156 LYS C C 1
ATOM 9258 O O . LYS C 1 162 ? -22.239 31.194 6.104 1.00 19.01 156 LYS C O 1
ATOM 9264 N N . LEU C 1 163 ? -22.461 31.431 3.870 1.00 21.98 157 LEU C N 1
ATOM 9265 C CA . LEU C 1 163 ? -22.417 32.902 3.891 1.00 22.91 157 LEU C CA 1
ATOM 9266 C C . LEU C 1 163 ? -21.187 33.347 4.706 1.00 23.50 157 LEU C C 1
ATOM 9267 O O . LEU C 1 163 ? -21.303 34.304 5.485 1.00 26.21 157 LEU C O 1
ATOM 9272 N N . ASN C 1 164 ? -20.077 32.640 4.561 1.00 24.02 158 ASN C N 1
ATOM 9273 C CA . ASN C 1 164 ? -18.824 33.026 5.233 1.00 21.92 158 ASN C CA 1
ATOM 9274 C C . ASN C 1 164 ? -18.869 33.024 6.745 1.00 21.27 158 ASN C C 1
ATOM 9275 O O . ASN C 1 164 ? -18.083 33.751 7.383 1.00 21.68 158 ASN C O 1
ATOM 9280 N N . LYS C 1 165 ? -19.751 32.216 7.277 1.00 19.73 159 LYS C N 1
ATOM 9281 C CA . LYS C 1 165 ? -19.775 31.899 8.663 1.00 20.50 159 LYS C CA 1
ATOM 9282 C C . LYS C 1 165 ? -19.730 30.400 8.904 1.00 19.31 159 LYS C C 1
ATOM 9283 O O . LYS C 1 165 ? -20.379 29.620 8.208 1.00 19.16 159 LYS C O 1
ATOM 9289 N N . TYR C 1 166 ? -18.970 30.005 9.931 1.00 17.65 160 TYR C N 1
ATOM 9290 C CA . TYR C 1 166 ? -18.950 28.624 10.381 1.00 16.96 160 TYR C CA 1
ATOM 9291 C C . TYR C 1 166 ? -19.265 28.647 11.880 1.00 16.45 160 TYR C C 1
ATOM 9292 O O . TYR C 1 166 ? -18.394 28.854 12.699 1.00 15.52 160 TYR C O 1
ATOM 9301 N N . PRO C 1 167 ? -20.544 28.505 12.212 1.00 17.37 161 PRO C N 1
ATOM 9302 C CA . PRO C 1 167 ? -20.971 28.471 13.607 1.00 20.07 161 PRO C CA 1
ATOM 9303 C C . PRO C 1 167 ? -20.407 27.200 14.245 1.00 20.36 161 PRO C C 1
ATOM 9304 O O . PRO C 1 167 ? -20.165 26.215 13.544 1.00 21.77 161 PRO C O 1
ATOM 9308 N N . VAL C 1 168 ? -20.185 27.181 15.564 1.00 21.93 162 VAL C N 1
ATOM 9309 C CA . VAL C 1 168 ? -19.837 25.902 16.208 1.00 21.37 162 VAL C CA 1
ATOM 9310 C C . VAL C 1 168 ? -20.960 24.900 15.971 1.00 22.46 162 VAL C C 1
ATOM 9311 O O . VAL C 1 168 ? -22.094 25.131 16.316 1.00 23.56 162 VAL C O 1
ATOM 9315 N N . VAL C 1 169 ? -20.619 23.778 15.353 1.00 19.72 163 VAL C N 1
ATOM 9316 C CA . VAL C 1 169 ? -21.579 22.737 15.159 1.00 22.20 163 VAL C CA 1
ATOM 9317 C C . VAL C 1 169 ? -21.494 21.696 16.270 1.00 21.92 163 VAL C C 1
ATOM 9318 O O . VAL C 1 169 ? -20.415 21.470 16.856 1.00 20.12 163 VAL C O 1
ATOM 9322 N N . LYS C 1 170 ? -22.623 21.035 16.523 1.00 20.26 164 LYS C N 1
ATOM 9323 C CA . LYS C 1 170 ? -22.676 19.957 17.509 1.00 20.92 164 LYS C CA 1
ATOM 9324 C C . LYS C 1 170 ? -23.661 18.899 17.100 1.00 20.96 164 LYS C C 1
ATOM 9325 O O . LYS C 1 170 ? -24.702 19.166 16.450 1.00 21.37 164 LYS C O 1
ATOM 9331 N N . GLY C 1 171 ? -23.363 17.676 17.452 1.00 17.20 165 GLY C N 1
ATOM 9332 C CA . GLY C 1 171 ? -24.186 16.546 17.206 1.00 19.51 165 GLY C CA 1
ATOM 9333 C C . GLY C 1 171 ? -23.769 15.402 18.096 1.00 18.51 165 GLY C C 1
ATOM 9334 O O . GLY C 1 171 ? -22.607 15.362 18.560 1.00 19.41 165 GLY C O 1
ATOM 9335 N N . GLU C 1 172 ? -24.719 14.509 18.342 1.00 18.74 166 GLU C N 1
ATOM 9336 C CA . GLU C 1 172 ? -24.467 13.346 19.193 1.00 19.92 166 GLU C CA 1
ATOM 9337 C C . GLU C 1 172 ? -25.257 12.138 18.777 1.00 19.24 166 GLU C C 1
ATOM 9338 O O . GLU C 1 172 ? -26.381 12.231 18.111 1.00 17.95 166 GLU C O 1
ATOM 9344 N N . TYR C 1 173 ? -24.732 10.987 19.099 1.00 17.56 167 TYR C N 1
ATOM 9345 C CA . TYR C 1 173 ? -25.458 9.739 18.799 1.00 18.69 167 TYR C CA 1
ATOM 9346 C C . TYR C 1 173 ? -25.407 8.868 20.032 1.00 17.08 167 TYR C C 1
ATOM 9347 O O . TYR C 1 173 ? -24.294 8.689 20.681 1.00 17.71 167 TYR C O 1
ATOM 9356 N N . ASN C 1 174 ? -26.561 8.358 20.421 1.00 18.97 168 ASN C N 1
ATOM 9357 C CA . ASN C 1 174 ? -26.665 7.400 21.543 1.00 19.68 168 ASN C CA 1
ATOM 9358 C C . ASN C 1 174 ? -26.883 6.018 21.012 1.00 20.49 168 ASN C C 1
ATOM 9359 O O . ASN C 1 174 ? -27.828 5.807 20.170 1.00 20.19 168 ASN C O 1
ATOM 9364 N N . ASN C 1 175 ? -26.032 5.087 21.424 1.00 20.75 169 ASN C N 1
ATOM 9365 C CA . ASN C 1 175 ? -26.197 3.667 20.993 1.00 20.33 169 ASN C CA 1
ATOM 9366 C C . ASN C 1 175 ? -27.302 2.945 21.796 1.00 22.66 169 ASN C C 1
ATOM 9367 O O . ASN C 1 175 ? -27.045 2.431 22.812 1.00 24.48 169 ASN C O 1
ATOM 9372 N N . THR C 1 176 ? -28.508 2.941 21.245 1.00 23.38 170 THR C N 1
ATOM 9373 C CA . THR C 1 176 ? -29.641 2.272 21.873 1.00 27.02 170 THR C CA 1
ATOM 9374 C C . THR C 1 176 ? -30.121 1.096 21.041 1.00 27.91 170 THR C C 1
ATOM 9375 O O . THR C 1 176 ? -31.276 0.629 21.170 1.00 27.17 170 THR C O 1
ATOM 9379 N N . THR C 1 177 ? -29.236 0.572 20.195 1.00 27.48 171 THR C N 1
ATOM 9380 C CA . THR C 1 177 ? -29.544 -0.555 19.356 1.00 26.54 171 THR C CA 1
ATOM 9381 C C . THR C 1 177 ? -29.460 -1.888 20.057 1.00 26.15 171 THR C C 1
ATOM 9382 O O . THR C 1 177 ? -29.927 -2.895 19.536 1.00 26.25 171 THR C O 1
ATOM 9386 N N . GLY C 1 178 ? -28.805 -1.938 21.221 1.00 26.29 172 GLY C N 1
ATOM 9387 C CA . GLY C 1 178 ? -28.577 -3.189 21.869 1.00 27.69 172 GLY C CA 1
ATOM 9388 C C . GLY C 1 178 ? -27.428 -3.964 21.263 1.00 26.78 172 GLY C C 1
ATOM 9389 O O . GLY C 1 178 ? -27.001 -5.006 21.782 1.00 28.24 172 GLY C O 1
ATOM 9390 N N . ARG C 1 179 ? -26.896 -3.470 20.129 1.00 26.06 173 ARG C N 1
ATOM 9391 C CA . ARG C 1 179 ? -25.742 -4.074 19.500 1.00 23.25 173 ARG C CA 1
ATOM 9392 C C . ARG C 1 179 ? -24.589 -3.082 19.410 1.00 22.26 173 ARG C C 1
ATOM 9393 O O . ARG C 1 179 ? -24.725 -1.934 19.838 1.00 22.03 173 ARG C O 1
ATOM 9401 N N . ASP C 1 180 ? -23.475 -3.543 18.833 1.00 21.58 174 ASP C N 1
ATOM 9402 C CA . ASP C 1 180 ? -22.314 -2.647 18.561 1.00 20.39 174 ASP C CA 1
ATOM 9403 C C . ASP C 1 180 ? -22.517 -1.778 17.329 1.00 19.33 174 ASP C C 1
ATOM 9404 O O . ASP C 1 180 ? -23.113 -2.198 16.348 1.00 18.53 174 ASP C O 1
ATOM 9409 N N . VAL C 1 181 ? -22.080 -0.524 17.430 1.00 17.60 175 VAL C N 1
ATOM 9410 C CA . VAL C 1 181 ? -22.318 0.408 16.255 1.00 18.12 175 VAL C CA 1
ATOM 9411 C C . VAL C 1 181 ? -21.023 1.043 15.828 1.00 15.50 175 VAL C C 1
ATOM 9412 O O . VAL C 1 181 ? -20.385 1.698 16.631 1.00 16.84 175 VAL C O 1
ATOM 9416 N N . LEU C 1 182 ? -20.577 0.771 14.590 1.00 13.14 176 LEU C N 1
ATOM 9417 C CA . LEU C 1 182 ? -19.368 1.431 14.028 1.00 13.66 176 LEU C CA 1
ATOM 9418 C C . LEU C 1 182 ? -19.650 2.886 13.579 1.00 14.76 176 LEU C C 1
ATOM 9419 O O . LEU C 1 182 ? -20.520 3.154 12.718 1.00 16.47 176 LEU C O 1
ATOM 9424 N N . VAL C 1 183 ? -18.925 3.797 14.204 1.00 12.13 177 VAL C N 1
ATOM 9425 C CA . VAL C 1 183 ? -19.061 5.249 13.912 1.00 13.55 177 VAL C CA 1
ATOM 9426 C C . VAL C 1 183 ? -17.804 5.744 13.185 1.00 14.80 177 VAL C C 1
ATOM 9427 O O . VAL C 1 183 ? -16.686 5.607 13.715 1.00 14.23 177 VAL C O 1
ATOM 9431 N N . LEU C 1 184 ? -18.015 6.371 12.022 1.00 14.95 178 LEU C N 1
ATOM 9432 C CA . LEU C 1 184 ? -16.846 6.947 11.242 1.00 14.03 178 LEU C CA 1
ATOM 9433 C C . LEU C 1 184 ? -16.953 8.480 11.214 1.00 13.05 178 LEU C C 1
ATOM 9434 O O . LEU C 1 184 ? -18.044 9.059 10.982 1.00 12.87 178 LEU C O 1
ATOM 9439 N N . TRP C 1 185 ? -15.799 9.142 11.408 1.00 11.13 179 TRP C N 1
ATOM 9440 C CA . TRP C 1 185 ? -15.720 10.570 11.210 1.00 9.26 179 TRP C CA 1
ATOM 9441 C C . TRP C 1 185 ? -14.368 10.912 10.566 1.00 10.19 179 TRP C C 1
ATOM 9442 O O . TRP C 1 185 ? -13.564 10.008 10.321 1.00 10.99 179 TRP C O 1
ATOM 9453 N N . GLY C 1 186 ? -14.131 12.171 10.322 1.00 11.36 180 GLY C N 1
ATOM 9454 C CA . GLY C 1 186 ? -12.850 12.575 9.739 1.00 10.66 180 GLY C CA 1
ATOM 9455 C C . GLY C 1 186 ? -12.505 14.002 10.018 1.00 12.60 180 GLY C C 1
ATOM 9456 O O . GLY C 1 186 ? -13.298 14.798 10.584 1.00 10.40 180 GLY C O 1
ATOM 9457 N N . ILE C 1 187 ? -11.283 14.393 9.590 1.00 11.40 181 ILE C N 1
ATOM 9458 C CA . ILE C 1 187 ? -10.853 15.755 9.631 1.00 9.35 181 ILE C CA 1
ATOM 9459 C C . ILE C 1 187 ? -10.224 16.119 8.289 1.00 8.13 181 ILE C C 1
ATOM 9460 O O . ILE C 1 187 ? -9.390 15.320 7.815 1.00 9.96 181 ILE C O 1
ATOM 9465 N N . HIS C 1 188 ? -10.640 17.215 7.690 1.00 10.87 182 HIS C N 1
ATOM 9466 C CA . HIS C 1 188 ? -9.935 17.722 6.516 1.00 8.38 182 HIS C CA 1
ATOM 9467 C C . HIS C 1 188 ? -8.826 18.672 6.898 1.00 9.80 182 HIS C C 1
ATOM 9468 O O . HIS C 1 188 ? -9.028 19.674 7.560 1.00 9.43 182 HIS C O 1
ATOM 9475 N N . HIS C 1 189 ? -7.636 18.408 6.344 1.00 11.40 183 HIS C N 1
ATOM 9476 C CA . HIS C 1 189 ? -6.498 19.227 6.567 1.00 10.23 183 HIS C CA 1
ATOM 9477 C C . HIS C 1 189 ? -6.127 20.067 5.316 1.00 9.62 183 HIS C C 1
ATOM 9478 O O . HIS C 1 189 ? -5.589 19.457 4.374 1.00 9.82 183 HIS C O 1
ATOM 9485 N N . PRO C 1 190 ? -6.382 21.343 5.320 1.00 10.19 184 PRO C N 1
ATOM 9486 C CA . PRO C 1 190 ? -6.124 22.215 4.117 1.00 10.29 184 PRO C CA 1
ATOM 9487 C C . PRO C 1 190 ? -4.681 22.231 3.705 1.00 9.43 184 PRO C C 1
ATOM 9488 O O . PRO C 1 190 ? -3.706 22.093 4.556 1.00 12.29 184 PRO C O 1
ATOM 9492 N N . ASP C 1 191 ? -4.469 22.460 2.437 1.00 8.84 185 ASP C N 1
ATOM 9493 C CA . ASP C 1 191 ? -3.064 22.624 1.955 1.00 11.29 185 ASP C CA 1
ATOM 9494 C C . ASP C 1 191 ? -2.412 23.984 2.322 1.00 11.79 185 ASP C C 1
ATOM 9495 O O . ASP C 1 191 ? -1.179 24.085 2.416 1.00 12.58 185 ASP C O 1
ATOM 9500 N N . THR C 1 192 ? -3.229 25.002 2.539 1.00 10.50 186 THR C N 1
ATOM 9501 C CA . THR C 1 192 ? -2.841 26.375 2.840 1.00 12.23 186 THR C CA 1
ATOM 9502 C C . THR C 1 192 ? -3.741 26.897 3.940 1.00 11.51 186 THR C C 1
ATOM 9503 O O . THR C 1 192 ? -4.882 26.412 4.112 1.00 12.84 186 THR C O 1
ATOM 9507 N N . GLU C 1 193 ? -3.275 27.898 4.624 1.00 12.57 187 GLU C N 1
ATOM 9508 C CA . GLU C 1 193 ? -4.091 28.746 5.494 1.00 12.04 187 GLU C CA 1
ATOM 9509 C C . GLU C 1 193 ? -5.198 29.392 4.741 1.00 13.68 187 GLU C C 1
ATOM 9510 O O . GLU C 1 193 ? -6.315 29.524 5.243 1.00 13.28 187 GLU C O 1
ATOM 9516 N N . ALA C 1 194 ? -4.885 29.827 3.505 1.00 13.14 188 ALA C N 1
ATOM 9517 C CA . ALA C 1 194 ? -5.953 30.504 2.688 1.00 11.56 188 ALA C CA 1
ATOM 9518 C C . ALA C 1 194 ? -7.144 29.584 2.523 1.00 12.13 188 ALA C C 1
ATOM 9519 O O . ALA C 1 194 ? -8.279 30.059 2.702 1.00 14.92 188 ALA C O 1
ATOM 9521 N N . THR C 1 195 ? -6.922 28.301 2.168 1.00 11.91 189 THR C N 1
ATOM 9522 C CA . THR C 1 195 ? -8.019 27.323 2.072 1.00 12.10 189 THR C CA 1
ATOM 9523 C C . THR C 1 195 ? -8.751 27.074 3.430 1.00 10.96 189 THR C C 1
ATOM 9524 O O . THR C 1 195 ? -9.909 27.064 3.506 1.00 10.62 189 THR C O 1
ATOM 9528 N N . ALA C 1 196 ? -7.954 26.951 4.523 1.00 10.78 190 ALA C N 1
ATOM 9529 C CA . ALA C 1 196 ? -8.611 26.797 5.803 1.00 8.90 190 ALA C CA 1
ATOM 9530 C C . ALA C 1 196 ? -9.478 27.961 6.152 1.00 11.15 190 ALA C C 1
ATOM 9531 O O . ALA C 1 196 ? -10.631 27.753 6.707 1.00 11.91 190 ALA C O 1
ATOM 9533 N N . ASN C 1 197 ? -9.035 29.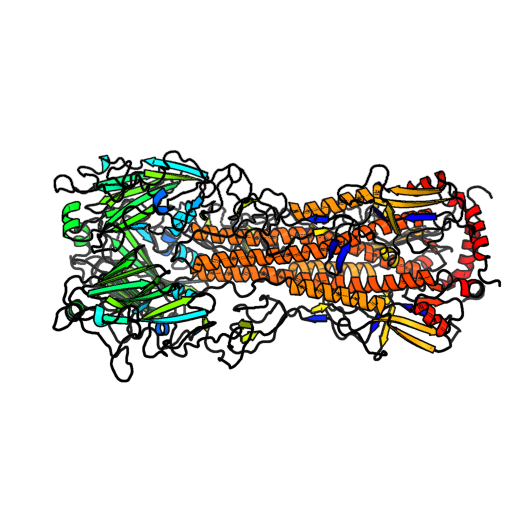174 5.892 1.00 11.85 191 ASN C N 1
ATOM 9534 C CA . ASN C 1 197 ? -9.796 30.434 6.258 1.00 11.69 191 ASN C CA 1
ATOM 9535 C C . ASN C 1 197 ? -11.035 30.489 5.323 1.00 12.03 191 ASN C C 1
ATOM 9536 O O . ASN C 1 197 ? -12.112 30.776 5.744 1.00 12.83 191 ASN C O 1
ATOM 9541 N N . LYS C 1 198 ? -10.840 30.128 4.064 1.00 11.77 192 LYS C N 1
ATOM 9542 C CA . LYS C 1 198 ? -11.978 30.108 3.138 1.00 11.06 192 LYS C CA 1
ATOM 9543 C C . LYS C 1 198 ? -13.095 29.097 3.499 1.00 12.67 192 LYS C C 1
ATOM 9544 O O . LYS C 1 198 ? -14.293 29.462 3.518 1.00 14.41 192 LYS C O 1
ATOM 9550 N N . LEU C 1 199 ? -12.726 27.850 3.822 1.00 10.14 193 LEU C N 1
ATOM 9551 C CA . LEU C 1 199 ? -13.694 26.788 4.142 1.00 10.39 193 LEU C CA 1
ATOM 9552 C C . LEU C 1 199 ? -14.303 26.986 5.513 1.00 10.00 193 LEU C C 1
ATOM 9553 O O . LEU C 1 199 ? -15.493 26.851 5.704 1.00 12.73 193 LEU C O 1
ATOM 9558 N N . TYR C 1 200 ? -13.391 27.244 6.479 1.00 10.28 194 TYR C N 1
ATOM 9559 C CA . TYR C 1 200 ? -13.860 27.145 7.883 1.00 12.58 194 TYR C CA 1
ATOM 9560 C C . TYR C 1 200 ? -13.965 28.485 8.637 1.00 13.72 194 TYR C C 1
ATOM 9561 O O . TYR C 1 200 ? -14.636 28.501 9.688 1.00 17.02 194 TYR C O 1
ATOM 9570 N N . VAL C 1 201 ? -13.359 29.551 8.150 1.00 13.94 195 VAL C N 1
ATOM 9571 C CA . VAL C 1 201 ? -13.560 30.996 8.611 1.00 15.09 195 VAL C CA 1
ATOM 9572 C C . VAL C 1 201 ? -12.829 31.295 9.939 1.00 16.23 195 VAL C C 1
ATOM 9573 O O . VAL C 1 201 ? -11.957 32.176 10.032 1.00 17.19 195 VAL C O 1
ATOM 9577 N N . ASN C 1 202 ? -13.154 30.488 10.935 1.00 16.38 196 ASN C N 1
ATOM 9578 C CA . ASN C 1 202 ? -12.615 30.671 12.287 1.00 17.41 196 ASN C CA 1
ATOM 9579 C C . ASN C 1 202 ? -11.154 30.462 12.433 1.00 19.24 196 ASN C C 1
ATOM 9580 O O . ASN C 1 202 ? -10.548 29.673 11.684 1.00 18.76 196 ASN C O 1
ATOM 9585 N N . LYS C 1 203 ? -10.547 31.184 13.379 1.00 21.21 197 LYS C N 1
ATOM 9586 C CA . LYS C 1 203 ? -9.077 31.002 13.561 1.00 24.26 197 LYS C CA 1
ATOM 9587 C C . LYS C 1 203 ? -8.821 29.760 14.426 1.00 25.32 197 LYS C C 1
ATOM 9588 O O . LYS C 1 203 ? -9.587 29.503 15.359 1.00 24.99 197 LYS C O 1
ATOM 9594 N N . ASN C 1 204 ? -7.774 28.988 14.098 1.00 25.16 198 ASN C N 1
ATOM 9595 C CA . ASN C 1 204 ? -7.370 27.776 14.856 1.00 24.59 198 ASN C CA 1
ATOM 9596 C C . ASN C 1 204 ? -8.581 26.866 15.068 1.00 21.78 198 ASN C C 1
ATOM 9597 O O . ASN C 1 204 ? -9.035 26.609 16.193 1.00 21.59 198 ASN C O 1
ATOM 9602 N N . PRO C 1 205 ? -9.232 26.467 13.980 1.00 18.84 199 PRO C N 1
ATOM 9603 C CA . PRO C 1 205 ? -10.423 25.593 14.096 1.00 20.75 199 PRO C CA 1
ATOM 9604 C C . PRO C 1 205 ? -10.062 24.272 14.853 1.00 16.08 199 PRO C C 1
ATOM 9605 O O . PRO C 1 205 ? -8.994 23.681 14.706 1.00 16.09 199 PRO C O 1
ATOM 9609 N N . TYR C 1 206 ? -11.053 23.769 15.571 1.00 16.62 200 TYR C N 1
ATOM 9610 C CA . TYR C 1 206 ? -10.859 22.543 16.368 1.00 17.83 200 TYR C CA 1
ATOM 9611 C C . TYR C 1 206 ? -12.049 21.648 16.219 1.00 14.53 200 TYR C C 1
ATOM 9612 O O . TYR C 1 206 ? -13.164 22.119 15.915 1.00 16.12 200 TYR C O 1
ATOM 9621 N N . THR C 1 207 ? -11.847 20.358 16.367 1.00 14.07 201 THR C N 1
ATOM 9622 C CA . THR C 1 207 ? -12.882 19.347 16.530 1.00 14.32 201 THR C CA 1
ATOM 9623 C C . THR C 1 207 ? -12.681 18.564 17.838 1.00 13.72 201 THR C C 1
ATOM 9624 O O . THR C 1 207 ? -11.575 18.133 18.136 1.00 17.08 201 THR C O 1
ATOM 9628 N N . LEU C 1 208 ? -13.793 18.441 18.604 1.00 13.47 202 LEU C N 1
ATOM 9629 C CA . LEU C 1 208 ? -13.770 17.623 19.821 1.00 15.47 202 LEU C CA 1
ATOM 9630 C C . LEU C 1 208 ? -14.732 16.473 19.714 1.00 14.67 202 LEU C C 1
ATOM 9631 O O . LEU C 1 208 ? -15.951 16.643 19.373 1.00 14.34 202 LEU C O 1
ATOM 9636 N N . VAL C 1 209 ? -14.207 15.268 19.866 1.00 13.20 203 VAL C N 1
ATOM 9637 C CA . VAL C 1 209 ? -15.006 14.037 19.773 1.00 13.47 203 VAL C CA 1
ATOM 9638 C C . VAL C 1 209 ? -14.854 13.224 21.068 1.00 14.81 203 VAL C C 1
ATOM 9639 O O . VAL C 1 209 ? -13.726 12.956 21.490 1.00 12.91 203 VAL C O 1
ATOM 9643 N N . SER C 1 210 ? -15.997 12.951 21.713 1.00 15.94 204 SER C N 1
ATOM 9644 C CA . SER C 1 210 ? -15.903 12.330 23.038 1.00 15.52 204 SER C CA 1
ATOM 9645 C C . SER C 1 210 ? -17.025 11.326 23.301 1.00 15.57 204 SER C C 1
ATOM 9646 O O . SER C 1 210 ? -18.169 11.463 22.803 1.00 15.20 204 SER C O 1
ATOM 9649 N N . THR C 1 211 ? -16.675 10.279 24.011 1.00 16.71 205 THR C N 1
ATOM 9650 C CA . THR C 1 211 ? -17.662 9.347 24.627 1.00 16.80 205 THR C CA 1
ATOM 9651 C C . THR C 1 211 ? -17.527 9.541 26.151 1.00 16.24 205 THR C C 1
ATOM 9652 O O . THR C 1 211 ? -16.759 10.370 26.579 1.00 14.81 205 THR C O 1
ATOM 9656 N N . LYS C 1 212 ? -18.307 8.769 26.947 1.00 17.62 206 LYS C N 1
ATOM 9657 C CA . LYS C 1 212 ? -18.096 8.846 28.394 1.00 18.36 206 LYS C CA 1
ATOM 9658 C C . LYS C 1 212 ? -16.782 8.196 28.827 1.00 17.68 206 LYS C C 1
ATOM 9659 O O . LYS C 1 212 ? -16.418 8.285 30.014 1.00 18.65 206 LYS C O 1
ATOM 9665 N N . GLU C 1 213 ? -16.040 7.600 27.873 1.00 14.35 207 GLU C N 1
ATOM 9666 C CA . GLU C 1 213 ? -14.788 6.875 28.186 1.00 17.49 207 GLU C CA 1
ATOM 9667 C C . GLU C 1 213 ? -13.529 7.461 27.630 1.00 15.95 207 GLU C C 1
ATOM 9668 O O . GLU C 1 213 ? -12.431 7.218 28.157 1.00 16.80 207 GLU C O 1
ATOM 9674 N N . TRP C 1 214 ? -13.624 8.325 26.621 1.00 15.91 208 TRP C N 1
ATOM 9675 C CA . TRP C 1 214 ? -12.392 8.932 26.055 1.00 12.58 208 TRP C CA 1
ATOM 9676 C C . TRP C 1 214 ? -12.816 10.227 25.344 1.00 12.75 208 TRP C C 1
ATOM 9677 O O . TRP C 1 214 ? -13.971 10.449 25.004 1.00 13.59 208 TRP C O 1
ATOM 9688 N N . SER C 1 215 ? -11.822 11.070 25.066 1.00 13.23 209 SER C N 1
ATOM 9689 C CA . SER C 1 215 ? -12.024 12.342 24.451 1.00 11.98 209 SER C CA 1
ATOM 9690 C C . SER C 1 215 ? -10.840 12.672 23.548 1.00 13.07 209 SER C C 1
ATOM 9691 O O . SER C 1 215 ? -9.693 12.580 23.969 1.00 11.72 209 SER C O 1
ATOM 9694 N N . ARG C 1 216 ? -11.116 13.095 22.330 1.00 10.90 210 ARG C N 1
ATOM 9695 C CA . ARG C 1 216 ? -9.994 13.447 21.431 1.00 12.42 210 ARG C CA 1
ATOM 9696 C C . ARG C 1 216 ? -10.278 14.826 20.810 1.00 12.66 210 ARG C C 1
ATOM 9697 O O . ARG C 1 216 ? -11.413 15.120 20.382 1.00 15.13 210 ARG C O 1
ATOM 9705 N N . ARG C 1 217 ? -9.233 15.629 20.712 1.00 12.57 211 ARG C N 1
ATOM 9706 C CA . ARG C 1 217 ? -9.318 16.899 20.115 1.00 13.03 211 ARG C CA 1
ATOM 9707 C C . ARG C 1 217 ? -8.400 16.984 18.897 1.00 14.18 211 ARG C C 1
ATOM 9708 O O . ARG C 1 217 ? -7.259 16.515 18.918 1.00 14.32 211 ARG C O 1
ATOM 9716 N N . TYR C 1 218 ? -8.964 17.492 17.761 1.00 13.01 212 TYR C N 1
ATOM 9717 C CA . TYR C 1 218 ? -8.177 17.587 16.533 1.00 15.49 212 TYR C CA 1
ATOM 9718 C C . TYR C 1 218 ? -8.045 18.998 16.006 1.00 15.14 212 TYR C C 1
ATOM 9719 O O . TYR C 1 218 ? -9.075 19.694 15.733 1.00 16.98 212 TYR C O 1
ATOM 9728 N N . GLU C 1 219 ? -6.817 19.420 15.724 1.00 12.92 213 GLU C N 1
ATOM 9729 C CA . GLU C 1 219 ? -6.595 20.711 15.045 1.00 14.63 213 GLU C CA 1
ATOM 9730 C C . GLU C 1 219 ? -6.094 20.416 13.628 1.00 12.57 213 GLU C C 1
ATOM 9731 O O . GLU C 1 219 ? -5.775 19.328 13.328 1.00 12.10 213 GLU C O 1
ATOM 9737 N N . LEU C 1 220 ? -6.110 21.441 12.799 1.00 14.54 214 LEU C N 1
ATOM 9738 C CA . LEU C 1 220 ? -5.741 21.365 11.368 1.00 14.10 214 LEU C CA 1
ATOM 9739 C C . LEU C 1 220 ? -4.267 21.218 11.242 1.00 14.39 214 LEU C C 1
ATOM 9740 O O . LEU C 1 220 ? -3.488 21.842 12.041 1.00 13.63 214 LEU C O 1
ATOM 9745 N N . GLU C 1 221 ? -3.843 20.347 10.346 1.00 12.22 215 GLU C N 1
ATOM 9746 C CA . GLU C 1 221 ? -2.414 20.176 10.041 1.00 12.01 215 GLU C CA 1
ATOM 9747 C C . GLU C 1 221 ? -2.192 20.659 8.618 1.00 12.61 215 GLU C C 1
ATOM 9748 O O . GLU C 1 221 ? -2.508 19.903 7.718 1.00 12.51 215 GLU C O 1
ATOM 9754 N N . ILE C 1 222 ? -1.792 21.916 8.482 1.00 11.18 216 ILE C N 1
ATOM 9755 C CA . ILE C 1 222 ? -1.761 22.583 7.167 1.00 11.52 216 ILE C CA 1
ATOM 9756 C C . ILE C 1 222 ? -0.477 22.235 6.388 1.00 11.49 216 ILE C C 1
ATOM 9757 O O . ILE C 1 222 ? 0.618 22.222 6.930 1.00 11.26 216 ILE C O 1
ATOM 9762 N N . GLY C 1 223 ? -0.656 21.983 5.091 1.00 8.88 217 GLY C N 1
ATOM 9763 C CA . GLY C 1 223 ? 0.532 21.849 4.178 1.00 11.03 217 GLY C CA 1
ATOM 9764 C C . GLY C 1 223 ? 0.108 21.028 2.949 1.00 11.33 217 GLY C C 1
ATOM 9765 O O . GLY C 1 223 ? -0.948 20.385 2.941 1.00 12.12 217 GLY C O 1
ATOM 9766 N N . THR C 1 224 ? 0.998 20.970 1.982 1.00 12.73 218 THR C N 1
ATOM 9767 C CA . THR C 1 224 ? 0.688 20.274 0.701 1.00 12.42 218 THR C CA 1
ATOM 9768 C C . THR C 1 224 ? 1.094 18.822 0.743 1.00 11.70 218 THR C C 1
ATOM 9769 O O . THR C 1 224 ? 2.161 18.458 1.250 1.00 12.72 218 THR C O 1
ATOM 9773 N N . ARG C 1 225 ? 0.158 17.971 0.347 1.00 11.75 219 ARG C N 1
ATOM 9774 C CA . ARG C 1 225 ? 0.342 16.514 0.307 1.00 13.01 219 ARG C CA 1
ATOM 9775 C C . ARG C 1 225 ? 0.485 16.074 -1.177 1.00 15.35 219 ARG C C 1
ATOM 9776 O O . ARG C 1 225 ? 0.236 16.897 -2.085 1.00 14.21 219 ARG C O 1
ATOM 9784 N N . ILE C 1 226 ? 0.748 14.814 -1.396 1.00 14.18 220 ILE C N 1
ATOM 9785 C CA . ILE C 1 226 ? 1.036 14.360 -2.766 1.00 17.83 220 ILE C CA 1
ATOM 9786 C C . ILE C 1 226 ? -0.002 13.356 -3.278 1.00 15.55 220 ILE C C 1
ATOM 9787 O O . ILE C 1 226 ? 0.269 12.596 -4.184 1.00 16.13 220 ILE C O 1
ATOM 9792 N N . GLY C 1 227 ? -1.182 13.267 -2.652 1.00 13.22 221 GLY C N 1
ATOM 9793 C CA . GLY C 1 227 ? -2.205 12.437 -3.201 1.00 13.23 221 GLY C CA 1
ATOM 9794 C C . GLY C 1 227 ? -2.639 12.959 -4.602 1.00 14.92 221 GLY C C 1
ATOM 9795 O O . GLY C 1 227 ? -2.419 14.081 -4.969 1.00 15.42 221 GLY C O 1
ATOM 9796 N N . ASP C 1 228 ? -3.242 12.081 -5.377 1.00 15.57 222 ASP C N 1
ATOM 9797 C CA . ASP C 1 228 ? -3.617 12.474 -6.779 1.00 16.69 222 ASP C CA 1
ATOM 9798 C C . ASP C 1 228 ? -4.797 13.400 -6.770 1.00 16.71 222 ASP C C 1
ATOM 9799 O O . ASP C 1 228 ? -5.793 13.101 -6.114 1.00 17.06 222 ASP C O 1
ATOM 9804 N N . GLY C 1 229 ? -4.647 14.515 -7.458 1.00 17.32 223 GLY C N 1
ATOM 9805 C CA . GLY C 1 229 ? -5.781 15.372 -7.710 1.00 16.80 223 GLY C CA 1
ATOM 9806 C C . GLY C 1 229 ? -6.147 16.385 -6.720 1.00 15.01 223 GLY C C 1
ATOM 9807 O O . GLY C 1 229 ? -7.058 17.172 -6.991 1.00 15.50 223 GLY C O 1
ATOM 9808 N N . GLN C 1 230 ? -5.455 16.421 -5.531 1.00 14.01 224 GLN C N 1
ATOM 9809 C CA . GLN C 1 230 ? -5.770 17.386 -4.534 1.00 12.51 224 GLN C CA 1
ATOM 9810 C C . GLN C 1 230 ? -4.446 17.593 -3.766 1.00 10.88 224 GLN C C 1
ATOM 9811 O O . GLN C 1 230 ? -3.720 16.653 -3.680 1.00 12.78 224 GLN C O 1
ATOM 9817 N N . ARG C 1 231 ? -4.246 18.806 -3.293 1.00 10.47 225 ARG C N 1
ATOM 9818 C CA . ARG C 1 231 ? -3.003 19.119 -2.452 1.00 9.68 225 ARG C CA 1
ATOM 9819 C C . ARG C 1 231 ? -3.333 18.993 -0.968 1.00 10.20 225 ARG C C 1
ATOM 9820 O O . ARG C 1 231 ? -2.408 18.943 -0.095 1.00 11.09 225 ARG C O 1
ATOM 9828 N N . SER C 1 232 ? -4.599 18.926 -0.661 1.00 10.90 226 SER C N 1
ATOM 9829 C CA . SER C 1 232 ? -4.966 18.793 0.819 1.00 11.19 226 SER C CA 1
ATOM 9830 C C . SER C 1 232 ? -5.145 17.344 1.155 1.00 11.34 226 SER C C 1
ATOM 9831 O O . SER C 1 232 ? -4.823 16.488 0.373 1.00 10.07 226 SER C O 1
ATOM 9834 N N . TRP C 1 233 ? -5.594 17.021 2.389 1.00 10.43 227 TRP C N 1
ATOM 9835 C CA . TRP C 1 233 ? -5.502 15.670 2.880 1.00 8.18 227 TRP C CA 1
ATOM 9836 C C . TRP C 1 233 ? -6.596 15.497 3.910 1.00 7.56 227 TRP C C 1
ATOM 9837 O O . TRP C 1 233 ? -7.019 16.495 4.554 1.00 10.92 227 TRP C O 1
ATOM 9848 N N . MET C 1 234 ? -7.113 14.287 3.997 1.00 10.42 228 MET C N 1
ATOM 9849 C CA . MET C 1 234 ? -8.154 13.977 5.032 1.00 10.24 228 MET C CA 1
ATOM 9850 C C . MET C 1 234 ? -7.664 12.804 5.869 1.00 9.43 228 MET C C 1
ATOM 9851 O O . MET C 1 234 ? -7.060 11.805 5.395 1.00 12.33 228 MET C O 1
ATOM 9856 N N . LYS C 1 235 ? -7.931 12.867 7.208 1.00 10.29 229 LYS C N 1
ATOM 9857 C CA . LYS C 1 235 ? -7.693 11.720 7.977 1.00 9.07 229 LYS C CA 1
ATOM 9858 C C . LYS C 1 235 ? -9.004 11.179 8.551 1.00 7.57 229 LYS C C 1
ATOM 9859 O O . LYS C 1 235 ? -9.757 11.976 9.097 1.00 9.82 229 LYS C O 1
ATOM 9865 N N . ILE C 1 236 ? -9.243 9.912 8.423 1.00 10.58 230 ILE C N 1
ATOM 9866 C CA . ILE C 1 236 ? -10.512 9.254 8.817 1.00 9.88 230 ILE C CA 1
ATOM 9867 C C . ILE C 1 236 ? -10.290 8.422 10.080 1.00 10.19 230 ILE C C 1
ATOM 9868 O O . ILE C 1 236 ? -9.274 7.697 10.213 1.00 12.35 230 ILE C O 1
ATOM 9873 N N . TYR C 1 237 ? -11.257 8.537 11.012 1.00 11.76 231 TYR C N 1
ATOM 9874 C CA . TYR C 1 237 ? -11.213 7.863 12.298 1.00 11.48 231 TYR C CA 1
ATOM 9875 C C . TYR C 1 237 ? -12.483 7.055 12.511 1.00 12.80 231 TYR C C 1
ATOM 9876 O O . TYR C 1 237 ? -13.543 7.298 11.838 1.00 12.54 231 TYR C O 1
ATOM 9885 N N . TRP C 1 238 ? -12.427 6.119 13.446 1.00 12.77 232 TRP C N 1
ATOM 9886 C CA . TRP C 1 238 ? -13.609 5.270 13.828 1.00 12.91 232 TRP C CA 1
ATOM 9887 C C . TRP C 1 238 ? -13.564 4.823 15.235 1.00 14.12 232 TRP C C 1
ATOM 9888 O O . TRP C 1 238 ? -12.478 4.807 15.919 1.00 12.37 232 TRP C O 1
ATOM 9899 N N . HIS C 1 239 ? -14.713 4.468 15.717 1.00 12.52 233 HIS C N 1
ATOM 9900 C CA . HIS C 1 239 ? -14.879 3.868 17.016 1.00 13.74 233 HIS C CA 1
ATOM 9901 C C . HIS C 1 239 ? -16.025 2.917 16.962 1.00 13.97 233 HIS C C 1
ATOM 9902 O O . HIS C 1 239 ? -17.097 3.257 16.334 1.00 14.49 233 HIS C O 1
ATOM 9909 N N . LEU C 1 240 ? -15.846 1.740 17.575 1.00 14.90 234 LEU C N 1
ATOM 9910 C CA . LEU C 1 240 ? -16.953 0.743 17.710 1.00 16.47 234 LEU C CA 1
ATOM 9911 C C . LEU C 1 240 ? -17.635 0.954 19.040 1.00 16.94 234 LEU C C 1
ATOM 9912 O O . LEU C 1 240 ? -17.024 0.692 20.087 1.00 18.35 234 LEU C O 1
ATOM 9917 N N . MET C 1 241 ? -18.864 1.411 19.006 1.00 16.34 235 MET C N 1
ATOM 9918 C CA . MET C 1 241 ? -19.623 1.709 20.248 1.00 17.32 235 MET C CA 1
ATOM 9919 C C . MET C 1 241 ? -20.347 0.472 20.731 1.00 19.80 235 MET C C 1
ATOM 9920 O O . MET C 1 241 ? -21.196 -0.145 20.021 1.00 19.41 235 MET C O 1
ATOM 9925 N N . HIS C 1 242 ? -20.035 0.086 21.968 1.00 19.76 236 HIS C N 1
ATOM 9926 C CA . HIS C 1 242 ? -20.928 -0.869 22.648 1.00 22.72 236 HIS C CA 1
ATOM 9927 C C . HIS C 1 242 ? -22.302 -0.321 23.023 1.00 21.93 236 HIS C C 1
ATOM 9928 O O . HIS C 1 242 ? -22.490 0.856 23.142 1.00 20.88 236 HIS C O 1
ATOM 9935 N N . PRO C 1 243 ? -23.308 -1.211 23.222 1.00 20.50 237 PRO C N 1
ATOM 9936 C CA . PRO C 1 243 ? -24.631 -0.644 23.648 1.00 22.36 237 PRO C CA 1
ATOM 9937 C C . PRO C 1 243 ? -24.505 0.255 24.884 1.00 21.29 237 PRO C C 1
ATOM 9938 O O . PRO C 1 243 ? -23.737 -0.096 25.827 1.00 21.31 237 PRO C O 1
ATOM 9942 N N . GLY C 1 244 ? -25.188 1.374 24.865 1.00 22.67 238 GLY C N 1
ATOM 9943 C CA . GLY C 1 244 ? -25.302 2.281 26.023 1.00 22.09 238 GLY C CA 1
ATOM 9944 C C . GLY C 1 244 ? -24.315 3.421 25.903 1.00 22.11 238 GLY C C 1
ATOM 9945 O O . GLY C 1 244 ? -24.519 4.480 26.467 1.00 22.77 238 GLY C O 1
ATOM 9946 N N . GLU C 1 245 ? -23.289 3.221 25.058 1.00 21.88 239 GLU C N 1
ATOM 9947 C CA . GLU C 1 245 ? -22.302 4.275 24.807 1.00 19.32 239 GLU C CA 1
ATOM 9948 C C . GLU C 1 245 ? -22.968 5.486 24.172 1.00 20.93 239 GLU C C 1
ATOM 9949 O O . GLU C 1 245 ? -24.057 5.405 23.534 1.00 17.76 239 GLU C O 1
ATOM 9955 N N . ARG C 1 246 ? -22.292 6.618 24.301 1.00 19.99 240 ARG C N 1
ATOM 9956 C CA . ARG C 1 246 ? -22.790 7.904 23.780 1.00 19.29 240 ARG C CA 1
ATOM 9957 C C . ARG C 1 246 ? -21.592 8.625 23.198 1.00 18.91 240 ARG C C 1
ATOM 9958 O O . ARG C 1 246 ? -20.547 8.697 23.807 1.00 18.09 240 ARG C O 1
ATOM 9966 N N . ILE C 1 247 ? -21.756 9.210 22.013 1.00 15.53 241 ILE C N 1
ATOM 9967 C CA . ILE C 1 247 ? -20.617 9.913 21.391 1.00 15.64 241 ILE C CA 1
ATOM 9968 C C . ILE C 1 247 ? -21.038 11.313 20.994 1.00 16.22 241 ILE C C 1
ATOM 9969 O O . ILE C 1 247 ? -22.179 11.523 20.505 1.00 18.59 241 ILE C O 1
ATOM 9974 N N . THR C 1 248 ? -20.203 12.287 21.205 1.00 14.41 242 THR C N 1
ATOM 9975 C CA . THR C 1 248 ? -20.550 13.673 20.847 1.00 13.36 242 THR C CA 1
ATOM 9976 C C . THR C 1 248 ? -19.458 14.278 19.939 1.00 16.54 242 THR C C 1
ATOM 9977 O O . THR C 1 248 ? -18.287 13.956 20.105 1.00 16.37 242 THR C O 1
ATOM 9981 N N . PHE C 1 249 ? -19.877 15.142 19.033 1.00 15.76 243 PHE C N 1
ATOM 9982 C CA . PHE C 1 249 ? -19.026 15.848 18.102 1.00 15.89 243 PHE C CA 1
ATOM 9983 C C . PHE C 1 249 ? -19.263 17.365 18.196 1.00 16.58 243 PHE C C 1
ATOM 9984 O O . PHE C 1 249 ? -20.421 17.852 18.259 1.00 15.52 243 PHE C O 1
ATOM 9992 N N . GLU C 1 250 ? -18.175 18.137 18.217 1.00 14.35 244 GLU C N 1
ATOM 9993 C CA . GLU C 1 250 ? -18.261 19.570 18.187 1.00 15.30 244 GLU C CA 1
ATOM 9994 C C . GLU C 1 250 ? -17.133 20.057 17.274 1.00 15.53 244 GLU C C 1
ATOM 9995 O O . GLU C 1 250 ? -16.000 19.546 17.397 1.00 16.24 244 GLU C O 1
ATOM 10001 N N . SER C 1 251 ? -17.399 21.082 16.463 1.00 13.89 245 SER C N 1
ATOM 10002 C CA . SER C 1 251 ? -16.339 21.643 15.562 1.00 14.55 245 SER C CA 1
ATOM 10003 C C . SER C 1 251 ? -16.505 23.118 15.280 1.00 15.05 245 SER C C 1
ATOM 10004 O O . SER C 1 251 ? -17.643 23.604 15.118 1.00 14.16 245 SER C O 1
ATOM 10007 N N . SER C 1 252 ? -15.395 23.814 15.085 1.00 13.55 246 SER C N 1
ATOM 10008 C CA . SER C 1 252 ? -15.379 25.169 14.564 1.00 13.77 246 SER C CA 1
ATOM 10009 C C . SER C 1 252 ? -14.620 25.127 13.211 1.00 12.50 246 SER C C 1
ATOM 10010 O O . SER C 1 252 ? -14.367 26.126 12.618 1.00 16.31 246 SER C O 1
ATOM 10013 N N . GLY C 1 253 ? -14.351 23.940 12.785 1.00 12.42 247 GLY C N 1
ATOM 10014 C CA . GLY C 1 253 ? -13.785 23.748 11.402 1.00 13.57 247 GLY C CA 1
ATOM 10015 C C . GLY C 1 253 ? -12.978 22.485 11.228 1.00 12.31 247 GLY C C 1
ATOM 10016 O O . GLY C 1 253 ? -12.091 22.194 12.025 1.00 11.51 247 GLY C O 1
ATOM 10017 N N . GLY C 1 254 ? -13.274 21.700 10.191 1.00 12.41 248 GLY C N 1
ATOM 10018 C CA . GLY C 1 254 ? -12.482 20.548 9.828 1.00 11.79 248 GLY C CA 1
ATOM 10019 C C . GLY C 1 254 ? -13.185 19.245 9.867 1.00 9.83 248 GLY C C 1
ATOM 10020 O O . GLY C 1 254 ? -12.789 18.278 9.239 1.00 11.59 248 GLY C O 1
ATOM 10021 N N . LEU C 1 255 ? -14.236 19.153 10.701 1.00 10.51 249 LEU C N 1
ATOM 10022 C CA . LEU C 1 255 ? -14.877 17.914 10.881 1.00 9.28 249 LEU C CA 1
ATOM 10023 C C . LEU C 1 255 ? -15.567 17.406 9.587 1.00 9.95 249 LEU C C 1
ATOM 10024 O O . LEU C 1 255 ? -16.319 18.176 8.961 1.00 12.95 249 LEU C O 1
ATOM 10029 N N . LEU C 1 256 ? -15.344 16.158 9.288 1.00 10.93 250 LEU C N 1
ATOM 10030 C CA . LEU C 1 256 ? -16.114 15.430 8.255 1.00 11.79 250 LEU C CA 1
ATOM 10031 C C . LEU C 1 256 ? -17.080 14.629 9.113 1.00 11.55 250 LEU C C 1
ATOM 10032 O O . LEU C 1 256 ? -16.712 13.588 9.779 1.00 13.72 250 LEU C O 1
ATOM 10037 N N . ALA C 1 257 ? -18.278 15.164 9.209 1.00 9.56 251 ALA C N 1
ATOM 10038 C CA . ALA C 1 257 ? -19.228 14.700 10.238 1.00 11.09 251 ALA C CA 1
ATOM 10039 C C . ALA C 1 257 ? -19.786 13.293 9.924 1.00 12.02 251 ALA C C 1
ATOM 10040 O O . ALA C 1 257 ? -20.018 12.950 8.726 1.00 12.83 251 ALA C O 1
ATOM 10042 N N . PRO C 1 258 ? -20.091 12.466 10.954 1.00 11.21 252 PRO C N 1
ATOM 10043 C CA . PRO C 1 258 ? -20.635 11.121 10.753 1.00 10.90 252 PRO C CA 1
ATOM 10044 C C . PRO C 1 258 ? -22.087 11.281 10.230 1.00 14.68 252 PRO C C 1
ATOM 10045 O O . PRO C 1 258 ? -22.890 11.979 10.890 1.00 18.91 252 PRO C O 1
ATOM 10049 N N . ARG C 1 259 ? -22.392 10.588 9.175 1.00 13.87 253 ARG C N 1
ATOM 10050 C CA . ARG C 1 259 ? -23.831 10.475 8.767 1.00 14.59 253 ARG C CA 1
ATOM 10051 C C . ARG C 1 259 ? -24.346 9.035 8.922 1.00 14.58 253 ARG C C 1
ATOM 10052 O O . ARG C 1 259 ? -25.334 8.804 9.619 1.00 17.51 253 ARG C O 1
ATOM 10060 N N . TYR C 1 260 ? -23.718 8.070 8.266 1.00 13.39 254 TYR C N 1
ATOM 10061 C CA . TYR C 1 260 ? -24.111 6.647 8.404 1.00 14.43 254 TYR C CA 1
ATOM 10062 C C . TYR C 1 260 ? -23.062 5.807 9.155 1.00 14.98 254 TYR C C 1
ATOM 10063 O O . TYR C 1 260 ? -21.874 5.987 8.972 1.00 13.52 254 TYR C O 1
ATOM 10072 N N . GLY C 1 261 ? -23.548 4.909 9.999 1.00 13.67 255 GLY C N 1
ATOM 10073 C CA . GLY C 1 261 ? -22.672 4.027 10.738 1.00 16.40 255 GLY C CA 1
ATOM 10074 C C . GLY C 1 261 ? -23.211 2.633 10.486 1.00 17.08 255 GLY C C 1
ATOM 10075 O O . GLY C 1 261 ? -24.112 2.419 9.681 1.00 16.82 255 GLY C O 1
ATOM 10076 N N . TYR C 1 262 ? -22.688 1.681 11.213 1.00 13.90 256 TYR C N 1
ATOM 10077 C CA . TYR C 1 262 ? -23.067 0.306 10.966 1.00 14.13 256 TYR C CA 1
ATOM 10078 C C . TYR C 1 262 ? -23.372 -0.438 12.233 1.00 15.49 256 TYR C C 1
ATOM 10079 O O . TYR C 1 262 ? -22.512 -0.513 13.153 1.00 14.65 256 TYR C O 1
ATOM 10088 N N . ILE C 1 263 ? -24.569 -1.009 12.325 1.00 14.21 257 ILE C N 1
ATOM 10089 C CA . ILE C 1 263 ? -24.882 -1.903 13.493 1.00 16.24 257 ILE C CA 1
ATOM 10090 C C . ILE C 1 263 ? -24.455 -3.308 13.193 1.00 16.44 257 ILE C C 1
ATOM 10091 O O . ILE C 1 263 ? -24.858 -3.906 12.178 1.00 16.99 257 ILE C O 1
ATOM 10096 N N . ILE C 1 264 ? -23.563 -3.861 14.028 1.00 14.41 258 ILE C N 1
ATOM 10097 C CA . ILE C 1 264 ? -22.961 -5.152 13.721 1.00 17.67 258 ILE C CA 1
ATOM 10098 C C . ILE C 1 264 ? -23.065 -6.112 14.864 1.00 20.19 258 ILE C C 1
ATOM 10099 O O . ILE C 1 264 ? -23.171 -5.687 15.993 1.00 22.24 258 ILE C O 1
ATOM 10104 N N . GLU C 1 265 ? -23.045 -7.395 14.553 1.00 21.93 259 GLU C N 1
ATOM 10105 C CA . GLU C 1 265 ? -23.167 -8.439 15.590 1.00 23.87 259 GLU C CA 1
ATOM 10106 C C . GLU C 1 265 ? -22.452 -9.684 15.091 1.00 22.67 259 GLU C C 1
ATOM 10107 O O . GLU C 1 265 ? -22.611 -10.076 13.942 1.00 22.10 259 GLU C O 1
ATOM 10113 N N . LYS C 1 266 ? -21.671 -10.311 15.975 1.00 21.82 260 LYS C N 1
ATOM 10114 C CA . LYS C 1 266 ? -20.879 -11.493 15.651 1.00 23.58 260 LYS C CA 1
ATOM 10115 C C . LYS C 1 266 ? -19.959 -11.140 14.460 1.00 22.27 260 LYS C C 1
ATOM 10116 O O . LYS C 1 266 ? -20.264 -11.457 13.329 1.00 20.50 260 LYS C O 1
ATOM 10122 N N . TYR C 1 267 ? -18.871 -10.445 14.764 1.00 22.14 261 TYR C N 1
ATOM 10123 C CA . TYR C 1 267 ? -18.001 -9.900 13.740 1.00 20.67 261 TYR C CA 1
ATOM 10124 C C . TYR C 1 267 ? -16.571 -10.408 14.011 1.00 19.84 261 TYR C C 1
ATOM 10125 O O . TYR C 1 267 ? -16.283 -11.152 14.992 1.00 21.46 261 TYR C O 1
ATOM 10134 N N . GLY C 1 268 ? -15.668 -10.055 13.106 1.00 18.25 262 GLY C N 1
ATOM 10135 C CA . GLY C 1 268 ? -14.271 -10.540 13.274 1.00 18.17 262 GLY C CA 1
ATOM 10136 C C . GLY C 1 268 ? -14.198 -12.004 12.875 1.00 16.33 262 GLY C C 1
ATOM 10137 O O . GLY C 1 268 ? -13.310 -12.712 13.320 1.00 20.15 262 GLY C O 1
ATOM 10138 N N . THR C 1 269 ? -15.177 -12.503 12.101 1.00 16.16 263 THR C N 1
ATOM 10139 C CA . THR C 1 269 ? -15.345 -13.935 11.940 1.00 19.18 263 THR C CA 1
ATOM 10140 C C . THR C 1 269 ? -14.935 -14.429 10.543 1.00 20.03 263 THR C C 1
ATOM 10141 O O . THR C 1 269 ? -15.152 -15.590 10.208 1.00 23.53 263 THR C O 1
ATOM 10145 N N . GLY C 1 270 ? -14.349 -13.529 9.746 1.00 17.74 264 GLY C N 1
ATOM 10146 C CA . GLY C 1 270 ? -14.107 -13.836 8.346 1.00 16.61 264 GLY C CA 1
ATOM 10147 C C . GLY C 1 270 ? -12.643 -13.810 7.976 1.00 15.64 264 GLY C C 1
ATOM 10148 O O . GLY C 1 270 ? -11.753 -14.185 8.754 1.00 16.09 264 GLY C O 1
ATOM 10149 N N . ARG C 1 271 ? -12.411 -13.320 6.767 1.00 15.73 265 ARG C N 1
ATOM 10150 C CA . ARG C 1 271 ? -11.108 -13.297 6.157 1.00 16.56 265 ARG C CA 1
ATOM 10151 C C . ARG C 1 271 ? -11.190 -12.341 4.986 1.00 17.33 265 ARG C C 1
ATOM 10152 O O . ARG C 1 271 ? -12.257 -12.221 4.341 1.00 15.16 265 ARG C O 1
ATOM 10160 N N . ILE C 1 272 ? -10.100 -11.675 4.720 1.00 15.95 266 ILE C N 1
ATOM 10161 C CA . ILE C 1 272 ? -9.995 -10.894 3.440 1.00 16.46 266 ILE C CA 1
ATOM 10162 C C . ILE C 1 272 ? -9.139 -11.700 2.485 1.00 16.19 266 ILE C C 1
ATOM 10163 O O . ILE C 1 272 ? -7.913 -11.701 2.558 1.00 16.38 266 ILE C O 1
ATOM 10168 N N . PHE C 1 273 ? -9.806 -12.452 1.591 1.00 16.17 267 PHE C N 1
ATOM 10169 C CA . PHE C 1 273 ? -9.108 -13.212 0.547 1.00 17.44 267 PHE C CA 1
ATOM 10170 C C . PHE C 1 273 ? -8.766 -12.307 -0.631 1.00 18.73 267 PHE C C 1
ATOM 10171 O O . PHE C 1 273 ? -9.360 -11.190 -0.777 1.00 18.06 267 PHE C O 1
ATOM 10179 N N . GLN C 1 274 ? -7.804 -12.754 -1.468 1.00 20.77 268 GLN C N 1
ATOM 10180 C CA . GLN C 1 274 ? -7.369 -11.909 -2.584 1.00 23.04 268 GLN C CA 1
ATOM 10181 C C . GLN C 1 274 ? -8.123 -12.267 -3.872 1.00 22.23 268 GLN C C 1
ATOM 10182 O O . GLN C 1 274 ? -8.420 -13.435 -4.130 1.00 23.76 268 GLN C O 1
ATOM 10188 N N . SER C 1 275 ? -8.387 -11.254 -4.672 1.00 21.16 269 SER C N 1
ATOM 10189 C CA . SER C 1 275 ? -9.095 -11.449 -5.930 1.00 20.91 269 SER C CA 1
ATOM 10190 C C . SER C 1 275 ? -8.266 -12.295 -6.869 1.00 21.50 269 SER C C 1
ATOM 10191 O O . SER C 1 275 ? -7.036 -12.400 -6.688 1.00 21.96 269 SER C O 1
ATOM 10194 N N . GLY C 1 276 ? -8.901 -12.788 -7.940 1.00 22.70 270 GLY C N 1
ATOM 10195 C CA . GLY C 1 276 ? -8.186 -13.701 -8.870 1.00 23.05 270 GLY C CA 1
ATOM 10196 C C . GLY C 1 276 ? -9.061 -14.933 -9.047 1.00 23.83 270 GLY C C 1
ATOM 10197 O O . GLY C 1 276 ? -9.766 -15.097 -10.072 1.00 26.75 270 GLY C O 1
ATOM 10198 N N . VAL C 1 277 ? -9.049 -15.802 -8.055 1.00 22.63 271 VAL C N 1
ATOM 10199 C CA . VAL C 1 277 ? -10.007 -16.888 -7.990 1.00 23.84 271 VAL C CA 1
ATOM 10200 C C . VAL C 1 277 ? -11.415 -16.293 -8.108 1.00 25.77 271 VAL C C 1
ATOM 10201 O O . VAL C 1 277 ? -11.756 -15.306 -7.458 1.00 27.34 271 VAL C O 1
ATOM 10205 N N . ARG C 1 278 ? -12.221 -16.861 -8.976 1.00 26.72 272 ARG C N 1
ATOM 10206 C CA . ARG C 1 278 ? -13.507 -16.269 -9.240 1.00 29.01 272 ARG C CA 1
ATOM 10207 C C . ARG C 1 278 ? -14.581 -16.714 -8.288 1.00 27.36 272 ARG C C 1
ATOM 10208 O O . ARG C 1 278 ? -14.534 -17.826 -7.696 1.00 25.88 272 ARG C O 1
ATOM 10216 N N . LEU C 1 279 ? -15.555 -15.841 -8.127 1.00 25.00 273 LEU C N 1
ATOM 10217 C CA . LEU C 1 279 ? -16.650 -16.093 -7.249 1.00 26.27 273 LEU C CA 1
ATOM 10218 C C . LEU C 1 279 ? -17.627 -16.949 -8.047 1.00 27.38 273 LEU C C 1
ATOM 10219 O O . LEU C 1 279 ? -17.833 -16.686 -9.232 1.00 31.29 273 LEU C O 1
ATOM 10224 N N . ALA C 1 280 ? -18.119 -18.011 -7.428 1.00 27.92 274 ALA C N 1
ATOM 10225 C CA . ALA C 1 280 ? -19.072 -18.900 -8.084 1.00 27.09 274 ALA C CA 1
ATOM 10226 C C . ALA C 1 280 ? -20.369 -19.071 -7.307 1.00 28.94 274 ALA C C 1
ATOM 10227 O O . ALA C 1 280 ? -20.476 -18.781 -6.109 1.00 29.48 274 ALA C O 1
ATOM 10229 N N . LYS C 1 281 ? -21.408 -19.505 -8.006 1.00 30.44 275 LYS C N 1
ATOM 10230 C CA . LYS C 1 281 ? -22.636 -19.918 -7.335 1.00 30.80 275 LYS C CA 1
ATOM 10231 C C . LYS C 1 281 ? -22.429 -21.306 -6.748 1.00 31.83 275 LYS C C 1
ATOM 10232 O O . LYS C 1 281 ? -22.662 -22.348 -7.410 1.00 31.05 275 LYS C O 1
ATOM 10238 N N . CYS C 1 282 ? -21.920 -21.349 -5.517 1.00 29.44 276 CYS C N 1
ATOM 10239 C CA . CYS C 1 282 ? -21.748 -22.622 -4.812 1.00 29.51 276 CYS C CA 1
ATOM 10240 C C . CYS C 1 282 ? -21.754 -22.347 -3.286 1.00 27.99 276 CYS C C 1
ATOM 10241 O O . CYS C 1 282 ? -21.796 -21.213 -2.875 1.00 26.62 276 CYS C O 1
ATOM 10244 N N . ASN C 1 283 ? -21.719 -23.427 -2.489 1.00 27.24 277 ASN C N 1
ATOM 10245 C CA . ASN C 1 283 ? -21.679 -23.359 -1.071 1.00 26.12 277 ASN C CA 1
ATOM 10246 C C . ASN C 1 283 ? -20.800 -24.439 -0.527 1.00 25.08 277 ASN C C 1
ATOM 10247 O O . ASN C 1 283 ? -20.950 -25.605 -0.894 1.00 24.43 277 ASN C O 1
ATOM 10252 N N . THR C 1 284 ? -19.887 -24.085 0.381 1.00 23.11 278 THR C N 1
ATOM 10253 C CA . THR C 1 284 ? -19.118 -25.135 1.006 1.00 21.93 278 THR C CA 1
ATOM 10254 C C . THR C 1 284 ? -18.931 -24.855 2.495 1.00 21.84 278 THR C C 1
ATOM 10255 O O . THR C 1 284 ? -19.201 -23.755 2.915 1.00 23.16 278 THR C O 1
ATOM 10259 N N . LYS C 1 285 ? -18.439 -25.824 3.264 1.00 23.57 279 LYS C N 1
ATOM 10260 C CA . LYS C 1 285 ? -18.320 -25.570 4.705 1.00 23.86 279 LYS C CA 1
ATOM 10261 C C . LYS C 1 285 ? -17.000 -24.948 5.088 1.00 21.49 279 LYS C C 1
ATOM 10262 O O . LYS C 1 285 ? -16.842 -24.512 6.243 1.00 18.91 279 LYS C O 1
ATOM 10268 N N . CYS C 1 286 ? -16.053 -24.910 4.142 1.00 20.00 280 CYS C N 1
ATOM 10269 C CA . CYS C 1 286 ? -14.705 -24.443 4.418 1.00 18.64 280 CYS C CA 1
ATOM 10270 C C . CYS C 1 286 ? -14.144 -23.770 3.186 1.00 18.70 280 CYS C C 1
ATOM 10271 O O . CYS C 1 286 ? -14.082 -24.389 2.056 1.00 19.28 280 CYS C O 1
ATOM 10274 N N . GLN C 1 287 ? -13.818 -22.523 3.345 1.00 16.69 281 GLN C N 1
ATOM 10275 C CA . GLN C 1 287 ? -13.251 -21.702 2.224 1.00 15.66 281 GLN C CA 1
ATOM 10276 C C . GLN C 1 287 ? -11.794 -21.462 2.372 1.00 16.20 281 GLN C C 1
ATOM 10277 O O . GLN C 1 287 ? -11.338 -20.985 3.406 1.00 17.03 281 GLN C O 1
ATOM 10283 N N . THR C 1 288 ? -11.030 -21.844 1.318 1.00 18.23 282 THR C N 1
ATOM 10284 C CA . THR C 1 288 ? -9.586 -21.548 1.329 1.00 18.17 282 THR C CA 1
ATOM 10285 C C . THR C 1 288 ? -9.303 -20.605 0.220 1.00 19.31 282 THR C C 1
ATOM 10286 O O . THR C 1 288 ? -10.194 -20.381 -0.668 1.00 19.14 282 THR C O 1
ATOM 10290 N N . SER C 1 289 ? -8.112 -20.057 0.193 1.00 18.83 283 SER C N 1
ATOM 10291 C CA . SER C 1 289 ? -7.769 -19.093 -0.873 1.00 20.84 283 SER C CA 1
ATOM 10292 C C . SER C 1 289 ? -7.618 -19.814 -2.223 1.00 22.39 283 SER C C 1
ATOM 10293 O O . SER C 1 289 ? -7.516 -19.126 -3.276 1.00 24.85 283 SER C O 1
ATOM 10296 N N . MET C 1 290 ? -7.612 -21.153 -2.195 1.00 20.24 284 MET C N 1
ATOM 10297 C CA . MET C 1 290 ? -7.548 -21.947 -3.461 1.00 21.25 284 MET C CA 1
ATOM 10298 C C . MET C 1 290 ? -8.945 -22.322 -3.958 1.00 21.81 284 MET C C 1
ATOM 10299 O O . MET C 1 290 ? -9.110 -22.571 -5.180 1.00 24.48 284 MET C O 1
ATOM 10304 N N . GLY C 1 291 ? -9.913 -22.439 -3.043 1.00 20.83 285 GLY C N 1
ATOM 10305 C CA . GLY C 1 291 ? -11.270 -22.871 -3.417 1.00 19.62 285 GLY C CA 1
ATOM 10306 C C . GLY C 1 291 ? -11.996 -23.375 -2.185 1.00 20.67 285 GLY C C 1
ATOM 10307 O O . GLY C 1 291 ? -11.364 -23.512 -1.083 1.00 18.93 285 GLY C O 1
ATOM 10308 N N . GLY C 1 292 ? -13.276 -23.720 -2.366 1.00 19.84 286 GLY C N 1
ATOM 10309 C CA . GLY C 1 292 ? -14.125 -24.372 -1.312 1.00 19.20 286 GLY C CA 1
ATOM 10310 C C . GLY C 1 292 ? -13.834 -25.843 -1.078 1.00 20.33 286 GLY C C 1
ATOM 10311 O O . GLY C 1 292 ? -13.443 -26.613 -1.989 1.00 20.65 286 GLY C O 1
ATOM 10312 N N . ILE C 1 293 ? -13.962 -26.249 0.180 1.00 18.43 287 ILE C N 1
ATOM 10313 C CA . ILE C 1 293 ? -13.755 -27.632 0.585 1.00 18.43 287 ILE C CA 1
ATOM 10314 C C . ILE C 1 293 ? -15.000 -28.232 1.207 1.00 21.49 287 ILE C C 1
ATOM 10315 O O . ILE C 1 293 ? -15.553 -27.686 2.190 1.00 22.26 287 ILE C O 1
ATOM 10320 N N . ASN C 1 294 ? -15.529 -29.268 0.548 1.00 22.55 288 ASN C N 1
ATOM 10321 C CA . ASN C 1 294 ? -16.726 -29.958 1.041 1.00 25.90 288 ASN C CA 1
ATOM 10322 C C . ASN C 1 294 ? -16.346 -31.446 1.296 1.00 25.01 288 ASN C C 1
ATOM 10323 O O . ASN C 1 294 ? -16.305 -32.283 0.359 1.00 23.32 288 ASN C O 1
ATOM 10328 N N . THR C 1 295 ? -15.980 -31.735 2.547 1.00 23.59 289 THR C N 1
ATOM 10329 C CA . THR C 1 295 ? -15.520 -33.074 2.912 1.00 23.42 289 THR C CA 1
ATOM 10330 C C . THR C 1 295 ? -15.889 -33.470 4.371 1.00 25.18 289 THR C C 1
ATOM 10331 O O . THR C 1 295 ? -16.154 -32.594 5.231 1.00 25.66 289 THR C O 1
ATOM 10335 N N . ASN C 1 296 ? -15.949 -34.764 4.641 1.00 22.74 290 ASN C N 1
ATOM 10336 C CA . ASN C 1 296 ? -16.000 -35.247 6.011 1.00 24.93 290 ASN C CA 1
ATOM 10337 C C . ASN C 1 296 ? -14.619 -35.659 6.506 1.00 21.65 290 ASN C C 1
ATOM 10338 O O . ASN C 1 296 ? -14.440 -36.055 7.643 1.00 22.55 290 ASN C O 1
ATOM 10343 N N . LYS C 1 297 ? -13.623 -35.548 5.636 1.00 21.32 291 LYS C N 1
ATOM 10344 C CA . LYS C 1 297 ? -12.220 -35.796 6.104 1.00 19.36 291 LYS C CA 1
ATOM 10345 C C . LYS C 1 297 ? -11.853 -34.723 7.066 1.00 18.53 291 LYS C C 1
ATOM 10346 O O . LYS C 1 297 ? -12.295 -33.557 6.936 1.00 18.77 291 LYS C O 1
ATOM 10352 N N . THR C 1 298 ? -10.977 -35.087 8.005 1.00 18.70 292 THR C N 1
ATOM 10353 C CA . THR C 1 298 ? -10.516 -34.128 9.019 1.00 18.33 292 THR C CA 1
ATOM 10354 C C . THR C 1 298 ? -9.181 -33.436 8.798 1.00 17.99 292 THR C C 1
ATOM 10355 O O . THR C 1 298 ? -8.775 -32.620 9.623 1.00 18.46 292 THR C O 1
ATOM 10359 N N . PHE C 1 299 ? -8.509 -33.786 7.691 1.00 17.23 293 PHE C N 1
ATOM 10360 C CA . PHE C 1 299 ? -7.307 -33.065 7.255 1.00 17.16 293 PHE C CA 1
ATOM 10361 C C . PHE C 1 299 ? -7.435 -32.670 5.802 1.00 17.27 293 PHE C C 1
ATOM 10362 O O . PHE C 1 299 ? -8.176 -33.295 5.078 1.00 19.20 293 PHE C O 1
ATOM 10370 N N . GLN C 1 300 ? -6.665 -31.658 5.397 1.00 18.66 294 GLN C N 1
ATOM 10371 C CA . GLN C 1 300 ? -6.572 -31.269 3.978 1.00 17.36 294 GLN C CA 1
ATOM 10372 C C . GLN C 1 300 ? -5.173 -30.749 3.826 1.00 17.31 294 GLN C C 1
ATOM 10373 O O . GLN C 1 300 ? -4.552 -30.268 4.808 1.00 16.90 294 GLN C O 1
ATOM 10379 N N . ASN C 1 301 ? -4.638 -30.938 2.639 1.00 16.59 295 ASN C N 1
ATOM 10380 C CA . ASN C 1 301 ? -3.241 -30.503 2.299 1.00 19.18 295 ASN C CA 1
ATOM 10381 C C . ASN C 1 301 ? -3.227 -29.519 1.162 1.00 19.07 295 ASN C C 1
ATOM 10382 O O . ASN C 1 301 ? -2.183 -29.334 0.491 1.00 18.50 295 ASN C O 1
ATOM 10387 N N . ILE C 1 302 ? -4.392 -28.941 0.919 1.00 18.75 296 ILE C N 1
ATOM 10388 C CA . ILE C 1 302 ? -4.613 -27.978 -0.167 1.00 18.61 296 ILE C CA 1
ATOM 10389 C C . ILE C 1 302 ? -4.031 -26.582 0.083 1.00 17.53 296 ILE C C 1
ATOM 10390 O O . ILE C 1 302 ? -3.214 -26.100 -0.735 1.00 19.67 296 ILE C O 1
ATOM 10395 N N . GLU C 1 303 ? -4.415 -25.944 1.200 1.00 18.00 297 GLU C N 1
ATOM 10396 C CA . GLU C 1 303 ? -4.146 -24.501 1.381 1.00 18.31 297 GLU C CA 1
ATOM 10397 C C . GLU C 1 303 ? -4.196 -24.152 2.857 1.00 17.40 297 GLU C C 1
ATOM 10398 O O . GLU C 1 303 ? -5.170 -24.499 3.556 1.00 19.87 297 GLU C O 1
ATOM 10404 N N . ARG C 1 304 ? -3.099 -23.533 3.347 1.00 18.58 298 ARG C N 1
ATOM 10405 C CA . ARG C 1 304 ? -3.030 -23.180 4.753 1.00 17.14 298 ARG C CA 1
ATOM 10406 C C . ARG C 1 304 ? -3.993 -22.035 5.096 1.00 17.64 298 ARG C C 1
ATOM 10407 O O . ARG C 1 304 ? -4.459 -21.932 6.226 1.00 19.62 298 ARG C O 1
ATOM 10415 N N . ASN C 1 305 ? -4.319 -21.165 4.095 1.00 17.99 299 ASN C N 1
ATOM 10416 C CA . ASN C 1 305 ? -5.211 -20.043 4.369 1.00 17.30 299 ASN C CA 1
ATOM 10417 C C . ASN C 1 305 ? -6.687 -20.487 4.152 1.00 18.32 299 ASN C C 1
ATOM 10418 O O . ASN C 1 305 ? -7.200 -20.504 3.040 1.00 19.56 299 ASN C O 1
ATOM 10423 N N . ALA C 1 306 ? -7.337 -20.894 5.246 1.00 16.78 300 ALA C N 1
ATOM 10424 C CA . ALA C 1 306 ? -8.678 -21.547 5.201 1.00 16.95 300 ALA C CA 1
ATOM 10425 C C . ALA C 1 306 ? -9.546 -20.995 6.333 1.00 16.09 300 ALA C C 1
ATOM 10426 O O . ALA C 1 306 ? -9.062 -20.644 7.396 1.00 16.40 300 ALA C O 1
ATOM 10428 N N . LEU C 1 307 ? -10.834 -20.919 6.061 1.00 15.56 301 LEU C N 1
ATOM 10429 C CA . LEU C 1 307 ? -11.790 -20.299 6.959 1.00 17.94 301 LEU C CA 1
ATOM 10430 C C . LEU C 1 307 ? -13.029 -21.195 7.036 1.00 18.42 301 LEU C C 1
ATOM 10431 O O . LEU C 1 307 ? -13.601 -21.587 6.007 1.00 19.07 301 LEU C O 1
ATOM 10436 N N . GLY C 1 308 ? -13.523 -21.393 8.289 1.00 18.16 302 GLY C N 1
ATOM 10437 C CA . GLY C 1 308 ? -14.770 -22.049 8.506 1.00 18.79 302 GLY C CA 1
ATOM 10438 C C . GLY C 1 308 ? -14.756 -23.383 9.204 1.00 19.43 302 GLY C C 1
ATOM 10439 O O . GLY C 1 308 ? -13.931 -23.616 10.148 1.00 18.99 302 GLY C O 1
ATOM 10440 N N . ASP C 1 309 ? -15.705 -24.231 8.821 1.00 20.03 303 ASP C N 1
ATOM 10441 C CA . ASP C 1 309 ? -15.842 -25.588 9.356 1.00 21.45 303 ASP C CA 1
ATOM 10442 C C . ASP C 1 309 ? -14.810 -26.472 8.565 1.00 20.31 303 ASP C C 1
ATOM 10443 O O . ASP C 1 309 ? -15.157 -27.113 7.580 1.00 19.58 303 ASP C O 1
ATOM 10448 N N . CYS C 1 310 ? -13.564 -26.469 9.022 1.00 18.37 304 CYS C N 1
ATOM 10449 C CA . CYS C 1 310 ? -12.445 -26.881 8.142 1.00 19.61 304 CYS C CA 1
ATOM 10450 C C . CYS C 1 310 ? -11.744 -28.177 8.607 1.00 18.79 304 CYS C C 1
ATOM 10451 O O . CYS C 1 310 ? -11.628 -28.409 9.803 1.00 18.00 304 CYS C O 1
ATOM 10454 N N . PRO C 1 311 ? -11.273 -29.010 7.657 1.00 18.30 305 PRO C N 1
ATOM 10455 C CA . PRO C 1 311 ? -10.280 -30.026 8.028 1.00 17.15 305 PRO C CA 1
ATOM 10456 C C . PRO C 1 311 ? -9.084 -29.230 8.462 1.00 17.02 305 PRO C C 1
ATOM 10457 O O . PRO C 1 311 ? -8.900 -28.110 7.989 1.00 18.55 305 PRO C O 1
ATOM 10461 N N . LYS C 1 312 ? -8.233 -29.798 9.334 1.00 16.68 306 LYS C N 1
ATOM 10462 C CA . LYS C 1 312 ? -6.984 -29.141 9.656 1.00 14.40 306 LYS C CA 1
ATOM 10463 C C . LYS C 1 312 ? -5.990 -29.207 8.502 1.00 15.46 306 LYS C C 1
ATOM 10464 O O . LYS C 1 312 ? -5.731 -30.303 7.943 1.00 13.08 306 LYS C O 1
ATOM 10470 N N . TYR C 1 313 ? -5.382 -28.069 8.185 1.00 15.61 307 TYR C N 1
ATOM 10471 C CA . TYR C 1 313 ? -4.341 -28.022 7.168 1.00 15.05 307 TYR C CA 1
ATOM 10472 C C . TYR C 1 313 ? -3.129 -28.746 7.675 1.00 16.24 307 TYR C C 1
ATOM 10473 O O . TYR C 1 313 ? -2.667 -28.461 8.752 1.00 16.20 307 TYR C O 1
ATOM 10482 N N . ILE C 1 314 ? -2.614 -29.684 6.881 1.00 15.66 308 ILE C N 1
ATOM 10483 C CA . ILE C 1 314 ? -1.347 -30.347 7.273 1.00 16.04 308 ILE C CA 1
ATOM 10484 C C . ILE C 1 314 ? -0.374 -30.347 6.096 1.00 14.77 308 ILE C C 1
ATOM 10485 O O . ILE C 1 314 ? -0.810 -30.334 4.903 1.00 15.93 308 ILE C O 1
ATOM 10490 N N . LYS C 1 315 ? 0.903 -30.337 6.425 1.00 16.67 309 LYS C N 1
ATOM 10491 C CA . LYS C 1 315 ? 1.965 -30.340 5.373 1.00 18.18 309 LYS C CA 1
ATOM 10492 C C . LYS C 1 315 ? 2.271 -31.810 5.120 1.00 18.96 309 LYS C C 1
ATOM 10493 O O . LYS C 1 315 ? 3.171 -32.370 5.782 1.00 20.87 309 LYS C O 1
ATOM 10499 N N . SER C 1 316 ? 1.525 -32.436 4.214 1.00 16.81 310 SER C N 1
ATOM 10500 C CA . SER C 1 316 ? 1.568 -33.889 4.064 1.00 19.00 310 SER C CA 1
ATOM 10501 C C . SER C 1 316 ? 1.073 -34.282 2.683 1.00 18.60 310 SER C C 1
ATOM 10502 O O . SER C 1 316 ? 0.304 -33.558 2.052 1.00 17.87 310 SER C O 1
ATOM 10505 N N . GLY C 1 317 ? 1.521 -35.443 2.223 1.00 20.85 311 GLY C N 1
ATOM 10506 C CA . GLY C 1 317 ? 0.832 -36.068 1.090 1.00 19.52 311 GLY C CA 1
ATOM 10507 C C . GLY C 1 317 ? -0.354 -36.788 1.628 1.00 18.85 311 GLY C C 1
ATOM 10508 O O . GLY C 1 317 ? -0.753 -36.578 2.815 1.00 18.40 311 GLY C O 1
ATOM 10509 N N . GLN C 1 318 ? -0.971 -37.631 0.807 1.00 19.46 312 GLN C N 1
ATOM 10510 C CA . GLN C 1 318 ? -2.125 -38.426 1.263 1.00 19.85 312 GLN C CA 1
ATOM 10511 C C . GLN C 1 318 ? -1.759 -39.357 2.344 1.00 19.82 312 GLN C C 1
ATOM 10512 O O . GLN C 1 318 ? -0.561 -39.774 2.425 1.00 19.58 312 GLN C O 1
ATOM 10518 N N . LEU C 1 319 ? -2.672 -39.572 3.277 1.00 18.51 313 LEU C N 1
ATOM 10519 C CA . LEU C 1 319 ? -2.437 -40.553 4.373 1.00 18.91 313 LEU C CA 1
ATOM 10520 C C . LEU C 1 319 ? -3.507 -41.639 4.325 1.00 17.89 313 LEU C C 1
ATOM 10521 O O . LEU C 1 319 ? -4.645 -41.401 4.664 1.00 19.52 313 LEU C O 1
ATOM 10526 N N . LYS C 1 320 ? -3.091 -42.825 3.911 1.00 18.98 314 LYS C N 1
ATOM 10527 C CA . LYS C 1 320 ? -4.028 -43.973 3.689 1.00 19.12 314 LYS C CA 1
ATOM 10528 C C . LYS C 1 320 ? -4.076 -44.815 4.982 1.00 17.29 314 LYS C C 1
ATOM 10529 O O . LYS C 1 320 ? -3.031 -45.371 5.402 1.00 16.53 314 LYS C O 1
ATOM 10535 N N . LEU C 1 321 ? -5.217 -44.814 5.637 1.00 15.24 315 LEU C N 1
ATOM 10536 C CA . LEU C 1 321 ? -5.425 -45.618 6.865 1.00 16.41 315 LEU C CA 1
ATOM 10537 C C . LEU C 1 321 ? -5.935 -46.994 6.514 1.00 16.09 315 LEU C C 1
ATOM 10538 O O . LEU C 1 321 ? -7.050 -47.127 5.926 1.00 16.09 315 LEU C O 1
ATOM 10543 N N . ALA C 1 322 ? -5.107 -48.017 6.818 1.00 15.88 316 ALA C N 1
ATOM 10544 C CA . ALA C 1 322 ? -5.492 -49.443 6.564 1.00 16.20 316 ALA C CA 1
ATOM 10545 C C . ALA C 1 322 ? -6.823 -49.782 7.226 1.00 15.81 316 ALA C C 1
ATOM 10546 O O . ALA C 1 322 ? -7.046 -49.443 8.400 1.00 18.59 316 ALA C O 1
ATOM 10548 N N . THR C 1 323 ? -7.714 -50.437 6.460 1.00 17.72 317 THR C N 1
ATOM 10549 C CA . THR C 1 323 ? -8.937 -50.978 7.098 1.00 16.57 317 THR C CA 1
ATOM 10550 C C . THR C 1 323 ? -9.068 -52.487 6.886 1.00 18.61 317 THR C C 1
ATOM 10551 O O . THR C 1 323 ? -9.605 -53.205 7.739 1.00 20.29 317 THR C O 1
ATOM 10555 N N . GLY C 1 324 ? -8.608 -52.965 5.743 1.00 17.74 318 GLY C N 1
ATOM 10556 C CA . GLY C 1 324 ? -8.723 -54.393 5.310 1.00 18.20 318 GLY C CA 1
ATOM 10557 C C . GLY C 1 324 ? -7.553 -55.246 5.730 1.00 18.80 318 GLY C C 1
ATOM 10558 O O . GLY C 1 324 ? -6.794 -54.879 6.633 1.00 19.28 318 GLY C O 1
ATOM 10559 N N . LEU C 1 325 ? -7.378 -56.364 5.019 1.00 17.80 319 LEU C N 1
ATOM 10560 C CA . LEU C 1 325 ? -6.552 -57.467 5.435 1.00 18.02 319 LEU C CA 1
ATOM 10561 C C . LEU C 1 325 ? -5.243 -57.441 4.693 1.00 18.57 319 LEU C C 1
ATOM 10562 O O . LEU C 1 325 ? -5.173 -57.004 3.573 1.00 18.11 319 LEU C O 1
ATOM 10567 N N . ARG C 1 326 ? -4.183 -57.881 5.382 1.00 18.76 320 ARG C N 1
ATOM 10568 C CA . ARG C 1 326 ? -2.873 -58.103 4.727 1.00 19.42 320 ARG C CA 1
ATOM 10569 C C . ARG C 1 326 ? -2.892 -59.570 4.307 1.00 18.68 320 ARG C C 1
ATOM 10570 O O . ARG C 1 326 ? -2.417 -60.418 5.038 1.00 18.69 320 ARG C O 1
ATOM 10578 N N . ASN C 1 327 ? -3.516 -59.874 3.163 1.00 17.82 321 ASN C N 1
ATOM 10579 C CA . ASN C 1 327 ? -3.687 -61.260 2.694 1.00 16.51 321 ASN C CA 1
ATOM 10580 C C . ASN C 1 327 ? -2.710 -61.511 1.517 1.00 19.61 321 ASN C C 1
ATOM 10581 O O . ASN C 1 327 ? -3.088 -61.482 0.335 1.00 19.67 321 ASN C O 1
ATOM 10586 N N . VAL C 1 328 ? -1.469 -61.719 1.839 1.00 20.29 322 VAL C N 1
ATOM 10587 C CA . VAL C 1 328 ? -0.439 -61.987 0.819 1.00 24.15 322 VAL C CA 1
ATOM 10588 C C . VAL C 1 328 ? 0.196 -63.357 1.030 1.00 25.03 322 VAL C C 1
ATOM 10589 O O . VAL C 1 328 ? 0.193 -63.908 2.118 1.00 23.36 322 VAL C O 1
ATOM 10593 N N . PRO C 1 329 ? 0.792 -63.922 -0.036 1.00 26.20 323 PRO C N 1
ATOM 10594 C CA . PRO C 1 329 ? 1.356 -65.287 0.034 1.00 25.63 323 PRO C CA 1
ATOM 10595 C C . PRO C 1 329 ? 2.290 -65.516 1.210 1.00 23.33 323 PRO C C 1
ATOM 10596 O O . PRO C 1 329 ? 2.323 -66.594 1.815 1.00 25.69 323 PRO C O 1
ATOM 10600 N N . SER C 1 330 ? 3.029 -64.498 1.548 1.00 24.03 324 SER C N 1
ATOM 10601 C CA . SER C 1 330 ? 4.030 -64.682 2.608 1.00 23.26 324 SER C CA 1
ATOM 10602 C C . SER C 1 330 ? 3.488 -64.703 4.037 1.00 22.46 324 SER C C 1
ATOM 10603 O O . SER C 1 330 ? 4.276 -64.847 5.028 1.00 21.28 324 SER C O 1
ATOM 10606 N N . ILE C 1 331 ? 2.180 -64.553 4.193 1.00 20.15 325 ILE C N 1
ATOM 10607 C CA . ILE C 1 331 ? 1.651 -64.763 5.549 1.00 20.71 325 ILE C CA 1
ATOM 10608 C C . ILE C 1 331 ? 1.853 -66.166 6.078 1.00 21.68 325 ILE C C 1
ATOM 10609 O O . ILE C 1 331 ? 1.897 -66.366 7.297 1.00 21.39 325 ILE C O 1
ATOM 10614 N N . VAL C 1 332 ? 2.100 -67.126 5.171 1.00 20.76 326 VAL C N 1
ATOM 10615 C CA . VAL C 1 332 ? 2.176 -68.497 5.546 1.00 22.40 326 VAL C CA 1
ATOM 10616 C C . VAL C 1 332 ? 3.480 -68.678 6.347 1.00 20.71 326 VAL C C 1
ATOM 10617 O O . VAL C 1 332 ? 3.635 -69.613 7.092 1.00 22.84 326 VAL C O 1
ATOM 10621 N N . GLU C 1 333 ? 4.385 -67.739 6.187 1.00 21.47 327 GLU C N 1
ATOM 10622 C CA . GLU C 1 333 ? 5.645 -67.811 6.953 1.00 22.69 327 GLU C CA 1
ATOM 10623 C C . GLU C 1 333 ? 5.425 -67.506 8.426 1.00 21.63 327 GLU C C 1
ATOM 10624 O O . GLU C 1 333 ? 6.293 -67.856 9.292 1.00 20.81 327 GLU C O 1
ATOM 10630 N N . ARG C 1 334 ? 4.289 -66.869 8.734 1.00 19.68 328 ARG C N 1
ATOM 10631 C CA . ARG C 1 334 ? 3.896 -66.546 10.104 1.00 21.03 328 ARG C CA 1
ATOM 10632 C C . ARG C 1 334 ? 2.766 -67.428 10.573 1.00 20.18 328 ARG C C 1
ATOM 10633 O O . ARG C 1 334 ? 2.036 -67.066 11.502 1.00 21.23 328 ARG C O 1
ATOM 10641 N N . GLY C 1 335 ? 2.601 -68.569 9.907 1.00 20.72 329 GLY C N 1
ATOM 10642 C CA . GLY C 1 335 ? 1.635 -69.571 10.327 1.00 19.53 329 GLY C CA 1
ATOM 10643 C C . GLY C 1 335 ? 0.223 -69.276 9.832 1.00 19.25 329 GLY C C 1
ATOM 10644 O O . GLY C 1 335 ? -0.721 -69.884 10.424 1.00 22.99 329 GLY C O 1
ATOM 10645 N N . LEU C 1 336 ? 0.042 -68.327 8.892 1.00 18.53 330 LEU C N 1
ATOM 10646 C CA . LEU C 1 336 ? -1.329 -67.870 8.526 1.00 16.50 330 LEU C CA 1
ATOM 10647 C C . LEU C 1 336 ? -1.745 -68.359 7.188 1.00 16.67 330 LEU C C 1
ATOM 10648 O O . LEU C 1 336 ? -0.916 -68.506 6.296 1.00 17.67 330 LEU C O 1
ATOM 10653 N N . PHE C 1 337 ? -3.021 -68.585 7.040 1.00 15.92 331 PHE C N 1
ATOM 10654 C CA . PHE C 1 337 ? -3.592 -69.079 5.774 1.00 16.04 331 PHE C CA 1
ATOM 10655 C C . PHE C 1 337 ? -4.406 -68.008 5.130 1.00 16.35 331 PHE C C 1
ATOM 10656 O O . PHE C 1 337 ? -5.184 -67.345 5.782 1.00 17.35 331 PHE C O 1
ATOM 10664 N N . GLY C 1 338 ? -4.259 -67.856 3.807 1.00 18.88 332 GLY C N 1
ATOM 10665 C CA . GLY C 1 338 ? -5.228 -67.044 3.116 1.00 15.28 332 GLY C CA 1
ATOM 10666 C C . GLY C 1 338 ? -5.463 -67.623 1.729 1.00 17.83 332 GLY C C 1
ATOM 10667 O O . GLY C 1 338 ? -4.565 -68.296 1.141 1.00 18.83 332 GLY C O 1
ATOM 10668 N N . ALA C 1 339 ? -6.633 -67.342 1.184 1.00 18.62 333 ALA C N 1
ATOM 10669 C CA . ALA C 1 339 ? -6.929 -67.745 -0.196 1.00 19.37 333 ALA C CA 1
ATOM 10670 C C . ALA C 1 339 ? -7.326 -66.503 -0.962 1.00 20.47 333 ALA C C 1
ATOM 10671 O O . ALA C 1 339 ? -7.902 -65.538 -0.435 1.00 20.41 333 ALA C O 1
ATOM 10673 N N . ILE C 1 340 ? -7.091 -66.531 -2.268 1.00 23.30 334 ILE C N 1
ATOM 10674 C CA . ILE C 1 340 ? -7.528 -65.436 -3.114 1.00 23.78 334 ILE C CA 1
ATOM 10675 C C . ILE C 1 340 ? -8.665 -65.960 -3.997 1.00 26.78 334 ILE C C 1
ATOM 10676 O O . ILE C 1 340 ? -8.543 -67.074 -4.568 1.00 28.78 334 ILE C O 1
ATOM 10681 N N . ALA C 1 341 ? -9.728 -65.195 -4.133 1.00 26.36 335 ALA C N 1
ATOM 10682 C CA . ALA C 1 341 ? -10.810 -65.582 -5.028 1.00 28.50 335 ALA C CA 1
ATOM 10683 C C . ALA C 1 341 ? -11.376 -64.343 -5.670 1.00 30.50 335 ALA C C 1
ATOM 10684 O O . ALA C 1 341 ? -11.435 -63.303 -5.046 1.00 30.82 335 ALA C O 1
ATOM 10686 N N . GLY C 1 342 ? -11.915 -64.506 -6.900 1.00 32.39 336 GLY C N 1
ATOM 10687 C CA . GLY C 1 342 ? -12.676 -63.420 -7.560 1.00 32.77 336 GLY C CA 1
ATOM 10688 C C . GLY C 1 342 ? -14.064 -63.343 -6.954 1.00 32.60 336 GLY C C 1
ATOM 10689 O O . GLY C 1 342 ? -14.587 -62.255 -6.640 1.00 34.75 336 GLY C O 1
ATOM 10690 N N . PHE C 1 343 ? -14.653 -64.500 -6.733 1.00 31.85 337 PHE C N 1
ATOM 10691 C CA . PHE C 1 343 ? -16.067 -64.586 -6.359 1.00 31.14 337 PHE C CA 1
ATOM 10692 C C . PHE C 1 343 ? -16.331 -65.262 -4.986 1.00 31.01 337 PHE C C 1
ATOM 10693 O O . PHE C 1 343 ? -15.666 -66.247 -4.610 1.00 31.57 337 PHE C O 1
ATOM 10701 N N . ILE C 1 344 ? -17.318 -64.746 -4.265 1.00 30.11 338 ILE C N 1
ATOM 10702 C CA . ILE C 1 344 ? -17.866 -65.455 -3.122 1.00 30.46 338 ILE C CA 1
ATOM 10703 C C . ILE C 1 344 ? -19.318 -65.099 -3.013 1.00 31.63 338 ILE C C 1
ATOM 10704 O O . ILE C 1 344 ? -19.663 -63.956 -3.266 1.00 33.30 338 ILE C O 1
ATOM 10709 N N . GLU C 1 345 ? -20.162 -66.077 -2.673 1.00 33.49 339 GLU C N 1
ATOM 10710 C CA . GLU C 1 345 ? -21.629 -65.894 -2.501 1.00 35.23 339 GLU C CA 1
ATOM 10711 C C . GLU C 1 345 ? -21.952 -64.730 -1.578 1.00 36.43 339 GLU C C 1
ATOM 10712 O O . GLU C 1 345 ? -21.611 -64.745 -0.344 1.00 35.64 339 GLU C O 1
ATOM 10718 N N . GLY C 1 346 ? -22.600 -63.712 -2.162 1.00 36.03 340 GLY C N 1
ATOM 10719 C CA . GLY C 1 346 ? -22.881 -62.475 -1.452 1.00 34.63 340 GLY C CA 1
ATOM 10720 C C . GLY C 1 346 ? -21.816 -61.393 -1.585 1.00 33.17 340 GLY C C 1
ATOM 10721 O O . GLY C 1 346 ? -22.067 -60.252 -1.253 1.00 35.69 340 GLY C O 1
ATOM 10722 N N . GLY C 1 347 ? -20.642 -61.737 -2.072 1.00 30.87 341 GLY C N 1
ATOM 10723 C CA . GLY C 1 347 ? -19.642 -60.728 -2.323 1.00 30.67 341 GLY C CA 1
ATOM 10724 C C . GLY C 1 347 ? -18.841 -60.464 -1.071 1.00 30.02 341 GLY C C 1
ATOM 10725 O O . GLY C 1 347 ? -18.957 -61.207 -0.067 1.00 30.41 341 GLY C O 1
ATOM 10726 N N . TRP C 1 348 ? -18.011 -59.421 -1.145 1.00 30.24 342 TRP C N 1
ATOM 10727 C CA . TRP C 1 348 ? -17.087 -59.077 -0.028 1.00 28.32 342 TRP C CA 1
ATOM 10728 C C . TRP C 1 348 ? -17.719 -57.932 0.815 1.00 28.04 342 TRP C C 1
ATOM 10729 O O . TRP C 1 348 ? -18.381 -57.083 0.266 1.00 29.64 342 TRP C O 1
ATOM 10740 N N . PRO C 1 349 ? -17.446 -57.884 2.140 1.00 28.04 343 PRO C N 1
ATOM 10741 C CA . PRO C 1 349 ? -17.845 -56.726 2.973 1.00 27.67 343 PRO C CA 1
ATOM 10742 C C . PRO C 1 349 ? -17.125 -55.493 2.490 1.00 28.81 343 PRO C C 1
ATOM 10743 O O . PRO 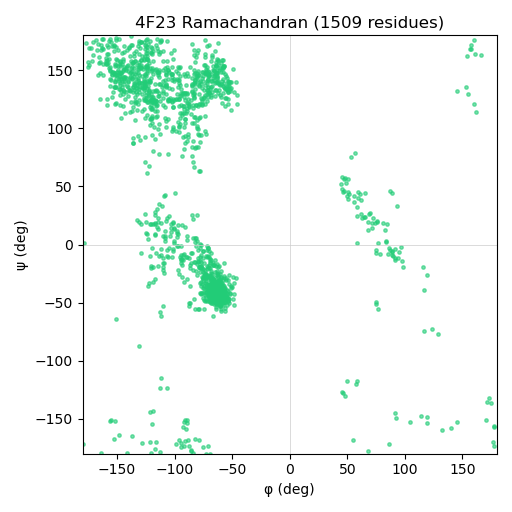C 1 349 ? -15.945 -55.549 2.162 1.00 28.58 343 PRO C O 1
ATOM 10747 N N . GLY C 1 350 ? -17.816 -54.353 2.448 1.00 30.39 344 GLY C N 1
ATOM 10748 C CA . GLY C 1 350 ? -17.222 -53.155 1.876 1.00 31.83 344 GLY C CA 1
ATOM 10749 C C . GLY C 1 350 ? -16.106 -52.538 2.711 1.00 32.06 344 GLY C C 1
ATOM 10750 O O . GLY C 1 350 ? -15.113 -51.948 2.167 1.00 36.10 344 GLY C O 1
ATOM 10751 N N . LEU C 1 351 ? -16.243 -52.612 4.028 1.00 30.29 345 LEU C N 1
ATOM 10752 C CA . LEU C 1 351 ? -15.273 -51.910 4.859 1.00 28.25 345 LEU C CA 1
ATOM 10753 C C . LEU C 1 351 ? -13.927 -52.593 4.757 1.00 27.76 345 LEU C C 1
ATOM 10754 O O . LEU C 1 351 ? -12.912 -51.933 4.488 1.00 29.76 345 LEU C O 1
ATOM 10759 N N . ILE C 1 352 ? -13.905 -53.912 4.922 1.00 24.48 346 ILE C N 1
ATOM 10760 C CA . ILE C 1 352 ? -12.621 -54.597 4.953 1.00 25.02 346 ILE C CA 1
ATOM 10761 C C . ILE C 1 352 ? -12.319 -55.387 3.688 1.00 23.46 346 ILE C C 1
ATOM 10762 O O . ILE C 1 352 ? -11.220 -55.876 3.499 1.00 22.84 346 ILE C O 1
ATOM 10767 N N . ASN C 1 353 ? -13.325 -55.533 2.822 1.00 19.79 347 ASN C N 1
ATOM 10768 C CA . ASN C 1 353 ? -13.042 -56.194 1.534 1.00 22.79 347 ASN C CA 1
ATOM 10769 C C . ASN C 1 353 ? -12.202 -57.553 1.521 1.00 22.92 347 ASN C C 1
ATOM 10770 O O . ASN C 1 353 ? -11.198 -57.613 0.841 1.00 23.98 347 ASN C O 1
ATOM 10775 N N . GLY C 1 354 ? -12.523 -58.665 2.199 1.00 25.11 348 GLY C N 1
ATOM 10776 C CA . GLY C 1 354 ? -13.712 -58.964 2.739 1.00 27.58 348 GLY C CA 1
ATOM 10777 C C . GLY C 1 354 ? -13.703 -59.871 3.970 1.00 21.88 348 GLY C C 1
ATOM 10778 O O . GLY C 1 354 ? -14.234 -59.422 4.933 1.00 28.85 348 GLY C O 1
ATOM 10779 N N . TRP C 1 355 ? -13.276 -61.143 3.929 1.00 21.22 349 TRP C N 1
ATOM 10780 C CA . TRP C 1 355 ? -13.804 -62.133 4.978 1.00 18.92 349 TRP C CA 1
ATOM 10781 C C . TRP C 1 355 ? -12.764 -62.903 5.783 1.00 17.23 349 TRP C C 1
ATOM 10782 O O . TRP C 1 355 ? -11.729 -63.314 5.234 1.00 16.96 349 TRP C O 1
ATOM 10793 N N . TYR C 1 356 ? -13.021 -63.088 7.079 1.00 16.56 350 TYR C N 1
ATOM 10794 C CA . TYR C 1 356 ? -12.371 -64.220 7.773 1.00 17.79 350 TYR C CA 1
ATOM 10795 C C . TYR C 1 356 ? -13.203 -65.462 7.454 1.00 18.10 350 TYR C C 1
ATOM 10796 O O . TYR C 1 356 ? -14.441 -65.406 7.370 1.00 19.33 350 TYR C O 1
ATOM 10805 N N . GLY C 1 357 ? -12.552 -66.612 7.302 1.00 18.05 351 GLY C N 1
ATOM 10806 C CA . GLY C 1 357 ? -13.312 -67.800 6.921 1.00 15.01 351 GLY C CA 1
ATOM 10807 C C . GLY C 1 357 ? -12.475 -69.055 6.699 1.00 15.74 351 GLY C C 1
ATOM 10808 O O . GLY C 1 357 ? -11.428 -69.263 7.300 1.00 14.78 351 GLY C O 1
ATOM 10809 N N . PHE C 1 358 ? -13.055 -69.921 5.904 1.00 13.83 352 PHE C N 1
ATOM 10810 C CA . PHE C 1 358 ? -12.602 -71.308 5.790 1.00 14.95 352 PHE C CA 1
ATOM 10811 C C . PHE C 1 358 ? -12.406 -71.655 4.338 1.00 16.49 352 PHE C C 1
ATOM 10812 O O . PHE C 1 358 ? -13.071 -71.064 3.449 1.00 17.83 352 PHE C O 1
ATOM 10820 N N . GLN C 1 359 ? -11.496 -72.579 4.114 1.00 16.58 353 GLN C N 1
ATOM 10821 C CA . GLN C 1 359 ? -11.357 -73.257 2.845 1.00 15.63 353 GLN C CA 1
ATOM 10822 C C . GLN C 1 359 ? -11.253 -74.729 3.205 1.00 16.93 353 GLN C C 1
ATOM 10823 O O . GLN C 1 359 ? -10.591 -75.152 4.171 1.00 15.80 353 GLN C O 1
ATOM 10829 N N . HIS C 1 360 ? -11.943 -75.544 2.447 1.00 16.97 354 HIS C N 1
ATOM 10830 C CA . HIS C 1 360 ? -11.939 -76.985 2.760 1.00 17.81 354 HIS C CA 1
ATOM 10831 C C . HIS C 1 360 ? -11.571 -77.810 1.525 1.00 18.34 354 HIS C C 1
ATOM 10832 O O . HIS C 1 360 ? -11.778 -77.371 0.387 1.00 18.70 354 HIS C O 1
ATOM 10839 N N . GLN C 1 361 ? -11.189 -79.046 1.752 1.00 17.61 355 GLN C N 1
ATOM 10840 C CA . GLN C 1 361 ? -11.039 -80.011 0.709 1.00 18.08 355 GLN C CA 1
ATOM 10841 C C . GLN C 1 361 ? -11.386 -81.381 1.260 1.00 17.43 355 GLN C C 1
ATOM 10842 O O . GLN C 1 361 ? -10.854 -81.843 2.304 1.00 18.04 355 GLN C O 1
ATOM 10848 N N . ASN C 1 362 ? -12.276 -82.069 0.534 1.00 17.97 356 ASN C N 1
ATOM 10849 C CA . ASN C 1 362 ? -12.568 -83.465 0.828 1.00 16.25 356 ASN C CA 1
ATOM 10850 C C . ASN C 1 362 ? -12.931 -84.200 -0.491 1.00 18.75 356 ASN C C 1
ATOM 10851 O O . ASN C 1 362 ? -12.658 -83.672 -1.565 1.00 19.69 356 ASN C O 1
ATOM 10856 N N . GLU C 1 363 ? -13.523 -85.360 -0.393 1.00 19.52 357 GLU C N 1
ATOM 10857 C CA . GLU C 1 363 ? -13.696 -86.136 -1.679 1.00 22.04 357 GLU C CA 1
ATOM 10858 C C . GLU C 1 363 ? -14.899 -85.661 -2.475 1.00 23.85 357 GLU C C 1
ATOM 10859 O O . GLU C 1 363 ? -15.196 -86.244 -3.571 1.00 26.02 357 GLU C O 1
ATOM 10865 N N . GLN C 1 364 ? -15.632 -84.690 -1.947 1.00 22.23 358 GLN C N 1
ATOM 10866 C CA . GLN C 1 364 ? -16.749 -84.070 -2.658 1.00 23.60 358 GLN C CA 1
ATOM 10867 C C . GLN C 1 364 ? -16.281 -82.819 -3.378 1.00 23.54 358 GLN C C 1
ATOM 10868 O O . GLN C 1 364 ? -17.010 -82.242 -4.150 1.00 26.29 358 GLN C O 1
ATOM 10874 N N . GLY C 1 365 ? -15.069 -82.368 -3.056 1.00 21.51 359 GLY C N 1
ATOM 10875 C CA . GLY C 1 365 ? -14.479 -81.214 -3.709 1.00 21.75 359 GLY C CA 1
ATOM 10876 C C . GLY C 1 365 ? -13.869 -80.186 -2.790 1.00 22.84 359 GLY C C 1
ATOM 10877 O O . GLY C 1 365 ? -13.512 -80.514 -1.619 1.00 21.50 359 GLY C O 1
ATOM 10878 N N . THR C 1 366 ? -13.725 -78.959 -3.323 1.00 21.18 360 THR C N 1
ATOM 10879 C CA . THR C 1 366 ? -13.061 -77.829 -2.622 1.00 24.34 360 THR C CA 1
ATOM 10880 C C . THR C 1 366 ? -14.015 -76.659 -2.591 1.00 23.41 360 THR C C 1
ATOM 10881 O O . THR C 1 366 ? -14.908 -76.523 -3.464 1.00 24.82 360 THR C O 1
ATOM 10885 N N . GLY C 1 367 ? -13.859 -75.789 -1.585 1.00 21.20 361 GLY C N 1
ATOM 10886 C CA . GLY C 1 367 ? -14.729 -74.667 -1.434 1.00 21.08 361 GLY C CA 1
ATOM 10887 C C . GLY C 1 367 ? -14.221 -73.720 -0.374 1.00 18.93 361 GLY C C 1
ATOM 10888 O O . GLY C 1 367 ? -13.287 -74.087 0.338 1.00 19.26 361 GLY C O 1
ATOM 10889 N N . ILE C 1 368 ? -14.759 -72.497 -0.396 1.00 19.93 362 ILE C N 1
ATOM 10890 C CA . ILE C 1 368 ? -14.467 -71.491 0.633 1.00 17.99 362 ILE C CA 1
ATOM 10891 C C . ILE C 1 368 ? -15.739 -71.085 1.256 1.00 18.54 362 ILE C C 1
ATOM 10892 O O . ILE C 1 368 ? -16.836 -71.116 0.609 1.00 19.07 362 ILE C O 1
ATOM 10897 N N . ALA C 1 369 ? -15.659 -70.593 2.467 1.00 18.62 363 ALA C N 1
ATOM 10898 C CA . ALA C 1 369 ? -16.901 -70.094 3.157 1.00 18.46 363 ALA C CA 1
ATOM 10899 C C . ALA C 1 369 ? -16.526 -69.041 4.175 1.00 18.21 363 ALA C C 1
ATOM 10900 O O . ALA C 1 369 ? -15.602 -69.244 4.987 1.00 18.80 363 ALA C O 1
ATOM 10902 N N . ALA C 1 370 ? -17.240 -67.916 4.135 1.00 18.94 364 ALA C N 1
ATOM 10903 C CA . ALA C 1 370 ? -16.996 -66.867 5.138 1.00 20.12 364 ALA C CA 1
ATOM 10904 C C . ALA C 1 370 ? -17.473 -67.243 6.533 1.00 19.22 364 ALA C C 1
ATOM 10905 O O . ALA C 1 370 ? -18.530 -67.823 6.683 1.00 19.99 364 ALA C O 1
ATOM 10907 N N . ASP C 1 371 ? -16.729 -66.856 7.565 1.00 17.54 365 ASP C N 1
ATOM 10908 C CA . ASP C 1 371 ? -17.241 -66.959 8.941 1.00 17.85 365 ASP C CA 1
ATOM 10909 C C . ASP C 1 371 ? -17.803 -65.582 9.298 1.00 18.75 365 ASP C C 1
ATOM 10910 O O . ASP C 1 371 ? -17.052 -64.647 9.541 1.00 21.22 365 ASP C O 1
ATOM 10915 N N . LYS C 1 372 ? -19.116 -65.445 9.256 1.00 19.94 366 LYS C N 1
ATOM 10916 C CA . LYS C 1 372 ? -19.732 -64.132 9.420 1.00 21.52 366 LYS C CA 1
ATOM 10917 C C . LYS C 1 372 ? -19.597 -63.555 10.780 1.00 21.30 366 LYS C C 1
ATOM 10918 O O . LYS C 1 372 ? -19.426 -62.337 10.895 1.00 20.06 366 LYS C O 1
ATOM 10924 N N . THR C 1 373 ? -19.560 -64.381 11.797 1.00 21.85 367 THR C N 1
ATOM 10925 C CA . THR C 1 373 ? -19.561 -63.853 13.181 1.00 23.79 367 THR C CA 1
ATOM 10926 C C . THR C 1 373 ? -18.248 -63.174 13.536 1.00 22.78 367 THR C C 1
ATOM 10927 O O . THR C 1 373 ? -18.240 -62.088 14.138 1.00 22.93 367 THR C O 1
ATOM 10931 N N . SER C 1 374 ? -17.138 -63.785 13.155 1.00 22.59 368 SER C N 1
ATOM 10932 C CA . SER C 1 374 ? -15.869 -63.230 13.523 1.00 20.48 368 SER C CA 1
ATOM 10933 C C . SER C 1 374 ? -15.559 -62.016 12.651 1.00 21.10 368 SER C C 1
ATOM 10934 O O . SER C 1 374 ? -14.892 -61.077 13.104 1.00 20.70 368 SER C O 1
ATOM 10937 N N . THR C 1 375 ? -16.006 -62.074 11.382 1.00 19.58 369 THR C N 1
ATOM 10938 C CA . THR C 1 375 ? -15.745 -60.947 10.473 1.00 20.62 369 THR C CA 1
ATOM 10939 C C . THR C 1 375 ? -16.546 -59.733 10.941 1.00 19.64 369 THR C C 1
ATOM 10940 O O . THR C 1 375 ? -16.025 -58.642 10.889 1.00 18.66 369 THR C O 1
ATOM 10944 N N . GLN C 1 376 ? -17.824 -59.946 11.379 1.00 19.98 370 GLN C N 1
ATOM 10945 C CA . GLN C 1 376 ? -18.624 -58.824 11.846 1.00 22.09 370 GLN C CA 1
ATOM 10946 C C . GLN C 1 376 ? -17.980 -58.169 13.049 1.00 21.09 370 GLN C C 1
ATOM 10947 O O . GLN C 1 376 ? -18.003 -56.941 13.196 1.00 23.07 370 GLN C O 1
ATOM 10953 N N . LYS C 1 377 ? -17.449 -58.975 13.934 1.00 20.54 371 LYS C N 1
ATOM 10954 C CA . LYS C 1 377 ? -16.714 -58.358 15.054 1.00 22.22 371 LYS C CA 1
ATOM 10955 C C . LYS C 1 377 ? -15.564 -57.466 14.569 1.00 22.74 371 LYS C C 1
ATOM 10956 O O . LYS C 1 377 ? -15.303 -56.402 15.165 1.00 23.70 371 LYS C O 1
ATOM 10962 N N . ALA C 1 378 ? -14.818 -57.927 13.568 1.00 20.42 372 ALA C N 1
ATOM 10963 C CA . ALA C 1 378 ? -13.746 -57.147 13.027 1.00 19.23 372 ALA C CA 1
ATOM 10964 C C . ALA C 1 378 ? -14.209 -55.860 12.338 1.00 19.84 372 ALA C C 1
ATOM 10965 O O . ALA C 1 378 ? -13.602 -54.863 12.486 1.00 18.19 372 ALA C O 1
ATOM 10967 N N . ILE C 1 379 ? -15.316 -55.922 11.590 1.00 18.70 373 ILE C N 1
ATOM 10968 C CA . ILE C 1 379 ? -15.903 -54.753 11.003 1.00 20.27 373 ILE C CA 1
ATOM 10969 C C . ILE C 1 379 ? -16.298 -53.741 12.082 1.00 19.80 373 ILE C C 1
ATOM 10970 O O . ILE C 1 379 ? -15.951 -52.587 12.009 1.00 20.44 373 ILE C O 1
ATOM 10975 N N . ASN C 1 380 ? -16.959 -54.208 13.141 1.00 22.43 374 ASN C N 1
ATOM 10976 C CA . ASN C 1 380 ? -17.281 -53.370 14.280 1.00 19.92 374 ASN C CA 1
ATOM 10977 C C . ASN C 1 380 ? -16.028 -52.746 14.884 1.00 21.68 374 ASN C C 1
ATOM 10978 O O . ASN C 1 380 ? -16.066 -51.561 15.248 1.00 20.61 374 ASN C O 1
ATOM 10983 N N . GLU C 1 381 ? -14.937 -53.502 14.962 1.00 20.36 375 GLU C N 1
ATOM 10984 C CA . GLU C 1 381 ? -13.722 -52.990 15.622 1.00 19.95 375 GLU C CA 1
ATOM 10985 C C . GLU C 1 381 ? -13.124 -51.910 14.767 1.00 19.24 375 GLU C C 1
ATOM 10986 O O . GLU C 1 381 ? -12.775 -50.852 15.241 1.00 20.31 375 GLU C O 1
ATOM 10992 N N . ILE C 1 382 ? -13.015 -52.161 13.477 1.00 20.49 376 ILE C N 1
ATOM 10993 C CA . ILE C 1 382 ? -12.445 -51.154 12.558 1.00 20.56 376 ILE C CA 1
ATOM 10994 C C . ILE C 1 382 ? -13.341 -49.900 12.452 1.00 20.79 376 ILE C C 1
ATOM 10995 O O . ILE C 1 382 ? -12.849 -48.810 12.392 1.00 18.89 376 ILE C O 1
ATOM 11000 N N . THR C 1 383 ? -14.645 -50.095 12.335 1.00 19.15 377 THR C N 1
ATOM 11001 C CA . THR C 1 383 ? -15.552 -48.990 12.273 1.00 21.19 377 THR C CA 1
ATOM 11002 C C . THR C 1 383 ? -15.395 -48.093 13.507 1.00 20.37 377 THR C C 1
ATOM 11003 O O . THR C 1 383 ? -15.400 -46.864 13.436 1.00 19.00 377 THR C O 1
ATOM 11007 N N . THR C 1 384 ? -15.272 -48.746 14.636 1.00 21.93 378 THR C N 1
ATOM 11008 C CA . THR C 1 384 ? -15.183 -48.058 15.932 1.00 20.98 378 THR C CA 1
ATOM 11009 C C . THR C 1 384 ? -13.897 -47.238 15.969 1.00 21.18 378 THR C C 1
ATOM 11010 O O . THR C 1 384 ? -13.929 -46.057 16.409 1.00 21.51 378 THR C O 1
ATOM 11014 N N . LYS C 1 385 ? -12.812 -47.851 15.465 1.00 18.95 379 LYS C N 1
ATOM 11015 C CA . LYS C 1 385 ? -11.442 -47.205 15.369 1.00 18.71 379 LYS C CA 1
ATOM 11016 C C . LYS C 1 385 ? -11.500 -45.967 14.512 1.00 18.71 379 LYS C C 1
ATOM 11017 O O . LYS C 1 385 ? -11.130 -44.862 14.942 1.00 18.79 379 LYS C O 1
ATOM 11023 N N . ILE C 1 386 ? -12.070 -46.121 13.289 1.00 18.99 380 ILE C N 1
ATOM 11024 C CA . ILE C 1 386 ? -12.156 -45.014 12.335 1.00 18.84 380 ILE C CA 1
ATOM 11025 C C . ILE C 1 386 ? -12.959 -43.893 12.916 1.00 17.98 380 ILE C C 1
ATOM 11026 O O . ILE C 1 386 ? -12.570 -42.717 12.802 1.00 18.25 380 ILE C O 1
ATOM 11031 N N . ASN C 1 387 ? -14.117 -44.255 13.502 1.00 17.29 381 ASN C N 1
ATOM 11032 C CA . ASN C 1 387 ? -15.009 -43.279 14.047 1.00 18.54 381 ASN C CA 1
ATOM 11033 C C . ASN C 1 387 ? -14.407 -42.522 15.213 1.00 17.63 381 ASN C C 1
ATOM 11034 O O . ASN C 1 387 ? -14.646 -41.322 15.383 1.00 17.48 381 ASN C O 1
ATOM 11039 N N . ASN C 1 388 ? -13.609 -43.219 16.024 1.00 18.36 382 ASN C N 1
ATOM 11040 C CA . ASN C 1 388 ? -12.919 -42.521 17.090 1.00 15.74 382 ASN C CA 1
ATOM 11041 C C . ASN C 1 388 ? -11.911 -41.569 16.524 1.00 15.76 382 ASN C C 1
ATOM 11042 O O . ASN C 1 388 ? -11.794 -40.432 16.967 1.00 16.53 382 ASN C O 1
ATOM 11047 N N . ILE C 1 389 ? -11.102 -42.058 15.595 1.00 14.65 383 ILE C N 1
ATOM 11048 C CA . ILE C 1 389 ? -10.041 -41.164 15.029 1.00 14.39 383 ILE C CA 1
ATOM 11049 C C . ILE C 1 389 ? -10.598 -39.855 14.378 1.00 17.38 383 ILE C C 1
ATOM 11050 O O . ILE C 1 389 ? -10.018 -38.790 14.496 1.00 17.46 383 ILE C O 1
ATOM 11055 N N . ILE C 1 390 ? -11.731 -39.986 13.710 1.00 16.87 384 ILE C N 1
ATOM 11056 C CA . ILE C 1 390 ? -12.346 -38.928 12.971 1.00 17.86 384 ILE C CA 1
ATOM 11057 C C . ILE C 1 390 ? -13.270 -38.086 13.824 1.00 16.86 384 ILE C C 1
ATOM 11058 O O . ILE C 1 390 ? -13.215 -36.832 13.795 1.00 17.93 384 ILE C O 1
ATOM 11063 N N . GLU C 1 391 ? -14.165 -38.738 14.555 1.00 18.63 385 GLU C N 1
ATOM 11064 C CA . GLU C 1 391 ? -15.212 -38.005 15.274 1.00 18.72 385 GLU C CA 1
ATOM 11065 C C . GLU C 1 391 ? -14.699 -37.252 16.496 1.00 17.82 385 GLU C C 1
ATOM 11066 O O . GLU C 1 391 ? -15.346 -36.292 16.908 1.00 21.83 385 GLU C O 1
ATOM 11072 N N . LYS C 1 392 ? -13.599 -37.696 17.095 1.00 18.26 386 LYS C N 1
ATOM 11073 C CA . LYS C 1 392 ? -13.023 -36.969 18.191 1.00 17.60 386 LYS C CA 1
ATOM 11074 C C . LYS C 1 392 ? -12.254 -35.690 17.757 1.00 18.49 386 LYS C C 1
ATOM 11075 O O . LYS C 1 392 ? -11.856 -34.895 18.632 1.00 21.14 386 LYS C O 1
ATOM 11081 N N . MET C 1 393 ? -12.004 -35.522 16.432 1.00 19.02 387 MET C N 1
ATOM 11082 C CA . MET C 1 393 ? -11.462 -34.246 15.914 1.00 18.90 387 MET C CA 1
ATOM 11083 C C . MET C 1 393 ? -12.585 -33.240 15.684 1.00 20.38 387 MET C C 1
ATOM 11084 O O . MET C 1 393 ? -12.984 -33.004 14.525 1.00 22.65 387 MET C O 1
ATOM 11089 N N . ASN C 1 394 ? -13.156 -32.724 16.795 1.00 19.41 388 ASN C N 1
ATOM 11090 C CA . ASN C 1 394 ? -14.377 -31.862 16.717 1.00 21.79 388 ASN C CA 1
ATOM 11091 C C . ASN C 1 394 ? -14.085 -30.475 17.225 1.00 20.41 388 ASN C C 1
ATOM 11092 O O . ASN C 1 394 ? -14.980 -29.801 17.734 1.00 19.37 388 ASN C O 1
ATOM 11097 N N . GLY C 1 395 ? -12.795 -30.069 17.146 1.00 18.56 389 GLY C N 1
ATOM 11098 C CA . GLY C 1 395 ? -12.386 -28.746 17.535 1.00 18.94 389 GLY C CA 1
ATOM 11099 C C . GLY C 1 395 ? -12.416 -27.746 16.395 1.00 18.69 389 GLY C C 1
ATOM 11100 O O . GLY C 1 395 ? -13.235 -27.906 15.456 1.00 20.32 389 GLY C O 1
ATOM 11101 N N . ASN C 1 396 ? -11.544 -26.737 16.461 1.00 17.07 390 ASN C N 1
ATOM 11102 C CA . ASN C 1 396 ? -11.617 -25.620 15.433 1.00 16.65 390 ASN C CA 1
ATOM 11103 C C . ASN C 1 396 ? -10.304 -25.574 14.724 1.00 15.49 390 ASN C C 1
ATOM 11104 O O . ASN C 1 396 ? -9.238 -25.382 15.357 1.00 16.02 390 ASN C O 1
ATOM 11109 N N . TYR C 1 397 ? -10.350 -25.849 13.423 1.00 14.40 391 TYR C N 1
ATOM 11110 C CA . TYR C 1 397 ? -9.079 -26.198 12.717 1.00 15.16 391 TYR C CA 1
ATOM 11111 C C . TYR C 1 397 ? -8.748 -25.297 11.532 1.00 16.65 391 TYR C C 1
ATOM 11112 O O . TYR C 1 397 ? -7.797 -25.590 10.810 1.00 18.63 391 TYR C O 1
ATOM 11121 N N . ASP C 1 398 ? -9.559 -24.257 11.329 1.00 16.21 392 ASP C N 1
ATOM 11122 C CA . ASP C 1 398 ? -9.224 -23.248 10.297 1.00 16.30 392 ASP C CA 1
ATOM 11123 C C . ASP C 1 398 ? -8.059 -22.469 10.717 1.00 15.48 392 ASP C C 1
ATOM 11124 O O . ASP C 1 398 ? -7.477 -22.757 11.781 1.00 17.00 392 ASP C O 1
ATOM 11129 N N . SER C 1 399 ? -7.634 -21.513 9.884 1.00 17.68 393 SER C N 1
ATOM 11130 C CA . SER C 1 399 ? -6.382 -20.770 10.108 1.00 18.69 393 SER C CA 1
ATOM 11131 C C . SER C 1 399 ? -6.434 -19.930 11.386 1.00 17.80 393 SER C C 1
ATOM 11132 O O . SER C 1 399 ? -7.481 -19.368 11.733 1.00 18.80 393 SER C O 1
ATOM 11135 N N . ILE C 1 400 ? -5.300 -19.929 12.101 1.00 16.56 394 ILE C N 1
ATOM 11136 C CA . ILE C 1 400 ? -5.056 -18.951 13.129 1.00 15.81 394 ILE C CA 1
ATOM 11137 C C . ILE C 1 400 ? -4.490 -17.743 12.376 1.00 16.72 394 ILE C C 1
ATOM 11138 O O . ILE C 1 400 ? -3.314 -17.740 11.864 1.00 16.23 394 ILE C O 1
ATOM 11143 N N . ARG C 1 401 ? -5.327 -16.718 12.218 1.00 18.40 395 ARG C N 1
ATOM 11144 C CA . ARG C 1 401 ? -5.007 -15.642 11.263 1.00 20.18 395 ARG C CA 1
ATOM 11145 C C . ARG C 1 401 ? -5.766 -14.388 11.631 1.00 19.70 395 ARG C C 1
ATOM 11146 O O . ARG C 1 401 ? -6.824 -14.461 12.245 1.00 24.07 395 ARG C O 1
ATOM 11154 N N . GLY C 1 402 ? -5.249 -13.236 11.217 1.00 18.29 396 GLY C N 1
ATOM 11155 C CA . GLY C 1 402 ? -5.912 -11.913 11.410 1.00 16.99 396 GLY C CA 1
ATOM 11156 C C . GLY C 1 402 ? -5.625 -11.037 10.190 1.00 17.12 396 GLY C C 1
ATOM 11157 O O . GLY C 1 402 ? -4.866 -11.425 9.269 1.00 18.12 396 GLY C O 1
ATOM 11158 N N . GLU C 1 403 ? -6.300 -9.896 10.121 1.00 15.79 397 GLU C N 1
ATOM 11159 C CA . GLU C 1 403 ? -5.986 -8.907 9.125 1.00 14.74 397 GLU C CA 1
ATOM 11160 C C . GLU C 1 403 ? -5.089 -7.860 9.725 1.00 15.83 397 GLU C C 1
ATOM 11161 O O . GLU C 1 403 ? -5.341 -7.370 10.826 1.00 12.54 397 GLU C O 1
ATOM 11167 N N . PHE C 1 404 ? -4.053 -7.477 8.979 1.00 16.04 398 PHE C N 1
ATOM 11168 C CA . PHE C 1 404 ? -3.151 -6.434 9.423 1.00 16.78 398 PHE C CA 1
ATOM 11169 C C . PHE C 1 404 ? -2.840 -5.496 8.295 1.00 18.95 398 PHE C C 1
ATOM 11170 O O . PHE C 1 404 ? -2.845 -5.897 7.103 1.00 20.04 398 PHE C O 1
ATOM 11178 N N . ASN C 1 405 ? -2.463 -4.288 8.640 1.00 19.65 399 ASN C N 1
ATOM 11179 C CA . ASN C 1 405 ? -2.079 -3.314 7.598 1.00 17.45 399 ASN C CA 1
ATOM 11180 C C . ASN C 1 405 ? -0.579 -3.396 7.323 1.00 20.32 399 ASN C C 1
ATOM 11181 O O . ASN C 1 405 ? 0.130 -4.265 7.859 1.00 21.21 399 ASN C O 1
ATOM 11186 N N . GLN C 1 406 ? -0.064 -2.423 6.574 1.00 20.09 400 GLN C N 1
ATOM 11187 C CA . GLN C 1 406 ? 1.340 -2.502 6.161 1.00 22.93 400 GLN C CA 1
ATOM 11188 C C . GLN C 1 406 ? 2.303 -2.222 7.285 1.00 21.83 400 GLN C C 1
ATOM 11189 O O . GLN C 1 406 ? 3.477 -2.629 7.219 1.00 25.33 400 GLN C O 1
ATOM 11195 N N . VAL C 1 407 ? 1.894 -1.475 8.284 1.00 19.14 401 VAL C N 1
ATOM 11196 C CA . VAL C 1 407 ? 2.834 -1.146 9.373 1.00 20.25 401 VAL C CA 1
ATOM 11197 C C . VAL C 1 407 ? 2.908 -2.190 10.475 1.00 19.40 401 VAL C C 1
ATOM 11198 O O . VAL C 1 407 ? 3.752 -2.124 11.414 1.00 20.93 401 VAL C O 1
ATOM 11202 N N . GLU C 1 408 ? 2.015 -3.168 10.396 1.00 16.42 402 GLU C N 1
ATOM 11203 C CA . GLU C 1 408 ? 1.857 -4.181 11.444 1.00 16.73 402 GLU C CA 1
ATOM 11204 C C . GLU C 1 408 ? 2.554 -5.469 11.083 1.00 16.43 402 GLU C C 1
ATOM 11205 O O . GLU C 1 408 ? 2.012 -6.585 11.259 1.00 17.27 402 GLU C O 1
ATOM 11211 N N . LYS C 1 409 ? 3.800 -5.353 10.567 1.00 16.26 403 LYS C N 1
ATOM 11212 C CA . LYS C 1 409 ? 4.523 -6.529 10.095 1.00 14.65 403 LYS C CA 1
ATOM 11213 C C . LYS C 1 409 ? 4.863 -7.530 11.195 1.00 14.54 403 LYS C C 1
ATOM 11214 O O . LYS C 1 409 ? 4.807 -8.747 10.955 1.00 16.06 403 LYS C O 1
ATOM 11220 N N . ARG C 1 410 ? 5.281 -7.062 12.376 1.00 15.75 404 ARG C N 1
ATOM 11221 C CA . ARG C 1 410 ? 5.750 -7.981 13.342 1.00 14.01 404 ARG C CA 1
ATOM 11222 C C . ARG C 1 410 ? 4.578 -8.875 13.860 1.00 15.96 404 ARG C C 1
ATOM 11223 O O . ARG C 1 410 ? 4.693 -10.115 13.901 1.00 14.75 404 ARG C O 1
ATOM 11231 N N . ILE C 1 411 ? 3.480 -8.249 14.253 1.00 15.88 405 ILE C N 1
ATOM 11232 C CA . ILE C 1 411 ? 2.360 -9.053 14.813 1.00 15.83 405 ILE C CA 1
ATOM 11233 C C . ILE C 1 411 ? 1.816 -10.013 13.675 1.00 16.29 405 ILE C C 1
ATOM 11234 O O . ILE C 1 411 ? 1.515 -11.140 13.931 1.00 14.53 405 ILE C O 1
ATOM 11239 N N . ASN C 1 412 ? 1.786 -9.537 12.410 1.00 16.93 406 ASN C N 1
ATOM 11240 C CA . ASN C 1 412 ? 1.403 -10.408 11.306 1.00 16.99 406 ASN C CA 1
ATOM 11241 C C . ASN C 1 412 ? 2.345 -11.636 11.143 1.00 17.31 406 ASN C C 1
ATOM 11242 O O . ASN C 1 412 ? 1.935 -12.777 11.050 1.00 17.63 406 ASN C O 1
ATOM 11247 N N . MET C 1 413 ? 3.659 -11.394 11.207 1.00 17.01 407 MET C N 1
ATOM 11248 C CA . MET C 1 413 ? 4.633 -12.494 11.130 1.00 17.42 407 MET C CA 1
ATOM 11249 C C . MET C 1 413 ? 4.454 -13.471 12.279 1.00 18.44 407 MET C C 1
ATOM 11250 O O . MET C 1 413 ? 4.507 -14.677 12.081 1.00 17.85 407 MET C O 1
ATOM 11255 N N . ILE C 1 414 ? 4.266 -12.943 13.494 1.00 17.38 408 ILE C N 1
ATOM 11256 C CA . ILE C 1 414 ? 4.165 -13.822 14.672 1.00 18.14 408 ILE C CA 1
ATOM 11257 C C . ILE C 1 414 ? 2.900 -14.656 14.621 1.00 17.69 408 ILE C C 1
ATOM 11258 O O . ILE C 1 414 ? 2.928 -15.844 14.828 1.00 14.93 408 ILE C O 1
ATOM 11263 N N . ALA C 1 415 ? 1.804 -14.046 14.191 1.00 17.81 409 ALA C N 1
ATOM 11264 C CA . ALA C 1 415 ? 0.543 -14.800 14.104 1.00 16.76 409 ALA C CA 1
ATOM 11265 C C . ALA C 1 415 ? 0.702 -15.942 13.071 1.00 16.94 409 ALA C C 1
ATOM 11266 O O . ALA C 1 415 ? 0.186 -17.013 13.208 1.00 17.69 409 ALA C O 1
ATOM 11268 N N . ASP C 1 416 ? 1.325 -15.607 11.950 1.00 16.55 410 ASP C N 1
ATOM 11269 C CA . ASP C 1 416 ? 1.445 -16.575 10.880 1.00 18.20 410 ASP C CA 1
ATOM 11270 C C . ASP C 1 416 ? 2.372 -17.700 11.364 1.00 17.05 410 ASP C C 1
ATOM 11271 O O . ASP C 1 416 ? 2.160 -18.865 11.009 1.00 18.95 410 ASP C O 1
ATOM 11276 N N . ARG C 1 417 ? 3.365 -17.354 12.211 1.00 17.46 411 ARG C N 1
ATOM 11277 C CA . ARG C 1 417 ? 4.286 -18.358 12.743 1.00 16.81 411 ARG C CA 1
ATOM 11278 C C . ARG C 1 417 ? 3.553 -19.361 13.696 1.00 18.37 411 ARG C C 1
ATOM 11279 O O . ARG C 1 417 ? 3.831 -20.561 13.644 1.00 18.04 411 ARG C O 1
ATOM 11287 N N . VAL C 1 418 ? 2.688 -18.848 14.589 1.00 16.33 412 VAL C N 1
ATOM 11288 C CA . VAL C 1 418 ? 1.859 -19.662 15.456 1.00 16.77 412 VAL C CA 1
ATOM 11289 C C . VAL C 1 418 ? 0.956 -20.597 14.641 1.00 15.92 412 VAL C C 1
ATOM 11290 O O . VAL C 1 418 ? 0.839 -21.794 14.917 1.00 16.24 412 VAL C O 1
ATOM 11294 N N . ASP C 1 419 ? 0.365 -20.070 13.575 1.00 15.64 413 ASP C N 1
ATOM 11295 C CA . ASP C 1 419 ? -0.395 -20.898 12.702 1.00 15.60 413 ASP C CA 1
ATOM 11296 C C . ASP C 1 419 ? 0.438 -22.039 12.161 1.00 13.98 413 ASP C C 1
ATOM 11297 O O . ASP C 1 419 ? 0.031 -23.208 12.143 1.00 15.89 413 ASP C O 1
ATOM 11302 N N . ASP C 1 420 ? 1.622 -21.704 11.722 1.00 14.19 414 ASP C N 1
ATOM 11303 C CA . ASP C 1 420 ? 2.510 -22.671 11.121 1.00 14.46 414 ASP C CA 1
ATOM 11304 C C . ASP C 1 420 ? 2.897 -23.719 12.187 1.00 16.03 414 ASP C C 1
ATOM 11305 O O . ASP C 1 420 ? 2.934 -24.919 11.894 1.00 15.47 414 ASP C O 1
ATOM 11310 N N . ALA C 1 421 ? 3.180 -23.273 13.418 1.00 17.15 415 ALA C N 1
ATOM 11311 C CA . ALA C 1 421 ? 3.735 -24.204 14.433 1.00 14.66 415 ALA C CA 1
ATOM 11312 C C . ALA C 1 421 ? 2.608 -25.195 14.900 1.00 15.51 415 ALA C C 1
ATOM 11313 O O . ALA C 1 421 ? 2.842 -26.410 15.124 1.00 16.61 415 ALA C O 1
ATOM 11315 N N . VAL C 1 422 ? 1.362 -24.699 14.959 1.00 17.20 416 VAL C N 1
ATOM 11316 C CA . VAL C 1 422 ? 0.190 -25.535 15.181 1.00 17.40 416 VAL C CA 1
ATOM 11317 C C . VAL C 1 422 ? 0.014 -26.563 14.041 1.00 16.57 416 VAL C C 1
ATOM 11318 O O . VAL C 1 422 ? -0.247 -27.728 14.270 1.00 14.78 416 VAL C O 1
ATOM 11322 N N . THR C 1 423 ? 0.151 -26.090 12.811 1.00 16.31 417 THR C N 1
ATOM 11323 C CA . THR C 1 423 ? 0.137 -27.032 11.693 1.00 15.57 417 THR C CA 1
ATOM 11324 C C . THR C 1 423 ? 1.255 -28.075 11.765 1.00 15.34 417 THR C C 1
ATOM 11325 O O . THR C 1 423 ? 1.081 -29.229 11.442 1.00 15.56 417 THR C O 1
ATOM 11329 N N . ASP C 1 424 ? 2.408 -27.699 12.301 1.00 16.54 418 ASP C N 1
ATOM 11330 C CA . ASP C 1 424 ? 3.524 -28.608 12.400 1.00 16.43 418 ASP C CA 1
ATOM 11331 C C . ASP C 1 424 ? 3.232 -29.712 13.411 1.00 16.02 418 ASP C C 1
ATOM 11332 O O . ASP C 1 424 ? 3.627 -30.856 13.214 1.00 16.15 418 ASP C O 1
ATOM 11337 N N . ILE C 1 425 ? 2.585 -29.347 14.513 1.00 14.78 419 ILE C N 1
ATOM 11338 C CA . ILE C 1 425 ? 2.143 -30.396 15.491 1.00 14.61 419 ILE C CA 1
ATOM 11339 C C . ILE C 1 425 ? 1.188 -31.385 14.859 1.00 15.32 419 ILE C C 1
ATOM 11340 O O . ILE C 1 425 ? 1.397 -32.624 14.964 1.00 15.52 419 ILE C O 1
ATOM 11345 N N . TRP C 1 426 ? 0.110 -30.865 14.240 1.00 15.30 420 TRP C N 1
ATOM 11346 C CA . TRP C 1 426 ? -0.881 -31.758 13.691 1.00 14.51 420 TRP C CA 1
ATOM 11347 C C . TRP C 1 426 ? -0.285 -32.569 12.529 1.00 15.13 420 TRP C C 1
ATOM 11348 O O . TRP C 1 426 ? -0.645 -33.748 12.312 1.00 16.36 420 TRP C O 1
ATOM 11359 N N . SER C 1 427 ? 0.641 -31.957 11.776 1.00 15.41 421 SER C N 1
ATOM 11360 C CA . SER C 1 427 ? 1.257 -32.673 10.621 1.00 16.51 421 SER C CA 1
ATOM 11361 C C . SER C 1 427 ? 2.027 -33.902 11.050 1.00 15.93 421 SER C C 1
ATOM 11362 O O . SER C 1 427 ? 1.831 -34.964 10.523 1.00 16.26 421 SER C O 1
ATOM 11365 N N . TYR C 1 428 ? 2.893 -33.766 12.061 1.00 15.10 422 TYR C N 1
ATOM 11366 C CA . TYR C 1 428 ? 3.646 -34.901 12.527 1.00 16.55 422 TYR C CA 1
ATOM 11367 C C . TYR C 1 428 ? 2.755 -35.933 13.174 1.00 17.07 422 TYR C C 1
ATOM 11368 O O . TYR C 1 428 ? 2.876 -37.155 12.949 1.00 17.87 422 TYR C O 1
ATOM 11377 N N . ASN C 1 429 ? 1.787 -35.424 13.957 1.00 18.92 423 ASN C N 1
ATOM 11378 C CA . ASN C 1 429 ? 0.893 -36.319 14.683 1.00 18.08 423 ASN C CA 1
ATOM 11379 C C . ASN C 1 429 ? 0.062 -37.167 13.707 1.00 17.32 423 ASN C C 1
ATOM 11380 O O . ASN C 1 429 ? -0.063 -38.357 13.912 1.00 20.26 423 ASN C O 1
ATOM 11385 N N . ALA C 1 430 ? -0.430 -36.556 12.635 1.00 18.19 424 ALA C N 1
ATOM 11386 C CA . ALA C 1 430 ? -1.253 -37.302 11.708 1.00 17.73 424 ALA C CA 1
ATOM 11387 C C . ALA C 1 430 ? -0.387 -38.332 10.948 1.00 17.98 424 ALA C C 1
ATOM 11388 O O . ALA C 1 430 ? -0.840 -39.457 10.711 1.00 17.52 424 ALA C O 1
ATOM 11390 N N . LYS C 1 431 ? 0.812 -37.943 10.571 1.00 15.54 425 LYS C N 1
ATOM 11391 C CA . LYS C 1 431 ? 1.671 -38.892 9.824 1.00 17.81 425 LYS C CA 1
ATOM 11392 C C . LYS C 1 431 ? 2.070 -40.120 10.698 1.00 18.34 425 LYS C C 1
ATOM 11393 O O . LYS C 1 431 ? 2.013 -41.255 10.279 1.00 18.43 425 LYS C O 1
ATOM 11399 N N . LEU C 1 432 ? 2.509 -39.854 11.916 1.00 18.29 426 LEU C N 1
ATOM 11400 C CA . LEU C 1 432 ? 2.810 -40.942 12.804 1.00 17.87 426 LEU C CA 1
ATOM 11401 C C . LEU C 1 432 ? 1.601 -41.785 13.161 1.00 19.28 426 LEU C C 1
ATOM 11402 O O . LEU C 1 432 ? 1.709 -42.983 13.255 1.00 19.78 426 LEU C O 1
ATOM 11407 N N . LEU C 1 433 ? 0.464 -41.168 13.473 1.00 19.79 427 LEU C N 1
ATOM 11408 C CA . LEU C 1 433 ? -0.661 -41.947 13.973 1.00 18.90 427 LEU C CA 1
ATOM 11409 C C . LEU C 1 433 ? -1.056 -42.965 12.878 1.00 18.41 427 LEU C C 1
ATOM 11410 O O . LEU C 1 433 ? -1.250 -44.106 13.166 1.00 17.97 427 LEU C O 1
ATOM 11415 N N . VAL C 1 434 ? -1.061 -42.542 11.626 1.00 17.84 428 VAL C N 1
ATOM 11416 C CA . VAL C 1 434 ? -1.475 -43.456 10.538 1.00 18.48 428 VAL C CA 1
ATOM 11417 C C . VAL C 1 434 ? -0.506 -44.572 10.411 1.00 18.09 428 VAL C C 1
ATOM 11418 O O . VAL C 1 434 ? -0.914 -45.711 10.275 1.00 16.61 428 VAL C O 1
ATOM 11422 N N . LEU C 1 435 ? 0.813 -44.276 10.577 1.00 18.39 429 LEU C N 1
ATOM 11423 C CA . LEU C 1 435 ? 1.816 -45.326 10.488 1.00 18.52 429 LEU C CA 1
ATOM 11424 C C . LEU C 1 435 ? 1.652 -46.341 11.640 1.00 17.69 429 LEU C C 1
ATOM 11425 O O . LEU C 1 435 ? 1.645 -47.553 11.438 1.00 16.64 429 LEU C O 1
ATOM 11430 N N . ILE C 1 436 ? 1.457 -45.824 12.841 1.00 17.63 430 ILE C N 1
ATOM 11431 C CA . ILE C 1 436 ? 1.305 -46.677 14.012 1.00 18.83 430 ILE C CA 1
ATOM 11432 C C . ILE C 1 436 ? 0.013 -47.495 13.977 1.00 17.74 430 ILE C C 1
ATOM 11433 O O . ILE C 1 436 ? 0.024 -48.729 14.209 1.00 17.05 430 ILE C O 1
ATOM 11438 N N . GLU C 1 437 ? -1.096 -46.837 13.617 1.00 18.35 431 GLU C N 1
ATOM 11439 C CA . GLU C 1 437 ? -2.425 -47.541 13.589 1.00 17.22 431 GLU C CA 1
ATOM 11440 C C . GLU C 1 437 ? -2.465 -48.597 12.485 1.00 16.51 431 GLU C C 1
ATOM 11441 O O . GLU C 1 437 ? -3.132 -49.549 12.570 1.00 19.06 431 GLU C O 1
ATOM 11447 N N . ASN C 1 438 ? -1.707 -48.389 11.414 1.00 16.13 432 ASN C N 1
ATOM 11448 C CA . ASN C 1 438 ? -1.724 -49.343 10.344 1.00 16.08 432 ASN C CA 1
ATOM 11449 C C . ASN C 1 438 ? -1.058 -50.646 10.799 1.00 16.89 432 ASN C C 1
ATOM 11450 O O . ASN C 1 438 ? -1.573 -51.688 10.543 1.00 18.57 432 ASN C O 1
ATOM 11455 N N . ASP C 1 439 ? 0.082 -50.543 11.504 1.00 15.78 433 ASP C N 1
ATOM 11456 C CA . ASP C 1 439 ? 0.659 -51.695 12.152 1.00 17.30 433 ASP C CA 1
ATOM 11457 C C . ASP C 1 439 ? -0.344 -52.435 13.058 1.00 16.89 433 ASP C C 1
ATOM 11458 O O . ASP C 1 439 ? -0.565 -53.657 12.891 1.00 18.55 433 ASP C O 1
ATOM 11463 N N . ARG C 1 440 ? -1.067 -51.676 13.881 1.00 18.68 434 ARG C N 1
ATOM 11464 C CA . ARG C 1 440 ? -2.041 -52.221 14.785 1.00 17.37 434 ARG C CA 1
ATOM 11465 C C . ARG C 1 440 ? -3.269 -52.802 14.116 1.00 17.52 434 ARG C C 1
ATOM 11466 O O . ARG C 1 440 ? -3.752 -53.802 14.554 1.00 16.93 434 ARG C O 1
ATOM 11474 N N . THR C 1 441 ? -3.726 -52.204 13.020 1.00 16.06 435 THR C N 1
ATOM 11475 C CA . THR C 1 441 ? -4.867 -52.796 12.310 1.00 15.27 435 THR C CA 1
ATOM 11476 C C . THR C 1 441 ? -4.549 -54.156 11.672 1.00 17.06 435 THR C C 1
ATOM 11477 O O . THR C 1 441 ? -5.306 -55.086 11.779 1.00 15.55 435 THR C O 1
ATOM 11481 N N . LEU C 1 442 ? -3.420 -54.259 10.983 1.00 17.11 436 LEU C N 1
ATOM 11482 C CA . LEU C 1 442 ? -3.095 -55.477 10.284 1.00 17.96 436 LEU C CA 1
ATOM 11483 C C . LEU C 1 442 ? -2.782 -56.540 11.319 1.00 16.94 436 LEU C C 1
ATOM 11484 O O . LEU C 1 442 ? -3.031 -57.701 11.119 1.00 18.97 436 LEU C O 1
ATOM 11489 N N . ASP C 1 443 ? -2.158 -56.129 12.400 1.00 16.67 437 ASP C N 1
ATOM 11490 C CA . ASP C 1 443 ? -1.871 -57.062 13.477 1.00 18.13 437 ASP C CA 1
ATOM 11491 C C . ASP C 1 443 ? -3.186 -57.566 14.177 1.00 17.76 437 ASP C C 1
ATOM 11492 O O . ASP C 1 443 ? -3.308 -58.765 14.574 1.00 14.44 437 ASP C O 1
ATOM 11497 N N . LEU C 1 444 ? -4.173 -56.704 14.225 1.00 16.00 438 LEU C N 1
ATOM 11498 C CA . LEU C 1 444 ? -5.452 -57.047 14.871 1.00 15.80 438 LEU C CA 1
ATOM 11499 C C . LEU C 1 444 ? -6.153 -58.101 14.024 1.00 17.56 438 LEU C C 1
ATOM 11500 O O . LEU C 1 444 ? -6.724 -59.060 14.573 1.00 17.11 438 LEU C O 1
ATOM 11505 N N . HIS C 1 445 ? -6.184 -57.884 12.700 1.00 17.54 439 HIS C N 1
ATOM 11506 C CA . HIS C 1 445 ? -6.777 -58.902 11.793 1.00 17.28 439 HIS C CA 1
ATOM 11507 C C . HIS C 1 445 ? -6.077 -60.247 11.955 1.00 15.68 439 HIS C C 1
ATOM 11508 O O . HIS C 1 445 ? -6.720 -61.246 12.056 1.00 17.30 439 HIS C O 1
ATOM 11515 N N . ASP C 1 446 ? -4.733 -60.248 12.084 1.00 16.98 440 ASP C N 1
ATOM 11516 C CA . ASP C 1 446 ? -3.984 -61.449 12.267 1.00 15.31 440 ASP C CA 1
ATOM 11517 C C . ASP C 1 446 ? -4.400 -62.172 13.577 1.00 16.90 440 ASP C C 1
ATOM 11518 O O . ASP C 1 446 ? -4.579 -63.376 13.605 1.00 15.05 440 ASP C O 1
ATOM 11523 N N . ALA C 1 447 ? -4.533 -61.395 14.660 1.00 16.93 441 ALA C N 1
ATOM 11524 C CA . ALA C 1 447 ? -4.973 -61.978 15.964 1.00 14.72 441 ALA C CA 1
ATOM 11525 C C . ALA C 1 447 ? -6.351 -62.553 15.917 1.00 16.20 441 ALA C C 1
ATOM 11526 O O . ALA C 1 447 ? -6.590 -63.599 16.522 1.00 16.26 441 ALA C O 1
ATOM 11528 N N . ASN C 1 448 ? -7.249 -61.864 15.191 1.00 16.28 442 ASN C N 1
ATOM 11529 C CA . ASN C 1 448 ? -8.617 -62.307 15.001 1.00 16.20 442 ASN C CA 1
ATOM 11530 C C . ASN C 1 448 ? -8.733 -63.647 14.300 1.00 16.51 442 ASN C C 1
ATOM 11531 O O . ASN C 1 448 ? -9.478 -64.494 14.732 1.00 16.30 442 ASN C O 1
ATOM 11536 N N . VAL C 1 449 ? -7.951 -63.863 13.230 1.00 17.11 443 VAL C N 1
ATOM 11537 C CA . VAL C 1 449 ? -8.032 -65.151 12.541 1.00 16.66 443 VAL C CA 1
ATOM 11538 C C . VAL C 1 449 ? -7.290 -66.224 13.343 1.00 15.84 443 VAL C C 1
ATOM 11539 O O . VAL C 1 449 ? -7.680 -67.342 13.312 1.00 17.57 443 VAL C O 1
ATOM 11543 N N . ARG C 1 450 ? -6.223 -65.883 14.062 1.00 14.43 444 ARG C N 1
ATOM 11544 C CA . ARG C 1 450 ? -5.572 -66.842 14.865 1.00 14.71 444 ARG C CA 1
ATOM 11545 C C . ARG C 1 450 ? -6.560 -67.290 15.959 1.00 15.11 444 ARG C C 1
ATOM 11546 O O . ARG C 1 450 ? -6.595 -68.463 16.336 1.00 14.78 444 ARG C O 1
ATOM 11554 N N . ASN C 1 451 ? -7.380 -66.373 16.448 1.00 16.81 445 ASN C N 1
ATOM 11555 C CA . ASN C 1 451 ? -8.328 -66.774 17.485 1.00 17.04 445 ASN C CA 1
ATOM 11556 C C . ASN C 1 451 ? -9.389 -67.740 16.911 1.00 18.21 445 ASN C C 1
ATOM 11557 O O . ASN C 1 451 ? -9.754 -68.708 17.534 1.00 16.94 445 ASN C O 1
ATOM 11562 N N . LEU C 1 452 ? -9.884 -67.427 15.709 1.00 16.36 446 LEU C N 1
ATOM 11563 C CA . LEU C 1 452 ? -10.809 -68.345 15.031 1.00 17.11 446 LEU C CA 1
ATOM 11564 C C . LEU C 1 452 ? -10.168 -69.738 14.802 1.00 14.54 446 LEU C C 1
ATOM 11565 O O . LEU C 1 452 ? -10.765 -70.736 15.044 1.00 15.66 446 LEU C O 1
ATOM 11570 N N . HIS C 1 453 ? -8.863 -69.762 14.389 1.00 16.63 447 HIS C N 1
ATOM 11571 C CA . HIS C 1 453 ? -8.130 -70.961 14.229 1.00 16.52 447 HIS C CA 1
ATOM 11572 C C . HIS C 1 453 ? -7.986 -71.760 15.496 1.00 16.22 447 HIS C C 1
ATOM 11573 O O . HIS C 1 453 ? -8.122 -72.967 15.442 1.00 15.27 447 HIS C O 1
ATOM 11580 N N . GLU C 1 454 ? -7.700 -71.059 16.619 1.00 16.70 448 GLU C N 1
ATOM 11581 C CA . GLU C 1 454 ? -7.626 -71.771 17.914 1.00 18.70 448 GLU C CA 1
ATOM 11582 C C . GLU C 1 454 ? -8.929 -72.392 18.353 1.00 17.87 448 GLU C C 1
ATOM 11583 O O . GLU C 1 454 ? -8.962 -73.480 18.987 1.00 19.23 448 GLU C O 1
ATOM 11589 N N . GLN C 1 455 ? -10.012 -71.706 18.017 1.00 18.04 449 GLN C N 1
ATOM 11590 C CA . GLN C 1 455 ? -11.337 -72.224 18.283 1.00 17.38 449 GLN C CA 1
ATOM 11591 C C . GLN C 1 455 ? -11.577 -73.560 17.587 1.00 15.99 449 GLN C C 1
ATOM 11592 O O . GLN C 1 455 ? -12.158 -74.509 18.139 1.00 15.52 449 GLN C O 1
ATOM 11598 N N . ILE C 1 456 ? -11.216 -73.620 16.306 1.00 17.86 450 ILE C N 1
ATOM 11599 C CA . ILE C 1 456 ? -11.337 -74.852 15.526 1.00 17.44 450 ILE C CA 1
ATOM 11600 C C . ILE C 1 456 ? -10.385 -75.924 16.039 1.00 16.57 450 ILE C C 1
ATOM 11601 O O . ILE C 1 456 ? -10.756 -77.091 16.108 1.00 16.40 450 ILE C O 1
ATOM 11606 N N . LYS C 1 457 ? -9.180 -75.503 16.427 1.00 15.18 451 LYS C N 1
ATOM 11607 C CA . LYS C 1 457 ? -8.225 -76.412 16.944 1.00 15.92 451 LYS C CA 1
ATOM 11608 C C . LYS C 1 457 ? -8.822 -77.074 18.190 1.00 16.66 451 LYS C C 1
ATOM 11609 O O . LYS C 1 457 ? -8.717 -78.304 18.407 1.00 17.16 451 LYS C O 1
ATOM 11615 N N . ARG C 1 458 ? -9.421 -76.255 19.022 1.00 17.52 452 ARG C N 1
ATOM 11616 C CA . ARG C 1 458 ? -10.012 -76.793 20.264 1.00 16.56 452 ARG C CA 1
ATOM 11617 C C . ARG C 1 458 ? -11.163 -77.752 19.960 1.00 18.68 452 ARG C C 1
ATOM 11618 O O . ARG C 1 458 ? -11.446 -78.684 20.691 1.00 19.14 452 ARG C O 1
ATOM 11626 N N . ALA C 1 459 ? -11.914 -77.498 18.886 1.00 16.50 453 ALA C N 1
ATOM 11627 C CA . ALA C 1 459 ? -13.004 -78.382 18.632 1.00 16.13 453 ALA C CA 1
ATOM 11628 C C . ALA C 1 459 ? -12.584 -79.736 18.014 1.00 15.34 453 ALA C C 1
ATOM 11629 O O . ALA C 1 459 ? -13.216 -80.735 18.228 1.00 16.32 453 ALA C O 1
ATOM 11631 N N . LEU C 1 460 ? -11.557 -79.731 17.153 1.00 13.70 454 LEU C N 1
ATOM 11632 C CA . LEU C 1 460 ? -11.086 -80.922 16.520 1.00 13.04 454 LEU C CA 1
ATOM 11633 C C . LEU C 1 460 ? -10.272 -81.810 17.445 1.00 14.78 454 LEU C C 1
ATOM 11634 O O . LEU C 1 460 ? -10.265 -83.002 17.284 1.00 15.19 454 LEU C O 1
ATOM 11639 N N . LYS C 1 461 ? -9.614 -81.189 18.415 1.00 17.03 455 LYS C N 1
ATOM 11640 C CA . LYS C 1 461 ? -8.858 -81.883 19.416 1.00 16.78 455 LYS C CA 1
ATOM 11641 C C . LYS C 1 461 ? -7.964 -82.914 18.745 1.00 15.45 455 LYS C C 1
ATOM 11642 O O . LYS C 1 461 ? -7.191 -82.548 17.837 1.00 15.75 455 LYS C O 1
ATOM 11648 N N . ASP C 1 462 ? -7.977 -84.162 19.207 1.00 16.91 456 ASP C N 1
ATOM 11649 C CA . ASP C 1 462 ? -7.076 -85.135 18.649 1.00 16.79 456 ASP C CA 1
ATOM 11650 C C . ASP C 1 462 ? -7.436 -85.724 17.314 1.00 14.75 456 ASP C C 1
ATOM 11651 O O . ASP C 1 462 ? -6.664 -86.566 16.787 1.00 16.84 456 ASP C O 1
ATOM 11656 N N . ASN C 1 463 ? -8.540 -85.292 16.772 1.00 13.10 457 ASN C N 1
ATOM 11657 C CA . ASN C 1 463 ? -8.969 -85.799 15.455 1.00 13.72 457 ASN C CA 1
ATOM 11658 C C . ASN C 1 463 ? -8.331 -85.080 14.242 1.00 14.62 457 ASN C C 1
ATOM 11659 O O . ASN C 1 463 ? -8.718 -85.392 13.120 1.00 14.04 457 ASN C O 1
ATOM 11664 N N . ALA C 1 464 ? -7.405 -84.180 14.468 1.00 13.91 458 ALA C N 1
ATOM 11665 C CA . ALA C 1 464 ? -6.732 -83.400 13.381 1.00 12.69 458 ALA C CA 1
ATOM 11666 C C . ALA C 1 464 ? -5.339 -83.053 13.683 1.00 15.72 458 ALA C C 1
ATOM 11667 O O . ALA C 1 464 ? -4.950 -82.854 14.878 1.00 16.95 458 ALA C O 1
ATOM 11669 N N . ILE C 1 465 ? -4.535 -83.114 12.621 1.00 13.24 459 ILE C N 1
ATOM 11670 C CA . ILE C 1 465 ? -3.173 -82.722 12.655 1.00 16.23 459 ILE C CA 1
ATOM 11671 C C . ILE C 1 465 ? -3.063 -81.236 12.328 1.00 16.21 459 ILE C C 1
ATOM 11672 O O . ILE C 1 465 ? -3.587 -80.822 11.300 1.00 15.69 459 ILE C O 1
ATOM 11677 N N . ASP C 1 466 ? -2.488 -80.463 13.253 1.00 13.93 460 ASP C N 1
ATOM 11678 C CA . ASP C 1 466 ? -2.210 -79.056 13.021 1.00 17.23 460 ASP C CA 1
ATOM 11679 C C . ASP C 1 466 ? -1.047 -78.940 12.083 1.00 17.13 460 ASP C C 1
ATOM 11680 O O . ASP C 1 466 ? 0.102 -79.188 12.478 1.00 18.57 460 ASP C O 1
ATOM 11685 N N . GLU C 1 467 ? -1.284 -78.481 10.852 1.00 15.21 461 GLU C N 1
ATOM 11686 C CA . GLU C 1 467 ? -0.232 -78.345 9.846 1.00 17.13 461 GLU C CA 1
ATOM 11687 C C . GLU C 1 467 ? 0.706 -77.120 9.996 1.00 18.36 461 GLU C C 1
ATOM 11688 O O . GLU C 1 467 ? 1.776 -77.047 9.296 1.00 20.51 461 GLU C O 1
ATOM 11694 N N . GLY C 1 468 ? 0.381 -76.198 10.902 1.00 17.89 462 GLY C N 1
ATOM 11695 C CA . GLY C 1 468 ? 1.229 -75.021 11.211 1.00 18.36 462 GLY C CA 1
ATOM 11696 C C . GLY C 1 468 ? 1.173 -73.977 10.097 1.00 18.22 462 GLY C C 1
ATOM 11697 O O . GLY C 1 468 ? 1.968 -73.098 10.066 1.00 20.11 462 GLY C O 1
ATOM 11698 N N . ASP C 1 469 ? 0.158 -74.050 9.241 1.00 17.86 463 ASP C N 1
ATOM 11699 C CA . ASP C 1 469 ? -0.008 -73.067 8.133 1.00 18.31 463 ASP C CA 1
ATOM 11700 C C . ASP C 1 469 ? -1.434 -72.572 8.086 1.00 17.31 463 ASP C C 1
ATOM 11701 O O . ASP C 1 469 ? -1.857 -72.063 7.058 1.00 17.24 463 ASP C O 1
ATOM 11706 N N . GLY C 1 470 ? -2.186 -72.696 9.227 1.00 15.78 464 GLY C N 1
ATOM 11707 C CA . GLY C 1 470 ? -3.570 -72.316 9.162 1.00 15.72 464 GLY C CA 1
ATOM 11708 C C . GLY C 1 470 ? -4.502 -73.464 8.864 1.00 15.83 464 GLY C C 1
ATOM 11709 O O . GLY C 1 470 ? -5.742 -73.298 8.991 1.00 16.92 464 GLY C O 1
ATOM 11710 N N . CYS C 1 471 ? -3.949 -74.617 8.472 1.00 15.54 465 CYS C N 1
ATOM 11711 C CA . CYS C 1 471 ? -4.748 -75.758 8.110 1.00 16.41 465 CYS C CA 1
ATOM 11712 C C . CYS C 1 471 ? -4.699 -76.914 9.055 1.00 15.84 465 CYS C C 1
ATOM 11713 O O . CYS C 1 471 ? -3.736 -77.099 9.807 1.00 16.65 465 CYS C O 1
ATOM 11716 N N . PHE C 1 472 ? -5.729 -77.731 8.995 1.00 15.09 466 PHE C N 1
ATOM 11717 C CA . PHE C 1 472 ? -5.850 -78.955 9.775 1.00 14.65 466 PHE C CA 1
ATOM 11718 C C . PHE C 1 472 ? -6.121 -80.146 8.892 1.00 14.69 466 PHE C C 1
ATOM 11719 O O . PHE C 1 472 ? -7.118 -80.117 8.053 1.00 15.35 466 PHE C O 1
ATOM 11727 N N . SER C 1 473 ? -5.271 -81.164 9.008 1.00 13.21 467 SER C N 1
ATOM 11728 C CA . SER C 1 473 ? -5.498 -82.434 8.310 1.00 14.77 467 SER C CA 1
ATOM 11729 C C . SER C 1 473 ? -6.401 -83.298 9.163 1.00 13.58 467 SER C C 1
ATOM 11730 O O . SER C 1 473 ? -6.019 -83.756 10.267 1.00 15.35 467 SER C O 1
ATOM 11733 N N . ILE C 1 474 ? -7.624 -83.539 8.689 1.00 12.67 468 ILE C N 1
ATOM 11734 C CA . ILE C 1 474 ? -8.580 -84.257 9.530 1.00 14.53 468 ILE C CA 1
ATOM 11735 C C . ILE C 1 474 ? -8.331 -85.761 9.401 1.00 15.38 468 ILE C C 1
ATOM 11736 O O . ILE C 1 474 ? -8.294 -86.319 8.279 1.00 16.49 468 ILE C O 1
ATOM 11741 N N . LEU C 1 475 ? -8.230 -86.466 10.550 1.00 13.40 469 LEU C N 1
ATOM 11742 C CA . LEU C 1 475 ? -8.024 -87.868 10.599 1.00 13.57 469 LEU C CA 1
ATOM 11743 C C . LEU C 1 475 ? -9.224 -88.810 10.411 1.00 15.15 469 LEU C C 1
ATOM 11744 O O . LEU C 1 475 ? -9.170 -89.944 10.876 1.00 15.63 469 LEU C O 1
ATOM 11749 N N . HIS C 1 476 ? -10.241 -88.347 9.731 1.00 14.94 470 HIS C N 1
ATOM 11750 C CA . HIS C 1 476 ? -11.389 -89.146 9.406 1.00 15.30 470 HIS C CA 1
ATOM 11751 C C . HIS C 1 476 ? -11.968 -88.572 8.139 1.00 14.92 470 HIS C C 1
ATOM 11752 O O . HIS C 1 476 ? -11.614 -87.506 7.743 1.00 17.86 470 HIS C O 1
ATOM 11759 N N . LYS C 1 477 ? -12.921 -89.288 7.568 1.00 15.13 471 LYS C N 1
ATOM 11760 C CA . LYS C 1 477 ? -13.665 -88.702 6.434 1.00 15.91 471 LYS C CA 1
ATOM 11761 C C . LYS C 1 477 ? -14.534 -87.610 6.929 1.00 15.10 471 LYS C C 1
ATOM 11762 O O . LYS C 1 477 ? -15.348 -87.767 7.897 1.00 16.80 471 LYS C O 1
ATOM 11768 N N . CYS C 1 478 ? -14.455 -86.456 6.275 1.00 16.08 472 CYS C N 1
ATOM 11769 C CA . CYS C 1 478 ? -15.257 -85.289 6.659 1.00 16.35 472 CYS C CA 1
ATOM 11770 C C . CYS C 1 478 ? -15.922 -84.778 5.414 1.00 17.07 472 CYS C C 1
ATOM 11771 O O . CYS C 1 478 ? -15.305 -83.944 4.655 1.00 18.37 472 CYS C O 1
ATOM 11774 N N . ASN C 1 479 ? -17.108 -85.294 5.152 1.00 17.93 473 ASN C N 1
ATOM 11775 C CA . ASN C 1 479 ? -17.904 -84.802 4.008 1.00 19.01 473 ASN C CA 1
ATOM 11776 C C . ASN C 1 479 ? -18.439 -83.416 4.236 1.00 20.95 473 ASN C C 1
ATOM 11777 O O . ASN C 1 479 ? -18.067 -82.751 5.197 1.00 18.78 473 ASN C O 1
ATOM 11782 N N . ASP C 1 480 ? -19.282 -82.914 3.339 1.00 19.23 474 ASP C N 1
ATOM 11783 C CA . ASP C 1 480 ? -19.542 -81.501 3.386 1.00 21.33 474 ASP C CA 1
ATOM 11784 C C . ASP C 1 480 ? -20.413 -81.209 4.604 1.00 21.12 474 ASP C C 1
ATOM 11785 O O . ASP C 1 480 ? -20.427 -80.105 5.101 1.00 21.87 474 ASP C O 1
ATOM 11790 N N . SER C 1 481 ? -21.211 -82.207 5.034 1.00 21.15 475 SER C N 1
ATOM 11791 C CA . SER C 1 481 ? -22.055 -82.004 6.193 1.00 19.96 475 SER C CA 1
ATOM 11792 C C . SER C 1 481 ? -21.134 -81.912 7.409 1.00 20.08 475 SER C C 1
ATOM 11793 O O . SER C 1 481 ? -21.350 -81.122 8.311 1.00 17.84 475 SER C O 1
ATOM 11796 N N . CYS C 1 482 ? -20.105 -82.744 7.391 1.00 19.44 476 CYS C N 1
ATOM 11797 C CA . CYS C 1 482 ? -19.115 -82.753 8.517 1.00 16.12 476 CYS C CA 1
ATOM 11798 C C . CYS C 1 482 ? -18.406 -81.421 8.548 1.00 17.63 476 CYS C C 1
ATOM 11799 O O . CYS C 1 482 ? -18.272 -80.785 9.601 1.00 16.58 476 CYS C O 1
ATOM 11802 N N . MET C 1 483 ? -17.954 -80.962 7.369 1.00 18.14 477 MET C N 1
ATOM 11803 C CA . MET C 1 483 ? -17.306 -79.632 7.244 1.00 17.15 477 MET C CA 1
ATOM 11804 C C . MET C 1 483 ? -18.205 -78.541 7.816 1.00 16.51 477 MET C C 1
ATOM 11805 O O . MET C 1 483 ? -17.780 -77.653 8.547 1.00 16.88 477 MET C O 1
ATOM 11810 N N . GLU C 1 484 ? -19.502 -78.580 7.437 1.00 16.60 478 GLU C N 1
ATOM 11811 C CA . GLU C 1 484 ? -20.410 -77.645 7.947 1.00 17.83 478 GLU C CA 1
ATOM 11812 C C . GLU C 1 484 ? -20.560 -77.599 9.500 1.00 17.94 478 GLU C C 1
ATOM 11813 O O . GLU C 1 484 ? -20.670 -76.533 10.064 1.00 18.67 478 GLU C O 1
ATOM 11819 N N . THR C 1 485 ? -20.455 -78.747 10.158 1.00 17.95 479 THR C N 1
ATOM 11820 C CA . THR C 1 485 ? -20.568 -78.813 11.627 1.00 17.61 479 THR C CA 1
ATOM 11821 C C . THR C 1 485 ? -19.309 -78.236 12.220 1.00 17.28 479 THR C C 1
ATOM 11822 O O . THR C 1 485 ? -19.311 -77.709 13.329 1.00 16.36 479 THR C O 1
ATOM 11826 N N . ILE C 1 486 ? -18.198 -78.311 11.481 1.00 14.21 480 ILE C N 1
ATOM 11827 C CA . ILE C 1 486 ? -16.955 -77.607 11.972 1.00 16.43 480 ILE C CA 1
ATOM 11828 C C . ILE C 1 486 ? -17.166 -76.083 11.910 1.00 15.84 480 ILE C C 1
ATOM 11829 O O . ILE C 1 486 ? -16.973 -75.381 12.880 1.00 15.61 480 ILE C O 1
ATOM 11834 N N . ARG C 1 487 ? -17.653 -75.588 10.759 1.00 16.10 481 ARG C N 1
ATOM 11835 C CA . ARG C 1 487 ? -17.860 -74.197 10.527 1.00 17.53 481 ARG C CA 1
ATOM 11836 C C . ARG C 1 487 ? -18.890 -73.582 11.456 1.00 18.11 481 ARG C C 1
ATOM 11837 O O . ARG C 1 487 ? -18.723 -72.406 11.894 1.00 20.77 481 ARG C O 1
ATOM 11845 N N . ASN C 1 488 ? -19.901 -74.361 11.816 1.00 20.45 482 ASN C N 1
ATOM 11846 C CA . ASN C 1 488 ? -20.944 -73.768 12.649 1.00 21.40 482 ASN C CA 1
ATOM 11847 C C . ASN C 1 488 ? -20.796 -74.119 14.108 1.00 22.34 482 ASN C C 1
ATOM 11848 O O . ASN C 1 488 ? -21.773 -73.883 14.933 1.00 23.58 482 ASN C O 1
ATOM 11853 N N . GLY C 1 489 ? -19.606 -74.644 14.452 1.00 20.13 483 GLY C N 1
ATOM 11854 C CA . GLY C 1 489 ? -19.225 -74.881 15.896 1.00 21.55 483 GLY C CA 1
ATOM 11855 C C . GLY C 1 489 ? -20.048 -75.979 16.559 1.00 21.12 483 GLY C C 1
ATOM 11856 O O . GLY C 1 489 ? -20.106 -76.055 17.827 1.00 22.04 483 GLY C O 1
ATOM 11857 N N . THR C 1 490 ? -20.686 -76.859 15.776 1.00 20.70 484 THR C N 1
ATOM 11858 C CA . THR C 1 490 ? -21.389 -78.017 16.400 1.00 20.08 484 THR C CA 1
ATOM 11859 C C . THR C 1 490 ? -20.613 -79.352 16.323 1.00 19.33 484 THR C C 1
ATOM 11860 O O . THR C 1 490 ? -21.054 -80.391 16.829 1.00 20.29 484 THR C O 1
ATOM 11864 N N . TYR C 1 491 ? -19.465 -79.379 15.628 1.00 17.52 485 TYR C N 1
ATOM 11865 C CA . TYR C 1 491 ? -18.683 -80.591 15.527 1.00 16.84 485 TYR C CA 1
ATOM 11866 C C . TYR C 1 491 ? -18.233 -81.166 16.891 1.00 16.50 485 TYR C C 1
ATOM 11867 O O . TYR C 1 491 ? -17.783 -80.433 17.770 1.00 19.51 485 TYR C O 1
ATOM 11876 N N . ASN C 1 492 ? -18.482 -82.479 17.071 1.00 16.57 486 ASN C N 1
ATOM 11877 C CA . ASN C 1 492 ? -18.177 -83.147 18.324 1.00 17.90 486 ASN C CA 1
ATOM 11878 C C . ASN C 1 492 ? -17.127 -84.201 18.056 1.00 16.10 486 ASN C C 1
ATOM 11879 O O . ASN C 1 492 ? -17.388 -85.161 17.361 1.00 18.21 486 ASN C O 1
ATOM 11884 N N . HIS C 1 493 ? -15.937 -84.000 18.637 1.00 16.84 487 HIS C N 1
ATOM 11885 C CA . HIS C 1 493 ? -14.849 -84.852 18.328 1.00 15.48 487 HIS C CA 1
ATOM 11886 C C . HIS C 1 493 ? -15.120 -86.278 18.722 1.00 16.29 487 HIS C C 1
ATOM 11887 O O . HIS C 1 493 ? -14.532 -87.210 18.199 1.00 15.14 487 HIS C O 1
ATOM 11894 N N . GLU C 1 494 ? -15.972 -86.471 19.743 1.00 16.65 488 GLU C N 1
ATOM 11895 C CA . GLU C 1 494 ? -16.263 -87.831 20.190 1.00 17.12 488 GLU C CA 1
ATOM 11896 C C . GLU C 1 494 ? -16.904 -88.691 19.116 1.00 16.43 488 GLU C C 1
ATOM 11897 O O . GLU C 1 494 ? -16.828 -89.904 19.148 1.00 17.90 488 GLU C O 1
ATOM 11903 N N . ASP C 1 495 ? -17.683 -88.039 18.245 1.00 17.56 489 ASP C N 1
ATOM 11904 C CA . ASP C 1 495 ? -18.307 -88.691 17.131 1.00 15.70 489 ASP C CA 1
ATOM 11905 C C . ASP C 1 495 ? -17.337 -89.458 16.248 1.00 16.68 489 ASP C C 1
ATOM 11906 O O . ASP C 1 495 ? -17.730 -90.471 15.635 1.00 19.34 489 ASP C O 1
ATOM 11911 N N . TYR C 1 496 ? -16.066 -88.975 16.168 1.00 15.85 490 TYR C N 1
ATOM 11912 C CA . TYR C 1 496 ? -15.138 -89.577 15.190 1.00 15.29 490 TYR C CA 1
ATOM 11913 C C . TYR C 1 496 ? -13.898 -90.150 15.904 1.00 15.54 490 TYR C C 1
ATOM 11914 O O . TYR C 1 496 ? -12.862 -90.460 15.263 1.00 14.73 490 TYR C O 1
ATOM 11923 N N . LYS C 1 497 ? -14.002 -90.362 17.205 1.00 13.16 491 LYS C N 1
ATOM 11924 C CA . LYS C 1 497 ? -12.813 -90.804 17.983 1.00 15.92 491 LYS C CA 1
ATOM 11925 C C . LYS C 1 497 ? -12.225 -92.140 17.468 1.00 14.37 491 LYS C C 1
ATOM 11926 O O . LYS C 1 497 ? -10.975 -92.280 17.311 1.00 13.21 491 LYS C O 1
ATOM 11932 N N . GLU C 1 498 ? -13.102 -93.150 17.231 1.00 14.25 492 GLU C N 1
ATOM 11933 C CA . GLU C 1 498 ? -12.668 -94.492 16.867 1.00 12.81 492 GLU C CA 1
ATOM 11934 C C . GLU C 1 498 ? -11.960 -94.369 15.491 1.00 14.14 492 GLU C C 1
ATOM 11935 O O . GLU C 1 498 ? -10.850 -94.808 15.334 1.00 13.49 492 GLU C O 1
ATOM 11941 N N . GLU C 1 499 ? -12.697 -93.815 14.537 1.00 11.98 493 GLU C N 1
ATOM 11942 C CA . GLU C 1 499 ? -12.089 -93.597 13.203 1.00 13.68 493 GLU C CA 1
ATOM 11943 C C . GLU C 1 499 ? -10.738 -92.851 13.154 1.00 15.23 493 GLU C C 1
ATOM 11944 O O . GLU C 1 499 ? -9.798 -93.233 12.374 1.00 15.23 493 GLU C O 1
ATOM 11950 N N . SER C 1 500 ? -10.649 -91.796 13.947 1.00 14.53 494 SER C N 1
ATOM 11951 C CA . SER C 1 500 ? -9.476 -90.901 13.960 1.00 15.85 494 SER C CA 1
ATOM 11952 C C . SER C 1 500 ? -8.310 -91.622 14.554 1.00 14.51 494 SER C C 1
ATOM 11953 O O . SER C 1 500 ? -7.147 -91.504 14.041 1.00 13.91 494 SER C O 1
ATOM 11956 N N . GLN C 1 501 ? -8.569 -92.417 15.593 1.00 13.80 495 GLN C N 1
ATOM 11957 C CA . GLN C 1 501 ? -7.418 -93.137 16.236 1.00 15.29 495 GLN C CA 1
ATOM 11958 C C . GLN C 1 501 ? -6.894 -94.189 15.303 1.00 15.61 495 GLN C C 1
ATOM 11959 O O . GLN C 1 501 ? -5.644 -94.328 15.193 1.00 19.21 495 GLN C O 1
ATOM 11965 N N . LEU C 1 502 ? -7.815 -94.855 14.555 1.00 16.54 496 LEU C N 1
ATOM 11966 C CA . LEU C 1 502 ? -7.390 -95.922 13.593 1.00 14.72 496 LEU C CA 1
ATOM 11967 C C . LEU C 1 502 ? -6.540 -95.255 12.495 1.00 16.35 496 LEU C C 1
ATOM 11968 O O . LEU C 1 502 ? -5.511 -95.800 12.136 1.00 15.72 496 LEU C O 1
ATOM 11973 N N . LYS C 1 503 ? -6.991 -94.114 12.013 1.00 14.52 497 LYS C N 1
ATOM 11974 C CA . LYS C 1 503 ? -6.282 -93.381 10.934 1.00 16.32 497 LYS C CA 1
ATOM 11975 C C . LYS C 1 503 ? -4.937 -92.932 11.418 1.00 15.57 497 LYS C C 1
ATOM 11976 O O . LYS C 1 503 ? -3.935 -93.078 10.726 1.00 13.93 497 LYS C O 1
ATOM 11982 N N . ARG C 1 504 ? -4.911 -92.343 12.583 1.00 14.44 498 ARG C N 1
ATOM 11983 C CA . ARG C 1 504 ? -3.563 -91.916 13.158 1.00 15.28 498 ARG C CA 1
ATOM 11984 C C . ARG C 1 504 ? -2.595 -93.070 13.280 1.00 15.35 498 ARG C C 1
ATOM 11985 O O . ARG C 1 504 ? -1.456 -92.945 12.879 1.00 15.30 498 ARG C O 1
ATOM 11993 N N . GLN C 1 505 ? -3.020 -94.204 13.800 1.00 15.71 499 GLN C N 1
ATOM 11994 C CA . GLN C 1 505 ? -2.154 -95.380 13.945 1.00 18.14 499 GLN C CA 1
ATOM 11995 C C . GLN C 1 505 ? -1.665 -95.816 12.534 1.00 18.83 499 GLN C C 1
ATOM 11996 O O . GLN C 1 505 ? -0.502 -96.160 12.375 1.00 19.17 499 GLN C O 1
ATOM 12002 N N . GLU C 1 506 ? -2.571 -95.813 11.544 1.00 14.26 500 GLU C N 1
ATOM 12003 C CA . GLU C 1 506 ? -2.153 -96.139 10.175 1.00 16.08 500 GLU C CA 1
ATOM 12004 C C . GLU C 1 506 ? -1.034 -95.246 9.695 1.00 14.75 500 GLU C C 1
ATOM 12005 O O . GLU C 1 506 ? 0.019 -95.738 9.230 1.00 17.59 500 GLU C O 1
ATOM 12011 N N . ILE C 1 507 ? -1.240 -93.941 9.749 1.00 14.64 501 ILE C N 1
ATOM 12012 C CA . ILE C 1 507 ? -0.279 -92.957 9.206 1.00 14.08 501 ILE C CA 1
ATOM 12013 C C . ILE C 1 507 ? 1.055 -93.075 9.964 1.00 14.57 501 ILE C C 1
ATOM 12014 O O . ILE C 1 507 ? 2.111 -92.952 9.397 1.00 15.19 501 ILE C O 1
ATOM 12019 N N . GLU C 1 508 ? 0.982 -93.359 11.222 1.00 13.65 502 GLU C N 1
ATOM 12020 C CA . GLU C 1 508 ? 2.274 -93.535 11.993 1.00 14.35 502 GLU C CA 1
ATOM 12021 C C . GLU C 1 508 ? 3.178 -94.613 11.447 1.00 16.97 502 GLU C C 1
ATOM 12022 O O . GLU C 1 508 ? 4.438 -94.491 11.564 1.00 16.34 502 GLU C O 1
ATOM 12028 N N . GLY C 1 509 ? 2.590 -95.675 10.833 1.00 14.21 503 GLY C N 1
ATOM 12029 C CA . GLY C 1 509 ? 3.288 -96.816 10.327 1.00 15.94 503 GLY C CA 1
ATOM 12030 C C . GLY C 1 509 ? 3.892 -96.557 8.940 1.00 13.10 503 GLY C C 1
ATOM 12031 O O . GLY C 1 509 ? 4.783 -97.325 8.521 1.00 13.06 503 GLY C O 1
ATOM 12032 N N . ILE C 1 510 ? 3.343 -95.574 8.193 1.00 14.22 504 ILE C N 1
ATOM 12033 C CA . ILE C 1 510 ? 3.852 -95.317 6.819 1.00 14.98 504 ILE C CA 1
ATOM 12034 C C . ILE C 1 510 ? 5.286 -94.866 6.784 1.00 13.54 504 ILE C C 1
ATOM 12035 O O . ILE C 1 510 ? 5.774 -94.084 7.672 1.00 14.97 504 ILE C O 1
ATOM 12040 N N . ARG C 1 511 ? 6.028 -95.301 5.753 1.00 13.65 505 ARG C N 1
ATOM 12041 C CA . ARG C 1 511 ? 7.463 -94.941 5.689 1.00 13.36 505 ARG C CA 1
ATOM 12042 C C . ARG C 1 511 ? 7.795 -94.399 4.265 1.00 14.33 505 ARG C C 1
ATOM 12043 O O . ARG C 1 511 ? 7.499 -95.102 3.264 1.00 15.09 505 ARG C O 1
ATOM 12051 N N . LEU C 1 512 ? 8.280 -93.169 4.201 1.00 11.23 506 LEU C N 1
ATOM 12052 C CA . LEU C 1 512 ? 8.687 -92.557 2.871 1.00 12.26 506 LEU C CA 1
ATOM 12053 C C . LEU C 1 512 ? 9.804 -93.392 2.204 1.00 13.51 506 LEU C C 1
ATOM 12054 O O . LEU C 1 512 ? 9.667 -93.858 1.070 1.00 12.94 506 LEU C O 1
ATOM 12059 N N . VAL C 1 513 ? 10.919 -93.667 2.942 1.00 12.01 507 VAL C N 1
ATOM 12060 C CA . VAL C 1 513 ? 11.873 -94.637 2.526 1.00 14.38 507 VAL C CA 1
ATOM 12061 C C . VAL C 1 513 ? 11.541 -95.916 3.309 1.00 15.34 507 VAL C C 1
ATOM 12062 O O . VAL C 1 513 ? 11.473 -95.879 4.591 1.00 13.66 507 VAL C O 1
ATOM 12066 N N . PRO C 1 514 ? 11.325 -97.040 2.630 1.00 14.82 508 PRO C N 1
ATOM 12067 C CA . PRO C 1 514 ? 10.935 -98.284 3.355 1.00 12.89 508 PRO C CA 1
ATOM 12068 C C . PRO C 1 514 ? 11.955 -98.614 4.481 1.00 12.89 508 PRO C C 1
ATOM 12069 O O . PRO C 1 514 ? 13.124 -98.559 4.285 1.00 12.86 508 PRO C O 1
ATOM 12073 N N . ARG C 1 515 ? 11.430 -98.930 5.656 1.00 14.16 509 ARG C N 1
ATOM 12074 C CA . ARG C 1 515 ? 12.326 -99.268 6.757 1.00 15.72 509 ARG C CA 1
ATOM 12075 C C . ARG C 1 515 ? 12.947 -100.605 6.462 1.00 15.87 509 ARG C C 1
ATOM 12076 O O . ARG C 1 515 ? 13.935 -100.978 7.108 1.00 16.08 509 ARG C O 1
#

Radius of gyration: 42.29 Å; Cα contacts (8 Å, |Δi|>4): 3678; chains: 3; bounding box: 67×133×67 Å

CATH classification: 3.90.20.10 (+1 more: 3.90.209.20)

InterPro domains:
  IPR000149 Haemagglutinin, influenzavirus A [PR00330] (22-45)
  IPR000149 Haemagglutinin, influenzavirus A [PR00330] (68-86)
  IPR000149 Haemagglutinin, influenzavirus A [PR00330] (108-123)
  IPR000149 Haemagglutinin, influenzavirus A [PR00330] (189-207)
  IPR000149 Haemagglutinin, influenzavirus A [PR00330] (245-265)
  IPR000149 Haemagglutinin, influenzavirus A [PR00330] (305-321)
  IPR000149 Haemagglutinin, influenzavirus A [PR00330] (325-339)
  IPR001364 Haemagglutinin, influenzavirus A/B [MF_04072] (3-564)
  IPR001364 Haemagglutinin, influenzavirus A/B [PF00509] (21-564)
  IPR001364 Haemagglutinin, influenzavirus A/B [PR00329] (22-45)
  IPR001364 Haemagglutinin, influenzavirus A/B [PR00329] (305-321)
  IPR001364 Haemagglutinin, influenzavirus A/B [PR00329] (325-339)
  IPR001364 Haemagglutinin, influenzavirus A/B [PR00329] (376-399)
  IPR001364 Haemagglutinin, influenzavirus A/B [PR00329] (415-436)
  IPR001364 Haemagglutinin, influenzavirus A/B [PR00329] (478-496)
  IPR008980 Viral capsid/haemagglutinin protein [SSF49818] (18-341)
  IPR013828 Haemagglutinin, HA1 chain, alpha/beta domain superfamily [G3DSA:3.90.209.20] (66-284)

Sequence (1527 aa):
ADGIQDKICIGYLSNNSTDTVDTLTENGVPVTSSIDLVETNHTGTYCSLNGVSPIHLGDCSFEGWIVGNPSCASNINIREWSYLIEDPNAPHKLCFPGEVDNNGELRHLFSGVNSFSRTELIPPSKWGDILEGTTASCQNRGANSFYRNLIWLVNKLNKYPVVKGEYNNTTGRDVLVLWGIHHPDTEATANKLYVNKNPYTLVSSTKEWSRRYELEIGTRIGDGQRSWMKIYWHLMHPGERITFESSGGLLAPRYGYIIEKKYGTGRIFQSGVRLAKCNTKCQTSMGGINTNKTFQNIERNALGDCPKYIKSGQLKLATGLRNVPSIVERGLFGAIAGFIEGGWPGLINGWYGFQHQNEQGTGIAADKTSTQKAINEITTKINNIIEKMNGNYDSIRGEFNQVEKRINMIADRVDDAVTDIWSYNAKLLVLIENDRTLDLHDANVRNLHEQIKRALKDNAIDEGDGCFSSILHKCNDSCMETIRNGTYNHEDYKEESQLKRQEIEGIRLVPRADGIQDKICIGYLSNNSTDTVDTLTENGVPVTSSIDLVETNHTGTYCSLNGVSSPIHLGDCSFEGWIVGNPSCASNINIREWSYLIEDPNAPHKLCFPGEVDNNGELRHLFSGVNSFSRTELIPPSKWGDILEGTTASCQNRGANSFYRNLIWLVNKLNKYPVVKGEYNNTTGRDVLVLWGIHHPDTEATANKLYVNKNPYTLVSTKEWSRRYELEIGTRIGDGQRSWMKIYWHLMHPGERITFESSGGLLAPRYGYIIEKYGTGRIFQSGVRLAKCNTKCQTSMGGINTNKTFQNIERNALGDCPKYIKSGQLKLATGLRNVPSIVERGLFGAIAGFIEGGWPGLINGWYGFQHQNEQGTGIAADKTSTQKAINEITTKINNIIEKMNGNYDSIRGEFNQVEKRINMIADRVDDAVTDIWSYNAKLLVLIENDRTLDLHDANVRNLHEQIKRALKDNAIDEGDGCFSILHKCNDSCMETIRNGTYNHEDYKEESQLKRQEIEGIRLVPRADGIQDKICIGYLSNNSTDTVDTLTENGVPVTSSIDLVETNHTGTYCSLNGVSPIHLGDCSFEGWIVGNPSCASNINIREWSYLIEDPNAPHKLCFPGEVDNNGELRHLFSGVNSFSRTELIPPSKWGDILEGTTASCQNRGANSFYRNLIWLVNKLNKYPVVKGEYNNTTGRDVLVLWGIHHPDTEATANKLYVNKNPYTLVSTKEWSRRYELEIGTRIGDGQRSWMKIYWHLMHPGERITFESSGGLLAPRYGYIIEKYGTGRIFQSGVRLAKCNTKCQTSMGGINTNKTFQNIERNALGDCPKYIKSGQLKLATGLRNVPSIVERGLFGAIAGFIEGGWPGLINGWYGFQHQNEQGTGIAADKTSTQKAINEITTKINNIIEKMNGNYDSIRGEFNQVEKRINMIADRVDDAVTDIWSYNAKLLVLIENDRTLDLHDANVRNLHEQIKRALKDNAIDEGDGCFSILHKCNDSCMETIRNGTYNHEDYKEESQLKRQEIEGIRLVPR

Organism: NCBI:txid304362

B-factor: mean 21.16, std 8.08, range [6.05, 69.7]